Protein 6U7I (pdb70)

Solvent-accessible surface area: 72286 Å² total; per-residue (Å²): 61,76,7,32,47,9,69,6,5,1,61,10,50,8,45,27,77,7,35,0,8,51,15,43,70,42,82,113,84,39,68,29,39,132,97,15,76,149,27,48,14,1,1,2,23,1,0,0,3,12,0,13,24,79,84,52,44,5,35,79,27,68,0,8,0,0,1,9,68,131,4,17,2,0,50,39,2,48,68,34,42,4,2,5,17,3,5,0,0,0,5,35,1,34,0,21,6,80,29,112,83,32,16,110,21,75,4,0,4,1,23,24,81,10,79,2,44,88,64,2,94,42,31,79,82,1,21,1,0,0,0,0,11,3,60,9,42,27,28,8,2,1,0,0,17,79,152,88,56,83,17,81,56,34,27,40,42,75,54,10,57,1,0,54,15,0,74,183,63,31,74,92,74,23,94,2,23,1,26,3,21,14,1,0,0,0,0,3,27,0,10,8,10,3,1,15,85,53,28,3,94,23,1,24,1,38,15,49,52,108,0,46,2,110,12,17,6,99,47,64,31,117,39,117,5,98,0,21,0,34,30,67,128,46,85,73,52,25,54,24,119,48,33,118,32,76,8,72,3,76,158,35,96,53,0,27,0,50,112,15,93,40,36,38,4,35,2,60,0,35,7,57,88,0,10,5,47,20,36,2,5,0,13,42,30,91,48,146,55,48,73,2,9,0,21,52,82,45,8,11,5,11,0,0,0,9,12,27,7,3,9,2,9,0,5,8,28,5,45,2,13,25,1,19,5,2,4,0,0,34,20,0,55,8,3,1,0,0,0,0,11,1,0,3,2,12,42,12,0,50,16,0,1,102,26,1,0,0,0,4,0,0,0,2,1,8,6,2,9,34,38,66,102,42,11,2,36,135,124,21,94,5,52,111,15,1,104,66,2,1,36,40,0,0,99,41,0,12,14,15,2,0,0,4,2,0,0,0,0,2,41,2,18,0,33,84,34,48,106,48,0,62,92,29,0,51,68,5,35,72,36,0,48,134,64,6,54,36,92,3,8,0,0,0,0,1,33,27,6,13,13,72,116,3,62,1,2,52,45,3,22,2,0,0,0,0,2,15,2,0,2,28,0,20,30,5,36,11,99,5,0,5,98,0,1,36,66,1,0,72,38,4,33,131,50,139,52,0,0,0,2,0,11,1,0,0,4,0,15,31,18,38,1,16,33,24,18,20,2,3,0,0,15,2,0,10,47,0,0,122,77,5,2,47,22,1,71,136,46,128,29,8,10,0,0,1,0,9,1,1,5,13,4,16,8,37,49,5,5,38,9,3,20,4,0,24,4,0,0,0,26,36,50,11,52,0,0,19,0,0,42,36,0,89,97,24,2,66,122,10,67,7,31,50,118,58,67,5,34,47,11,75,5,9,2,58,10,45,2,50,30,79,5,37,1,9,58,15,46,62,51,87,123,81,42,68,23,40,133,106,13,72,153,18,43,7,0,0,3,23,1,0,0,4,11,0,11,25,79,79,65,33,4,30,71,26,71,0,10,0,2,0,9,77,138,8,11,4,0,54,39,1,47,69,32,40,3,0,8,16,4,7,0,0,0,4,30,4,36,2,17,8,85,35,114,90,40,14,114,21,73,2,0,2,0,17,26,71,11,82,6,50,85,56,3,95,50,32,69,74,1,29,1,0,1,0,0,12,3,55,5,47,24,33,8,2,0,0,0,12,59,127,84,40,78,20,81,59,33,26,46,40,74,52,8,53,1,0,47,15,1,72,180,63,36,85,81,79,22,87,2,28,4,20,4,19,13,2,0,0,0,0,1,26,0,12,8,11,2,1,14,89,50,30,2,71,26,0,27,2,40,19,40,68,103,0,54,1,105,9,36,6,132,36,66,33,117,41,118,7,106,0,24,0,42,22,62,120,42,96,62,52,22,51,30,130,55,33,110,33,86,11,69,1,104,133,20,86,54,0,24,0,63,105,22,90,40,38,37,4,27,1,51,0,46,3,51,82,0,10,2,41,25,49,3,4,0,14,36,32,71,52,144,57,41,61,2,5,0,22,38,83,32,7,5,4,9,0,0,0,11,9,24,8,4,9,2,9,1,3,9,24,8,46,4,10,24,2,19,8,2,10,0,0,38,15,0,59,9,4,0,0,0,0,0,8,0,0,5,0,12,38,11,0,61,15,0,1,106,25,3,0,1,0,3,0,0,0,0,1,6,4,2,11,25,40,66,98,51,20,2,35,138,117,14,92,8,40,117,16,0,116,67,0,0,33,41,0,0,104,45,0,9,14,21,2,0,0,3,1,0,0,0,0,5,42,2,18,0,27,80,37,46,103,41,0,68,78,28,0,51,62,6,44,78,35,0,40,132,68,6,55,36,89,2,6,0,0,0,0,1,31,29,7,16,13,72,108,4,63,2,2,66,52,2,30,1,0,0,1,0,4,16,2,0,2,25,0,19,27,4,45,14,101,6,0,6,94,0,2,41,68,3,1,79,37,6,30,126,48,132,51,0,0,0,3,0,9,1,0,0,4,1,25,36,17,28,1,11,28,18,17,24,2,5,0,0,13,4,0,13,46,0,0,113,70,5,2,50,22,2,63,153,37,105,26,1,10,0,0,1,0,5,1,0,5,12,4,16,12,43,35,11,6,37,10,5,22,1,0,28,3,0,0,0,17,40,43,10,53,0,0,20,0,0,45,38,0,93,102,28,2,61,120,12,62,7,34,39,65,133,78,26,75,5,33,46,11,64,8,8,0,62,5,48,8,46,28,58,6,26,0,8,55,16,43,62,51,75,116,76,40,87,20,46,130,93,19,67,143,39,43,10,0,0,2,21,1,1,0,3,13,0,20,27,72,93,52,48,5,35,59,25,67,0,12,0,0,2,9,76,149,8,20,2,0,55,35,2,56,68,35,39,3,2,4,4,2,4,0,0,0,6,41,1,26,0,21,1,75,30,117,86,33,15,128,25,82,3,0,5,0,5,14,58,12,83,1,44,93,45,6,95,50,23,55,66,2,30,0,0,0,0,0,11,5,65,7,47,30,31,9,2,0,0,0,13,70,135,85,52,73,19,86,51,41,28,39,39,69,63,9,54,0,0,56,19,0,72,186,55,31,73,91,85,23,77,2,22,3,25,4,28,17,2,0,0,0,1,3,25,0,10,8,12,1,2,14,89,48,37,2,54,24,1,30,2,34,20,37,56,113,3,50,0,106,7,39,6,124,31,66,31,117,36,120,11,107,0,5,0,36,30,71,124,44,94,71,52,24,72,21,129,57,44,132,34,72,4,81,5,96,155,21,95,57,0,26,0,58,124,18,82,39,33,39,5,35,1,41,1,30,4,54,84,0,10,5,48,19,41,3,3,0,12,42,33,86,46,139,59,45,52,3,7,0,22,47,77,26,8,6,4,11,0,0,0,8,10,25,6,3,10,2,9,0,4,8,24,7,40,3,11,29,3,19,8,3,6,0,1,38,18,0,60,8,5,1,0,0,0,0,8,0,0,2,1,13,38,10,0,52,12,0,1,94,25,2,0,0,2,3,0,0,0,0,0,7,6,1,17,22,38,68,101,38,18,1,28,151,106,13,98,3,36,107,22,0,91,109,1,0,29,43,0,1,82,23,0,12,14,20,2,0,0,4,1,0,0,0,0,2,43,0,18,1,39,84,38,42,105,43,0,59,84,27,0,41,63,4,42,100,39,0,49,143,54,7,57,35,90,4,10,0,0,0,0,1,38,26,4,14,16,74,121,4,58,0,2,58,43,0,26,2,0,0,1,0,3,18,0,0,2,29,0,25,32,6,48,13,105,5,0,7,98,0,4,39,74,3,1,82,38,6,40,132,45,143,59,0,0,0,2,0,10,0,0,0,2,0,19,36,19,32,0,18,27,19,18,21,3,4,0,0,13,3,0,12,45,0,0,117,60,4,1,50,14,2,68,139,36,94,26,3,7,0,0,1,0,9,2,1,5,10,6,10,11,46,48,7,4,36,12,4,18,3,1,26,3,0,0,0,22,35,33,12,54,0,0,17,0,0,44,43,0,91,107,29,4,58,121,11,67,7,33,47,70,136,68,64,9,32,51,10,76,6,10,0,71,4,48,6,49,27,74,8,31,0,5,49,10,48,60,27,74,114,85,41,84,27,41,134,83,18,64,145,32,44,6,1,0,3,23,0,0,0,6,11,1,16,31,86,66,51,42,2,36,70,29,68,0,10,0,2,0,6,70,142,5,14,2,0,57,32,2,49,68,43,38,4,0,6,15,2,6,1,1,0,8,40,1,54,0,24,4,90,31,95,58,35,14,114,22,73,3,0,5,0,25,19,72,10,82,1,41,89,58,3,89,53,23,70,62,0,32,0,0,0,0,0,14,2,55,7,50,30,34,11,4,1,0,0,10,69,133,83,46,78,21,86,56,31,30,30,43,86,43,10,51,0,0,49,16,0,77,180,68,34,77,87,81,20,80,4,20,4,23,5,18,16,2,0,0,0,3,7,28,0,14,4,14,4,1,19,86,52,42,5,70,27,3,34,2,31,20,44,58,103,0,45,2,105,6,32,8,132,40,64,34,118,46,113,7,104,0,16,0,37,26,65,128,44,94,70,56,16,61,22,116,60,35,122,32,80,9,88,5,93,149,18,89,53,0,26,0,62,112,19,91,45,48,32,7,28,3,50,2,45,8,61,80,1,10,8,45,28,57,2,6,0,15,40,34,82,47,145,57,40,65,4,18,0,23,48,71,36,8,3,6,12,0,0,0,10,10,21,8,3,9,1,9,0,8,6,18,5,41,2,10,25,1,17,6,3,9,0,1,39,20,0,51,8,6,1,0,0,0,0,11,0,0,2,0,12,35,7,0,57,11,0,4,95,37,3,0,1,2,2,0,0,0,1,0,8,6,1,13,22,38,64,100,38,23,1,32,167,116,16,99,1,50,127,11,0,106,68,0,0,34,38,0,1,110,44,0,16,13,20,2,0,0,5,2,0,0,0,0,4,44,0,19,2,52,86,42,48,98,51,0,60,84,30,0,43,68,7,40,80,41,0,46,132,74,5,59,40,84,3,9,0,0,1,0,1,32,21,3,22,9,50,118,2,64,1,1,64,47,1,26,1,0,0,1,0,3,17,2,0,3,32,0,25,34,4,43,14,110,6,0,10,87,0,2,38,76,2,0,73,42,3,28,131,44,142,50,1,0,0,1,0,9,0,0,0,4,0,20,35,16,35,0,12,26,38,13,23,2,5,0,0,11,3,0,18,44,0,0,110,72,2,2,50,18,0,58,148,37,98,26,0,6,0,0,2,0,8,2,2,6,12,5,11,11,47,44,4,4,37,12,4,21,2,1,27,2,0,0,0,20,32,40,13,52,0,0,16,0,0,45,44,0,87,100,23,2,60,118,11,69,5,32,48,60,74

B-factor: mean 48.31, std 8.71, range [20.38, 103.51]

CATH classification: 2.60.120.260 (+2 more: 2.60.40.10, 3.20.20.80)

Radius of gyration: 39.95 Å; Cα contacts (8 Å, |Δi|>4): 6312; chains: 4; bounding box: 125×82×90 Å

Sequence (2384 aa):
LYPEQNEARLKLSLDGTWAFALGSCAETQFDPAKPLPDAQPIAVPASYNDQNDQTTALRRHYGWVWYQRKVTLPAFCAGQRVVLRFGSVTHTAKVWLNGQLIAQHKGGFTPFEADVTALLQPGETALLTVACDNRVNHSTLPVGNEDGQLAFFGSDNAGIPSVEAAKRAAAPQNRPNFDFFNYAGIHRPVVLYTTPKEYIEDVTIVPAVDGTVQYAVKTTGSAPVRVTVLDADGNAVASAESAEGTITIPEVHLWEPRPGTPYLYTLHATCGADVYDQTFGVRSIEVRGTQVLLNGKPLYFKGFCKHEDFTAHGRGFDPVLNVKDVNLIHWANANAVRTSHYPYAEEFYDLCDREGILVMDETPAVGIGGGAAVNPYKEYPLAEHHRQVLAEMIHRDKNHPCVVLWSLGNEPNLEHFPQDAYDYWHPLYELAHQLDPQDRPVTLVCCQNDYTKDITTRTMDIVCINRYYGWYNLSGDMDAACYGLNQELDFWAEQHKPVMMSEYGADTVAGLHTAGAEMFSEEFQVEFYRRLDAEFDKRPWFVGEFVWNFADYDTVQGPMRVDGNKKGLFTRDRRPKLGMHFLRQRWAEIPTFGFLYPEQNEARLKLSLDGTWAFALGSCAETQFDPAKPLPDAQPIAVPASYNDQNDQTTALRRHYGWVWYQRKVTLPAFCAGQRVVLRFGSVTHTAKVWLNGQLIAQHKGGFTPFEADVTALLQPGETALLTVACDNRVNHSTLPVGNEDGQLAFFGSDNAGIPSVEAAKRAAAPQNRPNFDFFNYAGIHRPVVLYTTPKEYIEDVTIVPAVDGTVQYAVKTTGSAPVRVTVLDADGNAVASAESAEGTITIPEVHLWEPRPGTPYLYTLHATCGADVYDQTFGVRSIEVRGTQVLLNGKPLYFKGFCKHEDFTAHGRGFDPVLNVKDVNLIHWANANAVRTSHYPYAEEFYDLCDREGILVMDETPAVGIGGGAAVNPYKEYPLAEHHRQVLAEMIHRDKNHPCVVLWSLGNEPNLEHFPQDAYDYWHPLYELAHQLDPQDRPVTLVCCQNDYTKDITTRTMDIVCINRYYGWYNLSGDMDAACYGLNQELDFWAEQHKPVMMSEYGADTVAGLHTAGAEMFSEEFQVEFYRRLDAEFDKRPWFVGEFVWNFADYDTVQGPMRVDGNKKGLFTRDRRPKLGMHFLRQRWAEIPTFGFKMLYPEQNEARLKLSLDGTWAFALGSCAETQFDPAKPLPDAQPIAVPASYNDQNDQTTALRRHYGWVWYQRKVTLPAFCAGQRVVLRFGSVTHTAKVWLNGQLIAQHKGGFTPFEADVTALLQPGETALLTVACDNRVNHSTLPVGNEDGQLAFFGSDNAGIPSVEAAKRAAAPQNRPNFDFFNYAGIHRPVVLYTTPKEYIEDVTIVPAVDGTVQYAVKTTGSAPVRVTVLDADGNAVASAESAEGTITIPEVHLWEPRPGTPYLYTLHATCGADVYDQTFGVRSIEVRGTQVLLNGKPLYFKGFCKHEDFTAHGRGFDPVLNVKDVNLIHWANANAVRTSHYPYAEEFYDLCDREGILVMDETPAVGIGGGAAVNPYKEYPLAEHHRQVLAEMIHRDKNHPCVVLWSLGNEPNLEHFPQDAYDYWHPLYELAHQLDPQDRPVTLVCCQNDYTKDITTRTMDIVCINRYYGWYNLSGDMDAACYGLNQELDFWAEQHKPVMMSEYGADTVAGLHTAGAEMFSEEFQVEFYRRLDAEFDKRPWFVGEFVWNFADYDTVQGPMRVDGNKKGLFTRDRRPKLGMHFLRQRWAEIPTFGFKLYPEQNEARLKLSLDGTWAFALGSCAETQFDPAKPLPDAQPIAVPASYNDQNDQTTALRRHYGWVWYQRKVTLPAFCAGQRVVLRFGSVTHTAKVWLNGQLIAQHKGGFTPFEADVTALLQPGETALLTVACDNRVNHSTLPVGNEDGQLAFFGSDNAGIPSVEAAKRAAAPQNRPNFDFFNYAGIHRPVVLYTTPKEYIEDVTIVPAVDGTVQYAVKTTGSAPVRVTVLDADGNAVASAESAEGTITIPEVHLWEPRPGTPYLYTLHATCGADVYDQTFGVRSIEVRGTQVLLNGKPLYFKGFCKHEDFTAHGRGFDPVLNVKDVNLIHWANANAVRTSHYPYAEEFYDLCDREGILVMDETPAVGIGGGAAVNPYKEYPLAEHHRQVLAEMIHRDKNHPCVVLWSLGNEPNLEHFPQDAYDYWHPLYELAHQLDPQDRPVTLVCCQNDYTKDITTRTMDIVCINRYYGWYNLSGDMDAACYGLNQELDFWAEQHKPVMMSEYGADTVAGLHTAGAEMFSEEFQVEFYRRLDAEFDKRPWFVGEFVWNFADYDTVQGPMRVDGNKKGLFTRDRRPKLGMHFLRQRWAEIPTFGFK

Foldseek 3Di:
DDDDDDPFKDKDFPWDKWWKDADAAPPPGDQQQDDDPPTDIDGPPFFRQQQDVPDNCRVFDAWKMKTKDKDAAAQVNDQWWKKKKAQFFAAWKWKDKNRHTFDTDGGGHFMDMGTCPPVHHHGDIIMIMMMGTLAADLAHLVHWHDPPAAAAQFDDPPPDVVRVVCRVPDDDGTRGLDFAASGGGRFEIIMMMTGRPWAKDAKFWAAEDQFKIWIAIDTRDDFWKKKFKQWPVGDGQWIDTHRTDIIGRPPFQAAAAPVHAGTWIWIWMDGPSYTDIFIAGYWDWDLDFLFTQINHFGFFFQAAEEEQFFPPRGSHDDPVVLVVLLVVCVLLLGAEYEYPADAHRVVSLVVNSRNRHAYEGHHSYESQERPLVDHSLVPGNYLVVLLVRLLSVCRVCQRRPNYQEYESGAAHDCASDPVSVQVRVVVVLVSNCVSRPHSHFYAYEHEDDDVVRRPHQLVGQAREYEDEQCAPPPPPDLVVSLVVVVVVVVVVVVSRHAYEHHEYFAFADAPADDPRLHGNHLRVRQVRCVSNVVSQVVDPSHRYYHYPHQEWHAGPDHPVAPRGGRRHCAYSVRHGGPNSVVSSVVSVVPDRGDD/DDDDDDPFKDKDFPWDKWWKDADAADPPTDQLQDDDPPTDIAGPQFQRQQPDDPDNDSVFDAWKMKTKDKDAAAQVNAQWFKKKKAQFFAAWKFKDKNRHTFDIDGGGHFMDMGGQPVPHGHGDIIMIMMMGGLAADLAHQVHWHDDPAAAQVFDDPPPDVVRVVDVVPDDDGIRGVDAARSGGGRFETIIIMTGNPKEWDAKFKAAEQQFKIWIAIDIRDPFWKKKFKAWPVRHTQWIDGHRTDIIGRNDDDAAAAPVGALTKIWIWMDGDSGTDIAIFGYWDWDQDFLFTDINHFGFFFFEFEEACFFPPRGNHDDVVVLVVLLVVCVLLLGAEYEDPADAHRLVSLVVCSRNHHAYAGHHSHENQERDLPDHSLVPRNYQVVLLVRLLSRCRSCQRRPNHQEYESGEAHDCQSDPPSVCVRCVVVLVSNCVSHPHSHFYAYEHEDDPVVRGDPQLVGQAREYEDEQCAPPVPWDLVVSLVVVVVVVVVVLVSRHQYEHAEYFAQADAPADDPSLHGNHLNVRQVRCVSNVVSLLVHPSHRYYYYPHCEFHAGDDHPVAPRGGRRHCAYSVGHGGSNSVNSSVVSVPADSGDSD/DDDADDDPFKDKAFPWDWWWKDADAQDPPGDQLLDDDPPTDTAGPQFFRQQPDVPDNCSNFPAWKMKTKDKDAAAQPVAQWFKKKKAQFFAAWKWKDKNRHTFDTDGGGGFMDMGRCPVPHHHPDMIMIMMMGTLAADLAHQVHWHDPPDAAVQFDDPPPDVVRVVCSVVDDDGTGGLDWARSTGGRFETTIMMTGHPKEWDAKFWAAEQQFKIWIAIDIRDDFWKKKFKAWPVGDTQWIDTHRGDMIGGPPFQAAAAPVHALTKMWIWMDTVSYIDIAIAGHWAWDFDFLFIAINHFGFFFQEFEEACQFNPRGNHDDVVVLVVLVVVCVVLLGAEYEDPADAHRPVSLVVCSNNRHAYAGHHSHERQEDPLVDNSLVVRNYQVVLLVRLLSRCSHCLGGPNYQEYESGEAHPCQNDPVSVQVRVVVVLVSNQVRRPNSHFYAYEHDPDDVVSGDHQLPGQEHEYEAAQCVPPVPFDLVVSLVVVVVVVVVVLVSSYQYEHAEYFAFADAPADDPSLGGNHLSVRQCRCVSNVVSLLVDPSHRYYYYPHQEWHAGDDHPVAPRGGRRHCYYSVRHGGPNSVSSSVVSVPQDRGDSD/DDDDDDPFKDKDFPWFKWWKFADAQDPPGDQLQDDDPPTDIDGPPFFQQQPDPVDNCSVFPAWKMKTKDKDAAAQVPAQWWKKKKFLFFPAWKWKDKNRHTFDTDGHGHFMDIGGDCVPHHHHDMIMIMMMGTLAADLAHQVHWHDPPDAAQQFDADPDDVVRVVCVVVDDDGIRGLDFARSTGGRFEIIIMMTGNPKEWDAKFWAAEQQFKIWIAIDIRDDFWKKKFKAWPVGDTAWIDGHRTDIIGGPPDQFAAAPVHAGTKIWIWMDGDSYTDIFIAGHWDWDFDFLATAINHFGFFFQAFEEACFAPPRGNHDDLVVLVVLLVVCVLLLGAEYEDPADAHRVVSLVVCSNNRHAYEHHHSRENQEDPLVDDSLPVRNHQVVLLVRLLSRCRSCQRRPRYQEYESGEAHDCASDPPSNAVRVVVVLVSNQVSHPNRHWYFYEHEDDPPVRRPHRLPGQEREYEDEQCVPPPDVDLVVSLVVVVVVVVVNLVSRYAYEHAEYFAAADAPADDPSQHGNHLSVRLVRCVSNVVSLLVHDSHRYYYYPHCEFHAGDDHPVAPRGGRRHCAYSVGHGGSSSVNSSVVSVPADRGDND

Nearest PDB structures (foldseek):
  6u7i-assembly1_A  TM=1.002E+00  e=0.000E+00  Faecalibacterium prausnitzii
  5z1b-assembly1_D  TM=9.647E-01  e=8.702E-86  Bifidobacterium dentium ATCC 27679
  6ld0-assembly1_A  TM=9.682E-01  e=1.370E-85  Bifidobacterium dentium Bd1
  5z1b-assembly1_A  TM=9.670E-01  e=1.450E-85  Bifidobacterium dentium ATCC 27679
  6ldc-assembly1_D  TM=9.619E-01  e=1.661E-84  Bifidobacterium dentium Bd1

Secondary structure (DSSP, 8-state):
-----SSS----B--EEEEEEE--S-TTSS-TTSPPTT-EEEEESEESTTS--SSSTTTT--SEEEEEEEEE--TTS-SSEEEEEES--BSEEEEEETTEEEEEEE-TTS-EEEE-TTTS-TT-EEEEEEEEE---STTSSS-B--SS-PPTT----TT-HHHHHHHHHSPP---BSSSS----EE-S-EEEEEE-SS-EEEEEEEE-SSSEEEEEEEESS-S-EEEEEE-TTS-EEEEEESSEEEEE-SSPPPP--TTS---EEEEEEEETTEEEEEEEE---EEEETTEEEETTEEB-EEEEE--S-BTTTBTS--HHHHHHHHHHHHHHT--EEE-TTS---HHHHHHHHHHT-EEEEE-S-B-----TT--HHHHSTTHHHHHHHHHHHHHHSTT-SSEEEEEEEE----SSSHHHHHHHHHHHHHHHHHH-TT---EEEEE-S--TTT--SGGGSSSEEEE--BTTTBSTT-HHHHHHHHHHHHHHHHTT-S-EEEEE----B-TT---TT--TBSHHHHHHHHHHHHHHHTT-TTEEEEEES-SB-B-----TTSSSSB---SB-TT-PBPHHHHHHHHHHTSS-SB--/-----SSS--EEE--EEEEEEE--S-TTSS-TTSPPSS-EEEEESS-STTS--SSSTTTT--SEEEEEEEEE--TTS-SSEEEEEES--BSEEEEEETTEEEEEEE-TTS-EEEE-TTTS-TT-EEEEEEEEE---STTSSSPB--TTPPPTT----TT-HHHHHHHHTSPP---BSSSS----B--S-EEEEEE-SS-EEEEEEEE-TTSEEEEEEEESSS--EEEEEE-TTS-EEEEESSSEEEEE-TTPPPB--TTS-B-EEEEEEEETTEEEEEEEE---EEEETTEEEETTEEB-EEEEE--S-BTTTBTS--HHHHHHHHHHHHHTT--EEEETTS---HHHHHHHHHHT-EEEEE-S-B-----SS--HHHHS--HHHHHHHHHHHHHHHTT-SSEEEEEEEES---SSSHHHHHHHHHHHHHHHHHH-TT---EEEEE-S--TTT--SGGGSSSEEEE--BTTTBSTT-HHHHHHHHHHHHHHHGGG-S-EEEEE----B-TT---TT--TBSHHHHHHHHHHHHHHHTT-TTEEEEEES-SB-B-----TTSSSSB---SB-TT--B-HHHHHHHHHHTTS-TBT--/-PPP--SSS--EEE--EEEEEEE--S-TTSS-TTSPPTT-EEEEESS-STTS-TTSSTTTT--SEEEEEEEEE--TTSTT-EEEEEES--BSEEEEEETTEEEEEEE-TTS-EEEE-TTT--TT-EEEEEEEEE----TTSSS-EE-BTB--TT----TT-HHHHHHHHHSPP--EESSSS----B--S-EEEEEE-SS-EEEEEEEE-TTSEEEEEEEESS-PPEEEEEE-TTS-EEEEE-SSEEEEE-SSPPBB-STTS-B--EEEEEEETTEEEEEEE-B--EEEETTEEEETTEEB-EEEEE--S-BTTTBTS--HHHHHHHHHHHHHHT--EEE-TTS---HHHHHHHHHHT-EEEEE-S-B-----TT--HHHHS--HHHHHHHHHHHHHHHTT-SSEEEEEEEE----SSSHHHHHHHHHHHHHHHHHH-TT---EEEEE-S--TTT--SGGGSSSEEEE--BTTTBSTT-HHHHHHHHHHHHHHHHTT-S-EEEEE----B-TT---TT--TBSHHHHHHHHHHHHHHHTT-TTEEEEEES-SB------STTSTTS----SB-TT--B-HHHHHHHHHHTSS-SBS--/-----SSS--EEE--EEEEEEE--S-TTSS-SSSPPTT-EEEEESS-STTS-TTSSTTTT--SEEEEEEEEE--TTS-SSEEEEEES--BSEEEEEETTEEEEEEE-SSS-EEEE-TTTS-TT-EEEEEEEEE----TTSSS-EE-TT-PPTT----TT-HHHHHHHHHSPP--EESSSS----B--S-EEEEEE-SS-EEEEEEEE-TTSEEEEEEEESS-S-EEEEEE-TT--EEEEESSSEEEEE-TTPPPB--TTS-B--EEEEEEETTEEEEEEE----EEEETTEEEETTEEB-EEEEE--S-BTTTBTS--HHHHHHHHHHHHHTT--EEE-TTS---HHHHHHHHHHT-EEEEE-S-B-----SS--HHHH---HHHHHHHHHHHHHHHTT-SSEEEEEEEES---SSSHHHHHHHHHHHHHHHHHH-TT---EEEEEPS--TTT--SGGGSSSEEEE--BTTTBSTT-HHHHHHHHHHHHHHHHTTTS-EEEEE----B-TT---TT--TBSHHHHHHHHHHHHHHHTT-TTEEEEEES-SB-B-----TTSSSSB---SB-TT-PBPHHHHHHHHHHHTS-SB---

Structure (mmCIF, N/CA/C/O backbone):
data_6U7I
#
_entry.id   6U7I
#
_cell.length_a   122.597
_cell.length_b   129.055
_cell.length_c   161.424
_cell.angle_alpha   90.000
_cell.angle_beta   90.000
_cell.angle_gamma   90.000
#
_symmetry.space_group_name_H-M   'P 21 21 21'
#
loop_
_entity.id
_entity.type
_entity.pdbx_description
1 polymer Beta-glucuronidase
2 water water
#
loop_
_atom_site.group_PDB
_atom_site.id
_atom_site.type_symbol
_atom_site.label_atom_id
_atom_site.label_alt_id
_atom_site.label_comp_id
_atom_site.label_asym_id
_atom_site.label_entity_id
_atom_site.label_seq_id
_atom_site.pdbx_PDB_ins_code
_atom_site.Cartn_x
_atom_site.Cartn_y
_atom_site.Cartn_z
_atom_site.occupancy
_atom_site.B_iso_or_equiv
_atom_site.auth_seq_id
_atom_site.auth_comp_id
_atom_site.auth_asym_id
_atom_site.auth_atom_id
_atom_site.pdbx_PDB_model_num
ATOM 1 N N . LEU A 1 2 ? 65.99454 74.15202 115.25734 1.000 38.32843 2 LEU A N 1
ATOM 2 C CA . LEU A 1 2 ? 66.24213 74.60399 113.88320 1.000 45.44570 2 LEU A CA 1
ATOM 3 C C . LEU A 1 2 ? 65.67759 73.62533 112.86465 1.000 52.24089 2 LEU A C 1
ATOM 4 O O . LEU A 1 2 ? 65.89728 72.41971 112.98418 1.000 56.95415 2 LEU A O 1
ATOM 9 N N . TYR A 1 3 ? 64.97752 74.14295 111.85304 1.000 44.94940 3 TYR A N 1
ATOM 10 C CA . TYR A 1 3 ? 64.32652 73.26994 110.88035 1.000 49.51382 3 TYR A CA 1
ATOM 11 C C . TYR A 1 3 ? 65.37628 72.64334 109.96947 1.000 52.57457 3 TYR A C 1
ATOM 12 O O . TYR A 1 3 ? 66.22032 73.36341 109.41834 1.000 51.24247 3 TYR A O 1
ATOM 21 N N . PRO A 1 4 ? 65.36838 71.31969 109.80488 1.000 51.98707 4 PRO A N 1
ATOM 22 C CA . PRO A 1 4 ? 66.36807 70.65584 108.96054 1.000 52.93118 4 PRO A CA 1
ATOM 23 C C . PRO A 1 4 ? 66.44431 71.22637 107.55038 1.000 53.78672 4 PRO A C 1
ATOM 24 O O . PRO A 1 4 ? 65.42742 71.51322 106.91424 1.000 51.84907 4 PRO A O 1
ATOM 28 N N . GLU A 1 5 ? 67.67352 71.36795 107.05362 1.000 49.41064 5 GLU A N 1
ATOM 29 C CA . GLU A 1 5 ? 67.91337 71.85417 105.70603 1.000 49.36371 5 GLU A CA 1
ATOM 30 C C . GLU A 1 5 ? 68.81393 70.88826 104.95539 1.000 52.82729 5 GLU A C 1
ATOM 31 O O . GLU A 1 5 ? 69.42887 69.99272 105.53491 1.000 59.77575 5 GLU A O 1
ATOM 37 N N . GLN A 1 6 ? 68.90296 71.07739 103.64858 1.000 50.77611 6 GLN A N 1
ATOM 38 C CA . GLN A 1 6 ? 69.92755 70.39876 102.87875 1.000 52.30476 6 GLN A CA 1
ATOM 39 C C . GLN A 1 6 ? 70.72613 71.42419 102.09604 1.000 53.23186 6 GLN A C 1
ATOM 40 O O . GLN A 1 6 ? 70.15154 72.28102 101.40844 1.000 43.92622 6 GLN A O 1
ATOM 46 N N . ASN A 1 7 ? 72.05006 71.32180 102.21168 1.000 54.11271 7 ASN A N 1
ATOM 47 C CA . ASN A 1 7 ? 72.97874 72.19286 101.51891 1.000 52.59265 7 ASN A CA 1
ATOM 48 C C . ASN A 1 7 ? 74.26248 71.40990 101.24874 1.000 54.47446 7 ASN A C 1
ATOM 49 O O . ASN A 1 7 ? 74.29242 70.17521 101.31188 1.000 52.66411 7 ASN A O 1
ATOM 54 N N . GLU A 1 8 ? 75.32705 72.14181 100.92003 1.000 53.56420 8 GLU A N 1
ATOM 55 C CA . GLU A 1 8 ? 76.62880 71.51707 100.73185 1.000 51.60326 8 GLU A CA 1
ATOM 56 C C . GLU A 1 8 ? 77.16326 70.93163 102.03806 1.000 54.09086 8 GLU A C 1
ATOM 57 O O . GLU A 1 8 ? 77.97646 69.99393 102.02097 1.000 50.73255 8 GLU A O 1
ATOM 63 N N . ALA A 1 9 ? 76.69413 71.45113 103.17719 1.000 51.09181 9 ALA A N 1
ATOM 64 C CA . ALA A 1 9 ? 77.10685 70.98527 104.50017 1.000 54.58564 9 ALA A CA 1
ATOM 65 C C . ALA A 1 9 ? 76.16114 69.94117 105.10088 1.000 53.21905 9 ALA A C 1
ATOM 66 O O . ALA A 1 9 ? 76.62426 68.94169 105.65923 1.000 54.23162 9 ALA A O 1
ATOM 68 N N . ARG A 1 10 ? 74.84588 70.15344 105.02177 1.000 50.04430 10 ARG A N 1
ATOM 69 C CA . ARG A 1 10 ? 73.89310 69.21974 105.60848 1.000 45.49115 10 ARG A CA 1
ATOM 70 C C . ARG A 1 10 ? 73.20486 68.36540 104.55019 1.000 52.04132 10 ARG A C 1
ATOM 71 O O . ARG A 1 10 ? 72.89749 68.83066 103.44395 1.000 49.09364 10 ARG A O 1
ATOM 79 N N . LEU A 1 11 ? 72.97932 67.10198 104.90455 1.000 49.36348 11 LEU A N 1
ATOM 80 C CA . LEU A 1 11 ? 72.09864 66.20457 104.17238 1.000 47.18478 11 LEU A CA 1
ATOM 81 C C . LEU A 1 11 ? 70.75750 66.12916 104.90226 1.000 51.90088 11 LEU A C 1
ATOM 82 O O . LEU A 1 11 ? 70.71307 66.13239 106.14083 1.000 50.10971 11 LEU A O 1
ATOM 87 N N . LYS A 1 12 ? 69.66455 66.09181 104.12950 1.000 56.22398 12 LYS A N 1
ATOM 88 C CA . LYS A 1 12 ? 68.31620 65.84538 104.63313 1.000 47.65854 12 LYS A CA 1
ATOM 89 C C . LYS A 1 12 ? 67.80741 64.52156 104.08516 1.000 43.94180 12 LYS A C 1
ATOM 90 O O . LYS A 1 12 ? 68.16394 64.11461 102.98339 1.000 52.15470 12 LYS A O 1
ATOM 96 N N . LEU A 1 13 ? 66.96853 63.84409 104.85080 1.000 47.46619 13 LEU A N 1
ATOM 97 C CA . LEU A 1 13 ? 66.57467 62.49044 104.47343 1.000 50.10361 13 LEU A CA 1
ATOM 98 C C . LEU A 1 13 ? 65.28019 62.13624 105.18677 1.000 50.42758 13 LEU A C 1
ATOM 99 O O . LEU A 1 13 ? 65.27127 62.06339 106.41623 1.000 53.05301 13 LEU A O 1
ATOM 104 N N . SER A 1 14 ? 64.18988 61.90764 104.44376 1.000 53.09682 14 SER A N 1
ATOM 105 C CA . SER A 1 14 ? 62.91428 61.62378 105.09997 1.000 55.62282 14 SER A CA 1
ATOM 106 C C . SER A 1 14 ? 62.76268 60.12024 105.30218 1.000 49.82549 14 SER A C 1
ATOM 107 O O . SER A 1 14 ? 63.06571 59.32613 104.40790 1.000 50.61764 14 SER A O 1
ATOM 110 N N . LEU A 1 15 ? 62.34545 59.73794 106.50289 1.000 50.37947 15 LEU A N 1
ATOM 111 C CA . LEU A 1 15 ? 62.03988 58.35795 106.83156 1.000 48.06052 15 LEU A CA 1
ATOM 112 C C . LEU A 1 15 ? 60.55648 58.07970 106.72586 1.000 50.61949 15 LEU A C 1
ATOM 113 O O . LEU A 1 15 ? 60.11438 56.96681 107.03164 1.000 50.66759 15 LEU A O 1
ATOM 118 N N . ASP A 1 16 ? 59.78654 59.08405 106.31884 1.000 47.94078 16 ASP A N 1
ATOM 119 C CA . ASP A 1 16 ? 58.38778 58.90951 105.97183 1.000 40.97011 16 ASP A CA 1
ATOM 120 C C . ASP A 1 16 ? 58.20297 57.72175 105.02657 1.000 45.50684 16 ASP A C 1
ATOM 121 O O . ASP A 1 16 ? 59.07380 57.39342 104.21525 1.000 46.10531 16 ASP A O 1
ATOM 126 N N . GLY A 1 17 ? 57.05487 57.06860 105.13955 1.000 42.33207 17 GLY A N 1
ATOM 127 C CA . GLY A 1 17 ? 56.78224 55.89093 104.34135 1.000 40.19003 17 GLY A CA 1
ATOM 128 C C . GLY A 1 17 ? 55.78549 55.00040 105.06194 1.000 38.88170 17 GLY A C 1
ATOM 129 O O . GLY A 1 17 ? 55.09639 55.43900 105.97292 1.000 40.84730 17 GLY A O 1
ATOM 130 N N . THR A 1 18 ? 55.74943 53.73877 104.64125 1.000 39.94070 18 THR A N 1
ATOM 131 C CA . THR A 1 18 ? 54.86406 52.73258 105.22765 1.000 42.37881 18 THR A CA 1
ATOM 132 C C . THR A 1 18 ? 55.68066 51.87534 106.19949 1.000 46.99512 18 THR A C 1
ATOM 133 O O . THR A 1 18 ? 56.46312 51.01372 105.78082 1.000 43.63362 18 THR A O 1
ATOM 137 N N . TRP A 1 19 ? 55.49724 52.14884 107.50298 1.000 46.67265 19 TRP A N 1
ATOM 138 C CA . TRP A 1 19 ? 56.14480 51.46756 108.62031 1.000 42.14523 19 TRP A CA 1
ATOM 139 C C . TRP A 1 19 ? 55.30217 50.29316 109.11509 1.000 42.42937 19 TRP A C 1
ATOM 140 O O . TRP A 1 19 ? 54.12605 50.15899 108.78704 1.000 47.37004 19 TRP A O 1
ATOM 151 N N . ALA A 1 20 ? 55.90099 49.46770 109.96619 1.000 41.21698 20 ALA A N 1
ATOM 152 C CA . ALA A 1 20 ? 55.16209 48.42906 110.66393 1.000 46.64317 20 ALA A CA 1
ATOM 153 C C . ALA A 1 20 ? 54.57961 48.99022 111.96266 1.000 51.23688 20 ALA A C 1
ATOM 154 O O . ALA A 1 20 ? 55.08276 49.96383 112.52736 1.000 52.36290 20 ALA A O 1
ATOM 156 N N . PHE A 1 21 ? 53.50906 48.34994 112.43665 1.000 47.70461 21 PHE A N 1
ATOM 157 C CA . PHE A 1 21 ? 52.59109 48.96069 113.38707 1.000 46.44775 21 PHE A CA 1
ATOM 158 C C . PHE A 1 21 ? 51.87561 47.86455 114.16708 1.000 45.25403 21 PHE A C 1
ATOM 159 O O . PHE A 1 21 ? 51.47741 46.84437 113.59568 1.000 49.26822 21 PHE A O 1
ATOM 167 N N . ALA A 1 22 ? 51.71718 48.07485 115.47227 1.000 40.87306 22 ALA A N 1
ATOM 168 C CA . ALA A 1 22 ? 50.96532 47.13741 116.30132 1.000 43.85854 22 ALA A CA 1
ATOM 169 C C . ALA A 1 22 ? 50.25720 47.90011 117.40414 1.000 44.53755 22 ALA A C 1
ATOM 170 O O . ALA A 1 22 ? 50.75183 48.91139 117.90891 1.000 48.23818 22 ALA A O 1
ATOM 172 N N . LEU A 1 23 ? 49.08457 47.40569 117.75905 1.000 42.34867 23 LEU A N 1
ATOM 173 C CA . LEU A 1 23 ? 48.29139 48.04830 118.78498 1.000 45.42365 23 LEU A CA 1
ATOM 174 C C . LEU A 1 23 ? 48.80035 47.61979 120.14505 1.000 49.94048 23 LEU A C 1
ATOM 175 O O . LEU A 1 23 ? 49.20763 46.46809 120.33585 1.000 52.41773 23 LEU A O 1
ATOM 180 N N . GLY A 1 24 ? 48.79211 48.55897 121.08462 1.000 47.90213 24 GLY A N 1
ATOM 181 C CA . GLY A 1 24 ? 49.34298 48.29584 122.39291 1.000 46.73245 24 GLY A CA 1
ATOM 182 C C . GLY A 1 24 ? 48.25634 48.13351 123.41730 1.000 54.77614 24 GLY A C 1
ATOM 183 O O . GLY A 1 24 ? 47.15930 47.66482 123.10620 1.000 62.16577 24 GLY A O 1
ATOM 184 N N . SER A 1 25 ? 48.56163 48.51343 124.64744 1.000 55.04804 25 SER A N 1
ATOM 185 C CA . SER A 1 25 ? 47.61665 48.47626 125.75174 1.000 51.87709 25 SER A CA 1
ATOM 186 C C . SER A 1 25 ? 47.94618 49.68133 126.62730 1.000 52.60006 25 SER A C 1
ATOM 187 O O . SER A 1 25 ? 48.20048 50.76547 126.10073 1.000 54.99577 25 SER A O 1
ATOM 190 N N . CYS A 1 26 ? 47.96127 49.50542 127.94711 1.000 52.90600 26 CYS A N 1
ATOM 191 C CA . CYS A 1 26 ? 48.49700 50.49574 128.88001 1.000 64.21983 26 CYS A CA 1
ATOM 192 C C . CYS A 1 26 ? 49.80783 50.08863 129.52558 1.000 61.91396 26 CYS A C 1
ATOM 193 O O . CYS A 1 26 ? 50.21066 50.70436 130.52062 1.000 54.36388 26 CYS A O 1
ATOM 196 N N . ALA A 1 27 ? 50.47627 49.06749 128.99713 1.000 59.40250 27 ALA A N 1
ATOM 197 C CA . ALA A 1 27 ? 51.80966 48.68481 129.42488 1.000 65.28147 27 ALA A CA 1
ATOM 198 C C . ALA A 1 27 ? 52.80716 49.40181 128.52404 1.000 69.25267 27 ALA A C 1
ATOM 199 O O . ALA A 1 27 ? 52.90923 49.07961 127.33131 1.000 69.56410 27 ALA A O 1
ATOM 201 N N . GLU A 1 28 ? 53.54914 50.37078 129.09124 1.000 68.14601 28 GLU A N 1
ATOM 202 C CA . GLU A 1 28 ? 54.59638 51.01245 128.28788 1.000 66.32124 28 GLU A CA 1
ATOM 203 C C . GLU A 1 28 ? 55.80384 50.10328 128.07149 1.000 68.13092 28 GLU A C 1
ATOM 204 O O . GLU A 1 28 ? 56.82088 50.58674 127.53245 1.000 66.67812 28 GLU A O 1
ATOM 210 N N . THR A 1 29 ? 55.65430 48.84478 128.50030 1.000 66.32647 29 THR A N 1
ATOM 211 C CA . THR A 1 29 ? 56.63026 47.76708 128.39270 1.000 65.79938 29 THR A CA 1
ATOM 212 C C . THR A 1 29 ? 55.97820 46.48269 127.86905 1.000 67.95548 29 THR A C 1
ATOM 213 O O . THR A 1 29 ? 56.26891 45.38398 128.35581 1.000 65.10067 29 THR A O 1
ATOM 217 N N . GLN A 1 30 ? 55.07986 46.59251 126.87401 1.000 68.16910 30 GLN A N 1
ATOM 218 C CA . GLN A 1 30 ? 54.36453 45.42298 126.35740 1.000 64.13238 30 GLN A CA 1
ATOM 219 C C . GLN A 1 30 ? 55.14630 44.67992 125.28883 1.000 60.42270 30 GLN A C 1
ATOM 220 O O . GLN A 1 30 ? 54.99378 43.46084 125.15756 1.000 62.37642 30 GLN A O 1
ATOM 226 N N . PHE A 1 31 ? 55.97226 45.38657 124.52345 1.000 63.23596 31 PHE A N 1
ATOM 227 C CA . PHE A 1 31 ? 56.79860 44.80067 123.48159 1.000 57.54025 31 PHE A CA 1
ATOM 228 C C . PHE A 1 31 ? 58.26676 45.09870 123.76373 1.000 64.15229 31 PHE A C 1
ATOM 229 O O . PHE A 1 31 ? 58.60766 46.07426 124.44180 1.000 64.30633 31 PHE A O 1
ATOM 237 N N . ASP A 1 32 ? 59.13652 44.24992 123.21133 1.000 63.25489 32 ASP A N 1
ATOM 238 C CA . ASP A 1 32 ? 60.57968 44.36436 123.33864 1.000 56.06751 32 ASP A CA 1
ATOM 239 C C . ASP A 1 32 ? 61.11525 45.32387 122.28474 1.000 61.43461 32 ASP A C 1
ATOM 240 O O . ASP A 1 32 ? 61.31412 44.91634 121.13077 1.000 64.52313 32 ASP A O 1
ATOM 245 N N . PRO A 1 33 ? 61.43162 46.57731 122.64859 1.000 55.95585 33 PRO A N 1
ATOM 246 C CA . PRO A 1 33 ? 61.73473 47.59932 121.63330 1.000 53.59454 33 PRO A CA 1
ATOM 247 C C . PRO A 1 33 ? 62.89852 47.26832 120.71379 1.000 52.74975 33 PRO A C 1
ATOM 248 O O . PRO A 1 33 ? 63.28963 48.10502 119.89392 1.000 58.06224 33 PRO A O 1
ATOM 252 N N . ALA A 1 34 ? 63.45747 46.07207 120.82780 1.000 54.88009 34 ALA A N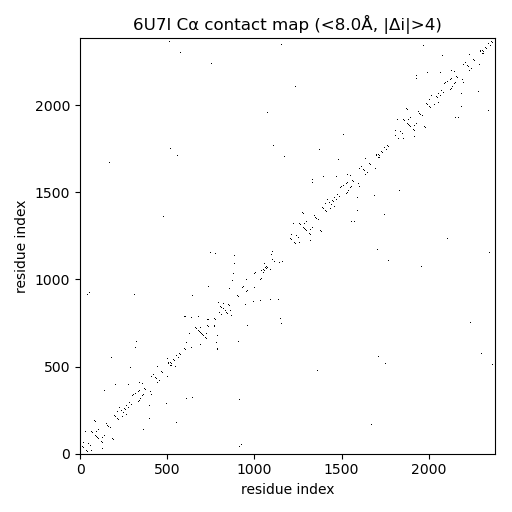 1
ATOM 253 C CA . ALA A 1 34 ? 64.54421 45.64857 119.96016 1.000 64.44632 34 ALA A CA 1
ATOM 254 C C . ALA A 1 34 ? 64.16599 44.49213 119.04965 1.000 66.21052 34 ALA A C 1
ATOM 255 O O . ALA A 1 34 ? 64.73797 44.36297 117.96147 1.000 69.57223 34 ALA A O 1
ATOM 257 N N . LYS A 1 35 ? 63.22670 43.66882 119.45019 1.000 64.23421 35 LYS A N 1
ATOM 258 C CA . LYS A 1 35 ? 62.87754 42.60199 118.53293 1.000 62.83244 35 LYS A CA 1
ATOM 259 C C . LYS A 1 35 ? 61.73831 43.05289 117.62565 1.000 61.16073 35 LYS A C 1
ATOM 260 O O . LYS A 1 35 ? 60.91979 43.88418 118.02301 1.000 64.15985 35 LYS A O 1
ATOM 266 N N . PRO A 1 36 ? 61.67258 42.55256 116.39168 1.000 63.83230 36 PRO A N 1
ATOM 267 C CA . PRO A 1 36 ? 60.59903 42.97269 115.47606 1.000 61.73918 36 PRO A CA 1
ATOM 268 C C . PRO A 1 36 ? 59.21217 42.82715 116.09582 1.000 57.25680 36 PRO A C 1
ATOM 269 O O . PRO A 1 36 ? 58.95006 41.88779 116.85213 1.000 57.40982 36 PRO A O 1
ATOM 273 N N . LEU A 1 37 ? 58.31950 43.77725 115.76379 1.000 61.26719 37 LEU A N 1
ATOM 274 C CA . LEU A 1 37 ? 56.94178 43.75817 116.26786 1.000 55.71080 37 LEU A CA 1
ATOM 275 C C . LEU A 1 37 ? 56.22954 42.49188 115.81797 1.000 57.79349 37 LEU A C 1
ATOM 276 O O . LEU A 1 37 ? 56.25688 42.15514 114.62138 1.000 60.01424 37 LEU A O 1
ATOM 281 N N . PRO A 1 38 ? 55.57096 41.78053 116.71935 1.000 57.21816 38 PRO A N 1
ATOM 282 C CA . PRO A 1 38 ? 54.83223 40.59486 116.30575 1.000 56.77272 38 PRO A CA 1
ATOM 283 C C . PRO A 1 38 ? 53.49911 41.01181 115.72723 1.000 56.65928 38 PRO A C 1
ATOM 284 O O . PRO A 1 38 ? 52.90785 42.01240 116.13373 1.000 60.99745 38 PRO A O 1
ATOM 288 N N . ASP A 1 39 ? 53.04919 40.24700 114.74171 1.000 54.77223 39 ASP A N 1
ATOM 289 C CA . ASP A 1 39 ? 51.71518 40.42221 114.16834 1.000 66.72657 39 ASP A CA 1
ATOM 290 C C . ASP A 1 39 ? 51.49639 41.83488 113.62576 1.000 61.05460 39 ASP A C 1
ATOM 291 O O . ASP A 1 39 ? 50.38562 42.36618 113.65480 1.000 58.09650 39 ASP A O 1
ATOM 296 N N . ALA A 1 40 ? 52.55418 42.43433 113.09937 1.000 58.31842 40 ALA A N 1
ATOM 297 C CA . ALA A 1 40 ? 52.48821 43.80140 112.63300 1.000 53.17899 40 ALA A CA 1
ATOM 298 C C . ALA A 1 40 ? 51.55157 43.93252 111.42129 1.000 48.89839 40 ALA A C 1
ATOM 299 O O . ALA A 1 40 ? 51.14310 42.95376 110.78074 1.000 43.93776 40 ALA A O 1
ATOM 301 N N . GLN A 1 41 ? 51.22580 45.18242 111.10979 1.000 45.05493 41 GLN A N 1
ATOM 302 C CA . GLN A 1 41 ? 50.44641 45.55122 109.94389 1.000 51.65378 41 GLN A CA 1
ATOM 303 C C . GLN A 1 41 ? 50.96215 46.89068 109.45554 1.000 54.17044 41 GLN A C 1
ATOM 304 O O . GLN A 1 41 ? 51.47644 47.68005 110.25985 1.000 49.04114 41 GLN A O 1
ATOM 310 N N . PRO A 1 42 ? 50.82905 47.18533 108.16121 1.000 53.25946 42 PRO A N 1
ATOM 311 C CA . PRO A 1 42 ? 51.35978 48.44440 107.62813 1.000 49.68053 42 PRO A CA 1
ATOM 312 C C . PRO A 1 42 ? 50.57417 49.65501 108.10413 1.000 51.16368 42 PRO A C 1
ATOM 313 O O . PRO A 1 42 ? 49.41555 49.56310 108.52027 1.000 53.16860 42 PRO A O 1
ATOM 317 N N . ILE A 1 43 ? 51.24290 50.80634 108.03909 1.000 46.93531 43 ILE A N 1
ATOM 318 C CA . ILE A 1 43 ? 50.67058 52.07542 108.47153 1.000 49.90106 43 ILE A CA 1
ATOM 319 C C . ILE A 1 43 ? 51.46168 53.20781 107.82854 1.000 48.49039 43 ILE A C 1
ATOM 320 O O . ILE A 1 43 ? 52.69539 53.17762 107.79350 1.000 47.42428 43 ILE A O 1
ATOM 325 N N . ALA A 1 44 ? 50.74679 54.21983 107.33307 1.000 42.35771 44 ALA A N 1
ATOM 326 C CA . ALA A 1 44 ? 51.40158 55.32933 106.65155 1.000 41.31308 44 ALA A CA 1
ATOM 327 C C . ALA A 1 44 ? 51.91276 56.36788 107.64196 1.000 43.10525 44 ALA A C 1
ATOM 328 O O . ALA A 1 44 ? 51.15392 56.86252 108.47722 1.000 48.49823 44 ALA A O 1
ATOM 330 N N . VAL A 1 45 ? 53.19100 56.71733 107.53273 1.000 39.26798 45 VAL A N 1
ATOM 331 C CA . VAL A 1 45 ? 53.80739 57.77226 108.33201 1.000 40.90772 45 VAL A CA 1
ATOM 332 C C . VAL A 1 45 ? 54.30632 58.84789 107.37607 1.000 39.02259 45 VAL A C 1
ATOM 333 O O . VAL A 1 45 ? 54.99176 58.52346 106.40694 1.000 43.25021 45 VAL A O 1
ATOM 337 N N . PRO A 1 46 ? 53.99254 60.13551 107.58925 1.000 37.82035 46 PRO A N 1
ATOM 338 C CA . PRO A 1 46 ? 53.18095 60.73906 108.65630 1.000 40.65893 46 PRO A CA 1
ATOM 339 C C . PRO A 1 46 ? 51.66796 60.71792 108.40666 1.000 45.16247 46 PRO A C 1
ATOM 340 O O . PRO A 1 46 ? 51.22001 60.87727 107.25189 1.000 45.61749 46 PRO A O 1
ATOM 344 N N . ALA A 1 47 ? 50.91813 60.54131 109.50271 1.000 41.35708 47 ALA A N 1
ATOM 345 C CA . ALA A 1 47 ? 49.45847 60.49195 109.53167 1.000 37.81289 47 ALA A CA 1
ATOM 346 C C . ALA A 1 47 ? 49.00381 60.04701 110.91961 1.000 44.71401 47 ALA A C 1
ATOM 347 O O . ALA A 1 47 ? 49.76914 59.39003 111.64530 1.000 42.67813 47 ALA A O 1
ATOM 349 N N . SER A 1 48 ? 47.77709 60.41715 111.30736 1.000 41.75528 48 SER A N 1
ATOM 350 C CA . SER A 1 48 ? 47.07647 59.67987 112.34798 1.000 41.07823 48 SER A CA 1
ATOM 351 C C . SER A 1 48 ? 46.90484 58.22273 111.91678 1.000 39.31423 48 SER A C 1
ATOM 352 O O . SER A 1 48 ? 46.96907 57.88774 110.73402 1.000 37.98262 48 SER A O 1
ATOM 355 N N . TYR A 1 49 ? 46.74659 57.33127 112.89804 1.000 39.62397 49 TYR A N 1
ATOM 356 C CA . TYR A 1 49 ? 46.53537 55.92073 112.59668 1.000 40.25987 49 TYR A CA 1
ATOM 357 C C . TYR A 1 49 ? 45.07136 55.51735 112.70873 1.000 47.57110 49 TYR A C 1
ATOM 358 O O . TYR A 1 49 ? 44.69791 54.45474 112.19922 1.000 49.52745 49 TYR A O 1
ATOM 367 N N . ASN A 1 50 ? 44.23756 56.37575 113.31638 1.000 43.56336 50 ASN A N 1
ATOM 368 C CA . ASN A 1 50 ? 42.85078 56.04517 113.61096 1.000 41.66897 50 ASN A CA 1
ATOM 369 C C . ASN A 1 50 ? 42.04337 55.68637 112.36395 1.000 41.63797 50 ASN A C 1
ATOM 370 O O . ASN A 1 50 ? 41.17583 54.80164 112.41452 1.000 41.73102 50 ASN A O 1
ATOM 375 N N . ASP A 1 51 ? 42.28832 56.34359 111.23987 1.000 39.31275 51 ASP A N 1
ATOM 376 C CA . ASP A 1 51 ? 41.40942 56.12702 110.10076 1.000 44.89688 51 ASP A CA 1
ATOM 377 C C . ASP A 1 51 ? 42.02743 55.24924 109.02120 1.000 44.42885 51 ASP A C 1
ATOM 378 O O . ASP A 1 51 ? 41.45386 55.14472 107.94343 1.000 43.39769 51 ASP A O 1
ATOM 383 N N . GLN A 1 52 ? 43.14633 54.57691 109.29747 1.000 37.54910 52 GLN A N 1
ATOM 384 C CA . GLN A 1 52 ? 43.83995 53.79186 108.28643 1.000 37.49900 52 GLN A CA 1
ATOM 385 C C . GLN A 1 52 ? 43.42277 52.32665 108.23722 1.000 37.69002 52 GLN A C 1
ATOM 386 O O . GLN A 1 52 ? 43.89635 51.59657 107.36109 1.000 39.95126 52 GLN A O 1
ATOM 392 N N . ASN A 1 53 ? 42.59015 51.85523 109.15625 1.000 39.34892 53 ASN A N 1
ATOM 393 C CA . ASN A 1 53 ? 42.21823 50.44192 109.14445 1.000 41.14424 53 ASN A CA 1
ATOM 394 C C . ASN A 1 53 ? 40.80826 50.31893 109.68261 1.000 42.32469 53 ASN A C 1
ATOM 395 O O . ASN A 1 53 ? 40.56462 50.53346 110.87529 1.000 44.56622 53 ASN A O 1
ATOM 400 N N . ASP A 1 54 ? 39.90271 49.95824 108.78391 1.000 41.00792 54 ASP A N 1
ATOM 401 C CA . ASP A 1 54 ? 38.48396 49.89266 109.04749 1.000 35.62543 54 ASP A CA 1
ATOM 402 C C . ASP A 1 54 ? 37.98749 48.45978 109.08432 1.000 39.32217 54 ASP A C 1
ATOM 403 O O . ASP A 1 54 ? 36.77605 48.24208 109.15367 1.000 44.41650 54 ASP A O 1
ATOM 408 N N . GLN A 1 55 ? 38.87904 47.46980 109.02114 1.000 39.11272 55 GLN A N 1
ATOM 409 C CA . GLN A 1 55 ? 38.40963 46.09844 109.18426 1.000 41.84275 55 GLN A CA 1
ATOM 410 C C . GLN A 1 55 ? 37.65399 45.95877 110.49600 1.000 44.51848 55 GLN A C 1
ATOM 411 O O . GLN A 1 55 ? 36.62501 45.27200 110.56466 1.000 48.00082 55 GLN A O 1
ATOM 417 N N . THR A 1 56 ? 38.15191 46.61797 111.54319 1.000 42.35386 56 THR A N 1
ATOM 418 C CA . THR A 1 56 ? 37.47714 46.81031 112.81676 1.000 36.69103 56 THR A CA 1
ATOM 419 C C . THR A 1 56 ? 37.55900 48.28319 113.20335 1.000 36.04363 56 THR A C 1
ATOM 420 O O . THR A 1 56 ? 38.22295 49.09463 112.55881 1.000 41.48633 56 THR A O 1
ATOM 424 N N . THR A 1 57 ? 36.90988 48.61830 114.30706 1.000 42.21059 57 THR A N 1
ATOM 425 C CA . THR A 1 57 ? 36.99609 49.94427 114.89194 1.000 37.74442 57 THR A CA 1
ATOM 426 C C . THR A 1 57 ? 38.08124 50.02146 115.95574 1.000 38.60543 57 THR A C 1
ATOM 427 O O . THR A 1 57 ? 38.07441 50.95017 116.76914 1.000 39.46898 57 THR A O 1
ATOM 431 N N . ALA A 1 58 ? 39.03054 49.07614 115.93751 1.000 39.79010 58 ALA A N 1
ATOM 432 C CA . ALA A 1 58 ? 40.09821 49.03692 116.93832 1.000 36.00698 58 ALA A CA 1
ATOM 433 C C . ALA A 1 58 ? 40.99333 50.26640 116.86752 1.000 40.55335 58 ALA A C 1
ATOM 434 O O . ALA A 1 58 ? 41.34957 50.84625 117.90291 1.000 42.78445 58 ALA A O 1
ATOM 436 N N . LEU A 1 59 ? 41.39521 50.66437 115.65904 1.000 37.58450 59 LEU A N 1
ATOM 437 C CA . LEU A 1 59 ? 42.38364 51.73236 115.56300 1.000 40.06994 59 LEU A CA 1
ATOM 438 C C . LEU A 1 59 ? 41.75054 53.09389 115.79914 1.000 42.66216 59 LEU A C 1
ATOM 439 O O . LEU A 1 59 ? 42.36458 53.97716 116.41096 1.000 45.17611 59 LEU A O 1
ATOM 444 N N . ARG A 1 60 ? 40.52888 53.28297 115.31329 1.000 41.60639 60 ARG A N 1
ATOM 445 C CA . ARG A 1 60 ? 39.84526 54.55438 115.51312 1.000 41.95869 60 ARG A CA 1
ATOM 446 C C . ARG A 1 60 ? 39.60508 54.82541 117.00016 1.000 43.65447 60 ARG A C 1
ATOM 447 O O . ARG A 1 60 ? 39.75006 55.95965 117.47507 1.000 38.74929 60 ARG A O 1
ATOM 455 N N . ARG A 1 61 ? 39.27026 53.78504 117.75458 1.000 42.52378 61 ARG A N 1
ATOM 456 C CA . ARG A 1 61 ? 38.78066 53.92587 119.11374 1.000 44.00332 61 ARG A CA 1
ATOM 457 C C . ARG A 1 61 ? 39.80741 53.49412 120.15480 1.000 44.55808 61 ARG A C 1
ATOM 458 O O . ARG A 1 61 ? 39.44647 53.25122 121.31075 1.000 42.79138 61 ARG A O 1
ATOM 466 N N . HIS A 1 62 ? 41.07553 53.40656 119.77198 1.000 39.73186 62 HIS A N 1
ATOM 467 C CA . HIS A 1 62 ? 42.08787 52.82457 120.64033 1.000 36.62010 62 HIS A CA 1
ATOM 468 C C . HIS A 1 62 ? 42.28313 53.65296 121.89838 1.000 37.43476 62 HIS A C 1
ATOM 469 O O . HIS A 1 62 ? 42.18084 54.88508 121.86712 1.000 37.48568 62 HIS A O 1
ATOM 476 N N . TYR A 1 63 ? 42.57272 52.96391 123.01235 1.000 33.72069 63 TYR A N 1
ATOM 477 C CA . TYR A 1 63 ? 42.91104 53.60602 124.28360 1.000 39.38908 63 TYR A CA 1
ATOM 478 C C . TYR A 1 63 ? 44.27606 53.09394 124.77180 1.000 43.27139 63 TYR A C 1
ATOM 479 O O . TYR A 1 63 ? 44.41423 51.92093 125.14654 1.000 39.70261 63 TYR A O 1
ATOM 488 N N . GLY A 1 64 ? 45.29078 53.96282 124.76354 1.000 38.74025 64 GLY A N 1
ATOM 489 C CA . GLY A 1 64 ? 46.61094 53.54202 125.20225 1.000 40.63970 64 GLY A CA 1
ATOM 490 C C . GLY A 1 64 ? 47.80820 53.84487 124.31283 1.000 44.00031 64 GLY A C 1
ATOM 491 O O . GLY A 1 64 ? 47.88609 54.92745 123.71288 1.000 45.03507 64 GLY A O 1
ATOM 492 N N . TRP A 1 65 ? 48.75766 52.89307 124.23942 1.000 47.83228 65 TRP A N 1
ATOM 493 C CA . TRP A 1 65 ? 49.99366 53.00139 123.46056 1.000 49.34260 65 TRP A CA 1
ATOM 494 C C . TRP A 1 65 ? 49.84288 52.34183 122.09233 1.000 44.31285 65 TRP A C 1
ATOM 495 O O . TRP A 1 65 ? 49.15514 51.32989 121.95012 1.000 43.42840 65 TRP A O 1
ATOM 506 N N . VAL A 1 66 ? 50.53974 52.88965 121.09236 1.000 44.92281 66 VAL A N 1
ATOM 507 C CA . VAL A 1 66 ? 50.76066 52.19222 119.82472 1.000 50.67213 66 VAL A CA 1
ATOM 508 C C . VAL A 1 66 ? 52.24540 52.19767 119.46275 1.000 50.64661 66 VAL A C 1
ATOM 509 O O . VAL A 1 66 ? 53.02411 53.04724 119.90697 1.000 46.00049 66 VAL A O 1
ATOM 513 N N . TRP A 1 67 ? 52.61908 51.24652 118.60576 1.000 49.32848 67 TRP A N 1
ATOM 514 C CA . TRP A 1 67 ? 54.01886 50.90747 118.36400 1.000 52.27948 67 TRP A CA 1
ATOM 515 C C . TRP A 1 67 ? 54.34731 50.96717 116.88247 1.000 48.81316 67 TRP A C 1
ATOM 516 O O . TRP A 1 67 ? 53.72822 50.25772 116.08809 1.000 55.08612 67 TRP A O 1
ATOM 527 N N . TYR A 1 68 ? 55.34117 51.76582 116.51096 1.000 46.55203 68 TYR A N 1
ATOM 528 C CA . TYR A 1 68 ? 55.85076 51.75039 115.14445 1.000 51.80383 68 TYR A CA 1
ATOM 529 C C . TYR A 1 68 ? 57.23851 51.12463 115.09167 1.000 51.29526 68 TYR A C 1
ATOM 530 O O . TYR A 1 68 ? 58.00718 51.17359 116.05220 1.000 48.37028 68 TYR A O 1
ATOM 539 N N . GLN A 1 69 ? 57.57033 50.56950 113.93865 1.000 48.16731 69 GLN A N 1
ATOM 540 C CA . GLN A 1 69 ? 58.87953 49.98249 113.78163 1.000 54.37436 69 GLN A CA 1
ATOM 541 C C . GLN A 1 69 ? 59.30982 50.12016 112.32861 1.000 58.74755 69 GLN A C 1
ATOM 542 O O . GLN A 1 69 ? 58.47245 50.10201 111.42272 1.000 54.11724 69 GLN A O 1
ATOM 548 N N . ARG A 1 70 ? 60.62113 50.28205 112.11837 1.000 54.53708 70 ARG A N 1
ATOM 549 C CA . ARG A 1 70 ? 61.17546 50.33297 110.76968 1.000 57.21374 70 ARG A CA 1
ATOM 550 C C . ARG A 1 70 ? 62.70497 50.35052 110.83914 1.000 59.73589 70 ARG A C 1
ATOM 551 O O . ARG A 1 70 ? 63.29552 50.96698 111.73846 1.000 55.72688 70 ARG A O 1
ATOM 559 N N . LYS A 1 71 ? 63.33297 49.65521 109.88711 1.000 60.20401 71 LYS A N 1
ATOM 560 C CA . LYS A 1 71 ? 64.78290 49.63454 109.77823 1.000 47.77693 71 LYS A CA 1
ATOM 561 C C . LYS A 1 71 ? 65.25347 50.91429 109.11188 1.000 51.80826 71 LYS A C 1
ATOM 562 O O . LYS A 1 71 ? 64.59363 51.43769 108.21234 1.000 51.64997 71 LYS A O 1
ATOM 568 N N . VAL A 1 72 ? 66.38692 51.42570 109.57567 1.000 52.61936 72 VAL A N 1
ATOM 569 C CA . VAL A 1 72 ? 67.02178 52.60109 108.99592 1.000 49.22977 72 VAL A CA 1
ATOM 570 C C . VAL A 1 72 ? 68.44351 52.20969 108.61458 1.000 54.03804 72 VAL A C 1
ATOM 571 O O . VAL A 1 72 ? 69.06955 51.39742 109.30137 1.000 55.94074 72 VAL A O 1
ATOM 575 N N . THR A 1 73 ? 68.94410 52.74790 107.50839 1.000 52.43121 73 THR A N 1
ATOM 576 C CA . THR A 1 73 ? 70.26945 52.35598 107.04971 1.000 47.94883 73 THR A CA 1
ATOM 577 C C . THR A 1 73 ? 71.02640 53.57584 106.56975 1.000 52.20419 73 THR A C 1
ATOM 578 O O . THR A 1 73 ? 70.51305 54.35074 105.76232 1.000 50.44820 73 THR A O 1
ATOM 582 N N . LEU A 1 74 ? 72.25599 53.73080 107.07095 1.000 61.70553 74 LEU A N 1
ATOM 583 C CA . LEU A 1 74 ? 73.11663 54.85238 106.72964 1.000 61.28884 74 LEU A CA 1
ATOM 584 C C . LEU A 1 74 ? 74.13881 54.39230 105.70314 1.000 60.12256 74 LEU A C 1
ATOM 585 O O . LEU A 1 74 ? 75.02129 53.59365 106.04873 1.000 65.28772 74 LEU A O 1
ATOM 590 N N . PRO A 1 75 ? 74.06873 54.85501 104.44986 1.000 62.53382 75 PRO A N 1
ATOM 591 C CA . PRO A 1 75 ? 75.04378 54.42264 103.42498 1.000 59.24620 75 PRO A CA 1
ATOM 592 C C . PRO A 1 75 ? 76.46985 54.68877 103.86530 1.000 57.01679 75 PRO A C 1
ATOM 593 O O . PRO A 1 75 ? 76.80323 55.78534 104.32584 1.000 57.80302 75 PRO A O 1
ATOM 597 N N . ALA A 1 76 ? 77.31742 53.67758 103.69390 1.000 59.27263 76 ALA A N 1
ATOM 598 C CA . ALA A 1 76 ? 78.68998 53.77376 104.17779 1.000 57.79638 76 ALA A CA 1
ATOM 599 C C . ALA A 1 76 ? 79.39675 55.02721 103.64625 1.000 56.26890 76 ALA A C 1
ATOM 600 O O . ALA A 1 76 ? 80.16368 55.66701 104.37301 1.000 62.38786 76 ALA A O 1
ATOM 602 N N . PHE A 1 77 ? 79.11860 55.42734 102.40157 1.000 48.43323 77 PHE A N 1
ATOM 603 C CA . PHE A 1 77 ? 79.81430 56.59738 101.86644 1.000 48.94347 77 PHE A CA 1
ATOM 604 C C . PHE A 1 77 ? 79.32945 57.91841 102.46128 1.000 50.44285 77 PHE A C 1
ATOM 605 O O . PHE A 1 77 ? 79.79173 58.98585 102.02580 1.000 51.24734 77 PHE A O 1
ATOM 613 N N . CYS A 1 78 ? 78.42970 57.88717 103.44050 1.000 51.76878 78 CYS A N 1
ATOM 614 C CA . CYS A 1 78 ? 77.88234 59.10626 104.04219 1.000 55.23101 78 CYS A CA 1
ATOM 615 C C . CYS A 1 78 ? 78.48803 59.32580 105.42705 1.000 53.32808 78 CYS A C 1
ATOM 616 O O . CYS A 1 78 ? 77.78835 59.29529 106.43224 1.000 47.70144 78 CYS A O 1
ATOM 619 N N . ALA A 1 79 ? 79.80019 59.54807 105.48866 1.000 59.47367 79 ALA A N 1
ATOM 620 C CA . ALA A 1 79 ? 80.48189 59.47774 106.77809 1.000 52.76582 79 ALA A CA 1
ATOM 621 C C . ALA A 1 79 ? 81.10663 60.81293 107.17535 1.000 46.07588 79 ALA A C 1
ATOM 622 O O . ALA A 1 79 ? 81.08459 61.79672 106.42475 1.000 39.87601 79 ALA A O 1
ATOM 624 N N . GLY A 1 80 ? 81.64714 60.81713 108.40478 1.000 43.44904 80 GLY A N 1
ATOM 625 C CA . GLY A 1 80 ? 82.26773 61.96934 109.02668 1.000 42.79080 80 GLY A CA 1
ATOM 626 C C . GLY A 1 80 ? 81.31778 63.02987 109.52125 1.000 45.80743 80 GLY A C 1
ATOM 627 O O . GLY A 1 80 ? 81.76901 64.12045 109.88721 1.000 45.85936 80 GLY A O 1
ATOM 628 N N . GLN A 1 81 ? 80.01806 62.74819 109.55710 1.000 47.79438 81 GLN A N 1
ATOM 629 C CA . GLN A 1 81 ? 79.00965 63.74013 109.89275 1.000 51.82808 81 GLN A CA 1
ATOM 630 C C . GLN A 1 81 ? 78.36909 63.42159 111.23787 1.000 55.17814 81 GLN A C 1
ATOM 631 O O . GLN A 1 81 ? 78.40163 62.27949 111.71371 1.000 53.61794 81 GLN A O 1
ATOM 637 N N . ARG A 1 82 ? 77.79377 64.45758 111.85329 1.000 52.15906 82 ARG A N 1
ATOM 638 C CA . ARG A 1 82 ? 76.89930 64.26760 112.98991 1.000 53.53460 82 ARG A CA 1
ATOM 639 C C . ARG A 1 82 ? 75.50194 63.91022 112.48107 1.000 51.70545 82 ARG A C 1
ATOM 640 O O . ARG A 1 82 ? 75.01447 64.50574 111.52106 1.000 44.46698 82 ARG A O 1
ATOM 648 N N . VAL A 1 83 ? 74.85960 62.94465 113.13834 1.000 50.16675 83 VAL A N 1
ATOM 649 C CA . VAL A 1 83 ? 73.64102 62.30894 112.64618 1.000 54.57261 83 VAL A CA 1
ATOM 650 C C . VAL A 1 83 ? 72.50473 62.53668 113.64350 1.000 53.80862 83 VAL A C 1
ATOM 651 O O . VAL A 1 83 ? 72.60285 62.12835 114.80832 1.000 52.22573 83 VAL A O 1
ATOM 655 N N . VAL A 1 84 ? 71.42192 63.16527 113.16901 1.000 47.40284 84 VAL A N 1
ATOM 656 C CA . VAL A 1 84 ? 70.32858 63.65993 114.00349 1.000 48.97800 84 VAL A CA 1
ATOM 657 C C . VAL A 1 84 ? 69.02931 62.97241 113.59331 1.000 49.60873 84 VAL A C 1
ATOM 658 O O . VAL A 1 84 ? 68.66005 62.98163 112.41528 1.000 53.32189 84 VAL A O 1
ATOM 662 N N . LEU A 1 85 ? 68.34992 62.38071 114.56390 1.000 48.92035 85 LEU A N 1
ATOM 663 C CA . LEU A 1 85 ? 67.01204 61.83899 114.38192 1.000 43.06873 85 LEU A CA 1
ATOM 664 C C . LEU A 1 85 ? 65.99920 62.85857 114.87470 1.000 44.50593 85 LEU A C 1
ATOM 665 O O . LEU A 1 85 ? 66.06455 63.29310 116.03343 1.000 36.29097 85 LEU A O 1
ATOM 670 N N . ARG A 1 86 ? 65.05875 63.23562 113.99553 1.000 46.04505 86 ARG A N 1
ATOM 671 C CA . ARG A 1 86 ? 64.10519 64.29214 114.29958 1.000 42.94397 86 ARG A CA 1
ATOM 672 C C . ARG A 1 86 ? 62.68705 63.83557 114.02615 1.000 45.82787 86 ARG A C 1
ATOM 673 O O . ARG A 1 86 ? 62.41624 63.24360 112.98059 1.000 49.35331 86 ARG A O 1
ATOM 681 N N . PHE A 1 87 ? 61.77722 64.13040 114.95639 1.000 47.42732 87 PHE A N 1
ATOM 682 C CA . PHE A 1 87 ? 60.34236 63.96035 114.72980 1.000 44.32566 87 PHE A CA 1
ATOM 683 C C . PHE A 1 87 ? 59.64799 65.30758 114.79087 1.000 42.77412 87 PHE A C 1
ATOM 684 O O . PHE A 1 87 ? 59.85122 66.07528 115.73472 1.000 41.46901 87 PHE A O 1
ATOM 692 N N . GLY A 1 88 ? 58.82939 65.58784 113.77646 1.000 47.83513 88 GLY A N 1
ATOM 693 C CA . GLY A 1 88 ? 58.07168 66.82336 113.77269 1.000 40.83519 88 GLY A CA 1
ATOM 694 C C . GLY A 1 88 ? 57.02498 66.87574 114.85997 1.000 39.08303 88 GLY A C 1
ATOM 695 O O . GLY A 1 88 ? 56.68842 67.96169 115.34021 1.000 42.20190 88 GLY A O 1
ATOM 696 N N . SER A 1 89 ? 56.50492 65.71563 115.26581 1.000 39.53748 89 SER A N 1
ATOM 697 C CA . SER A 1 89 ? 55.57658 65.57464 116.38954 1.000 43.23016 89 SER A CA 1
ATOM 698 C C . SER A 1 89 ? 55.29249 64.09207 116.58391 1.000 45.70865 89 SER A C 1
ATOM 699 O O . SER A 1 89 ? 55.44279 63.29721 115.65090 1.000 52.03344 89 SER A O 1
ATOM 702 N N . VAL A 1 90 ? 54.88002 63.72965 117.80139 1.000 44.93948 90 VAL A N 1
ATOM 703 C CA . VAL A 1 90 ? 54.25566 62.43576 118.09941 1.000 45.96805 90 VAL A CA 1
ATOM 704 C C . VAL A 1 90 ? 53.18738 62.66531 119.17662 1.000 46.12096 90 VAL A C 1
ATOM 705 O O . VAL A 1 90 ? 53.49334 63.14342 120.27370 1.000 45.32256 90 VAL A O 1
ATOM 709 N N . THR A 1 91 ? 51.93888 62.35086 118.86258 1.000 43.02293 91 THR A N 1
ATOM 710 C CA . THR A 1 91 ? 50.79647 62.69156 119.71309 1.000 46.47464 91 THR A CA 1
ATOM 711 C C . THR A 1 91 ? 50.37516 61.46452 120.51894 1.000 42.10785 91 THR A C 1
ATOM 712 O O . THR A 1 91 ? 49.95346 60.47030 119.92959 1.000 39.40842 91 THR A O 1
ATOM 716 N N . HIS A 1 92 ? 50.47264 61.52082 121.85381 1.000 38.70297 92 HIS A N 1
ATOM 717 C CA . HIS A 1 92 ? 50.82613 62.70354 122.64496 1.000 42.82334 92 HIS A CA 1
ATOM 718 C C . HIS A 1 92 ? 52.19638 62.61182 123.36259 1.000 46.45058 92 HIS A C 1
ATOM 719 O O . HIS A 1 92 ? 52.89969 63.61629 123.55828 1.000 42.82897 92 HIS A O 1
ATOM 726 N N . THR A 1 93 ? 52.52562 61.39383 123.78731 1.000 44.27341 93 THR A N 1
ATOM 727 C CA . THR A 1 93 ? 53.72304 61.06206 124.54832 1.000 44.35266 93 THR A CA 1
ATOM 728 C C . THR A 1 93 ? 54.48110 60.00896 123.76177 1.000 49.87187 93 THR A C 1
ATOM 729 O O . THR A 1 93 ? 53.86826 59.07030 123.23278 1.000 50.48493 93 THR A O 1
ATOM 733 N N . ALA A 1 94 ? 55.80858 60.14879 123.69192 1.000 47.59486 94 ALA A N 1
ATOM 734 C CA . ALA A 1 94 ? 56.62566 59.27739 122.86029 1.000 42.74581 94 ALA A CA 1
ATOM 735 C C . ALA A 1 94 ? 57.77268 58.67925 123.65956 1.000 47.76708 94 ALA A C 1
ATOM 736 O O . ALA A 1 94 ? 58.05926 59.06949 124.79170 1.000 46.57973 94 ALA A O 1
ATOM 738 N N . LYS A 1 95 ? 58.45467 57.74035 123.01715 1.000 52.81668 95 LYS A N 1
ATOM 739 C CA . LYS A 1 95 ? 59.49595 56.92542 123.62446 1.000 45.08968 95 LYS A CA 1
ATOM 740 C C . LYS A 1 95 ? 60.18921 56.19990 122.48576 1.000 48.93193 95 LYS A C 1
ATOM 741 O O . LYS A 1 95 ? 59.65169 55.21720 121.96912 1.000 52.85163 95 LYS A O 1
ATOM 747 N N . VAL A 1 96 ? 61.36029 56.64785 122.06838 1.000 45.97559 96 VAL A N 1
ATOM 748 C CA . VAL A 1 96 ? 62.00254 56.09917 120.88083 1.000 51.85323 96 VAL A CA 1
ATOM 749 C C . VAL A 1 96 ? 63.23221 55.27603 121.25681 1.000 54.93662 96 VAL A C 1
ATOM 750 O O . VAL A 1 96 ? 64.00157 55.66201 122.14446 1.000 53.47628 96 VAL A O 1
ATOM 754 N N . TRP A 1 97 ? 63.43733 54.15898 120.54185 1.000 55.00320 97 TRP A N 1
ATOM 755 C CA . TRP A 1 97 ? 64.60937 53.30691 120.71218 1.000 50.56759 97 TRP A CA 1
ATOM 756 C C . TRP A 1 97 ? 65.27472 52.94557 119.38370 1.000 55.06636 97 TRP A C 1
ATOM 757 O O . TRP A 1 97 ? 64.62062 52.73490 118.35509 1.000 49.61443 97 TRP A O 1
ATOM 768 N N . LEU A 1 98 ? 66.59726 52.79830 119.44750 1.000 63.13142 98 LEU A N 1
ATOM 769 C CA . LEU A 1 98 ? 67.43577 52.41818 118.31321 1.000 56.59577 98 LEU A CA 1
ATOM 770 C C . LEU A 1 98 ? 68.24551 51.18821 118.69821 1.000 56.44065 98 LEU A C 1
ATOM 771 O O . LEU A 1 98 ? 69.00721 51.22631 119.66922 1.000 61.89955 98 LEU A O 1
ATOM 776 N N . ASN A 1 99 ? 68.07888 50.10517 117.94253 1.000 54.25660 99 ASN A N 1
ATOM 777 C CA . ASN A 1 99 ? 68.55766 48.78820 118.34754 1.000 50.40734 99 ASN A CA 1
ATOM 778 C C . ASN A 1 99 ? 68.38510 48.52199 119.84635 1.000 59.42104 99 ASN A C 1
ATOM 779 O O . ASN A 1 99 ? 69.30296 48.01114 120.49754 1.000 59.55294 99 ASN A O 1
ATOM 784 N N . GLY A 1 100 ? 67.21147 48.86211 120.40330 1.000 59.65735 100 GLY A N 1
ATOM 785 C CA . GLY A 1 100 ? 66.87614 48.58123 121.78571 1.000 53.56554 100 GLY A CA 1
ATOM 786 C C . GLY A 1 100 ? 67.15163 49.70676 122.76681 1.000 55.01253 100 GLY A C 1
ATOM 787 O O . GLY A 1 100 ? 66.71412 49.61760 123.92298 1.000 50.89494 100 GLY A O 1
ATOM 788 N N . GLN A 1 101 ? 67.83453 50.76757 122.34159 1.000 53.32305 101 GLN A N 1
ATOM 789 C CA . GLN A 1 101 ? 68.38047 51.77092 123.25012 1.000 58.81460 101 GLN A CA 1
ATOM 790 C C . GLN A 1 101 ? 67.45298 52.97338 123.32046 1.000 54.59358 101 GLN A C 1
ATOM 791 O O . GLN A 1 101 ? 67.12278 53.55350 122.28652 1.000 55.77231 101 GLN A O 1
ATOM 797 N N . LEU A 1 102 ? 67.06389 53.37035 124.53142 1.000 45.65161 102 LEU A N 1
ATOM 798 C CA . LEU A 1 102 ? 66.22208 54.55113 124.68208 1.000 47.39537 102 LEU A CA 1
ATOM 799 C C . LEU A 1 102 ? 66.98529 55.80758 124.27486 1.000 49.64132 102 LEU A C 1
ATOM 800 O O . LEU A 1 102 ? 67.84163 56.28899 125.01828 1.000 47.33724 102 LEU A O 1
ATOM 805 N N . ILE A 1 103 ? 66.63792 56.37770 123.11804 1.000 52.83029 103 ILE A N 1
ATOM 806 C CA . ILE A 1 103 ? 67.27300 57.60632 122.65657 1.000 46.29900 103 ILE A CA 1
ATOM 807 C C . ILE A 1 103 ? 66.42285 58.86694 122.83293 1.000 50.74859 103 ILE A C 1
ATOM 808 O O . ILE A 1 103 ? 66.97400 59.97556 122.73669 1.000 47.98365 103 ILE A O 1
ATOM 813 N N . ALA A 1 104 ? 65.11204 58.74462 123.08298 1.000 46.34613 104 ALA A N 1
ATOM 814 C CA . ALA A 1 104 ? 64.33842 59.95730 123.33347 1.000 42.37425 104 ALA A CA 1
ATOM 815 C C . ALA A 1 104 ? 63.07084 59.63523 124.09701 1.000 43.92548 104 ALA A C 1
ATOM 816 O O . ALA A 1 104 ? 62.57096 58.51332 124.03289 1.000 50.30473 104 ALA A O 1
ATOM 818 N N . GLN A 1 105 ? 62.57988 60.63903 124.83896 1.000 43.49397 105 GLN A N 1
ATOM 819 C CA . GLN A 1 105 ? 61.24814 60.67574 125.44901 1.000 42.40585 105 GLN A CA 1
ATOM 820 C C . GLN A 1 105 ? 60.69282 62.07774 125.25734 1.000 39.26819 105 GLN A C 1
ATOM 821 O O . GLN A 1 105 ? 61.43172 63.05702 125.34956 1.000 41.91397 105 GLN A O 1
ATOM 827 N N . HIS A 1 106 ? 59.40034 62.19066 124.98979 1.000 45.27603 106 HIS A N 1
ATOM 828 C CA . HIS A 1 106 ? 58.83758 63.52410 124.82223 1.000 46.10490 106 HIS A CA 1
ATOM 829 C C . HIS A 1 106 ? 57.36821 63.51099 125.19422 1.000 43.57573 106 HIS A C 1
ATOM 830 O O . HIS A 1 106 ? 56.66401 62.53469 124.92789 1.000 46.01225 106 HIS A O 1
ATOM 837 N N . LYS A 1 107 ? 56.92590 64.59554 125.82330 1.000 42.78426 107 LYS A N 1
ATOM 838 C CA . LYS A 1 107 ? 55.54428 64.78000 126.24776 1.000 44.71807 107 LYS A CA 1
ATOM 839 C C . LYS A 1 107 ? 55.01898 66.01468 125.54502 1.000 46.24923 107 LYS A C 1
ATOM 840 O O . LYS A 1 107 ? 55.64455 67.07998 125.62541 1.000 44.24292 107 LYS A O 1
ATOM 846 N N . GLY A 1 108 ? 53.87656 65.86830 124.86102 1.000 42.98517 108 GLY A N 1
ATOM 847 C CA . GLY A 1 108 ? 53.31441 66.93898 124.06148 1.000 35.65984 108 GLY A CA 1
ATOM 848 C C . GLY A 1 108 ? 53.29894 66.56211 122.59700 1.000 45.81090 108 GLY A C 1
ATOM 849 O O . GLY A 1 108 ? 54.34854 66.29678 121.99972 1.000 51.94799 108 GLY A O 1
ATOM 850 N N . GLY A 1 109 ? 52.11065 66.55068 122.00021 1.000 52.52673 109 GLY A N 1
ATOM 851 C CA . GLY A 1 109 ? 51.88640 65.99628 120.68958 1.000 40.42103 109 GLY A CA 1
ATOM 852 C C . GLY A 1 109 ? 52.05133 66.92617 119.52910 1.000 41.83781 109 GLY A C 1
ATOM 853 O O . GLY A 1 109 ? 51.91868 66.46575 118.38998 1.000 43.00385 109 GLY A O 1
ATOM 854 N N . PHE A 1 110 ? 52.35042 68.21214 119.75230 1.000 38.91649 110 PHE A N 1
ATOM 855 C CA . PHE A 1 110 ? 52.42740 69.15368 118.63622 1.000 44.79079 110 PHE A CA 1
ATOM 856 C C . PHE A 1 110 ? 53.71865 69.97410 118.60595 1.000 46.39965 110 PHE A C 1
ATOM 857 O O . PHE A 1 110 ? 53.78434 70.99560 117.90894 1.000 44.49447 110 PHE A O 1
ATOM 865 N N . THR A 1 111 ? 54.75111 69.55310 119.33361 1.000 46.44570 111 THR A N 1
ATOM 866 C CA . THR A 1 111 ? 56.04866 70.19824 119.22750 1.000 43.56901 111 THR A CA 1
ATOM 867 C C . THR A 1 111 ? 57.11359 69.16528 118.87872 1.000 42.01003 111 THR A C 1
ATOM 868 O O . THR A 1 111 ? 56.94647 67.97410 119.15845 1.000 45.10555 111 THR A O 1
ATOM 872 N N . PRO A 1 112 ? 58.19589 69.57905 118.23555 1.000 42.76938 112 PRO A N 1
ATOM 873 C CA . PRO A 1 112 ? 59.18110 68.61036 117.75435 1.000 40.82547 112 PRO A CA 1
ATOM 874 C C . PRO A 1 112 ? 60.26390 68.30356 118.78204 1.000 40.82910 112 PRO A C 1
ATOM 875 O O . PRO A 1 112 ? 60.48253 69.03225 119.75763 1.000 39.00492 112 PRO A O 1
ATOM 879 N N . PHE A 1 113 ? 60.94906 67.19058 118.54004 1.000 42.41876 113 PHE A N 1
ATOM 880 C CA . PHE A 1 113 ? 62.06095 66.80889 119.38922 1.000 42.53218 113 PHE A CA 1
ATOM 881 C C . PHE A 1 113 ? 63.05876 65.98832 118.57900 1.000 40.93689 113 PHE A C 1
ATOM 882 O O . PHE A 1 113 ? 62.68333 65.30747 117.61823 1.000 39.85319 113 PHE A O 1
ATOM 890 N N . GLU A 1 114 ? 64.33313 66.04917 119.00826 1.000 45.39293 114 GLU A N 1
ATOM 891 C CA . GLU A 1 114 ? 65.50901 65.46922 118.35397 1.000 42.52415 114 GLU A CA 1
ATOM 892 C C . GLU A 1 114 ? 66.25007 64.47978 119.24851 1.000 47.11224 114 GLU A C 1
ATOM 893 O O . GLU A 1 114 ? 66.26846 64.60659 120.47766 1.000 47.00557 114 GLU A O 1
ATOM 899 N N . ALA A 1 115 ? 66.94713 63.54801 118.59365 1.000 49.33119 115 ALA A N 1
ATOM 900 C CA . ALA A 1 115 ? 67.95893 62.69503 119.21040 1.000 43.93085 115 ALA A CA 1
ATOM 901 C C . ALA A 1 115 ? 69.22629 62.69655 118.35050 1.000 54.13284 115 ALA A C 1
ATOM 902 O O . ALA A 1 115 ? 69.15745 62.55512 117.12189 1.000 49.84668 115 ALA A O 1
ATOM 904 N N . ASP A 1 116 ? 70.38338 62.88188 118.99644 1.000 56.77522 116 ASP A N 1
ATOM 905 C CA . ASP A 1 116 ? 71.68662 62.79178 118.34474 1.000 46.32005 116 ASP A CA 1
ATOM 906 C C . ASP A 1 116 ? 72.11167 61.33096 118.35055 1.000 53.11628 116 ASP A C 1
ATOM 907 O O . ASP A 1 116 ? 72.27959 60.73760 119.42030 1.000 54.62687 116 ASP A O 1
ATOM 912 N N . VAL A 1 117 ? 72.28999 60.74824 117.16927 1.000 54.05324 117 VAL A N 1
ATOM 913 C CA . VAL A 1 117 ? 72.51615 59.31197 117.07476 1.000 53.86744 117 VAL A CA 1
ATOM 914 C C . VAL A 1 117 ? 73.85679 58.98849 116.40442 1.000 57.20028 117 VAL A C 1
ATOM 915 O O . VAL A 1 117 ? 74.06300 57.86885 115.93448 1.000 57.11464 117 VAL A O 1
ATOM 919 N N . THR A 1 118 ? 74.78858 59.94598 116.38851 1.000 51.13144 118 THR A N 1
ATOM 920 C CA . THR A 1 118 ? 76.01159 59.77941 115.60877 1.000 53.82787 118 THR A CA 1
ATOM 921 C C . THR A 1 118 ? 76.79695 58.53467 116.01076 1.000 57.17320 118 THR A C 1
ATOM 922 O O . THR A 1 118 ? 77.48505 57.93957 115.17402 1.000 54.66199 118 THR A O 1
ATOM 926 N N . ALA A 1 119 ? 76.69152 58.10886 117.26403 1.000 53.99243 119 ALA A N 1
ATOM 927 C CA . ALA A 1 119 ? 77.43177 56.94866 117.72663 1.000 53.84396 119 ALA A CA 1
ATOM 928 C C . ALA A 1 119 ? 76.59709 55.67760 117.77998 1.000 59.82078 119 ALA A C 1
ATOM 929 O O . ALA A 1 119 ? 77.15190 54.60303 118.03341 1.000 56.55750 119 ALA A O 1
ATOM 931 N N . LEU A 1 120 ? 75.28366 55.76298 117.56716 1.000 60.22908 120 LEU A N 1
ATOM 932 C CA . LEU A 1 120 ? 74.45797 54.56224 117.54578 1.000 58.49918 120 LEU A CA 1
ATOM 933 C C . LEU A 1 120 ? 74.18369 54.05621 116.13766 1.000 60.16850 120 LEU A C 1
ATOM 934 O O . LEU A 1 120 ? 73.78806 52.89445 115.97706 1.000 63.14340 120 LEU A O 1
ATOM 939 N N . LEU A 1 121 ? 74.39352 54.89695 115.12718 1.000 62.68665 121 LEU A N 1
ATOM 940 C CA . LEU A 1 121 ? 74.27820 54.52977 113.71360 1.000 68.66255 121 LEU A CA 1
ATOM 941 C C . LEU A 1 121 ? 75.57769 54.90009 113.00853 1.000 59.82633 121 LEU A C 1
ATOM 942 O O . LEU A 1 121 ? 75.82522 56.07732 112.71635 1.000 55.86280 121 LEU A O 1
ATOM 947 N N . GLN A 1 122 ? 76.38644 53.91391 112.71522 1.000 61.21614 122 GLN A N 1
ATOM 948 C CA . GLN A 1 122 ? 77.57939 54.26125 111.96924 1.000 63.46454 122 GLN A CA 1
ATOM 949 C C . GLN A 1 122 ? 77.35932 54.01264 110.48864 1.000 61.88092 122 GLN A C 1
ATOM 950 O O . GLN A 1 122 ? 76.53710 53.17866 110.09937 1.000 62.33028 122 GLN A O 1
ATOM 956 N N . PRO A 1 123 ? 78.03931 54.75606 109.63711 1.000 61.26096 123 PRO A N 1
ATOM 957 C CA . PRO A 1 123 ? 78.02184 54.44828 108.20167 1.000 62.00074 123 PRO A CA 1
ATOM 958 C C . PRO A 1 123 ? 78.12890 52.95795 107.92341 1.000 63.02852 123 PRO A C 1
ATOM 959 O O . PRO A 1 123 ? 78.91089 52.25691 108.57509 1.000 65.31718 123 PRO A O 1
ATOM 963 N N . GLY A 1 124 ? 77.32592 52.46305 106.98498 1.000 56.41510 124 GLY A N 1
ATOM 964 C CA . GLY A 1 124 ? 77.26226 51.04991 106.70174 1.000 60.33587 124 GLY A CA 1
ATOM 965 C C . GLY A 1 124 ? 76.30602 50.24902 107.57035 1.000 67.97089 124 GLY A C 1
ATOM 966 O O . GLY A 1 124 ? 76.04236 49.07894 107.25498 1.000 76.63656 124 GLY A O 1
ATOM 967 N N . GLU A 1 125 ? 75.76114 50.82745 108.63748 1.000 61.21802 125 GLU A N 1
ATOM 968 C CA . GLU A 1 125 ? 74.95074 50.05119 109.57204 1.000 66.22946 125 GLU A CA 1
ATOM 969 C C . GLU A 1 125 ? 73.45294 50.12889 109.27318 1.000 60.22600 125 GLU A C 1
ATOM 970 O O . GLU A 1 125 ? 72.93187 51.15172 108.81805 1.000 54.43798 125 GLU A O 1
ATOM 976 N N . THR A 1 126 ? 72.76461 49.02770 109.57522 1.000 59.53981 126 THR A N 1
ATOM 977 C CA . THR A 1 126 ? 71.30842 48.93613 109.55640 1.000 54.19859 126 THR A CA 1
ATOM 978 C C . THR A 1 126 ? 70.82486 48.78186 111.00082 1.000 59.03527 126 THR A C 1
ATOM 979 O O . THR A 1 126 ? 71.05668 47.74486 111.63136 1.000 62.94814 126 THR A O 1
ATOM 983 N N . ALA A 1 127 ? 70.16383 49.81758 111.52306 1.000 63.68212 127 ALA A N 1
ATOM 984 C CA . ALA A 1 127 ? 69.62294 49.84991 112.87960 1.000 60.45339 127 ALA A CA 1
ATOM 985 C C . ALA A 1 127 ? 68.10167 49.83037 112.84738 1.000 50.62053 127 ALA A C 1
ATOM 986 O O . ALA A 1 127 ? 67.48898 50.22281 111.85940 1.000 52.91444 127 ALA A O 1
ATOM 988 N N . LEU A 1 128 ? 67.49292 49.38939 113.95022 1.000 50.42543 128 LEU A N 1
ATOM 989 C CA . LEU A 1 128 ? 66.04831 49.16214 114.02427 1.000 55.26544 128 LEU A CA 1
ATOM 990 C C . LEU A 1 128 ? 65.36918 50.24243 114.86057 1.000 54.81558 128 LEU A C 1
ATOM 991 O O . LEU A 1 128 ? 65.53824 50.28778 116.08664 1.000 56.47311 128 LEU A O 1
ATOM 996 N N . LEU A 1 129 ? 64.56420 51.07937 114.20488 1.000 53.16729 129 LEU A N 1
ATOM 997 C CA . LEU A 1 129 ? 63.87922 52.18262 114.87286 1.000 53.12995 129 LEU A CA 1
ATOM 998 C C . LEU A 1 129 ? 62.51437 51.72848 115.37666 1.000 54.56669 129 LEU A C 1
ATOM 999 O O . LEU A 1 129 ? 61.71360 51.17519 114.61525 1.000 55.66131 129 LEU A O 1
ATOM 1004 N N . THR A 1 130 ? 62.26595 51.96138 116.66141 1.000 49.52838 130 THR A N 1
ATOM 1005 C CA . THR A 1 130 ? 61.00965 51.67090 117.31992 1.000 45.42573 130 THR A CA 1
ATOM 1006 C C . THR A 1 130 ? 60.51855 52.95087 117.97308 1.000 53.80420 130 THR A C 1
ATOM 1007 O O . THR A 1 130 ? 61.31350 53.67271 118.58788 1.000 57.14408 130 THR A O 1
ATOM 1011 N N . VAL A 1 131 ? 59.21474 53.23602 117.83525 1.000 52.77989 131 VAL A N 1
ATOM 1012 C CA . VAL A 1 131 ? 58.56574 54.37825 118.48110 1.000 47.76322 131 VAL A CA 1
ATOM 1013 C C . VAL A 1 131 ? 57.31616 53.89353 119.20873 1.000 47.55708 131 VAL A C 1
ATOM 1014 O O . VAL A 1 131 ? 56.52380 53.13034 118.64829 1.000 50.39733 131 VAL A O 1
ATOM 1018 N N . ALA A 1 132 ? 57.13797 54.33461 120.45095 1.000 48.89743 132 ALA A N 1
ATOM 1019 C CA . ALA A 1 132 ? 55.93682 54.05499 121.22483 1.000 44.92162 132 ALA A CA 1
ATOM 1020 C C . ALA A 1 132 ? 55.15950 55.34737 121.40446 1.000 48.41222 132 ALA A C 1
ATOM 1021 O O . ALA A 1 132 ? 55.72842 56.37255 121.79985 1.000 50.03561 132 ALA A O 1
ATOM 1023 N N . CYS A 1 133 ? 53.86192 55.28776 121.10945 1.000 44.99319 133 CYS A N 1
ATOM 1024 C CA . CYS A 1 133 ? 52.99419 56.45664 121.04042 1.000 49.85571 133 CYS A CA 1
ATOM 1025 C C . CYS A 1 133 ? 51.77360 56.25981 121.93363 1.000 51.54778 133 CYS A C 1
ATOM 1026 O O . CYS A 1 133 ? 51.01869 55.29671 121.75532 1.000 49.33444 133 CYS A O 1
ATOM 1029 N N . ASP A 1 134 ? 51.56804 57.18608 122.86831 1.000 48.80631 134 ASP A N 1
ATOM 1030 C CA . ASP A 1 134 ? 50.49811 57.11399 123.85609 1.000 45.33763 134 ASP A CA 1
ATOM 1031 C C . ASP A 1 134 ? 49.45804 58.17328 123.53606 1.000 42.65488 134 ASP A C 1
ATOM 1032 O O . ASP A 1 134 ? 49.78261 59.36507 123.47029 1.000 42.62157 134 ASP A O 1
ATOM 1037 N N . ASN A 1 135 ? 48.21234 57.74358 123.35226 1.000 41.67189 135 ASN A N 1
ATOM 1038 C CA . ASN A 1 135 ? 47.17024 58.68395 122.95979 1.000 44.13834 135 ASN A CA 1
ATOM 1039 C C . ASN A 1 135 ? 46.41371 59.27414 124.14457 1.000 47.33304 135 ASN A C 1
ATOM 1040 O O . ASN A 1 135 ? 45.58564 60.17779 123.94426 1.000 42.85155 135 ASN A O 1
ATOM 1045 N N . ARG A 1 136 ? 46.70917 58.81664 125.36501 1.000 43.40947 136 ARG A N 1
ATOM 1046 C CA . ARG A 1 136 ? 45.85527 59.11869 126.50137 1.000 40.58342 136 ARG A CA 1
ATOM 1047 C C . ARG A 1 136 ? 45.94164 60.58299 126.89911 1.000 37.89476 136 ARG A C 1
ATOM 1048 O O . ARG A 1 136 ? 47.00377 61.20067 126.88034 1.000 41.60086 136 ARG A O 1
ATOM 1056 N N . VAL A 1 137 ? 44.79613 61.14620 127.22890 1.000 42.02647 137 VAL A N 1
ATOM 1057 C CA . VAL A 1 137 ? 44.71705 62.51255 127.71364 1.000 44.90993 137 VAL A CA 1
ATOM 1058 C C . VAL A 1 137 ? 44.08584 62.47339 129.09664 1.000 42.50455 137 VAL A C 1
ATOM 1059 O O . VAL A 1 137 ? 43.37222 61.53240 129.45189 1.000 47.78601 137 VAL A O 1
ATOM 1063 N N . ASN A 1 138 ? 44.38521 63.50246 129.88558 1.000 42.07015 138 ASN A N 1
ATOM 1064 C CA . ASN A 1 138 ? 43.96516 63.57196 131.28394 1.000 47.99568 138 ASN A CA 1
ATOM 1065 C C . ASN A 1 138 ? 44.39185 64.89843 131.88488 1.000 42.97812 138 ASN A C 1
ATOM 1066 O O . ASN A 1 138 ? 44.68658 65.84044 131.14420 1.000 40.32539 138 ASN A O 1
ATOM 1071 N N . HIS A 1 139 ? 44.46791 64.95973 133.22116 1.000 41.87973 139 HIS A N 1
ATOM 1072 C CA . HIS A 1 139 ? 44.75596 66.20874 133.92252 1.000 45.11755 139 HIS A CA 1
ATOM 1073 C C . HIS A 1 139 ? 46.23006 66.63656 133.82961 1.000 42.74270 139 HIS A C 1
ATOM 1074 O O . HIS A 1 139 ? 46.55471 67.76741 134.20290 1.000 40.48442 139 HIS A O 1
ATOM 1081 N N . SER A 1 140 ? 47.11710 65.79754 133.29966 1.000 41.03103 140 SER A N 1
ATOM 1082 C CA . SER A 1 140 ? 48.49509 66.18481 133.06416 1.000 37.92315 140 SER A CA 1
ATOM 1083 C C . SER A 1 140 ? 48.78851 66.58341 131.62236 1.000 44.48327 140 SER A C 1
ATOM 1084 O O . SER A 1 140 ? 49.92938 66.98793 131.34300 1.000 44.02012 140 SER A O 1
ATOM 1087 N N . THR A 1 141 ? 47.80892 66.48681 130.70332 1.000 41.30112 141 THR A N 1
ATOM 1088 C CA . THR A 1 141 ? 48.04355 66.64502 129.26586 1.000 43.23919 141 THR A CA 1
ATOM 1089 C C . THR A 1 141 ? 47.64205 68.02163 128.73783 1.000 40.23762 141 THR A C 1
ATOM 1090 O O . THR A 1 141 ? 46.82780 68.73879 129.31968 1.000 35.99520 141 THR A O 1
ATOM 1094 N N . LEU A 1 142 ? 48.28301 68.39789 127.63776 1.000 43.55798 142 LEU A N 1
ATOM 1095 C CA . LEU A 1 142 ? 47.91365 69.55606 126.83384 1.000 43.07096 142 LEU A CA 1
ATOM 1096 C C . LEU A 1 142 ? 47.78190 69.02724 125.41498 1.000 44.86295 142 LEU A C 1
ATOM 1097 O O . LEU A 1 142 ? 48.80497 68.79136 124.73860 1.000 42.80984 142 LEU A O 1
ATOM 1102 N N . PRO A 1 143 ? 46.53977 68.80991 124.93538 1.000 39.69580 143 PRO A N 1
ATOM 1103 C CA . PRO A 1 143 ? 45.26842 69.17385 125.56803 1.000 38.59220 143 PRO A CA 1
ATOM 1104 C C . PRO A 1 143 ? 44.73831 68.24082 126.67387 1.000 41.58099 143 PRO A C 1
ATOM 1105 O O . PRO A 1 143 ? 44.98229 67.02691 126.70629 1.000 41.37544 143 PRO A O 1
ATOM 1109 N N . VAL A 1 144 ? 43.93226 68.84622 127.53876 1.000 37.59827 144 VAL A N 1
ATOM 1110 C CA . VAL A 1 144 ? 43.47795 68.27152 128.80214 1.000 39.69961 144 VAL A CA 1
ATOM 1111 C C . VAL A 1 144 ? 42.43409 67.18516 128.56855 1.000 36.85357 144 VAL A C 1
ATOM 1112 O O . VAL A 1 144 ? 41.49134 67.38037 127.80299 1.000 38.52847 144 VAL A O 1
ATOM 1116 N N . GLY A 1 145 ? 42.58529 66.04485 129.24811 1.000 37.35899 145 GLY A N 1
ATOM 1117 C CA . GLY A 1 145 ? 41.55748 65.02834 129.30140 1.000 39.95109 145 GLY A CA 1
ATOM 1118 C C . GLY A 1 145 ? 40.76024 65.08545 130.60765 1.000 47.36874 145 GLY A C 1
ATOM 1119 O O . GLY A 1 145 ? 40.93257 65.96994 131.43729 1.000 52.23531 145 GLY A O 1
ATOM 1120 N N . ASN A 1 146 ? 39.86938 64.10917 130.78550 1.000 46.79821 146 ASN A N 1
ATOM 1121 C CA . ASN A 1 146 ? 38.92750 64.11142 131.90369 1.000 45.88298 146 ASN A CA 1
ATOM 1122 C C . ASN A 1 146 ? 38.92798 62.73836 132.55770 1.000 53.70249 146 ASN A C 1
ATOM 1123 O O . ASN A 1 146 ? 38.51668 61.74795 131.94153 1.000 55.96354 146 ASN A O 1
ATOM 1128 N N . GLU A 1 147 ? 39.38203 62.68179 133.80597 1.000 56.50174 147 GLU A N 1
ATOM 1129 C CA . GLU A 1 147 ? 39.47638 61.42593 134.52853 1.000 57.47929 147 GLU A CA 1
ATOM 1130 C C . GLU A 1 147 ? 38.13527 61.11182 135.18151 1.000 58.04909 147 GLU A C 1
ATOM 1131 O O . GLU A 1 147 ? 37.13335 61.79043 134.94533 1.000 55.06865 147 GLU A O 1
ATOM 1137 N N . ASP A 1 148 ? 38.12464 60.10149 136.04537 1.000 57.20675 148 ASP A N 1
ATOM 1138 C CA . ASP A 1 148 ? 36.89552 59.38091 136.33882 1.000 61.98425 148 ASP A CA 1
ATOM 1139 C C . ASP A 1 148 ? 35.85103 60.27796 136.99610 1.000 62.76969 148 ASP A C 1
ATOM 1140 O O . ASP A 1 148 ? 36.17159 61.12354 137.84056 1.000 63.04986 148 ASP A O 1
ATOM 1145 N N . GLY A 1 149 ? 34.59086 60.09007 136.58637 1.000 56.95292 149 GLY A N 1
ATOM 1146 C CA . GLY A 1 149 ? 33.48160 60.89070 137.07212 1.000 56.06269 149 GLY A CA 1
ATOM 1147 C C . GLY A 1 149 ? 33.28664 62.21896 136.37626 1.000 54.96343 149 GLY A C 1
ATOM 1148 O O . GLY A 1 149 ? 32.72909 63.14499 136.97207 1.000 53.44618 149 GLY A O 1
ATOM 1149 N N . GLN A 1 150 ? 33.74916 62.35437 135.13841 1.000 53.53447 150 GLN A N 1
ATOM 1150 C CA . GLN A 1 150 ? 33.58271 63.57594 134.36661 1.000 50.40777 150 GLN A CA 1
ATOM 1151 C C . GLN A 1 150 ? 33.28415 63.19591 132.92834 1.000 54.91468 150 GLN A C 1
ATOM 1152 O O . GLN A 1 150 ? 33.91905 62.29797 132.36688 1.000 51.49810 150 GLN A O 1
ATOM 1158 N N . LEU A 1 151 ? 32.31701 63.89187 132.34108 1.000 61.04556 151 LEU A N 1
ATOM 1159 C CA . LEU A 1 151 ? 31.91403 63.63540 130.96788 1.000 61.11265 151 LEU A CA 1
ATOM 1160 C C . LEU A 1 151 ? 32.97038 64.14342 129.99361 1.000 50.97825 151 LEU A C 1
ATOM 1161 O O . LEU A 1 151 ? 33.79777 64.99243 130.32253 1.000 50.54483 151 LEU A O 1
ATOM 1166 N N . ALA A 1 152 ? 32.92050 63.63104 128.76970 1.000 55.64052 152 ALA A N 1
ATOM 1167 C CA . ALA A 1 152 ? 33.64853 64.29125 127.69552 1.000 50.87739 152 ALA A CA 1
ATOM 1168 C C . ALA A 1 152 ? 32.98884 65.63312 127.38996 1.000 49.68689 152 ALA A C 1
ATOM 1169 O O . ALA A 1 152 ? 31.77378 65.79332 127.52635 1.000 54.54396 152 ALA A O 1
ATOM 1171 N N . PHE A 1 153 ? 33.81066 66.61123 127.01537 1.000 46.08993 153 PHE A N 1
ATOM 1172 C CA . PHE A 1 153 ? 33.33602 67.94577 126.65428 1.000 43.31444 153 PHE A CA 1
ATOM 1173 C C . PHE A 1 153 ? 32.20202 67.88023 125.62653 1.000 49.58299 153 PHE A C 1
ATOM 1174 O O . PHE A 1 153 ? 32.28312 67.15124 124.63482 1.000 48.92465 153 PHE A O 1
ATOM 1182 N N . PHE A 1 154 ? 31.12530 68.63150 125.88842 1.000 56.18205 154 PHE A N 1
ATOM 1183 C CA . PHE A 1 154 ? 29.86802 68.60348 125.12673 1.000 48.70969 154 PHE A CA 1
ATOM 1184 C C . PHE A 1 154 ? 29.14131 67.27790 125.23260 1.000 48.81437 154 PHE A C 1
ATOM 1185 O O . PHE A 1 154 ? 28.29219 66.97630 124.39933 1.000 52.73887 154 PHE A O 1
ATOM 1193 N N . GLY A 1 155 ? 29.45820 66.47278 126.23039 1.000 50.48589 155 GLY A N 1
ATOM 1194 C CA . GLY A 1 155 ? 28.87856 65.15437 126.33009 1.000 45.32253 155 GLY A CA 1
ATOM 1195 C C . GLY A 1 155 ? 27.55624 65.18177 127.03217 1.000 50.05204 155 GLY A C 1
ATOM 1196 O O . GLY A 1 155 ? 27.11156 66.21568 127.52912 1.000 48.96827 155 GLY A O 1
ATOM 1197 N N . SER A 1 156 ? 26.92547 64.01162 127.08166 1.000 55.88495 156 SER A N 1
ATOM 1198 C CA . SER A 1 156 ? 25.55857 63.89218 127.56631 1.000 48.77937 156 SER A CA 1
ATOM 1199 C C . SER A 1 156 ? 25.44567 62.66724 128.46227 1.000 49.64107 156 SER A C 1
ATOM 1200 O O . SER A 1 156 ? 26.10476 61.64899 128.23743 1.000 55.50105 156 SER A O 1
ATOM 1203 N N . ASP A 1 157 ? 24.60829 62.78365 129.49071 1.000 51.56088 157 ASP A N 1
ATOM 1204 C CA . ASP A 1 157 ? 24.44678 61.73309 130.48384 1.000 48.18672 157 ASP A CA 1
ATOM 1205 C C . ASP A 1 157 ? 23.01001 61.76283 130.98998 1.000 46.43970 157 ASP A C 1
ATOM 1206 O O . ASP A 1 157 ? 22.26745 62.71304 130.73856 1.000 45.24786 157 ASP A O 1
ATOM 1211 N N . ASN A 1 158 ? 22.61008 60.68934 131.66619 1.000 48.26508 158 ASN A N 1
ATOM 1212 C CA . ASN A 1 158 ? 21.46919 60.70776 132.58829 1.000 48.47401 158 ASN A CA 1
ATOM 1213 C C . ASN A 1 158 ? 22.10296 60.41633 133.93738 1.000 47.10576 158 ASN A C 1
ATOM 1214 O O . ASN A 1 158 ? 22.18430 59.25760 134.35297 1.000 45.60343 158 ASN A O 1
ATOM 1219 N N . ALA A 1 159 ? 22.56054 61.48390 134.59149 1.000 47.73323 159 ALA A N 1
ATOM 1220 C CA . ALA A 1 159 ? 23.42178 61.43261 135.76643 1.000 43.96457 159 ALA A CA 1
ATOM 1221 C C . ALA A 1 159 ? 23.19302 60.23318 136.68979 1.000 49.54964 159 ALA A C 1
ATOM 1222 O O . ALA A 1 159 ? 24.06891 59.36291 136.79113 1.000 54.24637 159 ALA A O 1
ATOM 1224 N N . GLY A 1 160 ? 22.04201 60.15222 137.36174 1.000 38.03581 160 GLY A N 1
ATOM 1225 C CA . GLY A 1 160 ? 21.96940 59.28827 138.52272 1.000 38.31336 160 GLY A CA 1
ATOM 1226 C C . GLY A 1 160 ? 21.32765 57.92435 138.39088 1.000 41.09170 160 GLY A C 1
ATOM 1227 O O . GLY A 1 160 ? 21.26173 57.18945 139.38117 1.000 41.48450 160 GLY A O 1
ATOM 1228 N N . ILE A 1 161 ? 20.82986 57.55821 137.21975 1.000 42.54320 161 ILE A N 1
ATOM 1229 C CA . ILE A 1 161 ? 20.05260 56.32946 137.09812 1.000 41.14573 161 ILE A CA 1
ATOM 1230 C C . ILE A 1 161 ? 20.98845 55.15233 137.32553 1.000 43.17072 161 ILE A C 1
ATOM 1231 O O . ILE A 1 161 ? 21.93975 54.97922 136.55451 1.000 49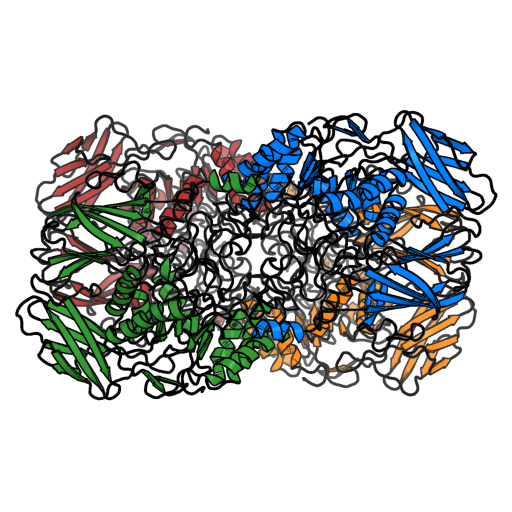.10080 161 ILE A O 1
ATOM 1236 N N . PRO A 1 162 ? 20.75320 54.31063 138.33991 1.000 44.26865 162 PRO A N 1
ATOM 1237 C CA . PRO A 1 162 ? 21.74042 53.26515 138.66549 1.000 48.82140 162 PRO A CA 1
ATOM 1238 C C . PRO A 1 162 ? 22.15582 52.41262 137.47470 1.000 51.91072 162 PRO A C 1
ATOM 1239 O O . PRO A 1 162 ? 23.32569 52.01991 137.38023 1.000 46.05015 162 PRO A O 1
ATOM 1243 N N . SER A 1 163 ? 21.21754 52.11393 136.56590 1.000 51.04848 163 SER A N 1
ATOM 1244 C CA . SER A 1 163 ? 21.53190 51.28993 135.40583 1.000 44.35500 163 SER A CA 1
ATOM 1245 C C . SER A 1 163 ? 22.57749 51.96034 134.52153 1.000 47.89805 163 SER A C 1
ATOM 1246 O O . SER A 1 163 ? 23.45711 51.29501 133.96448 1.000 47.57007 163 SER A O 1
ATOM 1249 N N . VAL A 1 164 ? 22.48314 53.27858 134.36300 1.000 49.10935 164 VAL A N 1
ATOM 1250 C CA . VAL A 1 164 ? 23.49841 54.00308 133.61635 1.000 40.81244 164 VAL A CA 1
ATOM 1251 C C . VAL A 1 164 ? 24.78321 54.03385 134.41373 1.000 48.46987 164 VAL A C 1
ATOM 1252 O O . VAL A 1 164 ? 25.88120 54.00325 133.84430 1.000 53.02242 164 VAL A O 1
ATOM 1256 N N . GLU A 1 165 ? 24.67294 54.07837 135.74211 1.000 48.95728 165 GLU A N 1
ATOM 1257 C CA . GLU A 1 165 ? 25.84789 54.23137 136.59102 1.000 47.12128 165 GLU A CA 1
ATOM 1258 C C . GLU A 1 165 ? 26.64235 52.93922 136.67132 1.000 43.57105 165 GLU A C 1
ATOM 1259 O O . GLU A 1 165 ? 27.87958 52.96864 136.70141 1.000 44.03742 165 GLU A O 1
ATOM 1265 N N . ALA A 1 166 ? 25.94486 51.80300 136.69599 1.000 41.06782 166 ALA A N 1
ATOM 1266 C CA . ALA A 1 166 ? 26.62322 50.51909 136.61263 1.000 43.77839 166 ALA A CA 1
ATOM 1267 C C . ALA A 1 166 ? 27.31209 50.36113 135.26631 1.000 46.08182 166 ALA A C 1
ATOM 1268 O O . ALA A 1 166 ? 28.45084 49.88105 135.18230 1.000 42.64411 166 ALA A O 1
ATOM 1270 N N . ALA A 1 167 ? 26.64352 50.79110 134.20322 1.000 47.45820 167 ALA A N 1
ATOM 1271 C CA . ALA A 1 167 ? 27.21816 50.66296 132.87431 1.000 47.01506 167 ALA A CA 1
ATOM 1272 C C . ALA A 1 167 ? 28.50463 51.47596 132.72514 1.000 46.42821 167 ALA A C 1
ATOM 1273 O O . ALA A 1 167 ? 29.42865 51.03835 132.03341 1.000 45.53848 167 ALA A O 1
ATOM 1275 N N . LYS A 1 168 ? 28.59667 52.63810 133.38037 1.000 42.51968 168 LYS A N 1
ATOM 1276 C CA . LYS A 1 168 ? 29.81062 53.44076 133.29261 1.000 42.50141 168 LYS A CA 1
ATOM 1277 C C . LYS A 1 168 ? 30.98131 52.75180 133.98828 1.000 46.80759 168 LYS A C 1
ATOM 1278 O O . LYS A 1 168 ? 32.07682 52.66556 133.42712 1.000 54.23227 168 LYS A O 1
ATOM 1284 N N . ARG A 1 169 ? 30.77907 52.27145 135.21922 1.000 46.42577 169 ARG A N 1
ATOM 1285 C CA . ARG A 1 169 ? 31.86493 51.60896 135.93923 1.000 41.20743 169 ARG A CA 1
ATOM 1286 C C . ARG A 1 169 ? 32.35735 50.38233 135.19931 1.000 45.71933 169 ARG A C 1
ATOM 1287 O O . ARG A 1 169 ? 33.53920 50.03128 135.30186 1.000 53.97364 169 ARG A O 1
ATOM 1295 N N . ALA A 1 170 ? 31.47778 49.71974 134.45236 1.000 41.67227 170 ALA A N 1
ATOM 1296 C CA . ALA A 1 170 ? 31.82695 48.49753 133.73840 1.000 42.83624 170 ALA A CA 1
ATOM 1297 C C . ALA A 1 170 ? 32.24289 48.72811 132.28724 1.000 45.37673 170 ALA A C 1
ATOM 1298 O O . ALA A 1 170 ? 32.61414 47.76705 131.60499 1.000 42.91256 170 ALA A O 1
ATOM 1300 N N . ALA A 1 171 ? 32.19423 49.96046 131.79593 1.000 43.94371 171 ALA A N 1
ATOM 1301 C CA . ALA A 1 171 ? 32.41346 50.18189 130.37728 1.000 48.55764 171 ALA A CA 1
ATOM 1302 C C . ALA A 1 171 ? 33.90340 50.11762 130.04028 1.000 46.18454 171 ALA A C 1
ATOM 1303 O O . ALA A 1 171 ? 34.77203 50.26850 130.90252 1.000 51.37070 171 ALA A O 1
ATOM 1305 N N . ALA A 1 172 ? 34.19514 49.87899 128.76892 1.000 44.11808 172 ALA A N 1
ATOM 1306 C CA . ALA A 1 172 ? 35.58373 49.90772 128.33891 1.000 48.98673 172 ALA A CA 1
ATOM 1307 C C . ALA A 1 172 ? 36.13722 51.31922 128.50206 1.000 49.44398 172 ALA A C 1
ATOM 1308 O O . ALA A 1 172 ? 35.43531 52.29901 128.21183 1.000 52.15104 172 ALA A O 1
ATOM 1310 N N . PRO A 1 173 ? 37.37841 51.46059 128.96210 1.000 45.70516 173 PRO A N 1
ATOM 1311 C CA . PRO A 1 173 ? 37.95921 52.79751 129.12609 1.000 44.82142 173 PRO A CA 1
ATOM 1312 C C . PRO A 1 173 ? 38.18638 53.45708 127.77644 1.000 42.68822 173 PRO A C 1
ATOM 1313 O O . PRO A 1 173 ? 38.26201 52.79803 126.74173 1.000 45.75885 173 PRO A O 1
ATOM 1317 N N . GLN A 1 174 ? 38.27906 54.78337 127.80184 1.000 40.36867 174 GLN A N 1
ATOM 1318 C CA . GLN A 1 174 ? 38.35618 55.58444 126.59390 1.000 44.38047 174 GLN A CA 1
ATOM 1319 C C . GLN A 1 174 ? 38.62328 57.02305 126.99172 1.000 45.04255 174 GLN A C 1
ATOM 1320 O O . GLN A 1 174 ? 38.03845 57.51982 127.94985 1.000 50.02697 174 GLN A O 1
ATOM 1326 N N . ASN A 1 175 ? 39.50942 57.68217 126.25170 1.000 47.40994 175 ASN A N 1
ATOM 1327 C CA . ASN A 1 175 ? 39.80701 59.08208 126.51456 1.000 43.13536 175 ASN A CA 1
ATOM 1328 C C . ASN A 1 175 ? 38.53233 59.91123 126.46627 1.000 48.14891 175 ASN A C 1
ATOM 1329 O O . ASN A 1 175 ? 37.66424 59.69297 125.61402 1.000 49.00636 175 ASN A O 1
ATOM 1334 N N . ARG A 1 176 ? 38.41550 60.86310 127.39654 1.000 42.92771 176 ARG A N 1
ATOM 1335 C CA . ARG A 1 176 ? 37.30503 61.81460 127.41410 1.000 46.04721 176 ARG A CA 1
ATOM 1336 C C . ARG A 1 176 ? 37.90462 63.19607 127.20348 1.000 43.32661 176 ARG A C 1
ATOM 1337 O O . ARG A 1 176 ? 38.19076 63.92174 128.16659 1.000 42.27691 176 ARG A O 1
ATOM 1345 N N . PRO A 1 177 ? 38.13362 63.59214 125.95720 1.000 42.69692 177 PRO A N 1
ATOM 1346 C CA . PRO A 1 177 ? 38.63314 64.94221 125.70031 1.000 37.50453 177 PRO A CA 1
ATOM 1347 C C . PRO A 1 177 ? 37.79137 65.97092 126.41929 1.000 36.76197 177 PRO A C 1
ATOM 1348 O O . PRO A 1 177 ? 36.56523 65.92119 126.39616 1.000 41.28905 177 PRO A O 1
ATOM 1352 N N . ASN A 1 178 ? 38.46332 66.87647 127.09855 1.000 34.74741 178 ASN A N 1
ATOM 1353 C CA . ASN A 1 178 ? 37.87164 68.14293 127.48681 1.000 32.92454 178 ASN A CA 1
ATOM 1354 C C . ASN A 1 178 ? 38.12689 69.22135 126.45198 1.000 38.24193 178 ASN A C 1
ATOM 1355 O O . ASN A 1 178 ? 38.36919 70.37758 126.79481 1.000 39.65000 178 ASN A O 1
ATOM 1360 N N . PHE A 1 179 ? 38.09936 68.84619 125.17241 1.000 40.40821 179 PHE A N 1
ATOM 1361 C CA . PHE A 1 179 ? 38.26847 69.75803 124.04599 1.000 40.03840 179 PHE A CA 1
ATOM 1362 C C . PHE A 1 179 ? 37.39349 69.25203 122.89282 1.000 43.73580 179 PHE A C 1
ATOM 1363 O O . PHE A 1 179 ? 37.24735 68.03878 122.71435 1.000 41.34305 179 PHE A O 1
ATOM 1371 N N . ASP A 1 180 ? 36.80236 70.18222 122.12317 1.000 45.22130 180 ASP A N 1
ATOM 1372 C CA . ASP A 1 180 ? 35.83247 69.84531 121.06330 1.000 42.97764 180 ASP A CA 1
ATOM 1373 C C . ASP A 1 180 ? 36.56317 69.57294 119.74601 1.000 44.66055 180 ASP A C 1
ATOM 1374 O O . ASP A 1 180 ? 36.48816 70.33316 118.77490 1.000 45.54443 180 ASP A O 1
ATOM 1379 N N . PHE A 1 181 ? 37.32232 68.48092 119.75282 1.000 43.70169 181 PHE A N 1
ATOM 1380 C CA . PHE A 1 181 ? 37.81132 67.87228 118.52501 1.000 43.33872 181 PHE A CA 1
ATOM 1381 C C . PHE A 1 181 ? 38.24002 66.45671 118.85608 1.000 39.75198 181 PHE A C 1
ATOM 1382 O O . PHE A 1 181 ? 38.21403 66.03180 120.00875 1.000 43.15081 181 PHE A O 1
ATOM 1390 N N . PHE A 1 182 ? 38.53042 65.70122 117.81650 1.000 35.63178 182 PHE A N 1
ATOM 1391 C CA . PHE A 1 182 ? 38.77619 64.28677 117.99136 1.000 38.91200 182 PHE A CA 1
ATOM 1392 C C . PHE A 1 182 ? 40.23287 64.08322 118.38768 1.000 44.53063 182 PHE A C 1
ATOM 1393 O O . PHE A 1 182 ? 41.13132 64.82368 117.96346 1.000 39.88091 182 PHE A O 1
ATOM 1401 N N . ASN A 1 183 ? 40.46680 63.08485 119.22474 1.000 44.71174 183 ASN A N 1
ATOM 1402 C CA . ASN A 1 183 ? 41.81334 62.85511 119.73316 1.000 44.17398 183 ASN A CA 1
ATOM 1403 C C . ASN A 1 183 ? 42.59030 61.91733 118.81161 1.000 41.10177 183 ASN A C 1
ATOM 1404 O O . ASN A 1 183 ? 43.02231 60.81875 119.17462 1.000 38.91812 183 ASN A O 1
ATOM 1409 N N . TYR A 1 184 ? 42.74669 62.40747 117.58659 1.000 41.76468 184 TYR A N 1
ATOM 1410 C CA . TYR A 1 184 ? 43.68440 61.83992 116.63293 1.000 37.95636 184 TYR A CA 1
ATOM 1411 C C . TYR A 1 184 ? 45.07108 61.76241 117.25072 1.000 42.98211 184 TYR A C 1
ATOM 1412 O O . TYR A 1 184 ? 45.51477 62.70314 117.91528 1.000 44.32045 184 TYR A O 1
ATOM 1421 N N . ALA A 1 185 ? 45.76952 60.64966 116.99662 1.000 47.38854 185 ALA A N 1
ATOM 1422 C CA . ALA A 1 185 ? 47.07731 60.37550 117.58438 1.000 46.11518 185 ALA A CA 1
ATOM 1423 C C . ALA A 1 185 ? 47.96009 59.63244 116.58317 1.000 46.53556 185 ALA A C 1
ATOM 1424 O O . ALA A 1 185 ? 47.46981 58.96565 115.66576 1.000 43.81154 185 ALA A O 1
ATOM 1426 N N . GLY A 1 186 ? 49.28194 59.74420 116.78121 1.000 45.01307 186 GLY A N 1
ATOM 1427 C CA . GLY A 1 186 ? 50.27676 59.04218 115.99052 1.000 42.58300 186 GLY A CA 1
ATOM 1428 C C . GLY A 1 186 ? 51.44514 59.94959 115.65857 1.000 39.81065 186 GLY A C 1
ATOM 1429 O O . GLY A 1 186 ? 51.66275 60.97724 116.29826 1.000 41.87206 186 GLY A O 1
ATOM 1430 N N . ILE A 1 187 ? 52.20729 59.55607 114.64302 1.000 38.52233 187 ILE A N 1
ATOM 1431 C CA . ILE A 1 187 ? 53.32833 60.35007 114.14642 1.000 37.91908 187 ILE A CA 1
ATOM 1432 C C . ILE A 1 187 ? 52.78444 61.26376 113.05394 1.000 39.27924 187 ILE A C 1
ATOM 1433 O O . ILE A 1 187 ? 52.59224 60.84303 111.91351 1.000 41.84137 187 ILE A O 1
ATOM 1438 N N . HIS A 1 188 ? 52.55141 62.52257 113.39179 1.000 40.56731 188 HIS A N 1
ATOM 1439 C CA . HIS A 1 188 ? 51.78887 63.37833 112.49437 1.000 41.43662 188 HIS A CA 1
ATOM 1440 C C . HIS A 1 188 ? 52.64427 64.14535 111.51329 1.000 41.45506 188 HIS A C 1
ATOM 1441 O O . HIS A 1 188 ? 52.20014 64.41336 110.39246 1.000 41.68304 188 HIS A O 1
ATOM 1448 N N . ARG A 1 189 ? 53.83702 64.52740 111.91383 1.000 41.65740 189 ARG A N 1
ATOM 1449 C CA . ARG A 1 189 ? 54.69313 65.34014 111.08056 1.000 43.40040 189 ARG A CA 1
ATOM 1450 C C . ARG A 1 189 ? 55.92245 64.54143 110.64144 1.000 39.78423 189 ARG A C 1
ATOM 1451 O O . ARG A 1 189 ? 56.19598 63.46925 111.18825 1.000 43.86080 189 ARG A O 1
ATOM 1459 N N . PRO A 1 190 ? 56.63490 64.97712 109.59992 1.000 43.56510 190 PRO A N 1
ATOM 1460 C CA . PRO A 1 190 ? 57.60166 64.06949 108.95386 1.000 47.74000 190 PRO A CA 1
ATOM 1461 C C . PRO A 1 190 ? 58.80285 63.76331 109.84487 1.000 46.32088 190 PRO A C 1
ATOM 1462 O O . PRO A 1 190 ? 59.41466 64.66171 110.43394 1.000 42.54900 190 PRO A O 1
ATOM 1466 N N . VAL A 1 191 ? 59.11267 62.46847 109.94208 1.000 42.82058 191 VAL A N 1
ATOM 1467 C CA . VAL A 1 191 ? 60.38248 62.01000 110.47197 1.000 42.17014 191 VAL A CA 1
ATOM 1468 C C . VAL A 1 191 ? 61.48715 62.30888 109.46272 1.000 49.97600 191 VAL A C 1
ATOM 1469 O O . VAL A 1 191 ? 61.27247 62.32906 108.24189 1.000 50.68566 191 VAL A O 1
ATOM 1473 N N . VAL A 1 192 ? 62.68905 62.52272 109.97871 1.000 48.08275 192 VAL A N 1
ATOM 1474 C CA . VAL A 1 192 ? 63.77629 63.10416 109.21444 1.000 46.73555 192 VAL A CA 1
ATOM 1475 C C . VAL A 1 192 ? 65.08836 62.67381 109.85869 1.000 50.71273 192 VAL A C 1
ATOM 1476 O O . VAL A 1 192 ? 65.25493 62.75511 111.08374 1.000 48.93508 192 VAL A O 1
ATOM 1480 N N . LEU A 1 193 ? 66.00626 62.18351 109.03417 1.000 53.22239 193 LEU A N 1
ATOM 1481 C CA . LEU A 1 193 ? 67.38388 61.87468 109.40771 1.000 52.41886 193 LEU A CA 1
ATOM 1482 C C . LEU A 1 193 ? 68.28013 62.91016 108.74851 1.000 45.80482 193 LEU A C 1
ATOM 1483 O O . LEU A 1 193 ? 68.39577 62.92594 107.52320 1.000 47.80289 193 LEU A O 1
ATOM 1488 N N . TYR A 1 194 ? 68.90236 63.78512 109.53187 1.000 41.65415 194 TYR A N 1
ATOM 1489 C CA . TYR A 1 194 ? 69.76126 64.78631 108.91614 1.000 51.69081 194 TYR A CA 1
ATOM 1490 C C . TYR A 1 194 ? 71.15398 64.82676 109.54612 1.000 50.99960 194 TYR A C 1
ATOM 1491 O O . TYR A 1 194 ? 71.39765 64.34179 110.65366 1.000 46.52259 194 TYR A O 1
ATOM 1500 N N . THR A 1 195 ? 72.08400 65.38497 108.78833 1.000 48.05016 195 THR A N 1
ATOM 1501 C CA . THR A 1 195 ? 73.48906 65.36486 109.15450 1.000 47.98508 195 THR A CA 1
ATOM 1502 C C . THR A 1 195 ? 74.00595 66.78202 109.26585 1.000 48.58712 195 THR A C 1
ATOM 1503 O O . THR A 1 195 ? 73.60559 67.66414 108.49833 1.000 46.59243 195 THR A O 1
ATOM 1507 N N . THR A 1 196 ? 74.88626 66.99968 110.22444 1.000 45.76537 196 THR A N 1
ATOM 1508 C CA . THR A 1 196 ? 75.63090 68.24346 110.22629 1.000 54.20010 196 THR A CA 1
ATOM 1509 C C . THR A 1 196 ? 77.12465 67.97840 110.32677 1.000 52.64980 196 THR A C 1
ATOM 1510 O O . THR A 1 196 ? 77.56125 66.86813 110.66671 1.000 42.89834 196 THR A O 1
ATOM 1514 N N . PRO A 1 197 ? 77.93552 68.97680 109.99110 1.000 49.88562 197 PRO A N 1
ATOM 1515 C CA . PRO A 1 197 ? 79.32970 68.96157 110.42146 1.000 52.89249 197 PRO A CA 1
ATOM 1516 C C . PRO A 1 197 ? 79.42148 68.65182 111.91082 1.000 54.31821 197 PRO A C 1
ATOM 1517 O O . PRO A 1 197 ? 78.49814 68.93373 112.67672 1.000 55.81339 197 PRO A O 1
ATOM 1521 N N . LYS A 1 198 ? 80.56675 68.06168 112.30503 1.000 57.21348 198 LYS A N 1
ATOM 1522 C CA . LYS A 1 198 ? 80.80762 67.71293 113.70535 1.000 44.20853 198 LYS A CA 1
ATOM 1523 C C . LYS A 1 198 ? 80.82177 68.95190 114.59904 1.000 43.14202 198 LYS A C 1
ATOM 1524 O O . LYS A 1 198 ? 80.43247 68.87422 115.77342 1.000 45.16462 198 LYS A O 1
ATOM 1526 N N . GLU A 1 199 ? 81.25889 70.09862 114.06205 1.000 42.30358 199 GLU A N 1
ATOM 1527 C CA . GLU A 1 199 ? 81.11880 71.40614 114.70351 1.000 48.85551 199 GLU A CA 1
ATOM 1528 C C . GLU A 1 199 ? 80.17904 72.21731 113.82180 1.000 62.54976 199 GLU A C 1
ATOM 1529 O O . GLU A 1 199 ? 80.56098 72.60797 112.71026 1.000 59.27402 199 GLU A O 1
ATOM 1531 N N . TYR A 1 200 ? 78.95635 72.47597 114.32583 1.000 65.82436 200 TYR A N 1
ATOM 1532 C CA . TYR A 1 200 ? 77.80459 72.90002 113.52888 1.000 57.27799 200 TYR A CA 1
ATOM 1533 C C . TYR A 1 200 ? 77.13639 74.13323 114.11842 1.000 56.08483 200 TYR A C 1
ATOM 1534 O O . TYR A 1 200 ? 77.34703 74.49786 115.27615 1.000 56.64649 200 TYR A O 1
ATOM 1543 N N . ILE A 1 201 ? 76.29808 74.75447 113.29501 1.000 53.27599 201 ILE A N 1
ATOM 1544 C CA . ILE A 1 201 ? 75.48189 75.89265 113.71670 1.000 60.32294 201 ILE A CA 1
ATOM 1545 C C . ILE A 1 201 ? 74.22962 75.39942 114.43999 1.000 56.70149 201 ILE A C 1
ATOM 1546 O O . ILE A 1 201 ? 73.54658 74.47532 113.97874 1.000 53.27411 201 ILE A O 1
ATOM 1551 N N . GLU A 1 202 ? 73.89850 76.04123 115.56014 1.000 53.14851 202 GLU A N 1
ATOM 1552 C CA . GLU A 1 202 ? 72.87533 75.50114 116.45265 1.000 59.93330 202 GLU A CA 1
ATOM 1553 C C . GLU A 1 202 ? 71.58084 76.30998 116.52396 1.000 56.76127 202 GLU A C 1
ATOM 1554 O O . GLU A 1 202 ? 70.51133 75.72064 116.68302 1.000 47.33147 202 GLU A O 1
ATOM 1560 N N . ASP A 1 203 ? 71.63876 77.62777 116.38052 1.000 52.94765 203 ASP A N 1
ATOM 1561 C CA . ASP A 1 203 ? 70.47813 78.44679 116.65705 1.000 47.89287 203 ASP A CA 1
ATOM 1562 C C . ASP A 1 203 ? 70.70270 79.80666 116.02236 1.000 52.81380 203 ASP A C 1
ATOM 1563 O O . ASP A 1 203 ? 71.83519 80.27906 115.94682 1.000 52.12237 203 ASP A O 1
ATOM 1568 N N . VAL A 1 204 ? 69.62390 80.39266 115.50847 1.000 58.44315 204 VAL A N 1
ATOM 1569 C CA . VAL A 1 204 ? 69.66259 81.65389 114.77480 1.000 55.48966 204 VAL A CA 1
ATOM 1570 C C . VAL A 1 204 ? 68.48223 82.47907 115.26139 1.000 55.06398 204 VAL A C 1
ATOM 1571 O O . VAL A 1 204 ? 67.34235 82.00264 115.23862 1.000 59.06973 204 VAL A O 1
ATOM 1575 N N . THR A 1 205 ? 68.74687 83.69264 115.73434 1.000 51.45459 205 THR A N 1
ATOM 1576 C CA . THR A 1 205 ? 67.68601 84.60719 116.12334 1.000 50.86306 205 THR A CA 1
ATOM 1577 C C . THR A 1 205 ? 67.85055 85.88692 115.32723 1.000 50.83598 205 THR A C 1
ATOM 1578 O O . THR A 1 205 ? 68.96411 86.40211 115.18469 1.000 52.45420 205 THR A O 1
ATOM 1582 N N . ILE A 1 206 ? 66.73881 86.37229 114.78479 1.000 49.31113 206 ILE A N 1
ATOM 1583 C CA . ILE A 1 206 ? 66.70936 87.54060 113.91349 1.000 51.05083 206 ILE A CA 1
ATOM 1584 C C . ILE A 1 206 ? 65.61381 88.45891 114.43593 1.000 56.54248 206 ILE A C 1
ATOM 1585 O O . ILE A 1 206 ? 64.41924 88.12840 114.34083 1.000 55.63487 206 ILE A O 1
ATOM 1590 N N . VAL A 1 207 ? 66.01336 89.59941 114.99475 1.000 55.60438 207 VAL A N 1
ATOM 1591 C CA . VAL A 1 207 ? 65.07733 90.66810 115.32247 1.000 54.56188 207 VAL A CA 1
ATOM 1592 C C . VAL A 1 207 ? 65.26646 91.80737 114.32978 1.000 52.41082 207 VAL A C 1
ATOM 1593 O O . VAL A 1 207 ? 66.21925 92.58836 114.43798 1.000 53.69230 207 VAL A O 1
ATOM 1597 N N . PRO A 1 208 ? 64.38445 91.93401 113.36122 1.000 45.77066 208 PRO A N 1
ATOM 1598 C CA . PRO A 1 208 ? 64.54344 92.95869 112.33058 1.000 43.91068 208 PRO A CA 1
ATOM 1599 C C . PRO A 1 208 ? 63.73723 94.20280 112.62044 1.000 42.89193 208 PRO A C 1
ATOM 1600 O O . PRO A 1 208 ? 62.56356 94.08519 112.97182 1.000 51.73116 208 PRO A O 1
ATOM 1604 N N . ALA A 1 209 ? 64.32645 95.38186 112.49236 1.000 44.36334 209 ALA A N 1
ATOM 1605 C CA . ALA A 1 209 ? 63.57375 96.61738 112.60236 1.000 42.06203 209 ALA A CA 1
ATOM 1606 C C . ALA A 1 209 ? 63.44500 97.24223 111.22850 1.000 49.55698 209 ALA A C 1
ATOM 1607 O O . ALA A 1 209 ? 64.02915 96.78491 110.24955 1.000 52.85964 209 ALA A O 1
ATOM 1609 N N . VAL A 1 210 ? 62.66669 98.31482 111.17614 1.000 60.05842 210 VAL A N 1
ATOM 1610 C CA . VAL A 1 210 ? 62.05645 98.74839 109.92205 1.000 59.74381 210 VAL A CA 1
ATOM 1611 C C . VAL A 1 210 ? 62.87875 99.80678 109.19645 1.000 63.35159 210 VAL A C 1
ATOM 1612 O O . VAL A 1 210 ? 62.76243 99.94038 107.96704 1.000 65.22676 210 VAL A O 1
ATOM 1616 N N . ASP A 1 211 ? 63.71741 100.55451 109.91937 1.000 61.49795 211 ASP A N 1
ATOM 1617 C CA . ASP A 1 211 ? 64.69789 101.41283 109.26420 1.000 65.19016 211 ASP A CA 1
ATOM 1618 C C . ASP A 1 211 ? 65.60539 100.60489 108.34841 1.000 65.24304 211 ASP A C 1
ATOM 1619 O O . ASP A 1 211 ? 66.08986 101.12376 107.33743 1.000 67.40159 211 ASP A O 1
ATOM 1624 N N . GLY A 1 212 ? 65.82503 99.33429 108.67421 1.000 60.79874 212 GLY A N 1
ATOM 1625 C CA . GLY A 1 212 ? 66.71628 98.49657 107.90867 1.000 60.56450 212 GLY A CA 1
ATOM 1626 C C . GLY A 1 212 ? 67.59163 97.65810 108.80453 1.000 59.07954 212 GLY A C 1
ATOM 1627 O O . GLY A 1 212 ? 67.94589 96.52471 108.46462 1.000 57.66231 212 GLY A O 1
ATOM 1628 N N . THR A 1 213 ? 67.92842 98.21243 109.96636 1.000 61.39694 213 THR A N 1
ATOM 1629 C CA . THR A 1 213 ? 68.77202 97.51398 110.92977 1.000 59.48360 213 THR A CA 1
ATOM 1630 C C . THR A 1 213 ? 68.13179 96.19861 111.34845 1.000 58.67019 213 THR A C 1
ATOM 1631 O O . THR A 1 213 ? 66.92048 96.12658 111.58942 1.000 60.01158 213 THR A O 1
ATOM 1635 N N . VAL A 1 214 ? 68.95191 95.15290 111.42631 1.000 52.61541 214 VAL A N 1
ATOM 1636 C CA . VAL A 1 214 ? 68.48508 93.79776 111.68915 1.000 55.92034 214 VAL A CA 1
ATOM 1637 C C . VAL A 1 214 ? 69.44655 93.18750 112.70456 1.000 52.06425 214 VAL A C 1
ATOM 1638 O O . VAL A 1 214 ? 70.54699 92.75640 112.34636 1.000 59.35649 214 VAL A O 1
ATOM 1642 N N . GLN A 1 215 ? 69.04437 93.15205 113.97371 1.000 50.96632 215 GLN A N 1
ATOM 1643 C CA . GLN A 1 215 ? 69.85953 92.52376 115.01286 1.000 52.63016 215 GLN A CA 1
ATOM 1644 C C . GLN A 1 215 ? 69.91855 91.01892 114.77016 1.000 48.51957 215 GLN A C 1
ATOM 1645 O O . GLN A 1 215 ? 68.99119 90.42170 114.22516 1.000 49.98791 215 GLN A O 1
ATOM 1651 N N . TYR A 1 216 ? 71.02442 90.40009 115.16186 1.000 55.14159 216 TYR A N 1
ATOM 1652 C CA . TYR A 1 216 ? 71.17402 88.97230 114.90742 1.000 55.26868 216 TYR A CA 1
ATOM 1653 C C . TYR A 1 216 ? 72.09907 88.31378 115.92070 1.000 52.88265 216 TYR A C 1
ATOM 1654 O O . TYR A 1 216 ? 72.78742 88.97281 116.70319 1.000 46.91742 216 TYR A O 1
ATOM 1663 N N . ALA A 1 217 ? 72.10757 86.98435 115.86382 1.000 50.83644 217 ALA A N 1
ATOM 1664 C CA . ALA A 1 217 ? 72.82895 86.13858 116.79548 1.000 49.10428 217 ALA A CA 1
ATOM 1665 C C . ALA A 1 217 ? 72.77018 84.67616 116.36295 1.000 52.99992 217 ALA A C 1
ATOM 1666 O O . ALA A 1 217 ? 71.70472 84.05532 116.37020 1.000 60.51223 217 ALA A O 1
ATOM 1668 N N . VAL A 1 218 ? 73.90717 84.12181 115.97577 1.000 54.48977 218 VAL A N 1
ATOM 1669 C CA . VAL A 1 218 ? 74.03053 82.72107 115.60229 1.000 54.65080 218 VAL A CA 1
ATOM 1670 C C . VAL A 1 218 ? 74.83431 82.03519 116.69767 1.000 56.85164 218 VAL A C 1
ATOM 1671 O O . VAL A 1 218 ? 75.76908 82.62766 117.24951 1.000 58.90525 218 VAL A O 1
ATOM 1675 N N . LYS A 1 219 ? 74.47188 80.80058 117.02888 1.000 51.34894 219 LYS A N 1
ATOM 1676 C CA . LYS A 1 219 ? 75.16020 80.06701 118.08367 1.000 54.01237 219 LYS A CA 1
ATOM 1677 C C . LYS A 1 219 ? 75.85726 78.87042 117.44580 1.000 61.24571 219 LYS A C 1
ATOM 1678 O O . LYS A 1 219 ? 75.19335 77.96457 116.92656 1.000 61.40033 219 LYS A O 1
ATOM 1684 N N . THR A 1 220 ? 77.19371 78.88786 117.49697 1.000 68.04430 220 THR A N 1
ATOM 1685 C CA . THR A 1 220 ? 78.07272 77.86510 116.94369 1.000 63.10559 220 THR A CA 1
ATOM 1686 C C . THR A 1 220 ? 78.66930 77.00201 118.04748 1.000 61.33613 220 THR A C 1
ATOM 1687 O O . THR A 1 220 ? 78.95988 77.47884 119.14806 1.000 61.44016 220 THR A O 1
ATOM 1691 N N . THR A 1 221 ? 78.88870 75.73047 117.72831 1.000 62.31781 221 THR A N 1
ATOM 1692 C CA . THR A 1 221 ? 79.60549 74.84965 118.63785 1.000 63.59422 221 THR A CA 1
ATOM 1693 C C . THR A 1 221 ? 81.12407 74.92412 118.46610 1.000 65.36320 221 THR A C 1
ATOM 1694 O O . THR A 1 221 ? 81.85491 74.77264 119.45536 1.000 66.36529 221 THR A O 1
ATOM 1698 N N . GLY A 1 222 ? 81.62161 75.17830 117.25194 1.000 61.97681 222 GLY A N 1
ATOM 1699 C CA . GLY A 1 222 ? 83.05619 75.17007 117.01208 1.000 70.40435 222 GLY A CA 1
ATOM 1700 C C . GLY A 1 222 ? 83.83232 76.37682 117.51509 1.000 66.28531 222 GLY A C 1
ATOM 1701 O O . GLY A 1 222 ? 83.52307 76.94488 118.57040 1.000 59.92946 222 GLY A O 1
ATOM 1702 N N . SER A 1 223 ? 84.86396 76.76748 116.76188 1.000 58.47616 223 SER A N 1
ATOM 1703 C CA . SER A 1 223 ? 85.65199 77.94717 117.08575 1.000 65.77581 223 SER A CA 1
ATOM 1704 C C . SER A 1 223 ? 85.81217 78.90704 115.91907 1.000 66.24493 223 SER A C 1
ATOM 1705 O O . SER A 1 223 ? 86.34468 80.00540 116.12062 1.000 68.49679 223 SER A O 1
ATOM 1708 N N . ALA A 1 224 ? 85.38001 78.53505 114.71843 1.000 57.18905 224 ALA A N 1
ATOM 1709 C CA . ALA A 1 224 ? 85.64927 79.34434 113.54638 1.000 57.75915 224 ALA A CA 1
ATOM 1710 C C . ALA A 1 224 ? 84.88854 80.66554 113.62493 1.000 59.97457 224 ALA A C 1
ATOM 1711 O O . ALA A 1 224 ? 83.81336 80.73647 114.22541 1.000 60.68502 224 ALA A O 1
ATOM 1713 N N . PRO A 1 225 ? 85.42234 81.72904 113.02353 1.000 62.27955 225 PRO A N 1
ATOM 1714 C CA . PRO A 1 225 ? 84.64458 82.97131 112.92466 1.000 58.25989 225 PRO A CA 1
ATOM 1715 C C . PRO A 1 225 ? 83.38521 82.74471 112.10196 1.000 63.02293 225 PRO A C 1
ATOM 1716 O O . PRO A 1 225 ? 83.31850 81.86252 111.24161 1.000 63.90695 225 PRO A O 1
ATOM 1720 N N . VAL A 1 226 ? 82.37209 83.54660 112.38526 1.000 63.65267 226 VAL A N 1
ATOM 1721 C CA . VAL A 1 226 ? 81.06578 83.41394 111.75991 1.000 57.50463 226 VAL A CA 1
ATOM 1722 C C . VAL A 1 226 ? 80.84652 84.63098 110.87818 1.000 59.41059 226 VAL A C 1
ATOM 1723 O O . VAL A 1 226 ? 81.05703 85.76867 111.31255 1.000 60.93108 226 VAL A O 1
ATOM 1727 N N . ARG A 1 227 ? 80.45778 84.39198 109.63349 1.000 62.10714 227 ARG A N 1
ATOM 1728 C CA . ARG A 1 227 ? 80.14714 85.46126 108.70216 1.000 59.21985 227 ARG A CA 1
ATOM 1729 C C . ARG A 1 227 ? 78.74316 85.23384 108.16947 1.000 64.76134 227 ARG A C 1
ATOM 1730 O O . ARG A 1 227 ? 78.35213 84.09221 107.89484 1.000 62.74970 227 ARG A O 1
ATOM 1738 N N . VAL A 1 228 ? 77.97528 86.31806 108.05476 1.000 62.04150 228 VAL A N 1
ATOM 1739 C CA . VAL A 1 228 ? 76.60731 86.25219 107.55725 1.000 56.70937 228 VAL A CA 1
ATOM 1740 C C . VAL A 1 228 ? 76.41029 87.29440 106.46355 1.000 61.72174 228 VAL A C 1
ATOM 1741 O O . VAL A 1 228 ? 76.95584 88.40351 106.53604 1.000 57.81921 228 VAL A O 1
ATOM 1745 N N . THR A 1 229 ? 75.63664 86.91985 105.43803 1.000 57.38115 229 THR A N 1
ATOM 1746 C CA . THR A 1 229 ? 75.20578 87.81625 104.37434 1.000 56.44195 229 THR A CA 1
ATOM 1747 C C . THR A 1 229 ? 73.67950 87.76568 104.26889 1.000 56.01407 229 THR A C 1
ATOM 1748 O O . THR A 1 229 ? 73.06136 86.70550 104.41886 1.000 55.64247 229 THR A O 1
ATOM 1752 N N . VAL A 1 230 ? 73.06699 88.91767 104.04695 1.000 52.53089 230 VAL A N 1
ATOM 1753 C CA . VAL A 1 230 ? 71.62727 88.96909 103.82373 1.000 51.71041 230 VAL A CA 1
ATOM 1754 C C . VAL A 1 230 ? 71.34513 88.90679 102.32372 1.000 54.91166 230 VAL A C 1
ATOM 1755 O O . VAL A 1 230 ? 71.72380 89.81377 101.57034 1.000 54.18885 230 VAL A O 1
ATOM 1759 N N . LEU A 1 231 ? 70.63584 87.85353 101.91131 1.000 52.80332 231 LEU A N 1
ATOM 1760 C CA . LEU A 1 231 ? 70.20798 87.63820 100.53367 1.000 53.96811 231 LEU A CA 1
ATOM 1761 C C . LEU A 1 231 ? 68.77810 88.13492 100.33877 1.000 54.87367 231 LEU A C 1
ATOM 1762 O O . LEU A 1 231 ? 67.85063 87.66737 101.01592 1.000 53.70917 231 LEU A O 1
ATOM 1767 N N . ASP A 1 232 ? 68.60167 89.06877 99.40796 1.000 54.98646 232 ASP A N 1
ATOM 1768 C CA . ASP A 1 232 ? 67.26546 89.51965 99.05219 1.000 61.18652 232 ASP A CA 1
ATOM 1769 C C . ASP A 1 232 ? 66.53646 88.43192 98.24525 1.000 62.04259 232 ASP A C 1
ATOM 1770 O O . ASP A 1 232 ? 67.09059 87.36897 97.93440 1.000 60.23506 232 ASP A O 1
ATOM 1775 N N . ALA A 1 233 ? 65.27509 88.72056 97.88433 1.000 61.27716 233 ALA A N 1
ATOM 1776 C CA . ALA A 1 233 ? 64.39911 87.72243 97.26162 1.000 62.34055 233 ALA A CA 1
ATOM 1777 C C . ALA A 1 233 ? 65.04145 87.01250 96.07220 1.000 67.82288 233 ALA A C 1
ATOM 1778 O O . ALA A 1 233 ? 64.76863 85.83014 95.83577 1.000 68.33601 233 ALA A O 1
ATOM 1780 N N . ASP A 1 234 ? 65.90462 87.69601 95.32401 1.000 68.76382 234 ASP A N 1
ATOM 1781 C CA . ASP A 1 234 ? 66.55829 87.07159 94.18378 1.000 64.68139 234 ASP A CA 1
ATOM 1782 C C . ASP A 1 234 ? 67.82531 86.31882 94.56385 1.000 60.55553 234 ASP A C 1
ATOM 1783 O O . ASP A 1 234 ? 68.42584 85.67764 93.69896 1.000 58.16507 234 ASP A O 1
ATOM 1788 N N . GLY A 1 235 ? 68.21595 86.33811 95.83401 1.000 58.65803 235 GLY A N 1
ATOM 1789 C CA . GLY A 1 235 ? 69.43543 85.67467 96.24015 1.000 54.41279 235 GLY A CA 1
ATOM 1790 C C . GLY A 1 235 ? 70.67024 86.51394 96.04479 1.000 55.63816 235 GLY A C 1
ATOM 1791 O O . GLY A 1 235 ? 71.74681 85.97024 95.79708 1.000 60.92749 235 GLY A O 1
ATOM 1792 N N . ASN A 1 236 ? 70.53810 87.83162 96.12700 1.000 58.94314 236 ASN A N 1
ATOM 1793 C CA . ASN A 1 236 ? 71.64072 88.76561 95.94243 1.000 62.45938 236 ASN A CA 1
ATOM 1794 C C . ASN A 1 236 ? 72.14119 89.21476 97.30183 1.000 61.96965 236 ASN A C 1
ATOM 1795 O O . ASN A 1 236 ? 71.34384 89.65225 98.13658 1.000 64.70306 236 ASN A O 1
ATOM 1800 N N . ALA A 1 237 ? 73.45092 89.15987 97.51103 1.000 59.39074 237 ALA A N 1
ATOM 1801 C CA . ALA A 1 237 ? 74.01284 89.77491 98.70822 1.000 62.01255 237 ALA A CA 1
ATOM 1802 C C . ALA A 1 237 ? 73.84888 91.29175 98.63135 1.000 57.19218 237 ALA A C 1
ATOM 1803 O O . ALA A 1 237 ? 74.39566 91.93610 97.72888 1.000 51.61394 237 ALA A O 1
ATOM 1805 N N . VAL A 1 238 ? 73.08622 91.86259 99.56707 1.000 51.99478 238 VAL A N 1
ATOM 1806 C CA . VAL A 1 238 ? 72.96313 93.31441 99.68494 1.000 55.01372 238 VAL A CA 1
ATOM 1807 C C . VAL A 1 238 ? 73.59570 93.86521 100.95465 1.000 53.42557 238 VAL A C 1
ATOM 1808 O O . VAL A 1 238 ? 73.63672 95.09659 101.11549 1.000 55.56595 238 VAL A O 1
ATOM 1812 N N . ALA A 1 239 ? 74.07400 93.00891 101.85639 1.000 50.35577 239 ALA A N 1
ATOM 1813 C CA . ALA A 1 239 ? 74.93759 93.40733 102.96155 1.000 49.73816 239 ALA A CA 1
ATOM 1814 C C . ALA A 1 239 ? 75.49148 92.13949 103.59480 1.000 51.84244 239 ALA A C 1
ATOM 1815 O O . ALA A 1 239 ? 75.07432 91.02695 103.26438 1.000 47.63352 239 ALA A O 1
ATOM 1817 N N . SER A 1 240 ? 76.45444 92.32555 104.50130 1.000 58.65797 240 SER A N 1
ATOM 1818 C CA . SER A 1 240 ? 77.23201 91.22690 105.06473 1.000 58.07057 240 SER A CA 1
ATOM 1819 C C . SER A 1 240 ? 77.83014 91.69420 106.38723 1.000 60.55649 240 SER A C 1
ATOM 1820 O O . SER A 1 240 ? 77.82965 92.88808 106.69411 1.000 64.42934 240 SER A O 1
ATOM 1823 N N . ALA A 1 241 ? 78.33460 90.74567 107.17577 1.000 56.85259 241 ALA A N 1
ATOM 1824 C CA . ALA A 1 241 ? 79.00024 91.10377 108.42005 1.000 55.37377 241 ALA A CA 1
ATOM 1825 C C . ALA A 1 241 ? 79.81170 89.92056 108.91986 1.000 62.62960 241 ALA A C 1
ATOM 1826 O O . ALA A 1 241 ? 79.54590 88.76696 108.56792 1.000 61.25489 241 ALA A O 1
ATOM 1828 N N . GLU A 1 242 ? 80.81001 90.22646 109.75315 1.000 64.10109 242 GLU A N 1
ATOM 1829 C CA . GLU A 1 242 ? 81.79090 89.24006 110.21651 1.000 64.25526 242 GLU A CA 1
ATOM 1830 C C . GLU A 1 242 ? 81.85510 89.30294 111.74217 1.000 58.49882 242 GLU A C 1
ATOM 1831 O O . GLU A 1 242 ? 82.59001 90.10244 112.32393 1.000 61.98726 242 GLU A O 1
ATOM 1837 N N . SER A 1 243 ? 81.08872 88.42479 112.37932 1.000 61.97059 243 SER A N 1
ATOM 1838 C CA . SER A 1 243 ? 80.85589 88.37077 113.82131 1.000 62.48520 243 SER A CA 1
ATOM 1839 C C . SER A 1 243 ? 79.62980 87.50199 114.06447 1.000 56.72909 243 SER A C 1
ATOM 1840 O O . SER A 1 243 ? 78.67713 87.51845 113.27478 1.000 57.75630 243 SER A O 1
ATOM 1843 N N . ALA A 1 244 ? 79.63328 86.72851 115.13873 1.000 53.81314 244 ALA A N 1
ATOM 1844 C CA . ALA A 1 244 ? 78.48953 85.86440 115.35431 1.000 48.43436 244 ALA A CA 1
ATOM 1845 C C . ALA A 1 244 ? 77.24720 86.64488 115.78699 1.000 57.29432 244 ALA A C 1
ATOM 1846 O O . ALA A 1 244 ? 76.13022 86.15810 115.57518 1.000 61.35089 244 ALA A O 1
ATOM 1848 N N . GLU A 1 245 ? 77.40521 87.83870 116.36725 1.000 52.61264 245 GLU A N 1
ATOM 1849 C CA . GLU A 1 245 ? 76.27949 88.64345 116.82445 1.000 51.64731 245 GLU A CA 1
ATOM 1850 C C . GLU A 1 245 ? 76.46413 90.10561 116.44812 1.000 51.94381 245 GLU A C 1
ATOM 1851 O O . GLU A 1 245 ? 77.57809 90.63081 116.46021 1.000 53.12615 245 GLU A O 1
ATOM 1857 N N . GLY A 1 246 ? 75.34316 90.77684 116.17949 1.000 55.63566 246 GLY A N 1
ATOM 1858 C CA . GLY A 1 246 ? 75.34833 92.20477 115.94285 1.000 54.04580 246 GLY A CA 1
ATOM 1859 C C . GLY A 1 246 ? 74.20054 92.76793 115.12458 1.000 57.18512 246 GLY A C 1
ATOM 1860 O O . GLY A 1 246 ? 73.02989 92.44766 115.33834 1.000 60.84760 246 GLY A O 1
ATOM 1861 N N . THR A 1 247 ? 74.53680 93.64439 114.18351 1.000 58.87922 247 THR A N 1
ATOM 1862 C CA . THR A 1 247 ? 73.54026 94.38783 113.43119 1.000 55.36369 247 THR A CA 1
ATOM 1863 C C . THR A 1 247 ? 74.03449 94.52292 111.99646 1.000 58.71572 247 THR A C 1
ATOM 1864 O O . THR A 1 247 ? 75.17010 94.94832 111.76715 1.000 55.58195 247 THR A O 1
ATOM 1868 N N . ILE A 1 248 ? 73.20278 94.12451 111.04324 1.000 56.68532 248 ILE A N 1
ATOM 1869 C CA . ILE A 1 248 ? 73.41259 94.45849 109.64182 1.000 59.48940 248 ILE A CA 1
ATOM 1870 C C . ILE A 1 248 ? 72.30861 95.40933 109.20758 1.000 62.79849 248 ILE A C 1
ATOM 1871 O O . ILE A 1 248 ? 71.14297 95.23892 109.58123 1.000 58.97902 248 ILE A O 1
ATOM 1876 N N . THR A 1 249 ? 72.66923 96.40466 108.41190 1.000 62.41125 249 THR A N 1
ATOM 1877 C CA . THR A 1 249 ? 71.68467 97.29846 107.83081 1.000 58.84811 249 THR A CA 1
ATOM 1878 C C . THR A 1 249 ? 71.39169 96.84680 106.41210 1.000 59.88488 249 THR A C 1
ATOM 1879 O O . THR A 1 249 ? 72.31937 96.54192 105.65390 1.000 61.82271 249 THR A O 1
ATOM 1883 N N . ILE A 1 250 ? 70.10706 96.76355 106.08736 1.000 58.65830 250 ILE A N 1
ATOM 1884 C CA . ILE A 1 250 ? 69.65199 96.43968 104.74388 1.000 52.32577 250 ILE A CA 1
ATOM 1885 C C . ILE A 1 250 ? 69.41232 97.75244 104.00927 1.000 59.77397 250 ILE A C 1
ATOM 1886 O O . ILE A 1 250 ? 68.53902 98.53762 104.43141 1.000 56.40290 250 ILE A O 1
ATOM 1891 N N . PRO A 1 251 ? 70.16787 98.04534 102.95769 1.000 62.73289 251 PRO A N 1
ATOM 1892 C CA . PRO A 1 251 ? 69.87566 99.23738 102.16069 1.000 59.92593 251 PRO A CA 1
ATOM 1893 C C . PRO A 1 251 ? 68.55268 99.06859 101.44344 1.000 60.18998 251 PRO A C 1
ATOM 1894 O O . PRO A 1 251 ? 68.27489 98.01394 100.86876 1.000 57.91983 251 PRO A O 1
ATOM 1898 N N . GLU A 1 252 ? 67.73998 100.12855 101.48192 1.000 59.64125 252 GLU A N 1
ATOM 1899 C CA . GLU A 1 252 ? 66.37332 100.13711 100.95764 1.000 65.32796 252 GLU A CA 1
ATOM 1900 C C . GLU A 1 252 ? 65.60156 98.86072 101.27908 1.000 67.98994 252 GLU A C 1
ATOM 1901 O O . GLU A 1 252 ? 65.42403 98.00394 100.40641 1.000 70.19282 252 GLU A O 1
ATOM 1907 N N . VAL A 1 253 ? 65.11141 98.72974 102.51110 1.000 67.65905 253 VAL A N 1
ATOM 1908 C CA . VAL A 1 253 ? 64.41375 97.51015 102.89532 1.000 60.22699 253 VAL A CA 1
ATOM 1909 C C . VAL A 1 253 ? 63.10738 97.35658 102.12695 1.000 61.09521 253 VAL A C 1
ATOM 1910 O O . VAL A 1 253 ? 62.45556 98.33775 101.74059 1.000 61.36577 253 VAL A O 1
ATOM 1914 N N . HIS A 1 254 ? 62.72585 96.10374 101.90514 1.000 57.68572 254 HIS A N 1
ATOM 1915 C CA . HIS A 1 254 ? 61.38420 95.74785 101.47263 1.000 57.97474 254 HIS A CA 1
ATOM 1916 C C . HIS A 1 254 ? 60.62851 95.19768 102.67307 1.000 56.32230 254 HIS A C 1
ATOM 1917 O O . HIS A 1 254 ? 61.03664 94.19109 103.26959 1.000 52.73288 254 HIS A O 1
ATOM 1924 N N . LEU A 1 255 ? 59.54335 95.86994 103.03762 1.000 56.10251 255 LEU A N 1
ATOM 1925 C CA . LEU A 1 255 ? 58.75763 95.45461 104.18623 1.000 51.41575 255 LEU A CA 1
ATOM 1926 C C . LEU A 1 255 ? 57.87939 94.26571 103.83579 1.000 52.41939 255 LEU A C 1
ATOM 1927 O O . LEU A 1 255 ? 57.34341 94.16802 102.72852 1.000 58.30845 255 LEU A O 1
ATOM 1932 N N . TRP A 1 256 ? 57.74338 93.35689 104.79005 1.000 52.60035 256 TRP A N 1
ATOM 1933 C CA . TRP A 1 256 ? 56.84910 92.21987 104.64261 1.000 53.15697 256 TRP A CA 1
ATOM 1934 C C . TRP A 1 256 ? 55.40459 92.65339 104.90555 1.000 51.07546 256 TRP A C 1
ATOM 1935 O O . TRP A 1 256 ? 55.11247 93.32095 105.90270 1.000 53.11823 256 TRP A O 1
ATOM 1946 N N . GLU A 1 257 ? 54.49514 92.28661 104.01243 1.000 51.89526 257 GLU A N 1
ATOM 1947 C CA . GLU A 1 257 ? 53.11336 92.67603 104.23210 1.000 51.61854 257 GLU A CA 1
ATOM 1948 C C . GLU A 1 257 ? 52.17233 91.61562 103.67594 1.000 51.76513 257 GLU A C 1
ATOM 1949 O O . GLU A 1 257 ? 52.50059 90.95290 102.68166 1.000 51.77402 257 GLU A O 1
ATOM 1955 N N . PRO A 1 258 ? 51.00813 91.41958 104.29966 1.000 50.85076 258 PRO A N 1
ATOM 1956 C CA . PRO A 1 258 ? 49.97344 90.58396 103.68455 1.000 48.44974 258 PRO A CA 1
ATOM 1957 C C . PRO A 1 258 ? 49.34869 91.31955 102.50777 1.000 47.01538 258 PRO A C 1
ATOM 1958 O O . PRO A 1 258 ? 49.52871 92.53194 102.35726 1.000 45.55479 258 PRO A O 1
ATOM 1962 N N . ARG A 1 259 ? 48.60935 90.57286 101.66542 1.000 52.16833 259 ARG A N 1
ATOM 1963 C CA . ARG A 1 259 ? 47.87527 91.20022 100.56675 1.000 50.22631 259 ARG A CA 1
ATOM 1964 C C . ARG A 1 259 ? 46.97698 92.29538 101.13837 1.000 46.07353 259 ARG A C 1
ATOM 1965 O O . ARG A 1 259 ? 46.37567 92.10179 102.20278 1.000 43.47097 259 ARG A O 1
ATOM 1967 N N . PRO A 1 260 ? 46.90964 93.48219 100.50761 1.000 48.18347 260 PRO A N 1
ATOM 1968 C CA . PRO A 1 260 ? 47.47231 93.87353 99.20783 1.000 54.73592 260 PRO A CA 1
ATOM 1969 C C . PRO A 1 260 ? 48.98264 93.78026 99.15397 1.000 53.76096 260 PRO A C 1
ATOM 1970 O O . PRO A 1 260 ? 49.50661 93.45042 98.09968 1.000 55.49291 260 PRO A O 1
ATOM 1974 N N . GLY A 1 261 ? 49.63616 93.99897 100.30224 1.000 55.87112 261 GLY A N 1
ATOM 1975 C CA . GLY A 1 261 ? 51.07421 94.16901 100.33308 1.000 48.46813 261 GLY A CA 1
ATOM 1976 C C . GLY A 1 261 ? 51.82905 92.98573 99.76135 1.000 51.77514 261 GLY A C 1
ATOM 1977 O O . GLY A 1 261 ? 51.30903 91.87786 99.59874 1.000 50.09829 261 GLY A O 1
ATOM 1978 N N . THR A 1 262 ? 53.10809 93.24977 99.44716 1.000 51.16245 262 THR A N 1
ATOM 1979 C CA . THR A 1 262 ? 53.96836 92.18686 98.96048 1.000 49.14774 262 THR A CA 1
ATOM 1980 C C . THR A 1 262 ? 54.64512 91.50976 100.15124 1.000 50.37413 262 THR A C 1
ATOM 1981 O O . THR A 1 262 ? 55.19722 92.20325 101.01400 1.000 46.65172 262 THR A O 1
ATOM 1985 N N . PRO A 1 263 ? 54.57386 90.16552 100.26552 1.000 52.59076 263 PRO A N 1
ATOM 1986 C CA . PRO A 1 263 ? 55.22201 89.47623 101.39539 1.000 52.02323 263 PRO A CA 1
ATOM 1987 C C . PRO A 1 263 ? 56.70426 89.18673 101.15166 1.000 49.93059 263 PRO A C 1
ATOM 1988 O O . PRO A 1 263 ? 57.07094 88.12339 100.64203 1.000 47.43043 263 PRO A O 1
ATOM 1992 N N . TYR A 1 264 ? 57.57287 90.11692 101.53033 1.000 52.13302 264 TYR A N 1
ATOM 1993 C CA . TYR A 1 264 ? 58.97727 90.06816 101.13056 1.000 55.97361 264 TYR A CA 1
ATOM 1994 C C . TYR A 1 264 ? 59.82705 89.38127 102.19540 1.000 51.72565 264 TYR A C 1
ATOM 1995 O O . TYR A 1 264 ? 59.84518 89.80339 103.35822 1.000 53.36529 264 TYR A O 1
ATOM 2004 N N . LEU A 1 265 ? 60.56584 88.35534 101.78181 1.000 48.43065 265 LEU A N 1
ATOM 2005 C CA . LEU A 1 265 ? 61.38066 87.54780 102.68223 1.000 51.62577 265 LEU A CA 1
ATOM 2006 C C . LEU A 1 265 ? 62.83692 87.57001 102.23226 1.000 53.14306 265 LEU A C 1
ATOM 2007 O O . LEU A 1 265 ? 63.16679 87.05781 101.15487 1.000 50.70363 265 LEU A O 1
ATOM 2012 N N . TYR A 1 266 ? 63.71038 88.13043 103.06291 1.000 48.75326 266 TYR A N 1
ATOM 2013 C CA . TYR A 1 266 ? 65.12424 87.93009 102.82023 1.000 52.86454 266 TYR A CA 1
ATOM 2014 C C . TYR A 1 266 ? 65.56695 86.60965 103.43703 1.000 52.51507 266 TYR A C 1
ATOM 2015 O O . TYR A 1 266 ? 64.79051 85.87993 104.06271 1.000 50.77414 266 TYR A O 1
ATOM 2024 N N . THR A 1 267 ? 66.84574 86.31076 103.27776 1.000 49.88635 267 THR A N 1
ATOM 2025 C CA . THR A 1 267 ? 67.44328 85.15755 103.92039 1.000 49.95405 267 THR A CA 1
ATOM 2026 C C . THR A 1 267 ? 68.69214 85.62150 104.63287 1.000 53.01584 267 THR A C 1
ATOM 2027 O O . THR A 1 267 ? 69.35510 86.55399 104.18080 1.000 57.55989 267 THR A O 1
ATOM 2031 N N . LEU A 1 268 ? 68.98202 85.01606 105.77092 1.000 60.57944 268 LEU A N 1
ATOM 2032 C CA . LEU A 1 268 ? 70.25715 85.21752 106.44398 1.000 50.54507 268 LEU A CA 1
ATOM 2033 C C . LEU A 1 268 ? 71.13788 84.04941 106.04070 1.000 55.58385 268 LEU A C 1
ATOM 2034 O O . LEU A 1 268 ? 70.97969 82.94284 106.56280 1.000 58.45867 268 LEU A O 1
ATOM 2039 N N . HIS A 1 269 ? 72.03231 84.28652 105.07479 1.000 57.92189 269 HIS A N 1
ATOM 2040 C CA . HIS A 1 269 ? 73.08349 83.32313 104.74535 1.000 58.07007 269 HIS A CA 1
ATOM 2041 C C . HIS A 1 269 ? 74.13891 83.35181 105.84327 1.000 57.33186 269 HIS A C 1
ATOM 2042 O O . HIS A 1 269 ? 74.80513 84.37339 106.04065 1.000 59.95801 269 HIS A O 1
ATOM 2049 N N . ALA A 1 270 ? 74.29737 82.23972 106.55762 1.000 53.35239 270 ALA A N 1
ATOM 2050 C CA . ALA A 1 270 ? 75.18041 82.18285 107.71685 1.000 57.90778 270 ALA A CA 1
ATOM 2051 C C . ALA A 1 270 ? 76.08968 80.97115 107.59468 1.000 60.81710 270 ALA A C 1
ATOM 2052 O O . ALA A 1 270 ? 75.60484 79.83374 107.50096 1.000 57.09247 270 ALA A O 1
ATOM 2054 N N . THR A 1 271 ? 77.40608 81.21465 107.58072 1.000 61.31368 271 THR A N 1
ATOM 2055 C CA . THR A 1 271 ? 78.39941 80.15219 107.51803 1.000 52.85258 271 THR A CA 1
ATOM 2056 C C . THR A 1 271 ? 79.36026 80.24467 108.68629 1.000 50.69552 271 THR A C 1
ATOM 2057 O O . THR A 1 271 ? 79.72962 81.33783 109.12903 1.000 52.67236 271 THR A O 1
ATOM 2061 N N . CYS A 1 272 ? 79.75463 79.08068 109.17816 1.000 46.39551 272 CYS A N 1
ATOM 2062 C CA . CYS A 1 272 ? 80.71484 78.94903 110.25882 1.000 51.56573 272 CYS A CA 1
ATOM 2063 C C . CYS A 1 272 ? 81.48718 77.69061 109.92460 1.000 52.40787 272 CYS A C 1
ATOM 2064 O O . CYS A 1 272 ? 80.90834 76.59805 109.90025 1.000 50.63097 272 CYS A O 1
ATOM 2067 N N . GLY A 1 273 ? 82.76550 77.85364 109.61996 1.000 52.38873 273 GLY A N 1
ATOM 2068 C CA . GLY A 1 273 ? 83.57701 76.69517 109.31550 1.000 49.07016 273 GLY A CA 1
ATOM 2069 C C . GLY A 1 273 ? 83.09636 76.05027 108.03962 1.000 53.23507 273 GLY A C 1
ATOM 2070 O O . GLY A 1 273 ? 82.80016 76.73050 107.04607 1.000 58.78842 273 GLY A O 1
ATOM 2071 N N . ALA A 1 274 ? 82.99279 74.72051 108.07458 1.000 48.56911 274 ALA A N 1
ATOM 2072 C CA . ALA A 1 274 ? 82.51378 73.94069 106.93914 1.000 55.09234 274 ALA A CA 1
ATOM 2073 C C . ALA A 1 274 ? 80.99524 74.01119 106.74762 1.000 60.32028 274 ALA A C 1
ATOM 2074 O O . ALA A 1 274 ? 80.47762 73.36519 105.82338 1.000 57.63371 274 ALA A O 1
ATOM 2076 N N . ASP A 1 275 ? 80.28312 74.79367 107.56622 1.000 56.58328 275 ASP A N 1
ATOM 2077 C CA . ASP A 1 275 ? 78.84309 74.68599 107.73455 1.000 54.90887 275 ASP A CA 1
ATOM 2078 C C . ASP A 1 275 ? 78.09168 75.90492 107.19877 1.000 55.18554 275 ASP A C 1
ATOM 2079 O O . ASP A 1 275 ? 78.58565 77.03510 107.24976 1.000 50.71218 275 ASP A O 1
ATOM 2084 N N . VAL A 1 276 ? 76.86893 75.64660 106.70288 1.000 55.56854 276 VAL A N 1
ATOM 2085 C CA . VAL A 1 276 ? 75.94897 76.64941 106.15904 1.000 57.89570 276 VAL A CA 1
ATOM 2086 C C . VAL A 1 276 ? 74.53963 76.44854 106.72646 1.000 55.40651 276 VAL A C 1
ATOM 2087 O O . VAL A 1 276 ? 74.07967 75.31285 106.90020 1.000 53.26793 276 VAL A O 1
ATOM 2091 N N . TYR A 1 277 ? 73.83526 77.55557 106.96463 1.000 52.93133 277 TYR A N 1
ATOM 2092 C CA . TYR A 1 277 ? 72.41425 77.52330 107.30371 1.000 55.74926 277 TYR A CA 1
ATOM 2093 C C . TYR A 1 277 ? 71.74742 78.81879 106.84340 1.000 58.67061 277 TYR A C 1
ATOM 2094 O O . TYR A 1 277 ? 72.31184 79.90756 106.98618 1.000 61.14570 277 TYR A O 1
ATOM 2103 N N . ASP A 1 278 ? 70.53762 78.70002 106.30231 1.000 58.93024 278 ASP A N 1
ATOM 2104 C CA . ASP A 1 278 ? 69.77647 79.84246 105.81162 1.000 60.74454 278 ASP A CA 1
ATOM 2105 C C . ASP A 1 278 ? 68.53382 80.01053 106.66778 1.000 51.37021 278 ASP A C 1
ATOM 2106 O O . ASP A 1 278 ? 67.74995 79.07426 106.79953 1.000 47.11054 278 ASP A O 1
ATOM 2111 N N . GLN A 1 279 ? 68.37283 81.17964 107.27262 1.000 49.89474 279 GLN A N 1
ATOM 2112 C CA . GLN A 1 279 ? 67.16803 81.48686 108.02973 1.000 48.04017 279 GLN A CA 1
ATOM 2113 C C . GLN A 1 279 ? 66.35821 82.51309 107.25127 1.000 54.56729 279 GLN A C 1
ATOM 2114 O O . GLN A 1 279 ? 66.75904 83.68215 107.13520 1.000 48.78250 279 GLN A O 1
ATOM 2120 N N . THR A 1 280 ? 65.21791 82.06518 106.72518 1.000 52.20308 280 THR A N 1
ATOM 2121 C CA . THR A 1 280 ? 64.23970 82.99459 106.19547 1.000 48.69398 280 THR A CA 1
ATOM 2122 C C . THR A 1 280 ? 63.74842 83.92418 107.30070 1.000 49.87862 280 THR A C 1
ATOM 2123 O O . THR A 1 280 ? 63.63288 83.53674 108.47074 1.000 46.85674 280 THR A O 1
ATOM 2127 N N . PHE A 1 281 ? 63.49140 85.17146 106.92390 1.000 49.34281 281 PHE A N 1
ATOM 2128 C CA . PHE A 1 281 ? 63.02118 86.18587 107.85427 1.000 45.19027 281 PHE A CA 1
ATOM 2129 C C . PHE A 1 281 ? 62.38751 87.30513 107.04029 1.000 44.75445 281 PHE A C 1
ATOM 2130 O O . PHE A 1 281 ? 62.79935 87.57492 105.90795 1.000 47.31596 281 PHE A O 1
ATOM 2138 N N . GLY A 1 282 ? 61.38488 87.94814 107.62177 1.000 38.07088 282 GLY A N 1
ATOM 2139 C CA . GLY A 1 282 ? 60.76027 89.07289 106.96839 1.000 42.18003 282 GLY A CA 1
ATOM 2140 C C . GLY A 1 282 ? 60.91116 90.29616 107.83542 1.000 42.99100 282 GLY A C 1
ATOM 2141 O O . GLY A 1 282 ? 61.11702 90.15700 109.04310 1.000 39.54106 282 GLY A O 1
ATOM 2142 N N . VAL A 1 283 ? 60.78988 91.48882 107.25649 1.000 42.49682 283 VAL A N 1
ATOM 2143 C CA . VAL A 1 283 ? 61.07321 92.73251 107.96121 1.000 39.26727 283 VAL A CA 1
ATOM 2144 C C . VAL A 1 283 ? 59.77893 93.52457 108.08295 1.000 48.83812 283 VAL A C 1
ATOM 2145 O O . VAL A 1 283 ? 59.32188 94.15101 107.11432 1.000 46.37048 283 VAL A O 1
ATOM 2149 N N . ARG A 1 284 ? 59.20638 93.53196 109.28977 1.000 54.64967 284 ARG A N 1
ATOM 2150 C CA . ARG A 1 284 ? 57.95861 94.23484 109.56583 1.000 49.86697 284 ARG A CA 1
ATOM 2151 C C . ARG A 1 284 ? 57.86145 94.50053 111.05928 1.000 47.05543 284 ARG A C 1
ATOM 2152 O O . ARG A 1 284 ? 58.46629 93.80289 111.87523 1.000 47.57571 284 ARG A O 1
ATOM 2160 N N . SER A 1 285 ? 57.07584 95.51083 111.40193 1.000 47.48579 285 SER A N 1
ATOM 2161 C CA . SER A 1 285 ? 56.79237 95.87374 112.78311 1.000 51.47067 285 SER A CA 1
ATOM 2162 C C . SER A 1 285 ? 55.32652 95.59419 113.15003 1.000 58.55132 285 SER A C 1
ATOM 2163 O O . SER A 1 285 ? 54.42068 95.63789 112.29575 1.000 47.39630 285 SER A O 1
ATOM 2166 N N . ILE A 1 286 ? 55.12145 95.25497 114.43370 1.000 56.59110 286 ILE A N 1
ATOM 2167 C CA . ILE A 1 286 ? 53.81113 95.13583 115.07975 1.000 48.89416 286 ILE A CA 1
ATOM 2168 C C . ILE A 1 286 ? 53.86538 95.92355 116.37675 1.000 54.18035 286 ILE A C 1
ATOM 2169 O O . ILE A 1 286 ? 54.67531 95.60996 117.26392 1.000 47.66393 286 ILE A O 1
ATOM 2174 N N . GLU A 1 287 ? 52.98036 96.90553 116.51636 1.000 49.90265 287 GLU A N 1
ATOM 2175 C CA . GLU A 1 287 ? 52.88436 97.66459 117.75545 1.000 51.89091 287 GLU A CA 1
ATOM 2176 C C . GLU A 1 287 ? 51.42641 97.79858 118.16941 1.000 52.95897 287 GLU A C 1
ATOM 2177 O O . GLU A 1 287 ? 50.57366 98.15325 117.34578 1.000 54.16881 287 GLU A O 1
ATOM 2183 N N . VAL A 1 288 ? 51.14576 97.52531 119.44274 1.000 45.63782 288 VAL A N 1
ATOM 2184 C CA . VAL A 1 288 ? 49.83194 97.78536 120.02689 1.000 52.00403 288 VAL A CA 1
ATOM 2185 C C . VAL A 1 288 ? 49.87393 99.17002 120.66529 1.000 50.57535 288 VAL A C 1
ATOM 2186 O O . VAL A 1 288 ? 50.36294 99.33789 121.77836 1.000 55.42861 288 VAL A O 1
ATOM 2190 N N . ARG A 1 289 ? 49.34261 100.15814 119.96640 1.000 51.93433 289 ARG A N 1
ATOM 2191 C CA . ARG A 1 289 ? 49.28436 101.53588 120.44096 1.000 51.95793 289 ARG A CA 1
ATOM 2192 C C . ARG A 1 289 ? 47.82731 101.89274 120.73341 1.000 52.54348 289 ARG A C 1
ATOM 2193 O O . ARG A 1 289 ? 47.02817 102.11875 119.80930 1.000 55.30974 289 ARG A O 1
ATOM 2201 N N . GLY A 1 290 ? 47.47843 101.96195 122.01762 1.000 51.69147 290 GLY A N 1
ATOM 2202 C CA . GLY A 1 290 ? 46.14250 102.34099 122.42008 1.000 47.92635 290 GLY A CA 1
ATOM 2203 C C . GLY A 1 290 ? 45.13715 101.24481 122.14502 1.000 48.44037 290 GLY A C 1
ATOM 2204 O O . GLY A 1 290 ? 45.29385 100.12029 122.63476 1.000 44.12888 290 GLY A O 1
ATOM 2205 N N . THR A 1 291 ? 44.09227 101.56064 121.37521 1.000 45.14008 291 THR A N 1
ATOM 2206 C CA . THR A 1 291 ? 43.11562 100.57104 120.93437 1.000 49.66610 291 THR A CA 1
ATOM 2207 C C . THR A 1 291 ? 43.34399 100.14737 119.48532 1.000 52.81416 291 THR A C 1
ATOM 2208 O O . THR A 1 291 ? 42.40738 99.70678 118.80980 1.000 50.84532 291 THR A O 1
ATOM 2212 N N . GLN A 1 292 ? 44.57402 100.28130 118.98657 1.000 55.15567 292 GLN A N 1
ATOM 2213 C CA . GLN A 1 292 ? 44.90402 99.91804 117.61557 1.000 51.30296 292 GLN A CA 1
ATOM 2214 C C . GLN A 1 292 ? 46.03994 98.90961 117.57519 1.000 46.86372 292 GLN A C 1
ATOM 2215 O O . GLN A 1 292 ? 46.84131 98.79064 118.50477 1.000 45.15612 292 GLN A O 1
ATOM 2221 N N . VAL A 1 293 ? 46.09302 98.18664 116.46975 1.000 45.19841 293 VAL A N 1
ATOM 2222 C CA . VAL A 1 293 ? 47.16670 97.25757 116.18562 1.000 44.08314 293 VAL A CA 1
ATOM 2223 C C . VAL A 1 293 ? 47.81140 97.72978 114.89760 1.000 47.17798 293 VAL A C 1
ATOM 2224 O O . VAL A 1 293 ? 47.28261 97.48931 113.80752 1.000 47.41447 293 VAL A O 1
ATOM 2228 N N . LEU A 1 294 ? 48.96602 98.38456 115.01083 1.000 53.08166 294 LEU A N 1
ATOM 2229 C CA . LEU A 1 294 ? 49.68211 98.89247 113.85321 1.000 46.30871 294 LEU A CA 1
ATOM 2230 C C . LEU A 1 294 ? 50.61393 97.81872 113.31126 1.000 45.96708 294 LEU A C 1
ATOM 2231 O O . LEU A 1 294 ? 51.39767 97.23075 114.06198 1.000 51.12167 294 LEU A O 1
ATOM 2236 N N . LEU A 1 295 ? 50.50593 97.54845 112.01779 1.000 43.67099 295 LEU A N 1
ATOM 2237 C CA . LEU A 1 295 ? 51.44618 96.70507 111.29401 1.000 45.74744 295 LEU A CA 1
ATOM 2238 C C . LEU A 1 295 ? 52.20883 97.63068 110.36359 1.000 49.73606 295 LEU A C 1
ATOM 2239 O O . LEU A 1 295 ? 51.59308 98.31757 109.54051 1.000 46.99443 295 LEU A O 1
ATOM 2244 N N . ASN A 1 296 ? 53.53383 97.66694 110.51003 1.000 44.26625 296 ASN A N 1
ATOM 2245 C CA . ASN A 1 296 ? 54.35451 98.67715 109.83394 1.000 46.62551 296 ASN A CA 1
ATOM 2246 C C . ASN A 1 296 ? 53.75343 100.07741 109.99683 1.000 43.59162 296 ASN A C 1
ATOM 2247 O O . ASN A 1 296 ? 53.65635 100.85839 109.05025 1.000 41.81888 296 ASN A O 1
ATOM 2252 N N . GLY A 1 297 ? 53.33687 100.40479 111.21504 1.000 42.10564 297 GLY A N 1
ATOM 2253 C CA . GLY A 1 297 ? 52.74322 101.69945 111.45489 1.000 44.33526 297 GLY A CA 1
ATOM 2254 C C . GLY A 1 297 ? 51.34464 101.90046 110.90308 1.000 57.25123 297 GLY A C 1
ATOM 2255 O O . GLY A 1 297 ? 50.73650 102.94073 111.19082 1.000 63.77988 297 GLY A O 1
ATOM 2256 N N . LYS A 1 298 ? 50.78054 100.92152 110.11541 1.000 48.10346 298 LYS A N 1
ATOM 2257 C CA . LYS A 1 298 ? 49.43901 101.11003 109.54406 1.000 53.17871 298 LYS A CA 1
ATOM 2258 C C . LYS A 1 298 ? 48.39274 100.31753 110.32900 1.000 49.12735 298 LYS A C 1
ATOM 2259 O O . LYS A 1 298 ? 48.60347 99.13078 110.61451 1.000 50.35790 298 LYS A O 1
ATOM 2265 N N . PRO A 1 299 ? 47.25480 100.90689 110.68781 1.000 50.07946 299 PRO A N 1
ATOM 2266 C CA . PRO A 1 299 ? 46.30116 100.19693 111.56021 1.000 49.53032 299 PRO A CA 1
ATOM 2267 C C . PRO A 1 299 ? 45.70459 98.98498 110.85538 1.000 51.97999 299 PRO A C 1
ATOM 2268 O O . PRO A 1 299 ? 45.25529 99.07140 109.71058 1.000 55.66534 299 PRO A O 1
ATOM 2272 N N . LEU A 1 300 ? 45.68778 97.85824 111.55775 1.000 47.31038 300 LEU A N 1
ATOM 2273 C CA . LEU A 1 300 ? 45.43464 96.54580 110.98197 1.000 46.98209 300 LEU A CA 1
ATOM 2274 C C . LEU A 1 300 ? 44.03400 96.05062 111.32210 1.000 52.12411 300 LEU A C 1
ATOM 2275 O O . LEU A 1 300 ? 43.49311 96.36131 112.38759 1.000 58.19055 300 LEU A O 1
ATOM 2280 N N . TYR A 1 301 ? 43.44401 95.26902 110.40808 1.000 56.02061 301 TYR A N 1
ATOM 2281 C CA . TYR A 1 301 ? 42.21435 94.53038 110.68920 1.000 47.87002 301 TYR A CA 1
ATOM 2282 C C . TYR A 1 301 ? 42.35180 93.07433 110.24907 1.000 47.76645 301 TYR A C 1
ATOM 2283 O O . TYR A 1 301 ? 42.96115 92.77774 109.21678 1.000 46.45294 301 TYR A O 1
ATOM 2292 N N . PHE A 1 302 ? 41.76972 92.16874 111.03381 1.000 49.45685 302 PHE A N 1
ATOM 2293 C CA . PHE A 1 302 ? 41.97502 90.72559 110.89625 1.000 46.35155 302 PHE A CA 1
ATOM 2294 C C . PHE A 1 302 ? 40.72622 90.05443 110.33757 1.000 48.21011 302 PHE A C 1
ATOM 2295 O O . PHE A 1 302 ? 39.86917 89.58587 111.08597 1.000 50.13865 302 PHE A O 1
ATOM 2303 N N . LYS A 1 303 ? 40.64841 89.96156 109.01640 1.000 47.93414 303 LYS A N 1
ATOM 2304 C CA . LYS A 1 303 ? 39.68430 89.06994 108.38787 1.000 41.71459 303 LYS A CA 1
ATOM 2305 C C . LYS A 1 303 ? 40.24305 87.64895 108.47958 1.000 43.97871 303 LYS A C 1
ATOM 2306 O O . LYS A 1 303 ? 40.83763 87.11646 107.53866 1.000 41.52098 303 LYS A O 1
ATOM 2312 N N . GLY A 1 304 ? 40.03435 87.02342 109.64387 1.000 41.62238 304 GLY A N 1
ATOM 2313 C CA . GLY A 1 304 ? 40.64800 85.75910 109.97791 1.000 38.36366 304 GLY A CA 1
ATOM 2314 C C . GLY A 1 304 ? 39.74959 84.53012 109.89974 1.000 43.02532 304 GLY A C 1
ATOM 2315 O O . GLY A 1 304 ? 38.51891 84.60947 109.82768 1.000 44.73223 304 GLY A O 1
ATOM 2316 N N . PHE A 1 305 ? 40.41905 83.36809 109.89529 1.000 39.70211 305 PHE A N 1
ATOM 2317 C CA . PHE A 1 305 ? 39.83752 82.03315 110.02632 1.000 37.00040 305 PHE A CA 1
ATOM 2318 C C . PHE A 1 305 ? 40.45882 81.33548 111.23215 1.000 38.69014 305 PHE A C 1
ATOM 2319 O O . PHE A 1 305 ? 41.67229 81.41349 111.45097 1.000 39.16848 305 PHE A O 1
ATOM 2327 N N . CYS A 1 306 ? 39.64949 80.64247 112.01465 1.000 37.58706 306 CYS A N 1
ATOM 2328 C CA . CYS A 1 306 ? 40.16691 79.61312 112.89685 1.000 36.66663 306 CYS A CA 1
ATOM 2329 C C . CYS A 1 306 ? 40.26817 78.34517 112.08389 1.000 37.93697 306 CYS A C 1
ATOM 2330 O O . CYS A 1 306 ? 39.28403 77.92771 111.47545 1.000 42.19116 306 CYS A O 1
ATOM 2333 N N . LYS A 1 307 ? 41.44239 77.74169 112.01893 1.000 36.88890 307 LYS A N 1
ATOM 2334 C CA . LYS A 1 307 ? 41.58359 76.51140 111.26445 1.000 32.63428 307 LYS A CA 1
ATOM 2335 C C . LYS A 1 307 ? 41.69799 75.36561 112.24795 1.000 36.59271 307 LYS A C 1
ATOM 2336 O O . LYS A 1 307 ? 41.51555 75.53686 113.45373 1.000 37.37649 307 LYS A O 1
ATOM 2342 N N . HIS A 1 308 ? 41.91848 74.17633 111.70623 1.000 37.13551 308 HIS A N 1
ATOM 2343 C CA . HIS A 1 308 ? 42.30660 73.00118 112.46912 1.000 37.34319 308 HIS A CA 1
ATOM 2344 C C . HIS A 1 308 ? 43.33666 72.24839 111.64456 1.000 37.11893 308 HIS A C 1
ATOM 2345 O O . HIS A 1 308 ? 43.61017 72.61041 110.50222 1.000 42.04854 308 HIS A O 1
ATOM 2352 N N . GLU A 1 309 ? 43.90076 71.18677 112.19834 1.000 33.29399 309 GLU A N 1
ATOM 2353 C CA . GLU A 1 309 ? 44.60067 70.20956 111.37604 1.000 36.35391 309 GLU A CA 1
ATOM 2354 C C . GLU A 1 309 ? 43.71814 68.97314 111.28321 1.000 35.39781 309 GLU A C 1
ATOM 2355 O O . GLU A 1 309 ? 43.72897 68.11831 112.17009 1.000 37.20319 309 GLU A O 1
ATOM 2361 N N . ASP A 1 310 ? 42.95669 68.87714 110.19928 1.000 33.87964 310 ASP A N 1
ATOM 2362 C CA . ASP A 1 310 ? 42.01610 67.77560 110.06382 1.000 38.65301 310 ASP A CA 1
ATOM 2363 C C . ASP A 1 310 ? 41.67730 67.55884 108.59966 1.000 38.36197 310 ASP A C 1
ATOM 2364 O O . ASP A 1 310 ? 41.37496 68.51841 107.88015 1.000 41.17826 310 ASP A O 1
ATOM 2369 N N . PHE A 1 311 ? 41.68703 66.29801 108.18100 1.000 34.78726 311 PHE A N 1
ATOM 2370 C CA . PHE A 1 311 ? 41.35685 65.95236 106.81088 1.000 35.13307 311 PHE A CA 1
ATOM 2371 C C . PHE A 1 311 ? 41.11498 64.44937 106.75667 1.000 37.41093 311 PHE A C 1
ATOM 2372 O O . PHE A 1 311 ? 41.53135 63.70542 107.64836 1.000 34.22007 311 PHE A O 1
ATOM 2380 N N . THR A 1 312 ? 40.39337 64.02659 105.71641 1.000 38.45671 312 THR A N 1
ATOM 2381 C CA . THR A 1 312 ? 40.05637 62.61979 105.51095 1.000 39.67820 312 THR A CA 1
ATOM 2382 C C . THR A 1 312 ? 41.30786 61.75504 105.55193 1.000 37.16175 312 THR A C 1
ATOM 2383 O O . THR A 1 312 ? 42.37642 62.17639 105.11721 1.000 42.20087 312 THR A O 1
ATOM 2387 N N . ALA A 1 313 ? 41.18093 60.54961 106.11081 1.000 39.47635 313 ALA A N 1
ATOM 2388 C CA . ALA A 1 313 ? 42.26081 59.56273 106.08918 1.000 39.89393 313 ALA A CA 1
ATOM 2389 C C . ALA A 1 313 ? 43.48041 60.03759 106.87582 1.000 44.93782 313 ALA A C 1
ATOM 2390 O O . ALA A 1 313 ? 43.90876 59.39493 107.85165 1.000 48.32387 313 ALA A O 1
ATOM 2392 N N . HIS A 1 314 ? 44.02779 61.18388 106.46675 1.000 41.09658 314 HIS A N 1
ATOM 2393 C CA . HIS A 1 314 ? 45.19526 61.76663 107.11536 1.000 41.24631 314 HIS A CA 1
ATOM 2394 C C . HIS A 1 314 ? 44.99085 62.08191 108.59765 1.000 42.67449 314 HIS A C 1
ATOM 2395 O O . HIS A 1 314 ? 45.97874 62.19687 109.33578 1.000 43.15735 314 HIS A O 1
ATOM 2402 N N . GLY A 1 315 ? 43.74904 62.24668 109.04644 1.000 39.04310 315 GLY A N 1
ATOM 2403 C CA . GLY A 1 315 ? 43.51846 62.62967 110.42706 1.000 37.59011 315 GLY A CA 1
ATOM 2404 C C . GLY A 1 315 ? 44.09521 63.99671 110.74507 1.000 35.79032 315 GLY A C 1
ATOM 2405 O O . GLY A 1 315 ? 43.81115 65.00145 110.07651 1.000 35.22409 315 GLY A O 1
ATOM 2406 N N . ARG A 1 316 ? 44.88852 64.04871 111.81283 1.000 38.40281 316 ARG A N 1
ATOM 2407 C CA . ARG A 1 316 ? 45.64513 65.24618 112.17112 1.000 39.95425 316 ARG A CA 1
ATOM 2408 C C . ARG A 1 316 ? 46.98248 65.28683 111.44434 1.000 36.05239 316 ARG A C 1
ATOM 2409 O O . ARG A 1 316 ? 47.71819 66.26304 111.58403 1.000 37.02843 316 ARG A O 1
ATOM 2417 N N . GLY A 1 317 ? 47.26472 64.26871 110.62807 1.000 38.22045 317 GLY A N 1
ATOM 2418 C CA . GLY A 1 317 ? 48.51139 64.20714 109.89854 1.000 42.07221 317 GLY A CA 1
ATOM 2419 C C . GLY A 1 317 ? 48.76226 65.42798 109.02876 1.000 45.24938 317 GLY A C 1
ATOM 2420 O O . GLY A 1 317 ? 47.88790 66.25605 108.76669 1.000 49.01012 317 GLY A O 1
ATOM 2421 N N . PHE A 1 318 ? 50.01401 65.52796 108.59809 1.000 43.13235 318 PHE A N 1
ATOM 2422 C CA . PHE A 1 318 ? 50.46241 66.59108 107.71749 1.000 44.62016 318 PHE A CA 1
ATOM 2423 C C . PHE A 1 318 ? 50.04493 66.27030 106.29376 1.000 48.61189 318 PHE A C 1
ATOM 2424 O O . PHE A 1 318 ? 50.21295 65.13900 105.82214 1.000 52.18710 318 PHE A O 1
ATOM 2432 N N . ASP A 1 319 ? 49.49389 67.26615 105.60348 1.000 46.14702 319 ASP A N 1
ATOM 2433 C CA . ASP A 1 319 ? 49.24304 67.15669 104.16735 1.000 44.69513 319 ASP A CA 1
ATOM 2434 C C . ASP A 1 319 ? 49.75498 68.43880 103.52800 1.000 45.32210 319 ASP A C 1
ATOM 2435 O O . ASP A 1 319 ? 49.10651 69.49370 103.62456 1.000 47.64327 319 ASP A O 1
ATOM 2440 N N . PRO A 1 320 ? 50.92768 68.39307 102.89252 1.000 41.82398 320 PRO A N 1
ATOM 2441 C CA . PRO A 1 320 ? 51.40489 69.56358 102.13731 1.000 38.71228 320 PRO A CA 1
ATOM 2442 C C . PRO A 1 320 ? 50.44653 70.03152 101.05357 1.000 45.00648 320 PRO A C 1
ATOM 2443 O O . PRO A 1 320 ? 50.33604 71.24688 100.82573 1.000 44.43224 320 PRO A O 1
ATOM 2447 N N . VAL A 1 321 ? 49.76903 69.09534 100.36569 1.000 43.12119 321 VAL A N 1
ATOM 2448 C CA . VAL A 1 321 ? 48.83565 69.44723 99.28943 1.000 39.84982 321 VAL A CA 1
ATOM 2449 C C . VAL A 1 321 ? 47.68434 70.27159 99.84097 1.000 43.30951 321 VAL A C 1
ATOM 2450 O O . VAL A 1 321 ? 47.38691 71.37583 99.36398 1.000 43.97832 321 VAL A O 1
ATOM 2454 N N . LEU A 1 322 ? 46.98979 69.70705 100.82670 1.000 39.18434 322 LEU A N 1
ATOM 2455 C CA . LEU A 1 322 ? 45.91971 70.41723 101.50191 1.000 42.39178 322 LEU A CA 1
ATOM 2456 C C . LEU A 1 322 ? 46.36525 71.79477 101.95482 1.000 40.21977 322 LEU A C 1
ATOM 2457 O O . LEU A 1 322 ? 45.58238 72.74850 101.93831 1.000 43.93936 322 LEU A O 1
ATOM 2462 N N . ASN A 1 323 ? 47.61429 71.91551 102.38095 1.000 37.31711 323 ASN A N 1
ATOM 2463 C CA . ASN A 1 323 ? 48.12355 73.21286 102.80011 1.000 42.60560 323 ASN A CA 1
ATOM 2464 C C . ASN A 1 323 ? 48.01562 74.23432 101.68029 1.000 45.78849 323 ASN A C 1
ATOM 2465 O O . ASN A 1 323 ? 47.39639 75.29362 101.83605 1.000 45.11799 323 ASN A O 1
ATOM 2470 N N . VAL A 1 324 ? 48.64494 73.93414 100.54389 1.000 46.17672 324 VAL A N 1
ATOM 2471 C CA . VAL A 1 324 ? 48.58609 74.82368 99.38762 1.000 45.73426 324 VAL A CA 1
ATOM 2472 C C . VAL A 1 324 ? 47.13588 75.15395 99.04015 1.000 44.29625 324 VAL A C 1
ATOM 2473 O O . VAL A 1 324 ? 46.77593 76.32474 98.87642 1.000 47.19346 324 VAL A O 1
ATOM 2477 N N . LYS A 1 325 ? 46.27113 74.13682 98.97155 1.000 42.15987 325 LYS A N 1
ATOM 2478 C CA . LYS A 1 325 ? 44.83774 74.37672 98.76580 1.000 43.90490 325 LYS A CA 1
ATOM 2479 C C . LYS A 1 325 ? 44.25597 75.37147 99.76471 1.000 41.07268 325 LYS A C 1
ATOM 2480 O O . LYS A 1 325 ? 43.88120 76.48786 99.38840 1.000 40.85736 325 LYS A O 1
ATOM 2486 N N . ASP A 1 326 ? 44.17847 74.96753 101.03836 1.000 41.85482 326 ASP A N 1
ATOM 2487 C CA . ASP A 1 326 ? 43.60441 75.82126 102.08185 1.000 36.94113 326 ASP A CA 1
ATOM 2488 C C . ASP A 1 326 ? 44.14167 77.24849 102.03395 1.000 40.52428 326 ASP A C 1
ATOM 2489 O O . ASP A 1 326 ? 43.43612 78.18528 102.41312 1.000 38.34412 326 ASP A O 1
ATOM 2494 N N . VAL A 1 327 ? 45.37675 77.44606 101.55470 1.000 45.59523 327 VAL A N 1
ATOM 2495 C CA . VAL A 1 327 ? 45.94600 78.79307 101.58546 1.000 42.70383 327 VAL A CA 1
ATOM 2496 C C . VAL A 1 327 ? 45.50728 79.57653 100.37389 1.000 37.08984 327 VAL A C 1
ATOM 2497 O O . VAL A 1 327 ? 45.32813 80.79905 100.43900 1.000 37.23424 327 VAL A O 1
ATOM 2501 N N . ASN A 1 328 ? 45.31431 78.90253 99.26190 1.000 36.20799 328 ASN A N 1
ATOM 2502 C CA . ASN A 1 328 ? 44.73390 79.61255 98.14258 1.000 43.79683 328 ASN A CA 1
ATOM 2503 C C . ASN A 1 328 ? 43.23452 79.80748 98.32723 1.000 40.52674 328 ASN A C 1
ATOM 2504 O O . ASN A 1 328 ? 42.65825 80.71047 97.71085 1.000 40.07867 328 ASN A O 1
ATOM 2509 N N . LEU A 1 329 ? 42.60318 79.03341 99.21045 1.000 38.07612 329 LEU A N 1
ATOM 2510 C CA . LEU A 1 329 ? 41.22001 79.34666 99.53726 1.000 39.30158 329 LEU A CA 1
ATOM 2511 C C . LEU A 1 329 ? 41.12903 80.53945 100.48678 1.000 37.11119 329 LEU A C 1
ATOM 2512 O O . LEU A 1 329 ? 40.21374 81.35736 100.36989 1.000 41.72923 329 LEU A O 1
ATOM 2517 N N . ILE A 1 330 ? 42.05744 80.66818 101.42531 1.000 35.60111 330 ILE A N 1
ATOM 2518 C CA . ILE A 1 330 ? 42.10257 81.88462 102.23311 1.000 38.28296 330 ILE A CA 1
ATOM 2519 C C . ILE A 1 330 ? 42.16807 83.10289 101.32376 1.000 41.58269 330 ILE A C 1
ATOM 2520 O O . ILE A 1 330 ? 41.45290 84.09414 101.53013 1.000 39.72622 330 ILE A O 1
ATOM 2525 N N . HIS A 1 331 ? 43.00324 83.02172 100.27243 1.000 41.59407 331 HIS A N 1
ATOM 2526 C CA . HIS A 1 331 ? 43.20942 84.13981 99.35432 1.000 39.12913 331 HIS A CA 1
ATOM 2527 C C . HIS A 1 331 ? 41.97151 84.39847 98.51082 1.000 43.27548 331 HIS A C 1
ATOM 2528 O O . HIS A 1 331 ? 41.62975 85.55636 98.23508 1.000 43.33566 331 HIS A O 1
ATOM 2535 N N . TRP A 1 332 ? 41.32099 83.32354 98.04983 1.000 39.40328 332 TRP A N 1
ATOM 2536 C CA . TRP A 1 332 ? 40.02321 83.44689 97.39505 1.000 43.13076 332 TRP A CA 1
ATOM 2537 C C . TRP A 1 332 ? 39.00253 84.12881 98.29730 1.000 42.35002 332 TRP A C 1
ATOM 2538 O O . TRP A 1 332 ? 38.15598 84.89150 97.81234 1.000 44.71278 332 TRP A O 1
ATOM 2549 N N . ALA A 1 333 ? 39.07776 83.88331 99.60522 1.000 41.26987 333 ALA A N 1
ATOM 2550 C CA . ALA A 1 333 ? 38.10979 84.43796 100.54170 1.000 42.98844 333 ALA A CA 1
ATOM 2551 C C . ALA A 1 333 ? 38.35221 85.90067 100.85489 1.000 42.28215 333 ALA A C 1
ATOM 2552 O O . ALA A 1 333 ? 37.47254 86.52805 101.44577 1.000 43.07964 333 ALA A O 1
ATOM 2554 N N . ASN A 1 334 ? 39.50842 86.44459 100.47108 1.000 44.03408 334 ASN A N 1
ATOM 2555 C CA . ASN A 1 334 ? 39.94341 87.79584 100.82864 1.000 43.56152 334 ASN A CA 1
ATOM 2556 C C . ASN A 1 334 ? 40.30409 87.89475 102.29114 1.000 44.15091 334 ASN A C 1
ATOM 2557 O O . ASN A 1 334 ? 40.23388 88.97648 102.88014 1.000 48.97273 334 ASN A O 1
ATOM 2562 N N . ALA A 1 335 ? 40.68932 86.76770 102.87237 1.000 43.19720 335 ALA A N 1
ATOM 2563 C CA . ALA A 1 335 ? 41.10384 86.73124 104.25988 1.000 44.27736 335 ALA A CA 1
ATOM 2564 C C . ALA A 1 335 ? 42.57045 87.11936 104.34657 1.000 42.66024 335 ALA A C 1
ATOM 2565 O O . ALA A 1 335 ? 43.28329 87.11019 103.34260 1.000 46.65984 335 ALA A O 1
ATOM 2567 N N . ASN A 1 336 ? 43.02889 87.46771 105.55465 1.000 41.84837 336 ASN A N 1
ATOM 2568 C CA . ASN A 1 336 ? 44.45864 87.69946 105.74408 1.000 40.51529 336 ASN A CA 1
ATOM 2569 C C . ASN A 1 336 ? 45.08320 87.00641 106.95824 1.000 43.35613 336 ASN A C 1
ATOM 2570 O O . ASN A 1 336 ? 46.30942 87.03349 107.08406 1.000 48.65922 336 ASN A O 1
ATOM 2575 N N . ALA A 1 337 ? 44.31262 86.38084 107.84380 1.000 42.79252 337 ALA A N 1
ATOM 2576 C CA . ALA A 1 337 ? 44.88960 85.87912 109.08597 1.000 40.54527 337 ALA A CA 1
ATOM 2577 C C . ALA A 1 337 ? 44.33618 84.50618 109.43313 1.000 38.15461 337 ALA A C 1
ATOM 2578 O O . ALA A 1 337 ? 43.22153 84.14983 109.05325 1.000 46.04028 337 ALA A O 1
ATOM 2580 N N . VAL A 1 338 ? 45.11939 83.74965 110.18662 1.000 37.76748 338 VAL A N 1
ATOM 2581 C CA . VAL A 1 338 ? 44.76759 82.40492 110.61368 1.000 36.83108 338 VAL A CA 1
ATOM 2582 C C . VAL A 1 338 ? 45.08568 82.28713 112.08673 1.000 39.75409 338 VAL A C 1
ATOM 2583 O O . VAL A 1 338 ? 46.15720 82.72022 112.52007 1.000 39.80927 338 VAL A O 1
ATOM 2587 N N . ARG A 1 339 ? 44.16140 81.71258 112.85648 1.000 42.68110 339 ARG A N 1
ATOM 2588 C CA . ARG A 1 339 ? 44.45803 81.27198 114.21259 1.000 44.59549 339 ARG A CA 1
ATOM 2589 C C . ARG A 1 339 ? 44.67439 79.76625 114.19934 1.000 44.09690 339 ARG A C 1
ATOM 2590 O O . ARG A 1 339 ? 43.91466 79.02169 113.56949 1.000 45.69154 339 ARG A O 1
ATOM 2598 N N . THR A 1 340 ? 45.71011 79.32919 114.89441 1.000 39.94481 340 THR A N 1
ATOM 2599 C CA . THR A 1 340 ? 46.13152 77.93437 114.87536 1.000 43.20281 340 THR A CA 1
ATOM 2600 C C . THR A 1 340 ? 45.52340 77.15671 116.05095 1.000 47.02164 340 THR A C 1
ATOM 2601 O O . THR A 1 340 ? 46.22527 76.58694 116.89461 1.000 46.54831 340 THR A O 1
ATOM 2605 N N . SER A 1 341 ? 44.19371 77.16045 116.09806 1.000 40.18361 341 SER A N 1
ATOM 2606 C CA . SER A 1 341 ? 43.42602 76.30423 116.99793 1.000 37.15467 341 SER A CA 1
ATOM 2607 C C . SER A 1 341 ? 43.85074 74.85343 116.83167 1.000 42.63309 341 SER A C 1
ATOM 2608 O O . SER A 1 341 ? 43.96698 74.38280 115.70168 1.000 45.99271 341 SER A O 1
ATOM 2611 N N . HIS A 1 342 ? 44.08589 74.13209 117.93367 1.000 44.68241 342 HIS A N 1
ATOM 2612 C CA . HIS A 1 342 ? 44.26082 74.62925 119.29120 1.000 42.05146 342 HIS A CA 1
ATOM 2613 C C . HIS A 1 342 ? 45.59055 74.07712 119.73817 1.000 43.03802 342 HIS A C 1
ATOM 2614 O O . HIS A 1 342 ? 45.70136 73.45072 120.78499 1.000 45.22890 342 HIS A O 1
ATOM 2621 N N . TYR A 1 343 ? 46.59462 74.29907 118.90853 1.000 41.58364 343 TYR A N 1
ATOM 2622 C CA . TYR A 1 343 ? 47.91391 73.70118 119.05758 1.000 46.86742 343 TYR A CA 1
ATOM 2623 C C . TYR A 1 343 ? 48.82336 74.31531 118.00223 1.000 43.94002 343 TYR A C 1
ATOM 2624 O O . TYR A 1 343 ? 48.32630 74.87810 117.02324 1.000 48.10403 343 TYR A O 1
ATOM 2633 N N . PRO A 1 344 ? 50.13840 74.28103 118.16881 1.000 42.20206 344 PRO A N 1
ATOM 2634 C CA . PRO A 1 344 ? 51.00859 74.72124 117.07704 1.000 45.21733 344 PRO A CA 1
ATOM 2635 C C . PRO A 1 344 ? 50.88647 73.77127 115.89426 1.000 40.35826 344 PRO A C 1
ATOM 2636 O O . PRO A 1 344 ? 50.66090 72.57022 116.05958 1.000 45.57126 344 PRO A O 1
ATOM 2640 N N . TYR A 1 345 ? 51.00211 74.32398 114.69063 1.000 35.93849 345 TYR A N 1
ATOM 2641 C CA . TYR A 1 345 ? 50.81123 73.51551 113.49518 1.000 43.50096 345 TYR A CA 1
ATOM 2642 C C . TYR A 1 345 ? 52.15454 72.97023 113.03436 1.000 41.54291 345 TYR A C 1
ATOM 2643 O O . TYR A 1 345 ? 53.18460 73.19189 113.66302 1.000 41.86552 345 TYR A O 1
ATOM 2652 N N . ALA A 1 346 ? 52.14333 72.22365 111.93631 1.000 42.52882 346 ALA A N 1
ATOM 2653 C CA . ALA A 1 346 ? 53.39650 71.84806 111.30494 1.000 38.65431 346 ALA A CA 1
ATOM 2654 C C . ALA A 1 346 ? 54.12161 73.10496 110.83256 1.000 42.40679 346 ALA A C 1
ATOM 2655 O O . ALA A 1 346 ? 53.48683 74.10461 110.47659 1.000 38.10593 346 ALA A O 1
ATOM 2657 N N . GLU A 1 347 ? 55.47383 73.05049 110.85196 1.000 42.92303 347 GLU A N 1
ATOM 2658 C CA . GLU A 1 347 ? 56.29032 74.22469 110.52229 1.000 37.97807 347 GLU A CA 1
ATOM 2659 C C . GLU A 1 347 ? 56.08117 74.64614 109.08148 1.000 36.46453 347 GLU A C 1
ATOM 2660 O O . GLU A 1 347 ? 56.02792 75.84205 108.77167 1.000 39.02986 347 GLU A O 1
ATOM 2666 N N . GLU A 1 348 ? 55.94250 73.67240 108.18975 1.000 33.12362 348 GLU A N 1
ATOM 2667 C CA . GLU A 1 348 ? 55.73482 73.97702 106.78193 1.000 39.64525 348 GLU A CA 1
ATOM 2668 C C . GLU A 1 348 ? 54.54320 74.89461 106.56406 1.000 42.91157 348 GLU A C 1
ATOM 2669 O O . GLU A 1 348 ? 54.53179 75.67663 105.60093 1.000 39.87230 348 GLU A O 1
ATOM 2675 N N . PHE A 1 349 ? 53.53944 74.82304 107.44783 1.000 41.52427 349 PHE A N 1
ATOM 2676 C CA . PHE A 1 349 ? 52.39845 75.72643 107.33568 1.000 45.42642 349 PHE A CA 1
ATOM 2677 C C . PHE A 1 349 ? 52.82521 77.18001 107.54007 1.000 44.46677 349 PHE A C 1
ATOM 2678 O O . PHE A 1 349 ? 52.37180 78.07678 106.81499 1.000 43.86946 349 PHE A O 1
ATOM 2686 N N . TYR A 1 350 ? 53.69751 77.43110 108.52507 1.000 39.88389 350 TYR A N 1
ATOM 2687 C CA . TYR A 1 350 ? 54.16672 78.79110 108.78037 1.000 42.39670 350 TYR A CA 1
ATOM 2688 C C . TYR A 1 350 ? 55.14367 79.23733 107.70374 1.000 45.99574 350 TYR A C 1
ATOM 2689 O O . TYR A 1 350 ? 55.25054 80.43656 107.41485 1.000 44.57574 350 TYR A O 1
ATOM 2698 N N . ASP A 1 351 ? 55.85275 78.29036 107.08744 1.000 46.16064 351 ASP A N 1
ATOM 2699 C CA . ASP A 1 351 ? 56.70514 78.66149 105.96784 1.000 44.71300 351 ASP A CA 1
ATOM 2700 C C . ASP A 1 351 ? 55.86283 79.05176 104.76111 1.000 46.41753 351 ASP A C 1
ATOM 2701 O O . ASP A 1 351 ? 56.25913 79.93767 103.98967 1.000 44.19715 351 ASP A O 1
ATOM 2706 N N . LEU A 1 352 ? 54.67917 78.44121 104.60536 1.000 46.17641 352 LEU A N 1
ATOM 2707 C CA . LEU A 1 352 ? 53.79523 78.83337 103.51518 1.000 41.15088 352 LEU A CA 1
ATOM 2708 C C . LEU A 1 352 ? 53.11793 80.16339 103.81880 1.000 44.22459 352 LEU A C 1
ATOM 2709 O O . LEU A 1 352 ? 53.06769 81.04448 102.95590 1.000 45.71394 352 LEU A O 1
ATOM 2714 N N . CYS A 1 353 ? 52.62580 80.34604 105.04505 1.000 43.59752 353 CYS A N 1
ATOM 2715 C CA . CYS A 1 353 ? 52.06159 81.64344 105.40620 1.000 44.18129 353 CYS A CA 1
ATOM 2716 C C . CYS A 1 353 ? 53.10920 82.75374 105.31279 1.000 43.16547 353 CYS A C 1
ATOM 2717 O O . CYS A 1 353 ? 52.77164 83.90810 105.00049 1.000 39.04173 353 CYS A O 1
ATOM 2720 N N . ASP A 1 354 ? 54.38185 82.42285 105.57086 1.000 46.08781 354 ASP A N 1
ATOM 2721 C CA . ASP A 1 354 ? 55.47319 83.37357 105.37102 1.000 45.98298 354 ASP A CA 1
ATOM 2722 C C . ASP A 1 354 ? 55.46065 83.91332 103.94801 1.000 49.15169 354 ASP A C 1
ATOM 2723 O O . ASP A 1 354 ? 55.39818 85.12791 103.72499 1.000 49.50693 354 ASP A O 1
ATOM 2728 N N . ARG A 1 355 ? 55.48665 83.00438 102.96720 1.000 47.91383 355 ARG A N 1
ATOM 2729 C CA . ARG A 1 355 ? 55.61347 83.37467 101.56278 1.000 47.98613 355 ARG A CA 1
ATOM 2730 C C . ARG A 1 355 ? 54.30076 83.90399 100.97462 1.000 50.75067 355 ARG A C 1
ATOM 2731 O O . ARG A 1 355 ? 54.32310 84.67945 100.00899 1.000 52.51552 355 ARG A O 1
ATOM 2739 N N . GLU A 1 356 ? 53.15457 83.55289 101.54781 1.000 48.34911 356 GLU A N 1
ATOM 2740 C CA . GLU A 1 356 ? 51.89565 83.89257 100.90083 1.000 47.95526 356 GLU A CA 1
ATOM 2741 C C . GLU A 1 356 ? 51.18968 85.10229 101.49948 1.000 43.08078 356 GLU A C 1
ATOM 2742 O O . GLU A 1 356 ? 50.19539 85.54995 100.93221 1.000 46.77553 356 GLU A O 1
ATOM 2748 N N . GLY A 1 357 ? 51.69617 85.67403 102.58289 1.000 41.52288 357 GLY A N 1
ATOM 2749 C CA . GLY A 1 357 ? 51.19449 86.95284 103.05154 1.000 41.72655 357 GLY A CA 1
ATOM 2750 C C . GLY A 1 357 ? 50.01800 86.83606 103.99872 1.000 46.02884 357 GLY A C 1
ATOM 2751 O O . GLY A 1 357 ? 49.02376 87.55797 103.87808 1.000 40.59058 357 GLY A O 1
ATOM 2752 N N . ILE A 1 358 ? 50.13211 85.93751 104.96589 1.000 42.53181 358 ILE A N 1
ATOM 2753 C CA . ILE A 1 358 ? 49.01706 85.56501 105.80894 1.000 35.14569 358 ILE A CA 1
ATOM 2754 C C . ILE A 1 358 ? 49.42650 85.74091 107.26576 1.000 37.62476 358 ILE A C 1
ATOM 2755 O O . ILE A 1 358 ? 50.34553 85.06526 107.74433 1.000 39.26683 358 ILE A O 1
ATOM 2760 N N . LEU A 1 359 ? 48.76086 86.66905 107.96090 1.000 44.21491 359 LEU A N 1
ATOM 2761 C CA . LEU A 1 359 ? 49.00051 86.89224 109.38405 1.000 45.24685 359 LEU A CA 1
ATOM 2762 C C . LEU A 1 359 ? 48.67386 85.63100 110.16908 1.000 41.34646 359 LEU A C 1
ATOM 2763 O O . LEU A 1 359 ? 47.75822 84.89169 109.82118 1.000 42.57188 359 LEU A O 1
ATOM 2768 N N . VAL A 1 360 ? 49.43428 85.37127 111.22661 1.000 33.25005 360 VAL A N 1
ATOM 2769 C CA . VAL A 1 360 ? 49.22222 84.16219 112.00640 1.000 38.39280 360 VAL A CA 1
ATOM 2770 C C . VAL A 1 360 ? 49.18961 84.48595 113.49211 1.000 44.40830 360 VAL A C 1
ATOM 2771 O O . VAL A 1 360 ? 50.10324 85.13006 114.01593 1.000 45.12168 360 VAL A O 1
ATOM 2775 N N . MET A 1 361 ? 48.12797 84.04744 114.14966 1.000 38.42694 361 MET A N 1
ATOM 2776 C CA . MET A 1 361 ? 48.06987 83.93909 115.59096 1.000 39.72668 361 MET A CA 1
ATOM 2777 C C . MET A 1 361 ? 48.45614 82.51720 115.96382 1.000 43.69205 361 MET A C 1
ATOM 2778 O O . MET A 1 361 ? 47.78149 81.55923 115.56653 1.000 45.12937 361 MET A O 1
ATOM 2783 N N . ASP A 1 362 ? 49.53554 82.38428 116.72366 1.000 41.75932 362 ASP A N 1
ATOM 2784 C CA . ASP A 1 362 ? 50.10198 81.09748 117.08822 1.000 39.87803 362 ASP A CA 1
ATOM 2785 C C . ASP A 1 362 ? 49.67385 80.72819 118.50828 1.000 37.19016 362 ASP A C 1
ATOM 2786 O O . ASP A 1 362 ? 49.67029 81.57438 119.40664 1.000 39.04434 362 ASP A O 1
ATOM 2791 N N . GLU A 1 363 ? 49.29847 79.46729 118.70661 1.000 35.64806 363 GLU A N 1
ATOM 2792 C CA . GLU A 1 363 ? 48.61877 79.06267 119.93119 1.000 41.18152 363 GLU A CA 1
ATOM 2793 C C . GLU A 1 363 ? 49.14783 77.71932 120.41805 1.000 42.11866 363 GLU A C 1
ATOM 2794 O O . GLU A 1 363 ? 49.46683 76.83854 119.61385 1.000 42.17280 363 GLU A O 1
ATOM 2800 N N . THR A 1 364 ? 49.24216 77.58623 121.74199 1.000 41.90433 364 THR A N 1
ATOM 2801 C CA . THR A 1 364 ? 49.72297 76.38712 122.42426 1.000 41.82334 364 THR A CA 1
ATOM 2802 C C . THR A 1 364 ? 48.60722 75.35151 122.50155 1.000 46.28310 364 THR A C 1
ATOM 2803 O O . THR A 1 364 ? 47.45540 75.64499 122.18692 1.000 43.43465 364 THR A O 1
ATOM 2807 N N . PRO A 1 365 ? 48.91352 74.11864 122.91167 1.000 47.83828 365 PRO A N 1
ATOM 2808 C CA . PRO A 1 365 ? 47.85791 73.11641 123.13608 1.000 49.13196 365 PRO A CA 1
ATOM 2809 C C . PRO A 1 365 ? 47.05603 73.29885 124.42030 1.000 45.08918 365 PRO A C 1
ATOM 2810 O O . PRO A 1 365 ? 46.32272 72.38617 124.82295 1.000 44.70142 365 PRO A O 1
ATOM 2814 N N . ALA A 1 366 ? 47.16148 74.44613 125.07911 1.000 43.99928 366 ALA A N 1
ATOM 2815 C CA . ALA A 1 366 ? 46.58932 74.59755 126.40905 1.000 38.78484 366 ALA A CA 1
ATOM 2816 C C . ALA A 1 366 ? 45.12090 74.94679 126.24845 1.000 42.99421 366 ALA A C 1
ATOM 2817 O O . ALA A 1 366 ? 44.69911 76.10254 126.34953 1.000 45.38396 366 ALA A O 1
ATOM 2819 N N . VAL A 1 367 ? 44.32884 73.91886 125.99123 1.000 40.67060 367 VAL A N 1
ATOM 2820 C CA . VAL A 1 367 ? 42.88646 74.06524 125.91621 1.000 44.02016 367 VAL A CA 1
ATOM 2821 C C . VAL A 1 367 ? 42.27027 73.07296 126.89410 1.000 43.21154 367 VAL A C 1
ATOM 2822 O O . VAL A 1 367 ? 42.83752 72.01035 127.16467 1.000 39.71752 367 VAL A O 1
ATOM 2826 N N . GLY A 1 368 ? 41.10597 73.43123 127.43885 1.000 45.28079 368 GLY A N 1
ATOM 2827 C CA . GLY A 1 368 ? 40.44830 72.58720 128.41920 1.000 42.01070 368 GLY A CA 1
ATOM 2828 C C . GLY A 1 368 ? 40.95319 72.69986 129.84607 1.000 38.41781 368 GLY A C 1
ATOM 2829 O O . GLY A 1 368 ? 40.84387 71.72889 130.59455 1.000 34.88061 368 GLY A O 1
ATOM 2830 N N . ILE A 1 369 ? 41.49894 73.85108 130.24116 1.000 40.00495 369 ILE A N 1
ATOM 2831 C CA . ILE A 1 369 ? 42.03158 74.03688 131.61268 1.000 37.87384 369 ILE A CA 1
ATOM 2832 C C . ILE A 1 369 ? 40.86680 74.52647 132.46869 1.000 40.82683 369 ILE A C 1
ATOM 2833 O O . ILE A 1 369 ? 40.67796 75.72335 132.72799 1.000 36.69102 369 ILE A O 1
ATOM 2838 N N . GLY A 1 370 ? 40.06970 73.57208 132.92833 1.000 34.12405 370 GLY A N 1
ATOM 2839 C CA . GLY A 1 370 ? 38.87856 73.89340 133.67378 1.000 38.70937 370 GLY A CA 1
ATOM 2840 C C . GLY A 1 370 ? 38.14713 72.60838 133.97176 1.000 48.02285 370 GLY A C 1
ATOM 2841 O O . GLY A 1 370 ? 38.51728 71.53021 133.48627 1.000 44.80017 370 GLY A O 1
ATOM 2842 N N . GLY A 1 371 ? 37.10611 72.73641 134.79888 1.000 41.85607 371 GLY A N 1
ATOM 2843 C CA . GLY A 1 371 ? 36.30018 71.58005 135.11138 1.000 39.67925 371 GLY A CA 1
ATOM 2844 C C . GLY A 1 371 ? 35.03064 71.92567 135.84875 1.000 49.44653 371 GLY A C 1
ATOM 2845 O O . GLY A 1 371 ? 34.54096 71.13000 136.65720 1.000 50.85682 371 GLY A O 1
ATOM 2846 N N . GLY A 1 372 ? 34.48661 73.10938 135.57282 1.000 49.53184 372 GLY A N 1
ATOM 2847 C CA . GLY A 1 372 ? 33.32583 73.60581 136.27574 1.000 44.52973 372 GLY A CA 1
ATOM 2848 C C . GLY A 1 372 ? 33.68955 74.30643 137.57216 1.000 49.83567 372 GLY A C 1
ATOM 2849 O O . GLY A 1 372 ? 34.80982 74.22328 138.07377 1.000 50.74487 372 GLY A O 1
ATOM 2850 N N . ALA A 1 373 ? 32.69700 75.01143 138.12981 1.000 56.22667 373 ALA A N 1
ATOM 2851 C CA . ALA A 1 373 ? 32.87724 75.74147 139.38207 1.000 48.42332 373 ALA A CA 1
ATOM 2852 C C . ALA A 1 373 ? 33.22282 74.82432 140.53959 1.000 46.96500 373 ALA A C 1
ATOM 2853 O O . ALA A 1 373 ? 33.68573 75.30487 141.57539 1.000 51.91345 373 ALA A O 1
ATOM 2855 N N . ALA A 1 374 ? 33.02202 73.51949 140.37780 1.000 48.84226 374 ALA A N 1
ATOM 2856 C CA . ALA A 1 374 ? 33.33015 72.53333 141.40439 1.000 51.36912 374 ALA A CA 1
ATOM 2857 C C . ALA A 1 374 ? 34.81630 72.21903 141.52546 1.000 47.84094 374 ALA A C 1
ATOM 2858 O O . ALA A 1 374 ? 35.25130 71.69855 142.55755 1.000 41.50645 374 ALA A O 1
ATOM 2860 N N . VAL A 1 375 ? 35.59587 72.48029 140.49111 1.000 49.84345 375 VAL A N 1
ATOM 2861 C CA . VAL A 1 375 ? 36.96997 72.00335 140.41607 1.000 49.18980 375 VAL A CA 1
ATOM 2862 C C . VAL A 1 375 ? 37.88518 73.18083 140.13137 1.000 45.04737 375 VAL A C 1
ATOM 2863 O O . VAL A 1 375 ? 37.65223 73.94435 139.18913 1.000 44.91440 375 VAL A O 1
ATOM 2867 N N . ASN A 1 376 ? 38.90556 73.34111 140.95191 1.000 43.82910 376 ASN A N 1
ATOM 2868 C CA . ASN A 1 376 ? 39.89073 74.34567 140.62179 1.000 45.53100 376 ASN A CA 1
ATOM 2869 C C . ASN A 1 376 ? 41.06095 73.69164 139.91141 1.000 51.44211 376 ASN A C 1
ATOM 2870 O O . ASN A 1 376 ? 41.87701 73.02794 140.56981 1.000 50.44009 376 ASN A O 1
ATOM 2875 N N . PRO A 1 377 ? 41.20329 73.86389 138.59111 1.000 50.72880 377 PRO A N 1
ATOM 2876 C CA . PRO A 1 377 ? 42.32891 73.22174 137.89220 1.000 47.81840 377 PRO A CA 1
ATOM 2877 C C . PRO A 1 377 ? 43.69217 73.75295 138.32536 1.000 45.24627 377 PRO A C 1
ATOM 2878 O O . PRO A 1 377 ? 44.64523 72.97006 138.41557 1.000 43.83217 377 PRO A O 1
ATOM 2882 N N . TYR A 1 378 ? 43.80188 75.05424 138.62823 1.000 45.26354 378 TYR A N 1
ATOM 2883 C CA . TYR A 1 378 ? 45.02548 75.67756 139.12656 1.000 42.75031 378 TYR A CA 1
ATOM 2884 C C . TYR A 1 378 ? 45.41528 75.22950 140.52987 1.000 46.49199 378 TYR A C 1
ATOM 2885 O O . TYR A 1 378 ? 46.36920 75.78024 141.07393 1.000 47.61620 378 TYR A O 1
ATOM 2894 N N . LYS A 1 379 ? 44.69229 74.29307 141.14339 1.000 49.98568 379 LYS A N 1
ATOM 2895 C CA . LYS A 1 379 ? 45.06585 73.72202 142.42779 1.000 47.59172 379 LYS A CA 1
ATOM 2896 C C . LYS A 1 379 ? 45.11813 72.21002 142.38794 1.000 48.71063 379 LYS A C 1
ATOM 2897 O O . LYS A 1 379 ? 45.54096 71.60416 143.37686 1.000 45.50209 379 LYS A O 1
ATOM 2903 N N . GLU A 1 380 ? 44.69670 71.58817 141.28125 1.000 51.28505 380 GLU A N 1
ATOM 2904 C CA . GLU A 1 380 ? 44.30096 70.18418 141.22493 1.000 50.72979 380 GLU A CA 1
ATOM 2905 C C . GLU A 1 380 ? 45.01561 69.42632 140.11490 1.000 50.09306 380 GLU A C 1
ATOM 2906 O O . GLU A 1 380 ? 45.28322 68.22672 140.24903 1.000 50.68435 380 GLU A O 1
ATOM 2912 N N . TYR A 1 381 ? 45.30107 70.12050 138.99196 1.000 48.43954 381 TYR A N 1
ATOM 2913 C CA . TYR A 1 381 ? 45.83647 69.52388 137.77493 1.000 42.96543 381 TYR A CA 1
ATOM 2914 C C . TYR A 1 381 ? 47.33613 69.76412 137.68498 1.000 47.70018 381 TYR A C 1
ATOM 2915 O O . TYR A 1 381 ? 47.78885 70.91587 137.79456 1.000 45.71816 381 TYR A O 1
ATOM 2924 N N . PRO A 1 382 ? 48.13514 68.72943 137.49952 1.000 46.38359 382 PRO A N 1
ATOM 2925 C CA . PRO A 1 382 ? 49.57935 68.91955 137.37166 1.000 41.31585 382 PRO A CA 1
ATOM 2926 C C . PRO A 1 382 ? 49.97473 69.40584 135.98002 1.000 46.80100 382 PRO A C 1
ATOM 2927 O O . PRO A 1 382 ? 50.50281 68.66895 135.13228 1.000 47.99642 382 PRO A O 1
ATOM 2931 N N . LEU A 1 383 ? 49.75290 70.69328 135.74472 1.000 43.50230 383 LEU A N 1
ATOM 2932 C CA . LEU A 1 383 ? 49.94972 71.27695 134.42492 1.000 46.87230 383 LEU A CA 1
ATOM 2933 C C . LEU A 1 383 ? 51.03524 72.33622 134.36439 1.000 52.11036 383 LEU A C 1
ATOM 2934 O O . LEU A 1 383 ? 51.80909 72.34473 133.40790 1.000 52.50107 383 LEU A O 1
ATOM 2939 N N . ALA A 1 384 ? 51.12097 73.21953 135.36683 1.000 56.51389 384 ALA A N 1
ATOM 2940 C CA . ALA A 1 384 ? 51.90574 74.45129 135.24295 1.000 51.89314 384 ALA A CA 1
ATOM 2941 C C . ALA A 1 384 ? 53.28663 74.21400 134.65124 1.000 52.99252 384 ALA A C 1
ATOM 2942 O O . ALA A 1 384 ? 53.75616 75.00033 133.81944 1.000 51.48792 384 ALA A O 1
ATOM 2944 N N . GLU A 1 385 ? 53.95194 73.13272 135.06301 1.000 56.61737 385 GLU A N 1
ATOM 2945 C CA . GLU A 1 385 ? 55.28594 72.85196 134.54629 1.000 56.84118 385 GLU A CA 1
ATOM 2946 C C . GLU A 1 385 ? 55.23828 72.59302 133.05294 1.000 52.47353 385 GLU A C 1
ATOM 2947 O O . GLU A 1 385 ? 55.88796 73.29093 132.26511 1.000 53.76185 385 GLU A O 1
ATOM 2953 N N . HIS A 1 386 ? 54.45789 71.59056 132.64658 1.000 48.61157 386 HIS A N 1
ATOM 2954 C CA . HIS A 1 386 ? 54.37633 71.21986 131.24053 1.000 46.97775 386 HIS A CA 1
ATOM 2955 C C . HIS A 1 386 ? 53.82877 72.35014 130.374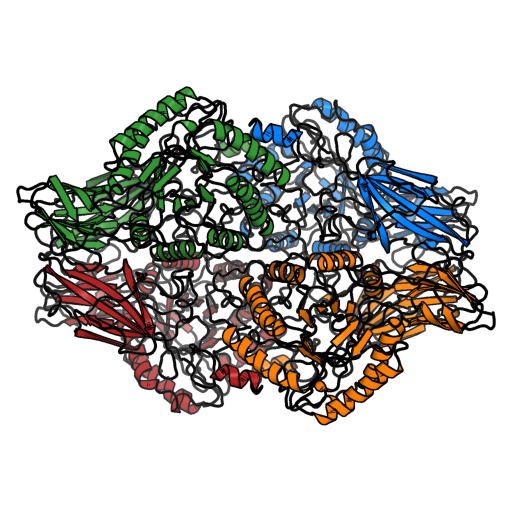31 1.000 41.78906 386 HIS A C 1
ATOM 2956 O O . HIS A 1 386 ? 54.01325 72.33961 129.16199 1.000 44.75258 386 HIS A O 1
ATOM 2963 N N . HIS A 1 387 ? 53.20715 73.34873 130.96500 1.000 44.50713 387 HIS A N 1
ATOM 2964 C CA . HIS A 1 387 ? 52.65959 74.42949 130.16807 1.000 46.22662 387 HIS A CA 1
ATOM 2965 C C . HIS A 1 387 ? 53.72992 75.44601 129.82556 1.000 45.10905 387 HIS A C 1
ATOM 2966 O O . HIS A 1 387 ? 53.65659 76.08915 128.77283 1.000 45.23183 387 HIS A O 1
ATOM 2973 N N . ARG A 1 388 ? 54.73237 75.59669 130.69012 1.000 45.62670 388 ARG A N 1
ATOM 2974 C CA . ARG A 1 388 ? 55.80235 76.54002 130.39825 1.000 47.41919 388 ARG A CA 1
ATOM 2975 C C . ARG A 1 388 ? 56.82838 75.93511 129.45115 1.000 42.55883 388 ARG A C 1
ATOM 2976 O O . ARG A 1 388 ? 57.39310 76.64807 128.61770 1.000 39.53119 388 ARG A O 1
ATOM 2984 N N . GLN A 1 389 ? 57.02268 74.62407 129.51206 1.000 37.32140 389 GLN A N 1
ATOM 2985 C CA . GLN A 1 389 ? 57.83486 73.96159 128.50671 1.000 41.24157 389 GLN A CA 1
ATOM 2986 C C . GLN A 1 389 ? 57.22580 74.11604 127.12199 1.000 46.44957 389 GLN A C 1
ATOM 2987 O O . GLN A 1 389 ? 57.89587 74.55021 126.17548 1.000 48.39823 389 GLN A O 1
ATOM 2993 N N . VAL A 1 390 ? 55.94703 73.75692 126.98695 1.000 46.93512 390 VAL A N 1
ATOM 2994 C CA . VAL A 1 390 ? 55.28729 73.76375 125.68538 1.000 41.79643 390 VAL A CA 1
ATOM 2995 C C . VAL A 1 390 ? 55.29749 75.16396 125.08732 1.000 42.41897 390 VAL A C 1
ATOM 2996 O O . VAL A 1 390 ? 55.61986 75.34327 123.90851 1.000 43.48267 390 VAL A O 1
ATOM 3000 N N . LEU A 1 391 ? 55.00903 76.18452 125.89939 1.000 44.06682 391 LEU A N 1
ATOM 3001 C CA . LEU A 1 391 ? 55.08471 77.55981 125.42044 1.000 43.51855 391 LEU A CA 1
ATOM 3002 C C . LEU A 1 391 ? 56.50737 77.92822 124.99356 1.000 44.30637 391 LEU A C 1
ATOM 3003 O O . LEU A 1 391 ? 56.70099 78.60408 123.97379 1.000 42.84735 391 LEU A O 1
ATOM 3008 N N . ALA A 1 392 ? 57.51859 77.49732 125.76011 1.000 43.45706 392 ALA A N 1
ATOM 3009 C CA . ALA A 1 392 ? 58.90406 77.68414 125.33194 1.000 40.89848 392 ALA A CA 1
ATOM 3010 C C . ALA A 1 392 ? 59.15863 77.01329 123.98551 1.000 44.56030 392 ALA A C 1
ATOM 3011 O O . ALA A 1 392 ? 59.66844 77.64604 123.05258 1.000 48.13560 392 ALA A O 1
ATOM 3013 N N . GLU A 1 393 ? 58.79789 75.73250 123.86086 1.000 42.03621 393 GLU A N 1
ATOM 3014 C CA . GLU A 1 393 ? 59.05198 75.00883 122.61949 1.000 40.04952 393 GLU A CA 1
ATOM 3015 C C . GLU A 1 393 ? 58.48433 75.75109 121.42068 1.000 46.01900 393 GLU A C 1
ATOM 3016 O O . GLU A 1 393 ? 59.15640 75.90008 120.39280 1.000 51.05742 393 GLU A O 1
ATOM 3022 N N . MET A 1 394 ? 57.26034 76.26504 121.55265 1.000 44.47058 394 MET A N 1
ATOM 3023 C CA . MET A 1 394 ? 56.59683 76.92051 120.42927 1.000 41.10148 394 MET A CA 1
ATOM 3024 C C . MET A 1 394 ? 57.26686 78.24155 120.07362 1.000 45.39882 394 MET A C 1
ATOM 3025 O O . MET A 1 394 ? 57.60900 78.47040 118.91295 1.000 51.18276 394 MET A O 1
ATOM 3030 N N . ILE A 1 395 ? 57.46699 79.12854 121.04763 1.000 44.14486 395 ILE A N 1
ATOM 3031 C CA . ILE A 1 395 ? 58.10050 80.40976 120.73387 1.000 44.45838 395 ILE A CA 1
ATOM 3032 C C . ILE A 1 395 ? 59.50537 80.20038 120.16808 1.000 49.48851 395 ILE A C 1
ATOM 3033 O O . ILE A 1 395 ? 59.91892 80.87860 119.21480 1.000 45.91201 395 ILE A O 1
ATOM 3038 N N . HIS A 1 396 ? 60.27628 79.27786 120.75953 1.000 50.41808 396 HIS A N 1
ATOM 3039 C CA . HIS A 1 396 ? 61.60446 79.01398 120.22139 1.000 55.54504 396 HIS A CA 1
ATOM 3040 C C . HIS A 1 396 ? 61.51917 78.44533 118.81161 1.000 53.41128 396 HIS A C 1
ATOM 3041 O O . HIS A 1 396 ? 62.38463 78.71716 117.97393 1.000 53.04125 396 HIS A O 1
ATOM 3048 N N . ARG A 1 397 ? 60.48179 77.67693 118.52042 1.000 47.51093 397 ARG A N 1
ATOM 3049 C CA . ARG A 1 397 ? 60.41379 77.07654 117.20155 1.000 47.06819 397 ARG A CA 1
ATOM 3050 C C . ARG A 1 397 ? 60.03949 78.09976 116.13023 1.000 48.18730 397 ARG A C 1
ATOM 3051 O O . ARG A 1 397 ? 60.57790 78.07107 115.01539 1.000 47.87277 397 ARG A O 1
ATOM 3059 N N . ASP A 1 398 ? 59.14203 79.02526 116.46036 1.000 50.00916 398 ASP A N 1
ATOM 3060 C CA . ASP A 1 398 ? 58.49279 79.89549 115.49114 1.000 44.11736 398 ASP A CA 1
ATOM 3061 C C . ASP A 1 398 ? 58.88798 81.35531 115.67668 1.000 44.84637 398 ASP A C 1
ATOM 3062 O O . ASP A 1 398 ? 58.14076 82.25920 115.30844 1.000 43.43968 398 ASP A O 1
ATOM 3067 N N . LYS A 1 399 ? 60.07414 81.60506 116.23343 1.000 49.60744 399 LYS A N 1
ATOM 3068 C CA . LYS A 1 399 ? 60.46504 82.98645 116.49799 1.000 50.80557 399 LYS A CA 1
ATOM 3069 C C . LYS A 1 399 ? 60.80855 83.73422 115.20637 1.000 47.27784 399 LYS A C 1
ATOM 3070 O O . LYS A 1 399 ? 60.51818 84.92972 115.06821 1.000 43.52353 399 LYS A O 1
ATOM 3076 N N . ASN A 1 400 ? 61.38791 83.05383 114.23667 1.000 45.14648 400 ASN A N 1
ATOM 3077 C CA . ASN A 1 400 ? 61.90021 83.77061 113.08455 1.000 44.01145 400 ASN A CA 1
ATOM 3078 C C . ASN A 1 400 ? 60.86228 83.98253 111.99531 1.000 52.30410 400 ASN A C 1
ATOM 3079 O O . ASN A 1 400 ? 61.19533 84.58447 110.96808 1.000 56.13169 400 ASN A O 1
ATOM 3084 N N . HIS A 1 401 ? 59.61210 83.52674 112.19093 1.000 54.03830 401 HIS A N 1
ATOM 3085 C CA . HIS A 1 401 ? 58.56561 83.69771 111.16967 1.000 46.02589 401 HIS A CA 1
ATOM 3086 C C . HIS A 1 401 ? 58.02654 85.11386 111.20158 1.000 44.33659 401 HIS A C 1
ATOM 3087 O O . HIS A 1 401 ? 57.51716 85.54470 112.23895 1.000 45.34895 401 HIS A O 1
ATOM 3094 N N . PRO A 1 402 ? 58.09011 85.85648 110.10323 1.000 44.53329 402 PRO A N 1
ATOM 3095 C CA . PRO A 1 402 ? 57.39049 87.14502 110.06428 1.000 43.80948 402 PRO A CA 1
ATOM 3096 C C . PRO A 1 402 ? 55.88183 86.98235 110.04586 1.000 46.63038 402 PRO A C 1
ATOM 3097 O O . PRO A 1 402 ? 55.16432 87.92096 110.41712 1.000 40.47775 402 PRO A O 1
ATOM 3101 N N . CYS A 1 403 ? 55.38294 85.80662 109.64905 1.000 44.02264 403 CYS A N 1
ATOM 3102 C CA . CYS A 1 403 ? 53.94495 85.60875 109.59283 1.000 42.55693 403 CYS A CA 1
ATOM 3103 C C . CYS A 1 403 ? 53.30822 85.62565 110.98020 1.000 44.87890 403 CYS A C 1
ATOM 3104 O O . CYS A 1 403 ? 52.16628 86.09133 111.11800 1.000 45.89233 403 CYS A O 1
ATOM 3107 N N . VAL A 1 404 ? 54.02117 85.15603 112.01555 1.000 44.84237 404 VAL A N 1
ATOM 3108 C CA . VAL A 1 404 ? 53.47344 85.17608 113.37753 1.000 45.57823 404 VAL A CA 1
ATOM 3109 C C . VAL A 1 404 ? 53.49916 86.59931 113.92718 1.000 43.73513 404 VAL A C 1
ATOM 3110 O O . VAL A 1 404 ? 54.56243 87.20810 114.08010 1.000 43.09720 404 VAL A O 1
ATOM 3114 N N . VAL A 1 405 ? 52.31882 87.13885 114.21671 1.000 40.75867 405 VAL A N 1
ATOM 3115 C CA . VAL A 1 405 ? 52.16375 88.48887 114.73788 1.000 42.76935 405 VAL A CA 1
ATOM 3116 C C . VAL A 1 405 ? 51.55585 88.51333 116.14112 1.000 49.80973 405 VAL A C 1
ATOM 3117 O O . VAL A 1 405 ? 51.37869 89.59772 116.71367 1.000 48.62553 405 VAL A O 1
ATOM 3121 N N . LEU A 1 406 ? 51.24604 87.35626 116.72239 1.000 42.76630 406 LEU A N 1
ATOM 3122 C CA . LEU A 1 406 ? 50.56736 87.31908 118.00588 1.000 42.37409 406 LEU A CA 1
ATOM 3123 C C . LEU A 1 406 ? 50.63916 85.89875 118.53879 1.000 42.24186 406 LEU A C 1
ATOM 3124 O O . LEU A 1 406 ? 50.45418 84.94733 117.77704 1.000 42.60589 406 LEU A O 1
ATOM 3129 N N . TRP A 1 407 ? 50.93580 85.76280 119.83433 1.000 41.84652 407 TRP A N 1
ATOM 3130 C CA . TRP A 1 407 ? 50.91581 84.47920 120.52724 1.000 40.94064 407 TRP A CA 1
ATOM 3131 C C . TRP A 1 407 ? 49.66177 84.39274 121.38478 1.000 44.10040 407 TRP A C 1
ATOM 3132 O O . TRP A 1 407 ? 49.21593 85.39447 121.95462 1.000 48.07392 407 TRP A O 1
ATOM 3143 N N . SER A 1 408 ? 49.09983 83.19973 121.49707 1.000 39.65243 408 SER A N 1
ATOM 3144 C CA . SER A 1 408 ? 47.97681 82.99863 122.39200 1.000 44.49488 408 SER A CA 1
ATOM 3145 C C . SER A 1 408 ? 48.35060 81.93151 123.40461 1.000 45.22822 408 SER A C 1
ATOM 3146 O O . SER A 1 408 ? 48.83929 80.85868 123.03433 1.000 46.32467 408 SER A O 1
ATOM 3149 N N . LEU A 1 409 ? 48.11516 82.23460 124.68021 1.000 44.33964 409 LEU A N 1
ATOM 3150 C CA . LEU A 1 409 ? 48.55898 81.37089 125.75976 1.000 40.88361 409 LEU A CA 1
ATOM 3151 C C . LEU A 1 409 ? 47.79605 80.05999 125.81429 1.000 43.93647 409 LEU A C 1
ATOM 3152 O O . LEU A 1 409 ? 48.30033 79.08596 126.38102 1.000 40.09138 409 LEU A O 1
ATOM 3157 N N . GLY A 1 410 ? 46.61148 80.01262 125.22101 1.000 47.11790 410 GLY A N 1
ATOM 3158 C CA . GLY A 1 410 ? 45.70922 78.88903 125.37405 1.000 40.27416 410 GLY A CA 1
ATOM 3159 C C . GLY A 1 410 ? 44.30643 79.31929 125.04682 1.000 40.92004 410 GLY A C 1
ATOM 3160 O O . GLY A 1 410 ? 44.01922 80.50325 124.88513 1.000 45.08255 410 GLY A O 1
ATOM 3161 N N . ASN A 1 411 ? 43.42803 78.32199 124.92762 1.000 49.86006 411 ASN A N 1
ATOM 3162 C CA . ASN A 1 411 ? 42.04184 78.51660 124.50513 1.000 41.98743 411 ASN A CA 1
ATOM 3163 C C . ASN A 1 411 ? 41.09210 78.09368 125.60946 1.000 40.77125 411 ASN A C 1
ATOM 3164 O O . ASN A 1 411 ? 41.06622 76.92013 125.99093 1.000 42.16350 411 ASN A O 1
ATOM 3169 N N . GLU A 1 412 ? 40.29343 79.04491 126.09200 1.000 45.95811 412 GLU A N 1
ATOM 3170 C CA . GLU A 1 412 ? 39.12741 78.83959 126.96056 1.000 47.17509 412 GLU A CA 1
ATOM 3171 C C . GLU A 1 412 ? 39.42777 78.13743 128.27844 1.000 49.38364 412 GLU A C 1
ATOM 3172 O O . GLU A 1 412 ? 38.90094 77.04424 128.52775 1.000 48.90870 412 GLU A O 1
ATOM 3178 N N . PRO A 1 413 ? 40.24286 78.71756 129.15009 1.000 52.46435 413 PRO A N 1
ATOM 3179 C CA . PRO A 1 413 ? 40.29624 78.23444 130.53072 1.000 46.37133 413 PRO A CA 1
ATOM 3180 C C . PRO A 1 413 ? 39.11245 78.76307 131.32278 1.000 46.44626 413 PRO A C 1
ATOM 3181 O O . PRO A 1 413 ? 38.35678 79.62789 130.86723 1.000 45.39695 413 PRO A O 1
ATOM 3185 N N . ASN A 1 414 ? 38.97797 78.20332 132.52639 1.000 46.25119 414 ASN A N 1
ATOM 3186 C CA . ASN A 1 414 ? 38.07880 78.67346 133.57594 1.000 43.51795 414 ASN A CA 1
ATOM 3187 C C . ASN A 1 414 ? 38.67714 79.91838 134.21309 1.000 42.84466 414 ASN A C 1
ATOM 3188 O O . ASN A 1 414 ? 39.51134 79.82891 135.11717 1.000 44.04311 414 ASN A O 1
ATOM 3193 N N . LEU A 1 415 ? 38.22488 81.08368 133.76375 1.000 39.10159 415 LEU A N 1
ATOM 3194 C CA . LEU A 1 415 ? 38.71417 82.34321 134.26793 1.000 39.44294 415 LEU A CA 1
ATOM 3195 C C . LEU A 1 415 ? 37.74750 83.04933 135.19636 1.000 45.51197 415 LEU A C 1
ATOM 3196 O O . LEU A 1 415 ? 38.13208 84.07554 135.77947 1.000 46.49612 415 LEU A O 1
ATOM 3201 N N . GLU A 1 416 ? 36.52782 82.52057 135.37586 1.000 38.99530 416 GLU A N 1
ATOM 3202 C CA . GLU A 1 416 ? 35.50022 83.19895 136.15432 1.000 38.63789 416 GLU A CA 1
ATOM 3203 C C . GLU A 1 416 ? 35.22251 82.56337 137.51017 1.000 44.38579 416 GLU A C 1
ATOM 3204 O O . GLU A 1 416 ? 35.12698 83.29240 138.49861 1.000 47.21078 416 GLU A O 1
ATOM 3210 N N . HIS A 1 417 ? 35.15621 81.23023 137.62079 1.000 43.06931 417 HIS A N 1
ATOM 3211 C CA . HIS A 1 417 ? 34.74735 80.62823 138.89012 1.000 41.32513 417 HIS A CA 1
ATOM 3212 C C . HIS A 1 417 ? 35.77150 80.83589 139.99724 1.000 43.48365 417 HIS A C 1
ATOM 3213 O O . HIS A 1 417 ? 35.39972 80.83756 141.17752 1.000 43.23475 417 HIS A O 1
ATOM 3220 N N . PHE A 1 418 ? 37.05072 81.01840 139.64269 1.000 46.47321 418 PHE A N 1
ATOM 3221 C CA . PHE A 1 418 ? 38.12729 81.32760 140.58932 1.000 41.73455 418 PHE A CA 1
ATOM 3222 C C . PHE A 1 418 ? 38.91541 82.49021 140.02696 1.000 44.21304 418 PHE A C 1
ATOM 3223 O O . PHE A 1 418 ? 40.00642 82.30079 139.47783 1.000 47.29888 418 PHE A O 1
ATOM 3231 N N . PRO A 1 419 ? 38.40626 83.70930 140.16312 1.000 43.02806 419 PRO A N 1
ATOM 3232 C CA . PRO A 1 419 ? 38.96539 84.82037 139.37935 1.000 47.23793 419 PRO A CA 1
ATOM 3233 C C . PRO A 1 419 ? 40.42560 85.09901 139.63531 1.000 48.43581 419 PRO A C 1
ATOM 3234 O O . PRO A 1 419 ? 41.14637 85.37691 138.67657 1.000 60.40113 419 PRO A O 1
ATOM 3238 N N . GLN A 1 420 ? 40.89214 85.02968 140.88680 1.000 56.39333 420 GLN A N 1
ATOM 3239 C CA . GLN A 1 420 ? 42.27417 85.37119 141.23018 1.000 51.16974 420 GLN A CA 1
ATOM 3240 C C . GLN A 1 420 ? 43.22500 84.19117 141.08122 1.000 51.40082 420 GLN A C 1
ATOM 3241 O O . GLN A 1 420 ? 44.38525 84.37778 140.70385 1.000 49.62534 420 GLN A O 1
ATOM 3247 N N . ASP A 1 421 ? 42.76563 82.97844 141.38481 1.000 47.83754 421 ASP A N 1
ATOM 3248 C CA . ASP A 1 421 ? 43.59260 81.80797 141.12479 1.000 47.72521 421 ASP A CA 1
ATOM 3249 C C . ASP A 1 421 ? 44.01856 81.74377 139.66770 1.000 47.27355 421 ASP A C 1
ATOM 3250 O O . ASP A 1 421 ? 45.13191 81.29759 139.36678 1.000 43.71978 421 ASP A O 1
ATOM 3255 N N . ALA A 1 422 ? 43.14550 82.18907 138.75004 1.000 53.18728 422 ALA A N 1
ATOM 3256 C CA . ALA A 1 422 ? 43.44944 82.14135 137.32302 1.000 45.25666 422 ALA A CA 1
ATOM 3257 C C . ALA A 1 422 ? 44.39818 83.25319 136.92870 1.000 50.33139 422 ALA A C 1
ATOM 3258 O O . ALA A 1 422 ? 45.32396 83.01865 136.14921 1.000 55.05773 422 ALA A O 1
ATOM 3260 N N . TYR A 1 423 ? 44.20404 84.46796 137.45057 1.000 48.22639 423 TYR A N 1
ATOM 3261 C CA . TYR A 1 423 ? 45.22009 85.49752 137.22073 1.000 52.76639 423 TYR A CA 1
ATOM 3262 C C . TYR A 1 423 ? 46.59185 85.04547 137.69886 1.000 44.57450 423 TYR A C 1
ATOM 3263 O O . TYR A 1 423 ? 47.60449 85.42747 137.11473 1.000 47.74412 423 TYR A O 1
ATOM 3272 N N . ASP A 1 424 ? 46.64459 84.23284 138.74869 1.000 44.52805 424 ASP A N 1
ATOM 3273 C CA . ASP A 1 424 ? 47.90937 83.80186 139.32645 1.000 52.23137 424 ASP A CA 1
ATOM 3274 C C . ASP A 1 424 ? 48.60772 82.73167 138.50308 1.000 50.10324 424 ASP A C 1
ATOM 3275 O O . ASP A 1 424 ? 49.76562 82.41898 138.78694 1.000 49.98324 424 ASP A O 1
ATOM 3280 N N . TYR A 1 425 ? 47.92430 82.14946 137.52181 1.000 47.78842 425 TYR A N 1
ATOM 3281 C CA . TYR A 1 425 ? 48.48294 81.13278 136.64040 1.000 46.26660 425 TYR A CA 1
ATOM 3282 C C . TYR A 1 425 ? 48.78573 81.67713 135.25284 1.000 50.55997 425 TYR A C 1
ATOM 3283 O O . TYR A 1 425 ? 49.81942 81.33464 134.65769 1.000 48.12325 425 TYR A O 1
ATOM 3292 N N . TRP A 1 426 ? 47.89823 82.51917 134.72978 1.000 40.67267 426 TRP A N 1
ATOM 3293 C CA . TRP A 1 426 ? 48.05659 82.99553 133.37142 1.000 44.83486 426 TRP A CA 1
ATOM 3294 C C . TRP A 1 426 ? 49.04302 84.15296 133.29000 1.000 43.20305 426 TRP A C 1
ATOM 3295 O O . TRP A 1 426 ? 49.79727 84.24476 132.31831 1.000 47.62589 426 TRP A O 1
ATOM 3306 N N . HIS A 1 427 ? 49.08944 85.02607 134.29256 1.000 42.67260 427 HIS A N 1
ATOM 3307 C CA . HIS A 1 427 ? 49.97425 86.18362 134.17615 1.000 47.50910 427 HIS A CA 1
ATOM 3308 C C . HIS A 1 427 ? 51.45449 85.83135 134.11533 1.000 46.65540 427 HIS A C 1
ATOM 3309 O O . HIS A 1 427 ? 52.16708 86.45854 133.31724 1.000 45.76776 427 HIS A O 1
ATOM 3316 N N . PRO A 1 428 ? 51.98658 84.89635 134.90864 1.000 49.43971 428 PRO A N 1
ATOM 3317 C CA . PRO A 1 428 ? 53.38397 84.50155 134.68576 1.000 43.27120 428 PRO A CA 1
ATOM 3318 C C . PRO A 1 428 ? 53.62419 84.02201 133.27251 1.000 49.11156 428 PRO A C 1
ATOM 3319 O O . PRO A 1 428 ? 54.69548 84.28750 132.69568 1.000 49.96340 428 PRO A O 1
ATOM 3323 N N . LEU A 1 429 ? 52.64150 83.32300 132.68930 1.000 44.91736 429 LEU A N 1
ATOM 3324 C CA . LEU A 1 429 ? 52.78707 82.86022 131.31174 1.000 43.29226 429 LEU A CA 1
ATOM 3325 C C . LEU A 1 429 ? 52.80236 84.03422 130.34235 1.000 42.72271 429 LEU A C 1
ATOM 3326 O O . LEU A 1 429 ? 53.65558 84.10611 129.45067 1.000 45.58858 429 LEU A O 1
ATOM 3331 N N . TYR A 1 430 ? 51.89366 84.98331 130.51918 1.000 39.33580 430 TYR A N 1
ATOM 3332 C CA . TYR A 1 430 ? 51.97978 86.19347 129.72407 1.000 41.72257 430 TYR A CA 1
ATOM 3333 C C . TYR A 1 430 ? 53.31144 86.89337 129.94449 1.000 45.74239 430 TYR A C 1
ATOM 3334 O O . TYR A 1 430 ? 53.86242 87.49148 129.01617 1.000 47.06317 430 TYR A O 1
ATOM 3343 N N . GLU A 1 431 ? 53.85681 86.81370 131.15763 1.000 49.71072 431 GLU A N 1
ATOM 3344 C CA . GLU A 1 431 ? 55.20170 87.32863 131.38959 1.000 46.26484 431 GLU A CA 1
ATOM 3345 C C . GLU A 1 431 ? 56.24148 86.49254 130.65727 1.000 53.42572 431 GLU A C 1
ATOM 3346 O O . GLU A 1 431 ? 57.07171 87.02954 129.90515 1.000 52.00105 431 GLU A O 1
ATOM 3352 N N . LEU A 1 432 ? 56.21941 85.17218 130.87545 1.000 49.42339 432 LEU A N 1
ATOM 3353 C CA . LEU A 1 432 ? 57.16011 84.29298 130.19052 1.000 45.53300 432 LEU A CA 1
ATOM 3354 C C . LEU A 1 432 ? 57.12723 84.48515 128.68358 1.000 47.88252 432 LEU A C 1
ATOM 3355 O O . LEU A 1 432 ? 58.17364 84.40170 128.02769 1.000 57.33268 432 LEU A O 1
ATOM 3360 N N . ALA A 1 433 ? 55.94851 84.76437 128.11430 1.000 46.21169 433 ALA A N 1
ATOM 3361 C CA . ALA A 1 433 ? 55.84251 84.86344 126.66151 1.000 44.02195 433 ALA A CA 1
ATOM 3362 C C . ALA A 1 433 ? 56.59634 86.07257 126.11719 1.000 49.22257 433 ALA A C 1
ATOM 3363 O O . ALA A 1 433 ? 57.26392 85.97329 125.07727 1.000 49.52135 433 ALA A O 1
ATOM 3365 N N . HIS A 1 434 ? 56.51144 87.22273 126.79982 1.000 46.71276 434 HIS A N 1
ATOM 3366 C CA . HIS A 1 434 ? 57.29310 88.38038 126.37102 1.000 48.32523 434 HIS A CA 1
ATOM 3367 C C . HIS A 1 434 ? 58.79519 88.18976 126.59084 1.000 51.20835 434 HIS A C 1
ATOM 3368 O O . HIS A 1 434 ? 59.60138 88.95318 126.04919 1.000 51.08301 434 HIS A O 1
ATOM 3375 N N . GLN A 1 435 ? 59.19020 87.18588 127.36367 1.000 51.59413 435 GLN A N 1
ATOM 3376 C CA . GLN A 1 435 ? 60.59831 87.00032 127.65558 1.000 48.76853 435 GLN A CA 1
ATOM 3377 C C . GLN A 1 435 ? 61.26029 86.16975 126.57583 1.000 54.54440 435 GLN A C 1
ATOM 3378 O O . GLN A 1 435 ? 62.35642 86.50937 126.10480 1.000 56.14942 435 GLN A O 1
ATOM 3384 N N . LEU A 1 436 ? 60.61956 85.06853 126.18398 1.000 48.72126 436 LEU A N 1
ATOM 3385 C CA . LEU A 1 436 ? 61.28888 84.13817 125.28848 1.000 48.80847 436 LEU A CA 1
ATOM 3386 C C . LEU A 1 436 ? 61.28429 84.61682 123.85390 1.000 47.49093 436 LEU A C 1
ATOM 3387 O O . LEU A 1 436 ? 61.98931 84.04205 123.01009 1.000 46.09977 436 LEU A O 1
ATOM 3392 N N . ASP A 1 437 ? 60.50926 85.64671 123.56409 1.000 47.40751 437 ASP A N 1
ATOM 3393 C CA . ASP A 1 437 ? 60.35204 86.10050 122.19727 1.000 49.79516 437 ASP A CA 1
ATOM 3394 C C . ASP A 1 437 ? 61.29163 87.26816 121.98393 1.000 48.46700 437 ASP A C 1
ATOM 3395 O O . ASP A 1 437 ? 61.12526 88.32066 122.63161 1.000 44.99530 437 ASP A O 1
ATOM 3400 N N . PRO A 1 438 ? 62.30818 87.11547 121.13662 1.000 44.17325 438 PRO A N 1
ATOM 3401 C CA . PRO A 1 438 ? 63.20794 88.23414 120.85947 1.000 40.23221 438 PRO A CA 1
ATOM 3402 C C . PRO A 1 438 ? 62.50303 89.43472 120.26066 1.000 47.54770 438 PRO A C 1
ATOM 3403 O O . PRO A 1 438 ? 63.03688 90.55032 120.34706 1.000 49.60282 438 PRO A O 1
ATOM 3407 N N . GLN A 1 439 ? 61.30745 89.25316 119.68397 1.000 50.53955 439 GLN A N 1
ATOM 3408 C CA . GLN A 1 439 ? 60.59653 90.30936 118.96497 1.000 49.41989 439 GLN A CA 1
ATOM 3409 C C . GLN A 1 439 ? 59.44809 90.92475 119.76683 1.000 48.71470 439 GLN A C 1
ATOM 3410 O O . GLN A 1 439 ? 58.68838 91.72390 119.21336 1.000 53.04763 439 GLN A O 1
ATOM 3416 N N . ASP A 1 440 ? 59.31575 90.58842 121.04932 1.000 50.36454 440 ASP A N 1
ATOM 3417 C CA . ASP A 1 440 ? 58.30581 91.17557 121.94445 1.000 49.00699 440 ASP A CA 1
ATOM 3418 C C . ASP A 1 440 ? 56.95652 91.30687 121.25348 1.000 51.02929 440 ASP A C 1
ATOM 3419 O O . ASP A 1 440 ? 56.30730 92.35591 121.27335 1.000 54.57224 440 ASP A O 1
ATOM 3424 N N . ARG A 1 441 ? 56.55319 90.22539 120.60273 1.000 51.40997 441 ARG A N 1
ATOM 3425 C CA . ARG A 1 441 ? 55.27111 90.19839 119.94008 1.000 44.74091 441 ARG A CA 1
ATOM 3426 C C . ARG A 1 441 ? 54.15000 90.28210 120.98059 1.000 47.52886 441 ARG A C 1
ATOM 3427 O O . ARG A 1 441 ? 54.34952 89.91493 122.14105 1.000 41.68427 441 ARG A O 1
ATOM 3435 N N . PRO A 1 442 ? 52.96808 90.77929 120.59059 1.000 48.83867 442 PRO A N 1
ATOM 3436 C CA . PRO A 1 442 ? 51.83698 90.84673 121.52785 1.000 47.21757 442 PRO A CA 1
ATOM 3437 C C . PRO A 1 442 ? 51.34130 89.46818 121.95003 1.000 47.33021 442 PRO A C 1
ATOM 3438 O O . PRO A 1 442 ? 51.47387 88.48029 121.21976 1.000 44.24219 442 PRO A O 1
ATOM 3442 N N . VAL A 1 443 ? 50.74467 89.42428 123.14985 1.000 47.56302 443 VAL A N 1
ATOM 3443 C CA . VAL A 1 443 ? 50.26787 88.20316 123.79384 1.000 47.61860 443 VAL A CA 1
ATOM 3444 C C . VAL A 1 443 ? 48.77207 88.31924 124.08725 1.000 47.58758 443 VAL A C 1
ATOM 3445 O O . VAL A 1 443 ? 48.23901 89.40435 124.34480 1.000 47.02051 443 VAL A O 1
ATOM 3449 N N . THR A 1 444 ? 48.08590 87.18398 124.02346 1.000 48.07087 444 THR A N 1
ATOM 3450 C CA . THR A 1 444 ? 46.65138 87.14383 124.24621 1.000 46.90404 444 THR A CA 1
ATOM 3451 C C . THR A 1 444 ? 46.32112 85.83841 124.96382 1.000 50.28272 444 THR A C 1
ATOM 3452 O O . THR A 1 444 ? 47.19681 85.00774 125.23930 1.000 45.34022 444 THR A O 1
ATOM 3456 N N . LEU A 1 445 ? 45.04270 85.68873 125.29834 1.000 48.79013 445 LEU A N 1
ATOM 3457 C CA . LEU A 1 445 ? 44.48880 84.42956 125.77259 1.000 46.11237 445 LEU A CA 1
ATOM 3458 C C . LEU A 1 445 ? 43.03295 84.39815 125.33045 1.000 45.85356 445 LEU A C 1
ATOM 3459 O O . LEU A 1 445 ? 42.29167 85.35858 125.56963 1.000 43.64704 445 LEU A O 1
ATOM 3464 N N . VAL A 1 446 ? 42.64835 83.32683 124.63896 1.000 42.62671 446 VAL A N 1
ATOM 3465 C CA . VAL A 1 446 ? 41.30713 83.24177 124.06823 1.000 44.77337 446 VAL A CA 1
ATOM 3466 C C . VAL A 1 446 ? 40.33235 82.79746 125.15172 1.000 42.10831 446 VAL A C 1
ATOM 3467 O O . VAL A 1 446 ? 40.37371 81.65810 125.62912 1.000 43.22627 446 VAL A O 1
ATOM 3471 N N . CYS A 1 447 ? 39.41714 83.68982 125.48874 1.000 42.20517 447 CYS A N 1
ATOM 3472 C CA . CYS A 1 447 ? 38.44409 83.49489 126.54452 1.000 38.89462 447 CYS A CA 1
ATOM 3473 C C . CYS A 1 447 ? 37.17617 82.87053 125.97076 1.000 43.40882 447 CYS A C 1
ATOM 3474 O O . CYS A 1 447 ? 36.68860 83.28646 124.91470 1.000 37.39006 447 CYS A O 1
ATOM 3477 N N . CYS A 1 448 ? 36.64806 81.84795 126.65689 1.000 49.25307 448 CYS A N 1
ATOM 3478 C CA . CYS A 1 448 ? 35.34628 81.27328 126.33628 1.000 43.34097 448 CYS A CA 1
ATOM 3479 C C . CYS A 1 448 ? 34.24266 82.21684 126.78965 1.000 45.49833 448 CYS A C 1
ATOM 3480 O O . CYS A 1 448 ? 34.49855 83.19754 127.49632 1.000 46.13532 448 CYS A O 1
ATOM 3483 N N . GLN A 1 449 ? 33.00010 81.90933 126.37439 1.000 41.65575 449 GLN A N 1
ATOM 3484 C CA . GLN A 1 449 ? 31.80158 82.61466 126.83916 1.000 40.27987 449 GLN A CA 1
ATOM 3485 C C . GLN A 1 449 ? 31.60270 82.49821 128.34343 1.000 45.20260 449 GLN A C 1
ATOM 3486 O O . GLN A 1 449 ? 31.34476 81.39943 128.85219 1.000 49.03300 449 GLN A O 1
ATOM 3492 N N . ASN A 1 450 ? 31.68759 83.61276 129.07027 1.000 48.05138 450 ASN A N 1
ATOM 3493 C CA . ASN A 1 450 ? 31.63125 83.52170 130.52315 1.000 46.47047 450 ASN A CA 1
ATOM 3494 C C . ASN A 1 450 ? 31.16741 84.83767 131.13063 1.000 43.63238 450 ASN A C 1
ATOM 3495 O O . ASN A 1 450 ? 30.99299 85.84225 130.44421 1.000 49.26774 450 ASN A O 1
ATOM 3500 N N . ASP A 1 451 ? 30.97324 84.82365 132.44001 1.000 44.31079 451 ASP A N 1
ATOM 3501 C CA . ASP A 1 451 ? 30.59904 86.05319 133.12631 1.000 46.68783 451 ASP A CA 1
ATOM 3502 C C . ASP A 1 451 ? 31.74885 87.04778 133.08271 1.000 51.20055 451 ASP A C 1
ATOM 3503 O O . ASP A 1 451 ? 32.58098 87.08156 134.00079 1.000 49.19595 451 ASP A O 1
ATOM 3508 N N . TYR A 1 452 ? 31.79407 87.87512 132.02992 1.000 46.46170 452 TYR A N 1
ATOM 3509 C CA . TYR A 1 452 ? 32.97571 88.70284 131.79485 1.000 47.72834 452 TYR A CA 1
ATOM 3510 C C . TYR A 1 452 ? 33.22223 89.70278 132.91464 1.000 46.13110 452 TYR A C 1
ATOM 3511 O O . TYR A 1 452 ? 34.32704 90.25306 133.00903 1.000 50.03204 452 TYR A O 1
ATOM 3520 N N . THR A 1 453 ? 32.21946 89.94240 133.75815 1.000 44.97776 453 THR A N 1
ATOM 3521 C CA . THR A 1 453 ? 32.35832 90.84594 134.89262 1.000 49.93310 453 THR A CA 1
ATOM 3522 C C . THR A 1 453 ? 33.11400 90.23853 136.06238 1.000 45.28242 453 THR A C 1
ATOM 3523 O O . THR A 1 453 ? 33.59282 90.99491 136.90195 1.000 46.10176 453 THR A O 1
ATOM 3527 N N . LYS A 1 454 ? 33.18806 88.90839 136.16758 1.000 45.97358 454 LYS A N 1
ATOM 3528 C CA . LYS A 1 454 ? 33.91583 88.24277 137.24359 1.000 47.14460 454 LYS A CA 1
ATOM 3529 C C . LYS A 1 454 ? 35.33111 87.83806 136.83715 1.000 51.98511 454 LYS A C 1
ATOM 3530 O O . LYS A 1 454 ? 36.24301 87.85260 137.68505 1.000 53.01701 454 LYS A O 1
ATOM 3536 N N . ASP A 1 455 ? 35.51173 87.45974 135.56161 1.000 49.11730 455 ASP A N 1
ATOM 3537 C CA . ASP A 1 455 ? 36.82062 87.24864 134.94527 1.000 45.26546 455 ASP A CA 1
ATOM 3538 C C . ASP A 1 455 ? 37.64030 88.52658 135.03655 1.000 47.36263 455 ASP A C 1
ATOM 3539 O O . ASP A 1 455 ? 37.26989 89.55584 134.45631 1.000 43.70523 455 ASP A O 1
ATOM 3544 N N . ILE A 1 456 ? 38.76293 88.45767 135.75936 1.000 47.34445 456 ILE A N 1
ATOM 3545 C CA . ILE A 1 456 ? 39.64469 89.61355 135.93369 1.000 56.18109 456 ILE A CA 1
ATOM 3546 C C . ILE A 1 456 ? 40.89310 89.54901 135.05605 1.000 54.94416 456 ILE A C 1
ATOM 3547 O O . ILE A 1 456 ? 41.69660 90.49655 135.06898 1.000 49.61973 456 ILE A O 1
ATOM 3552 N N . THR A 1 457 ? 41.08590 88.47455 134.29192 1.000 51.74544 457 THR A N 1
ATOM 3553 C CA . THR A 1 457 ? 42.37042 88.26156 133.65639 1.000 52.30122 457 THR A CA 1
ATOM 3554 C C . THR A 1 457 ? 42.32434 88.29455 132.13419 1.000 56.80067 457 THR A C 1
ATOM 3555 O O . THR A 1 457 ? 43.38418 88.44153 131.50993 1.000 53.02067 457 THR A O 1
ATOM 3559 N N . THR A 1 458 ? 41.14051 88.20529 131.51724 1.000 53.84235 458 THR A N 1
ATOM 3560 C CA . THR A 1 458 ? 41.08469 88.24190 130.05633 1.000 51.69170 458 THR A CA 1
ATOM 3561 C C . THR A 1 458 ? 41.40053 89.63792 129.53666 1.000 50.87288 458 THR A C 1
ATOM 3562 O O . THR A 1 458 ? 42.15603 89.79621 128.57089 1.000 51.61853 458 THR A O 1
ATOM 3566 N N . ARG A 1 459 ? 40.84534 90.65776 130.18733 1.000 55.45722 459 ARG A N 1
ATOM 3567 C CA . ARG A 1 459 ? 41.02181 92.06894 129.87331 1.000 50.31342 459 ARG A CA 1
ATOM 3568 C C . ARG A 1 459 ? 42.43314 92.56462 130.12763 1.000 53.72295 459 ARG A C 1
ATOM 3569 O O . ARG A 1 459 ? 42.70672 93.74429 129.88533 1.000 55.57256 459 ARG A O 1
ATOM 3577 N N . THR A 1 460 ? 43.32155 91.72036 130.64420 1.000 53.37325 460 THR A N 1
ATOM 3578 C CA . THR A 1 460 ? 44.67846 92.12152 130.97957 1.000 53.88982 460 THR A CA 1
ATOM 3579 C C . THR A 1 460 ? 45.69078 91.69321 129.92097 1.000 58.03400 460 THR A C 1
ATOM 3580 O O . THR A 1 460 ? 46.89842 91.65266 130.19720 1.000 59.08779 460 THR A O 1
ATOM 3584 N N . MET A 1 461 ? 45.22520 91.36930 128.72263 1.000 52.73701 461 MET A N 1
ATOM 3585 C CA . MET A 1 461 ? 46.08635 90.89817 127.65445 1.000 47.38213 461 MET A CA 1
ATOM 3586 C C . MET A 1 461 ? 46.36045 92.03670 126.68095 1.000 49.24641 461 MET A C 1
ATOM 3587 O O . MET A 1 461 ? 45.72303 93.08928 126.72435 1.000 50.55174 461 MET A O 1
ATOM 3592 N N . ASP A 1 462 ? 47.35502 91.83107 125.81647 1.000 51.94170 462 ASP A N 1
ATOM 3593 C CA . ASP A 1 462 ? 47.80270 92.92284 124.95749 1.000 50.29589 462 ASP A CA 1
ATOM 3594 C C . ASP A 1 462 ? 46.77414 93.22690 123.88901 1.000 46.34161 462 ASP A C 1
ATOM 3595 O O . ASP A 1 462 ? 46.56649 94.38993 123.53206 1.000 47.92077 462 ASP A O 1
ATOM 3600 N N . ILE A 1 463 ? 46.16225 92.18488 123.34452 1.000 44.42589 463 ILE A N 1
ATOM 3601 C CA . ILE A 1 463 ? 44.95007 92.26340 122.54931 1.000 42.85059 463 ILE A CA 1
ATOM 3602 C C . ILE A 1 463 ? 43.94235 91.36584 123.24621 1.000 45.39298 463 ILE A C 1
ATOM 3603 O O . ILE A 1 463 ? 44.31022 90.30462 123.76404 1.000 44.45490 463 ILE A O 1
ATOM 3608 N N . VAL A 1 464 ? 42.69618 91.78951 123.29942 1.000 39.80903 464 VAL A N 1
ATOM 3609 C CA . VAL A 1 464 ? 41.68492 90.95890 123.93394 1.000 43.00020 464 VAL A CA 1
ATOM 3610 C C . VAL A 1 464 ? 41.09760 90.03655 122.87815 1.000 44.43029 464 VAL A C 1
ATOM 3611 O O . VAL A 1 464 ? 40.93479 90.43416 121.72499 1.000 45.28604 464 VAL A O 1
ATOM 3615 N N . CYS A 1 465 ? 40.82528 88.78506 123.25327 1.000 45.44070 465 CYS A N 1
ATOM 3616 C CA . CYS A 1 465 ? 40.41783 87.74153 122.30741 1.000 44.52966 465 CYS A CA 1
ATOM 3617 C C . CYS A 1 465 ? 39.33458 86.89131 122.94606 1.000 44.42655 465 CYS A C 1
ATOM 3618 O O . CYS A 1 465 ? 39.64737 86.04703 123.79097 1.000 44.10026 465 CYS A O 1
ATOM 3621 N N . ILE A 1 466 ? 38.07707 87.06221 122.51365 1.000 41.81044 466 ILE A N 1
ATOM 3622 C CA . ILE A 1 466 ? 36.93299 86.43024 123.16131 1.000 36.65475 466 ILE A CA 1
ATOM 3623 C C . ILE A 1 466 ? 36.16271 85.53598 122.18439 1.000 38.25403 466 ILE A C 1
ATOM 3624 O O . ILE A 1 466 ? 36.12855 85.77758 120.97345 1.000 38.00158 466 ILE A O 1
ATOM 3629 N N . ASN A 1 467 ? 35.56498 84.46973 122.72504 1.000 36.08033 467 ASN A N 1
ATOM 3630 C CA . ASN A 1 467 ? 34.78535 83.48128 121.96863 1.000 39.67622 467 ASN A CA 1
ATOM 3631 C C . ASN A 1 467 ? 33.30587 83.59048 122.33874 1.000 40.50901 467 ASN A C 1
ATOM 3632 O O . ASN A 1 467 ? 32.91856 83.27160 123.46904 1.000 38.70792 467 ASN A O 1
ATOM 3637 N N . ARG A 1 468 ? 32.47271 83.98698 121.38267 1.000 39.79266 468 ARG A N 1
ATOM 3638 C CA . ARG A 1 468 ? 31.07870 84.30398 121.65978 1.000 37.33869 468 ARG A CA 1
ATOM 3639 C C . ARG A 1 468 ? 30.15626 83.60827 120.66592 1.000 41.50972 468 ARG A C 1
ATOM 3640 O O . ARG A 1 468 ? 30.46429 83.53150 119.47331 1.000 43.87620 468 ARG A O 1
ATOM 3648 N N . TYR A 1 469 ? 29.03159 83.08858 121.15608 1.000 37.51411 469 TYR A N 1
ATOM 3649 C CA . TYR A 1 469 ? 28.06602 82.37796 120.32373 1.000 31.64455 469 TYR A CA 1
ATOM 3650 C C . TYR A 1 469 ? 26.65543 82.86345 120.60950 1.000 39.87859 469 TYR A C 1
ATOM 3651 O O . TYR A 1 469 ? 25.73429 82.07369 120.82651 1.000 41.14428 469 TYR A O 1
ATOM 3660 N N . TYR A 1 470 ? 26.44897 84.17578 120.62412 1.000 38.60023 470 TYR A N 1
ATOM 3661 C CA . TYR A 1 470 ? 25.08912 84.67189 120.76769 1.000 36.78013 470 TYR A CA 1
ATOM 3662 C C . TYR A 1 470 ? 24.27063 84.27461 119.54703 1.000 38.58846 470 TYR A C 1
ATOM 3663 O O . TYR A 1 470 ? 24.72187 84.42243 118.40872 1.000 41.70349 470 TYR A O 1
ATOM 3672 N N . GLY A 1 471 ? 23.06011 83.78446 119.78288 1.000 37.83741 471 GLY A N 1
ATOM 3673 C CA . GLY A 1 471 ? 22.25369 83.20027 118.74922 1.000 34.90644 471 GLY A CA 1
ATOM 3674 C C . GLY A 1 471 ? 22.42304 81.70487 118.58246 1.000 36.42694 471 GLY A C 1
ATOM 3675 O O . GLY A 1 471 ? 21.52967 81.05791 118.03274 1.000 37.43974 471 GLY A O 1
ATOM 3676 N N . TRP A 1 472 ? 23.54082 81.12542 119.02295 1.000 38.10043 472 TRP A N 1
ATOM 3677 C CA . TRP A 1 472 ? 23.77589 79.69994 118.81148 1.000 39.29535 472 TRP A CA 1
ATOM 3678 C C . TRP A 1 472 ? 23.61528 78.91247 120.10596 1.000 40.22919 472 TRP A C 1
ATOM 3679 O O . TRP A 1 472 ? 22.66603 78.13323 120.22648 1.000 40.20499 472 TRP A O 1
ATOM 3690 N N . TYR A 1 473 ? 24.53026 79.08492 121.07567 1.000 41.13360 473 TYR A N 1
ATOM 3691 C CA . TYR A 1 473 ? 24.46159 78.33871 122.33305 1.000 41.37657 473 TYR A CA 1
ATOM 3692 C C . TYR A 1 473 ? 23.46406 78.96217 123.29704 1.000 40.77449 473 TYR A C 1
ATOM 3693 O O . TYR A 1 473 ? 22.78182 78.24734 124.03836 1.000 41.32753 473 TYR A O 1
ATOM 3702 N N . ASN A 1 474 ? 23.36590 80.28591 123.28478 1.000 42.33603 474 ASN A N 1
ATOM 3703 C CA . ASN A 1 474 ? 22.35798 81.03215 124.01537 1.000 42.25183 474 ASN A CA 1
ATOM 3704 C C . ASN A 1 474 ? 21.49897 81.80403 123.02032 1.000 39.28747 474 ASN A C 1
ATOM 3705 O O . ASN A 1 474 ? 21.94634 82.13426 121.92255 1.000 36.70558 474 ASN A O 1
ATOM 3710 N N . LEU A 1 475 ? 20.25200 82.07366 123.40334 1.000 40.23737 475 LEU A N 1
ATOM 3711 C CA . LEU A 1 475 ? 19.34992 82.84863 122.55380 1.000 35.51009 475 LEU A CA 1
ATOM 3712 C C . LEU A 1 475 ? 19.21154 82.20501 121.19166 1.000 33.90473 475 LEU A C 1
ATOM 3713 O O . LEU A 1 475 ? 19.21105 82.88891 120.17648 1.000 39.41330 475 LEU A O 1
ATOM 3718 N N . SER A 1 476 ? 19.08244 80.88380 121.17455 1.000 36.08330 476 SER A N 1
ATOM 3719 C CA . SER A 1 476 ? 19.11873 80.12560 119.93249 1.000 35.19682 476 SER A CA 1
ATOM 3720 C C . SER A 1 476 ? 18.12881 80.64857 118.89655 1.000 36.53736 476 SER A C 1
ATOM 3721 O O . SER A 1 476 ? 16.93619 80.80318 119.16924 1.000 38.33107 476 SER A O 1
ATOM 3724 N N . GLY A 1 477 ? 18.62774 80.92595 117.68968 1.000 40.24424 477 GLY A N 1
ATOM 3725 C CA . GLY A 1 477 ? 17.77872 81.17563 116.54884 1.000 42.41693 477 GLY A CA 1
ATOM 3726 C C . GLY A 1 477 ? 17.23567 82.58234 116.39493 1.000 41.80833 477 GLY A C 1
ATOM 3727 O O . GLY A 1 477 ? 16.62630 82.87581 115.35260 1.000 40.62230 477 GLY A O 1
ATOM 3728 N N . ASP A 1 478 ? 17.44406 83.46329 117.37336 1.000 40.05214 478 ASP A N 1
ATOM 3729 C CA . ASP A 1 478 ? 16.87523 84.81030 117.39325 1.000 43.90167 478 ASP A CA 1
ATOM 3730 C C . ASP A 1 478 ? 18.00988 85.82507 117.29460 1.000 46.60330 478 ASP A C 1
ATOM 3731 O O . ASP A 1 478 ? 18.55384 86.25381 118.31609 1.000 44.80428 478 ASP A O 1
ATOM 3736 N N . MET A 1 479 ? 18.34493 86.23455 116.06339 1.000 51.09227 479 MET A N 1
ATOM 3737 C CA . MET A 1 479 ? 19.44153 87.18583 115.88551 1.000 48.99218 479 MET A CA 1
ATOM 3738 C C . MET A 1 479 ? 19.08366 88.58391 116.37302 1.000 49.04277 479 MET A C 1
ATOM 3739 O O . MET A 1 479 ? 19.99124 89.36340 116.66515 1.000 49.02803 479 MET A O 1
ATOM 3744 N N . ASP A 1 480 ? 17.79701 88.93675 116.44274 1.000 48.44729 480 ASP A N 1
ATOM 3745 C CA . ASP A 1 480 ? 17.42737 90.17208 117.12653 1.000 48.87072 480 ASP A CA 1
ATOM 3746 C C . ASP A 1 480 ? 18.02134 90.18467 118.53600 1.000 47.99077 480 ASP A C 1
ATOM 3747 O O . ASP A 1 480 ? 18.66098 91.15543 118.96081 1.000 44.78002 480 ASP A O 1
ATOM 3752 N N . ALA A 1 481 ? 17.85046 89.08054 119.25494 1.000 42.78135 481 ALA A N 1
ATOM 3753 C CA . ALA A 1 481 ? 18.28587 89.00662 120.63664 1.000 44.78236 481 ALA A CA 1
ATOM 3754 C C . ALA A 1 481 ? 19.78629 88.75684 120.75427 1.000 47.54847 481 ALA A C 1
ATOM 3755 O O . ALA A 1 481 ? 20.40206 89.15017 121.75067 1.000 43.25803 481 ALA A O 1
ATOM 3757 N N . ALA A 1 482 ? 20.39218 88.12532 119.74891 1.000 47.87634 482 ALA A N 1
ATOM 3758 C CA . ALA A 1 482 ? 21.82952 87.86734 119.79397 1.000 43.60415 482 ALA A CA 1
ATOM 3759 C C . ALA A 1 482 ? 22.62383 89.15892 119.69179 1.000 46.78420 482 ALA A C 1
ATOM 3760 O O . ALA A 1 482 ? 23.59209 89.35860 120.43664 1.000 47.04601 482 ALA A O 1
ATOM 3762 N N . CYS A 1 483 ? 22.22923 90.04888 118.77860 1.000 44.17185 483 CYS A N 1
ATOM 3763 C CA . CYS A 1 483 ? 22.92953 91.31814 118.62446 1.000 45.74603 483 CYS A CA 1
ATOM 3764 C C . CYS A 1 483 ? 22.74775 92.19967 119.85214 1.000 45.84237 483 CYS A C 1
ATOM 3765 O O . CYS A 1 483 ? 23.65995 92.94693 120.22490 1.000 38.87595 483 CYS A O 1
ATOM 3768 N N . TYR A 1 484 ? 21.56204 92.14070 120.46643 1.000 46.23339 484 TYR A N 1
ATOM 3769 C CA . TYR A 1 484 ? 21.29957 92.92280 121.66366 1.000 40.48070 484 TYR A CA 1
ATOM 3770 C C . TYR A 1 484 ? 22.21230 92.46781 122.78879 1.000 46.03895 484 TYR A C 1
ATOM 3771 O O . TYR A 1 484 ? 22.85183 93.28560 123.45910 1.000 48.32065 484 TYR A O 1
ATOM 3780 N N . GLY A 1 485 ? 22.30500 91.15321 122.99258 1.000 45.31247 485 GLY A N 1
ATOM 3781 C CA . GLY A 1 485 ? 23.19527 90.63763 124.01844 1.000 44.48524 485 GLY A CA 1
ATOM 3782 C C . GLY A 1 485 ? 24.65883 90.88958 123.70783 1.000 46.52520 485 GLY A C 1
ATOM 3783 O O . GLY A 1 485 ? 25.43253 91.25300 124.59291 1.000 50.44241 485 GLY A O 1
ATOM 3784 N N . LEU A 1 486 ? 25.05965 90.69738 122.44991 1.000 46.71995 486 LEU A N 1
ATOM 3785 C CA . LEU A 1 486 ? 26.42614 91.00870 122.04616 1.000 43.43080 486 LEU A CA 1
ATOM 3786 C C . LEU A 1 486 ? 26.77664 92.45961 122.34890 1.000 42.80461 486 LEU A C 1
ATOM 3787 O O . LEU A 1 486 ? 27.78532 92.74275 122.99251 1.000 44.42333 486 LEU A O 1
ATOM 3792 N N . ASN A 1 487 ? 25.95561 93.39593 121.87995 1.000 47.61686 487 ASN A N 1
ATOM 3793 C CA . ASN A 1 487 ? 26.21772 94.80806 122.13421 1.000 48.12421 487 ASN A CA 1
ATOM 3794 C C . ASN A 1 487 ? 26.32933 95.11298 123.62454 1.000 46.37823 487 ASN A C 1
ATOM 3795 O O . ASN A 1 487 ? 27.01423 96.06654 124.00648 1.000 45.19026 487 ASN A O 1
ATOM 3800 N N . GLN A 1 488 ? 25.65394 94.33477 124.47607 1.000 43.75536 488 GLN A N 1
ATOM 3801 C CA . GLN A 1 488 ? 25.75478 94.54946 125.91703 1.000 45.90521 488 GLN A CA 1
ATOM 3802 C C . GLN A 1 488 ? 27.14379 94.20695 126.42996 1.000 46.27170 488 GLN A C 1
ATOM 3803 O O . GLN A 1 488 ? 27.70294 94.94202 127.25204 1.000 49.26873 488 GLN A O 1
ATOM 3809 N N . GLU A 1 489 ? 27.70327 93.07555 125.98308 1.000 44.65160 489 GLU A N 1
ATOM 3810 C CA . GLU A 1 489 ? 29.07107 92.73784 126.35824 1.000 48.19725 489 GLU A CA 1
ATOM 3811 C C . GLU A 1 489 ? 30.06304 93.69111 125.70830 1.000 45.81879 489 GLU A C 1
ATOM 3812 O O . GLU A 1 489 ? 31.09591 94.01139 126.31123 1.000 43.40208 489 GLU A O 1
ATOM 3818 N N . LEU A 1 490 ? 29.75432 94.16239 124.49117 1.000 45.20884 490 LEU A N 1
ATOM 3819 C CA . LEU A 1 490 ? 30.61006 95.13983 123.82319 1.000 48.29818 490 LEU A CA 1
ATOM 3820 C C . LEU A 1 490 ? 30.66945 96.43541 124.62040 1.000 51.25972 490 LEU A C 1
ATOM 3821 O O . LEU A 1 490 ? 31.72568 97.08044 124.69749 1.000 51.41122 490 LEU A O 1
ATOM 3826 N N . ASP A 1 491 ? 29.54560 96.82631 125.22937 1.000 46.17413 491 ASP A N 1
ATOM 3827 C CA . ASP A 1 491 ? 29.54321 98.02029 126.06238 1.000 47.98628 491 ASP A CA 1
ATOM 3828 C C . ASP A 1 491 ? 30.52321 97.89318 127.21304 1.000 50.71950 491 ASP A C 1
ATOM 3829 O O . ASP A 1 491 ? 31.11704 98.89191 127.63197 1.000 54.55069 491 ASP A O 1
ATOM 3834 N N . PHE A 1 492 ? 30.72060 96.67381 127.71608 1.000 48.09307 492 PHE A N 1
ATOM 3835 C CA . PHE A 1 492 ? 31.71683 96.44417 128.75184 1.000 47.70295 492 PHE A CA 1
ATOM 3836 C C . PHE A 1 492 ? 33.13902 96.50906 128.18073 1.000 50.71639 492 PHE A C 1
ATOM 3837 O O . PHE A 1 492 ? 34.04588 97.07895 128.80357 1.000 50.32015 492 PHE A O 1
ATOM 3845 N N . TRP A 1 493 ? 33.35318 95.93379 126.99657 1.000 47.75670 493 TRP A N 1
ATOM 3846 C CA . TRP A 1 493 ? 34.68853 95.92062 126.42227 1.000 47.18276 493 TRP A CA 1
ATOM 3847 C C . TRP A 1 493 ? 35.13795 97.29508 125.94904 1.000 48.36770 493 TRP A C 1
ATOM 3848 O O . TRP A 1 493 ? 36.34092 97.52913 125.84415 1.000 61.78701 493 TRP A O 1
ATOM 3859 N N . ALA A 1 494 ? 34.22186 98.21975 125.68740 1.000 50.18065 494 ALA A N 1
ATOM 3860 C CA . ALA A 1 494 ? 34.65048 99.56060 125.30949 1.000 49.44655 494 ALA A CA 1
ATOM 3861 C C . ALA A 1 494 ? 35.26448 100.30811 126.49400 1.000 54.09665 494 ALA A C 1
ATOM 3862 O O . ALA A 1 494 ? 36.23599 101.05307 126.32211 1.000 56.97576 494 ALA A O 1
ATOM 3864 N N . GLU A 1 495 ? 34.72950 100.11659 127.70478 1.000 54.03737 495 GLU A N 1
ATOM 3865 C CA . GLU A 1 495 ? 35.27633 100.80560 128.87579 1.000 57.66181 495 GLU A CA 1
ATOM 3866 C C . GLU A 1 495 ? 36.68456 100.34464 129.23626 1.000 57.47950 495 GLU A C 1
ATOM 3867 O O . GLU A 1 495 ? 37.32447 100.96692 130.09153 1.000 56.55452 495 GLU A O 1
ATOM 3873 N N . GLN A 1 496 ? 37.18396 99.28961 128.60366 1.000 54.89588 496 GLN A N 1
ATOM 3874 C CA . GLN A 1 496 ? 38.47235 98.71259 128.94873 1.000 57.70633 496 GLN A CA 1
ATOM 3875 C C . GLN A 1 496 ? 39.62701 99.25984 128.11772 1.000 54.38009 496 GLN A C 1
ATOM 3876 O O . GLN A 1 496 ? 40.76858 98.85595 128.34659 1.000 52.55488 496 GLN A O 1
ATOM 3882 N N . HIS A 1 497 ? 39.34929 100.14830 127.16959 1.000 53.56489 497 HIS A N 1
ATOM 3883 C CA . HIS A 1 497 ? 40.33668 100.78911 126.29728 1.000 50.87628 497 HIS A CA 1
ATOM 3884 C C . HIS A 1 497 ? 41.46040 99.83351 125.87753 1.000 49.37854 497 HIS A C 1
ATOM 3885 O O . HIS A 1 497 ? 42.62836 100.01600 126.21031 1.000 57.67904 497 HIS A O 1
ATOM 3892 N N . LYS A 1 498 ? 41.08145 98.80462 125.13155 1.000 51.91607 498 LYS A N 1
ATOM 3893 C CA . LYS A 1 498 ? 41.96380 97.74977 124.65503 1.000 51.00706 498 LYS A CA 1
ATOM 3894 C C . LYS A 1 498 ? 41.55245 97.36841 123.24025 1.000 50.23139 498 LYS A C 1
ATOM 3895 O O . LYS A 1 498 ? 40.41464 97.62118 122.83003 1.000 58.16030 498 LYS A O 1
ATOM 3901 N N . PRO A 1 499 ? 42.44972 96.75345 122.46961 1.000 52.90693 499 PRO A N 1
ATOM 3902 C CA . PRO A 1 499 ? 42.03615 96.20505 121.16960 1.000 49.93219 499 PRO A CA 1
ATOM 3903 C C . PRO A 1 499 ? 41.36263 94.85876 121.38169 1.000 47.00623 499 PRO A C 1
ATOM 3904 O O . PRO A 1 499 ? 41.84255 94.02713 122.15803 1.000 46.99450 499 PRO A O 1
ATOM 3908 N N . VAL A 1 500 ? 40.23100 94.65365 120.70414 1.000 50.81164 500 VAL A N 1
ATOM 3909 C CA . VAL A 1 500 ? 39.34857 93.52063 120.98054 1.000 48.58561 500 VAL A CA 1
ATOM 3910 C C . VAL A 1 500 ? 39.04054 92.77747 119.69092 1.000 48.36909 500 VAL A C 1
ATOM 3911 O O . VAL A 1 500 ? 38.56631 93.38008 118.72263 1.000 51.83978 500 VAL A O 1
ATOM 3915 N N . MET A 1 501 ? 39.28963 91.46921 119.68424 1.000 44.63268 501 MET A N 1
ATOM 3916 C CA . MET A 1 501 ? 39.00182 90.62695 118.53358 1.000 49.76134 501 MET A CA 1
ATOM 3917 C C . MET A 1 501 ? 38.05099 89.50943 118.94520 1.000 49.25116 501 MET A C 1
ATOM 3918 O O . MET A 1 501 ? 38.23461 88.89177 120.00409 1.000 46.33740 501 MET A O 1
ATOM 3923 N N . MET A 1 502 ? 37.05015 89.23505 118.09005 1.000 41.03351 502 MET A N 1
ATOM 3924 C CA . MET A 1 502 ? 36.24753 88.01902 118.21454 1.000 39.77988 502 MET A CA 1
ATOM 3925 C C . MET A 1 502 ? 37.01051 86.83441 117.62980 1.000 42.01847 502 MET A C 1
ATOM 3926 O O . MET A 1 502 ? 37.18489 86.75199 116.41304 1.000 39.46280 502 MET A O 1
ATOM 3931 N N . SER A 1 503 ? 37.42716 85.89447 118.49192 1.000 42.08996 503 SER A N 1
ATOM 3932 C CA . SER A 1 503 ? 38.38013 84.84647 118.14155 1.000 41.05935 503 SER A CA 1
ATOM 3933 C C . SER A 1 503 ? 37.74521 83.48393 117.89592 1.000 43.22474 503 SER A C 1
ATOM 3934 O O . SER A 1 503 ? 38.47017 82.51104 117.70238 1.000 47.81741 503 SER A O 1
ATOM 3937 N N . GLU A 1 504 ? 36.42848 83.37975 117.97351 1.000 39.68672 504 GLU A N 1
ATOM 3938 C CA . GLU A 1 504 ? 35.61801 82.23666 117.57812 1.000 37.90770 504 GLU A CA 1
ATOM 3939 C C . GLU A 1 504 ? 34.20075 82.76363 117.52047 1.000 38.03802 504 GLU A C 1
ATOM 3940 O O . GLU A 1 504 ? 33.82159 83.57805 118.36108 1.000 41.47405 504 GLU A O 1
ATOM 3946 N N . TYR A 1 505 ? 33.45177 82.33535 116.50975 1.000 40.09158 505 TYR A N 1
ATOM 3947 C CA . TYR A 1 505 ? 31.99311 82.43592 116.44605 1.000 39.48534 505 TYR A CA 1
ATOM 3948 C C . TYR A 1 505 ? 31.51268 81.80968 115.14434 1.000 38.53127 505 TYR A C 1
ATOM 3949 O O . TYR A 1 505 ? 32.15208 81.95411 114.09865 1.000 38.75288 505 TYR A O 1
ATOM 3958 N N . GLY A 1 506 ? 30.42074 81.06442 115.21933 1.000 40.15446 506 GLY A N 1
ATOM 3959 C CA . GLY A 1 506 ? 29.94649 80.30213 114.08121 1.000 41.78821 506 GLY A CA 1
ATOM 3960 C C . GLY A 1 506 ? 28.71969 79.51316 114.47729 1.000 41.63641 506 GLY A C 1
ATOM 3961 O O . GLY A 1 506 ? 28.32932 79.47470 115.64937 1.000 37.99483 506 GLY A O 1
ATOM 3962 N N . ALA A 1 507 ? 28.13498 78.85468 113.47394 1.000 40.32820 507 ALA A N 1
ATOM 3963 C CA . ALA A 1 507 ? 26.87680 78.12970 113.59550 1.000 35.32942 507 ALA A CA 1
ATOM 3964 C C . ALA A 1 507 ? 26.95714 76.84117 112.78725 1.000 40.86576 507 ALA A C 1
ATOM 3965 O O . ALA A 1 507 ? 27.27317 76.88861 111.59430 1.000 41.18571 507 ALA A O 1
ATOM 3967 N N . ASP A 1 508 ? 26.67253 75.69607 113.41471 1.000 37.42771 508 ASP A N 1
ATOM 3968 C CA . ASP A 1 508 ? 26.70476 74.44498 112.66684 1.000 36.54343 508 ASP A CA 1
ATOM 3969 C C . ASP A 1 508 ? 25.81932 74.55423 111.43899 1.000 39.41756 508 ASP A C 1
ATOM 3970 O O . ASP A 1 508 ? 24.68568 75.01961 111.51774 1.000 37.77925 508 ASP A O 1
ATOM 3975 N N . THR A 1 509 ? 26.35985 74.15547 110.29498 1.000 43.10018 509 THR A N 1
ATOM 3976 C CA . THR A 1 509 ? 25.66502 74.27391 109.02128 1.000 40.86088 509 THR A CA 1
ATOM 3977 C C . THR A 1 509 ? 25.90018 72.98268 108.25478 1.000 45.95073 509 THR A C 1
ATOM 3978 O O . THR A 1 509 ? 27.04726 72.67522 107.88410 1.000 35.58942 509 THR A O 1
ATOM 3982 N N . VAL A 1 510 ? 24.82415 72.22701 108.03200 1.000 37.71942 510 VAL A N 1
ATOM 3983 C CA . VAL A 1 510 ? 24.87814 71.04200 107.18254 1.000 37.67810 510 VAL A CA 1
ATOM 3984 C C . VAL A 1 510 ? 24.69620 71.49489 105.73602 1.000 38.05396 510 VAL A C 1
ATOM 3985 O O . VAL A 1 510 ? 23.62954 71.96999 105.35255 1.000 37.47940 510 VAL A O 1
ATOM 3989 N N . ALA A 1 511 ? 25.76662 71.41040 104.94567 1.000 45.44919 511 ALA A N 1
ATOM 3990 C CA . ALA A 1 511 ? 25.65134 71.64186 103.50964 1.000 40.64737 511 ALA A CA 1
ATOM 3991 C C . ALA A 1 511 ? 24.52373 70.79181 102.96307 1.000 39.41460 511 ALA A C 1
ATOM 3992 O O . ALA A 1 511 ? 24.46401 69.58416 103.21490 1.000 40.16828 511 ALA A O 1
ATOM 3994 N N . GLY A 1 512 ? 23.62265 71.42928 102.23234 1.000 37.33973 512 GLY A N 1
ATOM 3995 C CA . GLY A 1 512 ? 22.38044 70.75898 101.91389 1.000 39.42172 512 GLY A CA 1
ATOM 3996 C C . GLY A 1 512 ? 21.15040 71.48645 102.41598 1.000 38.14562 512 GLY A C 1
ATOM 3997 O O . GLY A 1 512 ? 20.32303 71.90329 101.60604 1.000 40.68770 512 GLY A O 1
ATOM 3998 N N . LEU A 1 513 ? 21.03389 71.67382 103.73462 1.000 34.85175 513 LEU A N 1
ATOM 3999 C CA . LEU A 1 513 ? 19.80846 72.19312 104.32827 1.000 36.60040 513 LEU A CA 1
ATOM 4000 C C . LEU A 1 513 ? 19.59977 73.66878 104.02063 1.000 38.36503 513 LEU A C 1
ATOM 4001 O O . LEU A 1 513 ? 20.37569 74.51798 104.47540 1.000 37.76802 513 LEU A O 1
ATOM 4006 N N . HIS A 1 514 ? 18.50855 73.97374 103.31441 1.000 30.60019 514 HIS A N 1
ATOM 4007 C CA . HIS A 1 514 ? 18.07249 75.34216 103.09441 1.000 37.15684 514 HIS A CA 1
ATOM 4008 C C . HIS A 1 514 ? 16.71072 75.57579 103.76030 1.000 39.77673 514 HIS A C 1
ATOM 4009 O O . HIS A 1 514 ? 15.89741 74.65524 103.90044 1.000 37.21646 514 HIS A O 1
ATOM 4016 N N . THR A 1 515 ? 16.50832 76.80433 104.23981 1.000 32.30428 515 THR A N 1
ATOM 4017 C CA . THR A 1 515 ? 15.21800 77.27758 104.70246 1.000 39.68727 515 THR A CA 1
ATOM 4018 C C . THR A 1 515 ? 15.05783 78.71429 104.24344 1.000 43.49415 515 THR A C 1
ATOM 4019 O O . THR A 1 515 ? 16.00279 79.49863 104.32449 1.000 44.25783 515 THR A O 1
ATOM 4023 N N . ALA A 1 516 ? 13.85927 79.06677 103.77836 1.000 46.47792 516 ALA A N 1
ATOM 4024 C CA . ALA A 1 516 ? 13.61670 80.48081 103.51586 1.000 47.50439 516 ALA A CA 1
ATOM 4025 C C . ALA A 1 516 ? 13.71060 81.30820 104.79099 1.000 45.33642 516 ALA A C 1
ATOM 4026 O O . ALA A 1 516 ? 13.93430 82.52258 104.71856 1.000 44.31792 516 ALA A O 1
ATOM 4028 N N . GLY A 1 517 ? 13.56704 80.66979 105.95291 1.000 37.04974 517 GLY A N 1
ATOM 4029 C CA . GLY A 1 517 ? 13.45707 81.36535 107.21178 1.000 33.48445 517 GLY A CA 1
ATOM 4030 C C . GLY A 1 517 ? 14.69132 81.42942 108.07990 1.000 43.96729 517 GLY A C 1
ATOM 4031 O O . GLY A 1 517 ? 14.59003 81.91850 109.21332 1.000 43.15089 517 GLY A O 1
ATOM 4032 N N . ALA A 1 518 ? 15.85754 80.94751 107.59841 1.000 49.48614 518 ALA A N 1
ATOM 4033 C CA . ALA A 1 518 ? 17.17928 81.08149 108.24547 1.000 36.83505 518 ALA A CA 1
ATOM 4034 C C . ALA A 1 518 ? 17.22562 80.35812 109.59202 1.000 43.32026 518 ALA A C 1
ATOM 4035 O O . ALA A 1 518 ? 17.46668 80.94455 110.65649 1.000 47.02678 518 ALA A O 1
ATOM 4037 N N . GLU A 1 519 ? 16.99628 79.06198 109.53777 1.000 41.21444 519 GLU A N 1
ATOM 4038 C CA . GLU A 1 519 ? 16.78929 78.31442 110.75865 1.000 39.87980 519 GLU A CA 1
ATOM 4039 C C . GLU A 1 519 ? 18.02953 77.50895 111.06951 1.000 39.54244 519 GLU A C 1
ATOM 4040 O O . GLU A 1 519 ? 18.66447 76.96753 110.16524 1.000 43.25750 519 GLU A O 1
ATOM 4046 N N . MET A 1 520 ? 18.36775 77.44851 112.35296 1.000 37.95082 520 MET A N 1
ATOM 4047 C CA . MET A 1 520 ? 19.58306 76.79554 112.80793 1.000 38.77822 520 MET A CA 1
ATOM 4048 C C . MET A 1 520 ? 19.85353 75.50419 112.04120 1.000 41.15205 520 MET A C 1
ATOM 4049 O O . MET A 1 520 ? 18.94250 74.70525 111.80339 1.000 38.96995 520 MET A O 1
ATOM 4054 N N . PHE A 1 521 ? 21.11902 75.34280 111.62406 1.000 38.98441 521 PHE A N 1
ATOM 4055 C CA . PHE A 1 521 ? 21.73662 74.24597 110.87561 1.000 34.65959 521 PHE A CA 1
ATOM 4056 C C . PHE A 1 521 ? 21.58353 74.41389 109.37743 1.000 37.78522 521 PHE A C 1
ATOM 4057 O O . PHE A 1 521 ? 22.17805 73.64821 108.62346 1.000 40.87175 521 PHE A O 1
ATOM 4065 N N . SER A 1 522 ? 20.83385 75.39850 108.92154 1.000 40.54824 522 SER A N 1
ATOM 4066 C CA . SER A 1 522 ? 20.66480 75.60789 107.49567 1.000 39.65601 522 SER A CA 1
ATOM 4067 C C . SER A 1 522 ? 21.69033 76.60891 106.98319 1.000 37.43832 522 SER A C 1
ATOM 4068 O O . SER A 1 522 ? 22.13319 77.50455 107.70576 1.000 34.41300 522 SER A O 1
ATOM 4071 N N . GLU A 1 523 ? 22.04369 76.45017 105.70564 1.000 39.09830 523 GLU A N 1
ATOM 4072 C CA . GLU A 1 523 ? 23.03233 77.30580 105.06313 1.000 34.51887 523 GLU A CA 1
ATOM 4073 C C . GLU A 1 523 ? 22.67890 78.78256 105.14694 1.000 34.76731 523 GLU A C 1
ATOM 4074 O O . GLU A 1 523 ? 23.57501 79.62615 105.03127 1.000 41.41518 523 GLU A O 1
ATOM 4080 N N . GLU A 1 524 ? 21.40964 79.11834 105.36699 1.000 33.67298 524 GLU A N 1
ATOM 4081 C CA . GLU A 1 524 ? 20.98883 80.50924 105.33311 1.000 30.05347 524 GLU A CA 1
ATOM 4082 C C . GLU A 1 524 ? 21.06695 81.16186 106.69270 1.000 33.27560 524 GLU A C 1
ATOM 4083 O O . GLU A 1 524 ? 21.19394 82.38838 106.77495 1.000 33.92904 524 GLU A O 1
ATOM 4089 N N . PHE A 1 525 ? 20.95361 80.37022 107.76099 1.000 33.79029 525 PHE A N 1
ATOM 4090 C CA . PHE A 1 525 ? 21.09534 80.92466 109.09951 1.000 34.11600 525 PHE A CA 1
ATOM 4091 C C . PHE A 1 525 ? 22.53797 81.33258 109.36328 1.000 35.67930 525 PHE A C 1
ATOM 4092 O O . PHE A 1 525 ? 22.80653 82.35265 110.01132 1.000 31.77633 525 PHE A O 1
ATOM 4100 N N . GLN A 1 526 ? 23.47495 80.53019 108.86590 1.000 38.02049 526 GLN A N 1
ATOM 4101 C CA . GLN A 1 526 ? 24.88241 80.88592 108.88866 1.000 33.31857 526 GLN A CA 1
ATOM 4102 C C . GLN A 1 526 ? 25.13479 82.28534 108.33398 1.000 37.37459 526 GLN A C 1
ATOM 4103 O O . GLN A 1 526 ? 25.93375 83.04689 108.89795 1.000 40.72411 526 GLN A O 1
ATOM 4109 N N . VAL A 1 527 ? 24.47426 82.63712 107.22414 1.000 34.35729 527 VAL A N 1
ATOM 4110 C CA . VAL A 1 527 ? 24.61036 83.97301 106.65059 1.000 28.05066 527 VAL A CA 1
ATOM 4111 C C . VAL A 1 527 ? 24.07813 85.02507 107.61006 1.000 33.15632 527 VAL A C 1
ATOM 4112 O O . VAL A 1 527 ? 24.67282 86.09487 107.76983 1.000 35.88382 527 VAL A O 1
ATOM 4116 N N . GLU A 1 528 ? 22.94221 84.74539 108.25445 1.000 36.62672 528 GLU A N 1
ATOM 4117 C CA . GLU A 1 528 ? 22.28853 85.73796 109.10687 1.000 36.64966 528 GLU A CA 1
ATOM 4118 C C . GLU A 1 528 ? 23.09664 85.98154 110.36558 1.000 38.35485 528 GLU A C 1
ATOM 4119 O O . GLU A 1 528 ? 23.25525 87.13137 110.79699 1.000 40.40349 528 GLU A O 1
ATOM 4125 N N . PHE A 1 529 ? 23.59949 84.90229 110.96831 1.000 34.42662 529 PHE A N 1
ATOM 4126 C CA . PHE A 1 529 ? 24.62252 84.94567 112.00969 1.000 36.77093 529 PHE A CA 1
ATOM 4127 C C . PHE A 1 529 ? 25.72411 85.96170 111.71570 1.000 40.82028 529 PHE A C 1
ATOM 4128 O O . PHE A 1 529 ? 25.82391 86.97667 112.42436 1.000 40.18004 529 PHE A O 1
ATOM 4136 N N . TYR A 1 530 ? 26.55759 85.71057 110.68505 1.000 36.27401 530 TYR A N 1
ATOM 4137 C CA . TYR A 1 530 ? 27.68822 86.60857 110.44196 1.000 37.47437 530 TYR A CA 1
ATOM 4138 C C . TYR A 1 530 ? 27.22031 87.97787 109.98730 1.000 38.59673 530 TYR A C 1
ATOM 4139 O O . TYR A 1 530 ? 27.78987 88.99170 110.39623 1.000 42.23852 530 TYR A O 1
ATOM 4148 N N . ARG A 1 531 ? 26.17935 88.03505 109.15379 1.000 36.61193 531 ARG A N 1
ATOM 4149 C CA . ARG A 1 531 ? 25.74497 89.32574 108.61592 1.000 40.21995 531 ARG A CA 1
ATOM 4150 C C . ARG A 1 531 ? 25.21536 90.25206 109.71053 1.000 43.20605 531 ARG A C 1
ATOM 4151 O O . ARG A 1 531 ? 25.42341 91.47059 109.65225 1.000 44.47999 531 ARG A O 1
ATOM 4159 N N . ARG A 1 532 ? 24.52015 89.69938 110.71118 1.000 42.94396 532 ARG A N 1
ATOM 4160 C CA . ARG A 1 532 ? 23.98185 90.51285 111.79355 1.000 42.63156 532 ARG A CA 1
ATOM 4161 C C . ARG A 1 532 ? 25.00221 90.78389 112.89423 1.000 49.83106 532 ARG A C 1
ATOM 4162 O O . ARG A 1 532 ? 24.96765 91.85898 113.51030 1.000 54.07645 532 ARG A O 1
ATOM 4170 N N . LEU A 1 533 ? 25.90714 89.84216 113.17171 1.000 43.48504 533 LEU A N 1
ATOM 4171 C CA . LEU A 1 533 ? 26.93087 90.11984 114.16919 1.000 42.22657 533 LEU A CA 1
ATOM 4172 C C . LEU A 1 533 ? 28.01825 91.02978 113.59831 1.000 40.37968 533 LEU A C 1
ATOM 4173 O O . LEU A 1 533 ? 28.40950 92.00917 114.23622 1.000 44.07214 533 LEU A O 1
ATOM 4178 N N . ASP A 1 534 ? 28.46856 90.77000 112.36970 1.000 41.66657 534 ASP A N 1
ATOM 4179 C CA . ASP A 1 534 ? 29.49074 91.63243 111.76811 1.000 47.71133 534 ASP A CA 1
ATOM 4180 C C . ASP A 1 534 ? 29.02623 93.07813 111.67057 1.000 44.87705 534 ASP A C 1
ATOM 4181 O O . ASP A 1 534 ? 29.82736 94.00343 111.82460 1.000 48.11619 534 ASP A O 1
ATOM 4186 N N . ALA A 1 535 ? 27.74679 93.29522 111.41850 1.000 42.15889 535 ALA A N 1
ATOM 4187 C CA . ALA A 1 535 ? 27.24039 94.65857 111.37155 1.000 47.09249 535 ALA A CA 1
ATOM 4188 C C . ALA A 1 535 ? 27.45774 95.36733 112.70098 1.000 49.80759 535 ALA A C 1
ATOM 4189 O O . ALA A 1 535 ? 27.79816 96.55560 112.73494 1.000 50.62229 535 ALA A O 1
ATOM 4191 N N . GLU A 1 536 ? 27.26780 94.65142 113.80924 1.000 48.71995 536 GLU A N 1
ATOM 4192 C CA . GLU A 1 536 ? 27.35787 95.28887 115.11107 1.000 45.65593 536 GLU A CA 1
ATOM 4193 C C . GLU A 1 536 ? 28.80237 95.54614 115.49810 1.000 45.85155 536 GLU A C 1
ATOM 4194 O O . GLU A 1 536 ? 29.08419 96.55753 116.15532 1.000 46.15264 536 GLU A O 1
ATOM 4200 N N . PHE A 1 537 ? 29.71401 94.65167 115.08793 1.000 44.04079 537 PHE A N 1
ATOM 4201 C CA . PHE A 1 537 ? 31.15182 94.90902 115.16605 1.000 43.34282 537 PHE A CA 1
ATOM 4202 C C . PHE A 1 537 ? 31.50560 96.27136 114.57143 1.000 41.67906 537 PHE A C 1
ATOM 4203 O O . PHE A 1 537 ? 31.97365 97.16727 115.27597 1.000 42.18798 537 PHE A O 1
ATOM 4211 N N . ASP A 1 538 ? 31.27455 96.44627 113.26641 1.000 45.47786 538 ASP A N 1
ATOM 4212 C CA . ASP A 1 538 ? 31.78418 97.58672 112.50254 1.000 48.68952 538 ASP A CA 1
ATOM 4213 C C . ASP A 1 538 ? 31.40416 98.93066 113.11794 1.000 46.38351 538 ASP A C 1
ATOM 4214 O O . ASP A 1 538 ? 31.95010 99.96907 112.72836 1.000 46.54176 538 ASP A O 1
ATOM 4219 N N . LYS A 1 539 ? 30.46483 98.92711 114.06120 1.000 44.14532 539 LYS A N 1
ATOM 4220 C CA . LYS A 1 539 ? 30.12206 100.12822 114.81948 1.000 50.70140 539 LYS A CA 1
ATOM 4221 C C . LYS A 1 539 ? 31.11348 100.43542 115.94245 1.000 51.58597 539 LYS A C 1
ATOM 4222 O O . LYS A 1 539 ? 31.01820 101.51115 116.54493 1.000 51.35668 539 LYS A O 1
ATOM 4228 N N . ARG A 1 540 ? 32.04979 99.52249 116.23800 1.000 47.27860 540 ARG A N 1
ATOM 4229 C CA . ARG A 1 540 ? 32.98845 99.64668 117.35146 1.000 45.71674 540 ARG A CA 1
ATOM 4230 C C . ARG A 1 540 ? 34.38761 99.97457 116.84556 1.000 49.75050 540 ARG A C 1
ATOM 4231 O O . ARG A 1 540 ? 35.10881 99.07248 116.39293 1.000 49.55008 540 ARG A O 1
ATOM 4239 N N . PRO A 1 541 ? 34.83635 101.22894 116.92622 1.000 52.36882 541 PRO A N 1
ATOM 4240 C CA . PRO A 1 541 ? 36.16111 101.56915 116.38427 1.000 50.15622 541 PRO A CA 1
ATOM 4241 C C . PRO A 1 541 ? 37.33910 100.92294 117.11186 1.000 50.14281 541 PRO A C 1
ATOM 4242 O O . PRO A 1 541 ? 38.45773 101.00461 116.60235 1.000 54.06220 541 PRO A O 1
ATOM 4246 N N . TRP A 1 542 ? 37.14448 100.27866 118.25927 1.000 52.28317 542 TRP A N 1
ATOM 4247 C CA . TRP A 1 542 ? 38.22888 99.60428 118.96552 1.000 48.99161 542 TRP A CA 1
ATOM 4248 C C . TRP A 1 542 ? 38.29282 98.11049 118.68053 1.000 51.46998 542 TRP A C 1
ATOM 4249 O O . TRP A 1 542 ? 39.10287 97.41430 119.30178 1.000 51.32952 542 TRP A O 1
ATOM 4260 N N . PHE A 1 543 ? 37.45822 97.60210 117.77515 1.000 47.59126 543 PHE A N 1
ATOM 4261 C CA . PHE A 1 543 ? 37.27463 96.16750 117.55891 1.000 48.98816 543 PHE A CA 1
ATOM 4262 C C . PHE A 1 543 ? 38.03800 95.79220 116.28958 1.000 51.96011 543 PHE A C 1
ATOM 4263 O O . PHE A 1 543 ? 37.52340 95.96661 115.18247 1.000 57.79147 543 PHE A O 1
ATOM 4271 N N . VAL A 1 544 ? 39.25210 95.24181 116.44881 1.000 46.75409 544 VAL A N 1
ATOM 4272 C CA . VAL A 1 544 ? 40.22669 95.19151 115.35624 1.000 45.66637 544 VAL A CA 1
ATOM 4273 C C . VAL A 1 544 ? 40.25322 93.88489 114.55292 1.000 44.73069 544 VAL A C 1
ATOM 4274 O O . VAL A 1 544 ? 40.83932 93.86512 113.46505 1.000 50.79863 544 VAL A O 1
ATOM 4278 N N . GLY A 1 545 ? 39.69088 92.78583 115.06093 1.000 46.24906 545 GLY A N 1
ATOM 4279 C CA . GLY A 1 545 ? 39.83255 91.50920 114.38838 1.000 47.01608 545 GLY A CA 1
ATOM 4280 C C . GLY A 1 545 ? 38.54741 90.70366 114.39865 1.000 49.94108 545 GLY A C 1
ATOM 4281 O O . GLY A 1 545 ? 37.60860 91.02428 115.12778 1.000 52.97296 545 GLY A O 1
ATOM 4282 N N . GLU A 1 546 ? 38.51286 89.65394 113.56140 1.000 44.94403 546 GLU A N 1
ATOM 4283 C CA . GLU A 1 546 ? 37.40000 88.69560 113.56469 1.000 42.22948 546 GLU A CA 1
ATOM 4284 C C . GLU A 1 546 ? 37.85359 87.38542 112.93033 1.000 41.58348 546 GLU A C 1
ATOM 4285 O O . GLU A 1 546 ? 38.10923 87.34313 111.72598 1.000 48.01422 546 GLU A O 1
ATOM 4291 N N . PHE A 1 547 ? 37.93840 86.31925 113.72849 1.000 36.29079 547 PHE A N 1
ATOM 4292 C CA . PHE A 1 547 ? 38.32519 84.99383 113.24888 1.000 40.40663 547 PHE A CA 1
ATOM 4293 C C . PHE A 1 547 ? 37.12179 84.06318 113.34510 1.000 41.47106 547 PHE A C 1
ATOM 4294 O O . PHE A 1 547 ? 36.73398 83.66150 114.44620 1.000 43.89689 547 PHE A O 1
ATOM 4302 N N . VAL A 1 548 ? 36.56798 83.67808 112.19370 1.000 39.37352 548 VAL A N 1
ATOM 4303 C CA . VAL A 1 548 ? 35.37634 82.83851 112.17754 1.000 36.87051 548 VAL A CA 1
ATOM 4304 C C . VAL A 1 548 ? 35.74551 81.40654 112.52847 1.000 37.58853 548 VAL A C 1
ATOM 4305 O O . VAL A 1 548 ? 36.72005 80.84730 112.01625 1.000 40.68724 548 VAL A O 1
ATOM 4309 N N . TRP A 1 549 ? 34.96080 80.79649 113.39674 1.000 38.99848 549 TRP A N 1
ATOM 4310 C CA . TRP A 1 549 ? 35.09423 79.37731 113.67234 1.000 40.76946 549 TRP A CA 1
ATOM 4311 C C . TRP A 1 549 ? 34.04381 78.62624 112.86764 1.000 42.34785 549 TRP A C 1
ATOM 4312 O O . TRP A 1 549 ? 32.85812 78.96854 112.93042 1.000 45.93636 549 TRP A O 1
ATOM 4323 N N . ASN A 1 550 ? 34.46379 77.62400 112.09359 1.000 43.51573 550 ASN A N 1
ATOM 4324 C CA . ASN A 1 550 ? 35.84560 77.27383 111.81560 1.000 36.48234 550 ASN A CA 1
ATOM 4325 C C . ASN A 1 550 ? 36.03017 77.42352 110.32971 1.000 41.17362 550 ASN A C 1
ATOM 4326 O O . ASN A 1 550 ? 35.05706 77.63408 109.60821 1.000 39.88324 550 ASN A O 1
ATOM 4331 N N . PHE A 1 551 ? 37.27897 77.30596 109.86955 1.000 39.32329 551 PHE A N 1
ATOM 4332 C CA . PHE A 1 551 ? 37.53884 77.29278 108.43592 1.000 37.90661 551 PHE A CA 1
ATOM 4333 C C . PHE A 1 551 ? 36.82493 76.13260 107.74624 1.000 36.96312 551 PHE A C 1
ATOM 4334 O O . PHE A 1 551 ? 36.30694 76.28928 106.63916 1.000 39.87546 551 PHE A O 1
ATOM 4342 N N . ALA A 1 552 ? 36.81564 74.95378 108.36853 1.000 37.26852 552 ALA A N 1
ATOM 4343 C CA . ALA A 1 552 ? 36.29202 73.74667 107.74736 1.000 37.75140 552 ALA A CA 1
ATOM 4344 C C . ALA A 1 552 ? 35.79669 72.79451 108.82801 1.000 40.49553 552 ALA A C 1
ATOM 4345 O O . ALA A 1 552 ? 36.29047 72.81949 109.96149 1.000 39.77696 552 ALA A O 1
ATOM 4347 N N . ASP A 1 553 ? 34.79706 71.97043 108.47197 1.000 40.08453 553 ASP A N 1
ATOM 4348 C CA . ASP A 1 553 ? 34.33122 70.91407 109.36675 1.000 37.40286 553 ASP A CA 1
ATOM 4349 C C . ASP A 1 553 ? 35.48357 69.96960 109.72163 1.000 40.91091 553 ASP A C 1
ATOM 4350 O O . ASP A 1 553 ? 36.44330 69.78875 108.96008 1.000 38.54613 553 ASP A O 1
ATOM 4355 N N . TYR A 1 554 ? 35.38585 69.38500 110.91111 1.000 40.04152 554 TYR A N 1
ATOM 4356 C CA . TYR A 1 554 ? 36.41633 68.51876 111.44918 1.000 36.40776 554 TYR A CA 1
ATOM 4357 C C . TYR A 1 554 ? 35.76766 67.50362 112.37334 1.000 39.65160 554 TYR A C 1
ATOM 4358 O O . TYR A 1 554 ? 34.67109 67.72995 112.90858 1.000 41.31669 554 TYR A O 1
ATOM 4367 N N . ASP A 1 555 ? 36.47594 66.39992 112.58895 1.000 30.48886 555 ASP A N 1
ATOM 4368 C CA . ASP A 1 555 ? 35.95122 65.32370 113.40964 1.000 34.62583 555 ASP A CA 1
ATOM 4369 C C . ASP A 1 555 ? 35.87846 65.71426 114.89087 1.000 42.50793 555 ASP A C 1
ATOM 4370 O O . ASP A 1 555 ? 36.58164 66.62126 115.34816 1.000 43.55231 555 ASP A O 1
ATOM 4375 N N . THR A 1 556 ? 34.97198 65.04888 115.63337 1.000 39.94167 556 THR A N 1
ATOM 4376 C CA . THR A 1 556 ? 34.90235 65.13222 117.09534 1.000 37.62430 556 THR A CA 1
ATOM 4377 C C . THR A 1 556 ? 34.57320 63.76340 117.68184 1.000 39.91784 556 THR A C 1
ATOM 4378 O O . THR A 1 556 ? 34.32777 62.79118 116.96816 1.000 45.04155 556 THR A O 1
ATOM 4382 N N . VAL A 1 557 ? 34.55427 63.69073 119.00632 1.000 36.82962 557 VAL A N 1
ATOM 4383 C CA . VAL A 1 557 ? 34.11003 62.46530 119.65137 1.000 40.35266 557 VAL A CA 1
ATOM 4384 C C . VAL A 1 557 ? 32.58786 62.36471 119.53905 1.000 40.00285 557 VAL A C 1
ATOM 4385 O O . VAL A 1 557 ? 31.87626 63.38144 119.48368 1.000 37.79126 557 VAL A O 1
ATOM 4389 N N . GLN A 1 558 ? 32.07921 61.12535 119.49859 1.000 34.43680 558 GLN A N 1
ATOM 4390 C CA . GLN A 1 558 ? 30.64128 60.90774 119.36684 1.000 35.46908 558 GLN A CA 1
ATOM 4391 C C . GLN A 1 558 ? 29.88288 61.57669 120.50245 1.000 39.13237 558 GLN A C 1
ATOM 4392 O O . GLN A 1 558 ? 30.30862 61.54732 121.66173 1.000 44.05615 558 GLN A O 1
ATOM 4398 N N . GLY A 1 559 ? 28.72025 62.13283 120.16809 1.000 42.12249 559 GLY A N 1
ATOM 4399 C CA . GLY A 1 559 ? 27.92429 62.87798 121.10942 1.000 37.14367 559 GLY A CA 1
ATOM 4400 C C . GLY A 1 559 ? 26.73136 63.50538 120.43839 1.000 39.90818 559 GLY A C 1
ATOM 4401 O O . GLY A 1 559 ? 26.80669 64.01368 119.31952 1.000 38.77973 559 GLY A O 1
ATOM 4402 N N . PRO A 1 560 ? 25.59980 63.49150 121.12372 1.000 46.58781 560 PRO A N 1
ATOM 4403 C CA . PRO A 1 560 ? 24.35315 63.99534 120.52436 1.000 44.86820 560 PRO A CA 1
ATOM 4404 C C . PRO A 1 560 ? 24.37479 65.47727 120.18692 1.000 47.15992 560 PRO A C 1
ATOM 4405 O O . PRO A 1 560 ? 23.35780 66.01950 119.74238 1.000 47.10905 560 PRO A O 1
ATOM 4409 N N . MET A 1 561 ? 25.50322 66.15527 120.38839 1.000 45.84450 561 MET A N 1
ATOM 4410 C CA . MET A 1 561 ? 25.59262 67.55612 120.01790 1.000 42.70904 561 MET A CA 1
ATOM 4411 C C . MET A 1 561 ? 26.39941 67.77287 118.76197 1.000 41.95803 561 MET A C 1
ATOM 4412 O O . MET A 1 561 ? 26.45331 68.90889 118.28075 1.000 45.89916 561 MET A O 1
ATOM 4417 N N . ARG A 1 562 ? 26.99658 66.71114 118.21004 1.000 36.89982 562 ARG A N 1
ATOM 4418 C CA . ARG A 1 562 ? 27.92976 66.79968 117.09184 1.000 37.40416 562 ARG A CA 1
ATOM 4419 C C . ARG A 1 562 ? 27.47753 65.88096 115.96426 1.000 38.12456 562 ARG A C 1
ATOM 4420 O O . ARG A 1 562 ? 27.47729 64.65529 116.11883 1.000 36.25275 562 ARG A O 1
ATOM 4428 N N . VAL A 1 563 ? 27.12317 66.46755 114.82568 1.000 34.63337 563 VAL A N 1
ATOM 4429 C CA . VAL A 1 563 ? 26.51521 65.69881 113.73343 1.000 39.76154 563 VAL A CA 1
ATOM 4430 C C . VAL A 1 563 ? 27.67415 65.12826 112.93443 1.000 40.79383 563 VAL A C 1
ATOM 4431 O O . VAL A 1 563 ? 28.07053 65.64889 111.88758 1.000 46.41977 563 VAL A O 1
ATOM 4435 N N . ASP A 1 564 ? 28.22363 64.02256 113.43236 1.000 43.50426 564 ASP A N 1
ATOM 4436 C CA . ASP A 1 564 ? 29.43850 63.41877 112.86706 1.000 45.30091 564 ASP A CA 1
ATOM 4437 C C . ASP A 1 564 ? 30.53499 64.47763 112.75211 1.000 39.56594 564 ASP A C 1
ATOM 4438 O O . ASP A 1 564 ? 30.96966 64.85554 111.66211 1.000 41.12494 564 ASP A O 1
ATOM 4443 N N . GLY A 1 565 ? 30.92557 65.00978 113.91167 1.000 38.55139 565 GLY A N 1
ATOM 4444 C CA . GLY A 1 565 ? 31.96264 66.02729 113.98717 1.000 41.95990 565 GLY A CA 1
ATOM 4445 C C . GLY A 1 565 ? 31.37130 67.42215 114.05388 1.000 40.47764 565 GLY A C 1
ATOM 4446 O O . GLY A 1 565 ? 30.15511 67.61945 114.08447 1.000 37.71150 565 GLY A O 1
ATOM 4447 N N . ASN A 1 566 ? 32.24965 68.41871 114.06738 1.000 38.21952 566 ASN A N 1
ATOM 4448 C CA . ASN A 1 566 ? 31.78115 69.79748 114.12836 1.000 36.29898 566 ASN A CA 1
ATOM 4449 C C . ASN A 1 566 ? 31.43950 70.31139 112.72878 1.000 41.02864 566 ASN A C 1
ATOM 4450 O O . ASN A 1 566 ? 32.24932 70.19333 111.79890 1.000 45.22636 566 ASN A O 1
ATOM 4455 N N . LYS A 1 567 ? 30.24555 70.90193 112.58341 1.000 34.01831 567 LYS A N 1
ATOM 4456 C CA . LYS A 1 567 ? 29.70067 71.31217 111.29095 1.000 34.87233 567 LYS A CA 1
ATOM 4457 C C . LYS A 1 567 ? 29.59298 72.83304 111.15576 1.000 36.91661 567 LYS A C 1
ATOM 4458 O O . LYS A 1 567 ? 28.88328 73.32810 110.26837 1.000 37.67474 567 LYS A O 1
ATOM 4464 N N . LYS A 1 568 ? 30.28848 73.58784 112.01862 1.000 37.70701 568 LYS A N 1
ATOM 4465 C CA . LYS A 1 568 ? 30.35693 75.04577 111.88678 1.000 42.21912 568 LYS A CA 1
ATOM 4466 C C . LYS A 1 568 ? 31.34518 75.51857 110.80486 1.000 43.36118 568 LYS A C 1
ATOM 4467 O O . LYS A 1 568 ? 31.49727 76.73836 110.61640 1.000 41.48539 568 LYS A O 1
ATOM 4473 N N . GLY A 1 569 ? 32.00156 74.60314 110.08798 1.000 35.32663 569 GLY A N 1
ATOM 4474 C CA . GLY A 1 569 ? 32.91572 75.01862 109.04615 1.000 37.03421 569 GLY A CA 1
ATOM 4475 C C . GLY A 1 569 ? 32.24363 75.92619 108.03664 1.000 39.31006 569 GLY A C 1
ATOM 4476 O O . GLY A 1 569 ? 31.04003 75.83661 107.78754 1.000 39.98225 569 GLY A O 1
ATOM 4477 N N . LEU A 1 570 ? 33.03039 76.85368 107.49162 1.000 37.29755 570 LEU A N 1
ATOM 4478 C CA . LEU A 1 570 ? 32.60383 77.59155 106.31288 1.000 36.33414 570 LEU A CA 1
ATOM 4479 C C . LEU A 1 570 ? 32.80727 76.76525 105.04770 1.000 36.83212 570 LEU A C 1
ATOM 4480 O O . LEU A 1 570 ? 32.15681 77.02185 104.03221 1.000 34.50497 570 LEU A O 1
ATOM 4485 N N . PHE A 1 571 ? 33.67323 75.76255 105.11273 1.000 35.72257 571 PHE A N 1
ATOM 4486 C CA . PHE A 1 571 ? 33.84485 74.75326 104.09028 1.000 36.22245 571 PHE A CA 1
ATOM 4487 C C . PHE A 1 571 ? 33.41486 73.39373 104.62421 1.000 38.24871 571 PHE A C 1
ATOM 4488 O O . PHE A 1 571 ? 33.36223 73.16936 105.83467 1.000 42.28936 571 PHE A O 1
ATOM 4496 N N . THR A 1 572 ? 33.09999 72.47709 103.71301 1.000 35.09985 572 THR A N 1
ATOM 4497 C CA . THR A 1 572 ? 32.99355 71.08183 104.11943 1.000 35.90376 572 THR A CA 1
ATOM 4498 C C . THR A 1 572 ? 34.39751 70.52290 104.38801 1.000 34.66167 572 THR A C 1
ATOM 4499 O O . THR A 1 572 ? 35.40608 71.22737 104.29361 1.000 32.34751 572 THR A O 1
ATOM 4503 N N . ARG A 1 573 ? 34.47409 69.24477 104.75792 1.000 34.87690 573 ARG A N 1
ATOM 4504 C CA . ARG A 1 573 ? 35.78420 68.65451 105.01975 1.000 30.76642 573 ARG A CA 1
ATOM 4505 C C . ARG A 1 573 ? 36.63538 68.61715 103.74885 1.000 36.01867 573 ARG A C 1
ATOM 4506 O O . ARG A 1 573 ? 37.84514 68.85499 103.79689 1.000 34.43708 573 ARG A O 1
ATOM 4514 N N . ASP A 1 574 ? 36.01386 68.34955 102.60129 1.000 39.38275 574 ASP A N 1
ATOM 4515 C CA . ASP A 1 574 ? 36.66189 68.39672 101.30066 1.000 30.57924 574 ASP A CA 1
ATOM 4516 C C . ASP A 1 574 ? 36.68239 69.80369 100.70749 1.000 35.82357 574 ASP A C 1
ATOM 4517 O O . ASP A 1 574 ? 36.76992 69.96718 99.48668 1.000 39.00464 574 ASP A O 1
ATOM 4522 N N . ARG A 1 575 ? 36.57505 70.82730 101.54422 1.000 36.37562 575 ARG A N 1
ATOM 4523 C CA . ARG A 1 575 ? 36.91586 72.19164 101.16343 1.000 38.87945 575 ARG A CA 1
ATOM 4524 C C . ARG A 1 575 ? 35.98910 72.77666 100.09061 1.000 32.63790 575 ARG A C 1
ATOM 4525 O O . ARG A 1 575 ? 36.37948 73.69815 99.37808 1.000 28.95223 575 ARG A O 1
ATOM 4533 N N . ARG A 1 576 ? 34.75559 72.27548 99.96447 1.000 33.49619 576 ARG A N 1
ATOM 4534 C CA . ARG A 1 576 ? 33.71655 72.93654 99.17409 1.000 30.16720 576 ARG A CA 1
ATOM 4535 C C . ARG A 1 576 ? 33.00144 73.99255 100.01810 1.000 35.16206 576 ARG A C 1
ATOM 4536 O O . ARG A 1 576 ? 32.62825 73.70970 101.16271 1.000 38.27145 576 ARG A O 1
ATOM 4544 N N . PRO A 1 577 ? 32.76570 75.20039 99.50570 1.000 34.52765 577 PRO A N 1
ATOM 4545 C CA . PRO A 1 577 ? 32.21886 76.27615 100.34530 1.000 34.62274 577 PRO A CA 1
ATOM 4546 C C . PRO A 1 577 ? 30.70000 76.28485 100.45292 1.000 41.77106 577 PRO A C 1
ATOM 4547 O O . PRO A 1 577 ? 29.97377 76.11662 99.46992 1.000 42.84982 577 PRO A O 1
ATOM 4551 N N . LYS A 1 578 ? 30.22173 76.53446 101.67370 1.000 38.91348 578 LYS A N 1
ATOM 4552 C CA . LYS A 1 578 ? 28.80771 76.71390 101.95408 1.000 35.51035 578 LYS A CA 1
ATOM 4553 C C . LYS A 1 578 ? 28.39122 78.15466 101.66066 1.000 36.22168 578 LYS A C 1
ATOM 4554 O O . LYS A 1 578 ? 29.22241 79.03980 101.47512 1.000 41.53953 578 LYS A O 1
ATOM 4560 N N . LEU A 1 579 ? 27.07472 78.38079 101.64730 1.000 38.00687 579 LEU A N 1
ATOM 4561 C CA . LEU A 1 579 ? 26.51263 79.67433 101.26035 1.000 36.35061 579 LEU A CA 1
ATOM 4562 C C . LEU A 1 579 ? 27.07100 80.83494 102.09064 1.000 40.18024 579 LEU A C 1
ATOM 4563 O O . LEU A 1 579 ? 27.29669 81.93012 101.56708 1.000 43.01804 579 LEU A O 1
ATOM 4568 N N . GLY A 1 580 ? 27.31191 80.62325 103.38350 1.000 41.61738 580 GLY A N 1
ATOM 4569 C CA . GLY A 1 580 ? 27.84600 81.70072 104.20148 1.000 38.07348 580 GLY A CA 1
ATOM 4570 C C . GLY A 1 580 ? 29.29608 82.01319 103.92081 1.000 40.79377 580 GLY A C 1
ATOM 4571 O O . GLY A 1 580 ? 29.78514 83.09187 104.29140 1.000 39.67137 580 GLY A O 1
ATOM 4572 N N . MET A 1 581 ? 30.00684 81.09382 103.28166 1.000 43.22536 581 MET A N 1
ATOM 4573 C CA . MET A 1 581 ? 31.32367 81.44231 102.76696 1.000 39.61837 581 MET A CA 1
ATOM 4574 C C . MET A 1 581 ? 31.20300 82.52651 101.70264 1.000 42.83264 581 MET A C 1
ATOM 4575 O O . MET A 1 581 ? 31.76934 83.61603 101.84580 1.000 47.68925 581 MET A O 1
ATOM 4580 N N . HIS A 1 582 ? 30.41782 82.26780 100.64792 1.000 40.70326 582 HIS A N 1
ATOM 4581 C CA . HIS A 1 582 ? 30.22493 83.27409 99.60279 1.000 41.17041 582 HIS A CA 1
ATOM 4582 C C . HIS A 1 582 ? 29.87146 84.63439 100.19278 1.000 45.16071 582 HIS A C 1
ATOM 4583 O O . HIS A 1 582 ? 30.33011 85.67080 99.68623 1.000 43.56860 582 HIS A O 1
ATOM 4590 N N . PHE A 1 583 ? 29.08532 84.64438 101.28743 1.000 38.55470 583 PHE A N 1
ATOM 4591 C CA . PHE A 1 583 ? 28.75523 85.89521 101.96345 1.000 36.13385 583 PHE A CA 1
ATOM 4592 C C . PHE A 1 583 ? 29.99126 86.52136 102.60396 1.000 42.21665 583 PHE A C 1
ATOM 4593 O O . PHE A 1 583 ? 30.23149 87.73154 102.46444 1.000 41.83964 583 PHE A O 1
ATOM 4601 N N . LEU A 1 584 ? 30.74425 85.72079 103.37348 1.000 39.53672 584 LEU A N 1
ATOM 4602 C CA . LEU A 1 584 ? 31.96753 86.20642 104.00872 1.000 39.81653 584 LEU A CA 1
ATOM 4603 C C . LEU A 1 584 ? 32.95947 86.73645 102.97283 1.000 43.66075 584 LEU A C 1
ATOM 4604 O O . LEU A 1 584 ? 33.41849 87.88318 103.06587 1.000 43.30907 584 LEU A O 1
ATOM 4609 N N . ARG A 1 585 ? 33.29262 85.90994 101.96911 1.000 43.09612 585 ARG A N 1
ATOM 4610 C CA . ARG A 1 585 ? 34.19316 86.33283 100.89678 1.000 44.27413 585 ARG A CA 1
ATOM 4611 C C . ARG A 1 585 ? 33.76578 87.65693 100.27734 1.000 46.48657 585 ARG A C 1
ATOM 4612 O O . ARG A 1 585 ? 34.62113 88.44924 99.86998 1.000 46.92778 585 ARG A O 1
ATOM 4620 N N . GLN A 1 586 ? 32.45453 87.93068 100.21870 1.000 42.87578 586 GLN A N 1
ATOM 4621 C CA . GLN A 1 586 ? 32.01142 89.18529 99.61907 1.000 43.86633 586 GLN A CA 1
ATOM 4622 C C . GLN A 1 586 ? 32.21219 90.35219 100.57373 1.000 47.31460 586 GLN A C 1
ATOM 4623 O O . GLN A 1 586 ? 32.65992 91.42776 100.15768 1.000 49.09266 586 GLN A O 1
ATOM 4629 N N . ARG A 1 587 ? 31.91959 90.13845 101.85996 1.000 48.13580 587 ARG A N 1
ATOM 4630 C CA . ARG A 1 587 ? 32.13462 91.16539 102.87698 1.000 45.70770 587 ARG A CA 1
ATOM 4631 C C . ARG A 1 587 ? 33.61083 91.54347 102.99143 1.000 51.19042 587 ARG A C 1
ATOM 4632 O O . ARG A 1 587 ? 33.95063 92.73017 103.07898 1.000 50.69258 587 ARG A O 1
ATOM 4640 N N . TRP A 1 588 ? 34.50671 90.54859 102.99278 1.000 51.72247 588 TRP A N 1
ATOM 4641 C CA . TRP A 1 588 ? 35.93754 90.82701 103.12129 1.000 44.65252 588 TRP A CA 1
ATOM 4642 C C . TRP A 1 588 ? 36.53759 91.42341 101.84998 1.000 51.37634 588 TRP A C 1
ATOM 4643 O O . TRP A 1 588 ? 37.67260 91.92149 101.88826 1.000 48.53135 588 TRP A O 1
ATOM 4654 N N . ALA A 1 589 ? 35.82640 91.35489 100.71627 1.000 52.80706 589 ALA A N 1
ATOM 4655 C CA . ALA A 1 589 ? 36.26495 92.09147 99.53652 1.000 48.23478 589 ALA A CA 1
ATOM 4656 C C . ALA A 1 589 ? 36.04062 93.58311 99.69563 1.000 46.69207 589 ALA A C 1
ATOM 4657 O O . ALA A 1 589 ? 36.63934 94.36495 98.95374 1.000 47.36467 589 ALA A O 1
ATOM 4659 N N . GLU A 1 590 ? 35.19551 93.98711 100.64769 1.000 48.21015 590 GLU A N 1
ATOM 4660 C CA . GLU A 1 590 ? 34.88355 95.38794 100.90571 1.000 50.39066 590 GLU A CA 1
ATOM 4661 C C . GLU A 1 590 ? 35.56527 95.94072 102.15091 1.000 55.50092 590 GLU A C 1
ATOM 4662 O O . GLU A 1 590 ? 35.33333 97.10591 102.48872 1.000 59.08026 590 GLU A O 1
ATOM 4668 N N . ILE A 1 591 ? 36.37918 95.14287 102.84085 1.000 54.51849 591 ILE A N 1
ATOM 4669 C CA . ILE A 1 591 ? 37.06163 95.53664 104.06774 1.000 48.26406 591 ILE A CA 1
ATOM 4670 C C . ILE A 1 591 ? 38.56434 95.49876 103.81741 1.000 51.44451 591 ILE A C 1
ATOM 4671 O O . ILE A 1 591 ? 39.12357 94.42397 103.56975 1.000 49.70767 591 ILE A O 1
ATOM 4676 N N . PRO A 1 592 ? 39.25772 96.63398 103.89059 1.000 50.91748 592 PRO A N 1
ATOM 4677 C CA . PRO A 1 592 ? 40.70390 96.65391 103.63669 1.000 44.73418 592 PRO A CA 1
ATOM 4678 C C . PRO A 1 592 ? 41.51725 96.23010 104.84787 1.000 48.39935 592 PRO A C 1
ATOM 4679 O O . PRO A 1 592 ? 41.22294 96.62347 105.97655 1.000 54.77520 592 PRO A O 1
ATOM 4683 N N . THR A 1 593 ? 42.57474 95.44341 104.60847 1.000 47.92336 593 THR A N 1
ATOM 4684 C CA . THR A 1 593 ? 43.39634 94.98369 105.72763 1.000 47.17057 593 THR A CA 1
ATOM 4685 C C . THR A 1 593 ? 44.05035 96.15269 106.46547 1.000 47.16920 593 THR A C 1
ATOM 4686 O O . THR A 1 593 ? 44.33188 96.04244 107.66704 1.000 50.44339 593 THR A O 1
ATOM 4690 N N . PHE A 1 594 ? 44.27412 97.28144 105.77974 1.000 47.64500 594 PHE A N 1
ATOM 4691 C CA . PHE A 1 594 ? 44.93230 98.45777 106.35108 1.000 47.36611 594 PHE A CA 1
ATOM 4692 C C . PHE A 1 594 ? 43.97956 99.64412 106.34985 1.000 41.28206 594 PHE A C 1
ATOM 4693 O O . PHE A 1 594 ? 43.40269 99.98144 105.31431 1.000 39.75219 594 PHE A O 1
ATOM 4701 N N . GLY A 1 595 ? 43.83820 100.28148 107.50394 1.000 46.84806 595 GLY A N 1
ATOM 4702 C CA . GLY A 1 595 ? 43.14964 101.55815 107.60692 1.000 50.97700 595 GLY A CA 1
ATOM 4703 C C . GLY A 1 595 ? 41.63797 101.51819 107.59528 1.000 50.92906 595 GLY A C 1
ATOM 4704 O O . GLY A 1 595 ? 41.00753 102.37330 106.96500 1.000 58.76661 595 GLY A O 1
ATOM 4705 N N . PHE A 1 596 ? 41.03188 100.56989 108.29536 1.000 49.31863 596 PHE A N 1
ATOM 4706 C CA . PHE A 1 596 ? 39.59774 100.32688 108.15380 1.000 47.84770 596 PHE A CA 1
ATOM 4707 C C . PHE A 1 596 ? 38.74240 101.25653 109.02680 1.000 47.86906 596 PHE A C 1
ATOM 4708 O O . PHE A 1 596 ? 39.08750 101.55786 110.17954 1.000 49.98746 596 PHE A O 1
ATOM 4716 N N . LEU B 1 2 ? 64.19127 49.75303 87.50562 1.000 41.19066 2 LEU B N 1
ATOM 4717 C CA . LEU B 1 2 ? 64.23140 49.17854 88.87256 1.000 47.77997 2 LEU B CA 1
ATOM 4718 C C . LEU B 1 2 ? 63.99084 50.21564 90.00335 1.000 43.30333 2 LEU B C 1
ATOM 4719 O O . LEU B 1 2 ? 64.25224 51.40892 89.81746 1.000 41.06138 2 LEU B O 1
ATOM 4724 N N . TYR B 1 3 ? 63.46593 49.73448 91.22777 1.000 38.98309 3 TYR B N 1
ATOM 4725 C CA . TYR B 1 3 ? 62.84584 50.60701 92.23185 1.000 39.19388 3 TYR B CA 1
ATOM 4726 C C . TYR B 1 3 ? 63.85409 51.10485 93.26657 1.000 42.50492 3 TYR B C 1
ATOM 4727 O O . TYR B 1 3 ? 64.48263 50.28452 93.95664 1.000 40.51818 3 TYR B O 1
ATOM 4736 N N . PRO B 1 4 ? 63.92165 52.42567 93.47538 1.000 42.52768 4 PRO B N 1
ATOM 4737 C CA . PRO B 1 4 ? 64.92449 53.01359 94.38241 1.000 39.56605 4 PRO B CA 1
ATOM 4738 C C . PRO B 1 4 ? 64.95631 52.36957 95.75958 1.000 43.33974 4 PRO B C 1
ATOM 4739 O O . PRO B 1 4 ? 63.92058 52.06904 96.35045 1.000 51.28598 4 PRO B O 1
ATOM 4743 N N . GLU B 1 5 ? 66.16126 52.20186 96.30166 1.000 49.56485 5 GLU B N 1
ATOM 4744 C CA . GLU B 1 5 ? 66.31520 51.65312 97.64327 1.000 47.84243 5 GLU B CA 1
ATOM 4745 C C . GLU B 1 5 ? 67.39889 52.39555 98.40510 1.000 47.90636 5 GLU B C 1
ATOM 4746 O O . GLU B 1 5 ? 68.19404 53.14068 97.83045 1.000 50.46248 5 GLU B O 1
ATOM 4752 N N . GLN B 1 6 ? 67.40794 52.19553 99.72110 1.000 51.54838 6 GLN B N 1
ATOM 4753 C CA . GLN B 1 6 ? 68.46873 52.69954 100.58506 1.000 52.76215 6 GLN B CA 1
ATOM 4754 C C . GLN B 1 6 ? 69.08427 51.53677 101.35940 1.000 54.91209 6 GLN B C 1
ATOM 4755 O O . GLN B 1 6 ? 68.36461 50.71135 101.93151 1.000 53.65067 6 GLN B O 1
ATOM 4761 N N . ASN B 1 7 ? 70.41143 51.46219 101.34816 1.000 58.22078 7 ASN B N 1
ATOM 4762 C CA . ASN B 1 7 ? 71.18523 50.47217 102.09620 1.000 56.28284 7 ASN B CA 1
ATOM 4763 C C . ASN B 1 7 ? 72.61038 51.00176 102.18248 1.000 57.18968 7 ASN B C 1
ATOM 4764 O O . ASN B 1 7 ? 72.83273 52.20798 102.03220 1.000 59.09286 7 ASN B O 1
ATOM 4769 N N . GLU B 1 8 ? 73.58132 50.10541 102.39520 1.000 66.79829 8 GLU B N 1
ATOM 4770 C CA . GLU B 1 8 ? 74.96451 50.54102 102.63593 1.000 64.89058 8 GLU B CA 1
ATOM 4771 C C . GLU B 1 8 ? 75.66858 51.02364 101.36803 1.000 57.32550 8 GLU B C 1
ATOM 4772 O O . GLU B 1 8 ? 76.64155 51.77590 101.47369 1.000 54.62670 8 GLU B O 1
ATOM 4778 N N . ALA B 1 9 ? 75.17254 50.63511 100.18497 1.000 59.68178 9 ALA B N 1
ATOM 4779 C CA . ALA B 1 9 ? 75.68807 51.04072 98.87514 1.000 58.36518 9 ALA B CA 1
ATOM 4780 C C . ALA B 1 9 ? 74.90196 52.17248 98.22609 1.000 54.07737 9 ALA B C 1
ATOM 4781 O O . ALA B 1 9 ? 75.47224 52.97722 97.47881 1.000 50.11910 9 ALA B O 1
ATOM 4783 N N . ARG B 1 10 ? 73.60432 52.24886 98.48482 1.000 62.66741 10 ARG B N 1
ATOM 4784 C CA . ARG B 1 10 ? 72.72336 53.18844 97.81289 1.000 55.62082 10 ARG B CA 1
ATOM 4785 C C . ARG B 1 10 ? 72.15039 54.18875 98.81237 1.000 51.51952 10 ARG B C 1
ATOM 4786 O O . ARG B 1 10 ? 71.79847 53.82538 99.93958 1.000 55.12357 10 ARG B O 1
ATOM 4794 N N . LEU B 1 11 ? 72.12125 55.45848 98.41712 1.000 47.16965 11 LEU B N 1
ATOM 4795 C CA . LEU B 1 11 ? 71.39651 56.49783 99.13411 1.000 47.82238 11 LEU B CA 1
ATOM 4796 C C . LEU B 1 11 ? 70.13962 56.84637 98.34283 1.000 50.77438 11 LEU B C 1
ATOM 4797 O O . LEU B 1 11 ? 70.19259 56.93755 97.11181 1.000 51.88835 11 LEU B O 1
ATOM 4802 N N . LYS B 1 12 ? 69.00723 57.01949 99.04774 1.000 50.43239 12 LYS B N 1
ATOM 4803 C CA . LYS B 1 12 ? 67.69703 57.33747 98.45499 1.000 46.29463 12 LYS B CA 1
ATOM 4804 C C . LYS B 1 12 ? 67.17666 58.63892 99.06485 1.000 46.29189 12 LYS B C 1
ATOM 4805 O O . LYS B 1 12 ? 66.46449 58.64558 100.06640 1.000 49.30287 12 LYS B O 1
ATOM 4811 N N . LEU B 1 13 ? 67.53003 59.75401 98.45073 1.000 49.22514 13 LEU B N 1
ATOM 4812 C CA . LEU B 1 13 ? 67.00671 61.04450 98.86519 1.000 52.21961 13 LEU B CA 1
ATOM 4813 C C . LEU B 1 13 ? 65.64048 61.31149 98.21023 1.000 55.94113 13 LEU B C 1
ATOM 4814 O O . LEU B 1 13 ? 65.25704 60.68264 97.21509 1.000 55.16798 13 LEU B O 1
ATOM 4819 N N . SER B 1 14 ? 64.88543 62.24975 98.77269 1.000 51.54274 14 SER B N 1
ATOM 4820 C CA . SER B 1 14 ? 63.61083 62.63774 98.19157 1.000 47.68747 14 SER B CA 1
ATOM 4821 C C . SER B 1 14 ? 63.59244 64.12074 97.87702 1.000 49.94425 14 SER B C 1
ATOM 4822 O O . SER B 1 14 ? 63.98125 64.94262 98.71708 1.000 51.18780 14 SER B O 1
ATOM 4825 N N . LEU B 1 15 ? 63.09712 64.46783 96.68547 1.000 54.38271 15 LEU B N 1
ATOM 4826 C CA . LEU B 1 15 ? 62.92496 65.85281 96.26756 1.000 54.74569 15 LEU B CA 1
ATOM 4827 C C . LEU B 1 15 ? 61.48317 66.32113 96.38858 1.000 49.27902 15 LEU B C 1
ATOM 4828 O O . LEU B 1 15 ? 61.16140 67.42135 95.93621 1.000 50.41838 15 LEU B O 1
ATOM 4833 N N . ASP B 1 16 ? 60.62430 65.53998 97.03373 1.000 48.48118 16 ASP B N 1
ATOM 4834 C CA . ASP B 1 16 ? 59.24896 65.96516 97.23966 1.000 39.75842 16 ASP B CA 1
ATOM 4835 C C . ASP B 1 16 ? 59.21717 67.16691 98.17729 1.000 49.92702 16 ASP B C 1
ATOM 4836 O O . ASP B 1 16 ? 60.08023 67.32982 99.04920 1.000 45.60588 16 ASP B O 1
ATOM 4841 N N . GLY B 1 17 ? 58.21384 68.01890 97.99262 1.000 48.31974 17 GLY B N 1
ATOM 4842 C CA . GLY B 1 17 ? 58.11136 69.18992 98.83653 1.000 48.85618 17 GLY B CA 1
ATOM 4843 C C . GLY B 1 17 ? 57.18064 70.24756 98.29286 1.000 47.06810 17 GLY B C 1
ATOM 4844 O O . GLY B 1 17 ? 56.05573 69.94652 97.89476 1.000 51.04923 17 GLY B O 1
ATOM 4845 N N . THR B 1 18 ? 57.63029 71.49513 98.29279 1.000 44.51876 18 THR B N 1
ATOM 4846 C CA . THR B 1 18 ? 56.89911 72.59895 97.68951 1.000 40.89580 18 THR B CA 1
ATOM 4847 C C . THR B 1 18 ? 57.80493 73.21863 96.63387 1.000 48.68613 18 THR B C 1
ATOM 4848 O O . THR B 1 18 ? 58.93056 73.64420 96.93445 1.000 47.35536 18 THR B O 1
ATOM 4852 N N . TRP B 1 19 ? 57.33870 73.22371 95.39705 1.000 47.02985 19 TRP B N 1
ATOM 4853 C CA . TRP B 1 19 ? 58.11553 73.73598 94.28980 1.000 42.85184 19 TRP B CA 1
ATOM 4854 C C . TRP B 1 19 ? 57.56086 75.08035 93.85936 1.000 42.75021 19 TRP B C 1
ATOM 4855 O O . TRP B 1 19 ? 56.55249 75.56026 94.37753 1.000 43.24820 19 TRP B O 1
ATOM 4866 N N . ALA B 1 20 ? 58.25793 75.68687 92.90764 1.000 40.11163 20 ALA B N 1
ATOM 4867 C CA . ALA B 1 20 ? 57.83381 76.92568 92.28406 1.000 44.06965 20 ALA B CA 1
ATOM 4868 C C . ALA B 1 20 ? 57.22015 76.57764 90.93735 1.000 50.63266 20 ALA B C 1
ATOM 4869 O O . ALA B 1 20 ? 57.83784 75.86170 90.13908 1.000 55.29993 20 ALA B O 1
ATOM 4871 N N . PHE B 1 21 ? 56.00708 77.08265 90.69892 1.000 42.94401 21 PHE B N 1
ATOM 4872 C CA . PHE B 1 21 ? 55.11461 76.61874 89.65058 1.000 42.96369 21 PHE B CA 1
ATOM 4873 C C . PHE B 1 21 ? 54.68662 77.81631 88.81471 1.000 47.60150 21 PHE B C 1
ATOM 4874 O O . PHE B 1 21 ? 54.41860 78.89334 89.35632 1.000 52.34686 21 PHE B O 1
ATOM 4882 N N . ALA B 1 22 ? 54.63906 77.63943 87.49618 1.000 42.93161 22 ALA B N 1
ATOM 4883 C CA . ALA B 1 22 ? 54.07048 78.65466 86.62129 1.000 43.70159 22 ALA B CA 1
ATOM 4884 C C . ALA B 1 22 ? 53.30870 77.96905 85.50450 1.000 43.56570 22 ALA B C 1
ATOM 4885 O O . ALA B 1 22 ? 53.74062 76.93804 84.98616 1.000 48.63725 22 ALA B O 1
ATOM 4887 N N . LEU B 1 23 ? 52.16081 78.51750 85.16037 1.000 42.77266 23 LEU B N 1
ATOM 4888 C CA . LEU B 1 23 ? 51.42435 77.98055 84.03087 1.000 49.80289 23 LEU B CA 1
ATOM 4889 C C . LEU B 1 23 ? 52.06839 78.44425 82.74219 1.000 45.14352 23 LEU B C 1
ATOM 4890 O O . LEU B 1 23 ? 52.53888 79.58074 82.65094 1.000 45.63120 23 LEU B O 1
ATOM 4895 N N . GLY B 1 24 ? 52.03196 77.58357 81.73931 1.000 42.59053 24 GLY B N 1
ATOM 4896 C CA . GLY B 1 24 ? 52.58972 77.87845 80.44697 1.000 54.52205 24 GLY B CA 1
ATOM 4897 C C . GLY B 1 24 ? 51.52913 78.23669 79.43500 1.000 50.59787 24 GLY B C 1
ATOM 4898 O O . GLY B 1 24 ? 50.50161 78.83676 79.76979 1.000 49.45901 24 GLY B O 1
ATOM 4899 N N . SER B 1 25 ? 51.80289 77.89249 78.17297 1.000 53.53012 25 SER B N 1
ATOM 4900 C CA . SER B 1 25 ? 50.84204 78.06022 77.09092 1.000 51.53029 25 SER B CA 1
ATOM 4901 C C . SER B 1 25 ? 50.92158 76.86345 76.16726 1.000 50.79215 25 SER B C 1
ATOM 4902 O O . SER B 1 25 ? 50.90320 75.71642 76.62595 1.000 52.51208 25 SER B O 1
ATOM 4905 N N . CYS B 1 26 ? 51.03658 77.10712 74.87020 1.000 53.88134 26 CYS B N 1
ATOM 4906 C CA . CYS B 1 26 ? 51.16537 75.99488 73.95349 1.000 56.38950 26 CYS B CA 1
ATOM 4907 C C . CYS B 1 26 ? 52.48829 75.90640 73.21053 1.000 59.59259 26 CYS B C 1
ATOM 4908 O O . CYS B 1 26 ? 52.70606 74.90628 72.51497 1.000 65.80678 26 CYS B O 1
ATOM 4911 N N . ALA B 1 27 ? 53.38368 76.88324 73.34942 1.000 60.98741 27 ALA B N 1
ATOM 4912 C CA . ALA B 1 27 ? 54.76189 76.70883 72.90137 1.000 69.43951 27 ALA B CA 1
ATOM 4913 C C . ALA B 1 27 ? 55.59483 76.16088 74.05149 1.000 65.44677 27 ALA B C 1
ATOM 4914 O O . ALA B 1 27 ? 55.50433 76.65757 75.18005 1.000 65.59677 27 ALA B O 1
ATOM 4916 N N . GLU B 1 28 ? 56.38793 75.11989 73.76152 1.000 74.91177 28 GLU B N 1
ATOM 4917 C CA . GLU B 1 28 ? 57.44004 74.62545 74.65396 1.000 71.81503 28 GLU B CA 1
ATOM 4918 C C . GLU B 1 28 ? 58.56693 75.64097 74.82784 1.000 71.74089 28 GLU B C 1
ATOM 4919 O O . GLU B 1 28 ? 59.41380 75.46216 75.71383 1.000 68.61996 28 GLU B O 1
ATOM 4925 N N . THR B 1 29 ? 58.56612 76.69809 74.00044 1.000 77.95196 29 THR B N 1
ATOM 4926 C CA . THR B 1 29 ? 59.53967 77.78006 73.88515 1.000 71.71491 29 THR B CA 1
ATOM 4927 C C . THR B 1 29 ? 59.33969 78.89500 74.90691 1.000 68.45360 29 THR B C 1
ATOM 4928 O O . THR B 1 29 ? 60.02699 79.91762 74.81639 1.000 72.35326 29 THR B O 1
ATOM 4932 N N . GLN B 1 30 ? 58.41178 78.75695 75.85614 1.000 68.44073 30 GLN B N 1
ATOM 4933 C CA . GLN B 1 30 ? 57.99607 79.91137 76.65394 1.000 67.46279 30 GLN B CA 1
ATOM 4934 C C . GLN B 1 30 ? 59.07058 80.38870 77.61880 1.000 63.14938 30 GLN B C 1
ATOM 4935 O O . GLN B 1 30 ? 59.66706 81.44977 77.40827 1.000 68.81943 30 GLN B O 1
ATOM 4941 N N . PHE B 1 31 ? 59.30179 79.63435 78.68519 1.000 63.12692 31 PHE B N 1
ATOM 4942 C CA . PHE B 1 31 ? 60.24133 80.05239 79.71654 1.000 56.47759 31 PHE B CA 1
ATOM 4943 C C . PHE B 1 31 ? 61.61583 79.45877 79.44298 1.000 54.37287 31 PHE B C 1
ATOM 4944 O O . PHE B 1 31 ? 61.74402 78.39075 78.83522 1.000 55.24156 31 PHE B O 1
ATOM 4952 N N . ASP B 1 32 ? 62.64581 80.17127 79.89463 1.000 46.65843 32 ASP B N 1
ATOM 4953 C CA . ASP B 1 32 ? 64.01070 79.66717 79.90776 1.000 43.30920 32 ASP B CA 1
ATOM 4954 C C . ASP B 1 32 ? 64.15507 78.71037 81.08157 1.000 45.09301 32 ASP B C 1
ATOM 4955 O O . ASP B 1 32 ? 64.12804 79.14311 82.23656 1.000 45.49945 32 ASP B O 1
ATOM 4960 N N . PRO B 1 33 ? 64.33464 77.41400 80.83472 1.000 44.91745 33 PRO B N 1
ATOM 4961 C CA . PRO B 1 33 ? 64.54617 76.47498 81.94644 1.000 46.26515 33 PRO B CA 1
ATOM 4962 C C . PRO B 1 33 ? 65.78496 76.76916 82.78348 1.000 54.93531 33 PRO B C 1
ATOM 4963 O O . PRO B 1 33 ? 66.00106 76.07845 83.79106 1.000 54.08081 33 PRO B O 1
ATOM 4967 N N . ALA B 1 34 ? 66.61552 77.73943 82.39749 1.000 53.16396 34 ALA B N 1
ATOM 4968 C CA . ALA B 1 34 ? 67.82867 78.02339 83.14721 1.000 54.50058 34 ALA B CA 1
ATOM 4969 C C . ALA B 1 34 ? 67.66911 79.16501 84.12921 1.000 53.82013 34 ALA B C 1
ATOM 4970 O O . ALA B 1 34 ? 68.38193 79.20087 85.13428 1.000 59.68211 34 ALA B O 1
ATOM 4972 N N . LYS B 1 35 ? 66.77450 80.07727 83.87567 1.000 55.71934 35 LYS B N 1
ATOM 4973 C CA . LYS B 1 35 ? 66.53621 81.16407 84.81155 1.000 61.03557 35 LYS B CA 1
ATOM 4974 C C . LYS B 1 35 ? 65.33093 80.85977 85.70330 1.000 59.53976 35 LYS B C 1
ATOM 4975 O O . LYS B 1 35 ? 64.51176 79.98895 85.39341 1.000 59.87016 35 LYS B O 1
ATOM 4981 N N . PRO B 1 36 ? 65.22631 81.51952 86.85542 1.000 56.38309 36 PRO B N 1
ATOM 4982 C CA . PRO B 1 36 ? 64.04796 81.33492 87.71234 1.000 51.79473 36 PRO B CA 1
ATOM 4983 C C . PRO B 1 36 ? 62.74921 81.56463 86.95518 1.000 53.43489 36 PRO B C 1
ATOM 4984 O O . PRO B 1 36 ? 62.62724 82.51950 86.18328 1.000 50.76843 36 PRO B O 1
ATOM 4988 N N . LEU B 1 37 ? 61.77364 80.67555 87.18096 1.000 55.67783 37 LEU B N 1
ATOM 4989 C CA . LEU B 1 37 ? 60.42370 80.91662 86.67598 1.000 53.24387 37 LEU B CA 1
ATOM 4990 C C . LEU B 1 37 ? 59.90035 82.22514 87.25789 1.000 53.60606 37 LEU B C 1
ATOM 4991 O O . LEU B 1 37 ? 60.14829 82.52174 88.43233 1.000 55.33268 37 LEU B O 1
ATOM 4996 N N . PRO B 1 38 ? 59.20956 83.03815 86.47184 1.000 52.46848 38 PRO B N 1
ATOM 4997 C CA . PRO B 1 38 ? 58.76769 84.34411 86.98266 1.000 52.20607 38 PRO B CA 1
ATOM 4998 C C . PRO B 1 38 ? 57.31827 84.35096 87.44154 1.000 59.21800 38 PRO B C 1
ATOM 4999 O O . PRO B 1 38 ? 56.47652 83.66994 86.84650 1.000 58.32900 38 PRO B O 1
ATOM 5003 N N . ASP B 1 39 ? 57.02326 85.11973 88.49880 1.000 62.56558 39 ASP B N 1
ATOM 5004 C CA . ASP B 1 39 ? 55.66858 85.24134 89.06145 1.000 57.73335 39 ASP B CA 1
ATOM 5005 C C . ASP B 1 39 ? 55.12034 83.88226 89.47946 1.000 57.65106 39 ASP B C 1
ATOM 5006 O O . ASP B 1 39 ? 53.97433 83.52586 89.19345 1.000 48.19330 39 ASP B O 1
ATOM 5011 N N . ALA B 1 40 ? 55.96254 83.12989 90.17963 1.000 59.68411 40 ALA B N 1
ATOM 5012 C CA . ALA B 1 40 ? 55.70902 81.72893 90.45463 1.000 55.38348 40 ALA B CA 1
ATOM 5013 C C . ALA B 1 40 ? 54.97436 81.57833 91.77823 1.000 50.51014 40 ALA B C 1
ATOM 5014 O O . ALA B 1 40 ? 55.20735 82.33139 92.72560 1.000 56.34732 40 ALA B O 1
ATOM 5016 N N . GLN B 1 41 ? 54.07709 80.61526 91.82737 1.000 51.54179 41 GLN B N 1
ATOM 5017 C CA . GLN B 1 41 ? 53.32719 80.29550 93.01954 1.000 49.50941 41 GLN B CA 1
ATOM 5018 C C . GLN B 1 41 ? 53.75548 78.94060 93.54806 1.000 48.88465 41 GLN B C 1
ATOM 5019 O O . GLN B 1 41 ? 54.32965 78.12384 92.82164 1.000 47.90031 41 GLN B O 1
ATOM 5025 N N . PRO B 1 42 ? 53.53431 78.68066 94.82400 1.000 48.30361 42 PRO B N 1
ATOM 5026 C CA . PRO B 1 42 ? 53.91659 77.38095 95.36695 1.000 47.04038 42 PRO B CA 1
ATOM 5027 C C . PRO B 1 42 ? 52.95807 76.30700 94.91411 1.000 48.48240 42 PRO B C 1
ATOM 5028 O O . PRO B 1 42 ? 51.74644 76.52219 94.86082 1.000 57.74792 42 PRO B O 1
ATOM 5032 N N . ILE B 1 43 ? 53.50685 75.14190 94.58421 1.000 46.18959 43 ILE B N 1
ATOM 5033 C CA . ILE B 1 43 ? 52.69282 73.97020 94.28983 1.000 46.29493 43 ILE B CA 1
ATOM 5034 C C . ILE B 1 43 ? 53.22229 72.79189 95.09016 1.000 45.63620 43 ILE B C 1
ATOM 5035 O O . ILE B 1 43 ? 54.40556 72.73090 95.42901 1.000 49.15825 43 ILE B O 1
ATOM 5040 N N . ALA B 1 44 ? 52.33526 71.85984 95.41196 1.000 45.30719 44 ALA B N 1
ATOM 5041 C CA . ALA B 1 44 ? 52.73434 70.64859 96.11126 1.000 45.02487 44 ALA B CA 1
ATOM 5042 C C . ALA B 1 44 ? 53.23352 69.61423 95.10349 1.000 44.23280 44 ALA B C 1
ATOM 5043 O O . ALA B 1 44 ? 52.64389 69.43723 94.03159 1.000 41.64983 44 ALA B O 1
ATOM 5045 N N . VAL B 1 45 ? 54.33681 68.95122 95.44155 1.000 36.82876 45 VAL B N 1
ATOM 5046 C CA . VAL B 1 45 ? 54.80493 67.79098 94.68535 1.000 40.01942 45 VAL B CA 1
ATOM 5047 C C . VAL B 1 45 ? 54.98330 66.64632 95.67150 1.000 36.21880 45 VAL B C 1
ATOM 5048 O O . VAL B 1 45 ? 55.56852 66.85868 96.73630 1.000 45.20549 45 VAL B O 1
ATOM 5052 N N . PRO B 1 46 ? 54.48751 65.43482 95.40484 1.000 32.43116 46 PRO B N 1
ATOM 5053 C CA . PRO B 1 46 ? 53.63973 64.90973 94.33515 1.000 36.58445 46 PRO B CA 1
ATOM 5054 C C . PRO B 1 46 ? 52.12551 65.14615 94.53432 1.000 43.65058 46 PRO B C 1
ATOM 5055 O O . PRO B 1 46 ? 51.57562 64.91182 95.61872 1.000 40.54229 46 PRO B O 1
ATOM 5059 N N . ALA B 1 47 ? 51.45592 65.55784 93.45900 1.000 40.74670 47 ALA B N 1
ATOM 5060 C CA . ALA B 1 47 ? 50.03044 65.84428 93.43821 1.000 42.25752 47 ALA B CA 1
ATOM 5061 C C . ALA B 1 47 ? 49.68903 66.20761 92.00817 1.000 47.40180 47 ALA B C 1
ATOM 5062 O O . ALA B 1 47 ? 50.56540 66.63977 91.24789 1.000 44.68928 47 ALA B O 1
ATOM 5064 N N . SER B 1 48 ? 48.41746 66.02127 91.63922 1.000 41.45325 48 SER B N 1
ATOM 5065 C CA . SER B 1 48 ? 47.90184 66.79987 90.52875 1.000 38.38649 48 SER B CA 1
ATOM 5066 C C . SER B 1 48 ? 48.03547 68.27410 90.90450 1.000 39.34985 48 SER B C 1
ATOM 5067 O O . SER B 1 48 ? 48.04440 68.63020 92.08422 1.000 48.56271 48 SER B O 1
ATOM 5070 N N . TYR B 1 49 ? 48.18561 69.14382 89.92122 1.000 34.71274 49 TYR B N 1
ATOM 5071 C CA . TYR B 1 49 ? 48.22413 70.56107 90.24338 1.000 34.51293 49 TYR B CA 1
ATOM 5072 C C . TYR B 1 49 ? 46.86441 71.21699 90.14543 1.000 40.55060 49 TYR B C 1
ATOM 5073 O O . TYR B 1 49 ? 46.70845 72.33104 90.65122 1.000 43.10536 49 TYR B O 1
ATOM 5082 N N . ASN B 1 50 ? 45.88200 70.54487 89.52387 1.000 41.36920 50 ASN B N 1
ATOM 5083 C CA . ASN B 1 50 ? 44.63182 71.20268 89.13962 1.000 40.55480 50 ASN B CA 1
ATOM 5084 C C . ASN B 1 50 ? 43.84001 71.72599 90.33355 1.000 41.37800 50 ASN B C 1
ATOM 5085 O O . ASN B 1 50 ? 43.11736 72.72171 90.20168 1.000 51.05485 50 ASN B O 1
ATOM 5090 N N . ASP B 1 51 ? 43.93548 71.09084 91.49682 1.000 35.79657 51 ASP B N 1
ATOM 5091 C CA . ASP B 1 51 ? 43.09328 71.51371 92.60636 1.000 38.97086 51 ASP B CA 1
ATOM 5092 C C . ASP B 1 51 ? 43.84697 72.23607 93.71369 1.000 40.46908 51 ASP B C 1
ATOM 5093 O O . ASP B 1 51 ? 43.25849 72.50003 94.76279 1.000 40.61882 51 ASP B O 1
ATOM 5098 N N . GLN B 1 52 ? 45.11176 72.59730 93.50152 1.000 33.41431 52 GLN B N 1
ATOM 5099 C CA . GLN B 1 52 ? 45.83990 73.32063 94.52260 1.000 29.45037 52 GLN B CA 1
ATOM 5100 C C . GLN B 1 52 ? 45.59823 74.81558 94.50093 1.000 31.32619 52 GLN B C 1
ATOM 5101 O O . GLN B 1 52 ? 46.01107 75.50592 95.43734 1.000 37.85599 52 GLN B O 1
ATOM 5107 N N . ASN B 1 53 ? 44.98388 75.35458 93.46736 1.000 35.16153 53 ASN B N 1
ATOM 5108 C CA . ASN B 1 53 ? 44.63239 76.76791 93.47051 1.000 37.38180 53 ASN B CA 1
ATOM 5109 C C . ASN B 1 53 ? 43.18810 76.93839 93.00374 1.000 41.16936 53 ASN B C 1
ATOM 5110 O O . ASN B 1 53 ? 42.76188 76.33775 92.00270 1.000 41.79485 53 ASN B O 1
ATOM 5115 N N . ASP B 1 54 ? 42.42482 77.71094 93.77359 1.000 38.54048 54 ASP B N 1
ATOM 5116 C CA . ASP B 1 54 ? 41.01316 77.94210 93.50409 1.000 37.15071 54 ASP B CA 1
ATOM 5117 C C . ASP B 1 54 ? 40.72324 79.43637 93.51787 1.000 42.87083 54 ASP B C 1
ATOM 5118 O O . ASP B 1 54 ? 39.55691 79.82696 93.54478 1.000 45.95523 54 ASP B O 1
ATOM 5123 N N . GLN B 1 55 ? 41.75031 80.28319 93.55445 1.000 39.88065 55 GLN B N 1
ATOM 5124 C CA . GLN B 1 55 ? 41.52082 81.70036 93.31958 1.000 42.54853 55 GLN B CA 1
ATOM 5125 C C . GLN B 1 55 ? 40.84001 81.90938 91.97623 1.000 46.79526 55 GLN B C 1
ATOM 5126 O O . GLN B 1 55 ? 39.94078 82.74478 91.84418 1.000 52.21863 55 GLN B O 1
ATOM 5132 N N . THR B 1 56 ? 41.27664 81.14847 90.96951 1.000 45.22284 56 THR B N 1
ATOM 5133 C CA . THR B 1 56 ? 40.73691 81.16737 89.61434 1.000 41.31261 56 THR B CA 1
ATOM 5134 C C . THR B 1 56 ? 40.34757 79.76073 89.19325 1.000 41.50990 56 THR B C 1
ATOM 5135 O O . THR B 1 56 ? 40.65694 78.76693 89.84968 1.000 38.88331 56 THR B O 1
ATOM 5139 N N . THR B 1 57 ? 39.71739 79.71481 88.02858 1.000 49.22014 57 THR B N 1
ATOM 5140 C CA . THR B 1 57 ? 39.45775 78.48307 87.30690 1.000 48.95788 57 THR B CA 1
ATOM 5141 C C . THR B 1 57 ? 40.73409 77.92427 86.67515 1.000 39.64834 57 THR B C 1
ATOM 5142 O O . THR B 1 57 ? 40.73805 76.77308 86.21960 1.000 35.61441 57 THR B O 1
ATOM 5146 N N . ALA B 1 58 ? 41.81487 78.71521 86.68109 1.000 36.87187 58 ALA B N 1
ATOM 5147 C CA . ALA B 1 58 ? 42.94519 78.53176 85.76025 1.000 39.16025 58 ALA B CA 1
ATOM 5148 C C . ALA B 1 58 ? 43.59558 77.15876 85.89576 1.000 40.26235 58 ALA B C 1
ATOM 5149 O O . ALA B 1 58 ? 43.75191 76.42720 84.90737 1.000 38.76891 58 ALA B O 1
ATOM 5151 N N . LEU B 1 59 ? 44.00986 76.79817 87.10926 1.000 36.04450 59 LEU B N 1
ATOM 5152 C CA . LEU B 1 59 ? 44.67314 75.51076 87.26350 1.000 36.29718 59 LEU B CA 1
ATOM 5153 C C . LEU B 1 59 ? 43.72694 74.34868 86.97100 1.000 41.93242 59 LEU B C 1
ATOM 5154 O O . LEU B 1 59 ? 44.12752 73.37346 86.32591 1.000 43.69873 59 LEU B O 1
ATOM 5159 N N . ARG B 1 60 ? 42.45691 74.44473 87.38543 1.000 40.83225 60 ARG B N 1
ATOM 5160 C CA . ARG B 1 60 ? 41.52490 73.34210 87.13389 1.000 42.22212 60 ARG B CA 1
ATOM 5161 C C . ARG B 1 60 ? 41.25759 73.14886 85.64675 1.000 42.61193 60 ARG B C 1
ATOM 5162 O O . ARG B 1 60 ? 41.05073 72.01553 85.18765 1.000 40.22337 60 ARG B O 1
ATOM 5170 N N . ARG B 1 61 ? 41.27202 74.23063 84.88018 1.000 44.31306 61 ARG B N 1
ATOM 5171 C CA . ARG B 1 61 ? 40.88424 74.21802 83.46702 1.000 44.92233 61 ARG B CA 1
ATOM 5172 C C . ARG B 1 61 ? 42.01565 74.76199 82.58260 1.000 48.58267 61 ARG B C 1
ATOM 5173 O O . ARG B 1 61 ? 41.81676 75.78109 81.91765 1.000 50.01318 61 ARG B O 1
ATOM 5181 N N . HIS B 1 62 ? 43.16273 74.07823 82.53253 1.000 39.47239 62 HIS B N 1
ATOM 5182 C CA . HIS B 1 62 ? 44.33038 74.58793 81.81773 1.000 50.07359 62 HIS B CA 1
ATOM 5183 C C . HIS B 1 62 ? 44.59853 73.72372 80.58667 1.000 49.60457 62 HIS B C 1
ATOM 5184 O O . HIS B 1 62 ? 44.41781 72.50163 80.63186 1.000 52.21622 62 HIS B O 1
ATOM 5191 N N . TYR B 1 63 ? 45.01714 74.36027 79.48215 1.000 36.87901 63 TYR B N 1
ATOM 5192 C CA . TYR B 1 63 ? 45.31479 73.65990 78.23244 1.000 46.20018 63 TYR B CA 1
ATOM 5193 C C . TYR B 1 63 ? 46.76401 73.93007 77.81568 1.000 46.11690 63 TYR B C 1
ATOM 5194 O O . TYR B 1 63 ? 47.11659 75.06255 77.46108 1.000 39.85227 63 TYR B O 1
ATOM 5203 N N . GLY B 1 64 ? 47.59936 72.88715 77.84553 1.000 41.30616 64 GLY B N 1
ATOM 5204 C CA . GLY B 1 64 ? 49.01020 73.06029 77.53825 1.000 45.48499 64 GLY B CA 1
ATOM 5205 C C . GLY B 1 64 ? 50.05552 72.68348 78.57771 1.000 49.56833 64 GLY B C 1
ATOM 5206 O O . GLY B 1 64 ? 49.95041 71.65774 79.26335 1.000 48.39041 64 GLY B O 1
ATOM 5207 N N . TRP B 1 65 ? 51.09445 73.51558 78.66424 1.000 51.52734 65 TRP B N 1
ATOM 5208 C CA . TRP B 1 65 ? 52.29184 73.25090 79.44799 1.000 50.19998 65 TRP B CA 1
ATOM 5209 C C . TRP B 1 65 ? 52.22954 73.94293 80.79945 1.000 42.99824 65 TRP B C 1
ATOM 5210 O O . TRP B 1 65 ? 51.72999 75.06380 80.91341 1.000 42.75481 65 TRP B O 1
ATOM 5221 N N . VAL B 1 66 ? 52.77518 73.28375 81.81784 1.000 47.15990 66 VAL B N 1
ATOM 5222 C CA . VAL B 1 66 ? 53.05019 73.92956 83.09908 1.000 46.31416 66 VAL B CA 1
ATOM 5223 C C . VAL B 1 66 ? 54.52176 73.72136 83.45288 1.000 46.93721 66 VAL B C 1
ATOM 5224 O O . VAL B 1 66 ? 55.19160 72.81309 82.94940 1.000 47.89757 66 VAL B O 1
ATOM 5228 N N . TRP B 1 67 ? 55.02629 74.58246 84.33145 1.000 44.28635 67 TRP B N 1
ATOM 5229 C CA . TRP B 1 67 ? 56.44227 74.58817 84.66882 1.000 49.07528 67 TRP B CA 1
ATOM 5230 C C . TRP B 1 67 ? 56.63543 74.45202 86.17687 1.000 49.08158 67 TRP B C 1
ATOM 5231 O O . TRP B 1 67 ? 56.05249 75.20760 86.96090 1.000 50.06533 67 TRP B O 1
ATOM 5242 N N . TYR B 1 68 ? 57.44372 73.47688 86.57292 1.000 48.16936 68 TYR B N 1
ATOM 5243 C CA . TYR B 1 68 ? 57.87517 73.28693 87.94811 1.000 49.54345 68 TYR B CA 1
ATOM 5244 C C . TYR B 1 68 ? 59.35458 73.62942 88.08300 1.000 50.67040 68 TYR B C 1
ATOM 5245 O O . TYR B 1 68 ? 60.13338 73.45262 87.13810 1.000 53.78419 68 TYR B O 1
ATOM 5254 N N . GLN B 1 69 ? 59.75414 74.06569 89.27799 1.000 44.75521 69 GLN B N 1
ATOM 5255 C CA . GLN B 1 69 ? 61.14917 74.42773 89.50708 1.000 49.23273 69 GLN B CA 1
ATOM 5256 C C . GLN B 1 69 ? 61.44601 74.37025 90.99782 1.000 49.73315 69 GLN B C 1
ATOM 5257 O O . GLN B 1 69 ? 60.67524 74.89624 91.80325 1.000 45.06866 69 GLN B O 1
ATOM 5263 N N . ARG B 1 70 ? 62.55033 73.71412 91.35492 1.000 56.11874 70 ARG B N 1
ATOM 5264 C CA . ARG B 1 70 ? 63.22976 73.89788 92.63837 1.000 51.96702 70 ARG B CA 1
ATOM 5265 C C . ARG B 1 70 ? 64.72526 73.76123 92.38132 1.000 47.76430 70 ARG B C 1
ATOM 5266 O O . ARG B 1 70 ? 65.14320 73.29835 91.31622 1.000 44.80477 70 ARG B O 1
ATOM 5274 N N . LYS B 1 71 ? 65.52703 74.20301 93.35377 1.000 45.53039 71 LYS B N 1
ATOM 5275 C CA . LYS B 1 71 ? 66.95847 73.93310 93.37130 1.000 40.78719 71 LYS B CA 1
ATOM 5276 C C . LYS B 1 71 ? 67.22838 72.64056 94.11997 1.000 44.90300 71 LYS B C 1
ATOM 5277 O O . LYS B 1 71 ? 66.53739 72.32728 95.08861 1.000 44.29027 71 LYS B O 1
ATOM 5283 N N . VAL B 1 72 ? 68.24684 71.90317 93.67183 1.000 46.72459 72 VAL B N 1
ATOM 5284 C CA . VAL B 1 72 ? 68.69397 70.65693 94.28585 1.000 44.21972 72 VAL B CA 1
ATOM 5285 C C . VAL B 1 72 ? 70.18190 70.78241 94.60671 1.000 51.26746 72 VAL B C 1
ATOM 5286 O O . VAL B 1 72 ? 70.89885 71.54309 93.95014 1.000 53.66907 72 VAL B O 1
ATOM 5290 N N . THR B 1 73 ? 70.64469 70.04435 95.62569 1.000 49.43799 73 THR B N 1
ATOM 5291 C CA . THR B 1 73 ? 72.01575 70.16884 96.12219 1.000 43.69207 73 THR B CA 1
ATOM 5292 C C . THR B 1 73 ? 72.53090 68.84675 96.67457 1.000 46.95531 73 THR B C 1
ATOM 5293 O O . THR B 1 73 ? 71.96403 68.31112 97.62696 1.000 47.40285 73 THR B O 1
ATOM 5297 N N . LEU B 1 74 ? 73.61681 68.33425 96.08897 1.000 53.68506 74 LEU B N 1
ATOM 5298 C CA . LEU B 1 74 ? 74.27683 67.15792 96.64807 1.000 51.00073 74 LEU B CA 1
ATOM 5299 C C . LEU B 1 74 ? 75.30816 67.61903 97.65645 1.000 50.65411 74 LEU B C 1
ATOM 5300 O O . LEU B 1 74 ? 76.16596 68.43690 97.30437 1.000 48.40796 74 LEU B O 1
ATOM 5305 N N . PRO B 1 75 ? 75.23188 67.18315 98.91514 1.000 55.47395 75 PRO B N 1
ATOM 5306 C CA . PRO B 1 75 ? 76.22730 67.61953 99.89583 1.000 53.17105 75 PRO B CA 1
ATOM 5307 C C . PRO B 1 75 ? 77.60963 67.13202 99.49735 1.000 51.67980 75 PRO B C 1
ATOM 5308 O O . PRO B 1 75 ? 77.77667 66.05645 98.90784 1.000 47.67992 75 PRO B O 1
ATOM 5312 N N . ALA B 1 76 ? 78.60353 67.96497 99.81273 1.000 57.84648 76 ALA B N 1
ATOM 5313 C CA . ALA B 1 76 ? 79.98244 67.68497 99.42623 1.000 50.76114 76 ALA B CA 1
ATOM 5314 C C . ALA B 1 76 ? 80.44434 66.30957 99.90056 1.000 50.45892 76 ALA B C 1
ATOM 5315 O O . ALA B 1 76 ? 81.14986 65.60262 99.16753 1.000 49.82624 76 ALA B O 1
ATOM 5317 N N . PHE B 1 77 ? 80.04746 65.90335 101.11740 1.000 46.09321 77 PHE B N 1
ATOM 5318 C CA . PHE B 1 77 ? 80.49289 64.62313 101.66175 1.000 43.94232 77 PHE B CA 1
ATOM 5319 C C . PHE B 1 77 ? 79.82385 63.41719 101.00819 1.000 48.42821 77 PHE B C 1
ATOM 5320 O O . PHE B 1 77 ? 80.28867 62.28509 101.20984 1.000 43.05206 77 PHE B O 1
ATOM 5328 N N . CYS B 1 78 ? 78.73780 63.62211 100.25671 1.000 54.79469 78 CYS B N 1
ATOM 5329 C CA . CYS B 1 78 ? 78.03523 62.53005 99.56898 1.000 52.67117 78 CYS B CA 1
ATOM 5330 C C . CYS B 1 78 ? 78.66518 62.31987 98.18979 1.000 59.05033 78 CYS B C 1
ATOM 5331 O O . CYS B 1 78 ? 78.04977 62.53079 97.14129 1.000 56.45682 78 CYS B O 1
ATOM 5334 N N . ALA B 1 79 ? 79.93154 61.89398 98.20845 1.000 57.46469 79 ALA B N 1
ATOM 5335 C CA . ALA B 1 79 ? 80.76866 61.95683 97.02136 1.000 55.02478 79 ALA B CA 1
ATOM 5336 C C . ALA B 1 79 ? 81.10168 60.57355 96.47008 1.000 55.23439 79 ALA B C 1
ATOM 5337 O O . ALA B 1 79 ? 80.96685 59.55157 97.15219 1.000 49.64851 79 ALA B O 1
ATOM 5339 N N . GLY B 1 80 ? 81.49490 60.56343 95.19178 1.000 49.90553 80 GLY B N 1
ATOM 5340 C CA . GLY B 1 80 ? 82.02744 59.38029 94.54283 1.000 47.69065 80 GLY B CA 1
ATOM 5341 C C . GLY B 1 80 ? 81.03529 58.30183 94.19611 1.000 50.73038 80 GLY B C 1
ATOM 5342 O O . GLY B 1 80 ? 81.42126 57.13695 94.06214 1.000 46.67231 80 GLY B O 1
ATOM 5343 N N . GLN B 1 81 ? 79.76149 58.65071 94.04095 1.000 63.59294 81 GLN B N 1
ATOM 5344 C CA . GLN B 1 81 ? 78.72141 57.69823 93.67272 1.000 58.42590 81 GLN B CA 1
ATOM 5345 C C . GLN B 1 81 ? 78.11477 58.08861 92.32586 1.000 50.99148 81 GLN B C 1
ATOM 5346 O O . GLN B 1 81 ? 78.41157 59.15131 91.76293 1.000 43.20171 81 GLN B O 1
ATOM 5352 N N . ARG B 1 82 ? 77.27736 57.18625 91.80680 1.000 52.46843 82 ARG B N 1
ATOM 5353 C CA . ARG B 1 82 ? 76.46936 57.43507 90.61191 1.000 57.44456 82 ARG B CA 1
ATOM 5354 C C . ARG B 1 82 ? 75.14933 58.05843 91.04745 1.000 55.05677 82 ARG B C 1
ATOM 5355 O O . ARG B 1 82 ? 74.33990 57.40373 91.70230 1.000 51.04308 82 ARG B O 1
ATOM 5363 N N . VAL B 1 83 ? 74.93295 59.31123 90.66687 1.000 53.17056 83 VAL B N 1
ATOM 5364 C CA . VAL B 1 83 ? 73.75863 60.08152 91.04970 1.000 55.55160 83 VAL B CA 1
ATOM 5365 C C . VAL B 1 83 ? 72.72045 59.97941 89.93130 1.000 57.12824 83 VAL B C 1
ATOM 5366 O O . VAL B 1 83 ? 73.04090 60.19022 88.75252 1.000 56.60595 83 VAL B O 1
ATOM 5370 N N . VAL B 1 84 ? 71.47930 59.63406 90.29222 1.000 56.06326 84 VAL B N 1
ATOM 5371 C CA . VAL B 1 84 ? 70.41560 59.38195 89.31256 1.000 61.77416 84 VAL B CA 1
ATOM 5372 C C . VAL B 1 84 ? 69.11341 60.04264 89.76812 1.000 58.33203 84 VAL B C 1
ATOM 5373 O O . VAL B 1 84 ? 68.66649 59.83531 90.90248 1.000 55.34878 84 VAL B O 1
ATOM 5377 N N . LEU B 1 85 ? 68.49568 60.82032 88.87559 1.000 49.34907 85 LEU B N 1
ATOM 5378 C CA . LEU B 1 85 ? 67.24294 61.50624 89.16653 1.000 48.60182 85 LEU B CA 1
ATOM 5379 C C . LEU B 1 85 ? 66.08398 60.75051 88.52742 1.000 45.53805 85 LEU B C 1
ATOM 5380 O O . LEU B 1 85 ? 66.07892 60.54229 87.30774 1.000 47.65273 85 LEU B O 1
ATOM 5385 N N . ARG B 1 86 ? 65.10754 60.32935 89.34836 1.000 43.69175 86 ARG B N 1
ATOM 5386 C CA . ARG B 1 86 ? 64.01422 59.46841 88.89090 1.000 45.16338 86 ARG B CA 1
ATOM 5387 C C . ARG B 1 86 ? 62.65325 60.03851 89.25101 1.000 43.10747 86 ARG B C 1
ATOM 5388 O O . ARG B 1 86 ? 62.38634 60.35986 90.41238 1.000 41.81589 86 ARG B O 1
ATOM 5396 N N . PHE B 1 87 ? 61.78534 60.11525 88.25043 1.000 46.85125 87 PHE B N 1
ATOM 5397 C CA . PHE B 1 87 ? 60.39866 60.50883 88.42991 1.000 39.88351 87 PHE B CA 1
ATOM 5398 C C . PHE B 1 87 ? 59.53088 59.25968 88.46729 1.000 42.58958 87 PHE B C 1
ATOM 5399 O O . PHE B 1 87 ? 59.67931 58.37688 87.61380 1.000 40.39463 87 PHE B O 1
ATOM 5407 N N . GLY B 1 88 ? 58.64816 59.17444 89.47409 1.000 40.57515 88 GLY B N 1
ATOM 5408 C CA . GLY B 1 88 ? 57.61645 58.15532 89.43511 1.000 43.58190 88 GLY B CA 1
ATOM 5409 C C . GLY B 1 88 ? 56.72187 58.31038 88.21762 1.000 42.06376 88 GLY B C 1
ATOM 5410 O O . GLY B 1 88 ? 56.28080 57.32329 87.62188 1.000 38.30522 88 GLY B O 1
ATOM 5411 N N . SER B 1 89 ? 56.45127 59.55246 87.82834 1.000 39.01473 89 SER B N 1
ATOM 5412 C CA . SER B 1 89 ? 55.66812 59.81907 86.63455 1.000 37.04340 89 SER B CA 1
ATOM 5413 C C . SER B 1 89 ? 55.57912 61.32245 86.42583 1.000 39.63377 89 SER B C 1
ATOM 5414 O O . SER B 1 89 ? 55.87081 62.09050 87.34817 1.000 43.13047 89 SER B O 1
ATOM 5417 N N . VAL B 1 90 ? 55.26101 61.74473 85.20079 1.000 40.00595 90 VAL B N 1
ATOM 5418 C CA . VAL B 1 90 ? 54.81475 63.10214 84.87967 1.000 40.48471 90 VAL B CA 1
ATOM 5419 C C . VAL B 1 90 ? 53.81000 62.98283 83.73564 1.000 45.52403 90 VAL B C 1
ATOM 5420 O O . VAL B 1 90 ? 54.09405 62.32901 82.72513 1.000 48.76936 90 VAL B O 1
ATOM 5424 N N . THR B 1 91 ? 52.63434 63.59988 83.90403 1.000 44.99686 91 THR B N 1
ATOM 5425 C CA . THR B 1 91 ? 51.41830 63.29600 83.14258 1.000 47.80977 91 THR B CA 1
ATOM 5426 C C . THR B 1 91 ? 51.09638 64.48028 82.23635 1.000 49.97611 91 THR B C 1
ATOM 5427 O O . THR B 1 91 ? 50.74157 65.54772 82.74581 1.000 48.81815 91 THR B O 1
ATOM 5431 N N . HIS B 1 92 ? 51.17365 64.30592 80.90257 1.000 46.83652 92 HIS B N 1
ATOM 5432 C CA . HIS B 1 92 ? 51.43782 63.03918 80.21555 1.000 45.74779 92 HIS B CA 1
ATOM 5433 C C . HIS B 1 92 ? 52.77336 63.00267 79.45057 1.000 47.78080 92 HIS B C 1
ATOM 5434 O O . HIS B 1 92 ? 53.27723 61.91310 79.13447 1.000 45.12488 92 HIS B O 1
ATOM 5441 N N . THR B 1 93 ? 53.32014 64.17157 79.10359 1.000 43.50904 93 THR B N 1
ATOM 5442 C CA . THR B 1 93 ? 54.63527 64.26131 78.47730 1.000 46.73799 93 THR B CA 1
ATOM 5443 C C . THR B 1 93 ? 55.46956 65.29166 79.22986 1.000 47.68598 93 THR B C 1
ATOM 5444 O O . THR B 1 93 ? 54.93703 66.27223 79.76417 1.000 45.94580 93 THR B O 1
ATOM 5448 N N . ALA B 1 94 ? 56.78696 65.06101 79.27275 1.000 44.54458 94 ALA B N 1
ATOM 5449 C CA . ALA B 1 94 ? 57.67034 65.84561 80.12606 1.000 39.35213 94 ALA B CA 1
ATOM 5450 C C . ALA B 1 94 ? 58.96372 66.18784 79.41467 1.000 44.65395 94 ALA B C 1
ATOM 5451 O O . ALA B 1 94 ? 59.54400 65.33717 78.73580 1.000 48.55992 94 ALA B O 1
ATOM 5453 N N . LYS B 1 95 ? 59.40235 67.43812 79.58977 1.000 49.15094 95 LYS B N 1
ATOM 5454 C CA . LYS B 1 95 ? 60.72925 67.93298 79.22521 1.000 45.45610 95 LYS B CA 1
ATOM 5455 C C . LYS B 1 95 ? 61.40476 68.44825 80.49376 1.000 49.89446 95 LYS B C 1
ATOM 5456 O O . LYS B 1 95 ? 60.80722 69.23899 81.22922 1.000 51.66927 95 LYS B O 1
ATOM 5462 N N . VAL B 1 96 ? 62.63740 68.01551 80.77053 1.000 52.30148 96 VAL B N 1
ATOM 5463 C CA . VAL B 1 96 ? 63.28401 68.38187 82.03505 1.000 50.20894 96 VAL B CA 1
ATOM 5464 C C . VAL B 1 96 ? 64.73536 68.80093 81.81503 1.000 52.94858 96 VAL B C 1
ATOM 5465 O O . VAL B 1 96 ? 65.48231 68.16805 81.05889 1.000 50.13210 96 VAL B O 1
ATOM 5469 N N . TRP B 1 97 ? 65.13316 69.85708 82.52174 1.000 50.93510 97 TRP B N 1
ATOM 5470 C CA . TRP B 1 97 ? 66.41772 70.50724 82.35715 1.000 46.43494 97 TRP B CA 1
ATOM 5471 C C . TRP B 1 97 ? 67.13986 70.61755 83.68829 1.000 53.66491 97 TRP B C 1
ATOM 5472 O O . TRP B 1 97 ? 66.52335 70.82537 84.73542 1.000 53.14082 97 TRP B O 1
ATOM 5483 N N . LEU B 1 98 ? 68.46479 70.53062 83.63871 1.000 55.32346 98 LEU B N 1
ATOM 5484 C CA . LEU B 1 98 ? 69.28984 70.77025 84.81774 1.000 49.38891 98 LEU B CA 1
ATOM 5485 C C . LEU B 1 98 ? 70.31208 71.84638 84.48004 1.000 53.52474 98 LEU B C 1
ATOM 5486 O O . LEU B 1 98 ? 71.19635 71.62671 83.64486 1.000 60.78458 98 LEU B O 1
ATOM 5491 N N . ASN B 1 99 ? 70.18358 73.01321 85.10781 1.000 54.41327 99 ASN B N 1
ATOM 5492 C CA . ASN B 1 99 ? 71.04105 74.18164 84.88489 1.000 57.71984 99 ASN B CA 1
ATOM 5493 C C . ASN B 1 99 ? 70.88106 74.78611 83.50333 1.000 55.29560 99 ASN B C 1
ATOM 5494 O O . ASN B 1 99 ? 71.62569 75.71164 83.15618 1.000 54.35134 99 ASN B O 1
ATOM 5499 N N . GLY B 1 100 ? 69.92107 74.30645 82.71820 1.000 56.44672 100 GLY B N 1
ATOM 5500 C CA . GLY B 1 100 ? 69.74752 74.70063 81.33369 1.000 42.96668 100 GLY B CA 1
ATOM 5501 C C . GLY B 1 100 ? 69.86516 73.55244 80.36564 1.000 42.09764 100 GLY B C 1
ATOM 5502 O O . GLY B 1 100 ? 69.51359 73.71840 79.19529 1.000 41.11891 100 GLY B O 1
ATOM 5503 N N . GLN B 1 101 ? 70.31172 72.38097 80.80126 1.000 42.32613 101 GLN B N 1
ATOM 5504 C CA . GLN B 1 101 ? 70.63040 71.28862 79.89544 1.000 46.86826 101 GLN B CA 1
ATOM 5505 C C . GLN B 1 101 ? 69.49848 70.27235 79.86817 1.000 47.30570 101 GLN B C 1
ATOM 5506 O O . GLN B 1 101 ? 69.03138 69.83605 80.92304 1.000 50.74679 101 GLN B O 1
ATOM 5512 N N . LEU B 1 102 ? 69.07709 69.87982 78.66723 1.000 41.23082 102 LEU B N 1
ATOM 5513 C CA . LEU B 1 102 ? 67.98015 68.92555 78.52834 1.000 46.54338 102 LEU B CA 1
ATOM 5514 C C . LEU B 1 102 ? 68.44473 67.52285 78.90068 1.000 47.08062 102 LEU B C 1
ATOM 5515 O O . LEU B 1 102 ? 69.12709 66.85808 78.11792 1.000 46.97809 102 LEU B O 1
ATOM 5520 N N . ILE B 1 103 ? 68.01727 67.03518 80.06465 1.000 49.46861 103 ILE B N 1
ATOM 5521 C CA . ILE B 1 103 ? 68.47683 65.73851 80.54866 1.000 48.95510 103 ILE B CA 1
ATOM 5522 C C . ILE B 1 103 ? 67.45867 64.59899 80.41032 1.000 50.47790 103 ILE B C 1
ATOM 5523 O O . ILE B 1 103 ? 67.86027 63.42386 80.47670 1.000 48.33286 103 ILE B O 1
ATOM 5528 N N . ALA B 1 104 ? 66.16745 64.89356 80.23949 1.000 45.65914 104 ALA B N 1
ATOM 5529 C CA . ALA B 1 104 ? 65.25558 63.78602 79.98214 1.000 43.24998 104 ALA B CA 1
ATOM 5530 C C . ALA B 1 104 ? 64.02051 64.27671 79.25770 1.000 46.67105 104 ALA B C 1
ATOM 5531 O O . ALA B 1 104 ? 63.67314 65.45903 79.32061 1.000 48.50408 104 ALA B O 1
ATOM 5533 N N . GLN B 1 105 ? 63.37954 63.33713 78.55379 1.000 45.70589 105 GLN B N 1
ATOM 5534 C CA . GLN B 1 105 ? 62.13074 63.53198 77.83056 1.000 41.41010 105 GLN B CA 1
ATOM 5535 C C . GLN B 1 105 ? 61.35716 62.22899 77.91881 1.000 44.11027 105 GLN B C 1
ATOM 5536 O O . GLN B 1 105 ? 61.96761 61.15222 77.89377 1.000 43.68912 105 GLN B O 1
ATOM 5542 N N . HIS B 1 106 ? 60.02433 62.32969 78.04452 1.000 33.66889 106 HIS B N 1
ATOM 5543 C CA . HIS B 1 106 ? 59.18621 61.15637 78.25702 1.000 36.24158 106 HIS B CA 1
ATOM 5544 C C . HIS B 1 106 ? 57.73957 61.45280 77.87728 1.000 45.80415 106 HIS B C 1
ATOM 5545 O O . HIS B 1 106 ? 57.14748 62.42731 78.35951 1.000 44.90091 106 HIS B O 1
ATOM 5552 N N . LYS B 1 107 ? 57.17876 60.60433 77.01910 1.000 44.63238 107 LYS B N 1
ATOM 5553 C CA . LYS B 1 107 ? 55.75636 60.57291 76.72642 1.000 43.59715 107 LYS B CA 1
ATOM 5554 C C . LYS B 1 107 ? 55.15998 59.38640 77.47221 1.000 48.97511 107 LYS B C 1
ATOM 5555 O O . LYS B 1 107 ? 55.79422 58.32688 77.56791 1.000 42.37483 107 LYS B O 1
ATOM 5561 N N . GLY B 1 108 ? 53.94687 59.58291 78.02710 1.000 46.15181 108 GLY B N 1
ATOM 5562 C CA . GLY B 1 108 ? 53.21318 58.57573 78.76676 1.000 43.59332 108 GLY B CA 1
ATOM 5563 C C . GLY B 1 108 ? 53.15911 58.94139 80.23128 1.000 48.07470 108 GLY B C 1
ATOM 5564 O O . GLY B 1 108 ? 54.19787 58.94364 80.89331 1.000 56.84746 108 GLY B O 1
ATOM 5565 N N . GLY B 1 109 ? 51.98018 59.26958 80.76024 1.000 51.00205 109 GLY B N 1
ATOM 5566 C CA . GLY B 1 109 ? 51.87572 59.84226 82.09352 1.000 47.77977 109 GLY B CA 1
ATOM 5567 C C . GLY B 1 109 ? 51.75299 58.86862 83.24742 1.000 48.21416 109 GLY B C 1
ATOM 5568 O O . GLY B 1 109 ? 51.45407 59.28608 84.37272 1.000 46.54223 109 GLY B O 1
ATOM 5569 N N . PHE B 1 110 ? 51.97903 57.57621 83.02222 1.000 46.41368 110 PHE B N 1
ATOM 5570 C CA . PHE B 1 110 ? 51.73635 56.64165 84.11381 1.000 46.62394 110 PHE B CA 1
ATOM 5571 C C . PHE B 1 110 ? 52.84848 55.62079 84.29389 1.000 47.46603 110 PHE B C 1
ATOM 5572 O O . PHE B 1 110 ? 52.65307 54.61193 84.98424 1.000 46.64867 110 PHE B O 1
ATOM 5580 N N . THR B 1 111 ? 54.01206 55.87254 83.73139 1.000 45.52106 111 THR B N 1
ATOM 5581 C CA . THR B 1 111 ? 55.16788 55.01819 83.92724 1.000 45.78449 111 THR B CA 1
ATOM 5582 C C . THR B 1 111 ? 56.36729 55.88376 84.27232 1.000 38.76125 111 THR B C 1
ATOM 5583 O O . THR B 1 111 ? 56.38083 57.08460 83.98098 1.000 37.18110 111 THR B O 1
ATOM 5587 N N . PRO B 1 112 ? 57.37725 55.31077 84.92516 1.000 38.38383 112 PRO B N 1
ATOM 5588 C CA . PRO B 1 112 ? 58.51183 56.12314 85.39538 1.000 44.15425 112 PRO B CA 1
ATOM 5589 C C . PRO B 1 112 ? 59.66629 56.28554 84.39957 1.000 42.83733 112 PRO B C 1
ATOM 5590 O O . PRO B 1 112 ? 59.68490 55.68094 83.31672 1.000 39.67254 112 PRO B O 1
ATOM 5594 N N . PHE B 1 113 ? 60.63857 57.11817 84.76658 1.000 41.81666 113 PHE B N 1
ATOM 5595 C CA . PHE B 1 113 ? 61.81104 57.31465 83.92679 1.000 48.44507 113 PHE B CA 1
ATOM 5596 C C . PHE B 1 113 ? 62.90135 58.00248 84.73730 1.000 46.64489 113 PHE B C 1
ATOM 5597 O O . PHE B 1 113 ? 62.66101 58.51600 85.83497 1.000 41.83822 113 PHE B O 1
ATOM 5605 N N . GLU B 1 114 ? 64.10246 58.03735 84.15037 1.000 53.58381 114 GLU B N 1
ATOM 5606 C CA . GLU B 1 114 ? 65.33842 58.28982 84.88330 1.000 46.72857 114 GLU B CA 1
ATOM 5607 C C . GLU B 1 114 ? 66.26330 59.20230 84.09598 1.000 51.84843 114 GLU B C 1
ATOM 5608 O O . GLU B 1 114 ? 66.13886 59.35129 82.87428 1.000 49.64827 114 GLU B O 1
ATOM 5614 N N . ALA B 1 115 ? 67.22992 59.77551 84.81755 1.000 52.70651 115 ALA B N 1
ATOM 5615 C CA . ALA B 1 115 ? 68.34246 60.50042 84.20216 1.000 49.47541 115 ALA B CA 1
ATOM 5616 C C . ALA B 1 115 ? 69.55897 60.34705 85.10050 1.000 55.53191 115 ALA B C 1
ATOM 5617 O O . ALA B 1 115 ? 69.56736 60.89631 86.20801 1.000 58.11936 115 ALA B O 1
ATOM 5619 N N . ASP B 1 116 ? 70.56917 59.59669 84.64260 1.000 55.80848 116 ASP B N 1
ATOM 5620 C CA . ASP B 1 116 ? 71.87232 59.64483 85.29505 1.000 48.40538 116 ASP B CA 1
ATOM 5621 C C . ASP B 1 116 ? 72.37194 61.07733 85.22072 1.000 51.98053 116 ASP B C 1
ATOM 5622 O O . ASP B 1 116 ? 72.39327 61.67819 84.14532 1.000 50.62793 116 ASP B O 1
ATOM 5627 N N . VAL B 1 117 ? 72.73458 61.65015 86.36365 1.000 52.03059 117 VAL B N 1
ATOM 5628 C CA . VAL B 1 117 ? 73.06138 63.07159 86.36710 1.000 52.74059 117 VAL B CA 1
ATOM 5629 C C . VAL B 1 117 ? 74.44817 63.34930 86.93487 1.000 52.20093 117 VAL B C 1
ATOM 5630 O O . VAL B 1 117 ? 74.75095 64.49350 87.28856 1.000 51.16712 117 VAL B O 1
ATOM 5634 N N . THR B 1 118 ? 75.30495 62.32691 87.00706 1.000 49.91319 118 THR B N 1
ATOM 5635 C CA . THR B 1 118 ? 76.56660 62.47696 87.73722 1.000 54.14797 118 THR B CA 1
ATOM 5636 C C . THR B 1 118 ? 77.40022 63.64544 87.21319 1.000 51.68937 118 THR B C 1
ATOM 5637 O O . THR B 1 118 ? 77.92911 64.44038 87.99922 1.000 50.26867 118 THR B O 1
ATOM 5641 N N . ALA B 1 119 ? 77.51055 63.78251 85.88951 1.000 56.37940 119 ALA B N 1
ATOM 5642 C CA . ALA B 1 119 ? 78.30541 64.87449 85.33114 1.000 53.64654 119 ALA B CA 1
ATOM 5643 C C . ALA B 1 119 ? 77.74465 66.24460 85.70532 1.000 57.87467 119 ALA B C 1
ATOM 5644 O O . ALA B 1 119 ? 78.49857 67.21641 85.80433 1.000 60.26657 119 ALA B O 1
ATOM 5646 N N . LEU B 1 120 ? 76.43746 66.35159 85.93116 1.000 59.96279 120 LEU B N 1
ATOM 5647 C CA . LEU B 1 120 ? 75.83137 67.67080 86.02352 1.000 60.10721 120 LEU B CA 1
ATOM 5648 C C . LEU B 1 120 ? 75.66050 68.17849 87.45249 1.000 60.84644 120 LEU B C 1
ATOM 5649 O O . LEU B 1 120 ? 75.50070 69.39066 87.65078 1.000 57.60507 120 LEU B O 1
ATOM 5654 N N . LEU B 1 121 ? 75.71366 67.30210 88.45056 1.000 58.99394 121 LEU B N 1
ATOM 5655 C CA . LEU B 1 121 ? 75.56077 67.72079 89.84339 1.000 59.67764 121 LEU B CA 1
ATOM 5656 C C . LEU B 1 121 ? 76.56032 66.91321 90.66990 1.000 64.43007 121 LEU B C 1
ATOM 5657 O O . LEU B 1 121 ? 76.25049 65.84241 91.21000 1.000 65.53861 121 LEU B O 1
ATOM 5662 N N . GLN B 1 122 ? 77.78393 67.43297 90.74518 1.000 66.35385 122 GLN B N 1
ATOM 5663 C CA . GLN B 1 122 ? 78.84239 66.89310 91.56051 1.000 63.97613 122 GLN B CA 1
ATOM 5664 C C . GLN B 1 122 ? 78.57365 67.24134 93.01783 1.000 57.17222 122 GLN B C 1
ATOM 5665 O O . GLN B 1 122 ? 77.68102 68.03387 93.31608 1.000 53.76747 122 GLN B O 1
ATOM 5671 N N . PRO B 1 123 ? 79.29576 66.62837 93.95365 1.000 51.08559 123 PRO B N 1
ATOM 5672 C CA . PRO B 1 123 ? 79.07083 66.94448 95.36430 1.000 49.36415 123 PRO B CA 1
ATOM 5673 C C . PRO B 1 123 ? 79.42447 68.38775 95.68854 1.000 50.89850 123 PRO B C 1
ATOM 5674 O O . PRO B 1 123 ? 80.42029 68.92749 95.20764 1.000 52.62921 123 PRO B O 1
ATOM 5678 N N . GLY B 1 124 ? 78.56283 69.02425 96.47973 1.000 53.24828 124 GLY B N 1
ATOM 5679 C CA . GLY B 1 124 ? 78.71025 70.41553 96.85810 1.000 51.54233 124 GLY B CA 1
ATOM 5680 C C . GLY B 1 124 ? 78.02424 71.42095 95.95505 1.000 56.72735 124 GLY B C 1
ATOM 5681 O O . GLY B 1 124 ? 78.05082 72.62106 96.26485 1.000 58.69124 124 GLY B O 1
ATOM 5682 N N . GLU B 1 125 ? 77.40969 70.98448 94.85939 1.000 51.86654 125 GLU B N 1
ATOM 5683 C CA . GLU B 1 125 ? 76.76175 71.89806 93.92366 1.000 57.74511 125 GLU B CA 1
ATOM 5684 C C . GLU B 1 125 ? 75.26141 72.06830 94.20414 1.000 56.96019 125 GLU B C 1
ATOM 5685 O O . GLU B 1 125 ? 74.60466 71.20463 94.79318 1.000 51.44349 125 GLU B O 1
ATOM 5691 N N . THR B 1 126 ? 74.72832 73.20242 93.73332 1.000 53.32081 126 THR B N 1
ATOM 5692 C CA . THR B 1 126 ? 73.29723 73.51676 93.75595 1.000 52.18536 126 THR B CA 1
ATOM 5693 C C . THR B 1 126 ? 72.82145 73.80687 92.32815 1.000 55.38797 126 THR B C 1
ATOM 5694 O O . THR B 1 126 ? 72.99835 74.91939 91.81254 1.000 55.23437 126 THR B O 1
ATOM 5698 N N . ALA B 1 127 ? 72.21062 72.81649 91.68237 1.000 53.15690 127 ALA B N 1
ATOM 5699 C CA . ALA B 1 127 ? 71.69363 73.03571 90.34143 1.000 49.16712 127 ALA B CA 1
ATOM 5700 C C . ALA B 1 127 ? 70.23667 73.48429 90.37431 1.000 51.41951 127 ALA B C 1
ATOM 5701 O O . ALA B 1 127 ? 69.52986 73.33577 91.37420 1.000 52.15511 127 ALA B O 1
ATOM 5703 N N . LEU B 1 128 ? 69.78720 74.03735 89.24471 1.000 55.31296 128 LEU B N 1
ATOM 5704 C CA . LEU B 1 128 ? 68.39971 74.45661 89.05438 1.000 48.20490 128 LEU B CA 1
ATOM 5705 C C . LEU B 1 128 ? 67.67854 73.39915 88.23634 1.000 47.28197 128 LEU B C 1
ATOM 5706 O O . LEU B 1 128 ? 67.99864 73.19124 87.06022 1.000 53.51535 128 LEU B O 1
ATOM 5711 N N . LEU B 1 129 ? 66.70878 72.73299 88.84698 1.000 42.49849 129 LEU B N 1
ATOM 5712 C CA . LEU B 1 129 ? 65.95967 71.68336 88.16967 1.000 47.44757 129 LEU B CA 1
ATOM 5713 C C . LEU B 1 129 ? 64.62318 72.23405 87.69560 1.000 46.42871 129 LEU B C 1
ATOM 5714 O O . LEU B 1 129 ? 63.83533 72.75463 88.49488 1.000 56.60906 129 LEU B O 1
ATOM 5719 N N . THR B 1 130 ? 64.36497 72.11078 86.40562 1.000 40.56682 130 THR B N 1
ATOM 5720 C CA . THR B 1 130 ? 63.16710 72.67530 85.80796 1.000 48.96855 130 THR B CA 1
ATOM 5721 C C . THR B 1 130 ? 62.44271 71.57686 85.04970 1.000 47.92390 130 THR B C 1
ATOM 5722 O O . THR B 1 130 ? 63.02143 70.95522 84.15021 1.000 43.66556 130 THR B O 1
ATOM 5726 N N . VAL B 1 131 ? 61.18794 71.33185 85.42743 1.000 46.82241 131 VAL B N 1
ATOM 5727 C CA . VAL B 1 131 ? 60.34159 70.33373 84.78425 1.000 49.12515 131 VAL B CA 1
ATOM 5728 C C . VAL B 1 131 ? 59.24427 71.04958 83.99940 1.000 47.01664 131 VAL B C 1
ATOM 5729 O O . VAL B 1 131 ? 58.71349 72.06748 84.45176 1.000 47.70345 131 VAL B O 1
ATOM 5733 N N . ALA B 1 132 ? 58.93782 70.54753 82.80270 1.000 44.09699 132 ALA B N 1
ATOM 5734 C CA . ALA B 1 132 ? 57.83674 71.07227 81.99413 1.000 49.34677 132 ALA B CA 1
ATOM 5735 C C . ALA B 1 132 ? 56.91140 69.92681 81.62427 1.000 46.29830 132 ALA B C 1
ATOM 5736 O O . ALA B 1 132 ? 57.36433 68.89698 81.11017 1.000 41.76568 132 ALA B O 1
ATOM 5738 N N . CYS B 1 133 ? 55.61553 70.12710 81.87275 1.000 47.91807 133 CYS B N 1
ATOM 5739 C CA . CYS B 1 133 ? 54.60147 69.07852 81.80917 1.000 46.18919 133 CYS B CA 1
ATOM 5740 C C . CYS B 1 133 ? 53.48936 69.48906 80.84858 1.000 46.52564 133 CYS B C 1
ATOM 5741 O O . CYS B 1 133 ? 52.85125 70.52985 81.05042 1.000 47.56035 133 CYS B O 1
ATOM 5744 N N . ASP B 1 134 ? 53.25056 68.66330 79.81701 1.000 49.08042 134 ASP B N 1
ATOM 5745 C CA . ASP B 1 134 ? 52.19364 68.88145 78.81922 1.000 49.13815 134 ASP B CA 1
ATOM 5746 C C . ASP B 1 134 ? 50.99410 67.98853 79.13940 1.000 45.74607 134 ASP B C 1
ATOM 5747 O O . ASP B 1 134 ? 51.12243 66.75885 79.15522 1.000 44.37992 134 ASP B O 1
ATOM 5752 N N . ASN B 1 135 ? 49.82778 68.60138 79.38528 1.000 44.34138 135 ASN B N 1
ATOM 5753 C CA . ASN B 1 135 ? 48.67026 67.82793 79.84122 1.000 48.38568 135 ASN B CA 1
ATOM 5754 C C . ASN B 1 135 ? 47.74913 67.40533 78.71129 1.000 48.20477 135 ASN B C 1
ATOM 5755 O O . ASN B 1 135 ? 46.73435 66.74905 78.97140 1.000 45.44340 135 ASN B O 1
ATOM 5760 N N . ARG B 1 136 ? 48.10230 67.73643 77.47556 1.000 49.93022 136 ARG B N 1
ATOM 5761 C CA . ARG B 1 136 ? 47.18037 67.61533 76.35895 1.000 44.81677 136 ARG B CA 1
ATOM 5762 C C . ARG B 1 136 ? 46.95430 66.15709 75.97466 1.000 41.57237 136 ARG B C 1
ATOM 5763 O O . ARG B 1 136 ? 47.88251 65.35303 75.94996 1.000 49.49736 136 ARG B O 1
ATOM 5771 N N . VAL B 1 137 ? 45.70961 65.80861 75.71499 1.000 43.11124 137 VAL B N 1
ATOM 5772 C CA . VAL B 1 137 ? 45.35889 64.49672 75.19672 1.000 44.18451 137 VAL B CA 1
ATOM 5773 C C . VAL B 1 137 ? 44.86874 64.70526 73.77372 1.000 44.60182 137 VAL B C 1
ATOM 5774 O O . VAL B 1 137 ? 44.40073 65.79371 73.40846 1.000 43.90296 137 VAL B O 1
ATOM 5778 N N . ASN B 1 138 ? 45.01529 63.66098 72.95882 1.000 45.26895 138 ASN B N 1
ATOM 5779 C CA . ASN B 1 138 ? 44.63606 63.69085 71.54870 1.000 48.45302 138 ASN B CA 1
ATOM 5780 C C . ASN B 1 138 ? 44.83338 62.31628 70.92659 1.000 49.72950 138 ASN B C 1
ATOM 5781 O O . ASN B 1 138 ? 45.09451 61.33825 71.63525 1.000 49.68788 138 ASN B O 1
ATOM 5786 N N . HIS B 1 139 ? 44.75116 62.24142 69.59800 1.000 52.84825 139 HIS B N 1
ATOM 5787 C CA . HIS B 1 139 ? 44.79798 60.94609 68.93828 1.000 48.51417 139 HIS B CA 1
ATOM 5788 C C . HIS B 1 139 ? 46.14187 60.26897 69.09569 1.000 44.89664 139 HIS B C 1
ATOM 5789 O O . HIS B 1 139 ? 46.24731 59.08134 68.79796 1.000 46.88661 139 HIS B O 1
ATOM 5796 N N . SER B 1 140 ? 47.14705 60.98045 69.59325 1.000 47.86814 140 SER B N 1
ATOM 5797 C CA . SER B 1 140 ? 48.51540 60.49589 69.69586 1.000 47.18633 140 SER B CA 1
ATOM 5798 C C . SER B 1 140 ? 48.89752 60.02887 71.09025 1.000 51.44529 140 SER B C 1
ATOM 5799 O O . SER B 1 140 ? 50.00867 59.51565 71.26635 1.000 60.98186 140 SER B O 1
ATOM 5802 N N . THR B 1 141 ? 48.03788 60.22872 72.08304 1.000 47.77690 141 THR B N 1
ATOM 5803 C CA . THR B 1 141 ? 48.35765 59.96781 73.47768 1.000 49.21218 141 THR B CA 1
ATOM 5804 C C . THR B 1 141 ? 47.65343 58.71259 73.97119 1.000 50.22988 141 THR B C 1
ATOM 5805 O O . THR B 1 141 ? 46.65628 58.26067 73.39649 1.000 44.41039 141 THR B O 1
ATOM 5809 N N . LEU B 1 142 ? 48.20341 58.15115 75.04747 1.000 50.89994 142 LEU B N 1
ATOM 5810 C CA . LEU B 1 142 ? 47.54551 57.09495 75.82024 1.000 51.56091 142 LEU B CA 1
ATOM 5811 C C . LEU B 1 142 ? 47.44067 57.53490 77.27764 1.000 50.96224 142 LEU B C 1
ATOM 5812 O O . LEU B 1 142 ? 48.45800 57.53979 77.99928 1.000 44.40851 142 LEU B O 1
ATOM 5817 N N . PRO B 1 143 ? 46.24067 57.90385 77.76588 1.000 52.36278 143 PRO B N 1
ATOM 5818 C CA . PRO B 1 143 ? 44.91402 57.77435 77.13681 1.000 44.42761 143 PRO B CA 1
ATOM 5819 C C . PRO B 1 143 ? 44.57901 58.75904 76.00770 1.000 42.89417 143 PRO B C 1
ATOM 5820 O O . PRO B 1 143 ? 45.07247 59.88142 75.98712 1.000 42.76744 143 PRO B O 1
ATOM 5824 N N . VAL B 1 144 ? 43.67913 58.32830 75.11658 1.000 39.91120 144 VAL B N 1
ATOM 5825 C CA . VAL B 1 144 ? 43.33305 59.07588 73.91236 1.000 35.56312 144 VAL B CA 1
ATOM 5826 C C . VAL B 1 144 ? 42.51980 60.31786 74.24915 1.000 35.94055 144 VAL B C 1
ATOM 5827 O O . VAL B 1 144 ? 41.61053 60.26935 75.07550 1.000 43.20779 144 VAL B O 1
ATOM 5831 N N . GLY B 1 145 ? 42.84974 61.44662 73.60290 1.000 39.97416 145 GLY B N 1
ATOM 5832 C CA . GLY B 1 145 ? 41.96037 62.58349 73.49655 1.000 35.56029 145 GLY B CA 1
ATOM 5833 C C . GLY B 1 145 ? 41.29973 62.66044 72.10594 1.000 44.56699 145 GLY B C 1
ATOM 5834 O O . GLY B 1 145 ? 41.63807 61.92918 71.17569 1.000 47.14464 145 GLY B O 1
ATOM 5835 N N . ASN B 1 146 ? 40.32537 63.56474 71.98623 1.000 47.51661 146 ASN B N 1
ATOM 5836 C CA . ASN B 1 146 ? 39.57356 63.81409 70.75626 1.000 45.36202 146 ASN B CA 1
ATOM 5837 C C . ASN B 1 146 ? 39.91092 65.20831 70.23489 1.000 46.23938 146 ASN B C 1
ATOM 5838 O O . ASN B 1 146 ? 40.42496 66.06058 70.96384 1.000 52.95584 146 ASN B O 1
ATOM 5843 N N . GLU B 1 147 ? 39.61584 65.44453 68.96152 1.000 45.77194 147 GLU B N 1
ATOM 5844 C CA . GLU B 1 147 ? 40.01263 66.68292 68.30256 1.000 54.95629 147 GLU B CA 1
ATOM 5845 C C . GLU B 1 147 ? 38.93140 67.08306 67.31458 1.000 60.08330 147 GLU B C 1
ATOM 5846 O O . GLU B 1 147 ? 37.97965 66.34020 67.07375 1.000 64.77893 147 GLU B O 1
ATOM 5852 N N . ASP B 1 148 ? 39.10700 68.25242 66.71150 1.000 61.91855 148 ASP B N 1
ATOM 5853 C CA . ASP B 1 148 ? 38.24852 68.69372 65.59919 1.000 64.76903 148 ASP B CA 1
ATOM 5854 C C . ASP B 1 148 ? 36.81725 68.74990 66.13069 1.000 62.21102 148 ASP B C 1
ATOM 5855 O O . ASP B 1 148 ? 36.60560 69.19987 67.26486 1.000 72.19208 148 ASP B O 1
ATOM 5860 N N . GLY B 1 149 ? 35.83345 68.28224 65.36605 1.000 63.28103 149 GLY B N 1
ATOM 5861 C CA . GLY B 1 149 ? 34.45639 68.28819 65.81243 1.000 63.27049 149 GLY B CA 1
ATOM 5862 C C . GLY B 1 149 ? 34.09140 66.98583 66.48962 1.000 66.65547 149 GLY B C 1
ATOM 5863 O O . GLY B 1 149 ? 32.96918 66.48860 66.34633 1.000 63.60311 149 GLY B O 1
ATOM 5864 N N . GLN B 1 150 ? 35.04835 66.40652 67.20869 1.000 60.02065 150 GLN B N 1
ATOM 5865 C CA . GLN B 1 150 ? 34.77510 65.26024 68.05430 1.000 51.63759 150 GLN B CA 1
ATOM 5866 C C . GLN B 1 150 ? 34.41440 65.76650 69.44169 1.000 62.19281 150 GLN B C 1
ATOM 5867 O O . GLN B 1 150 ? 34.96622 66.76918 69.91596 1.000 56.94794 150 GLN B O 1
ATOM 5873 N N . LEU B 1 151 ? 33.46063 65.07497 70.06804 1.000 63.09015 151 LEU B N 1
ATOM 5874 C CA . LEU B 1 151 ? 32.90108 65.39129 71.37513 1.000 57.94728 151 LEU B CA 1
ATOM 5875 C C . LEU B 1 151 ? 33.56380 64.53708 72.44672 1.000 56.15972 151 LEU B C 1
ATOM 5876 O O . LEU B 1 151 ? 33.90366 63.37521 72.20160 1.000 54.90158 151 LEU B O 1
ATOM 5881 N N . ALA B 1 152 ? 33.72433 65.10818 73.64661 1.000 55.08771 152 ALA B N 1
ATOM 5882 C CA . ALA B 1 152 ? 34.28713 64.33592 74.75291 1.000 50.16459 152 ALA B CA 1
ATOM 5883 C C . ALA B 1 152 ? 33.42699 63.10567 75.01597 1.000 47.15747 152 ALA B C 1
ATOM 5884 O O . ALA B 1 152 ? 32.22417 63.10405 74.75583 1.000 52.07351 152 ALA B O 1
ATOM 5886 N N . PHE B 1 153 ? 34.06202 62.02934 75.47186 1.000 45.17687 153 PHE B N 1
ATOM 5887 C CA . PHE B 1 153 ? 33.32740 60.81529 75.81982 1.000 47.55194 153 PHE B CA 1
ATOM 5888 C C . PHE B 1 153 ? 32.26395 61.13869 76.87282 1.000 53.76986 153 PHE B C 1
ATOM 5889 O O . PHE B 1 153 ? 32.58954 61.61491 77.96982 1.000 48.88299 153 PHE B O 1
ATOM 5897 N N . PHE B 1 154 ? 30.99187 60.89187 76.51785 1.000 49.55983 154 PHE B N 1
ATOM 5898 C CA . PHE B 1 154 ? 29.80148 61.22357 77.30487 1.000 50.77383 154 PHE B CA 1
ATOM 5899 C C . PHE B 1 154 ? 29.42421 62.69928 77.20665 1.000 51.63980 154 PHE B C 1
ATOM 5900 O O . PHE B 1 154 ? 28.68701 63.20174 78.06549 1.000 53.10610 154 PHE B O 1
ATOM 5908 N N . GLY B 1 155 ? 29.90216 63.41836 76.18178 1.000 44.37023 155 GLY B N 1
ATOM 5909 C CA . GLY B 1 155 ? 29.49857 64.79424 75.99033 1.000 39.23336 155 GLY B CA 1
ATOM 5910 C C . GLY B 1 155 ? 28.13535 64.91256 75.31699 1.000 52.06611 155 GLY B C 1
ATOM 5911 O O . GLY B 1 155 ? 27.65815 64.00263 74.62806 1.000 45.05198 155 GLY B O 1
ATOM 5912 N N . SER B 1 156 ? 27.49990 66.06542 75.53298 1.000 52.42790 156 SER B N 1
ATOM 5913 C CA . SER B 1 156 ? 26.22756 66.40708 74.91612 1.000 47.65307 156 SER B CA 1
ATOM 5914 C C . SER B 1 156 ? 26.39597 67.61097 73.99652 1.000 47.74032 156 SER B C 1
ATOM 5915 O O . SER B 1 156 ? 27.26530 68.46772 74.20745 1.000 48.23434 156 SER B O 1
ATOM 5918 N N . ASP B 1 157 ? 25.53925 67.67762 72.98170 1.000 47.38307 157 ASP B N 1
ATOM 5919 C CA . ASP B 1 157 ? 25.69243 68.66297 71.92672 1.000 47.48669 157 ASP B CA 1
ATOM 5920 C C . ASP B 1 157 ? 24.33045 68.97560 71.32975 1.000 49.51103 157 ASP B C 1
ATOM 5921 O O . ASP B 1 157 ? 23.43426 68.12815 71.31191 1.000 47.38888 157 ASP B O 1
ATOM 5926 N N . ASN B 1 158 ? 24.18249 70.20731 70.85548 1.000 48.05678 158 ASN B N 1
ATOM 5927 C CA . ASN B 1 158 ? 23.12123 70.57306 69.92358 1.000 46.52852 158 ASN B CA 1
ATOM 5928 C C . ASN B 1 158 ? 23.76411 70.88166 68.57766 1.000 47.37522 158 ASN B C 1
ATOM 5929 O O . ASN B 1 158 ? 23.89905 72.04459 68.18094 1.000 46.48377 158 ASN B O 1
ATOM 5934 N N . ALA B 1 159 ? 24.19210 69.82927 67.88221 1.000 49.31408 159 ALA B N 1
ATOM 5935 C CA . ALA B 1 159 ? 24.98514 70.02528 66.67257 1.000 53.04593 159 ALA B CA 1
ATOM 5936 C C . ALA B 1 159 ? 24.08986 70.44175 65.51480 1.000 56.28224 159 ALA B C 1
ATOM 5937 O O . ALA B 1 159 ? 22.94330 69.98788 65.39118 1.000 46.08233 159 ALA B O 1
ATOM 5939 N N . GLY B 1 160 ? 24.62762 71.31719 64.66636 1.000 52.75029 160 GLY B N 1
ATOM 5940 C CA . GLY B 1 160 ? 23.90650 71.85898 63.54924 1.000 48.87859 160 GLY B CA 1
ATOM 5941 C C . GLY B 1 160 ? 23.37605 73.26099 63.75932 1.000 48.43344 160 GLY B C 1
ATOM 5942 O O . GLY B 1 160 ? 23.13357 73.97359 62.77652 1.000 52.19914 160 GLY B O 1
ATOM 5943 N N . ILE B 1 161 ? 23.18113 73.67728 65.00041 1.000 47.07915 161 ILE B N 1
ATOM 5944 C CA . ILE B 1 161 ? 22.59095 74.98440 65.22834 1.000 45.53852 161 ILE B CA 1
ATOM 5945 C C . ILE B 1 161 ? 23.64695 76.03155 64.91021 1.000 44.56670 161 ILE B C 1
ATOM 5946 O O . ILE B 1 161 ? 24.74113 76.00067 65.48511 1.000 41.62337 161 ILE B O 1
ATOM 5951 N N . PRO B 1 162 ? 23.36651 76.94461 63.95505 1.000 49.39419 162 PRO B N 1
ATOM 5952 C CA . PRO B 1 162 ? 24.32425 78.00016 63.60042 1.000 49.60163 162 PRO B CA 1
ATOM 5953 C C . PRO B 1 162 ? 25.03386 78.61981 64.79092 1.000 45.45846 162 PRO B C 1
ATOM 5954 O O . PRO B 1 162 ? 26.26511 78.67152 64.83339 1.000 47.94029 162 PRO B O 1
ATOM 5958 N N . SER B 1 163 ? 24.25029 79.07212 65.76781 1.000 44.99024 163 SER B N 1
ATOM 5959 C CA . SER B 1 163 ? 24.81362 79.81264 66.88703 1.000 47.60284 163 SER B CA 1
ATOM 5960 C C . SER B 1 163 ? 25.79011 78.95538 67.67499 1.000 46.28386 163 SER B C 1
ATOM 5961 O O . SER B 1 163 ? 26.87229 79.42049 68.03480 1.000 45.68745 163 SER B O 1
ATOM 5964 N N . VAL B 1 164 ? 25.42013 77.69711 67.94500 1.000 48.38947 164 VAL B N 1
ATOM 5965 C CA . VAL B 1 164 ? 26.25564 76.79603 68.73852 1.000 43.32272 164 VAL B CA 1
ATOM 5966 C C . VAL B 1 164 ? 27.55724 76.49062 68.01661 1.000 47.86642 164 VAL B C 1
ATOM 5967 O O . VAL B 1 164 ? 28.63507 76.47321 68.63079 1.000 41.84577 164 VAL B O 1
ATOM 5971 N N . GLU B 1 165 ? 27.47221 76.21518 66.70662 1.000 48.97491 165 GLU B N 1
ATOM 5972 C CA . GLU B 1 165 ? 28.65932 75.86149 65.93582 1.000 45.76602 165 GLU B CA 1
ATOM 5973 C C . GLU B 1 165 ? 29.61247 77.04232 65.84869 1.000 43.79784 165 GLU B C 1
ATOM 5974 O O . GLU B 1 165 ? 30.81845 76.88961 66.05461 1.000 45.49844 165 GLU B O 1
ATOM 5980 N N . ALA B 1 166 ? 29.08511 78.23505 65.55965 1.000 42.60389 166 ALA B N 1
ATOM 5981 C CA . ALA B 1 166 ? 29.91586 79.42909 65.61368 1.000 44.99684 166 ALA B CA 1
ATOM 5982 C C . ALA B 1 166 ? 30.61437 79.53685 66.96637 1.000 48.65700 166 ALA B C 1
ATOM 5983 O O . ALA B 1 166 ? 31.79445 79.92734 67.04815 1.000 45.87763 166 ALA B O 1
ATOM 5985 N N . ALA B 1 167 ? 29.90991 79.13422 68.02663 1.000 47.37279 167 ALA B N 1
ATOM 5986 C CA . ALA B 1 167 ? 30.42800 79.23810 69.38156 1.000 45.38998 167 ALA B CA 1
ATOM 5987 C C . ALA B 1 167 ? 31.53939 78.22063 69.63686 1.000 44.13791 167 ALA B C 1
ATOM 5988 O O . ALA B 1 167 ? 32.52447 78.53323 70.31417 1.000 40.29268 167 ALA B O 1
ATOM 5990 N N . LYS B 1 168 ? 31.39803 77.00055 69.10386 1.000 45.75623 168 LYS B N 1
ATOM 5991 C CA . LYS B 1 168 ? 32.45610 75.99826 69.23127 1.000 46.20967 168 LYS B CA 1
ATOM 5992 C C . LYS B 1 168 ? 33.74450 76.46852 68.56647 1.000 46.46801 168 LYS B C 1
ATOM 5993 O O . LYS B 1 168 ? 34.84303 76.21944 69.07750 1.000 49.39763 168 LYS B O 1
ATOM 5999 N N . ARG B 1 169 ? 33.62643 77.15576 67.42879 1.000 45.56069 169 ARG B N 1
ATOM 6000 C CA . ARG B 1 169 ? 34.80582 77.61189 66.70632 1.000 44.51034 169 ARG B CA 1
ATOM 6001 C C . ARG B 1 169 ? 35.53490 78.71166 67.46523 1.000 49.18288 169 ARG B C 1
ATOM 6002 O O . ARG B 1 169 ? 36.77039 78.75680 67.45938 1.000 53.73209 169 ARG B O 1
ATOM 6010 N N . ALA B 1 170 ? 34.79331 79.60931 68.11635 1.000 50.08069 170 ALA B N 1
ATOM 6011 C CA . ALA B 1 170 ? 35.36836 80.74143 68.83709 1.000 47.88752 170 ALA B CA 1
ATOM 6012 C C . ALA B 1 170 ? 35.74671 80.41636 70.28008 1.000 45.55143 170 ALA B C 1
ATOM 6013 O O . ALA B 1 170 ? 36.13319 81.31868 71.02398 1.000 50.11130 170 ALA B O 1
ATOM 6015 N N . ALA B 1 171 ? 35.62612 79.16985 70.70814 1.000 45.38972 171 ALA B N 1
ATOM 6016 C CA . ALA B 1 171 ? 35.79260 78.86255 72.11720 1.000 43.77935 171 ALA B CA 1
ATOM 6017 C C . ALA B 1 171 ? 37.25925 78.62491 72.44861 1.000 48.41191 171 ALA B C 1
ATOM 6018 O O . ALA B 1 171 ? 37.99265 77.96742 71.69725 1.000 52.30105 171 ALA B O 1
ATOM 6020 N N . ALA B 1 172 ? 37.68436 79.18966 73.57365 1.000 53.23077 172 ALA B N 1
ATOM 6021 C CA . ALA B 1 172 ? 39.01961 78.93101 74.08122 1.000 50.25944 172 ALA B CA 1
ATOM 6022 C C . ALA B 1 172 ? 39.20781 77.42773 74.25192 1.000 52.27186 172 ALA B C 1
ATOM 6023 O O . ALA B 1 172 ? 38.28152 76.72937 74.68876 1.000 52.92282 172 ALA B O 1
ATOM 6025 N N . PRO B 1 173 ? 40.37547 76.90033 73.90356 1.000 50.36239 173 PRO B N 1
ATOM 6026 C CA . PRO B 1 173 ? 40.52814 75.45104 73.77389 1.000 51.65753 173 PRO B CA 1
ATOM 6027 C C . PRO B 1 173 ? 40.54018 74.75038 75.12001 1.000 54.25818 173 PRO B C 1
ATOM 6028 O O . PRO B 1 173 ? 40.85232 75.33101 76.16108 1.000 56.64560 173 PRO B O 1
ATOM 6032 N N . GLN B 1 174 ? 40.20497 73.46355 75.06869 1.000 51.02205 174 GLN B N 1
ATOM 6033 C CA . GLN B 1 174 ? 40.16987 72.60402 76.23690 1.000 50.76806 174 GLN B CA 1
ATOM 6034 C C . GLN B 1 174 ? 40.27213 71.16330 75.76206 1.000 46.42592 174 GLN B C 1
ATOM 6035 O O . GLN B 1 174 ? 39.77138 70.81943 74.69729 1.000 50.80574 174 GLN B O 1
ATOM 6041 N N . ASN B 1 175 ? 40.93782 70.33051 76.55416 1.000 46.10749 175 ASN B N 1
ATOM 6042 C CA . ASN B 1 175 ? 41.02230 68.91975 76.22513 1.000 41.67953 175 ASN B CA 1
ATOM 6043 C C . ASN B 1 175 ? 39.62414 68.30415 76.15184 1.000 44.61585 175 ASN B C 1
ATOM 6044 O O . ASN B 1 175 ? 38.65699 68.79992 76.73184 1.000 42.58945 175 ASN B O 1
ATOM 6049 N N . ARG B 1 176 ? 39.52968 67.20502 75.41532 1.000 43.18457 176 ARG B N 1
ATOM 6050 C CA . ARG B 1 176 ? 38.27022 66.49915 75.19246 1.000 44.43283 176 ARG B CA 1
ATOM 6051 C C . ARG B 1 176 ? 38.56451 65.01143 75.30186 1.000 40.08815 176 ARG B C 1
ATOM 6052 O O . ARG B 1 176 ? 38.63490 64.28980 74.30281 1.000 35.04761 176 ARG B O 1
ATOM 6060 N N . PRO B 1 177 ? 38.77170 64.52614 76.52062 1.000 39.78105 177 PRO B N 1
ATOM 6061 C CA . PRO B 1 177 ? 39.13131 63.11734 76.71585 1.000 40.00390 177 PRO B CA 1
ATOM 6062 C C . PRO B 1 177 ? 38.14273 62.17106 76.06093 1.000 38.78392 177 PRO B C 1
ATOM 6063 O O . PRO B 1 177 ? 36.92931 62.36674 76.14465 1.000 40.82095 177 PRO B O 1
ATOM 6067 N N . ASN B 1 178 ? 38.66886 61.12602 75.42286 1.000 36.97298 178 ASN B N 1
ATOM 6068 C CA . ASN B 1 178 ? 37.84231 59.97051 75.08368 1.000 34.33764 178 ASN B CA 1
ATOM 6069 C C . ASN B 1 178 ? 37.80971 58.95604 76.19614 1.000 39.20936 178 ASN B C 1
ATOM 6070 O O . ASN B 1 178 ? 37.85843 57.74995 75.94837 1.000 39.18882 178 ASN B O 1
ATOM 6075 N N . PHE B 1 179 ? 37.71909 59.42078 77.43911 1.000 44.38714 179 PHE B N 1
ATOM 6076 C CA . PHE B 1 179 ? 37.65761 58.53062 78.58773 1.000 44.76134 179 PHE B CA 1
ATOM 6077 C C . PHE B 1 179 ? 36.78284 59.15459 79.68401 1.000 47.28260 179 PHE B C 1
ATOM 6078 O O . PHE B 1 179 ? 36.42969 60.34019 79.65050 1.000 44.65160 179 PHE B O 1
ATOM 6086 N N . ASP B 1 180 ? 36.40495 58.33237 80.65195 1.000 41.15593 180 ASP B N 1
ATOM 6087 C CA . ASP B 1 180 ? 35.48074 58.76285 81.67516 1.000 44.06207 180 ASP B CA 1
ATOM 6088 C C . ASP B 1 180 ? 36.24090 58.99787 82.97413 1.000 42.48413 180 ASP B C 1
ATOM 6089 O O . ASP B 1 180 ? 36.10577 58.23785 83.93950 1.000 47.72901 180 ASP B O 1
ATOM 6094 N N . PHE B 1 181 ? 37.04579 60.06424 82.98933 1.000 38.82809 181 PHE B N 1
ATOM 6095 C CA . PHE B 1 181 ? 37.74054 60.48964 84.20849 1.000 39.47221 181 PHE B CA 1
ATOM 6096 C C . PHE B 1 181 ? 38.57970 61.74004 83.99143 1.000 38.64764 181 PHE B C 1
ATOM 6097 O O . PHE B 1 181 ? 39.30078 61.84457 82.99029 1.000 40.91806 181 PHE B O 1
ATOM 6105 N N . PHE B 1 182 ? 38.52111 62.66647 84.95226 1.000 31.20076 182 PHE B N 1
ATOM 6106 C CA . PHE B 1 182 ? 39.09505 63.99418 84.76584 1.000 31.89370 182 PHE B CA 1
ATOM 6107 C C . PHE B 1 182 ? 40.57635 63.91850 84.39391 1.000 42.29595 182 PHE B C 1
ATOM 6108 O O . PHE B 1 182 ? 41.32661 63.05593 84.87328 1.000 39.07888 182 PHE B O 1
ATOM 6116 N N . ASN B 1 183 ? 40.99417 64.84385 83.52902 1.000 40.20738 183 ASN B N 1
ATOM 6117 C CA . ASN B 1 183 ? 42.34331 64.84474 82.98280 1.000 42.08236 183 ASN B CA 1
ATOM 6118 C C . ASN B 1 183 ? 43.34155 65.53039 83.92528 1.000 40.08469 183 ASN B C 1
ATOM 6119 O O . ASN B 1 183 ? 44.00372 66.51821 83.59694 1.000 38.58049 183 ASN B O 1
ATOM 6124 N N . TYR B 1 184 ? 43.46237 64.95111 85.11102 1.000 37.28909 184 TYR B N 1
ATOM 6125 C CA . TYR B 1 184 ? 44.43015 65.42366 86.09185 1.000 37.86788 184 TYR B CA 1
ATOM 6126 C C . TYR B 1 184 ? 45.85516 65.27002 85.57323 1.000 36.55667 184 TYR B C 1
ATOM 6127 O O . TYR B 1 184 ? 46.22767 64.21787 85.04733 1.000 39.67013 184 TYR B O 1
ATOM 6136 N N . ALA B 1 185 ? 46.66658 66.31085 85.74986 1.000 36.33422 185 ALA B N 1
ATOM 6137 C CA . ALA B 1 185 ? 48.04761 66.31922 85.26585 1.000 40.79836 185 ALA B CA 1
ATOM 6138 C C . ALA B 1 185 ? 48.99420 66.76046 86.37667 1.000 38.65241 185 ALA B C 1
ATOM 6139 O O . ALA B 1 185 ? 48.57414 67.08676 87.48743 1.000 40.33311 185 ALA B O 1
ATOM 6141 N N . GLY B 1 186 ? 50.28460 66.80803 86.06147 1.000 41.46417 186 GLY B N 1
ATOM 6142 C CA . GLY B 1 186 ? 51.32171 67.24308 86.99127 1.000 37.90929 186 GLY B CA 1
ATOM 6143 C C . GLY B 1 186 ? 52.21767 66.09309 87.42347 1.000 37.94868 186 GLY B C 1
ATOM 6144 O O . GLY B 1 186 ? 52.12379 64.96501 86.93050 1.000 37.67529 186 GLY B O 1
ATOM 6145 N N . ILE B 1 187 ? 53.09867 66.39166 88.37758 1.000 41.35788 187 ILE B N 1
ATOM 6146 C CA . ILE B 1 187 ? 54.12341 65.42988 88.81036 1.000 38.30842 187 ILE B CA 1
ATOM 6147 C C . ILE B 1 187 ? 53.47189 64.54459 89.86705 1.000 35.62818 187 ILE B C 1
ATOM 6148 O O . ILE B 1 187 ? 53.57724 64.79465 91.05597 1.000 38.15311 187 ILE B O 1
ATOM 6153 N N . HIS B 1 188 ? 52.80976 63.47510 89.41905 1.000 40.03083 188 HIS B N 1
ATOM 6154 C CA . HIS B 1 188 ? 51.83298 62.80118 90.27682 1.000 44.68675 188 HIS B CA 1
ATOM 6155 C C . HIS B 1 188 ? 52.47515 61.97608 91.37537 1.000 43.65099 188 HIS B C 1
ATOM 6156 O O . HIS B 1 188 ? 51.89718 61.83625 92.46323 1.000 44.69132 188 HIS B O 1
ATOM 6163 N N . ARG B 1 189 ? 53.62486 61.38925 91.09848 1.000 41.75660 189 ARG B N 1
ATOM 6164 C CA . ARG B 1 189 ? 54.20686 60.34531 91.92042 1.000 43.07910 189 ARG B CA 1
ATOM 6165 C C . ARG B 1 189 ? 55.51674 60.85559 92.50494 1.000 41.16139 189 ARG B C 1
ATOM 6166 O O . ARG B 1 189 ? 56.03226 61.88750 92.06014 1.000 48.74720 189 ARG B O 1
ATOM 6174 N N . PRO B 1 190 ? 56.05871 60.20075 93.54063 1.000 39.62717 190 PRO B N 1
ATOM 6175 C CA . PRO B 1 190 ? 57.26617 60.75041 94.18118 1.000 44.15753 190 PRO B CA 1
ATOM 6176 C C . PRO B 1 190 ? 58.43911 60.97905 93.21915 1.000 43.03762 190 PRO B C 1
ATOM 6177 O O . PRO B 1 190 ? 58.51721 60.38523 92.13030 1.000 37.00615 190 PRO B O 1
ATOM 6181 N N . VAL B 1 191 ? 59.32820 61.88467 93.63915 1.000 43.27358 191 VAL B N 1
ATOM 6182 C CA . VAL B 1 191 ? 60.50294 62.33241 92.89349 1.000 42.60178 191 VAL B CA 1
ATOM 6183 C C . VAL B 1 191 ? 61.73722 62.06064 93.74276 1.000 45.29258 191 VAL B C 1
ATOM 6184 O O . VAL B 1 191 ? 61.87465 62.61920 94.83852 1.000 48.87541 191 VAL B O 1
ATOM 6188 N N . VAL B 1 192 ? 62.65047 61.25671 93.20823 1.000 47.84676 192 VAL B N 1
ATOM 6189 C CA . VAL B 1 192 ? 63.72339 60.61740 93.96676 1.000 43.23908 192 VAL B CA 1
ATOM 6190 C C . VAL B 1 192 ? 65.06446 60.96537 93.34137 1.000 45.81572 192 VAL B C 1
ATOM 6191 O O . VAL B 1 192 ? 65.24922 60.78603 92.13288 1.000 48.11028 192 VAL B O 1
ATOM 6195 N N . LEU B 1 193 ? 66.00009 61.44433 94.15897 1.000 51.80113 193 LEU B N 1
ATOM 6196 C CA . LEU B 1 193 ? 67.42474 61.44288 93.82529 1.000 50.36742 193 LEU B CA 1
ATOM 6197 C C . LEU B 1 193 ? 68.10349 60.32239 94.60724 1.000 48.09125 193 LEU B C 1
ATOM 6198 O O . LEU B 1 193 ? 67.96307 60.25118 95.83327 1.000 45.72419 193 LEU B O 1
ATOM 6203 N N . TYR B 1 194 ? 68.81679 59.43944 93.90235 1.000 49.04788 194 TYR B N 1
ATOM 6204 C CA . TYR B 1 194 ? 69.44087 58.29323 94.55408 1.000 52.73057 194 TYR B CA 1
ATOM 6205 C C . TYR B 1 194 ? 70.75688 57.91903 93.87769 1.000 55.07183 194 TYR B C 1
ATOM 6206 O O . TYR B 1 194 ? 70.94550 58.13916 92.67768 1.000 53.03998 194 TYR B O 1
ATOM 6215 N N . THR B 1 195 ? 71.65129 57.32211 94.66463 1.000 56.06531 195 THR B N 1
ATOM 6216 C CA . THR B 1 195 ? 72.99310 56.96417 94.22859 1.000 58.09932 195 THR B CA 1
ATOM 6217 C C . THR B 1 195 ? 73.17247 55.45693 94.10917 1.000 60.23273 195 THR B C 1
ATOM 6218 O O . THR B 1 195 ? 72.46787 54.66913 94.75094 1.000 52.86077 195 THR B O 1
ATOM 6222 N N . THR B 1 196 ? 74.17308 55.06389 93.26743 1.000 59.42597 196 THR B N 1
ATOM 6223 C CA . THR B 1 196 ? 74.71539 53.70507 93.31209 1.000 57.44692 196 THR B CA 1
ATOM 6224 C C . THR B 1 196 ? 76.24006 53.74038 93.26563 1.000 53.63415 196 THR B C 1
ATOM 6225 O O . THR B 1 196 ? 76.83094 54.79789 93.00520 1.000 53.00241 196 THR B O 1
ATOM 6229 N N . PRO B 1 197 ? 76.90354 52.62165 93.56981 1.000 58.80742 197 PRO B N 1
ATOM 6230 C CA . PRO B 1 197 ? 78.31387 52.45774 93.18469 1.000 50.83666 197 PRO B CA 1
ATOM 6231 C C . PRO B 1 197 ? 78.48294 52.46430 91.67493 1.000 53.09494 197 PRO B C 1
ATOM 6232 O O . PRO B 1 197 ? 77.71483 51.83363 90.94692 1.000 57.61758 197 PRO B O 1
ATOM 6236 N N . LYS B 1 198 ? 79.53869 53.14319 91.21102 1.000 56.92318 198 LYS B N 1
ATOM 6237 C CA . LYS B 1 198 ? 79.75090 53.42349 89.79295 1.000 46.32468 198 LYS B CA 1
ATOM 6238 C C . LYS B 1 198 ? 79.67526 52.18719 88.89444 1.000 52.37309 198 LYS B C 1
ATOM 6239 O O . LYS B 1 198 ? 79.55759 52.33282 87.67191 1.000 59.90870 198 LYS B O 1
ATOM 6241 N N . GLU B 1 199 ? 79.70301 50.97996 89.46862 1.000 48.39837 199 GLU B N 1
ATOM 6242 C CA . GLU B 1 199 ? 79.36101 49.74916 88.75144 1.000 55.01724 199 GLU B CA 1
ATOM 6243 C C . GLU B 1 199 ? 78.28213 49.01988 89.54708 1.000 53.29239 199 GLU B C 1
ATOM 6244 O O . GLU B 1 199 ? 78.49878 48.65691 90.70740 1.000 55.59423 199 GLU B O 1
ATOM 6246 N N . TYR B 1 200 ? 77.11309 48.80796 88.94663 1.000 60.84918 200 TYR B N 1
ATOM 6247 C CA . TYR B 1 200 ? 75.93711 48.56411 89.77853 1.000 60.63384 200 TYR B CA 1
ATOM 6248 C C . TYR B 1 200 ? 75.04983 47.44598 89.24481 1.000 55.18801 200 TYR B C 1
ATOM 6249 O O . TYR B 1 200 ? 75.02280 47.15852 88.05101 1.000 59.74893 200 TYR B O 1
ATOM 6258 N N . ILE B 1 201 ? 74.32151 46.81496 90.16990 1.000 53.95019 201 ILE B N 1
ATOM 6259 C CA . ILE B 1 201 ? 73.21409 45.93492 89.80875 1.000 61.33737 201 ILE B CA 1
ATOM 6260 C C . ILE B 1 201 ? 72.13538 46.72934 89.07714 1.000 64.75697 201 ILE B C 1
ATOM 6261 O O . ILE B 1 201 ? 71.61370 47.72819 89.59148 1.000 59.20047 201 ILE B O 1
ATOM 6266 N N . GLU B 1 202 ? 71.77797 46.27390 87.87335 1.000 62.08122 202 GLU B N 1
ATOM 6267 C CA . GLU B 1 202 ? 70.82814 46.98275 87.02343 1.000 61.96042 202 GLU B CA 1
ATOM 6268 C C . GLU B 1 202 ? 69.42890 46.39428 87.06059 1.000 62.30526 202 GLU B C 1
ATOM 6269 O O . GLU B 1 202 ? 68.44299 47.13949 87.08609 1.000 63.81496 202 GLU B O 1
ATOM 6275 N N . ASP B 1 203 ? 69.30601 45.07660 87.05978 1.000 58.07443 203 ASP B N 1
ATOM 6276 C CA . ASP B 1 203 ? 67.99071 44.50253 86.88715 1.000 54.13985 203 ASP B CA 1
ATOM 6277 C C . ASP B 1 203 ? 67.91614 43.15864 87.58264 1.000 58.71438 203 ASP B C 1
ATOM 6278 O O . ASP B 1 203 ? 68.82494 42.33139 87.47258 1.000 61.25210 203 ASP B O 1
ATOM 6283 N N . VAL B 1 204 ? 66.81641 42.94643 88.29440 1.000 57.80353 204 VAL B N 1
ATOM 6284 C CA . VAL B 1 204 ? 66.48822 41.65069 88.85711 1.000 54.69943 204 VAL B CA 1
ATOM 6285 C C . VAL B 1 204 ? 65.21395 41.16255 88.20279 1.000 55.64523 204 VAL B C 1
ATOM 6286 O O . VAL B 1 204 ? 64.22953 41.90628 88.09672 1.000 58.58490 204 VAL B O 1
ATOM 6290 N N . THR B 1 205 ? 65.23885 39.91044 87.77265 1.000 51.76281 205 THR B N 1
ATOM 6291 C CA . THR B 1 205 ? 64.05983 39.24933 87.24104 1.000 59.26745 205 THR B CA 1
ATOM 6292 C C . THR B 1 205 ? 63.98032 37.85344 87.82891 1.000 60.29353 205 THR B C 1
ATOM 6293 O O . THR B 1 205 ? 64.89527 37.03728 87.63956 1.000 64.81926 205 THR B O 1
ATOM 6297 N N . ILE B 1 206 ? 62.88226 37.55052 88.51677 1.000 58.08898 206 ILE B N 1
ATOM 6298 C CA . ILE B 1 206 ? 62.74750 36.32345 89.28698 1.000 59.59834 206 ILE B CA 1
ATOM 6299 C C . ILE B 1 206 ? 61.53442 35.55316 88.80762 1.000 61.98939 206 ILE B C 1
ATOM 6300 O O . ILE B 1 206 ? 60.45492 36.13338 88.65236 1.000 67.84089 206 ILE B O 1
ATOM 6305 N N . VAL B 1 207 ? 61.69673 34.24507 88.59731 1.000 63.26900 207 VAL B N 1
ATOM 6306 C CA . VAL B 1 207 ? 60.58492 33.38466 88.19046 1.000 70.86127 207 VAL B CA 1
ATOM 6307 C C . VAL B 1 207 ? 60.48775 32.19794 89.14022 1.000 66.69445 207 VAL B C 1
ATOM 6308 O O . VAL B 1 207 ? 61.20420 31.20308 88.96574 1.000 65.04546 207 VAL B O 1
ATOM 6312 N N . PRO B 1 208 ? 59.60194 32.24129 90.12728 1.000 65.84956 208 PRO B N 1
ATOM 6313 C CA . PRO B 1 208 ? 59.51582 31.14693 91.09078 1.000 67.52187 208 PRO B CA 1
ATOM 6314 C C . PRO B 1 208 ? 58.63812 30.02241 90.56119 1.000 66.39079 208 PRO B C 1
ATOM 6315 O O . PRO B 1 208 ? 57.92925 30.16403 89.56379 1.000 68.75208 208 PRO B O 1
ATOM 6319 N N . ALA B 1 209 ? 58.71192 28.88421 91.25085 1.000 67.27365 209 ALA B N 1
ATOM 6320 C CA . ALA B 1 209 ? 57.87658 27.73199 90.94501 1.000 72.59588 209 ALA B CA 1
ATOM 6321 C C . ALA B 1 209 ? 57.34355 27.12691 92.23806 1.000 69.81656 209 ALA B C 1
ATOM 6322 O O . ALA B 1 209 ? 57.96284 27.24262 93.29952 1.000 72.10239 209 ALA B O 1
ATOM 6324 N N . VAL B 1 210 ? 56.18719 26.46807 92.12938 1.000 68.67008 210 VAL B N 1
ATOM 6325 C CA . VAL B 1 210 ? 55.45255 26.02201 93.31322 1.000 74.35136 210 VAL B CA 1
ATOM 6326 C C . VAL B 1 210 ? 56.27905 25.04739 94.14516 1.000 72.96803 210 VAL B C 1
ATOM 6327 O O . VAL B 1 210 ? 56.20043 25.04592 95.38289 1.000 72.06035 210 VAL B O 1
ATOM 6331 N N . ASP B 1 211 ? 57.10734 24.23264 93.49021 1.000 66.55575 211 ASP B N 1
ATOM 6332 C CA . ASP B 1 211 ? 57.87123 23.22045 94.20350 1.000 69.56847 211 ASP B CA 1
ATOM 6333 C C . ASP B 1 211 ? 58.97116 23.82209 95.07314 1.000 73.96003 211 ASP B C 1
ATOM 6334 O O . ASP B 1 211 ? 59.49785 23.13073 95.95272 1.000 71.35641 211 ASP B O 1
ATOM 6339 N N . GLY B 1 212 ? 59.32271 25.08666 94.85412 1.000 72.32736 212 GLY B N 1
ATOM 6340 C CA . GLY B 1 212 ? 60.37881 25.74260 95.59022 1.000 69.09899 212 GLY B CA 1
ATOM 6341 C C . GLY B 1 212 ? 61.56209 26.14565 94.74421 1.000 76.47315 212 GLY B C 1
ATOM 6342 O O . GLY B 1 212 ? 62.45488 26.84436 95.25138 1.000 73.13802 212 GLY B O 1
ATOM 6343 N N . THR B 1 213 ? 61.60833 25.72118 93.48016 1.000 75.72560 213 THR B N 1
ATOM 6344 C CA . THR B 1 213 ? 62.67821 26.12265 92.57689 1.000 70.85556 213 THR B CA 1
ATOM 6345 C C . THR B 1 213 ? 62.36616 27.49165 92.00374 1.000 68.74536 213 THR B C 1
ATOM 6346 O O . THR B 1 213 ? 61.20543 27.81735 91.73355 1.000 72.36920 213 THR B O 1
ATOM 6350 N N . VAL B 1 214 ? 63.40818 28.29812 91.82513 1.000 62.06043 214 VAL B N 1
ATOM 6351 C CA . VAL B 1 214 ? 63.25143 29.71143 91.51715 1.000 61.73144 214 VAL B CA 1
ATOM 6352 C C . VAL B 1 214 ? 64.36399 30.12151 90.56587 1.000 61.70124 214 VAL B C 1
ATOM 6353 O O . VAL B 1 214 ? 65.52890 30.19328 90.96814 1.000 69.19796 214 VAL B O 1
ATOM 6357 N N . GLN B 1 215 ? 64.01670 30.41646 89.31983 1.000 61.13370 215 GLN B N 1
ATOM 6358 C CA . GLN B 1 215 ? 65.01155 30.98950 88.42934 1.000 64.89752 215 GLN B CA 1
ATOM 6359 C C . GLN B 1 215 ? 65.26066 32.44033 88.81625 1.000 65.54841 215 GLN B C 1
ATOM 6360 O O . GLN B 1 215 ? 64.43470 33.08644 89.46607 1.000 63.63298 215 GLN B O 1
ATOM 6366 N N . TYR B 1 216 ? 66.42371 32.95137 88.42387 1.000 65.75224 216 TYR B N 1
ATOM 6367 C CA . TYR B 1 216 ? 66.72591 34.36002 88.64838 1.000 63.21060 216 TYR B CA 1
ATOM 6368 C C . TYR B 1 216 ? 67.75308 34.81905 87.62748 1.000 63.77243 216 TYR B C 1
ATOM 6369 O O . TYR B 1 216 ? 68.38517 34.00953 86.94430 1.000 67.24222 216 TYR B O 1
ATOM 6378 N N . ALA B 1 217 ? 67.90815 36.13825 87.53442 1.000 61.33594 217 ALA B N 1
ATOM 6379 C CA . ALA B 1 217 ? 68.81209 36.74355 86.57767 1.000 60.31623 217 ALA B CA 1
ATOM 6380 C C . ALA B 1 217 ? 69.06257 38.19928 86.92836 1.000 65.07503 217 ALA B C 1
ATOM 6381 O O . ALA B 1 217 ? 68.30994 39.09459 86.51854 1.000 65.52462 217 ALA B O 1
ATOM 6383 N N . VAL B 1 218 ? 70.11014 38.43869 87.70978 1.000 66.95760 218 VAL B N 1
ATOM 6384 C CA . VAL B 1 218 ? 70.64537 39.78311 87.88139 1.000 67.22184 218 VAL B CA 1
ATOM 6385 C C . VAL B 1 218 ? 71.43300 40.18472 86.63079 1.000 63.74698 218 VAL B C 1
ATOM 6386 O O 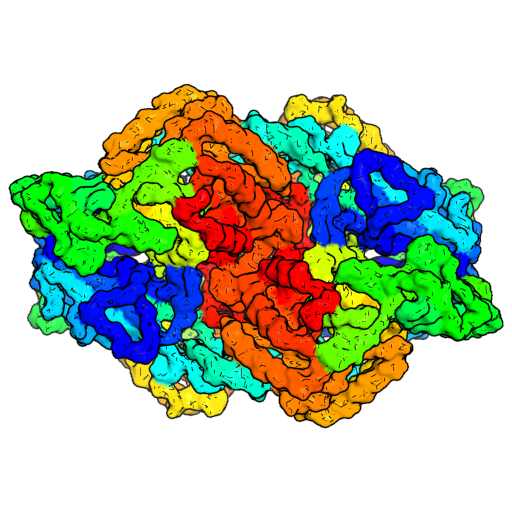. VAL B 1 218 ? 71.85183 39.33833 85.83279 1.000 65.01218 218 VAL B O 1
ATOM 6390 N N . LYS B 1 219 ? 71.59785 41.49501 86.43198 1.000 57.60657 219 LYS B N 1
ATOM 6391 C CA . LYS B 1 219 ? 72.37479 42.02903 85.30921 1.000 63.66596 219 LYS B CA 1
ATOM 6392 C C . LYS B 1 219 ? 73.22012 43.19050 85.82284 1.000 67.00861 219 LYS B C 1
ATOM 6393 O O . LYS B 1 219 ? 72.70266 44.28929 86.03282 1.000 68.84731 219 LYS B O 1
ATOM 6399 N N . THR B 1 220 ? 74.51550 42.94908 86.00986 1.000 65.46348 220 THR B N 1
ATOM 6400 C CA . THR B 1 220 ? 75.42960 43.96545 86.50520 1.000 62.64903 220 THR B CA 1
ATOM 6401 C C . THR B 1 220 ? 76.11773 44.67896 85.34216 1.000 66.28556 220 THR B C 1
ATOM 6402 O O . THR B 1 220 ? 76.06903 44.23049 84.19393 1.000 64.13285 220 THR B O 1
ATOM 6406 N N . THR B 1 221 ? 76.78685 45.79806 85.65605 1.000 68.34371 221 THR B N 1
ATOM 6407 C CA . THR B 1 221 ? 77.47782 46.60851 84.65044 1.000 68.26755 221 THR B CA 1
ATOM 6408 C C . THR B 1 221 ? 78.98390 46.40471 84.61323 1.000 65.32752 221 THR B C 1
ATOM 6409 O O . THR B 1 221 ? 79.57906 46.49460 83.53208 1.000 66.87479 221 THR B O 1
ATOM 6413 N N . GLY B 1 222 ? 79.61870 46.16708 85.76083 1.000 69.49035 222 GLY B N 1
ATOM 6414 C CA . GLY B 1 222 ? 81.00710 45.75567 85.80605 1.000 70.42702 222 GLY B CA 1
ATOM 6415 C C . GLY B 1 222 ? 81.15545 44.24986 85.73700 1.000 70.94508 222 GLY B C 1
ATOM 6416 O O . GLY B 1 222 ? 80.21668 43.50370 85.44989 1.000 64.88728 222 GLY B O 1
ATOM 6417 N N . SER B 1 223 ? 82.37522 43.80126 86.01984 1.000 76.36167 223 SER B N 1
ATOM 6418 C CA . SER B 1 223 ? 82.70985 42.38222 85.98583 1.000 83.84816 223 SER B CA 1
ATOM 6419 C C . SER B 1 223 ? 83.08929 41.85913 87.36462 1.000 78.94401 223 SER B C 1
ATOM 6420 O O . SER B 1 223 ? 83.82749 40.87632 87.48060 1.000 81.00645 223 SER B O 1
ATOM 6423 N N . ALA B 1 224 ? 82.55041 42.47852 88.41385 1.000 78.67062 224 ALA B N 1
ATOM 6424 C CA . ALA B 1 224 ? 82.59419 41.85343 89.71551 1.000 70.33433 224 ALA B CA 1
ATOM 6425 C C . ALA B 1 224 ? 81.60884 40.68810 89.72235 1.000 69.59465 224 ALA B C 1
ATOM 6426 O O . ALA B 1 224 ? 80.60702 40.71080 88.99945 1.000 70.57005 224 ALA B O 1
ATOM 6428 N N . PRO B 1 225 ? 81.90894 39.62714 90.45898 1.000 66.36705 225 PRO B N 1
ATOM 6429 C CA . PRO B 1 225 ? 80.98461 38.49643 90.52764 1.000 64.95427 225 PRO B CA 1
ATOM 6430 C C . PRO B 1 225 ? 79.79527 38.79797 91.42997 1.000 74.05178 225 PRO B C 1
ATOM 6431 O O . PRO B 1 225 ? 79.83559 39.66884 92.30354 1.000 75.11837 225 PRO B O 1
ATOM 6435 N N . VAL B 1 226 ? 78.73863 38.01625 91.22885 1.000 68.90798 226 VAL B N 1
ATOM 6436 C CA . VAL B 1 226 ? 77.44269 38.23308 91.85489 1.000 64.51399 226 VAL B CA 1
ATOM 6437 C C . VAL B 1 226 ? 77.15534 37.08256 92.81435 1.000 68.91206 226 VAL B C 1
ATOM 6438 O O . VAL B 1 226 ? 77.28335 35.90982 92.43867 1.000 72.69456 226 VAL B O 1
ATOM 6442 N N . ARG B 1 227 ? 76.77193 37.41212 94.05224 1.000 66.38805 227 ARG B N 1
ATOM 6443 C CA . ARG B 1 227 ? 76.28157 36.43070 95.01772 1.000 71.92540 227 ARG B CA 1
ATOM 6444 C C . ARG B 1 227 ? 74.85616 36.79504 95.42965 1.000 71.59876 227 ARG B C 1
ATOM 6445 O O . ARG B 1 227 ? 74.60316 37.91839 95.87927 1.000 68.53709 227 ARG B O 1
ATOM 6453 N N . VAL B 1 228 ? 73.92682 35.85547 95.27422 1.000 66.51209 228 VAL B N 1
ATOM 6454 C CA . VAL B 1 228 ? 72.56517 36.05776 95.73006 1.000 64.01863 228 VAL B CA 1
ATOM 6455 C C . VAL B 1 228 ? 72.34602 35.25391 97.00001 1.000 69.23151 228 VAL B C 1
ATOM 6456 O O . VAL B 1 228 ? 73.10342 34.33527 97.33314 1.000 68.30135 228 VAL B O 1
ATOM 6460 N N . THR B 1 229 ? 71.26741 35.60758 97.70369 1.000 67.80923 229 THR B N 1
ATOM 6461 C CA . THR B 1 229 ? 70.84900 35.00611 98.96239 1.000 62.84245 229 THR B CA 1
ATOM 6462 C C . THR B 1 229 ? 69.35364 35.22290 99.09232 1.000 58.83142 229 THR B C 1
ATOM 6463 O O . THR B 1 229 ? 68.87920 36.33937 98.86417 1.000 56.42628 229 THR B O 1
ATOM 6467 N N . VAL B 1 230 ? 68.61819 34.17785 99.45689 1.000 58.42657 230 VAL B N 1
ATOM 6468 C CA . VAL B 1 230 ? 67.17833 34.27418 99.66955 1.000 57.28368 230 VAL B CA 1
ATOM 6469 C C . VAL B 1 230 ? 66.92356 34.42765 101.16033 1.000 59.18387 230 VAL B C 1
ATOM 6470 O O . VAL B 1 230 ? 67.18891 33.50872 101.94176 1.000 58.45265 230 VAL B O 1
ATOM 6474 N N . LEU B 1 231 ? 66.40403 35.58991 101.55153 1.000 58.97989 231 LEU B N 1
ATOM 6475 C CA . LEU B 1 231 ? 65.99947 35.85118 102.92614 1.000 62.44606 231 LEU B CA 1
ATOM 6476 C C . LEU B 1 231 ? 64.51228 35.54127 103.09809 1.000 62.78694 231 LEU B C 1
ATOM 6477 O O . LEU B 1 231 ? 63.68307 35.95486 102.27911 1.000 60.28224 231 LEU B O 1
ATOM 6482 N N . ASP B 1 232 ? 64.17290 34.82299 104.16314 1.000 61.56564 232 ASP B N 1
ATOM 6483 C CA . ASP B 1 232 ? 62.77782 34.49777 104.42208 1.000 64.66092 232 ASP B CA 1
ATOM 6484 C C . ASP B 1 232 ? 62.06639 35.72131 104.99874 1.000 66.84003 232 ASP B C 1
ATOM 6485 O O . ASP B 1 232 ? 62.59822 36.83449 105.00907 1.000 65.89011 232 ASP B O 1
ATOM 6490 N N . ALA B 1 233 ? 60.84799 35.51679 105.50347 1.000 71.07060 233 ALA B N 1
ATOM 6491 C CA . ALA B 1 233 ? 60.06769 36.63281 106.02880 1.000 74.23099 233 ALA B CA 1
ATOM 6492 C C . ALA B 1 233 ? 60.72861 37.25154 107.25378 1.000 76.70334 233 ALA B C 1
ATOM 6493 O O . ALA B 1 233 ? 60.64133 38.46833 107.46655 1.000 72.47219 233 ALA B O 1
ATOM 6495 N N . ASP B 1 234 ? 61.39956 36.43694 108.06097 1.000 75.26177 234 ASP B N 1
ATOM 6496 C CA . ASP B 1 234 ? 62.03608 36.90198 109.27528 1.000 71.65510 234 ASP B CA 1
ATOM 6497 C C . ASP B 1 234 ? 63.47948 37.34468 109.04318 1.000 74.01795 234 ASP B C 1
ATOM 6498 O O . ASP B 1 234 ? 64.21667 37.54889 110.01640 1.000 80.09648 234 ASP B O 1
ATOM 6503 N N . GLY B 1 235 ? 63.87814 37.55130 107.78096 1.000 69.98689 235 GLY B N 1
ATOM 6504 C CA . GLY B 1 235 ? 65.21762 37.99905 107.44027 1.000 67.87414 235 GLY B CA 1
ATOM 6505 C C . GLY B 1 235 ? 66.28377 36.92225 107.42683 1.000 65.78915 235 GLY B C 1
ATOM 6506 O O . GLY B 1 235 ? 67.37250 37.16029 106.88988 1.000 61.20503 235 GLY B O 1
ATOM 6507 N N . ASN B 1 236 ? 66.01127 35.75568 108.00648 1.000 68.14557 236 ASN B N 1
ATOM 6508 C CA . ASN B 1 236 ? 66.95717 34.64689 108.01252 1.000 68.07785 236 ASN B CA 1
ATOM 6509 C C . ASN B 1 236 ? 67.15989 34.12370 106.59354 1.000 69.67502 236 ASN B C 1
ATOM 6510 O O . ASN B 1 236 ? 66.18793 33.92905 105.85551 1.000 68.02784 236 ASN B O 1
ATOM 6515 N N . ALA B 1 237 ? 68.41907 33.87571 106.21039 1.000 62.35895 237 ALA B N 1
ATOM 6516 C CA . ALA B 1 237 ? 68.69025 33.30107 104.89398 1.000 60.27456 237 ALA B CA 1
ATOM 6517 C C . ALA B 1 237 ? 68.36156 31.80958 104.87199 1.000 61.94534 237 ALA B C 1
ATOM 6518 O O . ALA B 1 237 ? 68.51311 31.10892 105.87453 1.000 60.87065 237 ALA B O 1
ATOM 6520 N N . VAL B 1 238 ? 67.89262 31.32834 103.71309 1.000 61.28799 238 VAL B N 1
ATOM 6521 C CA . VAL B 1 238 ? 67.33743 29.97482 103.59405 1.000 65.27362 238 VAL B CA 1
ATOM 6522 C C . VAL B 1 238 ? 67.91614 29.28823 102.36291 1.000 59.88253 238 VAL B C 1
ATOM 6523 O O . VAL B 1 238 ? 67.68337 28.09461 102.13824 1.000 62.63524 238 VAL B O 1
ATOM 6527 N N . ALA B 1 239 ? 68.66175 30.03287 101.55482 1.000 54.24393 239 ALA B N 1
ATOM 6528 C CA . ALA B 1 239 ? 69.18947 29.50257 100.30730 1.000 58.10823 239 ALA B CA 1
ATOM 6529 C C . ALA B 1 239 ? 70.08459 30.57218 99.69464 1.000 64.19780 239 ALA B C 1
ATOM 6530 O O . ALA B 1 239 ? 69.94183 31.76176 99.98785 1.000 65.43382 239 ALA B O 1
ATOM 6532 N N . SER B 1 240 ? 70.99966 30.13745 98.82987 1.000 59.52854 240 SER B N 1
ATOM 6533 C CA . SER B 1 240 ? 71.90650 31.07954 98.18955 1.000 67.16780 240 SER B CA 1
ATOM 6534 C C . SER B 1 240 ? 72.63407 30.37801 97.05398 1.000 68.51932 240 SER B C 1
ATOM 6535 O O . SER B 1 240 ? 72.57878 29.15487 96.90995 1.000 71.93236 240 SER B O 1
ATOM 6538 N N . ALA B 1 241 ? 73.31632 31.18692 96.24828 1.000 62.10658 241 ALA B N 1
ATOM 6539 C CA . ALA B 1 241 ? 74.14794 30.72521 95.15175 1.000 69.34692 241 ALA B CA 1
ATOM 6540 C C . ALA B 1 241 ? 75.05380 31.87927 94.74812 1.000 75.73238 241 ALA B C 1
ATOM 6541 O O . ALA B 1 241 ? 74.70734 33.04868 94.94192 1.000 75.90757 241 ALA B O 1
ATOM 6543 N N . GLU B 1 242 ? 76.23151 31.53800 94.21946 1.000 82.24010 242 GLU B N 1
ATOM 6544 C CA . GLU B 1 242 ? 77.23860 32.53956 93.88616 1.000 76.94572 242 GLU B CA 1
ATOM 6545 C C . GLU B 1 242 ? 77.41690 32.60009 92.37432 1.000 80.85428 242 GLU B C 1
ATOM 6546 O O . GLU B 1 242 ? 78.53192 32.48716 91.85836 1.000 84.22656 242 GLU B O 1
ATOM 6552 N N . SER B 1 243 ? 76.29937 32.77064 91.66728 1.000 81.52000 243 SER B N 1
ATOM 6553 C CA . SER B 1 243 ? 76.25782 32.99123 90.22989 1.000 77.17198 243 SER B CA 1
ATOM 6554 C C . SER B 1 243 ? 75.24894 34.10351 89.96688 1.000 73.50001 243 SER B C 1
ATOM 6555 O O . SER B 1 243 ? 74.37613 34.37339 90.79598 1.000 70.13350 243 SER B O 1
ATOM 6558 N N . ALA B 1 244 ? 75.37881 34.76761 88.81356 1.000 73.33945 244 ALA B N 1
ATOM 6559 C CA . ALA B 1 244 ? 74.53225 35.92169 88.51065 1.000 71.78639 244 ALA B CA 1
ATOM 6560 C C . ALA B 1 244 ? 73.19922 35.55362 87.86073 1.000 75.92630 244 ALA B C 1
ATOM 6561 O O . ALA B 1 244 ? 72.30104 36.40447 87.80653 1.000 73.09212 244 ALA B O 1
ATOM 6563 N N . GLU B 1 245 ? 73.04839 34.32898 87.35834 1.000 72.83758 245 GLU B N 1
ATOM 6564 C CA . GLU B 1 245 ? 71.73002 33.81105 87.02370 1.000 69.46698 245 GLU B CA 1
ATOM 6565 C C . GLU B 1 245 ? 71.78704 32.29603 87.07463 1.000 70.75105 245 GLU B C 1
ATOM 6566 O O . GLU B 1 245 ? 72.85754 31.69269 86.97965 1.000 80.42042 245 GLU B O 1
ATOM 6572 N N . GLY B 1 246 ? 70.61631 31.69541 87.22980 1.000 67.48683 246 GLY B N 1
ATOM 6573 C CA . GLY B 1 246 ? 70.50690 30.27276 87.48695 1.000 68.59550 246 GLY B CA 1
ATOM 6574 C C . GLY B 1 246 ? 69.22999 30.00380 88.26110 1.000 71.81170 246 GLY B C 1
ATOM 6575 O O . GLY B 1 246 ? 68.33138 30.83921 88.30164 1.000 73.93350 246 GLY B O 1
ATOM 6576 N N . THR B 1 247 ? 69.15878 28.81994 88.86041 1.000 71.71587 247 THR B N 1
ATOM 6577 C CA . THR B 1 247 ? 68.01885 28.48901 89.70468 1.000 71.80803 247 THR B CA 1
ATOM 6578 C C . THR B 1 247 ? 68.52513 27.92690 91.02487 1.000 70.28608 247 THR B C 1
ATOM 6579 O O . THR B 1 247 ? 69.36836 27.02407 91.04828 1.000 68.27977 247 THR B O 1
ATOM 6583 N N . ILE B 1 248 ? 68.03685 28.49843 92.11971 1.000 69.10093 248 ILE B N 1
ATOM 6584 C CA . ILE B 1 248 ? 68.32439 28.00193 93.45710 1.000 67.93332 248 ILE B CA 1
ATOM 6585 C C . ILE B 1 248 ? 67.07505 27.29160 93.95328 1.000 67.30668 248 ILE B C 1
ATOM 6586 O O . ILE B 1 248 ? 66.17999 27.00112 93.15448 1.000 71.75864 248 ILE B O 1
ATOM 6591 N N . THR B 1 249 ? 66.99085 26.98752 95.25180 1.000 66.27748 249 THR B N 1
ATOM 6592 C CA . THR B 1 249 ? 65.80722 26.28380 95.74949 1.000 76.33241 249 THR B CA 1
ATOM 6593 C C . THR B 1 249 ? 65.50181 26.59352 97.21516 1.000 73.42717 249 THR B C 1
ATOM 6594 O O . THR B 1 249 ? 66.35857 26.41873 98.08913 1.000 68.44888 249 THR B O 1
ATOM 6598 N N . ILE B 1 250 ? 64.26514 27.01926 97.47705 1.000 72.31909 250 ILE B N 1
ATOM 6599 C CA . ILE B 1 250 ? 63.76186 27.19762 98.83890 1.000 72.91002 250 ILE B CA 1
ATOM 6600 C C . ILE B 1 250 ? 63.31583 25.85111 99.38748 1.000 73.50407 250 ILE B C 1
ATOM 6601 O O . ILE B 1 250 ? 62.35118 25.27307 98.87009 1.000 72.69073 250 ILE B O 1
ATOM 6606 N N . PRO B 1 251 ? 63.96847 25.33192 100.44191 1.000 74.33337 251 PRO B N 1
ATOM 6607 C CA . PRO B 1 251 ? 63.68492 23.96335 100.89367 1.000 70.96404 251 PRO B CA 1
ATOM 6608 C C . PRO B 1 251 ? 62.19633 23.71667 101.07547 1.000 82.05143 251 PRO B C 1
ATOM 6609 O O . PRO B 1 251 ? 61.56810 23.06689 100.22959 1.000 85.22293 251 PRO B O 1
ATOM 6613 N N . GLU B 1 252 ? 61.60496 24.24184 102.13930 1.000 74.31400 252 GLU B N 1
ATOM 6614 C CA . GLU B 1 252 ? 60.16350 24.14070 102.30425 1.000 83.40786 252 GLU B CA 1
ATOM 6615 C C . GLU B 1 252 ? 59.60703 25.54626 102.12132 1.000 86.54570 252 GLU B C 1
ATOM 6616 O O . GLU B 1 252 ? 59.46001 26.30787 103.07972 1.000 88.58108 252 GLU B O 1
ATOM 6622 N N . VAL B 1 253 ? 59.27799 25.86747 100.86903 1.000 82.64544 253 VAL B N 1
ATOM 6623 C CA . VAL B 1 253 ? 58.77070 27.19229 100.54369 1.000 77.18270 253 VAL B CA 1
ATOM 6624 C C . VAL B 1 253 ? 57.35928 27.35240 101.08755 1.000 79.60939 253 VAL B C 1
ATOM 6625 O O . VAL B 1 253 ? 56.54114 26.42028 101.04153 1.000 80.71897 253 VAL B O 1
ATOM 6629 N N . HIS B 1 254 ? 57.08028 28.53179 101.64266 1.000 76.11628 254 HIS B N 1
ATOM 6630 C CA . HIS B 1 254 ? 55.71835 28.93686 101.96424 1.000 70.87214 254 HIS B CA 1
ATOM 6631 C C . HIS B 1 254 ? 55.13066 29.67917 100.76866 1.000 70.65466 254 HIS B C 1
ATOM 6632 O O . HIS B 1 254 ? 55.81321 30.49507 100.13968 1.000 76.43335 254 HIS B O 1
ATOM 6639 N N . LEU B 1 255 ? 53.86876 29.38884 100.44630 1.000 66.20945 255 LEU B N 1
ATOM 6640 C CA . LEU B 1 255 ? 53.25320 29.89929 99.22552 1.000 55.02040 255 LEU B CA 1
ATOM 6641 C C . LEU B 1 255 ? 52.57539 31.24330 99.46089 1.000 53.74930 255 LEU B C 1
ATOM 6642 O O . LEU B 1 255 ? 52.00806 31.48815 100.52960 1.000 54.62710 255 LEU B O 1
ATOM 6647 N N . TRP B 1 256 ? 52.64683 32.11812 98.45540 1.000 51.63989 256 TRP B N 1
ATOM 6648 C CA . TRP B 1 256 ? 51.94654 33.40022 98.49825 1.000 52.50942 256 TRP B CA 1
ATOM 6649 C C . TRP B 1 256 ? 50.46854 33.21029 98.15494 1.000 57.13494 256 TRP B C 1
ATOM 6650 O O . TRP B 1 256 ? 50.13347 32.51907 97.18593 1.000 53.29201 256 TRP B O 1
ATOM 6661 N N . GLU B 1 257 ? 49.57983 33.84376 98.94150 1.000 56.09785 257 GLU B N 1
ATOM 6662 C CA . GLU B 1 257 ? 48.13980 33.64671 98.78140 1.000 55.47565 257 GLU B CA 1
ATOM 6663 C C . GLU B 1 257 ? 47.34917 34.77956 99.41234 1.000 55.60950 257 GLU B C 1
ATOM 6664 O O . GLU B 1 257 ? 47.68787 35.21245 100.52418 1.000 58.18106 257 GLU B O 1
ATOM 6670 N N . PRO B 1 258 ? 46.28633 35.25855 98.76772 1.000 60.13673 258 PRO B N 1
ATOM 6671 C CA . PRO B 1 258 ? 45.35651 36.16726 99.45421 1.000 55.05380 258 PRO B CA 1
ATOM 6672 C C . PRO B 1 258 ? 44.69760 35.46260 100.62922 1.000 52.06521 258 PRO B C 1
ATOM 6673 O O . PRO B 1 258 ? 44.68944 34.23160 100.70789 1.000 49.46334 258 PRO B O 1
ATOM 6677 N N . ARG B 1 259 ? 44.14787 36.25875 101.55866 1.000 55.97062 259 ARG B N 1
ATOM 6678 C CA . ARG B 1 259 ? 43.35181 35.68842 102.65198 1.000 57.99515 259 ARG B CA 1
ATOM 6679 C C . ARG B 1 259 ? 42.16510 34.92520 102.05975 1.000 60.71472 259 ARG B C 1
ATOM 6680 O O . ARG B 1 259 ? 41.47218 35.45812 101.17491 1.000 58.67764 259 ARG B O 1
ATOM 6682 N N . PRO B 1 260 ? 41.88474 33.68237 102.50790 1.000 60.42273 260 PRO B N 1
ATOM 6683 C CA . PRO B 1 260 ? 42.25258 32.85789 103.67244 1.000 63.34698 260 PRO B CA 1
ATOM 6684 C C . PRO B 1 260 ? 43.73210 32.63758 103.93251 1.000 59.85145 260 PRO B C 1
ATOM 6685 O O . PRO B 1 260 ? 44.12512 32.72752 105.08475 1.000 68.52995 260 PRO B O 1
ATOM 6689 N N . GLY B 1 261 ? 44.51794 32.32737 102.90713 1.000 58.44417 261 GLY B N 1
ATOM 6690 C CA . GLY B 1 261 ? 45.92979 32.05588 103.08471 1.000 59.24303 261 GLY B CA 1
ATOM 6691 C C . GLY B 1 261 ? 46.73353 33.28854 103.48200 1.000 54.98192 261 GLY B C 1
ATOM 6692 O O . GLY B 1 261 ? 46.21270 34.33635 103.86573 1.000 54.62575 261 GLY B O 1
ATOM 6693 N N . THR B 1 262 ? 48.04469 33.13934 103.39306 1.000 51.28675 262 THR B N 1
ATOM 6694 C CA . THR B 1 262 ? 48.85947 34.25384 103.83855 1.000 51.99847 262 THR B CA 1
ATOM 6695 C C . THR B 1 262 ? 49.79694 34.69675 102.72156 1.000 54.83350 262 THR B C 1
ATOM 6696 O O . THR B 1 262 ? 50.21362 33.87977 101.88886 1.000 56.37659 262 THR B O 1
ATOM 6700 N N . PRO B 1 263 ? 50.12047 35.99346 102.65860 1.000 53.54594 263 PRO B N 1
ATOM 6701 C CA . PRO B 1 263 ? 50.95338 36.55611 101.55779 1.000 49.56483 263 PRO B CA 1
ATOM 6702 C C . PRO B 1 263 ? 52.46432 36.48376 101.79296 1.000 53.97664 263 PRO B C 1
ATOM 6703 O O . PRO B 1 263 ? 53.16059 37.50967 101.93708 1.000 48.75297 263 PRO B O 1
ATOM 6707 N N . TYR B 1 264 ? 53.01243 35.26097 101.78522 1.000 52.81217 264 TYR B N 1
ATOM 6708 C CA . TYR B 1 264 ? 54.39855 35.04312 102.18882 1.000 52.78210 264 TYR B CA 1
ATOM 6709 C C . TYR B 1 264 ? 55.37342 35.58431 101.13999 1.000 56.61189 264 TYR B C 1
ATOM 6710 O O . TYR B 1 264 ? 55.38144 35.13771 99.98416 1.000 56.79779 264 TYR B O 1
ATOM 6719 N N . LEU B 1 265 ? 56.22009 36.52684 101.55718 1.000 54.10362 265 LEU B N 1
ATOM 6720 C CA . LEU B 1 265 ? 57.13104 37.21537 100.65828 1.000 55.19825 265 LEU B CA 1
ATOM 6721 C C . LEU B 1 265 ? 58.57705 36.86455 100.99443 1.000 59.65998 265 LEU B C 1
ATOM 6722 O O . LEU B 1 265 ? 59.01480 36.98899 102.14394 1.000 60.70285 265 LEU B O 1
ATOM 6727 N N . TYR B 1 266 ? 59.30724 36.42485 99.98311 1.000 62.04373 266 TYR B N 1
ATOM 6728 C CA . TYR B 1 266 ? 60.73247 36.17050 100.07118 1.000 60.81618 266 TYR B CA 1
ATOM 6729 C C . TYR B 1 266 ? 61.49309 37.37359 99.52431 1.000 58.05324 266 TYR B C 1
ATOM 6730 O O . TYR B 1 266 ? 60.94442 38.20052 98.79539 1.000 60.24028 266 TYR B O 1
ATOM 6739 N N . THR B 1 267 ? 62.75660 37.49107 99.90990 1.000 54.94612 267 THR B N 1
ATOM 6740 C CA . THR B 1 267 ? 63.61111 38.52931 99.35607 1.000 57.20727 267 THR B CA 1
ATOM 6741 C C . THR B 1 267 ? 64.79378 37.90264 98.63713 1.000 55.86221 267 THR B C 1
ATOM 6742 O O . THR B 1 267 ? 65.25984 36.81949 98.99528 1.000 58.44866 267 THR B O 1
ATOM 6746 N N . LEU B 1 268 ? 65.26627 38.58776 97.61472 1.000 54.71334 268 LEU B N 1
ATOM 6747 C CA . LEU B 1 268 ? 66.49903 38.21890 96.93825 1.000 56.11920 268 LEU B CA 1
ATOM 6748 C C . LEU B 1 268 ? 67.53485 39.26743 97.30742 1.000 60.82809 268 LEU B C 1
ATOM 6749 O O . LEU B 1 268 ? 67.52627 40.37650 96.76141 1.000 59.61569 268 LEU B O 1
ATOM 6754 N N . HIS B 1 269 ? 68.40843 38.91485 98.25338 1.000 60.77873 269 HIS B N 1
ATOM 6755 C CA . HIS B 1 269 ? 69.55341 39.74428 98.60800 1.000 59.27476 269 HIS B CA 1
ATOM 6756 C C . HIS B 1 269 ? 70.62211 39.52433 97.54518 1.000 61.24158 269 HIS B C 1
ATOM 6757 O O . HIS B 1 269 ? 71.16328 38.42085 97.41715 1.000 60.29872 269 HIS B O 1
ATOM 6764 N N . ALA B 1 270 ? 70.90459 40.56766 96.76605 1.000 60.83149 270 ALA B N 1
ATOM 6765 C CA . ALA B 1 270 ? 71.83182 40.50271 95.64474 1.000 63.39156 270 ALA B CA 1
ATOM 6766 C C . ALA B 1 270 ? 73.00273 41.43403 95.91279 1.000 62.82255 270 ALA B C 1
ATOM 6767 O O . ALA B 1 270 ? 72.80679 42.63366 96.14983 1.000 57.49872 270 ALA B O 1
ATOM 6769 N N . THR B 1 271 ? 74.21174 40.87163 95.86856 1.000 64.38940 271 THR B N 1
ATOM 6770 C CA . THR B 1 271 ? 75.46711 41.57989 96.08777 1.000 60.89592 271 THR B CA 1
ATOM 6771 C C . THR B 1 271 ? 76.35200 41.42697 94.85717 1.000 63.71639 271 THR B C 1
ATOM 6772 O O . THR B 1 271 ? 76.49564 40.32453 94.31319 1.000 66.46725 271 THR B O 1
ATOM 6776 N N . CYS B 1 272 ? 76.94401 42.53007 94.41462 1.000 57.59792 272 CYS B N 1
ATOM 6777 C CA . CYS B 1 272 ? 77.87045 42.47448 93.29110 1.000 64.03999 272 CYS B CA 1
ATOM 6778 C C . CYS B 1 272 ? 78.87434 43.60334 93.49338 1.000 61.71592 272 CYS B C 1
ATOM 6779 O O . CYS B 1 272 ? 78.55718 44.77246 93.25038 1.000 62.06552 272 CYS B O 1
ATOM 6782 N N . GLY B 1 273 ? 80.07977 43.25250 93.93108 1.000 58.77280 273 GLY B N 1
ATOM 6783 C CA . GLY B 1 273 ? 81.07464 44.27791 94.15428 1.000 60.39892 273 GLY B CA 1
ATOM 6784 C C . GLY B 1 273 ? 80.75443 45.06364 95.41150 1.000 60.31512 273 GLY B C 1
ATOM 6785 O O . GLY B 1 273 ? 80.50692 44.48643 96.47385 1.000 60.52828 273 GLY B O 1
ATOM 6786 N N . ALA B 1 274 ? 80.77727 46.39932 95.30219 1.000 61.05099 274 ALA B N 1
ATOM 6787 C CA . ALA B 1 274 ? 80.37431 47.30905 96.37484 1.000 61.08940 274 ALA B CA 1
ATOM 6788 C C . ALA B 1 274 ? 78.84743 47.50233 96.47489 1.000 60.23654 274 ALA B C 1
ATOM 6789 O O . ALA B 1 274 ? 78.37032 48.24552 97.34822 1.000 54.52315 274 ALA B O 1
ATOM 6791 N N . ASP B 1 275 ? 78.06358 46.84556 95.63402 1.000 51.48690 275 ASP B N 1
ATOM 6792 C CA . ASP B 1 275 ? 76.65741 47.18468 95.53353 1.000 58.48042 275 ASP B CA 1
ATOM 6793 C C . ASP B 1 275 ? 75.77747 46.09057 96.12617 1.000 57.99440 275 ASP B C 1
ATOM 6794 O O . ASP B 1 275 ? 76.15928 44.91764 96.21007 1.000 58.89514 275 ASP B O 1
ATOM 6799 N N . VAL B 1 276 ? 74.58029 46.50949 96.53539 1.000 55.62259 276 VAL B N 1
ATOM 6800 C CA . VAL B 1 276 ? 73.55260 45.62981 97.07979 1.000 60.34462 276 VAL B CA 1
ATOM 6801 C C . VAL B 1 276 ? 72.19019 46.03239 96.51021 1.000 58.96392 276 VAL B C 1
ATOM 6802 O O . VAL B 1 276 ? 71.92502 47.20911 96.23981 1.000 56.83472 276 VAL B O 1
ATOM 6806 N N . TYR B 1 277 ? 71.32716 45.04339 96.30953 1.000 55.05086 277 TYR B N 1
ATOM 6807 C CA . TYR B 1 277 ? 69.92889 45.32538 96.01134 1.000 57.62265 277 TYR B CA 1
ATOM 6808 C C . TYR B 1 277 ? 69.07286 44.21495 96.60313 1.000 61.16397 277 TYR B C 1
ATOM 6809 O O . TYR B 1 277 ? 69.40486 43.03346 96.46621 1.000 64.00597 277 TYR B O 1
ATOM 6818 N N . ASP B 1 278 ? 67.97164 44.59602 97.25391 1.000 60.24723 278 ASP B N 1
ATOM 6819 C CA . ASP B 1 278 ? 66.98542 43.64374 97.75917 1.000 58.71066 278 ASP B CA 1
ATOM 6820 C C . ASP B 1 278 ? 65.72105 43.73162 96.90929 1.000 61.54992 278 ASP B C 1
ATOM 6821 O O . ASP B 1 278 ? 65.12349 44.80368 96.77450 1.000 58.48542 278 ASP B O 1
ATOM 6826 N N . GLN B 1 279 ? 65.32847 42.60750 96.32247 1.000 58.73906 279 GLN B N 1
ATOM 6827 C CA . GLN B 1 279 ? 64.20051 42.55792 95.40394 1.000 47.53413 279 GLN B CA 1
ATOM 6828 C C . GLN B 1 279 ? 63.27419 41.47634 95.93652 1.000 54.62886 279 GLN B C 1
ATOM 6829 O O . GLN B 1 279 ? 63.55741 40.28367 95.81913 1.000 56.03494 279 GLN B O 1
ATOM 6835 N N . THR B 1 280 ? 62.18558 41.90480 96.55829 1.000 60.30139 280 THR B N 1
ATOM 6836 C CA . THR B 1 280 ? 61.22268 40.97907 97.11743 1.000 52.16337 280 THR B CA 1
ATOM 6837 C C . THR B 1 280 ? 60.44777 40.28756 96.00216 1.000 56.44722 280 THR B C 1
ATOM 6838 O O . THR B 1 280 ? 60.26506 40.83574 94.91357 1.000 63.25720 280 THR B O 1
ATOM 6842 N N . PHE B 1 281 ? 59.99651 39.06592 96.27709 1.000 57.86165 281 PHE B N 1
ATOM 6843 C CA . PHE B 1 281 ? 59.21262 38.29060 95.32250 1.000 59.28956 281 PHE B CA 1
ATOM 6844 C C . PHE B 1 281 ? 58.26044 37.39845 96.11143 1.000 52.07766 281 PHE B C 1
ATOM 6845 O O . PHE B 1 281 ? 58.27182 37.39101 97.33965 1.000 55.96328 281 PHE B O 1
ATOM 6853 N N . GLY B 1 282 ? 57.43690 36.64154 95.39895 1.000 50.26650 282 GLY B N 1
ATOM 6854 C CA . GLY B 1 282 ? 56.53240 35.70378 96.03729 1.000 55.03883 282 GLY B CA 1
ATOM 6855 C C . GLY B 1 282 ? 56.36368 34.48909 95.15294 1.000 62.29696 282 GLY B C 1
ATOM 6856 O O . GLY B 1 282 ? 56.65090 34.52975 93.95048 1.000 65.26157 282 GLY B O 1
ATOM 6857 N N . VAL B 1 283 ? 55.87760 33.40495 95.75379 1.000 58.65314 283 VAL B N 1
ATOM 6858 C CA . VAL B 1 283 ? 55.84133 32.09716 95.10205 1.000 61.10287 283 VAL B CA 1
ATOM 6859 C C . VAL B 1 283 ? 54.39195 31.63490 94.96902 1.000 61.59377 283 VAL B C 1
ATOM 6860 O O . VAL B 1 283 ? 53.71666 31.38891 95.97746 1.000 60.38620 283 VAL B O 1
ATOM 6864 N N . ARG B 1 284 ? 53.93131 31.47412 93.72739 1.000 60.07790 284 ARG B N 1
ATOM 6865 C CA . ARG B 1 284 ? 52.56214 31.04341 93.47809 1.000 56.69648 284 ARG B CA 1
ATOM 6866 C C . ARG B 1 284 ? 52.36868 30.75113 91.99679 1.000 54.87445 284 ARG B C 1
ATOM 6867 O O . ARG B 1 284 ? 52.92381 31.44361 91.14185 1.000 49.37569 284 ARG B O 1
ATOM 6875 N N . SER B 1 285 ? 51.55860 29.74108 91.70709 1.000 57.76923 285 SER B N 1
ATOM 6876 C CA . SER B 1 285 ? 51.18126 29.40228 90.34417 1.000 58.09562 285 SER B CA 1
ATOM 6877 C C . SER B 1 285 ? 49.85896 30.07157 89.94249 1.000 63.30442 285 SER B C 1
ATOM 6878 O O . SER B 1 285 ? 48.95478 30.25466 90.76278 1.000 62.48679 285 SER B O 1
ATOM 6881 N N . ILE B 1 286 ? 49.76563 30.44245 88.66054 1.000 64.82270 286 ILE B N 1
ATOM 6882 C CA . ILE B 1 286 ? 48.52855 30.89744 88.01223 1.000 64.85775 286 ILE B CA 1
ATOM 6883 C C . ILE B 1 286 ? 48.45344 30.16337 86.68606 1.000 67.24041 286 ILE B C 1
ATOM 6884 O O . ILE B 1 286 ? 49.29061 30.39841 85.80739 1.000 67.62736 286 ILE B O 1
ATOM 6889 N N . GLU B 1 287 ? 47.46062 29.29700 86.51843 1.000 60.16536 287 GLU B N 1
ATOM 6890 C CA . GLU B 1 287 ? 47.31333 28.68670 85.20787 1.000 57.80905 287 GLU B CA 1
ATOM 6891 C C . GLU B 1 287 ? 45.85103 28.66069 84.79969 1.000 61.11859 287 GLU B C 1
ATOM 6892 O O . GLU B 1 287 ? 44.98546 28.22045 85.56298 1.000 61.90224 287 GLU B O 1
ATOM 6898 N N . VAL B 1 288 ? 45.58602 29.16427 83.59941 1.000 55.99851 288 VAL B N 1
ATOM 6899 C CA . VAL B 1 288 ? 44.29241 28.98632 82.95569 1.000 55.96288 288 VAL B CA 1
ATOM 6900 C C . VAL B 1 288 ? 44.23166 27.54920 82.45013 1.000 51.76424 288 VAL B C 1
ATOM 6901 O O . VAL B 1 288 ? 44.99164 27.16339 81.56074 1.000 46.90619 288 VAL B O 1
ATOM 6905 N N . ARG B 1 289 ? 43.35468 26.74683 83.04462 1.000 51.74258 289 ARG B N 1
ATOM 6906 C CA . ARG B 1 289 ? 43.05334 25.40071 82.57057 1.000 51.05540 289 ARG B CA 1
ATOM 6907 C C . ARG B 1 289 ? 41.56363 25.34466 82.25379 1.000 51.60909 289 ARG B C 1
ATOM 6908 O O . ARG B 1 289 ? 40.72418 25.44197 83.15691 1.000 49.95166 289 ARG B O 1
ATOM 6916 N N . GLY B 1 290 ? 41.24309 25.19590 80.97538 1.000 55.18872 290 GLY B N 1
ATOM 6917 C CA . GLY B 1 290 ? 39.84695 25.13429 80.57045 1.000 48.71361 290 GLY B CA 1
ATOM 6918 C C . GLY B 1 290 ? 39.18297 26.46824 80.83926 1.000 52.55765 290 GLY B C 1
ATOM 6919 O O . GLY B 1 290 ? 39.66827 27.53203 80.42959 1.000 54.16372 290 GLY B O 1
ATOM 6920 N N . THR B 1 291 ? 38.06055 26.41937 81.55055 1.000 55.07041 291 THR B N 1
ATOM 6921 C CA . THR B 1 291 ? 37.32764 27.60469 81.97197 1.000 54.16354 291 THR B CA 1
ATOM 6922 C C . THR B 1 291 ? 37.52699 27.90495 83.45929 1.000 57.68108 291 THR B C 1
ATOM 6923 O O . THR B 1 291 ? 36.66956 28.52310 84.09478 1.000 48.42901 291 THR B O 1
ATOM 6927 N N . GLN B 1 292 ? 38.65972 27.46137 84.02079 1.000 57.20198 292 GLN B N 1
ATOM 6928 C CA . GLN B 1 292 ? 39.05864 27.75146 85.38744 1.000 46.38825 292 GLN B CA 1
ATOM 6929 C C . GLN B 1 292 ? 40.32268 28.59662 85.37955 1.000 57.53672 292 GLN B C 1
ATOM 6930 O O . GLN B 1 292 ? 41.19171 28.42367 84.51302 1.000 57.32250 292 GLN B O 1
ATOM 6936 N N . VAL B 1 293 ? 40.43247 29.49946 86.35368 1.000 57.83113 293 VAL B N 1
ATOM 6937 C CA . VAL B 1 293 ? 41.70137 30.14211 86.69159 1.000 57.41246 293 VAL B CA 1
ATOM 6938 C C . VAL B 1 293 ? 42.14266 29.58050 88.03164 1.000 54.67314 293 VAL B C 1
ATOM 6939 O O . VAL B 1 293 ? 41.45606 29.76211 89.04214 1.000 60.81000 293 VAL B O 1
ATOM 6943 N N . LEU B 1 294 ? 43.26443 28.87927 88.03931 1.000 57.68013 294 LEU B N 1
ATOM 6944 C CA . LEU B 1 294 ? 43.76856 28.22613 89.23792 1.000 59.39329 294 LEU B CA 1
ATOM 6945 C C . LEU B 1 294 ? 44.98870 28.97030 89.73914 1.000 57.65706 294 LEU B C 1
ATOM 6946 O O . LEU B 1 294 ? 46.03582 28.97883 89.08247 1.000 61.61498 294 LEU B O 1
ATOM 6951 N N . LEU B 1 295 ? 44.83657 29.61598 90.88980 1.000 55.20559 295 LEU B N 1
ATOM 6952 C CA . LEU B 1 295 ? 45.96526 30.01647 91.71171 1.000 61.44992 295 LEU B CA 1
ATOM 6953 C C . LEU B 1 295 ? 46.39245 28.80359 92.52526 1.000 62.81784 295 LEU B C 1
ATOM 6954 O O . LEU B 1 295 ? 45.56824 28.19747 93.21960 1.000 65.91897 295 LEU B O 1
ATOM 6959 N N . ASN B 1 296 ? 47.66344 28.43798 92.42703 1.000 60.32503 296 ASN B N 1
ATOM 6960 C CA . ASN B 1 296 ? 48.19897 27.32837 93.21458 1.000 62.79706 296 ASN B CA 1
ATOM 6961 C C . ASN B 1 296 ? 47.36581 26.06800 93.01612 1.000 59.48213 296 ASN B C 1
ATOM 6962 O O . ASN B 1 296 ? 47.12826 25.29788 93.94568 1.000 63.65928 296 ASN B O 1
ATOM 6967 N N . GLY B 1 297 ? 46.89067 25.86821 91.79726 1.000 57.24476 297 GLY B N 1
ATOM 6968 C CA . GLY B 1 297 ? 46.06236 24.71573 91.53537 1.000 49.65500 297 GLY B CA 1
ATOM 6969 C C . GLY B 1 297 ? 44.61968 24.91777 91.94912 1.000 63.55190 297 GLY B C 1
ATOM 6970 O O . GLY B 1 297 ? 43.71114 24.36766 91.30920 1.000 68.10589 297 GLY B O 1
ATOM 6971 N N . LYS B 1 298 ? 44.37999 25.72012 93.00146 1.000 64.53949 298 LYS B N 1
ATOM 6972 C CA . LYS B 1 298 ? 42.98061 25.56077 93.39011 1.000 62.05557 298 LYS B CA 1
ATOM 6973 C C . LYS B 1 298 ? 42.10063 26.63104 92.74563 1.000 62.04681 298 LYS B C 1
ATOM 6974 O O . LYS B 1 298 ? 42.50123 27.79883 92.66564 1.000 61.04375 298 LYS B O 1
ATOM 6980 N N . PRO B 1 299 ? 40.91572 26.20914 92.28970 1.000 57.89430 299 PRO B N 1
ATOM 6981 C CA . PRO B 1 299 ? 40.06840 27.08768 91.47904 1.000 51.38650 299 PRO B CA 1
ATOM 6982 C C . PRO B 1 299 ? 39.77443 28.40035 92.18079 1.000 52.80160 299 PRO B C 1
ATOM 6983 O O . PRO B 1 299 ? 39.29795 28.42858 93.31560 1.000 51.15752 299 PRO B O 1
ATOM 6987 N N . LEU B 1 300 ? 40.04489 29.48908 91.47102 1.000 52.19306 300 LEU B N 1
ATOM 6988 C CA . LEU B 1 300 ? 40.06205 30.83586 92.02464 1.000 55.07871 300 LEU B CA 1
ATOM 6989 C C . LEU B 1 300 ? 38.83791 31.61145 91.55135 1.000 55.03180 300 LEU B C 1
ATOM 6990 O O . LEU B 1 300 ? 38.58519 31.68285 90.34725 1.000 55.62935 300 LEU B O 1
ATOM 6995 N N . TYR B 1 301 ? 38.09487 32.19451 92.49071 1.000 49.93695 301 TYR B N 1
ATOM 6996 C CA . TYR B 1 301 ? 37.04920 33.14542 92.14500 1.000 49.36479 301 TYR B CA 1
ATOM 6997 C C . TYR B 1 301 ? 37.47510 34.54736 92.54867 1.000 49.44784 301 TYR B C 1
ATOM 6998 O O . TYR B 1 301 ? 38.01501 34.75719 93.63564 1.000 49.53363 301 TYR B O 1
ATOM 7007 N N . PHE B 1 302 ? 37.20898 35.50218 91.66574 1.000 48.74953 302 PHE B N 1
ATOM 7008 C CA . PHE B 1 302 ? 37.71152 36.86151 91.77776 1.000 46.34541 302 PHE B CA 1
ATOM 7009 C C . PHE B 1 302 ? 36.60712 37.73993 92.32856 1.000 45.80378 302 PHE B C 1
ATOM 7010 O O . PHE B 1 302 ? 35.55790 37.87080 91.69794 1.000 48.34518 302 PHE B O 1
ATOM 7018 N N . LYS B 1 303 ? 36.85131 38.35602 93.47734 1.000 44.09639 303 LYS B N 1
ATOM 7019 C CA . LYS B 1 303 ? 35.94076 39.32858 94.07407 1.000 40.54915 303 LYS B CA 1
ATOM 7020 C C . LYS B 1 303 ? 36.67177 40.66210 94.09011 1.000 43.33544 303 LYS B C 1
ATOM 7021 O O . LYS B 1 303 ? 37.53835 40.88559 94.94215 1.000 46.11469 303 LYS B O 1
ATOM 7027 N N . GLY B 1 304 ? 36.33028 41.54656 93.14828 1.000 36.90917 304 GLY B N 1
ATOM 7028 C CA . GLY B 1 304 ? 37.18751 42.66216 92.82411 1.000 38.07444 304 GLY B CA 1
ATOM 7029 C C . GLY B 1 304 ? 36.50099 44.01257 92.88183 1.000 36.64987 304 GLY B C 1
ATOM 7030 O O . GLY B 1 304 ? 35.28496 44.12430 92.93256 1.000 41.11056 304 GLY B O 1
ATOM 7031 N N . PHE B 1 305 ? 37.33048 45.04583 92.89858 1.000 39.33090 305 PHE B N 1
ATOM 7032 C CA . PHE B 1 305 ? 36.92612 46.42175 92.65878 1.000 41.74925 305 PHE B CA 1
ATOM 7033 C C . PHE B 1 305 ? 37.74578 46.93641 91.48841 1.000 41.33251 305 PHE B C 1
ATOM 7034 O O . PHE B 1 305 ? 38.90498 46.56211 91.33825 1.000 44.51059 305 PHE B O 1
ATOM 7042 N N . CYS B 1 306 ? 37.15153 47.76712 90.64901 1.000 37.38683 306 CYS B N 1
ATOM 7043 C CA . CYS B 1 306 ? 37.94685 48.67160 89.84807 1.000 36.13905 306 CYS B CA 1
ATOM 7044 C C . CYS B 1 306 ? 38.11852 49.92409 90.68406 1.000 44.90057 306 CYS B C 1
ATOM 7045 O O . CYS B 1 306 ? 37.23780 50.28786 91.47456 1.000 42.10018 306 CYS B O 1
ATOM 7048 N N . LYS B 1 307 ? 39.28016 50.55315 90.55680 1.000 45.90042 307 LYS B N 1
ATOM 7049 C CA . LYS B 1 307 ? 39.58066 51.72910 91.36136 1.000 46.81393 307 LYS B CA 1
ATOM 7050 C C . LYS B 1 307 ? 40.07057 52.83552 90.43089 1.000 46.67597 307 LYS B C 1
ATOM 7051 O O . LYS B 1 307 ? 39.89221 52.80326 89.21157 1.000 43.29773 307 LYS B O 1
ATOM 7057 N N . HIS B 1 308 ? 40.72897 53.82201 91.01233 1.000 47.84854 308 HIS B N 1
ATOM 7058 C CA . HIS B 1 308 ? 41.23453 54.98083 90.30991 1.000 41.68445 308 HIS B CA 1
ATOM 7059 C C . HIS B 1 308 ? 42.18763 55.68755 91.24945 1.000 41.67001 308 HIS B C 1
ATOM 7060 O O . HIS B 1 308 ? 41.92264 55.76807 92.45280 1.000 47.09735 308 HIS B O 1
ATOM 7067 N N . GLU B 1 309 ? 43.28759 56.19836 90.71543 1.000 40.14848 309 GLU B N 1
ATOM 7068 C CA . GLU B 1 309 ? 44.10600 57.09423 91.51575 1.000 39.34107 309 GLU B CA 1
ATOM 7069 C C . GLU B 1 309 ? 43.40583 58.44896 91.53749 1.000 40.00224 309 GLU B C 1
ATOM 7070 O O . GLU B 1 309 ? 43.72892 59.37675 90.78982 1.000 40.01219 309 GLU B O 1
ATOM 7076 N N . ASP B 1 310 ? 42.42696 58.55330 92.43520 1.000 39.75192 310 ASP B N 1
ATOM 7077 C CA . ASP B 1 310 ? 41.62447 59.75651 92.61561 1.000 40.11710 310 ASP B CA 1
ATOM 7078 C C . ASP B 1 310 ? 41.34388 60.00662 94.09813 1.000 36.80715 310 ASP B C 1
ATOM 7079 O O . ASP B 1 310 ? 41.16471 59.06037 94.87761 1.000 32.34758 310 ASP B O 1
ATOM 7084 N N . PHE B 1 311 ? 41.28507 61.29088 94.46312 1.000 32.52453 311 PHE B N 1
ATOM 7085 C CA . PHE B 1 311 ? 41.03494 61.74900 95.82057 1.000 33.27029 311 PHE B CA 1
ATOM 7086 C C . PHE B 1 311 ? 41.02530 63.27903 95.83379 1.000 35.77487 311 PHE B C 1
ATOM 7087 O O . PHE B 1 311 ? 41.66474 63.93011 95.00220 1.000 34.64351 311 PHE B O 1
ATOM 7095 N N . THR B 1 312 ? 40.25660 63.83358 96.78292 1.000 32.79717 312 THR B N 1
ATOM 7096 C CA . THR B 1 312 ? 40.21918 65.26505 97.08113 1.000 29.54327 312 THR B CA 1
ATOM 7097 C C . THR B 1 312 ? 41.61190 65.85599 97.18972 1.000 32.51189 312 THR B C 1
ATOM 7098 O O . THR B 1 312 ? 42.48250 65.29720 97.86536 1.000 34.31326 312 THR B O 1
ATOM 7102 N N . ALA B 1 313 ? 41.80162 67.01520 96.55237 1.000 36.02823 313 ALA B N 1
ATOM 7103 C CA . ALA B 1 313 ? 43.00467 67.84602 96.71146 1.000 45.65747 313 ALA B CA 1
ATOM 7104 C C . ALA B 1 313 ? 44.29488 67.24943 96.10521 1.000 41.45015 313 ALA B C 1
ATOM 7105 O O . ALA B 1 313 ? 45.06739 67.95588 95.45066 1.000 37.64948 313 ALA B O 1
ATOM 7107 N N . HIS B 1 314 ? 44.54569 65.95780 96.32822 1.000 40.63620 314 HIS B N 1
ATOM 7108 C CA . HIS B 1 314 ? 45.66039 65.26974 95.69696 1.000 35.65164 314 HIS B CA 1
ATOM 7109 C C . HIS B 1 314 ? 45.44603 65.07473 94.20064 1.000 43.57063 314 HIS B C 1
ATOM 7110 O O . HIS B 1 314 ? 46.42757 64.95092 93.44570 1.000 47.69094 314 HIS B O 1
ATOM 7117 N N . GLY B 1 315 ? 44.19353 65.07750 93.74784 1.000 43.75403 315 GLY B N 1
ATOM 7118 C CA . GLY B 1 315 ? 43.89231 64.84064 92.35058 1.000 35.71278 315 GLY B CA 1
ATOM 7119 C C . GLY B 1 315 ? 44.21077 63.40679 92.02045 1.000 38.86814 315 GLY B C 1
ATOM 7120 O O . GLY B 1 315 ? 43.71899 62.48123 92.67167 1.000 37.56808 315 GLY B O 1
ATOM 7121 N N . ARG B 1 316 ? 45.07001 63.21011 91.02953 1.000 45.40296 316 ARG B N 1
ATOM 7122 C CA . ARG B 1 316 ? 45.60686 61.89137 90.73400 1.000 41.48814 316 ARG B CA 1
ATOM 7123 C C . ARG B 1 316 ? 46.91665 61.60134 91.47311 1.000 41.48013 316 ARG B C 1
ATOM 7124 O O . ARG B 1 316 ? 47.42912 60.48190 91.37555 1.000 41.68558 316 ARG B O 1
ATOM 7132 N N . GLY B 1 317 ? 47.44611 62.55495 92.24283 1.000 36.22909 317 GLY B N 1
ATOM 7133 C CA . GLY B 1 317 ? 48.73788 62.35709 92.87867 1.000 41.38643 317 GLY B CA 1
ATOM 7134 C C . GLY B 1 317 ? 48.76813 61.17896 93.83906 1.000 45.20532 317 GLY B C 1
ATOM 7135 O O . GLY B 1 317 ? 47.74735 60.64952 94.26706 1.000 45.74700 317 GLY B O 1
ATOM 7136 N N . PHE B 1 318 ? 49.98649 60.77284 94.19388 1.000 51.64615 318 PHE B N 1
ATOM 7137 C CA . PHE B 1 318 ? 50.17496 59.65091 95.10680 1.000 44.72425 318 PHE B CA 1
ATOM 7138 C C . PHE B 1 318 ? 49.81181 60.06470 96.51135 1.000 41.77191 318 PHE B C 1
ATOM 7139 O O . PHE B 1 318 ? 49.93988 61.23322 96.88542 1.000 41.50498 318 PHE B O 1
ATOM 7147 N N . ASP B 1 319 ? 49.34642 59.07999 97.27660 1.000 46.94516 319 ASP B N 1
ATOM 7148 C CA . ASP B 1 319 ? 48.86981 59.30341 98.64236 1.000 46.35262 319 ASP B CA 1
ATOM 7149 C C . ASP B 1 319 ? 49.00765 57.96513 99.34875 1.000 48.26086 319 ASP B C 1
ATOM 7150 O O . ASP B 1 319 ? 48.12309 57.08663 99.25014 1.000 44.28278 319 ASP B O 1
ATOM 7155 N N . PRO B 1 320 ? 50.13186 57.74978 100.03940 1.000 38.98110 320 PRO B N 1
ATOM 7156 C CA . PRO B 1 320 ? 50.35968 56.45633 100.69488 1.000 38.18401 320 PRO B CA 1
ATOM 7157 C C . PRO B 1 320 ? 49.44188 56.20636 101.88704 1.000 42.80303 320 PRO B C 1
ATOM 7158 O O . PRO B 1 320 ? 49.29628 55.04887 102.30208 1.000 42.41986 320 PRO B O 1
ATOM 7162 N N . VAL B 1 321 ? 48.84546 57.25221 102.46474 1.000 37.71691 321 VAL B N 1
ATOM 7163 C CA . VAL B 1 321 ? 47.86566 57.06276 103.53564 1.000 46.24432 321 VAL B CA 1
ATOM 7164 C C . VAL B 1 321 ? 46.59432 56.42948 102.99224 1.000 47.68513 321 VAL B C 1
ATOM 7165 O O . VAL B 1 321 ? 46.20750 55.31975 103.37856 1.000 47.93733 321 VAL B O 1
ATOM 7169 N N . LEU B 1 322 ? 45.91700 57.14623 102.09845 1.000 40.16788 322 LEU B N 1
ATOM 7170 C CA . LEU B 1 322 ? 44.69471 56.63143 101.51322 1.000 43.84861 322 LEU B CA 1
ATOM 7171 C C . LEU B 1 322 ? 44.88675 55.22611 100.97716 1.000 46.01171 322 LEU B C 1
ATOM 7172 O O . LEU B 1 322 ? 43.95651 54.41067 101.01955 1.000 47.32486 322 LEU B O 1
ATOM 7177 N N . ASN B 1 323 ? 46.08868 54.91917 100.49352 1.000 47.65019 323 ASN B N 1
ATOM 7178 C CA . ASN B 1 323 ? 46.39966 53.56478 100.05991 1.000 46.35208 323 ASN B CA 1
ATOM 7179 C C . ASN B 1 323 ? 46.09280 52.53970 101.13989 1.000 50.20823 323 ASN B C 1
ATOM 7180 O O . ASN B 1 323 ? 45.33359 51.58433 100.91828 1.000 48.02166 323 ASN B O 1
ATOM 7185 N N . VAL B 1 324 ? 46.70247 52.71900 102.31598 1.000 46.72803 324 VAL B N 1
ATOM 7186 C CA . VAL B 1 324 ? 46.48055 51.78528 103.40836 1.000 41.89381 324 VAL B CA 1
ATOM 7187 C C . VAL B 1 324 ? 44.99495 51.68505 103.69591 1.000 45.27464 324 VAL B C 1
ATOM 7188 O O . VAL B 1 324 ? 44.41146 50.59465 103.64165 1.000 46.46591 324 VAL B O 1
ATOM 7192 N N . LYS B 1 325 ? 44.34547 52.83606 103.91837 1.000 46.10245 325 LYS B N 1
ATOM 7193 C CA . LYS B 1 325 ? 42.91135 52.85360 104.20503 1.000 43.26226 325 LYS B CA 1
ATOM 7194 C C . LYS B 1 325 ? 42.11856 52.09858 103.13842 1.000 39.72201 325 LYS B C 1
ATOM 7195 O O . LYS B 1 325 ? 41.32212 51.21580 103.46541 1.000 40.18629 325 LYS B O 1
ATOM 7201 N N . ASP B 1 326 ? 42.36152 52.40131 101.85374 1.000 40.76303 326 ASP B N 1
ATOM 7202 C CA . ASP B 1 326 ? 41.66543 51.70596 100.76677 1.000 40.05869 326 ASP B CA 1
ATOM 7203 C C . ASP B 1 326 ? 41.87966 50.20025 100.83603 1.000 45.30968 326 ASP B C 1
ATOM 7204 O O . ASP B 1 326 ? 40.94894 49.41706 100.59560 1.000 44.25332 326 ASP B O 1
ATOM 7209 N N . VAL B 1 327 ? 43.10558 49.77622 101.14569 1.000 43.57480 327 VAL B N 1
ATOM 7210 C CA . VAL B 1 327 ? 43.40448 48.35180 101.18482 1.000 44.59164 327 VAL B CA 1
ATOM 7211 C C . VAL B 1 327 ? 42.76272 47.67823 102.40326 1.000 43.49830 327 VAL B C 1
ATOM 7212 O O . VAL B 1 327 ? 42.39749 46.49471 102.34521 1.000 43.21269 327 VAL B O 1
ATOM 7216 N N . ASN B 1 328 ? 42.58039 48.40323 103.51139 1.000 42.00519 328 ASN B N 1
ATOM 7217 C CA . ASN B 1 328 ? 41.85387 47.80002 104.63434 1.000 43.38636 328 ASN B CA 1
ATOM 7218 C C . ASN B 1 328 ? 40.35558 47.80581 104.39736 1.000 43.48256 328 ASN B C 1
ATOM 7219 O O . ASN B 1 328 ? 39.64907 46.91914 104.89651 1.000 44.98314 328 ASN B O 1
ATOM 7224 N N . LEU B 1 329 ? 39.85537 48.78857 103.64481 1.000 41.84232 329 LEU B N 1
ATOM 7225 C CA . LEU B 1 329 ? 38.47930 48.70821 103.17507 1.000 40.57044 329 LEU B CA 1
ATOM 7226 C C . LEU B 1 329 ? 38.28294 47.46415 102.32324 1.000 41.36608 329 LEU B C 1
ATOM 7227 O O . LEU B 1 329 ? 37.27209 46.76683 102.46848 1.000 41.22121 329 LEU B O 1
ATOM 7232 N N . ILE B 1 330 ? 39.25863 47.14759 101.45831 1.000 35.42649 330 ILE B N 1
ATOM 7233 C CA . ILE B 1 330 ? 39.13845 45.98381 100.58231 1.000 34.74429 330 ILE B CA 1
ATOM 7234 C C . ILE B 1 330 ? 39.10831 44.69733 101.39678 1.000 38.32164 330 ILE B C 1
ATOM 7235 O O . ILE B 1 330 ? 38.32122 43.79112 101.10630 1.000 39.10284 330 ILE B O 1
ATOM 7240 N N . HIS B 1 331 ? 39.92990 44.60251 102.45046 1.000 44.00771 331 HIS B N 1
ATOM 7241 C CA . HIS B 1 331 ? 39.77272 43.50313 103.41016 1.000 43.61460 331 HIS B CA 1
ATOM 7242 C C . HIS B 1 331 ? 38.38769 43.52966 104.04543 1.000 39.87122 331 HIS B C 1
ATOM 7243 O O . HIS B 1 331 ? 37.67977 42.51438 104.06348 1.000 40.07592 331 HIS B O 1
ATOM 7250 N N . TRP B 1 332 ? 38.00114 44.68879 104.59389 1.000 39.29597 332 TRP B N 1
ATOM 7251 C CA . TRP B 1 332 ? 36.72306 44.82113 105.29122 1.000 39.45615 332 TRP B CA 1
ATOM 7252 C C . TRP B 1 332 ? 35.56033 44.45343 104.38353 1.000 39.90197 332 TRP B C 1
ATOM 7253 O O . TRP B 1 332 ? 34.57737 43.85716 104.83173 1.000 39.40810 332 TRP B O 1
ATOM 7264 N N . ALA B 1 333 ? 35.67724 44.77371 103.09247 1.000 39.12623 333 ALA B N 1
ATOM 7265 C CA . ALA B 1 333 ? 34.67835 44.43931 102.09353 1.000 37.08994 333 ALA B CA 1
ATOM 7266 C C . ALA B 1 333 ? 34.61551 42.95723 101.77235 1.000 38.20239 333 ALA B C 1
ATOM 7267 O O . ALA B 1 333 ? 33.66665 42.53678 101.09941 1.000 39.13848 333 ALA B O 1
ATOM 7269 N N . ASN B 1 334 ? 35.59882 42.17364 102.22252 1.000 38.79928 334 ASN B N 1
ATOM 7270 C CA . ASN B 1 334 ? 35.79570 40.76248 101.87339 1.000 40.76140 334 ASN B CA 1
ATOM 7271 C C . ASN B 1 334 ? 36.21779 40.53757 100.42087 1.000 39.63954 334 ASN B C 1
ATOM 7272 O O . ASN B 1 334 ? 36.13086 39.41194 99.91660 1.000 33.78914 334 ASN B O 1
ATOM 7277 N N . ALA B 1 335 ? 36.70125 41.57026 99.74278 1.000 38.64588 335 ALA B N 1
ATOM 7278 C CA . ALA B 1 335 ? 37.20792 41.41749 98.39389 1.000 43.76623 335 ALA B CA 1
ATOM 7279 C C . ALA B 1 335 ? 38.65749 40.88154 98.40584 1.000 47.55672 335 ALA B C 1
ATOM 7280 O O . ALA B 1 335 ? 39.35295 40.87365 99.43235 1.000 39.06837 335 ALA B O 1
ATOM 7282 N N . ASN B 1 336 ? 39.11103 40.41982 97.23061 1.000 45.95559 336 ASN B N 1
ATOM 7283 C CA . ASN B 1 336 ? 40.43562 39.82837 97.10966 1.000 43.28727 336 ASN B CA 1
ATOM 7284 C C . ASN B 1 336 ? 41.21936 40.30889 95.89278 1.000 44.88673 336 ASN B C 1
ATOM 7285 O O . ASN B 1 336 ? 42.32847 39.81548 95.66337 1.000 47.39803 336 ASN B O 1
ATOM 7290 N N . ALA B 1 337 ? 40.69561 41.24947 95.11179 1.000 50.17879 337 ALA B N 1
ATOM 7291 C CA . ALA B 1 337 ? 41.26688 41.56440 93.80958 1.000 48.64220 337 ALA B CA 1
ATOM 7292 C C . ALA B 1 337 ? 41.01056 43.02171 93.45996 1.000 45.15942 337 ALA B C 1
ATOM 7293 O O . ALA B 1 337 ? 39.95073 43.56185 93.77561 1.000 42.81291 337 ALA B O 1
ATOM 7295 N N . VAL B 1 338 ? 41.96852 43.65256 92.79238 1.000 46.68110 338 VAL B N 1
ATOM 7296 C CA . VAL B 1 338 ? 41.81378 45.03979 92.37469 1.000 44.03476 338 VAL B CA 1
ATOM 7297 C C . VAL B 1 338 ? 42.29843 45.19218 90.94073 1.000 47.18819 338 VAL B C 1
ATOM 7298 O O . VAL B 1 338 ? 43.29449 44.57784 90.53964 1.000 50.44467 338 VAL B O 1
ATOM 7302 N N . ARG B 1 339 ? 41.56962 45.99215 90.16565 1.000 41.23300 339 ARG B N 1
ATOM 7303 C CA . ARG B 1 339 ? 41.87165 46.27682 88.77466 1.000 39.76818 339 ARG B CA 1
ATOM 7304 C C . ARG B 1 339 ? 42.40745 47.70201 88.67972 1.000 47.65024 339 ARG B C 1
ATOM 7305 O O . ARG B 1 339 ? 41.70321 48.65860 89.03229 1.000 45.00557 339 ARG B O 1
ATOM 7313 N N . THR B 1 340 ? 43.65513 47.83975 88.21268 1.000 48.40156 340 THR B N 1
ATOM 7314 C CA . THR B 1 340 ? 44.31125 49.14437 88.08721 1.000 47.28768 340 THR B CA 1
ATOM 7315 C C . THR B 1 340 ? 43.89064 49.78266 86.77227 1.000 46.17944 340 THR B C 1
ATOM 7316 O O . THR B 1 340 ? 44.51122 49.59452 85.72999 1.000 48.89665 340 THR B O 1
ATOM 7320 N N . SER B 1 341 ? 42.84598 50.58140 86.83992 1.000 44.13299 341 SER B N 1
ATOM 7321 C CA . SER B 1 341 ? 42.20430 51.15481 85.67981 1.000 42.94955 341 SER B CA 1
ATOM 7322 C C . SER B 1 341 ? 42.15529 52.66248 85.83524 1.000 44.21254 341 SER B C 1
ATOM 7323 O O . SER B 1 341 ? 41.81516 53.17457 86.90065 1.000 47.89699 341 SER B O 1
ATOM 7326 N N . HIS B 1 342 ? 42.47497 53.37479 84.76945 1.000 52.17675 342 HIS B N 1
ATOM 7327 C CA . HIS B 1 342 ? 42.83941 52.76499 83.49871 1.000 46.57503 342 HIS B CA 1
ATOM 7328 C C . HIS B 1 342 ? 44.26513 53.13558 83.19935 1.000 44.09158 342 HIS B C 1
ATOM 7329 O O . HIS B 1 342 ? 44.52145 53.87033 82.26296 1.000 47.83568 342 HIS B O 1
ATOM 7336 N N . TYR B 1 343 ? 45.18025 52.66621 84.03798 1.000 44.40433 343 TYR B N 1
ATOM 7337 C CA . TYR B 1 343 ? 46.60696 52.94532 83.93206 1.000 47.22617 343 TYR B CA 1
ATOM 7338 C C . TYR B 1 343 ? 47.35090 52.13892 84.98979 1.000 48.73987 343 TYR B C 1
ATOM 7339 O O . TYR B 1 343 ? 46.72026 51.53320 85.86994 1.000 47.87912 343 TYR B O 1
ATOM 7348 N N . PRO B 1 344 ? 48.67944 52.08637 84.93314 1.000 46.60511 344 PRO B N 1
ATOM 7349 C CA . PRO B 1 344 ? 49.43106 51.50279 86.04675 1.000 51.64364 344 PRO B CA 1
ATOM 7350 C C . PRO B 1 344 ? 49.47794 52.46546 87.22329 1.000 47.07217 344 PRO B C 1
ATOM 7351 O O . PRO B 1 344 ? 49.58862 53.68370 87.05474 1.000 46.87458 344 PRO B O 1
ATOM 7355 N N . TYR B 1 345 ? 49.37933 51.90564 88.42316 1.000 43.37566 345 TYR B N 1
ATOM 7356 C CA . TYR B 1 345 ? 49.28135 52.71828 89.62591 1.000 46.83321 345 TYR B CA 1
ATOM 7357 C C . TYR B 1 345 ? 50.68970 53.00387 90.12598 1.000 47.18563 345 TYR B C 1
ATOM 7358 O O . TYR B 1 345 ? 51.66837 52.61092 89.49601 1.000 49.55469 345 TYR B O 1
ATOM 7367 N N . ALA B 1 346 ? 50.80779 53.72519 91.24134 1.000 45.42676 346 ALA B N 1
ATOM 7368 C CA . ALA B 1 346 ? 52.11915 53.92348 91.84033 1.000 43.88718 346 ALA B CA 1
ATOM 7369 C C . ALA B 1 346 ? 52.71648 52.57670 92.22123 1.000 48.69907 346 ALA B C 1
ATOM 7370 O O . ALA B 1 346 ? 51.98988 51.62251 92.54055 1.000 41.37649 346 ALA B O 1
ATOM 7372 N N . GLU B 1 347 ? 54.06251 52.49186 92.14693 1.000 46.91414 347 GLU B N 1
ATOM 7373 C CA . GLU B 1 347 ? 54.73057 51.21963 92.42534 1.000 43.96367 347 GLU B CA 1
ATOM 7374 C C . GLU B 1 347 ? 54.45503 50.76208 93.84454 1.000 43.79115 347 GLU B C 1
ATOM 7375 O O . GLU B 1 347 ? 54.38830 49.55747 94.11227 1.000 45.33084 347 GLU B O 1
ATOM 7381 N N . GLU B 1 348 ? 54.27366 51.71274 94.75741 1.000 44.01842 348 GLU B N 1
ATOM 7382 C CA . GLU B 1 348 ? 54.02034 51.39893 96.15345 1.000 44.43081 348 GLU B CA 1
ATOM 7383 C C . GLU B 1 348 ? 52.65331 50.76418 96.36222 1.000 49.19043 348 GLU B C 1
ATOM 7384 O O . GLU B 1 348 ? 52.46984 50.03623 97.34681 1.000 48.65146 348 GLU B O 1
ATOM 7390 N N . PHE B 1 349 ? 51.69050 51.02490 95.46435 1.000 47.12106 349 PHE B N 1
ATOM 7391 C CA . PHE B 1 349 ? 50.42376 50.30993 95.52906 1.000 41.42850 349 PHE B CA 1
ATOM 7392 C C . PHE B 1 349 ? 50.64607 48.80610 95.41555 1.000 44.49914 349 PHE B C 1
ATOM 7393 O O . PHE B 1 349 ? 50.10323 48.02667 96.20789 1.000 43.66587 349 PHE B O 1
ATOM 7401 N N . TYR B 1 350 ? 51.48267 48.38252 94.46595 1.000 44.76760 350 TYR B N 1
ATOM 7402 C CA . TYR B 1 350 ? 51.69803 46.95547 94.24855 1.000 43.79240 350 TYR B CA 1
ATOM 7403 C C . TYR B 1 350 ? 52.46218 46.32668 95.40688 1.000 46.29761 350 TYR B C 1
ATOM 7404 O O . TYR B 1 350 ? 52.19631 45.17372 95.77458 1.000 44.96565 350 TYR B O 1
ATOM 7413 N N . ASP B 1 351 ? 53.42954 47.06175 95.97598 1.000 45.12303 351 ASP B N 1
ATOM 7414 C CA . ASP B 1 351 ? 54.06443 46.62436 97.21500 1.000 45.89991 351 ASP B CA 1
ATOM 7415 C C . ASP B 1 351 ? 53.02486 46.43961 98.31267 1.000 48.53381 351 ASP B C 1
ATOM 7416 O O . ASP B 1 351 ? 52.97488 45.39089 98.96894 1.000 48.36558 351 ASP B O 1
ATOM 7421 N N . LEU B 1 352 ? 52.16901 47.45052 98.51384 1.000 49.17249 352 LEU B N 1
ATOM 7422 C CA . LEU B 1 352 ? 51.08912 47.32435 99.48695 1.000 43.95843 352 LEU B CA 1
ATOM 7423 C C . LEU B 1 352 ? 50.22201 46.11153 99.18842 1.000 43.58376 352 LEU B C 1
ATOM 7424 O O . LEU B 1 352 ? 49.79964 45.40997 100.10812 1.000 45.01233 352 LEU B O 1
ATOM 7429 N N . CYS B 1 353 ? 49.95941 45.83160 97.90940 1.000 45.50326 353 CYS B N 1
ATOM 7430 C CA . CYS B 1 353 ? 49.10629 44.69259 97.58847 1.000 46.02464 353 CYS B CA 1
ATOM 7431 C C . CYS B 1 353 ? 49.86686 43.38259 97.69042 1.000 49.31848 353 CYS B C 1
ATOM 7432 O O . CYS B 1 353 ? 49.28302 42.36318 98.07609 1.000 51.50392 353 CYS B O 1
ATOM 7435 N N . ASP B 1 354 ? 51.15265 43.39258 97.33428 1.000 47.67716 354 ASP B N 1
ATOM 7436 C CA . ASP B 1 354 ? 52.03613 42.27086 97.62200 1.000 45.57419 354 ASP B CA 1
ATOM 7437 C C . ASP B 1 354 ? 51.87771 41.82545 99.06912 1.000 54.01889 354 ASP B C 1
ATOM 7438 O O . ASP B 1 354 ? 51.50269 40.68335 99.35818 1.000 53.93445 354 ASP B O 1
ATOM 7443 N N . ARG B 1 355 ? 52.17179 42.74588 99.99554 1.000 54.79204 355 ARG B N 1
ATOM 7444 C CA . ARG B 1 355 ? 52.19356 42.47103 101.42514 1.000 47.84444 355 ARG B CA 1
ATOM 7445 C C . ARG B 1 355 ? 50.80798 42.17657 101.97765 1.000 45.19112 355 ARG B C 1
ATOM 7446 O O . ARG B 1 355 ? 50.68147 41.44629 102.96246 1.000 45.97208 355 ARG B O 1
ATOM 7454 N N . GLU B 1 356 ? 49.76203 42.70356 101.35913 1.000 50.89145 356 GLU B N 1
ATOM 7455 C CA . GLU B 1 356 ? 48.43094 42.58200 101.92894 1.000 48.20498 356 GLU B CA 1
ATOM 7456 C C . GLU B 1 356 ? 47.63281 41.40310 101.39280 1.000 45.43156 356 GLU B C 1
ATOM 7457 O O . GLU B 1 356 ? 46.64191 41.01884 102.02564 1.000 46.32585 356 GLU B O 1
ATOM 7463 N N . GLY B 1 357 ? 48.05557 40.79124 100.28980 1.000 39.30773 357 GLY B N 1
ATOM 7464 C CA . GLY B 1 357 ? 47.38359 39.59467 99.80713 1.000 46.69829 357 GLY B CA 1
ATOM 7465 C C . GLY B 1 357 ? 46.19380 39.88345 98.90833 1.000 49.91351 357 GLY B C 1
ATOM 7466 O O . GLY B 1 357 ? 45.06756 39.46264 99.18540 1.000 50.17554 357 GLY B O 1
ATOM 7467 N N . ILE B 1 358 ? 46.44911 40.58985 97.81022 1.000 46.93021 358 ILE B N 1
ATOM 7468 C CA . ILE B 1 358 ? 45.41673 41.18863 96.98617 1.000 41.75136 358 ILE B CA 1
ATOM 7469 C C . ILE B 1 358 ? 45.81165 40.99941 95.52518 1.000 46.43757 358 ILE B C 1
ATOM 7470 O O . ILE B 1 358 ? 46.77363 41.61773 95.05381 1.000 43.53551 358 ILE B O 1
ATOM 7475 N N . LEU B 1 359 ? 45.07425 40.14144 94.81441 1.000 46.94954 359 LEU B N 1
ATOM 7476 C CA . LEU B 1 359 ? 45.31995 39.87490 93.39691 1.000 46.93309 359 LEU B CA 1
ATOM 7477 C C . LEU B 1 359 ? 45.09719 41.11778 92.54751 1.000 45.28110 359 LEU B C 1
ATOM 7478 O O . LEU B 1 359 ? 44.01210 41.70392 92.55548 1.000 46.45116 359 LEU B O 1
ATOM 7483 N N . VAL B 1 360 ? 46.10005 41.49255 91.76429 1.000 44.23485 360 VAL B N 1
ATOM 7484 C CA . VAL B 1 360 ? 46.03256 42.71326 90.97776 1.000 44.30807 360 VAL B CA 1
ATOM 7485 C C . VAL B 1 360 ? 45.97373 42.35547 89.50380 1.000 49.34869 360 VAL B C 1
ATOM 7486 O O . VAL B 1 360 ? 46.73293 41.49841 89.02937 1.000 47.04833 360 VAL B O 1
ATOM 7490 N N . MET B 1 361 ? 45.00713 42.96191 88.80937 1.000 48.97139 361 MET B N 1
ATOM 7491 C CA . MET B 1 361 ? 44.94354 43.00337 87.36014 1.000 44.57502 361 MET B CA 1
ATOM 7492 C C . MET B 1 361 ? 45.57380 44.31987 86.93904 1.000 42.93028 361 MET B C 1
ATOM 7493 O O . MET B 1 361 ? 45.10427 45.38981 87.33414 1.000 44.48845 361 MET B O 1
ATOM 7498 N N . ASP B 1 362 ? 46.66074 44.23147 86.18511 1.000 44.28481 362 ASP B N 1
ATOM 7499 C CA . ASP B 1 362 ? 47.52008 45.36457 85.87070 1.000 44.24581 362 ASP B CA 1
ATOM 7500 C C . ASP B 1 362 ? 47.22819 45.81513 84.44642 1.000 44.79061 362 ASP B C 1
ATOM 7501 O O . ASP B 1 362 ? 47.25104 44.99608 83.52110 1.000 45.29467 362 ASP B O 1
ATOM 7506 N N . GLU B 1 363 ? 46.94224 47.10667 84.27135 1.000 43.08326 363 GLU B N 1
ATOM 7507 C CA . GLU B 1 363 ? 46.42323 47.61087 83.00547 1.000 44.60719 363 GLU B CA 1
ATOM 7508 C C . GLU B 1 363 ? 47.21918 48.82395 82.55361 1.000 46.50010 363 GLU B C 1
ATOM 7509 O O . GLU B 1 363 ? 47.61789 49.66302 83.37101 1.000 49.97615 363 GLU B O 1
ATOM 7515 N N . THR B 1 364 ? 47.46178 48.88018 81.24366 1.000 44.69268 364 THR B N 1
ATOM 7516 C CA . THR B 1 364 ? 48.06070 50.01627 80.55171 1.000 46.19651 364 THR B CA 1
ATOM 7517 C C . THR B 1 364 ? 47.11252 51.21126 80.47138 1.000 50.23780 364 THR B C 1
ATOM 7518 O O . THR B 1 364 ? 45.91006 51.09874 80.74206 1.000 50.39371 364 THR B O 1
ATOM 7522 N N . PRO B 1 365 ? 47.63420 52.38289 80.06405 1.000 50.22086 365 PRO B N 1
ATOM 7523 C CA . PRO B 1 365 ? 46.75483 53.53407 79.81239 1.000 47.35337 365 PRO B CA 1
ATOM 7524 C C . PRO B 1 365 ? 46.13692 53.55194 78.42596 1.000 46.10081 365 PRO B C 1
ATOM 7525 O O . PRO B 1 365 ? 45.84396 54.62925 77.89713 1.000 47.90914 365 PRO B O 1
ATOM 7529 N N . ALA B 1 366 ? 45.91488 52.38444 77.83178 1.000 46.40838 366 ALA B N 1
ATOM 7530 C CA . ALA B 1 366 ? 45.34099 52.31699 76.48624 1.000 46.76546 366 ALA B CA 1
ATOM 7531 C C . ALA B 1 366 ? 43.82427 52.42080 76.59812 1.000 44.92404 366 ALA B C 1
ATOM 7532 O O . ALA B 1 366 ? 43.11677 51.42223 76.73669 1.000 48.66610 366 ALA B O 1
ATOM 7534 N N . VAL B 1 367 ? 43.31331 53.65183 76.54161 1.000 46.80893 367 VAL B N 1
ATOM 7535 C CA . VAL B 1 367 ? 41.89016 53.93933 76.74567 1.000 44.99844 367 VAL B CA 1
ATOM 7536 C C . VAL B 1 367 ? 41.42755 54.94990 75.70553 1.000 45.51237 367 VAL B C 1
ATOM 7537 O O . VAL B 1 367 ? 42.09938 55.95757 75.46012 1.000 50.22690 367 VAL B O 1
ATOM 7541 N N . GLY B 1 368 ? 40.27250 54.69695 75.10626 1.000 43.48424 368 GLY B N 1
ATOM 7542 C CA . GLY B 1 368 ? 39.77334 55.58289 74.08251 1.000 40.58072 368 GLY B CA 1
ATOM 7543 C C . GLY B 1 368 ? 40.22797 55.28731 72.67075 1.000 41.71480 368 GLY B C 1
ATOM 7544 O O . GLY B 1 368 ? 40.32328 56.21842 71.86018 1.000 42.30479 368 GLY B O 1
ATOM 7545 N N . ILE B 1 369 ? 40.49571 54.02766 72.33252 1.000 38.17953 369 ILE B N 1
ATOM 7546 C CA . ILE B 1 369 ? 40.88989 53.67545 70.95442 1.000 40.88414 369 ILE B CA 1
ATOM 7547 C C . ILE B 1 369 ? 39.59567 53.36207 70.21100 1.000 40.52117 369 ILE B C 1
ATOM 7548 O O . ILE B 1 369 ? 39.19014 52.21078 70.02246 1.000 39.78796 369 ILE B O 1
ATOM 7553 N N . GLY B 1 370 ? 38.93099 54.42549 69.77066 1.000 39.38419 370 GLY B N 1
ATOM 7554 C CA . GLY B 1 370 ? 37.64643 54.34757 69.10878 1.000 41.18959 370 GLY B CA 1
ATOM 7555 C C . GLY B 1 370 ? 37.25857 55.73074 68.63674 1.000 47.65801 370 GLY B C 1
ATOM 7556 O O . GLY B 1 370 ? 37.71265 56.74040 69.19461 1.000 46.59533 370 GLY B O 1
ATOM 7557 N N . GLY B 1 371 ? 36.43804 55.80253 67.59934 1.000 43.68437 371 GLY B N 1
ATOM 7558 C CA . GLY B 1 371 ? 36.11106 57.10754 67.06883 1.000 48.54639 371 GLY B CA 1
ATOM 7559 C C . GLY B 1 371 ? 34.73003 57.17381 66.46773 1.000 50.02136 371 GLY B C 1
ATOM 7560 O O . GLY B 1 371 ? 34.33536 58.19244 65.89423 1.000 46.37940 371 GLY B O 1
ATOM 7561 N N . GLY B 1 372 ? 33.98397 56.09573 66.62240 1.000 48.36916 372 GLY B N 1
ATOM 7562 C CA . GLY B 1 372 ? 32.70572 55.93504 65.96732 1.000 52.25203 372 GLY B CA 1
ATOM 7563 C C . GLY B 1 372 ? 32.77317 54.82033 64.94203 1.000 57.09319 372 GLY B C 1
ATOM 7564 O O . GLY B 1 372 ? 33.78911 54.14532 64.77432 1.000 57.21451 372 GLY B O 1
ATOM 7565 N N . ALA B 1 373 ? 31.64750 54.62708 64.26143 1.000 63.44062 373 ALA B N 1
ATOM 7566 C CA . ALA B 1 373 ? 31.60082 53.65346 63.18177 1.000 60.43061 373 ALA B CA 1
ATOM 7567 C C . ALA B 1 373 ? 32.26958 54.16699 61.91688 1.000 58.88799 373 ALA B C 1
ATOM 7568 O O . ALA B 1 373 ? 32.51858 53.37450 60.99821 1.000 59.46004 373 ALA B O 1
ATOM 7570 N N . ALA B 1 374 ? 32.58258 55.46291 61.86358 1.000 57.04273 374 ALA B N 1
ATOM 7571 C CA . ALA B 1 374 ? 33.08212 56.10378 60.65737 1.000 61.05490 374 ALA B CA 1
ATOM 7572 C C . ALA B 1 374 ? 34.49271 56.64299 60.81130 1.000 57.78232 374 ALA B C 1
ATOM 7573 O O . ALA B 1 374 ? 35.00384 57.28846 59.88835 1.000 55.89833 374 ALA B O 1
ATOM 7575 N N . VAL B 1 375 ? 35.12203 56.42810 61.95664 1.000 53.55191 375 VAL B N 1
ATOM 7576 C CA . VAL B 1 375 ? 36.47682 56.88069 62.20154 1.000 53.47576 375 VAL B CA 1
ATOM 7577 C C . VAL B 1 375 ? 37.24110 55.67324 62.71908 1.000 53.27212 375 VAL B C 1
ATOM 7578 O O . VAL B 1 375 ? 37.10791 55.28769 63.88783 1.000 49.86425 375 VAL B O 1
ATOM 7582 N N . ASN B 1 376 ? 38.00931 55.05338 61.82910 1.000 52.95876 376 ASN B N 1
ATOM 7583 C CA . ASN B 1 376 ? 38.82936 53.88304 62.07810 1.000 52.61955 376 ASN B CA 1
ATOM 7584 C C . ASN B 1 376 ? 40.08468 54.28515 62.83794 1.000 51.36191 376 ASN B C 1
ATOM 7585 O O . ASN B 1 376 ? 41.02633 54.83390 62.24950 1.000 52.13146 376 ASN B O 1
ATOM 7590 N N . PRO B 1 377 ? 40.14198 53.98804 64.13518 1.000 44.52200 377 PRO B N 1
ATOM 7591 C CA . PRO B 1 377 ? 41.31688 54.37871 64.92128 1.000 47.47090 377 PRO B CA 1
ATOM 7592 C C . PRO B 1 377 ? 42.58606 53.66897 64.47657 1.000 47.32534 377 PRO B C 1
ATOM 7593 O O . PRO B 1 377 ? 43.67478 54.25018 64.54843 1.000 48.67553 377 PRO B O 1
ATOM 7597 N N . TYR B 1 378 ? 42.46961 52.42729 64.00851 1.000 46.04862 378 TYR B N 1
ATOM 7598 C CA . TYR B 1 378 ? 43.63010 51.67369 63.58344 1.000 45.47400 378 TYR B CA 1
ATOM 7599 C C . TYR B 1 378 ? 44.23664 52.25738 62.33094 1.000 45.32721 378 TYR B C 1
ATOM 7600 O O . TYR B 1 378 ? 45.43518 52.07780 62.11132 1.000 59.28377 378 TYR B O 1
ATOM 7609 N N . LYS B 1 379 ? 43.46823 53.02284 61.56290 1.000 46.01412 379 LYS B N 1
ATOM 7610 C CA . LYS B 1 379 ? 43.97804 53.61784 60.33675 1.000 53.01710 379 LYS B CA 1
ATOM 7611 C C . LYS B 1 379 ? 44.40749 55.06926 60.49786 1.000 55.68564 379 LYS B C 1
ATOM 7612 O O . LYS B 1 379 ? 45.25762 55.52812 59.71812 1.000 49.90928 379 LYS B O 1
ATOM 7618 N N . GLU B 1 380 ? 43.85535 55.79971 61.49135 1.000 51.15544 380 GLU B N 1
ATOM 7619 C CA . GLU B 1 380 ? 44.03224 57.24693 61.57493 1.000 53.48428 380 GLU B CA 1
ATOM 7620 C C . GLU B 1 380 ? 44.62083 57.75626 62.88589 1.000 50.78800 380 GLU B C 1
ATOM 7621 O O . GLU B 1 380 ? 44.90522 58.95913 62.98949 1.000 49.60169 380 GLU B O 1
ATOM 7627 N N . TYR B 1 381 ? 44.83071 56.89464 63.87691 1.000 50.99933 381 TYR B N 1
ATOM 7628 C CA . TYR B 1 381 ? 45.41109 57.34777 65.14195 1.000 50.29825 381 TYR B CA 1
ATOM 7629 C C . TYR B 1 381 ? 46.82416 56.79867 65.24088 1.000 47.60632 381 TYR B C 1
ATOM 7630 O O . TYR B 1 381 ? 47.01064 55.57027 65.22378 1.000 44.89753 381 TYR B O 1
ATOM 7639 N N . PRO B 1 382 ? 47.83483 57.65878 65.33635 1.000 47.24152 382 PRO B N 1
ATOM 7640 C CA . PRO B 1 382 ? 49.21524 57.17379 65.38564 1.000 49.77341 382 PRO B CA 1
ATOM 7641 C C . PRO B 1 382 ? 49.56232 56.62702 66.76523 1.000 50.72503 382 PRO B C 1
ATOM 7642 O O . PRO B 1 382 ? 50.04177 57.37444 67.62400 1.000 46.18967 382 PRO B O 1
ATOM 7646 N N . LEU B 1 383 ? 49.33481 55.33153 66.99562 1.000 46.67111 383 LEU B N 1
ATOM 7647 C CA . LEU B 1 383 ? 49.29820 54.82018 68.35584 1.000 48.20452 383 LEU B CA 1
ATOM 7648 C C . LEU B 1 383 ? 50.04040 53.50956 68.59653 1.000 49.14944 383 LEU B C 1
ATOM 7649 O O . LEU B 1 383 ? 50.32471 53.20884 69.76142 1.000 51.48767 383 LEU B O 1
ATOM 7654 N N . ALA B 1 384 ? 50.33550 52.70674 67.57071 1.000 42.98032 384 ALA B N 1
ATOM 7655 C CA . ALA B 1 384 ? 50.73747 51.33051 67.85841 1.000 43.20818 384 ALA B CA 1
ATOM 7656 C C . ALA B 1 384 ? 52.08516 51.22762 68.55015 1.000 54.39960 384 ALA B C 1
ATOM 7657 O O . ALA B 1 384 ? 52.34338 50.22427 69.22603 1.000 51.76300 384 ALA B O 1
ATOM 7659 N N . GLU B 1 385 ? 52.95546 52.21729 68.40400 1.000 50.38858 385 GLU B N 1
ATOM 7660 C CA . GLU B 1 385 ? 54.26755 51.94644 68.94596 1.000 54.04807 385 GLU B CA 1
ATOM 7661 C C . GLU B 1 385 ? 54.43669 52.53643 70.34066 1.000 57.05430 385 GLU B C 1
ATOM 7662 O O . GLU B 1 385 ? 55.11088 51.93721 71.18918 1.000 55.82022 385 GLU B O 1
ATOM 7668 N N . HIS B 1 386 ? 53.81831 53.68764 70.61695 1.000 58.68512 386 HIS B N 1
ATOM 7669 C CA . HIS B 1 386 ? 53.73432 54.12182 72.00477 1.000 53.40035 386 HIS B CA 1
ATOM 7670 C C . HIS B 1 386 ? 53.01021 53.06574 72.82341 1.000 52.54204 386 HIS B C 1
ATOM 7671 O O . HIS B 1 386 ? 53.37475 52.78608 73.97360 1.000 47.89937 386 HIS B O 1
ATOM 7678 N N . HIS B 1 387 ? 51.99242 52.44856 72.22785 1.000 51.80501 387 HIS B N 1
ATOM 7679 C CA . HIS B 1 387 ? 51.32335 51.33812 72.87980 1.000 49.37214 387 HIS B CA 1
ATOM 7680 C C . HIS B 1 387 ? 52.31600 50.22979 73.19275 1.000 49.71696 387 HIS B C 1
ATOM 7681 O O . HIS B 1 387 ? 52.49739 49.85369 74.35513 1.000 48.10969 387 HIS B O 1
ATOM 7688 N N . ARG B 1 388 ? 52.96559 49.69191 72.15819 1.000 51.86543 388 ARG B N 1
ATOM 7689 C CA . ARG B 1 388 ? 54.03755 48.71786 72.35474 1.000 52.89864 388 ARG B CA 1
ATOM 7690 C C . ARG B 1 388 ? 54.94732 49.11744 73.52628 1.000 49.94469 388 ARG B C 1
ATOM 7691 O O . ARG B 1 388 ? 55.20496 48.32341 74.44190 1.000 37.98391 388 ARG B O 1
ATOM 7699 N N . GLN B 1 389 ? 55.40497 50.37395 73.52036 1.000 53.36549 389 GLN B N 1
ATOM 7700 C CA . GLN B 1 389 ? 56.36000 50.83772 74.51938 1.000 52.38833 389 GLN B CA 1
ATOM 7701 C C . GLN B 1 389 ? 55.73899 50.85507 75.90661 1.000 52.20288 389 GLN B C 1
ATOM 7702 O O . GLN B 1 389 ? 56.24526 50.21361 76.83017 1.000 54.00489 389 GLN B O 1
ATOM 7708 N N . VAL B 1 390 ? 54.64168 51.59722 76.07156 1.000 53.17138 390 VAL B N 1
ATOM 7709 C CA . VAL B 1 390 ? 54.02365 51.73867 77.38561 1.000 47.90951 390 VAL B CA 1
ATOM 7710 C C . VAL B 1 390 ? 53.78285 50.36705 78.01118 1.000 48.96914 390 VAL B C 1
ATOM 7711 O O . VAL B 1 390 ? 54.02362 50.16585 79.20646 1.000 50.22507 390 VAL B O 1
ATOM 7715 N N . LEU B 1 391 ? 53.37474 49.38484 77.20222 1.000 48.99487 391 LEU B N 1
ATOM 7716 C CA . LEU B 1 391 ? 53.15179 48.03735 77.72032 1.000 46.25301 391 LEU B CA 1
ATOM 7717 C C . LEU B 1 391 ? 54.45826 47.39627 78.19151 1.000 49.26409 391 LEU B C 1
ATOM 7718 O O . LEU B 1 391 ? 54.47996 46.66141 79.18901 1.000 49.36565 391 LEU B O 1
ATOM 7723 N N . ALA B 1 392 ? 55.56392 47.67412 77.49207 1.000 50.76931 392 ALA B N 1
ATOM 7724 C CA . ALA B 1 392 ? 56.87618 47.19278 77.92993 1.000 49.96897 392 ALA B CA 1
ATOM 7725 C C . ALA B 1 392 ? 57.32629 47.89250 79.20768 1.000 44.99287 392 ALA B C 1
ATOM 7726 O O . ALA B 1 392 ? 57.78150 47.24166 80.15387 1.000 46.45053 392 ALA B O 1
ATOM 7728 N N . GLU B 1 393 ? 57.22142 49.22387 79.24261 1.000 42.14553 393 GLU B N 1
ATOM 7729 C CA . GLU B 1 393 ? 57.45205 49.96138 80.47799 1.000 41.77728 393 GLU B CA 1
ATOM 7730 C C . GLU B 1 393 ? 56.65935 49.35788 81.63434 1.000 49.28189 393 GLU B C 1
ATOM 7731 O O . GLU B 1 393 ? 57.17202 49.23196 82.75350 1.000 51.67644 393 GLU B O 1
ATOM 7737 N N . MET B 1 394 ? 55.41268 48.95170 81.37820 1.000 47.91026 394 MET B N 1
ATOM 7738 C CA . MET B 1 394 ? 54.57313 48.42035 82.44715 1.000 49.22035 394 MET B CA 1
ATOM 7739 C C . MET B 1 394 ? 55.07410 47.06667 82.94590 1.000 49.71167 394 MET B C 1
ATOM 7740 O O . MET B 1 394 ? 55.14746 46.83941 84.15811 1.000 51.16036 394 MET B O 1
ATOM 7745 N N . ILE B 1 395 ? 55.40963 46.14621 82.03778 1.000 50.63421 395 ILE B N 1
ATOM 7746 C CA . ILE B 1 395 ? 55.75108 44.79414 82.47245 1.000 50.51160 395 ILE B CA 1
ATOM 7747 C C . ILE B 1 395 ? 57.14326 44.75873 83.10158 1.000 50.33043 395 ILE B C 1
ATOM 7748 O O . ILE B 1 395 ? 57.38532 44.03047 84.07363 1.000 48.92086 395 ILE B O 1
ATOM 7753 N N . HIS B 1 396 ? 58.07149 45.54349 82.56148 1.000 49.53593 396 HIS B N 1
ATOM 7754 C CA . HIS B 1 396 ? 59.39811 45.62208 83.16284 1.000 55.36906 396 HIS B CA 1
ATOM 7755 C C . HIS B 1 396 ? 59.30107 46.05808 84.62377 1.000 52.82059 396 HIS B C 1
ATOM 7756 O O . HIS B 1 396 ? 59.89142 45.43799 85.51776 1.000 53.22564 396 HIS B O 1
ATOM 7763 N N . ARG B 1 397 ? 58.51453 47.09571 84.88783 1.000 49.72348 397 ARG B N 1
ATOM 7764 C CA . ARG B 1 397 ? 58.44624 47.66306 86.22585 1.000 50.20168 397 ARG B CA 1
ATOM 7765 C C . ARG B 1 397 ? 57.63206 46.81822 87.20523 1.000 47.77932 397 ARG B C 1
ATOM 7766 O O . ARG B 1 397 ? 57.85818 46.92809 88.41387 1.000 44.19534 397 ARG B O 1
ATOM 7774 N N . ASP B 1 398 ? 56.71883 45.96107 86.72827 1.000 46.10130 398 ASP B N 1
ATOM 7775 C CA . ASP B 1 398 ? 55.81967 45.20742 87.61106 1.000 53.28401 398 ASP B CA 1
ATOM 7776 C C . ASP B 1 398 ? 56.06282 43.70594 87.57607 1.000 50.42515 398 ASP B C 1
ATOM 7777 O O . ASP B 1 398 ? 55.29941 42.95246 88.20073 1.000 48.22865 398 ASP B O 1
ATOM 7782 N N . LYS B 1 399 ? 57.09032 43.25741 86.85203 1.000 51.88380 399 LYS B N 1
ATOM 7783 C CA . LYS B 1 399 ? 57.29369 41.83354 86.59394 1.000 53.83875 399 LYS B CA 1
ATOM 7784 C C . LYS B 1 399 ? 57.37973 41.00304 87.86957 1.000 55.22494 399 LYS B C 1
ATOM 7785 O O . LYS B 1 399 ? 56.91689 39.85415 87.88881 1.000 51.09456 399 LYS B O 1
ATOM 7791 N N . ASN B 1 400 ? 57.95873 41.56505 88.93739 1.000 53.86582 400 ASN B N 1
ATOM 7792 C CA . ASN B 1 400 ? 58.39038 40.81274 90.10690 1.000 53.93643 400 ASN B CA 1
ATOM 7793 C C . ASN B 1 400 ? 57.34403 40.73528 91.21899 1.000 53.66537 400 ASN B C 1
ATOM 7794 O O . ASN B 1 400 ? 57.62417 40.13109 92.26796 1.000 58.91761 400 ASN B O 1
ATOM 7799 N N . HIS B 1 401 ? 56.16140 41.33210 91.03689 1.000 49.13120 401 HIS B N 1
ATOM 7800 C CA . HIS B 1 401 ? 55.13813 41.33028 92.08860 1.000 44.22781 401 HIS B CA 1
ATOM 7801 C C . HIS B 1 401 ? 54.32401 40.04239 92.02020 1.000 45.76699 401 HIS B C 1
ATOM 7802 O O . HIS B 1 401 ? 53.80083 39.70849 90.95874 1.000 51.28261 401 HIS B O 1
ATOM 7809 N N . PRO B 1 402 ? 54.17164 39.30752 93.11794 1.000 47.22375 402 PRO B N 1
ATOM 7810 C CA . PRO B 1 402 ? 53.22838 38.18255 93.10201 1.000 48.29601 402 PRO B CA 1
ATOM 7811 C C . PRO B 1 402 ? 51.77325 38.61755 93.04660 1.000 50.28808 402 PRO B C 1
ATOM 7812 O O . PRO B 1 402 ? 50.92584 37.82463 92.62068 1.000 49.28561 402 PRO B O 1
ATOM 7816 N N . CYS B 1 403 ? 51.45127 39.84621 93.45665 1.000 50.20414 403 CYS B N 1
ATOM 7817 C CA . CYS B 1 403 ? 50.06277 40.29568 93.39503 1.000 47.16811 403 CYS B CA 1
ATOM 7818 C C . CYS B 1 403 ? 49.55524 40.35838 91.96105 1.000 48.40968 403 CYS B C 1
ATOM 7819 O O . CYS B 1 403 ? 48.40730 39.98707 91.69203 1.000 50.18369 403 CYS B O 1
ATOM 7822 N N . VAL B 1 404 ? 50.38591 40.81269 91.02326 1.000 48.98261 404 VAL B N 1
ATOM 7823 C CA . VAL B 1 404 ? 49.94102 40.88100 89.63161 1.000 47.58256 404 VAL B CA 1
ATOM 7824 C C . VAL B 1 404 ? 49.81903 39.45821 89.09235 1.000 46.93386 404 VAL B C 1
ATOM 7825 O O . VAL B 1 404 ? 50.81789 38.75506 88.92751 1.000 50.86775 404 VAL B O 1
ATOM 7829 N N . VAL B 1 405 ? 48.58844 39.03032 88.82186 1.000 48.37938 405 VAL B N 1
ATOM 7830 C CA . VAL B 1 405 ? 48.30623 37.70696 88.28006 1.000 46.93305 405 VAL B CA 1
ATOM 7831 C C . VAL B 1 405 ? 47.84566 37.75804 86.84426 1.000 49.43104 405 VAL B C 1
ATOM 7832 O O . VAL B 1 405 ? 47.54585 36.70101 86.27421 1.000 53.57279 405 VAL B O 1
ATOM 7836 N N . LEU B 1 406 ? 47.78398 38.94597 86.23268 1.000 47.22086 406 LEU B N 1
ATOM 7837 C CA . LEU B 1 406 ? 47.00201 39.14684 85.01466 1.000 46.37097 406 LEU B CA 1
ATOM 7838 C C . LEU B 1 406 ? 47.26842 40.51853 84.39995 1.000 45.91083 406 LEU B C 1
ATOM 7839 O O . LEU B 1 406 ? 47.26801 41.53231 85.10831 1.000 42.51086 406 LEU B O 1
ATOM 7844 N N . TRP B 1 407 ? 47.50405 40.56490 83.09006 1.000 40.67929 407 TRP B N 1
ATOM 7845 C CA . TRP B 1 407 ? 47.71659 41.81923 82.38898 1.000 40.74819 407 TRP B CA 1
ATOM 7846 C C . TRP B 1 407 ? 46.52019 42.12553 81.50900 1.000 42.99643 407 TRP B C 1
ATOM 7847 O O . TRP B 1 407 ? 45.95590 41.22241 80.89018 1.000 43.84250 407 TRP B O 1
ATOM 7858 N N . SER B 1 408 ? 46.16151 43.40653 81.42883 1.000 45.51027 408 SER B N 1
ATOM 7859 C CA . SER B 1 408 ? 45.11024 43.87878 80.53708 1.000 45.88498 408 SER B CA 1
ATOM 7860 C C . SER B 1 408 ? 45.70138 44.92220 79.59328 1.000 49.67473 408 SER B C 1
ATOM 7861 O O . SER B 1 408 ? 46.34741 45.87790 80.03817 1.000 50.55316 408 SER B O 1
ATOM 7864 N N . LEU B 1 409 ? 45.47640 44.72884 78.29149 1.000 49.62442 409 LEU B N 1
ATOM 7865 C CA . LEU B 1 409 ? 46.15249 45.51807 77.26711 1.000 43.83058 409 LEU B CA 1
ATOM 7866 C C . LEU B 1 409 ? 45.51047 46.87273 77.00610 1.000 43.75390 409 LEU B C 1
ATOM 7867 O O . LEU B 1 409 ? 46.07358 47.66769 76.25360 1.000 44.71197 409 LEU B O 1
ATOM 7872 N N . GLY B 1 410 ? 44.34335 47.14455 77.56338 1.000 50.41143 410 GLY B N 1
ATOM 7873 C CA . GLY B 1 410 ? 43.64031 48.37625 77.26439 1.000 46.58397 410 GLY B CA 1
ATOM 7874 C C . GLY B 1 410 ? 42.18019 48.24969 77.61791 1.000 44.88415 410 GLY B C 1
ATOM 7875 O O . GLY B 1 410 ? 41.69628 47.18333 77.99204 1.000 45.94125 410 GLY B O 1
ATOM 7876 N N . ASN B 1 411 ? 41.46943 49.36911 77.48330 1.000 44.70894 411 ASN B N 1
ATOM 7877 C CA . ASN B 1 411 ? 40.09527 49.45302 77.95319 1.000 44.03585 411 ASN B CA 1
ATOM 7878 C C . ASN B 1 411 ? 39.17934 50.05957 76.89957 1.000 50.42192 411 ASN B C 1
ATOM 7879 O O . ASN B 1 411 ? 39.44631 51.15751 76.39740 1.000 52.79682 411 ASN B O 1
ATOM 7884 N N . GLU B 1 412 ? 38.10602 49.33177 76.58512 1.000 41.52657 412 GLU B N 1
ATOM 7885 C CA . GLU B 1 412 ? 36.98912 49.81086 75.77761 1.000 43.63574 412 GLU B CA 1
ATOM 7886 C C . GLU B 1 412 ? 37.34883 50.46335 74.43556 1.000 48.18372 412 GLU B C 1
ATOM 7887 O O . GLU B 1 412 ? 36.91553 51.57814 74.14967 1.000 43.16393 412 GLU B O 1
ATOM 7893 N N . PRO B 1 413 ? 38.11465 49.76661 73.58488 1.000 47.89282 413 PRO B N 1
ATOM 7894 C CA . PRO B 1 413 ? 38.31562 50.22640 72.21151 1.000 41.66670 413 PRO B CA 1
ATOM 7895 C C . PRO B 1 413 ? 37.18661 49.73716 71.31570 1.000 46.68532 413 PRO B C 1
ATOM 7896 O O . PRO B 1 413 ? 36.39946 48.86946 71.69151 1.000 51.67074 413 PRO B O 1
ATOM 7900 N N . ASN B 1 414 ? 37.12648 50.30833 70.11213 1.000 43.20440 414 ASN B N 1
ATOM 7901 C CA . ASN B 1 414 ? 36.19466 49.84134 69.09541 1.000 39.21012 414 ASN B CA 1
ATOM 7902 C C . ASN B 1 414 ? 36.65013 48.48873 68.57788 1.000 38.84140 414 ASN B C 1
ATOM 7903 O O . ASN B 1 414 ? 37.73605 48.37092 68.01058 1.000 49.14268 414 ASN B O 1
ATOM 7908 N N . LEU B 1 415 ? 35.83098 47.46842 68.76502 1.000 40.98408 415 LEU B N 1
ATOM 7909 C CA . LEU B 1 415 ? 36.15296 46.14062 68.27236 1.000 45.82760 415 LEU B CA 1
ATOM 7910 C C . LEU B 1 415 ? 35.02187 45.52731 67.45895 1.000 49.16289 415 LEU B C 1
ATOM 7911 O O . LEU B 1 415 ? 35.06311 44.32560 67.17756 1.000 52.13612 415 LEU B O 1
ATOM 7916 N N . GLU B 1 416 ? 34.00742 46.29593 67.09368 1.000 51.65322 416 GLU B N 1
ATOM 7917 C CA . GLU B 1 416 ? 32.95640 45.75913 66.24594 1.000 51.29238 416 GLU B CA 1
ATOM 7918 C C . GLU B 1 416 ? 32.83172 46.46932 64.91036 1.000 53.61866 416 GLU B C 1
ATOM 7919 O O . GLU B 1 416 ? 32.48566 45.82175 63.92258 1.000 57.35586 416 GLU B O 1
ATOM 7925 N N . HIS B 1 417 ? 33.15974 47.76075 64.83251 1.000 55.91476 417 HIS B N 1
ATOM 7926 C CA . HIS B 1 417 ? 32.95921 48.49921 63.59207 1.000 54.78247 417 HIS B CA 1
ATOM 7927 C C . HIS B 1 417 ? 34.02141 48.20111 62.54232 1.000 56.23474 417 HIS B C 1
ATOM 7928 O O . HIS B 1 417 ? 33.75661 48.34388 61.34186 1.000 54.85970 417 HIS B O 1
ATOM 7935 N N . PHE B 1 418 ? 35.20292 47.76448 62.95424 1.000 56.48848 418 PHE B N 1
ATOM 7936 C CA . PHE B 1 418 ? 36.22165 47.28507 62.02568 1.000 49.85083 418 PHE B CA 1
ATOM 7937 C C . PHE B 1 418 ? 36.79560 46.01200 62.62425 1.000 50.84461 418 PHE B C 1
ATOM 7938 O O . PHE B 1 418 ? 37.89133 46.01319 63.19078 1.000 53.61336 418 PHE B O 1
ATOM 7946 N N . PRO B 1 419 ? 36.05756 44.89776 62.53409 1.000 49.56539 419 PRO B N 1
ATOM 7947 C CA . PRO B 1 419 ? 36.46025 43.68418 63.26395 1.000 47.46054 419 PRO B CA 1
ATOM 7948 C C . PRO B 1 419 ? 37.87480 43.20594 63.01251 1.000 55.31477 419 PRO B C 1
ATOM 7949 O O . PRO B 1 419 ? 38.62804 43.01217 63.97039 1.000 61.21750 419 PRO B O 1
ATOM 7953 N N . GLN B 1 420 ? 38.27275 43.00602 61.75935 1.000 56.11748 420 GLN B N 1
ATOM 7954 C CA . GLN B 1 420 ? 39.52146 42.28572 61.55108 1.000 54.30882 420 GLN B CA 1
ATOM 7955 C C . GLN B 1 420 ? 40.74723 43.19300 61.67417 1.000 55.14617 420 GLN B C 1
ATOM 7956 O O . GLN B 1 420 ? 41.83111 42.71579 62.03980 1.000 53.60291 420 GLN B O 1
ATOM 7962 N N . ASP B 1 421 ? 40.60363 44.49601 61.41922 1.000 51.66866 421 ASP B N 1
ATOM 7963 C CA . ASP B 1 421 ? 41.67165 45.42726 61.77572 1.000 50.69345 421 ASP B CA 1
ATOM 7964 C C . ASP B 1 421 ? 41.92975 45.47255 63.26906 1.000 51.35888 421 ASP B C 1
ATOM 7965 O O . ASP B 1 421 ? 43.00131 45.92192 63.68837 1.000 49.05054 421 ASP B O 1
ATOM 7970 N N . ALA B 1 422 ? 40.95646 45.04432 64.07693 1.000 53.04415 422 ALA B N 1
ATOM 7971 C CA . ALA B 1 422 ? 41.10021 45.07851 65.52458 1.000 49.54973 422 ALA B CA 1
ATOM 7972 C C . ALA B 1 422 ? 41.92329 43.89539 66.01082 1.000 50.20736 422 ALA B C 1
ATOM 7973 O O . ALA B 1 422 ? 42.77254 44.05525 66.89440 1.000 49.87173 422 ALA B O 1
ATOM 7975 N N . TYR B 1 423 ? 41.68928 42.70338 65.45193 1.000 49.05954 423 TYR B N 1
ATOM 7976 C CA . TYR B 1 423 ? 42.62930 41.60190 65.64952 1.000 50.55844 423 TYR B CA 1
ATOM 7977 C C . TYR B 1 423 ? 44.03548 42.01797 65.24099 1.000 48.76846 423 TYR B C 1
ATOM 7978 O O . TYR B 1 423 ? 44.99233 41.91091 66.01606 1.000 50.44992 423 TYR B O 1
ATOM 7987 N N . ASP B 1 424 ? 44.16047 42.53572 64.02665 1.000 47.78375 424 ASP B N 1
ATOM 7988 C CA . ASP B 1 424 ? 45.44444 42.92345 63.48591 1.000 48.04991 424 ASP B CA 1
ATOM 7989 C C . ASP B 1 424 ? 46.18478 43.91516 64.36873 1.000 45.88123 424 ASP B C 1
ATOM 7990 O O . ASP B 1 424 ? 47.41936 43.99228 64.29042 1.000 46.16615 424 ASP B O 1
ATOM 7995 N N . TYR B 1 425 ? 45.47437 44.67393 65.19649 1.000 41.11941 425 TYR B N 1
ATOM 7996 C CA . TYR B 1 425 ? 46.13069 45.61036 66.10123 1.000 47.74946 425 TYR B CA 1
ATOM 7997 C C . TYR B 1 425 ? 46.35384 45.04338 67.50130 1.000 48.85049 425 TYR B C 1
ATOM 7998 O O . TYR B 1 425 ? 47.38403 45.32408 68.12090 1.000 47.95662 425 TYR B O 1
ATOM 8007 N N . TRP B 1 426 ? 45.42229 44.25553 68.01601 1.000 44.94655 426 TRP B N 1
ATOM 8008 C CA . TRP B 1 426 ? 45.49671 43.83321 69.40323 1.000 47.24037 426 TRP B CA 1
ATOM 8009 C C . TRP B 1 426 ? 46.19798 42.49469 69.57506 1.000 47.56776 426 TRP B C 1
ATOM 8010 O O . TRP B 1 426 ? 46.83564 42.27820 70.60964 1.000 52.27013 426 TRP B O 1
ATOM 8021 N N . HIS B 1 427 ? 46.11967 41.59959 68.59420 1.000 47.30313 427 HIS B N 1
ATOM 8022 C CA . HIS B 1 427 ? 46.73786 40.28667 68.75194 1.000 49.19386 427 HIS B CA 1
ATOM 8023 C C . HIS B 1 427 ? 48.26496 40.35612 68.75736 1.000 54.41900 427 HIS B C 1
ATOM 8024 O O . HIS B 1 427 ? 48.89635 39.59078 69.49865 1.000 59.04337 427 HIS B O 1
ATOM 8031 N N . PRO B 1 428 ? 48.91075 41.21946 67.95459 1.000 52.55800 428 PRO B N 1
ATOM 8032 C CA . PRO B 1 428 ? 50.35898 41.41289 68.15631 1.000 55.06358 428 PRO B CA 1
ATOM 8033 C C . PRO B 1 428 ? 50.69404 41.81293 69.58423 1.000 55.10920 428 PRO B C 1
ATOM 8034 O O . PRO B 1 428 ? 51.72028 41.38707 70.12751 1.000 48.30654 428 PRO B O 1
ATOM 8038 N N . LEU B 1 429 ? 49.82709 42.61617 70.21184 1.000 52.45647 429 LEU B N 1
ATOM 8039 C CA . LEU B 1 429 ? 50.05080 43.02581 71.58908 1.000 50.46669 429 LEU B CA 1
ATOM 8040 C C . LEU B 1 429 ? 49.81715 41.87175 72.55089 1.000 54.65532 429 LEU B C 1
ATOM 8041 O O . LEU B 1 429 ? 50.51692 41.76227 73.56881 1.000 52.51883 429 LEU B O 1
ATOM 8046 N N . TYR B 1 430 ? 48.86448 40.99022 72.24179 1.000 52.46262 430 TYR B N 1
ATOM 8047 C CA . TYR B 1 430 ? 48.68669 39.80020 73.06559 1.000 54.90997 430 TYR B CA 1
ATOM 8048 C C . TYR B 1 430 ? 49.98547 39.00430 73.14195 1.000 54.16210 430 TYR B C 1
ATOM 8049 O O . TYR B 1 430 ? 50.51954 38.77368 74.23243 1.000 47.28660 430 TYR B O 1
ATOM 8058 N N . GLU B 1 431 ? 50.54224 38.61801 71.98298 1.000 59.31902 431 GLU B N 1
ATOM 8059 C CA . GLU B 1 431 ? 51.77613 37.83178 72.01876 1.000 59.55623 431 GLU B CA 1
ATOM 8060 C C . GLU B 1 431 ? 52.95183 38.64691 72.53192 1.000 55.91732 431 GLU B C 1
ATOM 8061 O O . GLU B 1 431 ? 53.81975 38.09080 73.20950 1.000 56.42233 431 GLU B O 1
ATOM 8067 N N . LEU B 1 432 ? 52.98596 39.95642 72.26119 1.000 53.67617 432 LEU B N 1
ATOM 8068 C CA . LEU B 1 432 ? 54.05828 40.78578 72.80974 1.000 52.40674 432 LEU B CA 1
ATOM 8069 C C . LEU B 1 432 ? 54.10883 40.68494 74.32960 1.000 53.53638 432 LEU B C 1
ATOM 8070 O O . LEU B 1 432 ? 55.17438 40.45617 74.90877 1.000 54.92564 432 LEU B O 1
ATOM 8075 N N . ALA B 1 433 ? 52.96531 40.85889 74.99629 1.000 55.36376 433 ALA B N 1
ATOM 8076 C CA . ALA B 1 433 ? 52.93063 40.69907 76.44806 1.000 53.96917 433 ALA B CA 1
ATOM 8077 C C . ALA B 1 433 ? 53.52067 39.35698 76.85753 1.000 54.90611 433 ALA B C 1
ATOM 8078 O O . ALA B 1 433 ? 54.41777 39.29264 77.70454 1.000 56.46119 433 ALA B O 1
ATOM 8080 N N . HIS B 1 434 ? 53.05646 38.27477 76.23108 1.000 56.93496 434 HIS B N 1
ATOM 8081 C CA . HIS B 1 434 ? 53.51877 36.94127 76.60078 1.000 57.33617 434 HIS B CA 1
ATOM 8082 C C . HIS B 1 434 ? 55.01361 36.75946 76.37587 1.000 56.49329 434 HIS B C 1
ATOM 8083 O O . HIS B 1 434 ? 55.63886 35.91874 77.03329 1.000 54.41918 434 HIS B O 1
ATOM 8090 N N . GLN B 1 435 ? 55.59533 37.51941 75.44593 1.000 57.74768 435 GLN B N 1
ATOM 8091 C CA . GLN B 1 435 ? 57.03204 37.48602 75.21938 1.000 48.49300 435 GLN B CA 1
ATOM 8092 C C . GLN B 1 435 ? 57.77677 38.22739 76.32110 1.000 52.81973 435 GLN B C 1
ATOM 8093 O O . GLN B 1 435 ? 58.75013 37.70678 76.87590 1.000 52.90113 435 GLN B O 1
ATOM 8099 N N . LEU B 1 436 ? 57.32246 39.44191 76.65317 1.000 50.69719 436 LEU B N 1
ATOM 8100 C CA . LEU B 1 436 ? 58.01369 40.31633 77.59570 1.000 50.49053 436 LEU B CA 1
ATOM 8101 C C . LEU B 1 436 ? 57.85545 39.90291 79.04883 1.000 52.74482 436 LEU B C 1
ATOM 8102 O O . LEU B 1 436 ? 58.50433 40.51855 79.90625 1.000 51.56933 436 LEU B O 1
ATOM 8107 N N . ASP B 1 437 ? 56.99303 38.91425 79.35275 1.000 53.59681 437 ASP B N 1
ATOM 8108 C CA . ASP B 1 437 ? 56.68012 38.58154 80.73584 1.000 54.20548 437 ASP B CA 1
ATOM 8109 C C . ASP B 1 437 ? 57.38900 37.31297 81.19224 1.000 54.92518 437 ASP B C 1
ATOM 8110 O O . ASP B 1 437 ? 56.91694 36.19838 80.90458 1.000 56.46141 437 ASP B O 1
ATOM 8115 N N . PRO B 1 438 ? 58.45735 37.43819 81.94271 1.000 45.29813 438 PRO B N 1
ATOM 8116 C CA . PRO B 1 438 ? 59.14613 36.29444 82.55581 1.000 51.07559 438 PRO B CA 1
ATOM 8117 C C . PRO B 1 438 ? 58.27591 35.14047 83.02868 1.000 54.34753 438 PRO B C 1
ATOM 8118 O O . PRO B 1 438 ? 58.63656 33.96656 82.88760 1.000 48.47390 438 PRO B O 1
ATOM 8122 N N . GLN B 1 439 ? 57.13353 35.46955 83.62102 1.000 61.06375 439 GLN B N 1
ATOM 8123 C CA . GLN B 1 439 ? 56.25948 34.47543 84.22575 1.000 57.17702 439 GLN B CA 1
ATOM 8124 C C . GLN B 1 439 ? 55.08022 34.07405 83.34797 1.000 55.56441 439 GLN B C 1
ATOM 8125 O O . GLN B 1 439 ? 54.29162 33.23106 83.76859 1.000 58.23213 439 GLN B O 1
ATOM 8131 N N . ASP B 1 440 ? 54.92792 34.65002 82.15714 1.000 53.39500 440 ASP B N 1
ATOM 8132 C CA . ASP B 1 440 ? 53.90329 34.19929 81.20833 1.000 57.38950 440 ASP B CA 1
ATOM 8133 C C . ASP B 1 440 ? 52.50386 34.23426 81.82892 1.000 62.36587 440 ASP B C 1
ATOM 8134 O O . ASP B 1 440 ? 51.66943 33.35015 81.59456 1.000 63.09405 440 ASP B O 1
ATOM 8139 N N . ARG B 1 441 ? 52.24794 35.26780 82.63190 1.000 62.84504 441 ARG B N 1
ATOM 8140 C CA . ARG B 1 441 ? 50.93596 35.46139 83.22562 1.000 55.80657 441 ARG B CA 1
ATOM 8141 C C . ARG B 1 441 ? 49.87235 35.59165 82.13852 1.000 52.26924 441 ARG B C 1
ATOM 8142 O O . ARG B 1 441 ? 50.16831 36.01328 81.01797 1.000 50.44197 441 ARG B O 1
ATOM 8150 N N . PRO B 1 442 ? 48.62350 35.25647 82.45609 1.000 51.01424 442 PRO B N 1
ATOM 8151 C CA . PRO B 1 442 ? 47.54122 35.40056 81.48012 1.000 47.16281 442 PRO B CA 1
ATOM 8152 C C . PRO B 1 442 ? 47.33454 36.85087 81.07772 1.000 51.05498 442 PRO B C 1
ATOM 8153 O O . PRO B 1 442 ? 47.65615 37.78675 81.81059 1.000 50.25291 442 PRO B O 1
ATOM 8157 N N . VAL B 1 443 ? 46.77252 37.02587 79.88424 1.000 55.12226 443 VAL B N 1
ATOM 8158 C CA . VAL B 1 443 ? 46.60544 38.33706 79.27580 1.000 51.00004 443 VAL B CA 1
ATOM 8159 C C . VAL B 1 443 ? 45.14563 38.50331 78.89440 1.000 53.16869 443 VAL B C 1
ATOM 8160 O O . VAL B 1 443 ? 44.46559 37.53094 78.55363 1.000 55.67479 443 VAL B O 1
ATOM 8164 N N . THR B 1 444 ? 44.65744 39.74377 78.97337 1.000 50.06051 444 THR B N 1
ATOM 8165 C CA . THR B 1 444 ? 43.28544 40.05210 78.60563 1.000 52.97412 444 THR B CA 1
ATOM 8166 C C . THR B 1 444 ? 43.20407 41.43378 77.95844 1.000 51.09281 444 THR B C 1
ATOM 8167 O O . THR B 1 444 ? 44.13601 42.24508 78.00795 1.000 42.77835 444 THR B O 1
ATOM 8171 N N . LEU B 1 445 ? 42.06055 41.65031 77.30513 1.000 52.31706 445 LEU B N 1
ATOM 8172 C CA . LEU B 1 445 ? 41.55427 42.94206 76.87816 1.000 46.38367 445 LEU B CA 1
ATOM 8173 C C . LEU B 1 445 ? 40.21338 43.12654 77.57262 1.000 43.31899 445 LEU B C 1
ATOM 8174 O O . LEU B 1 445 ? 39.52195 42.14479 77.85797 1.000 44.02615 445 LEU B O 1
ATOM 8179 N N . VAL B 1 446 ? 39.87279 44.37484 77.89136 1.000 40.95151 446 VAL B N 1
ATOM 8180 C CA . VAL B 1 446 ? 38.63072 44.70616 78.58781 1.000 47.13450 446 VAL B CA 1
ATOM 8181 C C . VAL B 1 446 ? 37.68748 45.36639 77.59112 1.000 46.71976 446 VAL B C 1
ATOM 8182 O O . VAL B 1 446 ? 38.00957 46.41698 77.01548 1.000 43.82900 446 VAL B O 1
ATOM 8186 N N . CYS B 1 447 ? 36.51189 44.75746 77.41886 1.000 42.53485 447 CYS B N 1
ATOM 8187 C CA . CYS B 1 447 ? 35.58647 45.05089 76.32879 1.000 42.71177 447 CYS B CA 1
ATOM 8188 C C . CYS B 1 447 ? 34.38242 45.86798 76.77787 1.000 44.52524 447 CYS B C 1
ATOM 8189 O O . CYS B 1 447 ? 33.69266 45.48322 77.72459 1.000 49.29391 447 CYS B O 1
ATOM 8192 N N . CYS B 1 448 ? 34.09249 46.95436 76.06153 1.000 46.05526 448 CYS B N 1
ATOM 8193 C CA . CYS B 1 448 ? 32.86607 47.71594 76.28828 1.000 45.87574 448 CYS B CA 1
ATOM 8194 C C . CYS B 1 448 ? 31.62719 46.92020 75.85379 1.000 45.54847 448 CYS B C 1
ATOM 8195 O O . CYS B 1 448 ? 31.71639 45.85949 75.23068 1.000 49.01644 448 CYS B O 1
ATOM 8198 N N . GLN B 1 449 ? 30.45256 47.43859 76.21915 1.000 45.69646 449 GLN B N 1
ATOM 8199 C CA . GLN B 1 449 ? 29.19550 46.90935 75.69827 1.000 43.53584 449 GLN B CA 1
ATOM 8200 C C . GLN B 1 449 ? 29.20438 46.94059 74.17388 1.000 46.64568 449 GLN B C 1
ATOM 8201 O O . GLN B 1 449 ? 29.46690 47.98002 73.55895 1.000 44.77587 449 GLN B O 1
ATOM 8207 N N . ASN B 1 450 ? 28.88835 45.79654 73.57100 1.000 49.38149 450 ASN B N 1
ATOM 8208 C CA . ASN B 1 450 ? 29.28771 45.47055 72.20885 1.000 46.78962 450 ASN B CA 1
ATOM 8209 C C . ASN B 1 450 ? 28.15032 44.78358 71.48743 1.000 49.14104 450 ASN B C 1
ATOM 8210 O O . ASN B 1 450 ? 27.28138 44.18151 72.10863 1.000 55.75952 450 ASN B O 1
ATOM 8215 N N . ASP B 1 451 ? 28.18513 44.82296 70.16438 1.000 53.39574 451 ASP B N 1
ATOM 8216 C CA . ASP B 1 451 ? 27.55016 43.73820 69.42486 1.000 49.75332 451 ASP B CA 1
ATOM 8217 C C . ASP B 1 451 ? 28.53808 42.57912 69.51084 1.000 53.10378 451 ASP B C 1
ATOM 8218 O O . ASP B 1 451 ? 29.45519 42.44160 68.69873 1.000 53.16886 451 ASP B O 1
ATOM 8223 N N . TYR B 1 452 ? 28.37113 41.75636 70.54767 1.000 51.18225 452 TYR B N 1
ATOM 8224 C CA . TYR B 1 452 ? 29.33257 40.70317 70.85140 1.000 53.90658 452 TYR B CA 1
ATOM 8225 C C . TYR B 1 452 ? 29.46254 39.66781 69.74193 1.000 54.11379 452 TYR B C 1
ATOM 8226 O O . TYR B 1 452 ? 30.40137 38.86447 69.78678 1.000 59.04588 452 TYR B O 1
ATOM 8235 N N . THR B 1 453 ? 28.54998 39.64552 68.76627 1.000 53.66893 453 THR B N 1
ATOM 8236 C CA . THR B 1 453 ? 28.73552 38.77357 67.61023 1.000 50.26820 453 THR B CA 1
ATOM 8237 C C . THR B 1 453 ? 29.65365 39.40231 66.56918 1.000 50.13068 453 THR B C 1
ATOM 8238 O O . THR B 1 453 ? 30.31690 38.67397 65.82414 1.000 50.86615 453 THR B O 1
ATOM 8242 N N . LYS B 1 454 ? 29.71045 40.73943 66.51710 1.000 48.99060 454 LYS B N 1
ATOM 8243 C CA . LYS B 1 454 ? 30.50793 41.44701 65.52279 1.000 47.19310 454 LYS B CA 1
ATOM 8244 C C . LYS B 1 454 ? 31.98107 41.49220 65.93318 1.000 54.23229 454 LYS B C 1
ATOM 8245 O O . LYS B 1 454 ? 32.87702 41.38377 65.08309 1.000 53.87137 454 LYS B O 1
ATOM 8251 N N . ASP B 1 455 ? 32.24184 41.62472 67.23291 1.000 56.40515 455 ASP B N 1
ATOM 8252 C CA . ASP B 1 455 ? 33.59902 41.59283 67.76386 1.000 50.32536 455 ASP B CA 1
ATOM 8253 C C . ASP B 1 455 ? 34.20118 40.20809 67.60862 1.000 52.31358 455 ASP B C 1
ATOM 8254 O O . ASP B 1 455 ? 33.60770 39.20823 68.03247 1.000 49.99930 455 ASP B O 1
ATOM 8259 N N . ILE B 1 456 ? 35.40833 40.15548 67.04145 1.000 52.33506 456 ILE B N 1
ATOM 8260 C CA . ILE B 1 456 ? 36.06556 38.88835 66.76145 1.000 54.52674 456 ILE B CA 1
ATOM 8261 C C . ILE B 1 456 ? 37.38613 38.74394 67.50747 1.000 55.46158 456 ILE B C 1
ATOM 8262 O O . ILE B 1 456 ? 38.11413 37.77422 67.28857 1.000 60.08174 456 ILE B O 1
ATOM 8267 N N . THR B 1 457 ? 37.70773 39.66861 68.40198 1.000 52.62241 457 THR B N 1
ATOM 8268 C CA . THR B 1 457 ? 38.97225 39.57178 69.11291 1.000 55.05673 457 THR B CA 1
ATOM 8269 C C . THR B 1 457 ? 38.83159 39.37859 70.62852 1.000 53.51141 457 THR B C 1
ATOM 8270 O O . THR B 1 457 ? 39.67776 38.71478 71.22490 1.000 46.36505 457 THR B O 1
ATOM 8274 N N . THR B 1 458 ? 37.75233 39.85943 71.25596 1.000 61.54878 458 THR B N 1
ATOM 8275 C CA . THR B 1 458 ? 37.59429 39.67186 72.70207 1.000 57.30897 458 THR B CA 1
ATOM 8276 C C . THR B 1 458 ? 37.61027 38.19392 73.09221 1.000 57.84240 458 THR B C 1
ATOM 8277 O O . THR B 1 458 ? 38.21774 37.82156 74.10425 1.000 59.06566 458 THR B O 1
ATOM 8281 N N . ARG B 1 459 ? 36.95934 37.33242 72.30335 1.000 52.82798 459 ARG B N 1
ATOM 8282 C CA . ARG B 1 459 ? 36.92602 35.91275 72.64375 1.000 52.57416 459 ARG B CA 1
ATOM 8283 C C . ARG B 1 459 ? 38.29379 35.22302 72.57163 1.000 52.22878 459 ARG B C 1
ATOM 8284 O O . ARG B 1 459 ? 38.42684 34.10513 73.08353 1.000 53.32158 459 ARG B O 1
ATOM 8292 N N . THR B 1 460 ? 39.30761 35.83986 71.97084 1.000 45.21898 460 THR B N 1
ATOM 8293 C CA . THR B 1 460 ? 40.58340 35.15641 71.75674 1.000 58.15278 460 THR B CA 1
ATOM 8294 C C . THR B 1 460 ? 41.57523 35.30222 72.92178 1.000 53.63733 460 THR B C 1
ATOM 8295 O O . THR B 1 460 ? 42.64291 34.67731 72.89590 1.000 42.43714 460 THR B O 1
ATOM 8299 N N . MET B 1 461 ? 41.24109 36.08293 73.94523 1.000 54.76923 461 MET B N 1
ATOM 8300 C CA . MET B 1 461 ? 42.14329 36.29866 75.06337 1.000 57.41138 461 MET B CA 1
ATOM 8301 C C . MET B 1 461 ? 42.11826 35.11302 76.02886 1.000 56.41291 461 MET B C 1
ATOM 8302 O O . MET B 1 461 ? 41.25118 34.23382 75.97317 1.000 55.97607 461 MET B O 1
ATOM 8307 N N . ASP B 1 462 ? 43.10282 35.10330 76.92873 1.000 52.86383 462 ASP B N 1
ATOM 8308 C CA . ASP B 1 462 ? 43.22736 34.00407 77.87728 1.000 55.48128 462 ASP B CA 1
ATOM 8309 C C . ASP B 1 462 ? 42.08509 34.00875 78.88189 1.000 55.60804 462 ASP B C 1
ATOM 8310 O O . ASP B 1 462 ? 41.60134 32.94375 79.27721 1.000 57.10603 462 ASP B O 1
ATOM 8315 N N . ILE B 1 463 ? 41.65937 35.19439 79.32097 1.000 56.66437 463 ILE B N 1
ATOM 8316 C CA . ILE B 1 463 ? 40.46139 35.37575 80.13285 1.000 50.92973 463 ILE B CA 1
ATOM 8317 C C . ILE B 1 463 ? 39.59653 36.44504 79.47170 1.000 50.30137 463 ILE B C 1
ATOM 8318 O O . ILE B 1 463 ? 40.07457 37.54942 79.17383 1.000 44.86491 463 ILE B O 1
ATOM 8323 N N . VAL B 1 464 ? 38.32570 36.11550 79.24110 1.000 49.66140 464 VAL B N 1
ATOM 8324 C CA . VAL B 1 464 ? 37.38764 37.09249 78.69498 1.000 50.12057 464 VAL B CA 1
ATOM 8325 C C . VAL B 1 464 ? 36.98530 38.05476 79.80935 1.000 49.40651 464 VAL B C 1
ATOM 8326 O O . VAL B 1 464 ? 36.55906 37.63621 80.89281 1.000 50.79100 464 VAL B O 1
ATOM 8330 N N . CYS B 1 465 ? 37.16882 39.35152 79.55342 1.000 48.95656 465 CYS B N 1
ATOM 8331 C CA . CYS B 1 465 ? 36.81881 40.44162 80.46082 1.000 52.30647 465 CYS B CA 1
ATOM 8332 C C . CYS B 1 465 ? 35.89482 41.40626 79.73444 1.000 54.27899 465 CYS B C 1
ATOM 8333 O O . CYS B 1 465 ? 36.29866 42.03796 78.74634 1.000 46.85281 465 CYS B O 1
ATOM 8336 N N . ILE B 1 466 ? 34.65463 41.52962 80.23012 1.000 49.09982 466 ILE B N 1
ATOM 8337 C CA . ILE B 1 466 ? 33.61652 42.30663 79.57695 1.000 41.86021 466 ILE B CA 1
ATOM 8338 C C . ILE B 1 466 ? 33.05725 43.36485 80.52695 1.000 46.18199 466 ILE B C 1
ATOM 8339 O O . ILE B 1 466 ? 33.06722 43.21340 81.75657 1.000 41.33256 466 ILE B O 1
ATOM 8344 N N . ASN B 1 467 ? 32.59956 44.46242 79.93078 1.000 40.43733 467 ASN B N 1
ATOM 8345 C CA . ASN B 1 467 ? 32.07615 45.62850 80.63960 1.000 42.06722 467 ASN B CA 1
ATOM 8346 C C . ASN B 1 467 ? 30.60576 45.76777 80.24590 1.000 45.79271 467 ASN B C 1
ATOM 8347 O O . ASN B 1 467 ? 30.29388 46.30231 79.17579 1.000 48.52089 467 ASN B O 1
ATOM 8352 N N . ARG B 1 468 ? 29.69587 45.28442 81.08698 1.000 43.77601 468 ARG B N 1
ATOM 8353 C CA . ARG B 1 468 ? 28.27321 45.33959 80.78209 1.000 41.83532 468 ARG B CA 1
ATOM 8354 C C . ARG B 1 468 ? 27.55095 46.25659 81.75561 1.000 43.87469 468 ARG B C 1
ATOM 8355 O O . ARG B 1 468 ? 27.91982 46.36875 82.92309 1.000 44.09565 468 ARG B O 1
ATOM 8363 N N . TYR B 1 469 ? 26.51717 46.91734 81.26517 1.000 42.92631 469 TYR B N 1
ATOM 8364 C CA . TYR B 1 469 ? 25.76399 47.84343 82.08608 1.000 43.28714 469 TYR B CA 1
ATOM 8365 C C . TYR B 1 469 ? 24.26913 47.62858 81.90691 1.000 42.87442 469 TYR B C 1
ATOM 8366 O O . TYR B 1 469 ? 23.48649 48.58439 81.88028 1.000 44.22981 469 TYR B O 1
ATOM 8375 N N . TYR B 1 470 ? 23.84992 46.37052 81.76003 1.000 43.67199 470 TYR B N 1
ATOM 8376 C CA . TYR B 1 470 ? 22.42612 46.07641 81.60276 1.000 44.44919 470 TYR B CA 1
ATOM 8377 C C . TYR B 1 470 ? 21.64059 46.65491 82.77536 1.000 46.33983 470 TYR B C 1
ATOM 8378 O O . TYR B 1 470 ? 21.99409 46.45031 83.94373 1.000 46.67177 470 TYR B O 1
ATOM 8387 N N . GLY B 1 471 ? 20.58665 47.39573 82.45845 1.000 41.85097 471 GLY B N 1
ATOM 8388 C CA . GLY B 1 471 ? 19.78917 48.05309 83.45622 1.000 41.32211 471 GLY B CA 1
ATOM 8389 C C . GLY B 1 471 ? 20.18548 49.47893 83.76550 1.000 42.23508 471 GLY B C 1
ATOM 8390 O O . GLY B 1 471 ? 19.42028 50.17627 84.43582 1.000 47.45460 471 GLY B O 1
ATOM 8391 N N . TRP B 1 472 ? 21.35075 49.94116 83.31780 1.000 40.21336 472 TRP B N 1
ATOM 8392 C CA . TRP B 1 472 ? 21.75606 51.32474 83.53615 1.000 41.61969 472 TRP B CA 1
ATOM 8393 C C . TRP B 1 472 ? 21.64855 52.13502 82.25091 1.000 43.38297 472 TRP B C 1
ATOM 8394 O O . TRP B 1 472 ? 20.79473 53.02070 82.15656 1.000 39.70681 472 TRP B O 1
ATOM 8405 N N . TYR B 1 473 ? 22.53984 51.89835 81.28190 1.000 41.59961 473 TYR B N 1
ATOM 8406 C CA . TYR B 1 473 ? 22.55067 52.64145 80.02730 1.000 42.55151 473 TYR B CA 1
ATOM 8407 C C . TYR B 1 473 ? 21.65475 52.01565 78.96886 1.000 47.19550 473 TYR B C 1
ATOM 8408 O O . TYR B 1 473 ? 21.43445 52.63170 77.92062 1.000 46.81643 473 TYR B O 1
ATOM 8417 N N . ASN B 1 474 ? 21.17109 50.79796 79.20065 1.000 45.96596 474 ASN B N 1
ATOM 8418 C CA . ASN B 1 474 ? 20.19770 50.15218 78.33578 1.000 44.65022 474 ASN B CA 1
ATOM 8419 C C . ASN B 1 474 ? 19.24221 49.38547 79.22616 1.000 44.45380 474 ASN B C 1
ATOM 8420 O O . ASN B 1 474 ? 19.62800 48.91131 80.29373 1.000 45.63536 474 ASN B O 1
ATOM 8425 N N . LEU B 1 475 ? 17.99303 49.27782 78.78966 1.000 43.92830 475 LEU B N 1
ATOM 8426 C CA . LEU B 1 475 ? 16.96891 48.68241 79.62536 1.000 41.66990 475 LEU B CA 1
ATOM 8427 C C . LEU B 1 475 ? 16.96613 49.37220 80.98386 1.000 45.73019 475 LEU B C 1
ATOM 8428 O O . LEU B 1 475 ? 16.78969 48.74515 82.03264 1.000 46.36063 475 LEU B O 1
ATOM 8433 N N . SER B 1 476 ? 17.17637 50.68750 80.95338 1.000 45.66926 476 SER B N 1
ATOM 8434 C CA . SER B 1 476 ? 17.36312 51.46850 82.16522 1.000 43.46708 476 SER B CA 1
ATOM 8435 C C . SER B 1 476 ? 16.18864 51.29672 83.12128 1.000 49.24522 476 SER B C 1
ATOM 8436 O O . SER B 1 476 ? 15.04321 51.60410 82.77510 1.000 51.33633 476 SER B O 1
ATOM 8439 N N . GLY B 1 477 ? 16.47057 50.79967 84.32486 1.000 48.31658 477 GLY B N 1
ATOM 8440 C CA . GLY B 1 477 ? 15.50863 50.81620 85.39669 1.000 47.77783 477 GLY B CA 1
ATOM 8441 C C . GLY B 1 477 ? 14.76108 49.52414 85.62976 1.000 53.92971 477 GLY B C 1
ATOM 8442 O O . GLY B 1 477 ? 13.93928 49.45721 86.56324 1.000 54.97279 477 GLY B O 1
ATOM 8443 N N . ASP B 1 478 ? 15.03705 48.48834 84.84315 1.000 51.90766 478 ASP B N 1
ATOM 8444 C CA . ASP B 1 478 ? 14.23251 47.27014 84.84444 1.000 53.84844 478 ASP B CA 1
ATOM 8445 C C . ASP B 1 478 ? 15.19318 46.08654 84.89840 1.000 50.11278 478 ASP B C 1
ATOM 8446 O O . ASP B 1 478 ? 15.83635 45.74524 83.90064 1.000 49.35102 478 ASP B O 1
ATOM 8451 N N . MET B 1 479 ? 15.28317 45.47421 86.07637 1.000 48.95297 479 MET B N 1
ATOM 8452 C CA . MET B 1 479 ? 16.19389 44.36671 86.29646 1.000 47.15850 479 MET B CA 1
ATOM 8453 C C . MET B 1 479 ? 15.62703 43.05078 85.79517 1.000 47.53402 479 MET B C 1
ATOM 8454 O O . MET B 1 479 ? 16.39106 42.13213 85.50044 1.000 49.58793 479 MET B O 1
ATOM 8459 N N . ASP B 1 480 ? 14.30825 42.92247 85.71054 1.000 49.37489 480 ASP B N 1
ATOM 8460 C CA . ASP B 1 480 ? 13.74927 41.79317 84.98321 1.000 53.47529 480 ASP B CA 1
ATOM 8461 C C . ASP B 1 480 ? 14.33509 41.73001 83.57899 1.000 49.97065 480 ASP B C 1
ATOM 8462 O O . ASP B 1 480 ? 14.85202 40.69576 83.13715 1.000 48.13894 480 ASP B O 1
ATOM 8467 N N . ALA B 1 481 ? 14.26889 42.84086 82.86615 1.000 45.49649 481 ALA B N 1
ATOM 8468 C CA . ALA B 1 481 ? 14.67785 42.82115 81.47655 1.000 49.99886 481 ALA B CA 1
ATOM 8469 C C . ALA B 1 481 ? 16.19475 42.88841 81.33169 1.000 48.88447 481 ALA B C 1
ATOM 8470 O O . ALA B 1 481 ? 16.73787 42.40321 80.33130 1.000 46.40141 481 ALA B O 1
ATOM 8472 N N . ALA B 1 482 ? 16.88595 43.48433 82.30994 1.000 46.36837 482 ALA B N 1
ATOM 8473 C CA . ALA B 1 482 ? 18.34907 43.45960 82.31220 1.000 49.89694 482 ALA B CA 1
ATOM 8474 C C . ALA B 1 482 ? 18.86648 42.03539 82.46805 1.000 44.67123 482 ALA B C 1
ATOM 8475 O O . ALA B 1 482 ? 19.68926 41.57362 81.67228 1.000 45.32894 482 ALA B O 1
ATOM 8477 N N . CYS B 1 483 ? 18.37486 41.32155 83.48501 1.000 47.45650 483 CYS B N 1
ATOM 8478 C CA . CYS B 1 483 ? 18.79679 39.94647 83.73756 1.000 47.82167 483 CYS B CA 1
ATOM 8479 C C . CYS B 1 483 ? 18.57857 39.07920 82.50543 1.000 46.55385 483 CYS B C 1
ATOM 8480 O O . CYS B 1 483 ? 19.46368 38.32029 82.09940 1.000 39.72893 483 CYS B O 1
ATOM 8483 N N . TYR B 1 484 ? 17.38438 39.18286 81.91275 1.000 49.74029 484 TYR B N 1
ATOM 8484 C CA . TYR B 1 484 ? 17.07804 38.46725 80.68006 1.000 48.85344 484 TYR B CA 1
ATOM 8485 C C . TYR B 1 484 ? 18.08209 38.78291 79.58268 1.000 50.68244 484 TYR B C 1
ATOM 8486 O O . TYR B 1 484 ? 18.51751 37.88768 78.85514 1.000 53.87437 484 TYR B O 1
ATOM 8495 N N . GLY B 1 485 ? 18.42066 40.06044 79.41440 1.000 47.79601 485 GLY B N 1
ATOM 8496 C CA . GLY B 1 485 ? 19.40503 40.42248 78.41401 1.000 44.11978 485 GLY B CA 1
ATOM 8497 C C . GLY B 1 485 ? 20.80161 39.94237 78.76593 1.000 50.41880 485 GLY B C 1
ATOM 8498 O O . GLY B 1 485 ? 21.56895 39.53712 77.88745 1.000 52.63877 485 GLY B O 1
ATOM 8499 N N . LEU B 1 486 ? 21.16401 39.99871 80.04941 1.000 49.43130 486 LEU B N 1
ATOM 8500 C CA . LEU B 1 486 ? 22.46013 39.46934 80.45238 1.000 48.08226 486 LEU B CA 1
ATOM 8501 C C . LEU B 1 486 ? 22.54100 37.97658 80.15480 1.000 46.48174 486 LEU B C 1
ATOM 8502 O O . LEU B 1 486 ? 23.47754 37.51871 79.49634 1.000 49.42201 486 LEU B O 1
ATOM 8507 N N . ASN B 1 487 ? 21.53895 37.21175 80.59132 1.000 47.21307 487 ASN B N 1
ATOM 8508 C CA . ASN B 1 487 ? 21.51839 35.77359 80.34030 1.000 50.07902 487 ASN B CA 1
ATOM 8509 C C . ASN B 1 487 ? 21.71350 35.44769 78.86298 1.000 51.31442 487 ASN B C 1
ATOM 8510 O O . ASN B 1 487 ? 22.33613 34.43247 78.52491 1.000 50.27486 487 ASN B O 1
ATOM 8515 N N . GLN B 1 488 ? 21.19355 36.29989 77.96895 1.000 50.90624 488 GLN B N 1
ATOM 8516 C CA . GLN B 1 488 ? 21.31425 36.04188 76.53262 1.000 55.53228 488 GLN B CA 1
ATOM 8517 C C . GLN B 1 488 ? 22.76617 36.07478 76.09827 1.000 50.81555 488 GLN B C 1
ATOM 8518 O O . GLN B 1 488 ? 23.26222 35.12330 75.48091 1.000 51.81842 488 GLN B O 1
ATOM 8524 N N . GLU B 1 489 ? 23.46517 37.16913 76.41765 1.000 51.15873 489 GLU B N 1
ATOM 8525 C CA . GLU B 1 489 ? 24.88396 37.26835 76.08323 1.000 47.21234 489 GLU B CA 1
ATOM 8526 C C . GLU B 1 489 ? 25.68023 36.13967 76.72411 1.000 47.68687 489 GLU B C 1
ATOM 8527 O O . GLU B 1 489 ? 26.59603 35.59102 76.10500 1.000 49.44956 489 GLU B O 1
ATOM 8533 N N . LEU B 1 490 ? 25.32863 35.76177 77.95451 1.000 52.56716 490 LEU B N 1
ATOM 8534 C CA . LEU B 1 490 ? 26.01536 34.66231 78.63146 1.000 51.59131 490 LEU B CA 1
ATOM 8535 C C . LEU B 1 490 ? 25.79967 33.33299 77.91914 1.000 50.84436 490 LEU B C 1
ATOM 8536 O O . LEU B 1 490 ? 26.67570 32.46300 77.95659 1.000 46.06873 490 LEU B O 1
ATOM 8541 N N . ASP B 1 491 ? 24.63783 33.15100 77.28478 1.000 51.54277 491 ASP B N 1
ATOM 8542 C CA . ASP B 1 491 ? 24.42852 31.97222 76.45439 1.000 50.86914 491 ASP B CA 1
ATOM 8543 C C . ASP B 1 491 ? 25.45201 31.90466 75.33364 1.000 49.64662 491 ASP B C 1
ATOM 8544 O O . ASP B 1 491 ? 25.80767 30.81232 74.87773 1.000 50.08459 491 ASP B O 1
ATOM 8549 N N . PHE B 1 492 ? 25.95189 33.06258 74.90772 1.000 42.24856 492 PHE B N 1
ATOM 8550 C CA . PHE B 1 492 ? 26.95409 33.14638 73.86001 1.000 42.75666 492 PHE B CA 1
ATOM 8551 C C . PHE B 1 492 ? 28.34057 32.81431 74.40110 1.000 53.42791 492 PHE B C 1
ATOM 8552 O O . PHE B 1 492 ? 29.01067 31.89672 73.91914 1.000 55.02416 492 PHE B O 1
ATOM 8560 N N . TRP B 1 493 ? 28.78357 33.56194 75.40950 1.000 52.31839 493 TRP B N 1
ATOM 8561 C CA . TRP B 1 493 ? 30.05034 33.28782 76.06743 1.000 48.26419 493 TRP B CA 1
ATOM 8562 C C . TRP B 1 493 ? 30.15050 31.85248 76.56673 1.000 52.62041 493 TRP B C 1
ATOM 8563 O O . TRP B 1 493 ? 31.25637 31.32129 76.70038 1.000 56.65995 493 TRP B O 1
ATOM 8574 N N . ALA B 1 494 ? 29.02002 31.20257 76.84234 1.000 56.39387 494 ALA B N 1
ATOM 8575 C CA . ALA B 1 494 ? 29.07111 29.80921 77.27844 1.000 59.47285 494 ALA B CA 1
ATOM 8576 C C . ALA B 1 494 ? 29.77173 28.92859 76.24342 1.000 63.42480 494 ALA B C 1
ATOM 8577 O O . ALA B 1 494 ? 30.49948 27.99417 76.59703 1.000 60.51062 494 ALA B O 1
ATOM 8579 N N . GLU B 1 495 ? 29.57702 29.21611 74.96181 1.000 65.72429 495 GLU B N 1
ATOM 8580 C CA . GLU B 1 495 ? 30.05673 28.32869 73.91195 1.000 69.30571 495 GLU B CA 1
ATOM 8581 C C . GLU B 1 495 ? 31.44291 28.70572 73.40121 1.000 64.92058 495 GLU B C 1
ATOM 8582 O O . GLU B 1 495 ? 31.97119 28.01365 72.52060 1.000 61.21556 495 GLU B O 1
ATOM 8588 N N . GLN B 1 496 ? 32.05089 29.76480 73.94201 1.000 59.91039 496 GLN B N 1
ATOM 8589 C CA . GLN B 1 496 ? 33.43600 30.09078 73.62424 1.000 61.64711 496 GLN B CA 1
ATOM 8590 C C . GLN B 1 496 ? 34.43611 29.32492 74.48429 1.000 61.43907 496 GLN B C 1
ATOM 8591 O O . GLN B 1 496 ? 35.63129 29.33322 74.16881 1.000 60.42660 496 GLN B O 1
ATOM 8597 N N . HIS B 1 497 ? 33.97597 28.66381 75.54873 1.000 57.32956 497 HIS B N 1
ATOM 8598 C CA . HIS B 1 497 ? 34.78641 27.72600 76.31728 1.000 61.66789 497 HIS B CA 1
ATOM 8599 C C . HIS B 1 497 ? 36.04480 28.39820 76.87208 1.000 66.90715 497 HIS B C 1
ATOM 8600 O O . HIS B 1 497 ? 37.17854 27.99268 76.60399 1.000 55.45712 497 HIS B O 1
ATOM 8607 N N . LYS B 1 498 ? 35.81028 29.43376 77.66995 1.000 66.84127 498 LYS B N 1
ATOM 8608 C CA . LYS B 1 498 ? 36.85368 30.29056 78.21000 1.000 56.08444 498 LYS B CA 1
ATOM 8609 C C . LYS B 1 498 ? 36.41431 30.74547 79.59154 1.000 57.68204 498 LYS B C 1
ATOM 8610 O O . LYS B 1 498 ? 35.21646 30.72856 79.89703 1.000 65.43116 498 LYS B O 1
ATOM 8616 N N . PRO B 1 499 ? 37.35103 31.14345 80.45331 1.000 53.07977 499 PRO B N 1
ATOM 8617 C CA . PRO B 1 499 ? 36.95937 31.82905 81.68944 1.000 52.94501 499 PRO B CA 1
ATOM 8618 C C . PRO B 1 499 ? 36.46854 33.23666 81.38992 1.000 51.02961 499 PRO B C 1
ATOM 8619 O O . PRO B 1 499 ? 37.05520 33.95765 80.58074 1.000 48.31939 499 PRO B O 1
ATOM 8623 N N . VAL B 1 500 ? 35.38893 33.62969 82.06479 1.000 50.14400 500 VAL B N 1
ATOM 8624 C CA . VAL B 1 500 ? 34.65554 34.84831 81.73808 1.000 48.90638 500 VAL B CA 1
ATOM 8625 C C . VAL B 1 500 ? 34.50278 35.68932 82.99550 1.000 48.05405 500 VAL B C 1
ATOM 8626 O O . VAL B 1 500 ? 34.05274 35.18795 84.03004 1.000 49.50388 500 VAL B O 1
ATOM 8630 N N . MET B 1 501 ? 34.86872 36.96816 82.89685 1.000 50.27026 501 MET B N 1
ATOM 8631 C CA . MET B 1 501 ? 34.86055 37.89704 84.02040 1.000 53.82252 501 MET B CA 1
ATOM 8632 C C . MET B 1 501 ? 34.13294 39.18548 83.64216 1.000 53.93039 501 MET B C 1
ATOM 8633 O O . MET B 1 501 ? 34.44474 39.80630 82.61922 1.000 54.52002 501 MET B O 1
ATOM 8638 N N . MET B 1 502 ? 33.16960 39.59134 84.46818 1.000 48.82661 502 MET B N 1
ATOM 8639 C CA . MET B 1 502 ? 32.61667 40.94014 84.38060 1.000 52.38850 502 MET B CA 1
ATOM 8640 C C . MET B 1 502 ? 33.60328 41.93003 84.99964 1.000 48.65383 502 MET B C 1
ATOM 8641 O O . MET B 1 502 ? 33.93055 41.82706 86.18575 1.000 50.05269 502 MET B O 1
ATOM 8646 N N . SER B 1 503 ? 34.06105 42.90090 84.20757 1.000 44.18135 503 SER B N 1
ATOM 8647 C CA . SER B 1 503 ? 35.13152 43.78867 84.63291 1.000 44.63380 503 SER B CA 1
ATOM 8648 C C . SER B 1 503 ? 34.68098 45.20295 84.93671 1.000 45.95914 503 SER B C 1
ATOM 8649 O O . SER B 1 503 ? 35.48146 45.97944 85.46195 1.000 45.34317 503 SER B O 1
ATOM 8652 N N . GLU B 1 504 ? 33.44963 45.55899 84.58657 1.000 40.59424 504 GLU B N 1
ATOM 8653 C CA . GLU B 1 504 ? 32.83905 46.83692 84.92143 1.000 39.82834 504 GLU B CA 1
ATOM 8654 C C . GLU B 1 504 ? 31.34004 46.57863 84.96845 1.000 44.13917 504 GLU B C 1
ATOM 8655 O O . GLU B 1 504 ? 30.80083 45.92320 84.07221 1.000 44.47850 504 GLU B O 1
ATOM 8661 N N . TYR B 1 505 ? 30.68604 47.03985 86.03362 1.000 46.15993 505 TYR B N 1
ATOM 8662 C CA . TYR B 1 505 ? 29.23026 47.14682 86.09604 1.000 40.44766 505 TYR B CA 1
ATOM 8663 C C . TYR B 1 505 ? 28.85982 47.86888 87.38417 1.000 41.14943 505 TYR B C 1
ATOM 8664 O O . TYR B 1 505 ? 29.40021 47.57955 88.45996 1.000 41.68146 505 TYR B O 1
ATOM 8673 N N . GLY B 1 506 ? 27.98299 48.85100 87.26408 1.000 36.29777 506 GLY B N 1
ATOM 8674 C CA . GLY B 1 506 ? 27.75815 49.79407 88.33975 1.000 42.19040 506 GLY B CA 1
ATOM 8675 C C . GLY B 1 506 ? 26.61001 50.69790 87.96825 1.000 41.24745 506 GLY B C 1
ATOM 8676 O O . GLY B 1 506 ? 26.01175 50.56401 86.89962 1.000 45.57998 506 GLY B O 1
ATOM 8677 N N . ALA B 1 507 ? 26.30745 51.63848 88.86018 1.000 44.39846 507 ALA B N 1
ATOM 8678 C CA . ALA B 1 507 ? 25.07001 52.41188 88.73169 1.000 41.72596 507 ALA B CA 1
ATOM 8679 C C . ALA B 1 507 ? 25.20222 53.67485 89.55608 1.000 42.43578 507 ALA B C 1
ATOM 8680 O O . ALA B 1 507 ? 25.33003 53.59108 90.78135 1.000 45.46286 507 ALA B O 1
ATOM 8682 N N . ASP B 1 508 ? 25.17269 54.83232 88.90768 1.000 36.40780 508 ASP B N 1
ATOM 8683 C CA . ASP B 1 508 ? 25.35906 56.06269 89.66033 1.000 41.26647 508 ASP B CA 1
ATOM 8684 C C . ASP B 1 508 ? 24.39191 56.14087 90.82720 1.000 41.10171 508 ASP B C 1
ATOM 8685 O O . ASP B 1 508 ? 23.17688 56.06923 90.63873 1.000 45.44707 508 ASP B O 1
ATOM 8690 N N . THR B 1 509 ? 24.95043 56.23601 92.03576 1.000 37.09825 509 THR B N 1
ATOM 8691 C CA . THR B 1 509 ? 24.20422 56.27843 93.29327 1.000 36.42242 509 THR B CA 1
ATOM 8692 C C . THR B 1 509 ? 24.61223 57.53274 94.05200 1.000 42.16135 509 THR B C 1
ATOM 8693 O O . THR B 1 509 ? 25.75574 57.62815 94.51888 1.000 46.22605 509 THR B O 1
ATOM 8697 N N . VAL B 1 510 ? 23.70470 58.48875 94.20461 1.000 35.44579 510 VAL B N 1
ATOM 8698 C CA . VAL B 1 510 ? 24.00006 59.61594 95.08621 1.000 37.20478 510 VAL B CA 1
ATOM 8699 C C . VAL B 1 510 ? 23.82457 59.16523 96.53171 1.000 39.56336 510 VAL B C 1
ATOM 8700 O O . VAL B 1 510 ? 22.83475 58.51593 96.87291 1.000 45.04934 510 VAL B O 1
ATOM 8704 N N . ALA B 1 511 ? 24.81102 59.46989 97.37645 1.000 45.54802 511 ALA B N 1
ATOM 8705 C CA . ALA B 1 511 ? 24.75602 59.09935 98.78563 1.000 40.96912 511 ALA B CA 1
ATOM 8706 C C . ALA B 1 511 ? 23.65523 59.90425 99.46449 1.000 40.32077 511 ALA B C 1
ATOM 8707 O O . ALA B 1 511 ? 23.70553 61.13960 99.48057 1.000 40.73550 511 ALA B O 1
ATOM 8709 N N . GLY B 1 512 ? 22.65511 59.20893 100.01439 1.000 36.61783 512 GLY B N 1
ATOM 8710 C CA . GLY B 1 512 ? 21.52945 59.83492 100.67454 1.000 40.71300 512 GLY B CA 1
ATOM 8711 C C . GLY B 1 512 ? 20.22634 59.75166 99.89442 1.000 45.44440 512 GLY B C 1
ATOM 8712 O O . GLY B 1 512 ? 19.14928 59.70911 100.50476 1.000 46.06137 512 GLY B O 1
ATOM 8713 N N . LEU B 1 513 ? 20.29360 59.74269 98.56690 1.000 46.72019 513 LEU B N 1
ATOM 8714 C CA . LEU B 1 513 ? 19.10133 59.45156 97.78149 1.000 45.30140 513 LEU B CA 1
ATOM 8715 C C . LEU B 1 513 ? 18.56903 58.05680 98.10000 1.000 45.75764 513 LEU B C 1
ATOM 8716 O O . LEU B 1 513 ? 19.10059 57.06057 97.60641 1.000 49.18033 513 LEU B O 1
ATOM 8721 N N . HIS B 1 514 ? 17.53906 57.96836 98.93059 1.000 40.83209 514 HIS B N 1
ATOM 8722 C CA . HIS B 1 514 ? 16.85157 56.71357 99.20989 1.000 44.52188 514 HIS B CA 1
ATOM 8723 C C . HIS B 1 514 ? 15.46152 56.74625 98.58388 1.000 39.78758 514 HIS B C 1
ATOM 8724 O O . HIS B 1 514 ? 14.82306 57.79740 98.55059 1.000 41.96566 514 HIS B O 1
ATOM 8731 N N . THR B 1 515 ? 15.00070 55.60518 98.07002 1.000 35.33251 515 THR B N 1
ATOM 8732 C CA . THR B 1 515 ? 13.62897 55.44118 97.59295 1.000 41.54685 515 THR B CA 1
ATOM 8733 C C . THR B 1 515 ? 13.19099 54.01631 97.89003 1.000 42.78457 515 THR B C 1
ATOM 8734 O O . THR B 1 515 ? 13.98576 53.08304 97.73524 1.000 44.29911 515 THR B O 1
ATOM 8738 N N . ALA B 1 516 ? 11.93824 53.83365 98.32467 1.000 36.76464 516 ALA B N 1
ATOM 8739 C CA . ALA B 1 516 ? 11.48465 52.47483 98.61047 1.000 36.38956 516 ALA B CA 1
ATOM 8740 C C . ALA B 1 516 ? 11.37854 51.63991 97.35101 1.000 36.84096 516 ALA B C 1
ATOM 8741 O O . ALA B 1 516 ? 11.42768 50.40812 97.42707 1.000 39.12182 516 ALA B O 1
ATOM 8743 N N . GLY B 1 517 ? 11.24930 52.27656 96.19755 1.000 35.66905 517 GLY B N 1
ATOM 8744 C CA . GLY B 1 517 ? 11.07239 51.50585 94.99278 1.000 36.62598 517 GLY B CA 1
ATOM 8745 C C . GLY B 1 517 ? 12.30637 51.21323 94.17997 1.000 43.89166 517 GLY B C 1
ATOM 8746 O O . GLY B 1 517 ? 12.16033 50.66013 93.08736 1.000 49.81513 517 GLY B O 1
ATOM 8747 N N . ALA B 1 518 ? 13.50859 51.57328 94.65564 1.000 44.00218 518 ALA B N 1
ATOM 8748 C CA . ALA B 1 518 ? 14.78918 51.21245 94.02908 1.000 36.06310 518 ALA B CA 1
ATOM 8749 C C . ALA B 1 518 ? 14.88372 51.80853 92.62973 1.000 43.49512 518 ALA B C 1
ATOM 8750 O O . ALA B 1 518 ? 14.87317 51.11482 91.61095 1.000 50.21284 518 ALA B O 1
ATOM 8752 N N . GLU B 1 519 ? 14.93373 53.12244 92.60248 1.000 43.85344 519 GLU B N 1
ATOM 8753 C CA . GLU B 1 519 ? 14.89400 53.80279 91.32616 1.000 44.44194 519 GLU B CA 1
ATOM 8754 C C . GLU B 1 519 ? 16.28052 54.32614 91.02724 1.000 46.33195 519 GLU B C 1
ATOM 8755 O O . GLU B 1 519 ? 17.08163 54.53814 91.94168 1.000 47.88551 519 GLU B O 1
ATOM 8761 N N . MET B 1 520 ? 16.58404 54.46212 89.73845 1.000 47.86976 520 MET B N 1
ATOM 8762 C CA . MET B 1 520 ? 17.93323 54.84525 89.35355 1.000 43.50875 520 MET B CA 1
ATOM 8763 C C . MET B 1 520 ? 18.38015 56.07426 90.14413 1.000 46.96323 520 MET B C 1
ATOM 8764 O O . MET B 1 520 ? 17.57305 56.94508 90.48793 1.000 46.82836 520 MET B O 1
ATOM 8769 N N . PHE B 1 521 ? 19.66991 56.09317 90.49049 1.000 47.27457 521 PHE B N 1
ATOM 8770 C CA . PHE B 1 521 ? 20.41180 57.09655 91.24339 1.000 42.50300 521 PHE B CA 1
ATOM 8771 C C . PHE B 1 521 ? 20.24686 56.96237 92.76013 1.000 47.49030 521 PHE B C 1
ATOM 8772 O O . PHE B 1 521 ? 20.89536 57.70663 93.50330 1.000 47.68548 521 PHE B O 1
ATOM 8780 N N . SER B 1 522 ? 19.44418 56.03590 93.25642 1.000 49.22268 522 SER B N 1
ATOM 8781 C CA . SER B 1 522 ? 19.24739 55.93990 94.69391 1.000 43.73718 522 SER B CA 1
ATOM 8782 C C . SER B 1 522 ? 20.08075 54.79721 95.25595 1.000 42.26817 522 SER B C 1
ATOM 8783 O O . SER B 1 522 ? 20.55636 53.91809 94.53256 1.000 46.62571 522 SER B O 1
ATOM 8786 N N . GLU B 1 523 ? 20.23266 54.79747 96.57504 1.000 41.96863 523 GLU B N 1
ATOM 8787 C CA . GLU B 1 523 ? 21.01786 53.75609 97.22367 1.000 38.15463 523 GLU B CA 1
ATOM 8788 C C . GLU B 1 523 ? 20.39013 52.38312 97.08301 1.000 39.50630 523 GLU B C 1
ATOM 8789 O O . GLU B 1 523 ? 21.10225 51.38062 97.16917 1.000 39.39410 523 GLU B O 1
ATOM 8795 N N . GLU B 1 524 ? 19.07518 52.31279 96.85104 1.000 44.67356 524 GLU B N 1
ATOM 8796 C CA . GLU B 1 524 ? 18.41135 51.01303 96.80712 1.000 40.88207 524 GLU B CA 1
ATOM 8797 C C . GLU B 1 524 ? 18.53291 50.36759 95.43645 1.000 39.97118 524 GLU B C 1
ATOM 8798 O O . GLU B 1 524 ? 18.56317 49.13699 95.33453 1.000 38.26293 524 GLU B O 1
ATOM 8804 N N . PHE B 1 525 ? 18.63104 51.17470 94.38129 1.000 42.38067 525 PHE B N 1
ATOM 8805 C CA . PHE B 1 525 ? 18.84234 50.61009 93.05501 1.000 40.13341 525 PHE B CA 1
ATOM 8806 C C . PHE B 1 525 ? 20.23769 49.98330 92.93398 1.000 42.43810 525 PHE B C 1
ATOM 8807 O O . PHE B 1 525 ? 20.38072 48.88141 92.38782 1.000 40.65053 525 PHE B O 1
ATOM 8815 N N . GLN B 1 526 ? 21.27875 50.64833 93.44452 1.000 41.99000 526 GLN B N 1
ATOM 8816 C CA . GLN B 1 526 ? 22.59276 50.01456 93.43472 1.000 37.74406 526 GLN B CA 1
ATOM 8817 C C . GLN B 1 526 ? 22.51231 48.60154 93.99864 1.000 40.79881 526 GLN B C 1
ATOM 8818 O O . GLN B 1 526 ? 22.98868 47.64730 93.37562 1.000 42.89096 526 GLN B O 1
ATOM 8824 N N . VAL B 1 527 ? 21.84841 48.43677 95.14455 1.000 37.25485 527 VAL B N 1
ATOM 8825 C CA . VAL B 1 527 ? 21.70177 47.10173 95.72100 1.000 37.52749 527 VAL B CA 1
ATOM 8826 C C . VAL B 1 527 ? 21.05533 46.14522 94.71611 1.000 44.37302 527 VAL B C 1
ATOM 8827 O O . VAL B 1 527 ? 21.58610 45.06139 94.44282 1.000 45.74379 527 VAL B O 1
ATOM 8831 N N . GLU B 1 528 ? 19.91020 46.53369 94.13787 1.000 40.95014 528 GLU B N 1
ATOM 8832 C CA . GLU B 1 528 ? 19.24399 45.66555 93.16579 1.000 44.14992 528 GLU B CA 1
ATOM 8833 C C . GLU B 1 528 ? 20.14215 45.36652 91.95889 1.000 46.12646 528 GLU B C 1
ATOM 8834 O O . GLU B 1 528 ? 20.21649 44.22243 91.49439 1.000 43.73274 528 GLU B O 1
ATOM 8840 N N . PHE B 1 529 ? 20.82097 46.38354 91.43095 1.000 40.66644 529 PHE B N 1
ATOM 8841 C CA . PHE B 1 529 ? 21.71562 46.17337 90.29685 1.000 47.20563 529 PHE B CA 1
ATOM 8842 C C . PHE B 1 529 ? 22.69136 45.02269 90.54128 1.000 52.60976 529 PHE B C 1
ATOM 8843 O O . PHE B 1 529 ? 22.82342 44.11725 89.70673 1.000 53.15939 529 PHE B O 1
ATOM 8851 N N . TYR B 1 530 ? 23.40960 45.05045 91.66774 1.000 46.46710 530 TYR B N 1
ATOM 8852 C CA . TYR B 1 530 ? 24.33835 43.95753 91.90591 1.000 41.69580 530 TYR B CA 1
ATOM 8853 C C . TYR B 1 530 ? 23.60592 42.70101 92.36296 1.000 43.76200 530 TYR B C 1
ATOM 8854 O O . TYR B 1 530 ? 23.94093 41.60100 91.92505 1.000 44.18714 530 TYR B O 1
ATOM 8863 N N . ARG B 1 531 ? 22.57546 42.83350 93.20337 1.000 46.21137 531 ARG B N 1
ATOM 8864 C CA . ARG B 1 531 ? 21.97346 41.63289 93.77762 1.000 44.13107 531 ARG B CA 1
ATOM 8865 C C . ARG B 1 531 ? 21.29830 40.79379 92.71556 1.000 43.16779 531 ARG B C 1
ATOM 8866 O O . ARG B 1 531 ? 21.42614 39.56325 92.71488 1.000 42.94674 531 ARG B O 1
ATOM 8874 N N . ARG B 1 532 ? 20.57750 41.44547 91.80395 1.000 50.89298 532 ARG B N 1
ATOM 8875 C CA . ARG B 1 532 ? 19.89638 40.72892 90.72608 1.000 50.96734 532 ARG B CA 1
ATOM 8876 C C . ARG B 1 532 ? 20.89209 40.17122 89.72069 1.000 47.03701 532 ARG B C 1
ATOM 8877 O O . ARG B 1 532 ? 20.88850 38.96902 89.43524 1.000 47.59837 532 ARG B O 1
ATOM 8885 N N . LEU B 1 533 ? 21.76344 41.02804 89.18377 1.000 43.14351 533 LEU B N 1
ATOM 8886 C CA . LEU B 1 533 ? 22.73320 40.55141 88.21194 1.000 41.62783 533 LEU B CA 1
ATOM 8887 C C . LEU B 1 533 ? 23.56766 39.42438 88.79797 1.000 48.23174 533 LEU B C 1
ATOM 8888 O O . LEU B 1 533 ? 23.63690 38.34016 88.21239 1.000 51.25588 533 LEU B O 1
ATOM 8893 N N . ASP B 1 534 ? 24.15610 39.64087 89.99334 1.000 52.18594 534 ASP B N 1
ATOM 8894 C CA . ASP B 1 534 ? 25.07259 38.66233 90.59700 1.000 48.44900 534 ASP B CA 1
ATOM 8895 C C . ASP B 1 534 ? 24.43997 37.28838 90.73399 1.000 46.23130 534 ASP B C 1
ATOM 8896 O O . ASP B 1 534 ? 25.14433 36.27391 90.71167 1.000 49.15111 534 ASP B O 1
ATOM 8901 N N . ALA B 1 535 ? 23.11582 37.23568 90.87303 1.000 47.78927 535 ALA B N 1
ATOM 8902 C CA . ALA B 1 535 ? 22.41100 35.96647 90.96060 1.000 46.57977 535 ALA B CA 1
ATOM 8903 C C . ALA B 1 535 ? 22.40034 35.19587 89.64281 1.000 52.23183 535 ALA B C 1
ATOM 8904 O O . ALA B 1 535 ? 22.16770 33.98461 89.66584 1.000 56.78735 535 ALA B O 1
ATOM 8906 N N . GLU B 1 536 ? 22.64244 35.85888 88.49874 1.000 51.49349 536 GLU B N 1
ATOM 8907 C CA . GLU B 1 536 ? 22.83476 35.14076 87.23280 1.000 52.23438 536 GLU B CA 1
ATOM 8908 C C . GLU B 1 536 ? 24.29576 34.70908 87.03135 1.000 57.31595 536 GLU B C 1
ATOM 8909 O O . GLU B 1 536 ? 24.55358 33.63672 86.46548 1.000 58.50099 536 GLU B O 1
ATOM 8915 N N . PHE B 1 537 ? 25.26248 35.53021 87.47046 1.000 53.24014 537 PHE B N 1
ATOM 8916 C CA . PHE B 1 537 ? 26.67374 35.12706 87.46048 1.000 55.03717 537 PHE B CA 1
ATOM 8917 C C . PHE B 1 537 ? 26.87480 33.76087 88.10028 1.000 56.87316 537 PHE B C 1
ATOM 8918 O O . PHE B 1 537 ? 27.80654 33.02021 87.75360 1.000 55.95263 537 PHE B O 1
ATOM 8926 N N . ASP B 1 538 ? 26.05344 33.44808 89.09325 1.000 55.57300 538 ASP B N 1
ATOM 8927 C CA . ASP B 1 538 ? 26.29659 32.28625 89.92374 1.000 55.86824 538 ASP B CA 1
ATOM 8928 C C . ASP B 1 538 ? 25.74351 31.00628 89.30840 1.000 55.48596 538 ASP B C 1
ATOM 8929 O O . ASP B 1 538 ? 26.17982 29.91211 89.68577 1.000 53.93810 538 ASP B O 1
ATOM 8934 N N . LYS B 1 539 ? 24.81078 31.10736 88.36614 1.000 50.36494 539 LYS B N 1
ATOM 8935 C CA . LYS B 1 539 ? 24.29125 29.90278 87.73835 1.000 53.68914 539 LYS B CA 1
ATOM 8936 C C . LYS B 1 539 ? 25.23049 29.35134 86.67287 1.000 49.98086 539 LYS B C 1
ATOM 8937 O O . LYS B 1 539 ? 24.90295 28.33871 86.05670 1.000 50.54179 539 LYS B O 1
ATOM 8943 N N . ARG B 1 540 ? 26.38731 29.96317 86.44392 1.000 48.43876 540 ARG B N 1
ATOM 8944 C CA . ARG B 1 540 ? 27.21952 29.56156 85.32051 1.000 50.03668 540 ARG B CA 1
ATOM 8945 C C . ARG B 1 540 ? 28.63177 29.18750 85.75580 1.000 51.48584 540 ARG B C 1
ATOM 8946 O O . ARG B 1 540 ? 29.38983 30.05513 86.23240 1.000 46.57953 540 ARG B O 1
ATOM 8954 N N . PRO B 1 541 ? 29.02499 27.92136 85.56208 1.000 55.18533 541 PRO B N 1
ATOM 8955 C CA . PRO B 1 541 ? 30.30334 27.42514 86.11533 1.000 45.59105 541 PRO B CA 1
ATOM 8956 C C . PRO B 1 541 ? 31.54180 28.11454 85.58524 1.000 50.53004 541 PRO B C 1
ATOM 8957 O O . PRO B 1 541 ? 32.54316 28.21198 86.30822 1.000 57.10544 541 PRO B O 1
ATOM 8961 N N . TRP B 1 542 ? 31.52757 28.55813 84.33782 1.000 50.39579 542 TRP B N 1
ATOM 8962 C CA . TRP B 1 542 ? 32.68646 29.16700 83.70551 1.000 47.97974 542 TRP B CA 1
ATOM 8963 C C . TRP B 1 542 ? 32.78614 30.65800 83.97328 1.000 48.65870 542 TRP B C 1
ATOM 8964 O O . TRP B 1 542 ? 33.60402 31.33106 83.34005 1.000 50.09556 542 TRP B O 1
ATOM 8975 N N . PHE B 1 543 ? 31.93751 31.19979 84.84327 1.000 48.18373 543 PHE B N 1
ATOM 8976 C CA . PHE B 1 543 ? 31.99187 32.60954 85.20897 1.000 48.43222 543 PHE B CA 1
ATOM 8977 C C . PHE B 1 543 ? 32.80545 32.68900 86.48763 1.000 44.90458 543 PHE B C 1
ATOM 8978 O O . PHE B 1 543 ? 32.38684 32.18195 87.53446 1.000 48.65836 543 PHE B O 1
ATOM 8986 N N . VAL B 1 544 ? 33.96958 33.31640 86.39661 1.000 43.48524 544 VAL B N 1
ATOM 8987 C CA . VAL B 1 544 ? 35.02569 33.13037 87.38036 1.000 41.68921 544 VAL B CA 1
ATOM 8988 C C . VAL B 1 544 ? 35.31516 34.38909 88.16656 1.000 45.14059 544 VAL B C 1
ATOM 8989 O O . VAL B 1 544 ? 36.16718 34.35106 89.05908 1.000 52.74187 544 VAL B O 1
ATOM 8993 N N . GLY B 1 545 ? 34.63976 35.50026 87.88842 1.000 40.09780 545 GLY B N 1
ATOM 8994 C CA . GLY B 1 545 ? 34.96036 36.68131 88.66547 1.000 44.97247 545 GLY B CA 1
ATOM 8995 C C . GLY B 1 545 ? 34.29187 37.98639 88.28554 1.000 48.11565 545 GLY B C 1
ATOM 8996 O O . GLY B 1 545 ? 33.96861 38.21489 87.11759 1.000 49.85178 545 GLY B O 1
ATOM 8997 N N . GLU B 1 546 ? 34.11757 38.86289 89.27811 1.000 47.29867 546 GLU B N 1
ATOM 8998 C CA . GLU B 1 546 ? 33.40684 40.12774 89.14950 1.000 43.85365 546 GLU B CA 1
ATOM 8999 C C . GLU B 1 546 ? 34.29672 41.27022 89.62564 1.000 39.49264 546 GLU B C 1
ATOM 9000 O O . GLU B 1 546 ? 35.04062 41.12134 90.59609 1.000 45.04389 546 GLU B O 1
ATOM 9006 N N . PHE B 1 547 ? 34.22427 42.40611 88.94218 1.000 34.24825 547 PHE B N 1
ATOM 9007 C CA . PHE B 1 547 ? 34.92850 43.62356 89.32860 1.000 37.90887 547 PHE B CA 1
ATOM 9008 C C . PHE B 1 547 ? 33.90312 44.74286 89.24853 1.000 38.16069 547 PHE B C 1
ATOM 9009 O O . PHE B 1 547 ? 33.22814 44.88998 88.22614 1.000 39.82912 547 PHE B O 1
ATOM 9017 N N . VAL B 1 548 ? 33.74350 45.51781 90.30013 1.000 38.70138 548 VAL B N 1
ATOM 9018 C CA . VAL B 1 548 ? 32.63488 46.46483 90.31698 1.000 44.59133 548 VAL B CA 1
ATOM 9019 C C . VAL B 1 548 ? 33.16572 47.86663 90.07482 1.000 44.18925 548 VAL B C 1
ATOM 9020 O O . VAL B 1 548 ? 34.21073 48.26586 90.61193 1.000 40.20700 548 VAL B O 1
ATOM 9024 N N . TRP B 1 549 ? 32.47510 48.59162 89.19529 1.000 44.14376 549 TRP B N 1
ATOM 9025 C CA . TRP B 1 549 ? 32.71570 50.00321 88.94898 1.000 43.23713 549 TRP B CA 1
ATOM 9026 C C . TRP B 1 549 ? 31.76090 50.79512 89.83503 1.000 45.57853 549 TRP B C 1
ATOM 9027 O O . TRP B 1 549 ? 30.53296 50.64573 89.71829 1.000 46.76568 549 TRP B O 1
ATOM 9038 N N . ASN B 1 550 ? 32.30922 51.60402 90.74467 1.000 43.77489 550 ASN B N 1
ATOM 9039 C CA . ASN B 1 550 ? 33.73593 51.72158 91.04873 1.000 41.63730 550 ASN B CA 1
ATOM 9040 C C . ASN B 1 550 ? 33.88748 51.52747 92.53417 1.000 42.62383 550 ASN B C 1
ATOM 9041 O O . ASN B 1 550 ? 32.91245 51.54373 93.26684 1.000 48.36084 550 ASN B O 1
ATOM 9046 N N . PHE B 1 551 ? 35.11864 51.34850 92.98862 1.000 43.19698 551 PHE B N 1
ATOM 9047 C CA . PHE B 1 551 ? 35.37554 51.37013 94.42052 1.000 44.25175 551 PHE B CA 1
ATOM 9048 C C . PHE B 1 551 ? 34.87301 52.66440 95.03943 1.000 41.02972 551 PHE B C 1
ATOM 9049 O O . PHE B 1 551 ? 34.34631 52.66927 96.15572 1.000 41.91832 551 PHE B O 1
ATOM 9057 N N . ALA B 1 552 ? 35.00534 53.76812 94.31501 1.000 42.31601 552 ALA B N 1
ATOM 9058 C CA . ALA B 1 552 ? 34.82899 55.08222 94.89960 1.000 42.14112 552 ALA B CA 1
ATOM 9059 C C . ALA B 1 552 ? 34.41398 56.06617 93.81940 1.000 37.87410 552 ALA B C 1
ATOM 9060 O O . ALA B 1 552 ? 34.76525 55.90650 92.65065 1.000 40.93136 552 ALA B O 1
ATOM 9062 N N . ASP B 1 553 ? 33.63461 57.06800 94.22598 1.000 40.63791 553 ASP B N 1
ATOM 9063 C CA . ASP B 1 553 ? 33.36517 58.21479 93.37791 1.000 37.67365 553 ASP B CA 1
ATOM 9064 C C . ASP B 1 553 ? 34.68506 58.82188 92.93730 1.000 40.20901 553 ASP B C 1
ATOM 9065 O O . ASP B 1 553 ? 35.69740 58.69846 93.63491 1.000 43.04528 553 ASP B O 1
ATOM 9070 N N . TYR B 1 554 ? 34.68140 59.47461 91.77330 1.000 36.41504 554 TYR B N 1
ATOM 9071 C CA . TYR B 1 554 ? 35.88885 60.12232 91.28417 1.000 35.63639 554 TYR B CA 1
ATOM 9072 C C . TYR B 1 554 ? 35.53462 61.24400 90.32720 1.000 36.34065 554 TYR B C 1
ATOM 9073 O O . TYR B 1 554 ? 34.51047 61.19699 89.64685 1.000 37.98244 554 TYR B O 1
ATOM 9082 N N . ASP B 1 555 ? 36.42988 62.21360 90.22435 1.000 35.41831 555 ASP B N 1
ATOM 9083 C CA . ASP B 1 555 ? 36.14941 63.37671 89.40242 1.000 37.39425 555 ASP B CA 1
ATOM 9084 C C . ASP B 1 555 ? 36.04462 63.02593 87.91421 1.000 38.69880 555 ASP B C 1
ATOM 9085 O O . ASP B 1 555 ? 36.44859 61.95274 87.45609 1.000 39.94144 555 ASP B O 1
ATOM 9090 N N . THR B 1 556 ? 35.50471 63.98522 87.15864 1.000 38.05260 556 THR B N 1
ATOM 9091 C CA . THR B 1 556 ? 35.19432 63.84071 85.74214 1.000 32.49609 556 THR B CA 1
ATOM 9092 C C . THR B 1 556 ? 35.12146 65.22908 85.12384 1.000 33.03690 556 THR B C 1
ATOM 9093 O O . THR B 1 556 ? 34.96900 66.23606 85.82448 1.000 32.89498 556 THR B O 1
ATOM 9097 N N . VAL B 1 557 ? 35.21027 65.28129 83.80962 1.000 36.29336 557 VAL B N 1
ATOM 9098 C CA . VAL B 1 557 ? 35.05262 66.56172 83.12909 1.000 40.34979 557 VAL B CA 1
ATOM 9099 C C . VAL B 1 557 ? 33.56460 66.89234 83.03376 1.000 42.23638 557 VAL B C 1
ATOM 9100 O O . VAL B 1 557 ? 32.72601 65.99845 82.89228 1.000 43.84712 557 VAL B O 1
ATOM 9104 N N . GLN B 1 558 ? 33.21921 68.17652 83.16404 1.000 40.62523 558 GLN B N 1
ATOM 9105 C CA . GLN B 1 558 ? 31.85054 68.54270 83.50573 1.000 38.62837 558 GLN B CA 1
ATOM 9106 C C . GLN B 1 558 ? 30.95817 68.42251 82.26837 1.000 47.45635 558 GLN B C 1
ATOM 9107 O O . GLN B 1 558 ? 31.15714 69.11610 81.26735 1.000 48.94164 558 GLN B O 1
ATOM 9113 N N . GLY B 1 559 ? 30.00765 67.49445 82.33288 1.000 47.01464 559 GLY B N 1
ATOM 9114 C CA . GLY B 1 559 ? 29.05018 67.24261 81.28615 1.000 45.15226 559 GLY B CA 1
ATOM 9115 C C . GLY B 1 559 ? 27.73859 66.77232 81.89641 1.000 49.78895 559 GLY B C 1
ATOM 9116 O O . GLY B 1 559 ? 27.69841 66.20023 82.99367 1.000 49.44586 559 GLY B O 1
ATOM 9117 N N . PRO B 1 560 ? 26.65229 66.99148 81.20798 1.000 44.11689 560 PRO B N 1
ATOM 9118 C CA . PRO B 1 560 ? 25.35336 66.75701 81.82823 1.000 43.85315 560 PRO B CA 1
ATOM 9119 C C . PRO B 1 560 ? 25.06390 65.29926 82.11917 1.000 40.96369 560 PRO B C 1
ATOM 9120 O O . PRO B 1 560 ? 23.92722 64.98816 82.45624 1.000 44.81090 560 PRO B O 1
ATOM 9124 N N . MET B 1 561 ? 26.02083 64.38395 81.99803 1.000 43.76943 561 MET B N 1
ATOM 9125 C CA . MET B 1 561 ? 25.71607 63.00268 82.35399 1.000 47.56787 561 MET B CA 1
ATOM 9126 C C . MET B 1 561 ? 26.47541 62.51058 83.57600 1.000 44.70032 561 MET B C 1
ATOM 9127 O O . MET B 1 561 ? 26.24820 61.37218 84.00804 1.000 38.86324 561 MET B O 1
ATOM 9132 N N . ARG B 1 562 ? 27.31403 63.36205 84.17237 1.000 39.54858 562 ARG B N 1
ATOM 9133 C CA . ARG B 1 562 ? 28.10738 63.04717 85.35473 1.000 39.42685 562 ARG B CA 1
ATOM 9134 C C . ARG B 1 562 ? 27.75316 64.05483 86.44331 1.000 40.59244 562 ARG B C 1
ATOM 9135 O O . ARG B 1 562 ? 28.04911 65.24852 86.30230 1.000 40.41632 562 ARG B O 1
ATOM 9143 N N . VAL B 1 563 ? 27.13486 63.58295 87.53301 1.000 35.90878 563 VAL B N 1
ATOM 9144 C CA . VAL B 1 563 ? 26.73037 64.48568 88.60949 1.000 36.60517 563 VAL B CA 1
ATOM 9145 C C . VAL B 1 563 ? 27.97006 64.83342 89.41999 1.000 37.39020 563 VAL B C 1
ATOM 9146 O O . VAL B 1 563 ? 28.26314 64.17013 90.41914 1.000 38.84028 563 VAL B O 1
ATOM 9150 N N . ASP B 1 564 ? 28.69958 65.86935 89.00486 1.000 36.86764 564 ASP B N 1
ATOM 9151 C CA . ASP B 1 564 ? 29.98853 66.23384 89.61693 1.000 42.24267 564 ASP B CA 1
ATOM 9152 C C . ASP B 1 564 ? 30.90891 65.00862 89.75082 1.000 41.19258 564 ASP B C 1
ATOM 9153 O O . ASP B 1 564 ? 31.29536 64.59588 90.84692 1.000 39.80537 564 ASP B O 1
ATOM 9158 N N . GLY B 1 565 ? 31.22700 64.40330 88.60705 1.000 40.06521 565 GLY B N 1
ATOM 9159 C CA . GLY B 1 565 ? 32.01583 63.18865 88.55994 1.000 35.27979 565 GLY B CA 1
ATOM 9160 C C . GLY B 1 565 ? 31.15910 61.94031 88.43054 1.000 35.59496 565 GLY B C 1
ATOM 9161 O O . GLY B 1 565 ? 29.92701 61.96722 88.51256 1.000 39.13403 565 GLY B O 1
ATOM 9162 N N . ASN B 1 566 ? 31.83721 60.82398 88.20230 1.000 30.79078 566 ASN B N 1
ATOM 9163 C CA . ASN B 1 566 ? 31.15957 59.54130 88.16786 1.000 27.76612 566 ASN B CA 1
ATOM 9164 C C . ASN B 1 566 ? 30.75260 59.16026 89.58500 1.000 36.72189 566 ASN B C 1
ATOM 9165 O O . ASN B 1 566 ? 31.53073 59.30064 90.53871 1.000 36.90164 566 ASN B O 1
ATOM 9170 N N . LYS B 1 567 ? 29.50842 58.70897 89.73141 1.000 37.98058 567 LYS B N 1
ATOM 9171 C CA . LYS B 1 567 ? 28.93615 58.41521 91.03436 1.000 33.94234 567 LYS B CA 1
ATOM 9172 C C . LYS B 1 567 ? 28.61497 56.93660 91.18662 1.000 38.80999 567 LYS B C 1
ATOM 9173 O O . LYS B 1 567 ? 27.85763 56.56185 92.08503 1.000 41.03281 567 LYS B O 1
ATOM 9179 N N . LYS B 1 568 ? 29.16844 56.08746 90.32327 1.000 39.78513 568 LYS B N 1
ATOM 9180 C CA . LYS B 1 568 ? 28.90677 54.65524 90.36950 1.000 40.18441 568 LYS B CA 1
ATOM 9181 C C . LYS B 1 568 ? 29.66712 53.96180 91.48479 1.000 43.11093 568 LYS B C 1
ATOM 9182 O O . LYS B 1 568 ? 29.69439 52.72474 91.52617 1.000 47.34377 568 LYS B O 1
ATOM 9188 N N . GLY B 1 569 ? 30.26871 54.72867 92.38708 1.000 37.91878 569 GLY B N 1
ATOM 9189 C CA . GLY B 1 569 ? 31.11637 54.14699 93.38694 1.000 39.10852 569 GLY B CA 1
ATOM 9190 C C . GLY B 1 569 ? 30.31617 53.45416 94.46199 1.000 37.26270 569 GLY B C 1
ATOM 9191 O O . GLY B 1 569 ? 29.20668 53.83886 94.77935 1.000 43.14618 569 GLY B O 1
ATOM 9192 N N . LEU B 1 570 ? 30.88388 52.38145 94.99435 1.000 38.02790 570 LEU B N 1
ATOM 9193 C CA . LEU B 1 570 ? 30.36195 51.79274 96.21892 1.000 40.29630 570 LEU B CA 1
ATOM 9194 C C . LEU B 1 570 ? 30.72425 52.63363 97.43831 1.000 39.38948 570 LEU B C 1
ATOM 9195 O O . LEU B 1 570 ? 29.94781 52.70141 98.39100 1.000 40.75589 570 LEU B O 1
ATOM 9200 N N . PHE B 1 571 ? 31.88552 53.27439 97.41953 1.000 39.84198 571 PHE B N 1
ATOM 9201 C CA . PHE B 1 571 ? 32.29048 54.24264 98.42247 1.000 39.73061 571 PHE B CA 1
ATOM 9202 C C . PHE B 1 571 ? 32.18189 55.64400 97.84172 1.000 42.78803 571 PHE B C 1
ATOM 9203 O O . PHE B 1 571 ? 32.28838 55.83818 96.63430 1.000 46.17915 571 PHE B O 1
ATOM 9211 N N . THR B 1 572 ? 31.96685 56.62444 98.70471 1.000 43.31492 572 THR B N 1
ATOM 9212 C CA . THR B 1 572 ? 32.03062 58.01599 98.27585 1.000 45.13316 572 THR B CA 1
ATOM 9213 C C . THR B 1 572 ? 33.49957 58.41636 98.11787 1.000 42.45968 572 THR B C 1
ATOM 9214 O O . THR B 1 572 ? 34.41028 57.59527 98.25821 1.000 44.80652 572 THR B O 1
ATOM 9218 N N . ARG B 1 573 ? 33.76024 59.70091 97.84043 1.000 42.66681 573 ARG B N 1
ATOM 9219 C CA . ARG B 1 573 ? 35.14913 60.10719 97.61620 1.000 40.93432 573 ARG B CA 1
ATOM 9220 C C . ARG B 1 573 ? 35.95420 60.10946 98.91629 1.000 44.65680 573 ARG B C 1
ATOM 9221 O O . ARG B 1 573 ? 37.15459 59.80423 98.89588 1.000 41.06237 573 ARG B O 1
ATOM 9229 N N . ASP B 1 574 ? 35.31468 60.43862 100.04703 1.000 41.58263 574 ASP B N 1
ATOM 9230 C CA . ASP B 1 574 ? 35.90127 60.30525 101.37246 1.000 37.41900 574 ASP B CA 1
ATOM 9231 C C . ASP B 1 574 ? 35.63202 58.93396 101.98757 1.000 43.38835 574 ASP B C 1
ATOM 9232 O O . ASP B 1 574 ? 35.63030 58.79246 103.22324 1.000 44.75411 574 ASP B O 1
ATOM 9237 N N . ARG B 1 575 ? 35.35182 57.93956 101.14792 1.000 41.74944 575 ARG B N 1
ATOM 9238 C CA . ARG B 1 575 ? 35.46047 56.52648 101.49778 1.000 42.09364 575 ARG B CA 1
ATOM 9239 C C . ARG B 1 575 ? 34.42660 56.08820 102.53909 1.000 39.78057 575 ARG B C 1
ATOM 9240 O O . ARG B 1 575 ? 34.68944 55.19830 103.34590 1.000 33.57433 575 ARG B O 1
ATOM 9248 N N . ARG B 1 576 ? 33.20308 56.69084 102.50472 1.000 43.70886 576 ARG B N 1
ATOM 9249 C CA . ARG B 1 576 ? 32.08392 56.22614 103.32775 1.000 39.20278 576 ARG B CA 1
ATOM 9250 C C . ARG B 1 576 ? 31.24587 55.23933 102.52784 1.000 38.61514 576 ARG B C 1
ATOM 9251 O O . ARG B 1 576 ? 30.97714 55.48546 101.34578 1.000 39.64945 576 ARG B O 1
ATOM 9259 N N . PRO B 1 577 ? 30.83539 54.11382 103.10488 1.000 35.86954 577 PRO B N 1
ATOM 9260 C CA . PRO B 1 577 ? 30.14436 53.09451 102.30328 1.000 36.85185 577 PRO B CA 1
ATOM 9261 C C . PRO B 1 577 ? 28.71869 53.50609 101.95222 1.000 40.38900 577 PRO B C 1
ATOM 9262 O O . PRO B 1 577 ? 27.98625 54.03660 102.78186 1.000 40.63094 577 PRO B O 1
ATOM 9266 N N . LYS B 1 578 ? 28.32772 53.26201 100.70531 1.000 40.06121 578 LYS B N 1
ATOM 9267 C CA . LYS B 1 578 ? 26.92570 53.33863 100.33898 1.000 37.48487 578 LYS B CA 1
ATOM 9268 C C . LYS B 1 578 ? 26.22376 52.05084 100.77007 1.000 41.96984 578 LYS B C 1
ATOM 9269 O O . LYS B 1 578 ? 26.83870 51.11920 101.29207 1.000 40.37268 578 LYS B O 1
ATOM 9275 N N . LEU B 1 579 ? 24.91166 51.97859 100.53149 1.000 44.69563 579 LEU B N 1
ATOM 9276 C CA . LEU B 1 579 ? 24.19000 50.75861 100.86460 1.000 36.60595 579 LEU B CA 1
ATOM 9277 C C . LEU B 1 579 ? 24.54079 49.63118 99.90079 1.000 41.66553 579 LEU B C 1
ATOM 9278 O O . LEU B 1 579 ? 24.50517 48.45380 100.28389 1.000 39.04665 579 LEU B O 1
ATOM 9283 N N . GLY B 1 580 ? 24.89870 49.96958 98.65460 1.000 40.14683 580 GLY B N 1
ATOM 9284 C CA . GLY B 1 580 ? 25.43816 48.96518 97.75730 1.000 35.95590 580 GLY B CA 1
ATOM 9285 C C . GLY B 1 580 ? 26.64592 48.26673 98.34034 1.000 39.25518 580 GLY B C 1
ATOM 9286 O O . GLY B 1 580 ? 26.83457 47.06247 98.14441 1.000 38.05645 580 GLY B O 1
ATOM 9287 N N . MET B 1 581 ? 27.46203 48.99904 99.09551 1.000 39.61721 581 MET B N 1
ATOM 9288 C CA . MET B 1 581 ? 28.61160 48.38092 99.73314 1.000 35.95346 581 MET B CA 1
ATOM 9289 C C . MET B 1 581 ? 28.18935 47.33209 100.75747 1.000 41.90665 581 MET B C 1
ATOM 9290 O O . MET B 1 581 ? 28.67628 46.19499 100.71307 1.000 42.62711 581 MET B O 1
ATOM 9295 N N . HIS B 1 582 ? 27.27301 47.68553 101.68624 1.000 36.38720 582 HIS B N 1
ATOM 9296 C CA . HIS B 1 582 ? 26.93205 46.75852 102.76695 1.000 34.53956 582 HIS B CA 1
ATOM 9297 C C . HIS B 1 582 ? 26.39570 45.45801 102.22323 1.000 35.48031 582 HIS B C 1
ATOM 9298 O O . HIS B 1 582 ? 26.58643 44.40179 102.83813 1.000 38.69532 582 HIS B O 1
ATOM 9305 N N . PHE B 1 583 ? 25.73066 45.52248 101.07192 1.000 36.22461 583 PHE B N 1
ATOM 9306 C CA . PHE B 1 583 ? 25.23167 44.32381 100.42230 1.000 37.53137 583 PHE B CA 1
ATOM 9307 C C . PHE B 1 583 ? 26.36943 43.49656 99.82250 1.000 44.49110 583 PHE B C 1
ATOM 9308 O O . PHE B 1 583 ? 26.40946 42.26953 99.98771 1.000 48.91433 583 PHE B O 1
ATOM 9316 N N . LEU B 1 584 ? 27.27430 44.14619 99.07658 1.000 38.89928 584 LEU B N 1
ATOM 9317 C CA . LEU B 1 584 ? 28.41696 43.44509 98.49794 1.000 38.80214 584 LEU B CA 1
ATOM 9318 C C . LEU B 1 584 ? 29.28193 42.80817 99.57636 1.000 40.99726 584 LEU B C 1
ATOM 9319 O O . LEU B 1 584 ? 29.72538 41.65942 99.43240 1.000 37.11418 584 LEU B O 1
ATOM 9324 N N . ARG B 1 585 ? 29.53327 43.55067 100.66285 1.000 42.98490 585 ARG B N 1
ATOM 9325 C CA . ARG B 1 585 ? 30.37865 43.05395 101.74289 1.000 40.54670 585 ARG B CA 1
ATOM 9326 C C . ARG B 1 585 ? 29.81048 41.77430 102.32487 1.000 42.72335 585 ARG B C 1
ATOM 9327 O O . ARG B 1 585 ? 30.56138 40.86001 102.68854 1.000 44.83781 585 ARG B O 1
ATOM 9335 N N . GLN B 1 586 ? 28.47961 41.68480 102.39068 1.000 44.70496 586 GLN B N 1
ATOM 9336 C CA . GLN B 1 586 ? 27.81651 40.52988 102.97402 1.000 44.34640 586 GLN B CA 1
ATOM 9337 C C . GLN B 1 586 ? 27.82801 39.34168 102.02251 1.000 46.13377 586 GLN B C 1
ATOM 9338 O O . GLN B 1 586 ? 28.05271 38.20250 102.44278 1.000 48.38216 586 GLN B O 1
ATOM 9344 N N . ARG B 1 587 ? 27.60469 39.58730 100.73604 1.000 51.77187 587 ARG B N 1
ATOM 9345 C CA . ARG B 1 587 ? 27.68940 38.50959 99.75682 1.000 51.34063 587 ARG B CA 1
ATOM 9346 C C . ARG B 1 587 ? 29.11139 37.96715 99.65106 1.000 44.71685 587 ARG B C 1
ATOM 9347 O O . ARG B 1 587 ? 29.31833 36.74976 99.60702 1.000 44.68719 587 ARG B O 1
ATOM 9355 N N . TRP B 1 588 ? 30.10322 38.85216 99.60130 1.000 43.71764 588 TRP B N 1
ATOM 9356 C CA . TRP B 1 588 ? 31.49239 38.39884 99.54778 1.000 46.56529 588 TRP B CA 1
ATOM 9357 C C . TRP B 1 588 ? 31.93697 37.69657 100.82875 1.000 45.27080 588 TRP B C 1
ATOM 9358 O O . TRP B 1 588 ? 32.94307 36.98179 100.80315 1.000 43.51583 588 TRP B O 1
ATOM 9369 N N . ALA B 1 589 ? 31.20842 37.89132 101.93920 1.000 51.19797 589 ALA B N 1
ATOM 9370 C CA . ALA B 1 589 ? 31.39806 37.08778 103.14784 1.000 46.74641 589 ALA B CA 1
ATOM 9371 C C . ALA B 1 589 ? 31.19800 35.59966 102.88956 1.000 48.20897 589 ALA B C 1
ATOM 9372 O O . ALA B 1 589 ? 31.76997 34.77381 103.59664 1.000 45.94459 589 ALA B O 1
ATOM 9374 N N . GLU B 1 590 ? 30.37363 35.23000 101.91268 1.000 53.11278 590 GLU B N 1
ATOM 9375 C CA . GLU B 1 590 ? 29.91316 33.85407 101.78833 1.000 50.54554 590 GLU B CA 1
ATOM 9376 C C . GLU B 1 590 ? 30.51780 33.10364 100.61549 1.000 50.86008 590 GLU B C 1
ATOM 9377 O O . GLU B 1 590 ? 30.15341 31.94510 100.39822 1.000 55.35093 590 GLU B O 1
ATOM 9383 N N . ILE B 1 591 ? 31.40043 33.72420 99.84555 1.000 47.90466 591 ILE B N 1
ATOM 9384 C CA . ILE B 1 591 ? 32.01314 33.11681 98.66595 1.000 46.47197 591 ILE B CA 1
ATOM 9385 C C . ILE B 1 591 ? 33.48506 32.86172 98.97229 1.000 45.35497 591 ILE B C 1
ATOM 9386 O O . ILE B 1 591 ? 34.22160 33.81524 99.25989 1.000 42.54116 591 ILE B O 1
ATOM 9391 N N . PRO B 1 592 ? 33.96571 31.62334 98.88533 1.000 44.96286 592 PRO B N 1
ATOM 9392 C CA . PRO B 1 592 ? 35.37927 31.36398 99.15998 1.000 41.55522 592 PRO B CA 1
ATOM 9393 C C . PRO B 1 592 ? 36.27171 31.81065 98.02256 1.000 43.50131 592 PRO B C 1
ATOM 9394 O O . PRO B 1 592 ? 35.95623 31.63212 96.84602 1.000 45.35391 592 PRO B O 1
ATOM 9398 N N . THR B 1 593 ? 37.41973 32.37598 98.39396 1.000 48.95740 593 THR B N 1
ATOM 9399 C CA . THR B 1 593 ? 38.43253 32.71258 97.40068 1.000 48.54642 593 THR B CA 1
ATOM 9400 C C . THR B 1 593 ? 38.88441 31.48917 96.60662 1.000 47.04020 593 THR B C 1
ATOM 9401 O O . THR B 1 593 ? 39.25911 31.62299 95.43974 1.000 55.06879 593 THR B O 1
ATOM 9405 N N . PHE B 1 594 ? 38.84455 30.29574 97.19800 1.000 44.17867 594 PHE B N 1
ATOM 9406 C CA . PHE B 1 594 ? 39.10869 29.05267 96.48001 1.000 44.37022 594 PHE B CA 1
ATOM 9407 C C . PHE B 1 594 ? 37.89182 28.13515 96.55464 1.000 53.95529 594 PHE B C 1
ATOM 9408 O O . PHE B 1 594 ? 37.31980 27.94106 97.63193 1.000 52.21439 594 PHE B O 1
ATOM 9416 N N . GLY B 1 595 ? 37.49671 27.56514 95.41449 1.000 56.63459 595 GLY B N 1
ATOM 9417 C CA . GLY B 1 595 ? 36.55036 26.46617 95.40292 1.000 49.44440 595 GLY B CA 1
ATOM 9418 C C . GLY B 1 595 ? 35.10745 26.83721 95.14361 1.000 59.40655 595 GLY B C 1
ATOM 9419 O O . GLY B 1 595 ? 34.25518 25.93769 95.06770 1.000 58.03289 595 GLY B O 1
ATOM 9420 N N . PHE B 1 596 ? 34.79788 28.12605 95.01004 1.000 61.27148 596 PHE B N 1
ATOM 9421 C CA . PHE B 1 596 ? 33.43614 28.52181 94.67110 1.000 54.06488 596 PHE B CA 1
ATOM 9422 C C . PHE B 1 596 ? 32.93807 27.74104 93.46847 1.000 59.21102 596 PHE B C 1
ATOM 9423 O O . PHE B 1 596 ? 31.95427 26.99497 93.55525 1.000 53.68605 596 PHE B O 1
ATOM 9431 N N . LYS B 1 597 ? 33.64825 27.88440 92.34430 1.000 61.24550 597 LYS B N 1
ATOM 9432 C CA . LYS B 1 597 ? 33.27827 27.30293 91.06378 1.000 58.47787 597 LYS B CA 1
ATOM 9433 C C . LYS B 1 597 ? 31.86878 27.74396 90.65982 1.000 56.58359 597 LYS B C 1
ATOM 9434 O O . LYS B 1 597 ? 31.62031 28.92669 90.39735 1.000 53.81375 597 LYS B O 1
ATOM 9440 N N . MET C 1 1 ? -20.78437 63.07711 120.53130 1.000 52.34842 1 MET C N 1
ATOM 9441 C CA . MET C 1 1 ? -19.84029 63.50976 119.48906 1.000 67.20318 1 MET C CA 1
ATOM 9442 C C . MET C 1 1 ? -19.61912 62.50440 118.32429 1.000 67.75249 1 MET C C 1
ATOM 9443 O O . MET C 1 1 ? -18.53126 61.92386 118.19785 1.000 65.22822 1 MET C O 1
ATOM 9448 N N . LEU C 1 2 ? -20.62173 62.32469 117.45926 1.000 65.00882 2 LEU C N 1
ATOM 9449 C CA . LEU C 1 2 ? -20.51778 61.37826 116.34949 1.000 60.61382 2 LEU C CA 1
ATOM 9450 C C . LEU C 1 2 ? -19.90852 62.03292 115.11299 1.000 62.04641 2 LEU C C 1
ATOM 9451 O O . LEU C 1 2 ? -20.23868 63.17293 114.77305 1.000 64.49282 2 LEU C O 1
ATOM 9456 N N . TYR C 1 3 ? -19.03856 61.28418 114.42740 1.000 57.97780 3 TYR C N 1
ATOM 9457 C CA . TYR C 1 3 ? -18.39181 61.76768 113.20928 1.000 49.84828 3 TYR C CA 1
ATOM 9458 C C . TYR C 1 3 ? -19.41305 61.95288 112.08701 1.000 52.35282 3 TYR C C 1
ATOM 9459 O O . TYR C 1 3 ? -20.24677 61.06852 111.86763 1.000 56.30920 3 TYR C O 1
ATOM 9468 N N . PRO C 1 4 ? -19.37763 63.06803 111.35276 1.000 48.88434 4 PRO C N 1
ATOM 9469 C CA . PRO C 1 4 ? -20.46850 63.37843 110.41082 1.000 47.69807 4 PRO C CA 1
ATOM 9470 C C . PRO C 1 4 ? -20.57964 62.40051 109.24294 1.000 51.10375 4 PRO C C 1
ATOM 9471 O O . PRO C 1 4 ? -19.58288 61.88091 108.73291 1.000 58.48448 4 PRO C O 1
ATOM 9475 N N . GLU C 1 5 ? -21.81664 62.19123 108.78141 1.000 49.09560 5 GLU C N 1
ATOM 9476 C CA . GLU C 1 5 ? -22.09023 61.24551 107.70146 1.000 50.11749 5 GLU C CA 1
ATOM 9477 C C . GLU C 1 5 ? -23.06355 61.82569 106.67178 1.000 49.76590 5 GLU C C 1
ATOM 9478 O O . GLU C 1 5 ? -23.74780 62.82736 106.91000 1.000 46.55363 5 GLU C O 1
ATOM 9484 N N . GLN C 1 6 ? -23.14765 61.14506 105.52320 1.000 46.30818 6 GLN C N 1
ATOM 9485 C CA . GLN C 1 6 ? -24.02429 61.53620 104.42101 1.000 50.71172 6 GLN C CA 1
ATOM 9486 C C . GLN C 1 6 ? -24.89555 60.35452 103.99191 1.000 49.54994 6 GLN C C 1
ATOM 9487 O O . GLN C 1 6 ? -24.38590 59.37845 103.42284 1.000 43.57556 6 GLN C O 1
ATOM 9493 N N . ASN C 1 7 ? -26.20124 60.45178 104.24554 1.000 52.36511 7 ASN C N 1
ATOM 9494 C CA . ASN C 1 7 ? -27.17009 59.42340 103.82367 1.000 58.68846 7 ASN C CA 1
ATOM 9495 C C . ASN C 1 7 ? -28.46374 60.09028 103.35834 1.000 50.49397 7 ASN C C 1
ATOM 9496 O O . ASN C 1 7 ? -28.49577 61.25998 102.96402 1.000 51.52395 7 ASN C O 1
ATOM 9501 N N . GLU C 1 8 ? -29.54990 59.32184 103.35801 1.000 50.12554 8 GLU C N 1
ATOM 9502 C CA . GLU C 1 8 ? -30.84175 59.85743 102.94233 1.000 53.18901 8 GLU C CA 1
ATOM 9503 C C . GLU C 1 8 ? -31.38192 60.89709 103.92071 1.000 52.60176 8 GLU C C 1
ATOM 9504 O O . GLU C 1 8 ? -32.28407 61.66533 103.56171 1.000 48.42532 8 GLU C O 1
ATOM 9510 N N . ALA C 1 9 ? -30.83589 60.95418 105.13790 1.000 46.45317 9 ALA C N 1
ATOM 9511 C CA . ALA C 1 9 ? -31.27806 61.90868 106.13979 1.000 46.18297 9 ALA C CA 1
ATOM 9512 C C . ALA C 1 9 ? -30.31268 63.06618 106.36624 1.000 47.71836 9 ALA C C 1
ATOM 9513 O O . ALA C 1 9 ? -30.74064 64.12426 106.84821 1.000 48.70499 9 ALA C O 1
ATOM 9515 N N . ARG C 1 10 ? -29.02997 62.89707 106.04589 1.000 49.43095 10 ARG C N 1
ATOM 9516 C CA . ARG C 1 10 ? -27.98690 63.81194 106.49993 1.000 44.22751 10 ARG C CA 1
ATOM 9517 C C . ARG C 1 10 ? -27.13900 64.29342 105.33158 1.000 45.08324 10 ARG C C 1
ATOM 9518 O O . ARG C 1 10 ? -26.67577 63.48779 104.51395 1.000 44.75002 10 ARG C O 1
ATOM 9526 N N . LEU C 1 11 ? -26.91486 65.60343 105.28368 1.000 43.33259 11 LEU C N 1
ATOM 9527 C CA . LEU C 1 11 ? -26.03359 66.24769 104.31933 1.000 45.24842 11 LEU C CA 1
ATOM 9528 C C . LEU C 1 11 ? -24.66863 66.53132 104.95813 1.000 47.25429 11 LEU C C 1
ATOM 9529 O O . LEU C 1 11 ? -24.59187 66.96435 106.11062 1.000 46.20782 11 LEU C O 1
ATOM 9534 N N . LYS C 1 12 ? -23.58633 66.26387 104.21922 1.000 53.12567 12 LYS C N 1
ATOM 9535 C CA . LYS C 1 12 ? -22.22859 66.55696 104.67977 1.000 47.12475 12 LYS C CA 1
ATOM 9536 C C . LYS C 1 12 ? -21.64687 67.60636 103.75913 1.000 44.90153 12 LYS C C 1
ATOM 9537 O O . LYS C 1 12 ? -21.47816 67.36103 102.56354 1.000 46.35393 12 LYS C O 1
ATOM 9543 N N . LEU C 1 13 ? -21.35100 68.77018 104.31580 1.000 48.15794 13 LEU C N 1
ATOM 9544 C CA . LEU C 1 13 ? -20.87301 69.91130 103.55179 1.000 45.50005 13 LEU C CA 1
ATOM 9545 C C . LEU C 1 13 ? -19.48806 70.28391 104.04083 1.000 52.72859 13 LEU C C 1
ATOM 9546 O O . LEU C 1 13 ? -19.31613 70.66445 105.21096 1.000 50.40489 13 LEU C O 1
ATOM 9551 N N . SER C 1 14 ? -18.50544 70.17897 103.14325 1.000 56.25037 14 SER C N 1
ATOM 9552 C CA . SER C 1 14 ? -17.14062 70.55451 103.47280 1.000 46.51370 14 SER C CA 1
ATOM 9553 C C . SER C 1 14 ? -16.99490 72.06034 103.35380 1.000 41.50610 14 SER C C 1
ATOM 9554 O O . SER C 1 14 ? -17.16341 72.61792 102.27003 1.000 40.87997 14 SER C O 1
ATOM 9557 N N . LEU C 1 15 ? -16.67825 72.71671 104.45767 1.000 43.26969 15 LEU C N 1
ATOM 9558 C CA . LEU C 1 15 ? -16.34586 74.12724 104.41747 1.000 42.60403 15 LEU C CA 1
ATOM 9559 C C . LEU C 1 15 ? -14.86058 74.38293 104.19436 1.000 43.13701 15 LEU C C 1
ATOM 9560 O O . LEU C 1 15 ? -14.43538 75.53233 104.33115 1.000 42.55644 15 LEU C O 1
ATOM 9565 N N . ASP C 1 16 ? -14.06739 73.35478 103.86441 1.000 43.53131 16 ASP C N 1
ATOM 9566 C CA . ASP C 1 16 ? -12.63328 73.54476 103.62444 1.000 41.68975 16 ASP C CA 1
ATOM 9567 C C . ASP C 1 16 ? -12.41310 74.28387 102.30805 1.000 42.60666 16 ASP C C 1
ATOM 9568 O O . ASP C 1 16 ? -13.21614 74.20985 101.37819 1.000 44.01599 16 ASP C O 1
ATOM 9573 N N . GLY C 1 17 ? -11.28503 74.96997 102.21754 1.000 47.27719 17 GLY C N 1
ATOM 9574 C CA . GLY C 1 17 ? -10.93138 75.69167 101.00482 1.000 39.07004 17 GLY C CA 1
ATOM 9575 C C . GLY C 1 17 ? -9.85220 76.68538 101.35102 1.000 36.90597 17 GLY C C 1
ATOM 9576 O O . GLY C 1 17 ? -8.95137 76.35000 102.12063 1.000 44.09695 17 GLY C O 1
ATOM 9577 N N . THR C 1 18 ? -9.93081 77.91139 100.84575 1.000 34.90023 18 THR C N 1
ATOM 9578 C CA . THR C 1 18 ? -8.93133 78.92894 101.15938 1.000 40.53459 18 THR C CA 1
ATOM 9579 C C . THR C 1 18 ? -9.63859 80.17884 101.67562 1.000 38.54716 18 THR C C 1
ATOM 9580 O O . THR C 1 18 ? -10.06962 81.02102 100.88428 1.000 46.02353 18 THR C O 1
ATOM 9584 N N . TRP C 1 19 ? -9.69984 80.31106 102.99873 1.000 36.57181 19 TRP C N 1
ATOM 9585 C CA . TRP C 1 19 ? -10.33585 81.41080 103.71659 1.000 39.07143 19 TRP C CA 1
ATOM 9586 C C . TRP C 1 19 ? -9.45983 82.65906 103.72339 1.000 38.62678 19 TRP C C 1
ATOM 9587 O O . TRP C 1 19 ? -8.31837 82.65515 103.26812 1.000 47.52573 19 TRP C O 1
ATOM 9598 N N . ALA C 1 20 ? -9.98765 83.72666 104.30358 1.000 34.60154 20 ALA C N 1
ATOM 9599 C CA . ALA C 1 20 ? -9.23637 84.94230 104.54402 1.000 36.47294 20 ALA C CA 1
ATOM 9600 C C . ALA C 1 20 ? -8.67057 84.89105 105.94946 1.000 41.50711 20 ALA C C 1
ATOM 9601 O O . ALA C 1 20 ? -9.29499 84.33533 106.85864 1.000 43.21022 20 ALA C O 1
ATOM 9603 N N . PHE C 1 21 ? -7.48202 85.48309 106.12486 1.000 44.09942 21 PHE C N 1
ATOM 9604 C CA . PHE C 1 21 ? -6.64795 85.20950 107.29041 1.000 44.32796 21 PHE C CA 1
ATOM 9605 C C . PHE C 1 21 ? -5.84879 86.43865 107.69136 1.000 45.06315 21 PHE C C 1
ATOM 9606 O O . PHE C 1 21 ? -5.28638 87.12817 106.83740 1.000 48.89514 21 PHE C O 1
ATOM 9614 N N . ALA C 1 22 ? -5.74628 86.66457 108.99884 1.000 42.38020 22 ALA C N 1
ATOM 9615 C CA . ALA C 1 22 ? -5.09384 87.86129 109.51003 1.000 42.73451 22 ALA C CA 1
ATOM 9616 C C . ALA C 1 22 ? -4.40796 87.55151 110.82772 1.000 43.48012 22 ALA C C 1
ATOM 9617 O O . ALA C 1 22 ? -5.01024 86.92990 111.71054 1.000 37.69574 22 ALA C O 1
ATOM 9619 N N . LEU C 1 23 ? -3.15279 87.97200 110.95436 1.000 41.32282 23 LEU C N 1
ATOM 9620 C CA . LEU C 1 23 ? -2.46425 87.77515 112.21716 1.000 39.87069 23 LEU C CA 1
ATOM 9621 C C . LEU C 1 23 ? -3.05376 88.72162 113.24973 1.000 39.50274 23 LEU C C 1
ATOM 9622 O O . LEU C 1 23 ? -3.55416 89.79519 112.91667 1.000 39.83461 23 LEU C O 1
ATOM 9627 N N . GLY C 1 24 ? -3.00434 88.30991 114.50684 1.000 33.26228 24 GLY C N 1
ATOM 9628 C CA . GLY C 1 24 ? -3.39723 89.19860 115.56445 1.000 37.33650 24 GLY C CA 1
ATOM 9629 C C . GLY C 1 24 ? -2.29340 89.40283 116.58227 1.000 48.51543 24 GLY C C 1
ATOM 9630 O O . GLY C 1 24 ? -1.12348 89.58370 116.23229 1.000 50.35654 24 GLY C O 1
ATOM 9631 N N . SER C 1 25 ? -2.65297 89.38603 117.85908 1.000 46.26605 25 SER C N 1
ATOM 9632 C CA . SER C 1 25 ? -1.67598 89.67687 118.88703 1.000 38.49591 25 SER C CA 1
ATOM 9633 C C . SER C 1 25 ? -2.01335 88.83975 120.09708 1.000 41.59436 25 SER C C 1
ATOM 9634 O O . SER C 1 25 ? -2.46451 87.69788 119.95978 1.000 41.04922 25 SER C O 1
ATOM 9637 N N . CYS C 1 26 ? -1.77638 89.39502 121.27870 1.000 42.44529 26 CYS C N 1
ATOM 9638 C CA . CYS C 1 26 ? -2.23773 88.77764 122.51146 1.000 49.26777 26 CYS C CA 1
ATOM 9639 C C . CYS C 1 26 ? -3.57789 89.32944 122.96553 1.000 44.78235 26 CYS C C 1
ATOM 9640 O O . CYS C 1 26 ? -4.14164 88.81025 123.92348 1.000 49.39245 26 CYS C O 1
ATOM 9643 N N . ALA C 1 27 ? -4.12139 90.30603 122.24198 1.000 44.16988 27 ALA C N 1
ATOM 9644 C CA . ALA C 1 27 ? -5.41541 90.90628 122.51876 1.000 45.70230 27 ALA C CA 1
ATOM 9645 C C . ALA C 1 27 ? -6.51305 90.06586 121.88131 1.000 52.36753 27 ALA C C 1
ATOM 9646 O O . ALA C 1 27 ? -6.58108 89.96185 120.65317 1.000 49.67543 27 ALA C O 1
ATOM 9648 N N . GLU C 1 28 ? -7.39153 89.49887 122.71539 1.000 53.41377 28 GLU C N 1
ATOM 9649 C CA . GLU C 1 28 ? -8.39902 88.54055 122.27218 1.000 52.66652 28 GLU C CA 1
ATOM 9650 C C . GLU C 1 28 ? -9.62116 89.20348 121.63310 1.000 57.65954 28 GLU C C 1
ATOM 9651 O O . GLU C 1 28 ? -10.45084 88.51472 121.02910 1.000 55.77262 28 GLU C O 1
ATOM 9657 N N . THR C 1 29 ? -9.73252 90.52688 121.70383 1.000 57.22463 29 THR C N 1
ATOM 9658 C CA . THR C 1 29 ? -10.85109 91.25059 121.11578 1.000 52.67492 29 THR C CA 1
ATOM 9659 C C . THR C 1 29 ? -10.40325 92.19303 120.00301 1.000 55.00758 29 THR C C 1
ATOM 9660 O O . THR C 1 29 ? -11.09475 93.17325 119.70738 1.000 57.34152 29 THR C O 1
ATOM 9664 N N . GLN C 1 30 ? -9.25423 91.91784 119.38220 1.000 54.01294 30 GLN C N 1
ATOM 9665 C CA . GLN C 1 30 ? -8.58512 92.89709 118.53053 1.000 49.20314 30 GLN C CA 1
ATOM 9666 C C . GLN C 1 30 ? -9.31238 93.14470 117.20914 1.000 52.78501 30 GLN C C 1
ATOM 9667 O O . GLN C 1 30 ? -9.12773 94.20078 116.59326 1.000 52.90180 30 GLN C O 1
ATOM 9673 N N . PHE C 1 31 ? -10.13640 92.21126 116.75623 1.000 52.92563 31 PHE C N 1
ATOM 9674 C CA . PHE C 1 31 ? -10.97193 92.43790 115.58969 1.000 50.12759 31 PHE C CA 1
ATOM 9675 C C . PHE C 1 31 ? -12.44562 92.21920 115.94387 1.000 51.83044 31 PHE C C 1
ATOM 9676 O O . PHE C 1 31 ? -12.78882 91.53438 116.91734 1.000 47.77511 31 PHE C O 1
ATOM 9684 N N . ASP C 1 32 ? -13.31762 92.84820 115.15115 1.000 48.70084 32 ASP C N 1
ATOM 9685 C CA . ASP C 1 32 ? -14.76289 92.75371 115.29468 1.000 40.24063 32 ASP C CA 1
ATOM 9686 C C . ASP C 1 32 ? -15.23291 91.60265 114.42037 1.000 46.37233 32 ASP C C 1
ATOM 9687 O O . ASP C 1 32 ? -15.32390 91.75442 113.19678 1.000 53.05290 32 ASP C O 1
ATOM 9692 N N . PRO C 1 33 ? -15.55686 90.45133 114.99983 1.000 46.05893 33 PRO C N 1
ATOM 9693 C CA . PRO C 1 33 ? -15.95180 89.29399 114.17346 1.000 48.39269 33 PRO C CA 1
ATOM 9694 C C . PRO C 1 33 ? -17.05490 89.59860 113.17252 1.000 53.03630 33 PRO C C 1
ATOM 9695 O O . PRO C 1 33 ? -17.03410 89.05645 112.06046 1.000 48.90804 33 PRO C O 1
ATOM 9699 N N . ALA C 1 34 ? -18.01835 90.45809 113.53239 1.000 56.47826 34 ALA C N 1
ATOM 9700 C CA . ALA C 1 34 ? -19.13182 90.75910 112.63931 1.000 56.15105 34 ALA C CA 1
ATOM 9701 C C . ALA C 1 34 ? -18.69011 91.46476 111.36104 1.000 58.36984 34 ALA C C 1
ATOM 9702 O O . ALA C 1 34 ? -19.40289 91.39839 110.35235 1.000 58.65967 34 ALA C O 1
ATOM 9704 N N . LYS C 1 35 ? -17.54687 92.13259 111.36941 1.000 53.89512 35 LYS C N 1
ATOM 9705 C CA . LYS C 1 35 ? -17.13326 92.89763 110.20765 1.000 58.53145 35 LYS C CA 1
ATOM 9706 C C . LYS C 1 35 ? -15.94193 92.22244 109.53650 1.000 59.75494 35 LYS C C 1
ATOM 9707 O O . LYS C 1 35 ? -15.24796 91.41572 110.16512 1.000 56.14942 35 LYS C O 1
ATOM 9713 N N . PRO C 1 36 ? -15.70424 92.47912 108.24423 1.000 59.04159 36 PRO C N 1
ATOM 9714 C CA . PRO C 1 36 ? -14.70704 91.68805 107.51872 1.000 47.79606 36 PRO C CA 1
ATOM 9715 C C . PRO C 1 36 ? -13.34196 91.82694 108.16217 1.000 50.33184 36 PRO C C 1
ATOM 9716 O O . PRO C 1 36 ? -13.10361 92.69192 109.00473 1.000 51.72968 36 PRO C O 1
ATOM 9720 N N . LEU C 1 37 ? -12.43710 90.95301 107.75268 1.000 48.91300 37 LEU C N 1
ATOM 9721 C CA . LEU C 1 37 ? -11.09152 91.04163 108.28136 1.000 49.82217 37 LEU C CA 1
ATOM 9722 C C . LEU C 1 37 ? -10.29596 92.10894 107.53270 1.000 50.57967 37 LEU C C 1
ATOM 9723 O O . LEU C 1 37 ? -10.43563 92.25500 106.31663 1.000 52.01424 37 LEU C O 1
ATOM 9728 N N . PRO C 1 38 ? -9.47921 92.88478 108.23544 1.000 54.23294 38 PRO C N 1
ATOM 9729 C CA . PRO C 1 38 ? -8.68219 93.91400 107.55425 1.000 58.37581 38 PRO C CA 1
ATOM 9730 C C . PRO C 1 38 ? -7.37527 93.36100 106.99796 1.000 62.20399 38 PRO C C 1
ATOM 9731 O O . PRO C 1 38 ? -6.65583 92.64882 107.70726 1.000 66.66964 38 PRO C O 1
ATOM 9735 N N . ASP C 1 39 ? -7.04689 93.69778 105.74702 1.000 63.61491 39 ASP C N 1
ATOM 9736 C CA . ASP C 1 39 ? -5.81400 93.22769 105.09887 1.000 58.66770 39 ASP C CA 1
ATOM 9737 C C . ASP C 1 39 ? -5.67687 91.71952 105.20662 1.000 51.39858 39 ASP C C 1
ATOM 9738 O O . ASP C 1 39 ? -4.59738 91.19531 105.48571 1.000 53.47842 39 ASP C O 1
ATOM 9743 N N . ALA C 1 40 ? -6.77221 91.00891 104.97967 1.000 48.57656 40 ALA C N 1
ATOM 9744 C CA . ALA C 1 40 ? -6.67267 89.56891 105.02437 1.000 48.65839 40 ALA C CA 1
ATOM 9745 C C . ALA C 1 40 ? -5.69805 89.06854 103.94983 1.000 45.99003 40 ALA C C 1
ATOM 9746 O O . ALA C 1 40 ? -5.20167 89.81936 103.10906 1.000 49.51355 40 ALA C O 1
ATOM 9748 N N . GLN C 1 41 ? -5.39084 87.77966 104.01712 1.000 44.55589 41 GLN C N 1
ATOM 9749 C CA . GLN C 1 41 ? -4.56115 87.12021 103.02295 1.000 44.60297 41 GLN C CA 1
ATOM 9750 C C . GLN C 1 41 ? -5.07844 85.70117 102.88957 1.000 49.58598 41 GLN C C 1
ATOM 9751 O O . GLN C 1 41 ? -5.63961 85.16084 103.85596 1.000 48.47011 41 GLN C O 1
ATOM 9757 N N . PRO C 1 42 ? -4.92935 85.07610 101.71957 1.000 45.08850 42 PRO C N 1
ATOM 9758 C CA . PRO C 1 42 ? -5.46799 83.72167 101.55179 1.000 43.36989 42 PRO C CA 1
ATOM 9759 C C . PRO C 1 42 ? -4.69813 82.73562 102.41103 1.000 42.51722 42 PRO C C 1
ATOM 9760 O O . PRO C 1 42 ? -3.49107 82.87977 102.60671 1.000 49.54625 42 PRO C O 1
ATOM 9764 N N . ILE C 1 43 ? -5.41057 81.75293 102.96239 1.000 39.61494 43 ILE C N 1
ATOM 9765 C CA . ILE C 1 43 ? -4.78750 80.71423 103.78177 1.000 38.61480 43 ILE C CA 1
ATOM 9766 C C . ILE C 1 43 ? -5.57839 79.43252 103.60078 1.000 38.19384 43 ILE C C 1
ATOM 9767 O O . ILE C 1 43 ? -6.80771 79.45356 103.51210 1.000 40.24762 43 ILE C O 1
ATOM 9772 N N . ALA C 1 44 ? -4.87384 78.31535 103.54368 1.000 34.49113 44 ALA C N 1
ATOM 9773 C CA . ALA C 1 44 ? -5.49422 77.05472 103.18424 1.000 34.52204 44 ALA C CA 1
ATOM 9774 C C . ALA C 1 44 ? -5.98598 76.35104 104.43197 1.000 37.48182 44 ALA C C 1
ATOM 9775 O O . ALA C 1 44 ? -5.20212 76.13686 105.36264 1.000 43.27055 44 ALA C O 1
ATOM 9777 N N . VAL C 1 45 ? -7.27000 75.99831 104.45204 1.000 33.60160 45 VAL C N 1
ATOM 9778 C CA . VAL C 1 45 ? -7.87926 75.25027 105.54755 1.000 35.97406 45 VAL C CA 1
ATOM 9779 C C . VAL C 1 45 ? -8.34808 73.90468 105.01186 1.000 37.07625 45 VAL C C 1
ATOM 9780 O O . VAL C 1 45 ? -8.94942 73.86007 103.93760 1.000 41.64040 45 VAL C O 1
ATOM 9784 N N . PRO C 1 46 ? -8.07753 72.77213 105.69592 1.000 34.91615 46 PRO C N 1
ATOM 9785 C CA . PRO C 1 46 ? -7.22705 72.49649 106.86706 1.000 43.52874 46 PRO C CA 1
ATOM 9786 C C . PRO C 1 46 ? -5.68859 72.38397 106.60983 1.000 39.78120 46 PRO C C 1
ATOM 9787 O O . PRO C 1 46 ? -5.22299 71.68725 105.71002 1.000 44.73882 46 PRO C O 1
ATOM 9791 N N . ALA C 1 47 ? -4.91447 73.07046 107.43858 1.000 37.16711 47 ALA C N 1
ATOM 9792 C CA . ALA C 1 47 ? -3.46652 72.94741 107.51013 1.000 38.70335 47 ALA C CA 1
ATOM 9793 C C . ALA C 1 47 ? -3.04965 73.92402 108.59516 1.000 43.70935 47 ALA C C 1
ATOM 9794 O O . ALA C 1 47 ? -3.82959 74.79519 108.99068 1.000 43.14518 47 ALA C O 1
ATOM 9796 N N . SER C 1 48 ? -1.82087 73.77222 109.08643 1.000 42.79809 48 SER C N 1
ATOM 9797 C CA . SER C 1 48 ? -1.29336 74.80448 109.96336 1.000 37.60677 48 SER C CA 1
ATOM 9798 C C . SER C 1 48 ? -1.18909 76.10299 109.17278 1.000 39.10383 48 SER C C 1
ATOM 9799 O O . SER C 1 48 ? -1.25769 76.10448 107.93751 1.000 44.98013 48 SER C O 1
ATOM 9802 N N . TYR C 1 49 ? -1.02039 77.22604 109.87002 1.000 33.57116 49 TYR C N 1
ATOM 9803 C CA . TYR C 1 49 ? -0.76222 78.43904 109.10240 1.000 37.98333 49 TYR C CA 1
ATOM 9804 C C . TYR C 1 49 ? 0.73219 78.71664 108.92234 1.000 38.74193 49 TYR C C 1
ATOM 9805 O O . TYR C 1 49 ? 1.09161 79.60164 108.14017 1.000 40.54817 49 TYR C O 1
ATOM 9814 N N . ASN C 1 50 ? 1.60357 77.92172 109.55005 1.000 38.65557 50 ASN C N 1
ATOM 9815 C CA . ASN C 1 50 ? 2.94224 78.39833 109.89019 1.000 39.01022 50 ASN C CA 1
ATOM 9816 C C . ASN C 1 50 ? 3.84768 78.44343 108.67501 1.000 38.90560 50 ASN C C 1
ATOM 9817 O O . ASN C 1 50 ? 4.59498 79.41210 108.48401 1.000 42.00066 50 ASN C O 1
ATOM 9822 N N . ASP C 1 51 ? 3.77148 77.42177 107.82576 1.000 44.09548 51 ASP C N 1
ATOM 9823 C CA . ASP C 1 51 ? 4.63830 77.28877 106.66302 1.000 37.37798 51 ASP C CA 1
ATOM 9824 C C . ASP C 1 51 ? 3.94259 77.70652 105.38822 1.000 36.93463 51 ASP C C 1
ATOM 9825 O O . ASP C 1 51 ? 4.24447 77.17271 104.32586 1.000 38.69482 51 ASP C O 1
ATOM 9830 N N . GLN C 1 52 ? 3.00539 78.64602 105.47079 1.000 37.10095 52 GLN C N 1
ATOM 9831 C CA . GLN C 1 52 ? 2.18389 78.99029 104.32541 1.000 30.47356 52 GLN C CA 1
ATOM 9832 C C . GLN C 1 52 ? 2.50874 80.34519 103.71646 1.000 34.46621 52 GLN C C 1
ATOM 9833 O O . GLN C 1 52 ? 2.10291 80.59959 102.58012 1.000 36.89025 52 GLN C O 1
ATOM 9839 N N . ASN C 1 53 ? 3.21676 81.22080 104.42586 1.000 35.60433 53 ASN C N 1
ATOM 9840 C CA . ASN C 1 53 ? 3.61357 82.50581 103.85235 1.000 36.42176 53 ASN C CA 1
ATOM 9841 C C . ASN C 1 53 ? 5.06411 82.76785 104.23445 1.000 40.55510 53 ASN C C 1
ATOM 9842 O O . ASN C 1 53 ? 5.35192 83.24119 105.33815 1.000 41.30108 53 ASN C O 1
ATOM 9847 N N . ASP C 1 54 ? 5.97657 82.47543 103.31193 1.000 43.81906 54 ASP C N 1
ATOM 9848 C CA . ASP C 1 54 ? 7.39333 82.69013 103.56099 1.000 41.09102 54 ASP C CA 1
ATOM 9849 C C . ASP C 1 54 ? 7.86576 84.04570 103.07046 1.000 41.89163 54 ASP C C 1
ATOM 9850 O O . ASP C 1 54 ? 9.07742 84.25959 102.94379 1.000 41.39279 54 ASP C O 1
ATOM 9855 N N . GLN C 1 55 ? 6.93817 84.96886 102.79586 1.000 41.66522 55 GLN C N 1
ATOM 9856 C CA . GLN C 1 55 ? 7.34061 86.33595 102.47948 1.000 41.39521 55 GLN C CA 1
ATOM 9857 C C . GLN C 1 55 ? 8.12832 86.96046 103.62554 1.000 40.51962 55 GLN C C 1
ATOM 9858 O O . GLN C 1 55 ? 9.06368 87.73874 103.40251 1.000 42.58567 55 GLN C O 1
ATOM 9864 N N . THR C 1 56 ? 7.73229 86.66236 104.85628 1.000 36.97848 56 THR C N 1
ATOM 9865 C CA . THR C 1 56 ? 8.50024 86.94555 106.05161 1.000 33.11363 56 THR C CA 1
ATOM 9866 C C . THR C 1 56 ? 8.35345 85.74878 106.96467 1.000 35.91787 56 THR C C 1
ATOM 9867 O O . THR C 1 56 ? 7.67653 84.77255 106.64403 1.000 39.51609 56 THR C O 1
ATOM 9871 N N . THR C 1 57 ? 8.99051 85.82623 108.11637 1.000 38.76895 57 THR C N 1
ATOM 9872 C CA . THR C 1 57 ? 8.95120 84.74443 109.07463 1.000 36.68723 57 THR C CA 1
ATOM 9873 C C . THR C 1 57 ? 7.88152 84.99042 110.14304 1.000 42.17577 57 THR C C 1
ATOM 9874 O O . THR C 1 57 ? 7.81531 84.27381 111.15189 1.000 41.21430 57 THR C O 1
ATOM 9878 N N . ALA C 1 58 ? 7.00722 85.96773 109.89444 1.000 38.29389 58 ALA C N 1
ATOM 9879 C CA . ALA C 1 58 ? 5.99634 86.37378 110.85683 1.000 36.06524 58 ALA C CA 1
ATOM 9880 C C . ALA C 1 58 ? 4.96949 85.27458 111.08236 1.000 43.92409 58 ALA C C 1
ATOM 9881 O O . ALA C 1 58 ? 4.46680 85.10137 112.20233 1.000 40.43318 58 ALA C O 1
ATOM 9883 N N . LEU C 1 59 ? 4.61089 84.54705 110.02221 1.000 43.25983 59 LEU C N 1
ATOM 9884 C CA . LEU C 1 59 ? 3.65844 83.46219 110.19835 1.000 43.08475 59 LEU C CA 1
ATOM 9885 C C . LEU C 1 59 ? 4.30725 82.29312 110.93486 1.000 40.73207 59 LEU C C 1
ATOM 9886 O O . LEU C 1 59 ? 3.71758 81.73228 111.86226 1.000 41.34517 59 LEU C O 1
ATOM 9891 N N . ARG C 1 60 ? 5.54530 81.95634 110.57419 1.000 45.10069 60 ARG C N 1
ATOM 9892 C CA . ARG C 1 60 ? 6.20027 80.78163 111.13962 1.000 41.76580 60 ARG C CA 1
ATOM 9893 C C . ARG C 1 60 ? 6.39650 80.92022 112.63852 1.000 41.63294 60 ARG C C 1
ATOM 9894 O O . ARG C 1 60 ? 6.26248 79.94244 113.38020 1.000 42.30736 60 ARG C O 1
ATOM 9902 N N . ARG C 1 61 ? 6.71735 82.12523 113.10386 1.000 40.57045 61 ARG C N 1
ATOM 9903 C CA . ARG C 1 61 ? 7.15154 82.33666 114.47887 1.000 43.95915 61 ARG C CA 1
ATOM 9904 C C . ARG C 1 61 ? 6.13242 83.09929 115.31030 1.000 41.63698 61 ARG C C 1
ATOM 9905 O O . ARG C 1 61 ? 6.46131 83.56659 116.41414 1.000 39.24112 61 ARG C O 1
ATOM 9913 N N . HIS C 1 62 ? 4.90764 83.21320 114.81380 1.000 36.53260 62 HIS C N 1
ATOM 9914 C CA . HIS C 1 62 ? 3.93791 84.11803 115.39000 1.000 32.09241 62 HIS C CA 1
ATOM 9915 C C . HIS C 1 62 ? 3.67614 83.78371 116.85640 1.000 34.51070 62 HIS C C 1
ATOM 9916 O O . HIS C 1 62 ? 3.82320 82.63819 117.30575 1.000 31.02720 62 HIS C O 1
ATOM 9923 N N . TYR C 1 63 ? 3.32040 84.81221 117.61735 1.000 32.08899 63 TYR C N 1
ATOM 9924 C CA . TYR C 1 63 ? 2.98035 84.64156 119.02116 1.000 34.59120 63 TYR C CA 1
ATOM 9925 C C . TYR C 1 63 ? 1.63283 85.30134 119.30041 1.000 36.21786 63 TYR C C 1
ATOM 9926 O O . TYR C 1 63 ? 1.50821 86.53504 119.19580 1.000 31.83927 63 TYR C O 1
ATOM 9935 N N . GLY C 1 64 ? 0.62647 84.48303 119.62752 1.000 38.98290 64 GLY C N 1
ATOM 9936 C CA . GLY C 1 64 ? -0.67430 84.97482 120.05200 1.000 42.76330 64 GLY C CA 1
ATOM 9937 C C . GLY C 1 64 ? -1.81402 84.42489 119.18731 1.000 37.69728 64 GLY C C 1
ATOM 9938 O O . GLY C 1 64 ? -1.89536 83.21967 118.93346 1.000 37.20061 64 GLY C O 1
ATOM 9939 N N . TRP C 1 65 ? -2.70225 85.34075 118.76720 1.000 42.24238 65 TRP C N 1
ATOM 9940 C CA . TRP C 1 65 ? -3.95724 85.00367 118.10235 1.000 42.71070 65 TRP C CA 1
ATOM 9941 C C . TRP C 1 65 ? -3.88184 85.20185 116.58465 1.000 45.99518 65 TRP C C 1
ATOM 9942 O O . TRP C 1 65 ? -3.30343 86.17245 116.08450 1.000 43.65628 65 TRP C O 1
ATOM 9953 N N . VAL C 1 66 ? -4.51436 84.29334 115.84734 1.000 44.18996 66 VAL C N 1
ATOM 9954 C CA . VAL C 1 66 ? -4.71482 84.46833 114.41711 1.000 42.67958 66 VAL C CA 1
ATOM 9955 C C . VAL C 1 66 ? -6.21571 84.38230 114.15451 1.000 43.81808 66 VAL C C 1
ATOM 9956 O O . VAL C 1 66 ? -6.99103 83.97528 115.01626 1.000 42.97357 66 VAL C O 1
ATOM 9960 N N . TRP C 1 67 ? -6.61998 84.80052 112.95762 1.000 41.58076 67 TRP C N 1
ATOM 9961 C CA . TRP C 1 67 ? -8.03150 85.06559 112.68278 1.000 39.15953 67 TRP C CA 1
ATOM 9962 C C . TRP C 1 67 ? -8.41225 84.52544 111.31445 1.000 45.41357 67 TRP C C 1
ATOM 9963 O O . TRP C 1 67 ? -7.83460 84.93272 110.29915 1.000 45.01927 67 TRP C O 1
ATOM 9974 N N . TYR C 1 68 ? -9.39285 83.62168 111.29040 1.000 40.30917 68 TYR C N 1
ATOM 9975 C CA . TYR C 1 68 ? -9.88037 83.02418 110.05913 1.000 42.76669 68 TYR C CA 1
ATOM 9976 C C . TYR C 1 68 ? -11.28219 83.52826 109.76078 1.000 45.05755 68 TYR C C 1
ATOM 9977 O O . TYR C 1 68 ? -12.05900 83.82786 110.66729 1.000 46.42708 68 TYR C O 1
ATOM 9986 N N . GLN C 1 69 ? -11.61595 83.58274 108.48170 1.000 40.40769 69 GLN C N 1
ATOM 9987 C CA . GLN C 1 69 ? -12.91253 84.10068 108.10951 1.000 37.74311 69 GLN C CA 1
ATOM 9988 C C . GLN C 1 69 ? -13.26131 83.56602 106.73406 1.000 48.15846 69 GLN C C 1
ATOM 9989 O O . GLN C 1 69 ? -12.38175 83.45604 105.87449 1.000 45.50014 69 GLN C O 1
ATOM 9995 N N . ARG C 1 70 ? -14.54558 83.22353 106.54884 1.000 49.06381 70 ARG C N 1
ATOM 9996 C CA . ARG C 1 70 ? -15.13328 82.83778 105.26633 1.000 43.69041 70 ARG C CA 1
ATOM 9997 C C . ARG C 1 70 ? -16.64388 83.00790 105.35641 1.000 48.65749 70 ARG C C 1
ATOM 9998 O O . ARG C 1 70 ? -17.22244 82.96393 106.45109 1.000 50.80355 70 ARG C O 1
ATOM 10006 N N . LYS C 1 71 ? -17.28239 83.19617 104.19285 1.000 45.02054 71 LYS C N 1
ATOM 10007 C CA . LYS C 1 71 ? -18.74531 83.25831 104.11974 1.000 49.48770 71 LYS C CA 1
ATOM 10008 C C . LYS C 1 71 ? -19.31070 81.84705 103.95574 1.000 46.95899 71 LYS C C 1
ATOM 10009 O O . LYS C 1 71 ? -18.72204 81.01289 103.26444 1.000 46.35608 71 LYS C O 1
ATOM 10015 N N . VAL C 1 72 ? -20.43123 81.56310 104.62500 1.000 46.00255 72 VAL C N 1
ATOM 10016 C CA . VAL C 1 72 ? -21.13115 80.29532 104.43502 1.000 44.61110 72 VAL C CA 1
ATOM 10017 C C . VAL C 1 72 ? -22.60239 80.55593 104.12003 1.000 50.47213 72 VAL C C 1
ATOM 10018 O O . VAL C 1 72 ? -23.23563 81.45507 104.69048 1.000 50.58391 72 VAL C O 1
ATOM 10022 N N . THR C 1 73 ? -23.13789 79.77099 103.18735 1.000 50.89285 73 THR C N 1
ATOM 10023 C CA . THR C 1 73 ? -24.49233 79.93785 102.68265 1.000 51.24953 73 THR C CA 1
ATOM 10024 C C . THR C 1 73 ? -25.23259 78.61728 102.76930 1.000 47.52876 73 THR C C 1
ATOM 10025 O O . THR C 1 73 ? -24.68485 77.56263 102.44016 1.000 41.61534 73 THR C O 1
ATOM 10029 N N . LEU C 1 74 ? -26.48538 78.68366 103.20335 1.000 56.27253 74 LEU C N 1
ATOM 10030 C CA . LEU C 1 74 ? -27.37007 77.54128 103.08731 1.000 50.94418 74 LEU C CA 1
ATOM 10031 C C . LEU C 1 74 ? -28.32373 77.76967 101.92743 1.000 53.41955 74 LEU C C 1
ATOM 10032 O O . LEU C 1 74 ? -29.07223 78.76174 101.95439 1.000 52.66056 74 LEU C O 1
ATOM 10037 N N . PRO C 1 75 ? -28.30103 76.92993 100.88009 1.000 50.09043 75 PRO C N 1
ATOM 10038 C CA . PRO C 1 75 ? -29.28209 77.06777 99.80505 1.000 49.28813 75 PRO C CA 1
ATOM 10039 C C . PRO C 1 75 ? -30.68458 77.02703 100.38370 1.000 55.91383 75 PRO C C 1
ATOM 10040 O O . PRO C 1 75 ? -30.93971 76.35958 101.39181 1.000 53.09646 75 PRO C O 1
ATOM 10044 N N . ALA C 1 76 ? -31.60186 77.73295 99.71578 1.000 56.21988 76 ALA C N 1
ATOM 10045 C CA . ALA C 1 76 ? -32.93036 77.91859 100.27489 1.000 53.07722 76 ALA C CA 1
ATOM 10046 C C . ALA C 1 76 ? -33.75551 76.63812 100.27032 1.000 53.01636 76 ALA C C 1
ATOM 10047 O O . ALA C 1 76 ? -34.72862 76.54971 101.02261 1.000 54.03379 76 ALA C O 1
ATOM 10049 N N . PHE C 1 77 ? -33.38969 75.64319 99.46360 1.000 55.25194 77 PHE C N 1
ATOM 10050 C CA . PHE C 1 77 ? -34.18926 74.42667 99.35810 1.000 55.47451 77 PHE C CA 1
ATOM 10051 C C . PHE C 1 77 ? -33.74173 73.33504 100.32434 1.000 56.03739 77 PHE C C 1
ATOM 10052 O O . PHE C 1 77 ? -34.40444 72.29380 100.41184 1.000 56.19175 77 PHE C O 1
ATOM 10060 N N . CYS C 1 78 ? -32.63170 73.54262 101.03476 1.000 51.90294 78 CYS C N 1
ATOM 10061 C CA . CYS C 1 78 ? -32.17739 72.61658 102.06558 1.000 51.88865 78 CYS C CA 1
ATOM 10062 C C . CYS C 1 78 ? -32.98682 72.90518 103.33254 1.000 58.89547 78 CYS C C 1
ATOM 10063 O O . CYS C 1 78 ? -32.50380 73.45105 104.33343 1.000 51.56779 78 CYS C O 1
ATOM 10066 N N . ALA C 1 79 ? -34.26236 72.49132 103.27421 1.000 62.63640 79 ALA C N 1
ATOM 10067 C CA . ALA C 1 79 ? -35.32000 73.06466 104.10104 1.000 51.99941 79 ALA C CA 1
ATOM 10068 C C . ALA C 1 79 ? -35.49020 72.32603 105.41588 1.000 41.77465 79 ALA C C 1
ATOM 10069 O O . ALA C 1 79 ? -35.40786 71.09494 105.47627 1.000 42.30281 79 ALA C O 1
ATOM 10071 N N . GLY C 1 80 ? -35.75219 73.09400 106.46269 1.000 35.84832 80 GLY C N 1
ATOM 10072 C CA . GLY C 1 80 ? -36.07439 72.53187 107.75731 1.000 40.18578 80 GLY C CA 1
ATOM 10073 C C . GLY C 1 80 ? -35.27515 71.34713 108.27035 1.000 45.12478 80 GLY C C 1
ATOM 10074 O O . GLY C 1 80 ? -35.84775 70.37072 108.77388 1.000 48.18928 80 GLY C O 1
ATOM 10075 N N . GLN C 1 81 ? -33.95594 71.40319 108.16325 1.000 47.39462 81 GLN C N 1
ATOM 10076 C CA . GLN C 1 81 ? -33.14263 70.41505 108.84701 1.000 47.96537 81 GLN C CA 1
ATOM 10077 C C . GLN C 1 81 ? -32.52242 71.05615 110.08394 1.000 51.40735 81 GLN C C 1
ATOM 10078 O O . GLN C 1 81 ? -32.67047 72.25600 110.33720 1.000 47.85338 81 GLN C O 1
ATOM 10084 N N . ARG C 1 82 ? -31.84193 70.23850 110.87425 1.000 46.07865 82 ARG C N 1
ATOM 10085 C CA . ARG C 1 82 ? -31.04947 70.73365 111.98927 1.000 45.25455 82 ARG C CA 1
ATOM 10086 C C . ARG C 1 82 ? -29.58443 70.81026 111.55422 1.000 46.35959 82 ARG C C 1
ATOM 10087 O O . ARG C 1 82 ? -28.98599 69.79116 111.19599 1.000 45.57436 82 ARG C O 1
ATOM 10095 N N . VAL C 1 83 ? -29.01678 72.01828 111.58262 1.000 44.32144 83 VAL C N 1
ATOM 10096 C CA . VAL C 1 83 ? -27.72848 72.32491 110.95797 1.000 44.93964 83 VAL C CA 1
ATOM 10097 C C . VAL C 1 83 ? -26.67378 72.46982 112.04607 1.000 47.48315 83 VAL C C 1
ATOM 10098 O O . VAL C 1 83 ? -26.89773 73.17676 113.04457 1.000 47.03203 83 VAL C O 1
ATOM 10102 N N . VAL C 1 84 ? -25.52166 71.81107 111.85368 1.000 42.22787 84 VAL C N 1
ATOM 10103 C CA . VAL C 1 84 ? -24.43720 71.78614 112.83982 1.000 45.12478 84 VAL C CA 1
ATOM 10104 C C . VAL C 1 84 ? -23.11075 72.17365 112.18497 1.000 46.03418 84 VAL C C 1
ATOM 10105 O O . VAL C 1 84 ? -22.71993 71.61773 111.14394 1.000 42.99467 84 VAL C O 1
ATOM 10109 N N . LEU C 1 85 ? -22.41919 73.12938 112.80168 1.000 47.59772 85 LEU C N 1
ATOM 10110 C CA . LEU C 1 85 ? -21.05160 73.46307 112.43250 1.000 44.33350 85 LEU C CA 1
ATOM 10111 C C . LEU C 1 85 ? -20.10681 72.72583 113.36605 1.000 43.34591 85 LEU C C 1
ATOM 10112 O O . LEU C 1 85 ? -20.21690 72.83912 114.59471 1.000 42.69076 85 LEU C O 1
ATOM 10117 N N . ARG C 1 86 ? -19.19856 71.95647 112.77090 1.000 44.76930 86 ARG C N 1
ATOM 10118 C CA . ARG C 1 86 ? -18.31503 71.03081 113.46170 1.000 48.63046 86 ARG C CA 1
ATOM 10119 C C . ARG C 1 86 ? -16.87890 71.29127 113.05052 1.000 41.73419 86 ARG C C 1
ATOM 10120 O O . ARG C 1 86 ? -16.59223 71.38355 111.85592 1.000 44.24606 86 ARG C O 1
ATOM 10128 N N . PHE C 1 87 ? -15.97783 71.36919 114.02021 1.000 41.90424 87 PHE C N 1
ATOM 10129 C CA . PHE C 1 87 ? -14.54386 71.48533 113.75152 1.000 37.64790 87 PHE C CA 1
ATOM 10130 C C . PHE C 1 87 ? -13.81794 70.23663 114.24134 1.000 37.66922 87 PHE C C 1
ATOM 10131 O O . PHE C 1 87 ? -13.92649 69.87410 115.41244 1.000 44.07187 87 PHE C O 1
ATOM 10139 N N . GLY C 1 88 ? -13.05571 69.59566 113.35919 1.000 41.12050 88 GLY C N 1
ATOM 10140 C CA . GLY C 1 88 ? -12.27599 68.44365 113.78041 1.000 37.79923 88 GLY C CA 1
ATOM 10141 C C . GLY C 1 88 ? -11.24110 68.77758 114.83582 1.000 41.28417 88 GLY C C 1
ATOM 10142 O O . GLY C 1 88 ? -10.90808 67.92806 115.66992 1.000 45.67958 88 GLY C O 1
ATOM 10143 N N . SER C 1 89 ? -10.70185 70.00517 114.79795 1.000 38.25470 89 SER C N 1
ATOM 10144 C CA . SER C 1 89 ? -9.76763 70.52448 115.80030 1.000 41.96830 89 SER C CA 1
ATOM 10145 C C . SER C 1 89 ? -9.44658 71.98343 115.49458 1.000 39.89639 89 SER C C 1
ATOM 10146 O O . SER C 1 89 ? -9.55501 72.41075 114.34702 1.000 41.18694 89 SER C O 1
ATOM 10149 N N . VAL C 1 90 ? -9.08675 72.75878 116.51227 1.000 39.43778 90 VAL C N 1
ATOM 10150 C CA . VAL C 1 90 ? -8.51020 74.08715 116.33478 1.000 34.73175 90 VAL C CA 1
ATOM 10151 C C . VAL C 1 90 ? -7.49365 74.26644 117.45739 1.000 40.11764 90 VAL C C 1
ATOM 10152 O O . VAL C 1 90 ? -7.82693 74.05194 118.62752 1.000 39.77055 90 VAL C O 1
ATOM 10156 N N . THR C 1 91 ? -6.25194 74.65727 117.10069 1.000 40.37381 91 THR C N 1
ATOM 10157 C CA . THR C 1 91 ? -5.05596 74.45087 117.92600 1.000 43.14740 91 THR C CA 1
ATOM 10158 C C . THR C 1 91 ? -4.41626 75.78340 118.33426 1.000 40.36179 91 THR C C 1
ATOM 10159 O O . THR C 1 91 ? -3.86072 76.48621 117.48916 1.000 43.43645 91 THR C O 1
ATOM 10163 N N . HIS C 1 92 ? -4.43593 76.11869 119.62733 1.000 39.35764 92 HIS C N 1
ATOM 10164 C CA . HIS C 1 92 ? -4.91835 75.27902 120.72931 1.000 39.49583 92 HIS C CA 1
ATOM 10165 C C . HIS C 1 92 ? -6.27707 75.69943 121.32056 1.000 43.37052 92 HIS C C 1
ATOM 10166 O O . HIS C 1 92 ? -7.11249 74.85818 121.68746 1.000 43.91906 92 HIS C O 1
ATOM 10173 N N . THR C 1 93 ? -6.48124 76.99999 121.43415 1.000 33.97680 93 THR C N 1
ATOM 10174 C CA . THR C 1 93 ? -7.68511 77.54117 122.02730 1.000 40.81921 93 THR C CA 1
ATOM 10175 C C . THR C 1 93 ? -8.45776 78.29043 120.95047 1.000 41.11129 93 THR C C 1
ATOM 10176 O O . THR C 1 93 ? -7.87859 79.09826 120.22385 1.000 42.11347 93 THR C O 1
ATOM 10180 N N . ALA C 1 94 ? -9.75641 78.02103 120.84408 1.000 40.52283 94 ALA C N 1
ATOM 10181 C CA . ALA C 1 94 ? -10.58958 78.58912 119.78970 1.000 40.89822 94 ALA C CA 1
ATOM 10182 C C . ALA C 1 94 ? -11.76785 79.39505 120.33873 1.000 43.91480 94 ALA C C 1
ATOM 10183 O O . ALA C 1 94 ? -12.30036 79.11963 121.42282 1.000 41.42233 94 ALA C O 1
ATOM 10185 N N . LYS C 1 95 ? -12.14813 80.40710 119.55885 1.000 40.93945 95 LYS C N 1
ATOM 10186 C CA . LYS C 1 95 ? -13.37137 81.17901 119.70394 1.000 43.71307 95 LYS C CA 1
ATOM 10187 C C . LYS C 1 95 ? -14.01044 81.28751 118.32207 1.000 48.54365 95 LYS C C 1
ATOM 10188 O O . LYS C 1 95 ? -13.30358 81.38831 117.31307 1.000 45.44631 95 LYS C O 1
ATOM 10194 N N . VAL C 1 96 ? -15.34375 81.25871 118.26845 1.000 51.69033 96 VAL C N 1
ATOM 10195 C CA . VAL C 1 96 ? -16.05448 81.03777 117.01511 1.000 43.77913 96 VAL C CA 1
ATOM 10196 C C . VAL C 1 96 ? -17.35386 81.83355 117.01855 1.000 50.09348 96 VAL C C 1
ATOM 10197 O O . VAL C 1 96 ? -18.27186 81.52094 117.78837 1.000 52.41978 96 VAL C O 1
ATOM 10201 N N . TRP C 1 97 ? -17.45780 82.82515 116.13038 1.000 52.23924 97 TRP C N 1
ATOM 10202 C CA . TRP C 1 97 ? -18.68906 83.58692 115.93547 1.000 47.52662 97 TRP C CA 1
ATOM 10203 C C . TRP C 1 97 ? -19.32418 83.30505 114.58440 1.000 44.24172 97 TRP C C 1
ATOM 10204 O O . TRP C 1 97 ? -18.69804 82.81000 113.65197 1.000 47.66485 97 TRP C O 1
ATOM 10215 N N . LEU C 1 98 ? -20.58934 83.67834 114.49785 1.000 53.64963 98 LEU C N 1
ATOM 10216 C CA . LEU C 1 98 ? -21.36534 83.64916 113.26730 1.000 50.09633 98 LEU C CA 1
ATOM 10217 C C . LEU C 1 98 ? -22.20613 84.91820 113.25901 1.000 50.50446 98 LEU C C 1
ATOM 10218 O O . LEU C 1 98 ? -22.97015 85.16661 114.19746 1.000 49.27744 98 LEU C O 1
ATOM 10223 N N . ASN C 1 99 ? -22.00697 85.74902 112.24220 1.000 50.02130 99 ASN C N 1
ATOM 10224 C CA . ASN C 1 99 ? -22.63827 87.05680 112.12034 1.000 45.95606 99 ASN C CA 1
ATOM 10225 C C . ASN C 1 99 ? -22.36585 87.94717 113.31540 1.000 50.48156 99 ASN C C 1
ATOM 10226 O O . ASN C 1 99 ? -23.09912 88.90790 113.54497 1.000 52.75795 99 ASN C O 1
ATOM 10231 N N . GLY C 1 100 ? -21.30949 87.66371 114.07505 1.000 54.78914 100 GLY C N 1
ATOM 10232 C CA . GLY C 1 100 ? -20.94441 88.45335 115.23499 1.000 53.13195 100 GLY C CA 1
ATOM 10233 C C . GLY C 1 100 ? -21.33489 87.84607 116.56554 1.000 51.68991 100 GLY C C 1
ATOM 10234 O O . GLY C 1 100 ? -20.89032 88.34102 117.61425 1.000 40.93825 100 GLY C O 1
ATOM 10235 N N . GLN C 1 101 ? -22.14106 86.78884 116.55862 1.000 52.02712 101 GLN C N 1
ATOM 10236 C CA . GLN C 1 101 ? -22.62366 86.18215 117.79192 1.000 58.88140 101 GLN C CA 1
ATOM 10237 C C . GLN C 1 101 ? -21.75960 84.98090 118.15375 1.000 52.41936 101 GLN C C 1
ATOM 10238 O O . GLN C 1 101 ? -21.54158 84.08943 117.32978 1.000 49.15955 101 GLN C O 1
ATOM 10244 N N . LEU C 1 102 ? -21.27883 84.95800 119.38647 1.000 50.88849 102 LEU C N 1
ATOM 10245 C CA . LEU C 1 102 ? -20.41812 83.86751 119.81503 1.000 52.30489 102 LEU C CA 1
ATOM 10246 C C . LEU C 1 102 ? -21.20384 82.56175 119.81173 1.000 51.36614 102 LEU C C 1
ATOM 10247 O O . LEU C 1 102 ? -22.28137 82.47382 120.40747 1.000 50.84429 102 LEU C O 1
ATOM 10252 N N . ILE C 1 103 ? -20.67452 81.54808 119.12600 1.000 50.95997 103 ILE C N 1
ATOM 10253 C CA . ILE C 1 103 ? -21.32362 80.24566 119.06866 1.000 48.14567 103 ILE C CA 1
ATOM 10254 C C . ILE C 1 103 ? -20.43116 79.10614 119.54378 1.000 47.80504 103 ILE C C 1
ATOM 10255 O O . ILE C 1 103 ? -20.89621 77.96211 119.59742 1.000 44.83152 103 ILE C O 1
ATOM 10260 N N . ALA C 1 104 ? -19.17470 79.37074 119.90965 1.000 48.18555 104 ALA C N 1
ATOM 10261 C CA . ALA C 1 104 ? -18.32427 78.29594 120.41459 1.000 43.62564 104 ALA C CA 1
ATOM 10262 C C . ALA C 1 104 ? -17.10665 78.87641 121.11819 1.000 45.41016 104 ALA C C 1
ATOM 10263 O O . ALA C 1 104 ? -16.62712 79.95751 120.76221 1.000 49.22814 104 ALA C O 1
ATOM 10265 N N . GLN C 1 105 ? -16.62156 78.14269 122.12611 1.000 43.45590 105 GLN C N 1
ATOM 10266 C CA . GLN C 1 105 ? -15.31629 78.38005 122.75051 1.000 40.93727 105 GLN C CA 1
ATOM 10267 C C . GLN C 1 105 ? -14.70608 77.02984 123.07974 1.000 39.95980 105 GLN C C 1
ATOM 10268 O O . GLN C 1 105 ? -15.30996 76.26280 123.82984 1.000 39.90757 105 GLN C O 1
ATOM 10274 N N . HIS C 1 106 ? -13.50745 76.73605 122.55692 1.000 40.48167 106 HIS C N 1
ATOM 10275 C CA . HIS C 1 106 ? -12.88452 75.45767 122.86346 1.000 39.34579 106 HIS C CA 1
ATOM 10276 C C . HIS C 1 106 ? -11.44401 75.62043 123.32133 1.000 39.48916 106 HIS C C 1
ATOM 10277 O O . HIS C 1 106 ? -10.71933 76.49731 122.85011 1.000 44.02641 106 HIS C O 1
ATOM 10284 N N . LYS C 1 107 ? -11.04835 74.77168 124.26193 1.000 40.97876 107 LYS C N 1
ATOM 10285 C CA . LYS C 1 107 ? -9.66949 74.63318 124.69717 1.000 40.89921 107 LYS C CA 1
ATOM 10286 C C . LYS C 1 107 ? -9.21543 73.22471 124.35782 1.000 44.87596 107 LYS C C 1
ATOM 10287 O O . LYS C 1 107 ? -9.99209 72.27485 124.47309 1.000 47.02306 107 LYS C O 1
ATOM 10293 N N . GLY C 1 108 ? -7.96665 73.08845 123.91999 1.000 43.30477 108 GLY C N 1
ATOM 10294 C CA . GLY C 1 108 ? -7.48391 71.78402 123.51927 1.000 41.89058 108 GLY C CA 1
ATOM 10295 C C . GLY C 1 108 ? -7.33916 71.68799 122.02317 1.000 42.36207 108 GLY C C 1
ATOM 10296 O O . GLY C 1 108 ? -8.31580 71.81022 121.27758 1.000 45.12498 108 GLY C O 1
ATOM 10297 N N . GLY C 1 109 ? -6.11795 71.46352 121.57575 1.000 43.03398 109 GLY C N 1
ATOM 10298 C CA . GLY C 1 109 ? -5.79094 71.60083 120.17461 1.000 46.01741 109 GLY C CA 1
ATOM 10299 C C . GLY C 1 109 ? -6.04911 70.39635 119.30619 1.000 48.63993 109 GLY C C 1
ATOM 10300 O O . GLY C 1 109 ? -5.78660 70.45356 118.09933 1.000 49.99947 109 GLY C O 1
ATOM 10301 N N . PHE C 1 110 ? -6.57702 69.31013 119.87317 1.000 46.37823 110 PHE C N 1
ATOM 10302 C CA . PHE C 1 110 ? -6.51920 68.03237 119.18214 1.000 40.12559 110 PHE C CA 1
ATOM 10303 C C . PHE C 1 110 ? -7.78371 67.21530 119.34228 1.000 40.16205 110 PHE C C 1
ATOM 10304 O O . PHE C 1 110 ? -7.78090 66.03030 118.97296 1.000 38.17703 110 PHE C O 1
ATOM 10312 N N . THR C 1 111 ? -8.85997 67.80694 119.85979 1.000 44.05907 111 THR C N 1
ATOM 10313 C CA . THR C 1 111 ? -10.14739 67.12964 119.93792 1.000 42.24444 111 THR C CA 1
ATOM 10314 C C . THR C 1 111 ? -11.26722 68.00405 119.38427 1.000 42.35383 111 THR C C 1
ATOM 10315 O O . THR C 1 111 ? -11.25211 69.22929 119.53159 1.000 45.78095 111 THR C O 1
ATOM 10319 N N . PRO C 1 112 ? -12.25573 67.38749 118.74853 1.000 45.02063 112 PRO C N 1
ATOM 10320 C CA . PRO C 1 112 ? -13.26969 68.14082 117.99982 1.000 45.46013 112 PRO C CA 1
ATOM 10321 C C . PRO C 1 112 ? -14.33992 68.80391 118.86286 1.000 49.30635 112 PRO C C 1
ATOM 10322 O O . PRO C 1 112 ? -14.58568 68.42588 120.01280 1.000 49.80575 112 PRO C O 1
ATOM 10326 N N . PHE C 1 113 ? -15.02488 69.77879 118.24822 1.000 44.89497 113 PHE C N 1
ATOM 10327 C CA . PHE C 1 113 ? -16.12818 70.47021 118.90148 1.000 46.84998 113 PHE C CA 1
ATOM 10328 C C . PHE C 1 113 ? -17.13041 70.95202 117.85782 1.000 48.32651 113 PHE C C 1
ATOM 10329 O O . PHE C 1 113 ? -16.84008 70.99926 116.65710 1.000 45.13781 113 PHE C O 1
ATOM 10337 N N . GLU C 1 114 ? -18.32306 71.32385 118.34474 1.000 48.52237 114 GLU C N 1
ATOM 10338 C CA . GLU C 1 114 ? -19.49076 71.56468 117.50491 1.000 42.01043 114 GLU C CA 1
ATOM 10339 C C . GLU C 1 114 ? -20.25769 72.78151 117.98442 1.000 41.33018 114 GLU C C 1
ATOM 10340 O O . GLU C 1 114 ? -20.11227 73.23741 119.11761 1.000 48.64090 114 GLU C O 1
ATOM 10346 N N . ALA C 1 115 ? -21.13581 73.26426 117.12134 1.000 47.61006 115 ALA C N 1
ATOM 10347 C CA . ALA C 1 115 ? -22.12124 74.25925 117.52397 1.000 47.35305 115 ALA C CA 1
ATOM 10348 C C . ALA C 1 115 ? -23.39429 74.00835 116.73309 1.000 49.17942 115 ALA C C 1
ATOM 10349 O O . ALA C 1 115 ? -23.33257 73.85267 115.50734 1.000 48.37187 115 ALA C O 1
ATOM 10351 N N . ASP C 1 116 ? -24.53196 73.97051 117.43713 1.000 47.78307 116 ASP C N 1
ATOM 10352 C CA . ASP C 1 116 ? -25.85121 73.75310 116.83085 1.000 51.84612 116 ASP C CA 1
ATOM 10353 C C . ASP C 1 116 ? -26.38363 75.08713 116.31364 1.000 55.05873 116 ASP C C 1
ATOM 10354 O O . ASP C 1 116 ? -26.90940 75.90665 117.07404 1.000 58.18225 116 ASP C O 1
ATOM 10359 N N . VAL C 1 117 ? -26.29627 75.29226 115.00447 1.000 51.62556 117 VAL C N 1
ATOM 10360 C CA . VAL C 1 117 ? -26.38578 76.64216 114.47149 1.000 47.29315 117 VAL C CA 1
ATOM 10361 C C . VAL C 1 117 ? -27.66436 76.78156 113.64418 1.000 50.90399 117 VAL C C 1
ATOM 10362 O O . VAL C 1 117 ? -27.77997 77.67051 112.78936 1.000 46.51607 117 VAL C O 1
ATOM 10366 N N . THR C 1 118 ? -28.66790 75.94323 113.95576 1.000 51.78773 118 THR C N 1
ATOM 10367 C CA . THR C 1 118 ? -29.91387 75.94703 113.18674 1.000 45.89675 118 THR C CA 1
ATOM 10368 C C . THR C 1 118 ? -30.64111 77.27655 113.31446 1.000 49.41396 118 THR C C 1
ATOM 10369 O O . THR C 1 118 ? -31.27903 77.74157 112.36111 1.000 47.23204 118 THR C O 1
ATOM 10373 N N . ALA C 1 119 ? -30.56081 77.90554 114.48557 1.000 57.83441 119 ALA C N 1
ATOM 10374 C CA . ALA C 1 119 ? -31.27957 79.15487 114.69200 1.000 57.16121 119 ALA C CA 1
ATOM 10375 C C . ALA C 1 119 ? -30.58305 80.35377 114.06037 1.000 60.92257 119 ALA C C 1
ATOM 10376 O O . ALA C 1 119 ? -31.17680 81.43771 114.02655 1.000 62.97458 119 ALA C O 1
ATOM 10378 N N . LEU C 1 120 ? -29.35278 80.20404 113.55427 1.000 53.01439 120 LEU C N 1
ATOM 10379 C CA . LEU C 1 120 ? -28.68684 81.32625 112.91290 1.000 50.74036 120 LEU C CA 1
ATOM 10380 C C . LEU C 1 120 ? -28.33339 81.08908 111.44944 1.000 53.87744 120 LEU C C 1
ATOM 10381 O O . LEU C 1 120 ? -27.78144 81.99498 110.81266 1.000 52.64265 120 LEU C O 1
ATOM 10386 N N . LEU C 1 121 ? -28.68069 79.92454 110.87899 1.000 54.56248 121 LEU C N 1
ATOM 10387 C CA . LEU C 1 121 ? -28.43230 79.61867 109.46529 1.000 52.59712 121 LEU C CA 1
ATOM 10388 C C . LEU C 1 121 ? -29.67684 78.97646 108.83087 1.000 51.85183 121 LEU C C 1
ATOM 10389 O O . LEU C 1 121 ? -29.75882 77.75616 108.67175 1.000 54.00067 121 LEU C O 1
ATOM 10394 N N . GLN C 1 122 ? -30.62338 79.82181 108.42066 1.000 57.88028 122 GLN C N 1
ATOM 10395 C CA . GLN C 1 122 ? -31.83616 79.44874 107.69133 1.000 57.71500 122 GLN C CA 1
ATOM 10396 C C . GLN C 1 122 ? -31.50168 79.11725 106.24694 1.000 54.12830 122 GLN C C 1
ATOM 10397 O O . GLN C 1 122 ? -30.44512 79.49015 105.74939 1.000 53.72127 122 GLN C O 1
ATOM 10403 N N . PRO C 1 123 ? -32.38504 78.41120 105.55140 1.000 50.49724 123 PRO C N 1
ATOM 10404 C CA . PRO C 1 123 ? -32.22792 78.26599 104.10086 1.000 51.58761 123 PRO C CA 1
ATOM 10405 C C . PRO C 1 123 ? -32.32553 79.61244 103.38984 1.000 56.48396 123 PRO C C 1
ATOM 10406 O O . PRO C 1 123 ? -33.22617 80.41617 103.65413 1.000 54.80975 123 PRO C O 1
ATOM 10410 N N . GLY C 1 124 ? -31.35757 79.86467 102.50237 1.000 57.50153 124 GLY C N 1
ATOM 10411 C CA . GLY C 1 124 ? -31.28516 81.07361 101.71212 1.000 58.32640 124 GLY C CA 1
ATOM 10412 C C . GLY C 1 124 ? -30.26706 82.08631 102.20387 1.000 57.91718 124 GLY C C 1
ATOM 10413 O O . GLY C 1 124 ? -29.66434 82.79649 101.38324 1.000 58.25636 124 GLY C O 1
ATOM 10414 N N . GLU C 1 125 ? -30.04633 82.16087 103.51219 1.000 51.57132 125 GLU C N 1
ATOM 10415 C CA . GLU C 1 125 ? -29.22937 83.24239 104.03731 1.000 56.24447 125 GLU C CA 1
ATOM 10416 C C . GLU C 1 125 ? -27.71752 82.92145 103.97098 1.000 58.65291 125 GLU C C 1
ATOM 10417 O O . GLU C 1 125 ? -27.27338 81.80112 103.68298 1.000 54.48625 125 GLU C O 1
ATOM 10423 N N . THR C 1 126 ? -26.92390 83.95306 104.23638 1.000 56.86978 126 THR C N 1
ATOM 10424 C CA . THR C 1 126 ? -25.47184 83.89543 104.20029 1.000 51.95090 126 THR C CA 1
ATOM 10425 C C . THR C 1 126 ? -24.94245 84.48071 105.49885 1.000 50.51607 126 THR C C 1
ATOM 10426 O O . THR C 1 126 ? -25.39448 85.54482 105.93214 1.000 47.84738 126 THR C O 1
ATOM 10430 N N . ALA C 1 127 ? -23.99316 83.78679 106.11836 1.000 51.76556 127 ALA C N 1
ATOM 10431 C CA . ALA C 1 127 ? -23.41345 84.22689 107.38165 1.000 51.47042 127 ALA C CA 1
ATOM 10432 C C . ALA C 1 127 ? -21.90201 84.44155 107.24537 1.000 48.28110 127 ALA C C 1
ATOM 10433 O O . ALA C 1 127 ? -21.24504 83.95509 106.31162 1.000 44.61937 127 ALA C O 1
ATOM 10435 N N . LEU C 1 128 ? -21.36107 85.21039 108.18411 1.000 42.93557 128 LEU C N 1
ATOM 10436 C CA . LEU C 1 128 ? -19.93746 85.45972 108.29210 1.000 44.91349 128 LEU C CA 1
ATOM 10437 C C . LEU C 1 128 ? -19.36711 84.61822 109.42018 1.000 47.55651 128 LEU C C 1
ATOM 10438 O O . LEU C 1 128 ? -19.56927 84.92062 110.60903 1.000 44.86274 128 LEU C O 1
ATOM 10443 N N . LEU C 1 129 ? -18.62356 83.55710 109.05709 1.000 54.25856 129 LEU C N 1
ATOM 10444 C CA . LEU C 1 129 ? -17.97458 82.66808 110.02306 1.000 49.10836 129 LEU C CA 1
ATOM 10445 C C . LEU C 1 129 ? -16.58556 83.20899 110.33030 1.000 45.25366 129 LEU C C 1
ATOM 10446 O O . LEU C 1 129 ? -15.72048 83.25484 109.45189 1.000 47.27097 129 LEU C O 1
ATOM 10451 N N . THR C 1 130 ? -16.37159 83.59223 111.58082 1.000 45.65784 130 THR C N 1
ATOM 10452 C CA . THR C 1 130 ? -15.08379 84.06229 112.07116 1.000 44.43429 130 THR C CA 1
ATOM 10453 C C . THR C 1 130 ? -14.59210 83.10141 113.14833 1.000 48.24933 130 THR C C 1
ATOM 10454 O O . THR C 1 130 ? -15.36463 82.71181 114.03391 1.000 46.33800 130 THR C O 1
ATOM 10458 N N . VAL C 1 131 ? -13.31823 82.69579 113.04549 1.000 48.23821 131 VAL C N 1
ATOM 10459 C CA . VAL C 1 131 ? -12.65954 81.81492 114.01043 1.000 42.90205 131 VAL C CA 1
ATOM 10460 C C . VAL C 1 131 ? -11.38524 82.49525 114.48662 1.000 43.61027 131 VAL C C 1
ATOM 10461 O O . VAL C 1 131 ? -10.55570 82.89852 113.66331 1.000 47.63021 131 VAL C O 1
ATOM 10465 N N . ALA C 1 132 ? -11.22365 82.62399 115.80773 1.000 47.98588 132 ALA C N 1
ATOM 10466 C CA . ALA C 1 132 ? -9.97515 83.09844 116.40310 1.000 39.58356 132 ALA C CA 1
ATOM 10467 C C . ALA C 1 132 ? -9.23174 81.92519 117.00436 1.000 37.84919 132 ALA C C 1
ATOM 10468 O O . ALA C 1 132 ? -9.82865 81.05324 117.63261 1.000 41.94746 132 ALA C O 1
ATOM 10470 N N . CYS C 1 133 ? -7.92059 81.91503 116.82401 1.000 44.70970 133 CYS C N 1
ATOM 10471 C CA . CYS C 1 133 ? -7.13905 80.71793 117.12605 1.000 43.22455 133 CYS C CA 1
ATOM 10472 C C . CYS C 1 133 ? -5.88055 81.15833 117.87127 1.000 42.70550 133 CYS C C 1
ATOM 10473 O O . CYS C 1 133 ? -5.04915 81.88282 117.32005 1.000 45.29744 133 CYS C O 1
ATOM 10476 N N . ASP C 1 134 ? -5.76598 80.74036 119.12914 1.000 41.95674 134 ASP C N 1
ATOM 10477 C CA . ASP C 1 134 ? -4.66405 81.12567 120.00705 1.000 44.98629 134 ASP C CA 1
ATOM 10478 C C . ASP C 1 134 ? -3.66071 79.98209 120.07799 1.000 40.75786 134 ASP C C 1
ATOM 10479 O O . ASP C 1 134 ? -4.03126 78.84306 120.37569 1.000 40.77919 134 ASP C O 1
ATOM 10484 N N . ASN C 1 135 ? -2.39609 80.28838 119.79605 1.000 40.01247 135 ASN C N 1
ATOM 10485 C CA . ASN C 1 135 ? -1.36177 79.26604 119.74506 1.000 38.72047 135 ASN C CA 1
ATOM 10486 C C . ASN C 1 135 ? -0.58247 79.14227 121.04651 1.000 43.52770 135 ASN C C 1
ATOM 10487 O O . ASN C 1 135 ? 0.34052 78.33113 121.12592 1.000 49.03255 135 ASN C O 1
ATOM 10492 N N . ARG C 1 136 ? -0.95486 79.88745 122.07817 1.000 41.89438 136 ARG C N 1
ATOM 10493 C CA . ARG C 1 136 ? -0.11956 80.00430 123.25406 1.000 35.66912 136 ARG C CA 1
ATOM 10494 C C . ARG C 1 136 ? -0.19533 78.74661 124.11144 1.000 40.25852 136 ARG C C 1
ATOM 10495 O O . ARG C 1 136 ? -1.28627 78.28621 124.47110 1.000 39.26580 136 ARG C O 1
ATOM 10503 N N . VAL C 1 137 ? 0.98080 78.18604 124.42621 1.000 41.35799 137 VAL C N 1
ATOM 10504 C CA . VAL C 1 137 ? 1.13653 77.08999 125.38029 1.000 39.38695 137 VAL C CA 1
ATOM 10505 C C . VAL C 1 137 ? 1.81622 77.62987 126.63018 1.000 37.57892 137 VAL C C 1
ATOM 10506 O O . VAL C 1 137 ? 2.62232 78.56391 126.56585 1.000 41.81151 137 VAL C O 1
ATOM 10510 N N . ASN C 1 138 ? 1.47031 77.04836 127.77382 1.000 38.16153 138 ASN C N 1
ATOM 10511 C CA . ASN C 1 138 ? 1.90955 77.50903 129.09000 1.000 39.35262 138 ASN C CA 1
ATOM 10512 C C . ASN C 1 138 ? 1.58285 76.41820 130.10695 1.000 43.87230 138 ASN C C 1
ATOM 10513 O O . ASN C 1 138 ? 1.21355 75.29794 129.73623 1.000 45.51408 138 ASN C O 1
ATOM 10518 N N . HIS C 1 139 ? 1.71180 76.74506 131.39813 1.000 43.65954 139 HIS C N 1
ATOM 10519 C CA . HIS C 1 139 ? 1.49294 75.75666 132.44957 1.000 44.31836 139 HIS C CA 1
ATOM 10520 C C . HIS C 1 139 ? 0.06500 75.25771 132.54187 1.000 45.95571 139 HIS C C 1
ATOM 10521 O O . HIS C 1 139 ? -0.17888 74.31689 133.30187 1.000 46.60847 139 HIS C O 1
ATOM 10528 N N . SER C 1 140 ? -0.89067 75.87841 131.84958 1.000 47.96440 140 SER C N 1
ATOM 10529 C CA . SER C 1 140 ? -2.25616 75.36652 131.86727 1.000 42.86984 140 SER C CA 1
ATOM 10530 C C . SER C 1 140 ? -2.58485 74.52403 130.64399 1.000 46.68330 140 SER C C 1
ATOM 10531 O O . SER C 1 140 ? -3.56596 73.78562 130.67623 1.000 51.40937 140 SER C O 1
ATOM 10534 N N . THR C 1 141 ? -1.79630 74.60390 129.57444 1.000 46.08584 141 THR C N 1
ATOM 10535 C CA . THR C 1 141 ? -2.14193 73.87525 128.36316 1.000 42.43170 141 THR C CA 1
ATOM 10536 C C . THR C 1 141 ? -1.68248 72.41926 128.40094 1.000 43.88198 141 THR C C 1
ATOM 10537 O O . THR C 1 141 ? -0.80399 72.02179 129.16591 1.000 45.10062 141 THR C O 1
ATOM 10541 N N . LEU C 1 142 ? -2.29503 71.62469 127.53235 1.000 45.38657 142 LEU C N 1
ATOM 10542 C CA . LEU C 1 142 ? -1.82107 70.28234 127.20392 1.000 39.87425 142 LEU C CA 1
ATOM 10543 C C . LEU C 1 142 ? -1.76986 70.22213 125.68965 1.000 42.26347 142 LEU C C 1
ATOM 10544 O O . LEU C 1 142 ? -2.83564 70.24341 125.03884 1.000 47.70263 142 LEU C O 1
ATOM 10549 N N . PRO C 1 143 ? -0.57776 70.13545 125.07886 1.000 45.87477 143 PRO C N 1
ATOM 10550 C CA . PRO C 1 143 ? 0.72598 69.95592 125.72076 1.000 36.56828 143 PRO C CA 1
ATOM 10551 C C . PRO C 1 143 ? 1.22377 71.19236 126.46948 1.000 42.57739 143 PRO C C 1
ATOM 10552 O O . PRO C 1 143 ? 0.95085 72.32767 126.06560 1.000 38.79901 143 PRO C O 1
ATOM 10556 N N . VAL C 1 144 ? 1.97661 70.94208 127.54608 1.000 44.74751 144 VAL C N 1
ATOM 10557 C CA . VAL C 1 144 ? 2.44068 71.98947 128.44769 1.000 40.02679 144 VAL C CA 1
ATOM 10558 C C . VAL C 1 144 ? 3.46319 72.88097 127.76116 1.000 40.22197 144 VAL C C 1
ATOM 10559 O O . VAL C 1 144 ? 4.32489 72.40755 127.01132 1.000 38.71574 144 VAL C O 1
ATOM 10563 N N . GLY C 1 145 ? 3.37289 74.18324 128.01866 1.000 41.56064 145 GLY C N 1
ATOM 10564 C CA . GLY C 1 145 ? 4.42194 75.11507 127.63735 1.000 41.21187 145 GLY C CA 1
ATOM 10565 C C . GLY C 1 145 ? 5.09392 75.64635 128.88662 1.000 44.66406 145 GLY C C 1
ATOM 10566 O O . GLY C 1 145 ? 4.49887 75.57609 129.96169 1.000 48.53819 145 GLY C O 1
ATOM 10567 N N . ASN C 1 146 ? 6.31448 76.15806 128.79077 1.000 45.98032 146 ASN C N 1
ATOM 10568 C CA . ASN C 1 146 ? 7.00846 76.69042 129.95219 1.000 44.23753 146 ASN C CA 1
ATOM 10569 C C . ASN C 1 146 ? 6.90494 78.21054 129.99381 1.000 48.32139 146 ASN C C 1
ATOM 10570 O O . ASN C 1 146 ? 6.63443 78.86742 128.98890 1.000 57.48030 146 ASN C O 1
ATOM 10575 N N . GLU C 1 147 ? 7.07849 78.76635 131.18109 1.000 49.36384 147 GLU C N 1
ATOM 10576 C CA . GLU C 1 147 ? 6.87481 80.19386 131.38755 1.000 57.09744 147 GLU C CA 1
ATOM 10577 C C . GLU C 1 147 ? 8.17136 80.82679 131.86142 1.000 66.01055 147 GLU C C 1
ATOM 10578 O O . GLU C 1 147 ? 9.17450 80.14383 132.07887 1.000 69.68911 147 GLU C O 1
ATOM 10584 N N . ASP C 1 148 ? 8.12239 82.14658 132.04133 1.000 71.28999 148 ASP C N 1
ATOM 10585 C CA . ASP C 1 148 ? 9.33657 82.95016 132.15316 1.000 73.26102 148 ASP C CA 1
ATOM 10586 C C . ASP C 1 148 ? 10.25785 82.38276 133.21741 1.000 72.66149 148 ASP C C 1
ATOM 10587 O O . ASP C 1 148 ? 9.82867 82.10793 134.34363 1.000 76.88118 148 ASP C O 1
ATOM 10592 N N . GLY C 1 149 ? 11.52174 82.16511 132.84614 1.000 69.58452 149 GLY C N 1
ATOM 10593 C CA . GLY C 1 149 ? 12.51900 81.60331 133.72936 1.000 74.35095 149 GLY C CA 1
ATOM 10594 C C . GLY C 1 149 ? 13.00587 80.22440 133.31756 1.000 70.07982 149 GLY C C 1
ATOM 10595 O O . GLY C 1 149 ? 14.17851 79.89839 133.54600 1.000 71.97441 149 GLY C O 1
ATOM 10596 N N . GLN C 1 150 ? 12.13277 79.40358 132.74969 1.000 63.30367 150 GLN C N 1
ATOM 10597 C CA . GLN C 1 150 ? 12.51467 78.12400 132.17929 1.000 60.74872 150 GLN C CA 1
ATOM 10598 C C . GLN C 1 150 ? 12.74311 78.30725 130.68369 1.000 59.54346 150 GLN C C 1
ATOM 10599 O O . GLN C 1 150 ? 12.44010 79.35761 130.11411 1.000 62.16211 150 GLN C O 1
ATOM 10605 N N . LEU C 1 151 ? 13.28381 77.27701 130.04166 1.000 54.14810 151 LEU C N 1
ATOM 10606 C CA . LEU C 1 151 ? 13.51998 77.32218 128.60575 1.000 53.10788 151 LEU C CA 1
ATOM 10607 C C . LEU C 1 151 ? 12.60131 76.34083 127.88234 1.000 50.56010 151 LEU C C 1
ATOM 10608 O O . LEU C 1 151 ? 11.71639 75.71772 128.48044 1.000 52.49260 151 LEU C O 1
ATOM 10613 N N . ALA C 1 152 ? 12.82398 76.18759 126.58188 1.000 53.18144 152 ALA C N 1
ATOM 10614 C CA . ALA C 1 152 ? 12.15561 75.12805 125.84542 1.000 46.46436 152 ALA C CA 1
ATOM 10615 C C . ALA C 1 152 ? 12.90541 73.81099 126.02510 1.000 47.50317 152 ALA C C 1
ATOM 10616 O O . ALA C 1 152 ? 14.07189 73.77163 126.43572 1.000 45.45099 152 ALA C O 1
ATOM 10618 N N . PHE C 1 153 ? 12.20681 72.72381 125.72973 1.000 41.91511 153 PHE C N 1
ATOM 10619 C CA . PHE C 1 153 ? 12.78733 71.40060 125.84838 1.000 41.75825 153 PHE C CA 1
ATOM 10620 C C . PHE C 1 153 ? 14.03169 71.26835 124.98159 1.000 44.10384 153 PHE C C 1
ATOM 10621 O O . PHE C 1 153 ? 14.03835 71.68759 123.81884 1.000 49.13647 153 PHE C O 1
ATOM 10629 N N . PHE C 1 154 ? 15.07984 70.66301 125.54679 1.000 45.97446 154 PHE C N 1
ATOM 10630 C CA . PHE C 1 154 ? 16.40781 70.58833 124.91685 1.000 49.55514 154 PHE C CA 1
ATOM 10631 C C . PHE C 1 154 ? 16.98819 71.97803 124.67306 1.000 46.20964 154 PHE C C 1
ATOM 10632 O O . PHE C 1 154 ? 17.74212 72.18341 123.72284 1.000 47.03659 154 PHE C O 1
ATOM 10640 N N . GLY C 1 155 ? 16.60674 72.95005 125.49465 1.000 42.98510 155 GLY C N 1
ATOM 10641 C CA . GLY C 1 155 ? 17.16575 74.27247 125.36189 1.000 40.40434 155 GLY C CA 1
ATOM 10642 C C . GLY C 1 155 ? 18.63834 74.30240 125.72283 1.000 60.20561 155 GLY C C 1
ATOM 10643 O O . GLY C 1 155 ? 19.20037 73.39419 126.35638 1.000 59.33622 155 GLY C O 1
ATOM 10644 N N . SER C 1 156 ? 19.28594 75.38079 125.29489 1.000 58.78508 156 SER C N 1
ATOM 10645 C CA . SER C 1 156 ? 20.70805 75.58978 125.53466 1.000 42.55070 156 SER C CA 1
ATOM 10646 C C . SER C 1 156 ? 20.85762 77.02311 126.00332 1.000 41.46026 156 SER C C 1
ATOM 10647 O O . SER C 1 156 ? 20.41019 77.94521 125.31256 1.000 46.90634 156 SER C O 1
ATOM 10650 N N . ASP C 1 157 ? 21.42439 77.22782 127.18900 1.000 42.05200 157 ASP C N 1
ATOM 10651 C CA . ASP C 1 157 ? 21.62360 78.58366 127.66691 1.000 38.88574 157 ASP C CA 1
ATOM 10652 C C . ASP C 1 157 ? 22.99667 78.76278 128.32024 1.000 45.46240 157 ASP C C 1
ATOM 10653 O O . ASP C 1 157 ? 23.60116 77.81597 128.83612 1.000 44.37851 157 ASP C O 1
ATOM 10658 N N . ASN C 1 158 ? 23.48059 79.99934 128.30128 1.000 39.51388 158 ASN C N 1
ATOM 10659 C CA . ASN C 1 158 ? 24.58243 80.40990 129.16445 1.000 39.11702 158 ASN C CA 1
ATOM 10660 C C . ASN C 1 158 ? 23.92349 81.22523 130.27146 1.000 38.31313 158 ASN C C 1
ATOM 10661 O O . ASN C 1 158 ? 23.71915 82.43040 130.14772 1.000 39.65812 158 ASN C O 1
ATOM 10666 N N . ALA C 1 159 ? 23.58699 80.55245 131.36984 1.000 42.46353 159 ALA C N 1
ATOM 10667 C CA . ALA C 1 159 ? 22.53002 81.06453 132.24366 1.000 51.93233 159 ALA C CA 1
ATOM 10668 C C . ALA C 1 159 ? 22.93087 82.36099 132.95506 1.000 53.45818 159 ALA C C 1
ATOM 10669 O O . ALA C 1 159 ? 22.16928 83.33572 132.95156 1.000 55.13955 159 ALA C O 1
ATOM 10671 N N . GLY C 1 160 ? 24.11489 82.40767 133.56643 1.000 45.70930 160 GLY C N 1
ATOM 10672 C CA . GLY C 1 160 ? 24.35158 83.51892 134.47866 1.000 51.01361 160 GLY C CA 1
ATOM 10673 C C . GLY C 1 160 ? 24.82298 84.83615 133.87232 1.000 53.98483 160 GLY C C 1
ATOM 10674 O O . GLY C 1 160 ? 24.87066 85.85078 134.58527 1.000 52.77990 160 GLY C O 1
ATOM 10675 N N . ILE C 1 161 ? 25.15466 84.84835 132.58875 1.000 46.45865 161 ILE C N 1
ATOM 10676 C CA . ILE C 1 161 ? 25.90587 85.96019 131.99667 1.000 43.80080 161 ILE C CA 1
ATOM 10677 C C . ILE C 1 161 ? 24.99780 87.17961 131.88114 1.000 43.05757 161 ILE C C 1
ATOM 10678 O O . ILE C 1 161 ? 23.87026 87.05508 131.37890 1.000 50.75721 161 ILE C O 1
ATOM 10683 N N . PRO C 1 162 ? 25.42491 88.36336 132.33143 1.000 40.23259 162 PRO C N 1
ATOM 10684 C CA . PRO C 1 162 ? 24.57500 89.55657 132.17188 1.000 39.56483 162 PRO C CA 1
ATOM 10685 C C . PRO C 1 162 ? 24.07957 89.80270 130.75641 1.000 47.10876 162 PRO C C 1
ATOM 10686 O O . PRO C 1 162 ? 22.88320 90.06024 130.55315 1.000 50.76097 162 PRO C O 1
ATOM 10690 N N . SER C 1 163 ? 24.96812 89.73007 129.76560 1.000 47.62772 163 SER C N 1
ATOM 10691 C CA . SER C 1 163 ? 24.57334 90.08357 128.40889 1.000 47.17110 163 SER C CA 1
ATOM 10692 C C . SER C 1 163 ? 23.42317 89.21027 127.92790 1.000 45.59986 163 SER C C 1
ATOM 10693 O O . SER C 1 163 ? 22.52438 89.69430 127.23849 1.000 44.73461 163 SER C O 1
ATOM 10696 N N . VAL C 1 164 ? 23.42175 87.93180 128.31542 1.000 46.16249 164 VAL C N 1
ATOM 10697 C CA . VAL C 1 164 ? 22.36946 87.00167 127.91877 1.000 43.69695 164 VAL C CA 1
ATOM 10698 C C . VAL C 1 164 ? 21.09012 87.26542 128.69004 1.000 44.19407 164 VAL C C 1
ATOM 10699 O O . VAL C 1 164 ? 19.98114 87.11510 128.16599 1.000 43.47707 164 VAL C O 1
ATOM 10703 N N . GLU C 1 165 ? 21.22008 87.62239 129.95965 1.000 50.18873 165 GLU C N 1
ATOM 10704 C CA . GLU C 1 165 ? 20.03523 87.71951 130.79513 1.000 51.52443 165 GLU C CA 1
ATOM 10705 C C . GLU C 1 165 ? 19.23634 88.95813 130.44133 1.000 49.95289 165 GLU C C 1
ATOM 10706 O O . GLU C 1 165 ? 18.00759 88.89779 130.31821 1.000 45.92320 165 GLU C O 1
ATOM 10712 N N . ALA C 1 166 ? 19.93238 90.07806 130.24452 1.000 48.81618 166 ALA C N 1
ATOM 10713 C CA . ALA C 1 166 ? 19.29423 91.28671 129.74697 1.000 49.13346 166 ALA C CA 1
ATOM 10714 C C . ALA C 1 166 ? 18.66162 91.05280 128.37956 1.000 51.68733 166 ALA C C 1
ATOM 10715 O O . ALA C 1 166 ? 17.59075 91.59574 128.07114 1.000 48.22414 166 ALA C O 1
ATOM 10717 N N . ALA C 1 167 ? 19.31970 90.25382 127.53835 1.000 52.00651 167 ALA C N 1
ATOM 10718 C CA . ALA C 1 167 ? 18.75910 89.96036 126.23001 1.000 45.51892 167 ALA C CA 1
ATOM 10719 C C . ALA C 1 167 ? 17.46905 89.16337 126.37404 1.000 52.64885 167 ALA C C 1
ATOM 10720 O O . ALA C 1 167 ? 16.43719 89.52487 125.78848 1.000 51.64270 167 ALA C O 1
ATOM 10722 N N . LYS C 1 168 ? 17.50230 88.08570 127.17063 1.000 50.68499 168 LYS C N 1
ATOM 10723 C CA . LYS C 1 168 ? 16.30127 87.27623 127.35039 1.000 49.77036 168 LYS C CA 1
ATOM 10724 C C . LYS C 1 168 ? 15.11957 88.14669 127.75611 1.000 50.52361 168 LYS C C 1
ATOM 10725 O O . LYS C 1 168 ? 14.02351 88.01651 127.19788 1.000 49.79668 168 LYS C O 1
ATOM 10731 N N . ARG C 1 169 ? 15.34738 89.08681 128.68280 1.000 50.69497 169 ARG C N 1
ATOM 10732 C CA . ARG C 1 169 ? 14.28060 89.98758 129.10555 1.000 50.23862 169 ARG C CA 1
ATOM 10733 C C . ARG C 1 169 ? 13.90127 90.96413 128.00227 1.000 52.74465 169 ARG C C 1
ATOM 10734 O O . ARG C 1 169 ? 12.71343 91.24533 127.80191 1.000 51.92257 169 ARG C O 1
ATOM 10742 N N . ALA C 1 170 ? 14.87784 91.47187 127.25163 1.000 55.79403 170 ALA C N 1
ATOM 10743 C CA . ALA C 1 170 ? 14.53647 92.32330 126.11694 1.000 51.00848 170 ALA C CA 1
ATOM 10744 C C . ALA C 1 170 ? 14.03881 91.54290 124.90826 1.000 46.69113 170 ALA C C 1
ATOM 10745 O O . ALA C 1 170 ? 13.47989 92.15499 123.99490 1.000 45.80964 170 ALA C O 1
ATOM 10747 N N . ALA C 1 171 ? 14.21967 90.22344 124.88173 1.000 47.92143 171 ALA C N 1
ATOM 10748 C CA . ALA C 1 171 ? 13.90233 89.43587 123.69967 1.000 47.60797 171 ALA C CA 1
ATOM 10749 C C . ALA C 1 171 ? 12.40416 89.44021 123.41138 1.000 52.98204 171 ALA C C 1
ATOM 10750 O O . ALA C 1 171 ? 11.57067 89.59359 124.30809 1.000 57.32395 171 ALA C O 1
ATOM 10752 N N . ALA C 1 172 ? 12.06910 89.25348 122.14244 1.000 48.43612 172 ALA C N 1
ATOM 10753 C CA . ALA C 1 172 ? 10.67864 89.14050 121.75110 1.000 46.34999 172 ALA C CA 1
ATOM 10754 C C . ALA C 1 172 ? 10.06917 87.85568 122.31331 1.000 51.31402 172 ALA C C 1
ATOM 10755 O O . ALA C 1 172 ? 10.73362 86.81250 122.34338 1.000 49.48468 172 ALA C O 1
ATOM 10757 N N . PRO C 1 173 ? 8.80444 87.89236 122.73963 1.000 56.37002 173 PRO C N 1
ATOM 10758 C CA . PRO C 1 173 ? 8.16597 86.70026 123.31152 1.000 49.50094 173 PRO C CA 1
ATOM 10759 C C . PRO C 1 173 ? 7.78900 85.67608 122.25795 1.000 49.10700 173 PRO C C 1
ATOM 10760 O O . PRO C 1 173 ? 7.38643 86.00897 121.14019 1.000 43.64184 173 PRO C O 1
ATOM 10764 N N . GLN C 1 174 ? 7.90559 84.41409 122.65791 1.000 43.75662 174 GLN C N 1
ATOM 10765 C CA . GLN C 1 174 ? 7.67429 83.27847 121.78696 1.000 45.47427 174 GLN C CA 1
ATOM 10766 C C . GLN C 1 174 ? 7.39031 82.07874 122.67697 1.000 46.97107 174 GLN C C 1
ATOM 10767 O O . GLN C 1 174 ? 7.91537 81.98616 123.78480 1.000 46.28148 174 GLN C O 1
ATOM 10773 N N . ASN C 1 175 ? 6.50748 81.19377 122.21563 1.000 51.74717 175 ASN C N 1
ATOM 10774 C CA . ASN C 1 175 ? 6.17908 80.01555 123.00776 1.000 42.56531 175 ASN C CA 1
ATOM 10775 C C . ASN C 1 175 ? 7.44632 79.19914 123.21718 1.000 45.64370 175 ASN C C 1
ATOM 10776 O O . ASN C 1 175 ? 8.25185 79.03165 122.30037 1.000 49.05989 175 ASN C O 1
ATOM 10781 N N . ARG C 1 176 ? 7.65485 78.73458 124.44591 1.000 44.47969 176 ARG C N 1
ATOM 10782 C CA . ARG C 1 176 ? 8.84461 77.97416 124.80432 1.000 40.71666 176 ARG C CA 1
ATOM 10783 C C . ARG C 1 176 ? 8.37591 76.61421 125.29747 1.000 41.79998 176 ARG C C 1
ATOM 10784 O O . ARG C 1 176 ? 8.15548 76.41037 126.49819 1.000 43.51869 176 ARG C O 1
ATOM 10792 N N . PRO C 1 177 ? 8.24007 75.64437 124.39606 1.000 40.19651 177 PRO C N 1
ATOM 10793 C CA . PRO C 1 177 ? 7.39631 74.47928 124.66647 1.000 43.33169 177 PRO C CA 1
ATOM 10794 C C . PRO C 1 177 ? 8.12553 73.36691 125.40820 1.000 39.81447 177 PRO C C 1
ATOM 10795 O O . PRO C 1 177 ? 9.18860 72.91863 124.98185 1.000 40.18842 177 PRO C O 1
ATOM 10799 N N . ASN C 1 178 ? 7.48583 72.85424 126.47505 1.000 43.72385 178 ASN C N 1
ATOM 10800 C CA . ASN C 1 178 ? 7.98365 71.70768 127.24586 1.000 40.14622 178 ASN C CA 1
ATOM 10801 C C . ASN C 1 178 ? 7.72787 70.39102 126.54581 1.000 37.00639 178 ASN C C 1
ATOM 10802 O O . ASN C 1 178 ? 7.30780 69.41030 127.16353 1.000 33.11839 178 ASN C O 1
ATOM 10807 N N . PHE C 1 179 ? 7.97986 70.36535 125.24418 1.000 39.79984 179 PHE C N 1
ATOM 10808 C CA . PHE C 1 179 ? 7.81419 69.17409 124.43066 1.000 41.47087 179 PHE C CA 1
ATOM 10809 C C . PHE C 1 179 ? 8.69573 69.30096 123.18859 1.000 39.84630 179 PHE C C 1
ATOM 10810 O O . PHE C 1 179 ? 9.04018 70.40826 122.75535 1.000 36.66576 179 PHE C O 1
ATOM 10818 N N . ASP C 1 180 ? 9.06827 68.15091 122.63173 1.000 35.65422 180 ASP C N 1
ATOM 10819 C CA . ASP C 1 180 ? 9.97518 68.11569 121.49422 1.000 35.05922 180 ASP C CA 1
ATOM 10820 C C . ASP C 1 180 ? 9.17643 67.83296 120.23066 1.000 38.62802 180 ASP C C 1
ATOM 10821 O O . ASP C 1 180 ? 9.10743 66.70590 119.73841 1.000 39.48055 180 ASP C O 1
ATOM 10826 N N . PHE C 1 181 ? 8.51507 68.87912 119.74956 1.000 37.54736 181 PHE C N 1
ATOM 10827 C CA . PHE C 1 181 ? 7.93498 68.96911 118.42285 1.000 33.49606 181 PHE C CA 1
ATOM 10828 C C . PHE C 1 181 ? 7.51548 70.41288 118.22013 1.000 36.97965 181 PHE C C 1
ATOM 10829 O O . PHE C 1 181 ? 7.27840 71.13174 119.19363 1.000 37.11858 181 PHE C O 1
ATOM 10837 N N . PHE C 1 182 ? 7.48565 70.84706 116.95745 1.000 34.05152 182 PHE C N 1
ATOM 10838 C CA . PHE C 1 182 ? 7.13180 72.23089 116.66318 1.000 33.27957 182 PHE C CA 1
ATOM 10839 C C . PHE C 1 182 ? 5.66260 72.55395 117.02657 1.000 37.88242 182 PHE C C 1
ATOM 10840 O O . PHE C 1 182 ? 4.74923 71.73276 116.85822 1.000 36.34135 182 PHE C O 1
ATOM 10848 N N . ASN C 1 183 ? 5.43630 73.77548 117.52404 1.000 38.63834 183 ASN C N 1
ATOM 10849 C CA . ASN C 1 183 ? 4.11088 74.22772 117.97022 1.000 38.42589 183 ASN C CA 1
ATOM 10850 C C . ASN C 1 183 ? 3.26555 74.73989 116.79640 1.000 31.38090 183 ASN C C 1
ATOM 10851 O O . ASN C 1 183 ? 2.94298 75.92482 116.68191 1.000 27.11706 183 ASN C O 1
ATOM 10856 N N . TYR C 1 184 ? 2.88054 73.80947 115.92509 1.000 32.11952 184 TYR C N 1
ATOM 10857 C CA . TYR C 1 184 ? 1.96838 74.15380 114.83622 1.000 36.20349 184 TYR C CA 1
ATOM 10858 C C . TYR C 1 184 ? 0.56521 74.45072 115.37734 1.000 40.52116 184 TYR C C 1
ATOM 10859 O O . TYR C 1 184 ? 0.11168 73.83782 116.34795 1.000 40.91854 184 TYR C O 1
ATOM 10868 N N . ALA C 1 185 ? -0.12982 75.37814 114.70735 1.000 41.25948 185 ALA C N 1
ATOM 10869 C CA . ALA C 1 185 ? -1.38036 75.96172 115.17545 1.000 40.49380 185 ALA C CA 1
ATOM 10870 C C . ALA C 1 185 ? -2.23735 76.35845 113.98524 1.000 39.58579 185 ALA C C 1
ATOM 10871 O O . ALA C 1 185 ? -1.74156 76.54599 112.87857 1.000 40.91090 185 ALA C O 1
ATOM 10873 N N . GLY C 1 186 ? -3.52556 76.54291 114.23876 1.000 44.22298 186 GLY C N 1
ATOM 10874 C CA . GLY C 1 186 ? -4.48862 76.82280 113.19891 1.000 37.36925 186 GLY C CA 1
ATOM 10875 C C . GLY C 1 186 ? -5.52564 75.73029 113.12618 1.000 39.62584 186 GLY C C 1
ATOM 10876 O O . GLY C 1 186 ? -5.56771 74.81521 113.95601 1.000 41.47036 186 GLY C O 1
ATOM 10877 N N . ILE C 1 187 ? -6.38501 75.84062 112.11362 1.000 39.56569 187 ILE C N 1
ATOM 10878 C CA . ILE C 1 187 ? -7.44872 74.86815 111.87147 1.000 38.30911 187 ILE C CA 1
ATOM 10879 C C . ILE C 1 187 ? -6.81177 73.68718 111.14170 1.000 40.05314 187 ILE C C 1
ATOM 10880 O O . ILE C 1 187 ? -6.54373 73.75095 109.93836 1.000 38.06261 187 ILE C O 1
ATOM 10885 N N . HIS C 1 188 ? -6.56005 72.60352 111.87918 1.000 38.31702 188 HIS C N 1
ATOM 10886 C CA . HIS C 1 188 ? -5.80037 71.47724 111.36266 1.000 37.66973 188 HIS C CA 1
ATOM 10887 C C . HIS C 1 188 ? -6.65836 70.43128 110.68437 1.000 45.20908 188 HIS C C 1
ATOM 10888 O O . HIS C 1 188 ? -6.13256 69.64240 109.88845 1.000 45.45099 188 HIS C O 1
ATOM 10895 N N . ARG C 1 189 ? -7.94739 70.38878 110.98059 1.000 45.94909 189 ARG C N 1
ATOM 10896 C CA . ARG C 1 189 ? -8.77603 69.26094 110.59587 1.000 43.68095 189 ARG C CA 1
ATOM 10897 C C . ARG C 1 189 ? -10.05513 69.72457 109.91866 1.000 39.27091 189 ARG C C 1
ATOM 10898 O O . ARG C 1 189 ? -10.50631 70.85534 110.12243 1.000 40.24613 189 ARG C O 1
ATOM 10906 N N . PRO C 1 190 ? -10.64027 68.88072 109.07496 1.000 39.16949 190 PRO C N 1
ATOM 10907 C CA . PRO C 1 190 ? -11.69666 69.34861 108.16830 1.000 44.31423 190 PRO C CA 1
ATOM 10908 C C . PRO C 1 190 ? -12.87246 69.95922 108.91999 1.000 46.51081 190 PRO C C 1
ATOM 10909 O O . PRO C 1 190 ? -13.40947 69.37063 109.86469 1.000 41.51163 190 PRO C O 1
ATOM 10913 N N . VAL C 1 191 ? -13.25229 71.15743 108.48777 1.000 46.86611 191 VAL C N 1
ATOM 10914 C CA . VAL C 1 191 ? -14.40340 71.88541 109.00042 1.000 40.69390 191 VAL C CA 1
ATOM 10915 C C . VAL C 1 191 ? -15.62342 71.42915 108.21858 1.000 42.04924 191 VAL C C 1
ATOM 10916 O O . VAL C 1 191 ? -15.75826 71.71446 107.02771 1.000 44.13594 191 VAL C O 1
ATOM 10920 N N . VAL C 1 192 ? -16.50757 70.73062 108.88160 1.000 41.07728 192 VAL C N 1
ATOM 10921 C CA . VAL C 1 192 ? -17.70886 70.18200 108.27643 1.000 47.19672 192 VAL C CA 1
ATOM 10922 C C . VAL C 1 192 ? -18.90795 71.06035 108.63328 1.000 45.99113 192 VAL C C 1
ATOM 10923 O O . VAL C 1 192 ? -18.91976 71.74651 109.66134 1.000 44.48620 192 VAL C O 1
ATOM 10927 N N . LEU C 1 193 ? -19.90793 71.07055 107.75555 1.000 45.20888 193 LEU C N 1
ATOM 10928 C CA . LEU C 1 193 ? -21.22509 71.63380 108.05538 1.000 49.33497 193 LEU C CA 1
ATOM 10929 C C . LEU C 1 193 ? -22.28612 70.59075 107.72159 1.000 46.82823 193 LEU C C 1
ATOM 10930 O O . LEU C 1 193 ? -22.39712 70.18047 106.56317 1.000 44.29938 193 LEU C O 1
ATOM 10935 N N . TYR C 1 194 ? -23.05610 70.13778 108.71460 1.000 40.85086 194 TYR C N 1
ATOM 10936 C CA . TYR C 1 194 ? -23.97007 69.04328 108.41324 1.000 40.24750 194 TYR C CA 1
ATOM 10937 C C . TYR C 1 194 ? -25.33530 69.20893 109.07306 1.000 45.20191 194 TYR C C 1
ATOM 10938 O O . TYR C 1 194 ? -25.55619 70.02982 109.97603 1.000 42.56735 194 TYR C O 1
ATOM 10947 N N . THR C 1 195 ? -26.24402 68.36460 108.58626 1.000 47.29267 195 THR C N 1
ATOM 10948 C CA . THR C 1 195 ? -27.66688 68.36992 108.87177 1.000 42.09009 195 THR C CA 1
ATOM 10949 C C . THR C 1 195 ? -28.04807 67.01186 109.44165 1.000 46.14631 195 THR C C 1
ATOM 10950 O O . THR C 1 195 ? -27.52673 65.97551 109.00022 1.000 40.57956 195 THR C O 1
ATOM 10954 N N . THR C 1 196 ? -28.95195 67.02225 110.41767 1.000 44.64449 196 THR C N 1
ATOM 10955 C CA . THR C 1 196 ? -29.71940 65.85821 110.83787 1.000 49.52971 196 THR C CA 1
ATOM 10956 C C . THR C 1 196 ? -31.19752 66.20579 110.91435 1.000 53.76852 196 THR C C 1
ATOM 10957 O O . THR C 1 196 ? -31.57501 67.38275 110.87686 1.000 53.19149 196 THR C O 1
ATOM 10961 N N . PRO C 1 197 ? -32.07401 65.19893 111.00038 1.000 54.64818 197 PRO C N 1
ATOM 10962 C CA . PRO C 1 197 ? -33.49689 65.48512 111.22440 1.000 49.97250 197 PRO C CA 1
ATOM 10963 C C . PRO C 1 197 ? -33.69306 66.28600 112.50358 1.000 59.12192 197 PRO C C 1
ATOM 10964 O O . PRO C 1 197 ? -32.79610 66.37306 113.35003 1.000 63.58554 197 PRO C O 1
ATOM 10968 N N . LYS C 1 198 ? -34.87962 66.90018 112.63330 1.000 53.60943 198 LYS C N 1
ATOM 10969 C CA . LYS C 1 198 ? -35.13145 67.71548 113.81128 1.000 46.61370 198 LYS C CA 1
ATOM 10970 C C . LYS C 1 198 ? -35.02363 66.88174 115.08440 1.000 51.73022 198 LYS C C 1
ATOM 10971 O O . LYS C 1 198 ? -34.61286 67.39860 116.12694 1.000 49.64069 198 LYS C O 1
ATOM 10973 N N . GLU C 1 199 ? -35.35485 65.59000 115.01632 1.000 54.10081 199 GLU C N 1
ATOM 10974 C CA . GLU C 1 199 ? -35.21019 64.66278 116.13758 1.000 54.44818 199 GLU C CA 1
ATOM 10975 C C . GLU C 1 199 ? -34.30591 63.52228 115.68617 1.000 54.82234 199 GLU C C 1
ATOM 10976 O O . GLU C 1 199 ? -34.67224 62.76235 114.77982 1.000 50.63490 199 GLU C O 1
ATOM 10978 N N . TYR C 1 200 ? -33.12888 63.39930 116.31519 1.000 58.10494 200 TYR C N 1
ATOM 10979 C CA . TYR C 1 200 ? -31.99137 62.69876 115.71150 1.000 50.34351 200 TYR C CA 1
ATOM 10980 C C . TYR C 1 200 ? -31.33717 61.70435 116.67088 1.000 50.35323 200 TYR C C 1
ATOM 10981 O O . TYR C 1 200 ? -31.47177 61.79281 117.89564 1.000 53.05487 200 TYR C O 1
ATOM 10990 N N . ILE C 1 201 ? -30.64203 60.72534 116.08535 1.000 45.30513 201 ILE C N 1
ATOM 10991 C CA . ILE C 1 201 ? -29.68271 59.92342 116.83692 1.000 52.44606 201 ILE C CA 1
ATOM 10992 C C . ILE C 1 201 ? -28.51554 60.82258 117.22700 1.000 54.75722 201 ILE C C 1
ATOM 10993 O O . ILE C 1 201 ? -28.08643 61.67106 116.43433 1.000 56.93408 201 ILE C O 1
ATOM 10998 N N . GLU C 1 202 ? -27.99184 60.66826 118.45144 1.000 49.73396 202 GLU C N 1
ATOM 10999 C CA . GLU C 1 202 ? -26.87724 61.52406 118.85007 1.000 55.91840 202 GLU C CA 1
ATOM 11000 C C . GLU C 1 202 ? -25.66992 60.81938 119.47219 1.000 59.68945 202 GLU C C 1
ATOM 11001 O O . GLU C 1 202 ? -24.64208 61.48002 119.67646 1.000 59.12632 202 GLU C O 1
ATOM 11007 N N . ASP C 1 203 ? -25.74206 59.52305 119.76529 1.000 57.66008 203 ASP C N 1
ATOM 11008 C CA . ASP C 1 203 ? -24.57316 58.80281 120.25289 1.000 57.28962 203 ASP C CA 1
ATOM 11009 C C . ASP C 1 203 ? -24.80653 57.31444 120.06997 1.000 52.81244 203 ASP C C 1
ATOM 11010 O O . ASP C 1 203 ? -25.91602 56.83191 120.28991 1.000 53.31239 203 ASP C O 1
ATOM 11015 N N . VAL C 1 204 ? -23.76136 56.59888 119.65701 1.000 51.25864 204 VAL C N 1
ATOM 11016 C CA . VAL C 1 204 ? -23.81770 55.15441 119.47082 1.000 46.19469 204 VAL C CA 1
ATOM 11017 C C . VAL C 1 204 ? -22.62166 54.53608 120.17255 1.000 49.33566 204 VAL C C 1
ATOM 11018 O O . VAL C 1 204 ? -21.47548 54.91886 119.91498 1.000 48.06833 204 VAL C O 1
ATOM 11022 N N . THR C 1 205 ? -22.89118 53.58463 121.05189 1.000 46.33083 205 THR C N 1
ATOM 11023 C CA . THR C 1 205 ? -21.87546 52.82668 121.74785 1.000 43.80730 205 THR C CA 1
ATOM 11024 C C . THR C 1 205 ? -22.01801 51.37650 121.34454 1.000 46.25484 205 THR C C 1
ATOM 11025 O O . THR C 1 205 ? -23.12722 50.89177 121.13629 1.000 51.58690 205 THR C O 1
ATOM 11029 N N . ILE C 1 206 ? -20.89052 50.70513 121.18693 1.000 45.60498 206 ILE C N 1
ATOM 11030 C CA . ILE C 1 206 ? -20.87278 49.32952 120.72969 1.000 45.82315 206 ILE C CA 1
ATOM 11031 C C . ILE C 1 206 ? -19.78781 48.61026 121.51326 1.000 53.56552 206 ILE C C 1
ATOM 11032 O O . ILE C 1 206 ? -18.62172 49.03146 121.49715 1.000 47.92921 206 ILE C O 1
ATOM 11037 N N . VAL C 1 207 ? -20.17017 47.54755 122.21262 1.000 49.22626 207 VAL C N 1
ATOM 11038 C CA . VAL C 1 207 ? -19.21453 46.72797 122.94558 1.000 54.82125 207 VAL C CA 1
ATOM 11039 C C . VAL C 1 207 ? -19.37183 45.29514 122.45087 1.000 57.83905 207 VAL C C 1
ATOM 11040 O O . VAL C 1 207 ? -20.39127 44.65282 122.73877 1.000 55.30696 207 VAL C O 1
ATOM 11044 N N . PRO C 1 208 ? -18.40031 44.76751 121.66651 1.000 61.01405 208 PRO C N 1
ATOM 11045 C CA . PRO C 1 208 ? -18.55766 43.43018 121.07272 1.000 58.68938 208 PRO C CA 1
ATOM 11046 C C . PRO C 1 208 ? -17.84049 42.32653 121.83797 1.000 57.18064 208 PRO C C 1
ATOM 11047 O O . PRO C 1 208 ? -17.13563 42.60237 122.81017 1.000 64.89239 208 PRO C O 1
ATOM 11051 N N . ALA C 1 209 ? -18.02788 41.07365 121.41604 1.000 58.71999 209 ALA C N 1
ATOM 11052 C CA . ALA C 1 209 ? -17.45745 39.91661 122.09748 1.000 63.68703 209 ALA C CA 1
ATOM 11053 C C . ALA C 1 209 ? -17.12119 38.84114 121.07170 1.000 65.40133 209 ALA C C 1
ATOM 11054 O O . ALA C 1 209 ? -17.83132 38.67240 120.07590 1.000 66.02188 209 ALA C O 1
ATOM 11056 N N . VAL C 1 210 ? -16.04828 38.09047 121.35245 1.000 65.35088 210 VAL C N 1
ATOM 11057 C CA . VAL C 1 210 ? -15.44337 37.18163 120.37765 1.000 63.58056 210 VAL C CA 1
ATOM 11058 C C . VAL C 1 210 ? -16.36692 36.02655 119.99284 1.000 61.33949 210 VAL C C 1
ATOM 11059 O O . VAL C 1 210 ? -16.21534 35.45388 118.90716 1.000 60.04560 210 VAL C O 1
ATOM 11063 N N . ASP C 1 211 ? -17.34558 35.68163 120.82791 1.000 65.43497 211 ASP C N 1
ATOM 11064 C CA . ASP C 1 211 ? -18.31169 34.66256 120.42516 1.000 64.77134 211 ASP C CA 1
ATOM 11065 C C . ASP C 1 211 ? -19.29355 35.16025 119.37472 1.000 60.45322 211 ASP C C 1
ATOM 11066 O O . ASP C 1 211 ? -19.97210 34.33778 118.75571 1.000 65.54141 211 ASP C O 1
ATOM 11071 N N . GLY C 1 212 ? -19.40250 36.47024 119.16622 1.000 62.25838 212 GLY C N 1
ATOM 11072 C CA . GLY C 1 212 ? -20.38320 37.02662 118.23182 1.000 64.64245 212 GLY C CA 1
ATOM 11073 C C . GLY C 1 212 ? -21.51163 37.84159 118.86377 1.000 65.03080 212 GLY C C 1
ATOM 11074 O O . GLY C 1 212 ? -22.35128 38.37147 118.12391 1.000 66.00492 212 GLY C O 1
ATOM 11075 N N . THR C 1 213 ? -21.59616 37.97583 120.18341 1.000 65.40053 213 THR C N 1
ATOM 11076 C CA . THR C 1 213 ? -22.57485 38.84754 120.81858 1.000 64.30678 213 THR C CA 1
ATOM 11077 C C . THR C 1 213 ? -22.03775 40.27180 120.87161 1.000 65.55113 213 THR C C 1
ATOM 11078 O O . THR C 1 213 ? -20.85828 40.48812 121.16685 1.000 66.48524 213 THR C O 1
ATOM 11082 N N . VAL C 1 214 ? -22.91166 41.24284 120.61497 1.000 59.76567 214 VAL C N 1
ATOM 11083 C CA . VAL C 1 214 ? -22.53529 42.65286 120.59342 1.000 56.28644 214 VAL C CA 1
ATOM 11084 C C . VAL C 1 214 ? -23.52002 43.42911 121.44918 1.000 53.57299 214 VAL C C 1
ATOM 11085 O O . VAL C 1 214 ? -24.72493 43.39070 121.19163 1.000 59.24847 214 VAL C O 1
ATOM 11089 N N . GLN C 1 215 ? -23.01874 44.14934 122.44200 1.000 53.21123 215 GLN C N 1
ATOM 11090 C CA . GLN C 1 215 ? -23.85991 45.07806 123.18240 1.000 58.19395 215 GLN C CA 1
ATOM 11091 C C . GLN C 1 215 ? -23.85067 46.43540 122.48971 1.000 55.92382 215 GLN C C 1
ATOM 11092 O O . GLN C 1 215 ? -22.82088 46.87466 121.96732 1.000 54.55392 215 GLN C O 1
ATOM 11098 N N . TYR C 1 216 ? -25.00820 47.09821 122.49127 1.000 58.57602 216 TYR C N 1
ATOM 11099 C CA . TYR C 1 216 ? -25.16662 48.35279 121.77162 1.000 50.24544 216 TYR C CA 1
ATOM 11100 C C . TYR C 1 216 ? -26.10730 49.26837 122.53654 1.000 46.35436 216 TYR C C 1
ATOM 11101 O O . TYR C 1 216 ? -26.87309 48.83092 123.39861 1.000 51.16436 216 TYR C O 1
ATOM 11110 N N . ALA C 1 217 ? -26.04574 50.55130 122.19639 1.000 41.44423 217 ALA C N 1
ATOM 11111 C CA . ALA C 1 217 ? -26.84618 51.56229 122.87575 1.000 44.75923 217 ALA C CA 1
ATOM 11112 C C . ALA C 1 217 ? -26.87900 52.80715 121.99682 1.000 44.24924 217 ALA C C 1
ATOM 11113 O O . ALA C 1 217 ? -25.85579 53.47968 121.84331 1.000 47.13221 217 ALA C O 1
ATOM 11115 N N . VAL C 1 218 ? -28.04914 53.12514 121.44524 1.000 49.00676 218 VAL C N 1
ATOM 11116 C CA . VAL C 1 218 ? -28.21912 54.21988 120.48450 1.000 54.81959 218 VAL C CA 1
ATOM 11117 C C . VAL C 1 218 ? -29.02911 55.32637 121.16760 1.000 54.88099 218 VAL C C 1
ATOM 11118 O O . VAL C 1 218 ? -30.21900 55.13752 121.44874 1.000 59.11209 218 VAL C O 1
ATOM 11122 N N . LYS C 1 219 ? -28.40695 56.48779 121.42710 1.000 54.93831 219 LYS C N 1
ATOM 11123 C CA . LYS C 1 219 ? -29.07445 57.59538 122.11544 1.000 58.69286 219 LYS C CA 1
ATOM 11124 C C . LYS C 1 219 ? -29.73299 58.54561 121.11831 1.000 62.43666 219 LYS C C 1
ATOM 11125 O O . LYS C 1 219 ? -29.16645 58.84777 120.05906 1.000 61.24104 219 LYS C O 1
ATOM 11131 N N . THR C 1 220 ? -30.92657 59.03893 121.48238 1.000 66.19070 220 THR C N 1
ATOM 11132 C CA . THR C 1 220 ? -31.82068 59.76488 120.58066 1.000 60.10929 220 THR C CA 1
ATOM 11133 C C . THR C 1 220 ? -32.46688 60.93781 121.32120 1.000 59.31678 220 THR C C 1
ATOM 11134 O O . THR C 1 220 ? -32.50010 60.98013 122.55546 1.000 54.94195 220 THR C O 1
ATOM 11138 N N . THR C 1 221 ? -32.94340 61.91597 120.55095 1.000 55.85322 221 THR C N 1
ATOM 11139 C CA . THR C 1 221 ? -33.67037 63.06775 121.07225 1.000 56.28738 221 THR C CA 1
ATOM 11140 C C . THR C 1 221 ? -35.19216 62.91991 120.98324 1.000 67.82523 221 THR C C 1
ATOM 11141 O O . THR C 1 221 ? -35.91100 63.27905 121.92905 1.000 60.83264 221 THR C O 1
ATOM 11145 N N . GLY C 1 222 ? -35.70439 62.39160 119.87733 1.000 68.69764 222 GLY C N 1
ATOM 11146 C CA . GLY C 1 222 ? -37.13299 62.31982 119.65730 1.000 67.41608 222 GLY C CA 1
ATOM 11147 C C . GLY C 1 222 ? -37.76043 61.09667 120.29147 1.000 66.80769 222 GLY C C 1
ATOM 11148 O O . GLY C 1 222 ? -37.24506 60.51944 121.25096 1.000 62.34394 222 GLY C O 1
ATOM 11149 N N . SER C 1 223 ? -38.89758 60.68865 119.72671 1.000 64.47735 223 SER C N 1
ATOM 11150 C CA . SER C 1 223 ? -39.69072 59.61390 120.30486 1.000 62.40920 223 SER C CA 1
ATOM 11151 C C . SER C 1 223 ? -39.90218 58.47186 119.32298 1.000 58.59224 223 SER C C 1
ATOM 11152 O O . SER C 1 223 ? -40.82725 57.67052 119.49093 1.000 54.56536 223 SER C O 1
ATOM 11155 N N . ALA C 1 224 ? -39.06556 58.37587 118.30793 1.000 53.71764 224 ALA C N 1
ATOM 11156 C CA . ALA C 1 224 ? -39.31756 57.30638 117.36581 1.000 55.09888 224 ALA C CA 1
ATOM 11157 C C . ALA C 1 224 ? -38.81239 55.97588 117.91935 1.000 50.90741 224 ALA C C 1
ATOM 11158 O O . ALA C 1 224 ? -37.88664 55.94310 118.72742 1.000 53.04206 224 ALA C O 1
ATOM 11160 N N . PRO C 1 225 ? -39.43467 54.86766 117.53420 1.000 53.10979 225 PRO C N 1
ATOM 11161 C CA . PRO C 1 225 ? -38.81249 53.57022 117.78909 1.000 49.70807 225 PRO C CA 1
ATOM 11162 C C . PRO C 1 225 ? -37.50112 53.49716 117.03337 1.000 56.99846 225 PRO C C 1
ATOM 11163 O O . PRO C 1 225 ? -37.43257 53.81737 115.84058 1.000 57.13443 225 PRO C O 1
ATOM 11167 N N . VAL C 1 226 ? -36.46645 53.08836 117.74244 1.000 56.18541 226 VAL C N 1
ATOM 11168 C CA . VAL C 1 226 ? -35.16010 52.79509 117.17306 1.000 49.58420 226 VAL C CA 1
ATOM 11169 C C . VAL C 1 226 ? -35.15672 51.34252 116.72588 1.000 51.92567 226 VAL C C 1
ATOM 11170 O O . VAL C 1 226 ? -35.68887 50.46900 117.42160 1.000 55.12803 226 VAL C O 1
ATOM 11174 N N . ARG C 1 227 ? -34.57348 51.08325 115.55795 1.000 56.25593 227 ARG C N 1
ATOM 11175 C CA . ARG C 1 227 ? -34.31894 49.73707 115.05679 1.000 58.32396 227 ARG C CA 1
ATOM 11176 C C . ARG C 1 227 ? -32.89090 49.68986 114.52519 1.000 51.88179 227 ARG C C 1
ATOM 11177 O O . ARG C 1 227 ? -32.43911 50.62512 113.85460 1.000 52.49792 227 ARG C O 1
ATOM 11185 N N . VAL C 1 228 ? -32.15726 48.62818 114.85431 1.000 50.65671 228 VAL C N 1
ATOM 11186 C CA . VAL C 1 228 ? -30.79015 48.48611 114.36963 1.000 55.72224 228 VAL C CA 1
ATOM 11187 C C . VAL C 1 228 ? -30.66982 47.20875 113.55622 1.000 55.01463 228 VAL C C 1
ATOM 11188 O O . VAL C 1 228 ? -31.51480 46.31232 113.60188 1.000 54.10825 228 VAL C O 1
ATOM 11192 N N . THR C 1 229 ? -29.56938 47.15107 112.82217 1.000 52.55721 229 THR C N 1
ATOM 11193 C CA . THR C 1 229 ? -29.23284 46.08597 111.90328 1.000 55.11288 229 THR C CA 1
ATOM 11194 C C . THR C 1 229 ? -27.71670 46.03644 111.84230 1.000 54.69065 229 THR C C 1
ATOM 11195 O O . THR C 1 229 ? -27.06025 47.08463 111.86566 1.000 52.73171 229 THR C O 1
ATOM 11199 N N . VAL C 1 230 ? -27.15895 44.83156 111.80748 1.000 52.03356 230 VAL C N 1
ATOM 11200 C CA . VAL C 1 230 ? -25.72522 44.65598 111.61138 1.000 57.65998 230 VAL C CA 1
ATOM 11201 C C . VAL C 1 230 ? -25.49409 44.18103 110.18246 1.000 58.14437 230 VAL C C 1
ATOM 11202 O O . VAL C 1 230 ? -26.12522 43.21517 109.72874 1.000 58.86349 230 VAL C O 1
ATOM 11206 N N . LEU C 1 231 ? -24.60530 44.87444 109.46761 1.000 58.83561 231 LEU C N 1
ATOM 11207 C CA . LEU C 1 231 ? -24.25521 44.57847 108.08668 1.000 54.12930 231 LEU C CA 1
ATOM 11208 C C . LEU C 1 231 ? -22.85074 43.99851 107.98448 1.000 57.08878 231 LEU C C 1
ATOM 11209 O O . LEU C 1 231 ? -21.96792 44.30895 108.79202 1.000 59.16011 231 LEU C O 1
ATOM 11214 N N . ASP C 1 232 ? -22.65078 43.15515 106.96872 1.000 59.80471 232 ASP C N 1
ATOM 11215 C CA . ASP C 1 232 ? -21.35825 42.54910 106.70229 1.000 58.26032 232 ASP C CA 1
ATOM 11216 C C . ASP C 1 232 ? -20.55897 43.45325 105.76830 1.000 62.58469 232 ASP C C 1
ATOM 11217 O O . ASP C 1 232 ? -21.02390 44.51345 105.33725 1.000 57.42491 232 ASP C O 1
ATOM 11222 N N . ALA C 1 233 ? -19.34332 43.01279 105.43341 1.000 62.61057 233 ALA C N 1
ATOM 11223 C CA . ALA C 1 233 ? -18.48275 43.81608 104.57849 1.000 59.04870 233 ALA C CA 1
ATOM 11224 C C . ALA C 1 233 ? -19.11077 44.05255 103.21189 1.000 51.07927 233 ALA C C 1
ATOM 11225 O O . ALA C 1 233 ? -18.89847 45.11342 102.61924 1.000 52.45341 233 ALA C O 1
ATOM 11227 N N . ASP C 1 234 ? -19.90710 43.09976 102.70697 1.000 58.79273 234 ASP C N 1
ATOM 11228 C CA . ASP C 1 234 ? -20.57618 43.25837 101.40645 1.000 62.88803 234 ASP C CA 1
ATOM 11229 C C . ASP C 1 234 ? -21.78400 44.18910 101.45012 1.000 64.04208 234 ASP C C 1
ATOM 11230 O O . ASP C 1 234 ? -22.17268 44.71847 100.40197 1.000 66.05439 234 ASP C O 1
ATOM 11235 N N . GLY C 1 235 ? -22.39250 44.38716 102.62104 1.000 63.45639 235 GLY C N 1
ATOM 11236 C CA . GLY C 1 235 ? -23.58467 45.19916 102.75418 1.000 59.52508 235 GLY C CA 1
ATOM 11237 C C . GLY C 1 235 ? -24.85773 44.42904 103.02988 1.000 63.24391 235 GLY C C 1
ATOM 11238 O O . GLY C 1 235 ? -25.93850 45.03014 103.01172 1.000 67.05516 235 GLY C O 1
ATOM 11239 N N . ASN C 1 236 ? -24.76127 43.12726 103.28214 1.000 57.22401 236 ASN C N 1
ATOM 11240 C CA . ASN C 1 236 ? -25.90175 42.28446 103.58537 1.000 56.86061 236 ASN C CA 1
ATOM 11241 C C . ASN C 1 236 ? -26.18238 42.27992 105.08242 1.000 57.24113 236 ASN C C 1
ATOM 11242 O O . ASN C 1 236 ? -25.25858 42.21647 105.89815 1.000 54.37752 236 ASN C O 1
ATOM 11247 N N . ALA C 1 237 ? -27.46941 42.34601 105.44293 1.000 59.24140 237 ALA C N 1
ATOM 11248 C CA . ALA C 1 237 ? -27.88290 42.33648 106.84560 1.000 54.53402 237 ALA C CA 1
ATOM 11249 C C . ALA C 1 237 ? -27.89113 40.90780 107.38180 1.000 53.59782 237 ALA C C 1
ATOM 11250 O O . ALA C 1 237 ? -28.43384 40.00022 106.74499 1.000 56.15869 237 ALA C O 1
ATOM 11252 N N . VAL C 1 238 ? -27.27834 40.70752 108.54674 1.000 49.97441 238 VAL C N 1
ATOM 11253 C CA . VAL C 1 238 ? -27.05905 39.37306 109.09666 1.000 48.12413 238 VAL C CA 1
ATOM 11254 C C . VAL C 1 238 ? -27.63060 39.20704 110.49445 1.000 51.06037 238 VAL C C 1
ATOM 11255 O O . VAL C 1 238 ? -27.63736 38.07681 111.00951 1.000 47.07571 238 VAL C O 1
ATOM 11259 N N . ALA C 1 239 ? -28.07606 40.29004 111.13078 1.000 53.38675 239 ALA C N 1
ATOM 11260 C CA . ALA C 1 239 ? -28.85447 40.25092 112.36296 1.000 55.82955 239 ALA C CA 1
ATOM 11261 C C . ALA C 1 239 ? -29.55245 41.59486 112.50650 1.000 57.65287 239 ALA C C 1
ATOM 11262 O O . ALA C 1 239 ? -29.25327 42.54478 111.77865 1.000 55.97494 239 ALA C O 1
ATOM 11264 N N . SER C 1 240 ? -30.48268 41.66479 113.46336 1.000 59.65139 240 SER C N 1
ATOM 11265 C CA . SER C 1 240 ? -31.38438 42.80599 113.62510 1.000 60.99099 240 SER C CA 1
ATOM 11266 C C . SER C 1 240 ? -32.01820 42.77499 115.00847 1.000 60.25026 240 SER C C 1
ATOM 11267 O O . SER C 1 240 ? -32.24597 41.70351 115.58060 1.000 60.24167 240 SER C O 1
ATOM 11270 N N . ALA C 1 241 ? -32.31482 43.96193 115.52717 1.000 57.39204 241 ALA C N 1
ATOM 11271 C CA . ALA C 1 241 ? -32.95989 44.08818 116.82512 1.000 60.61745 241 ALA C CA 1
ATOM 11272 C C . ALA C 1 241 ? -33.64283 45.43997 116.86905 1.000 64.01921 241 ALA C C 1
ATOM 11273 O O . ALA C 1 241 ? -33.18540 46.38939 116.22584 1.000 63.39118 241 ALA C O 1
ATOM 11275 N N . GLU C 1 242 ? -34.73771 45.51476 117.63960 1.000 70.13512 242 GLU C N 1
ATOM 11276 C CA . GLU C 1 242 ? -35.64990 46.66049 117.61143 1.000 69.64382 242 GLU C CA 1
ATOM 11277 C C . GLU C 1 242 ? -35.87103 47.31495 118.97633 1.000 62.64655 242 GLU C C 1
ATOM 11278 O O . GLU C 1 242 ? -37.01698 47.48263 119.40009 1.000 61.18007 242 GLU C O 1
ATOM 11284 N N . SER C 1 243 ? -34.78427 47.69576 119.65561 1.000 62.31991 243 SER C N 1
ATOM 11285 C CA . SER C 1 243 ? -34.79595 48.58743 120.81405 1.000 55.38090 243 SER C CA 1
ATOM 11286 C C . SER C 1 243 ? -33.55395 49.47650 120.77508 1.000 53.78045 243 SER C C 1
ATOM 11287 O O . SER C 1 243 ? -32.62868 49.25231 119.98946 1.000 50.39302 243 SER C O 1
ATOM 11290 N N . ALA C 1 244 ? -33.54101 50.49790 121.63481 1.000 51.14187 244 ALA C N 1
ATOM 11291 C CA . ALA C 1 244 ? -32.41673 51.42904 121.67406 1.000 50.22712 244 ALA C CA 1
ATOM 11292 C C . ALA C 1 244 ? -31.23067 50.87248 122.46686 1.000 50.88879 244 ALA C C 1
ATOM 11293 O O . ALA C 1 244 ? -30.07107 51.15831 122.13395 1.000 47.91579 244 ALA C O 1
ATOM 11295 N N . GLU C 1 245 ? -31.49800 50.07499 123.49509 1.000 48.12434 245 GLU C N 1
ATOM 11296 C CA . GLU C 1 245 ? -30.48651 49.33987 124.23248 1.000 53.43072 245 GLU C CA 1
ATOM 11297 C C . GLU C 1 245 ? -30.70170 47.84215 124.02774 1.000 55.30115 245 GLU C C 1
ATOM 11298 O O . GLU C 1 245 ? -31.78595 47.39060 123.64920 1.000 57.06891 245 GLU C O 1
ATOM 11304 N N . GLY C 1 246 ? -29.66212 47.06531 124.26960 1.000 54.87303 246 GLY C N 1
ATOM 11305 C CA . GLY C 1 246 ? -29.79534 45.63096 124.16532 1.000 56.93567 246 GLY C CA 1
ATOM 11306 C C . GLY C 1 246 ? -28.54492 45.00316 123.58629 1.000 59.62478 246 GLY C C 1
ATOM 11307 O O . GLY C 1 246 ? -27.47367 45.61309 123.54793 1.000 58.29054 246 GLY C O 1
ATOM 11308 N N . THR C 1 247 ? -28.69787 43.75603 123.14943 1.000 60.60613 247 THR C N 1
ATOM 11309 C CA . THR C 1 247 ? -27.61890 43.01090 122.52819 1.000 61.01629 247 THR C CA 1
ATOM 11310 C C . THR C 1 247 ? -28.11100 42.40590 121.22067 1.000 60.58588 247 THR C C 1
ATOM 11311 O O . THR C 1 247 ? -29.28975 42.08310 121.05849 1.000 63.53315 247 THR C O 1
ATOM 11315 N N . ILE C 1 248 ? -27.18960 42.30049 120.27459 1.000 66.57821 248 ILE C N 1
ATOM 11316 C CA . ILE C 1 248 ? -27.43516 41.76627 118.94493 1.000 63.89858 248 ILE C CA 1
ATOM 11317 C C . ILE C 1 248 ? -26.31701 40.77664 118.67263 1.000 63.55149 248 ILE C C 1
ATOM 11318 O O . ILE C 1 248 ? -25.18983 40.94509 119.14630 1.000 66.88940 248 ILE C O 1
ATOM 11323 N N . THR C 1 249 ? -26.63758 39.71008 117.95046 1.000 62.72133 249 THR C N 1
ATOM 11324 C CA . THR C 1 249 ? -25.71031 38.59940 117.79728 1.000 62.25428 249 THR C CA 1
ATOM 11325 C C . THR C 1 249 ? -25.52953 38.28292 116.32709 1.000 63.74102 249 THR C C 1
ATOM 11326 O O . THR C 1 249 ? -26.51994 38.16144 115.59312 1.000 59.86488 249 THR C O 1
ATOM 11330 N N . ILE C 1 250 ? -24.27564 38.09605 115.92424 1.000 56.11733 250 ILE C N 1
ATOM 11331 C CA . ILE C 1 250 ? -23.85612 37.89665 114.54368 1.000 53.90075 250 ILE C CA 1
ATOM 11332 C C . ILE C 1 250 ? -23.48326 36.42601 114.37645 1.000 54.92669 250 ILE C C 1
ATOM 11333 O O . ILE C 1 250 ? -22.45127 35.98876 114.89858 1.000 58.21681 250 ILE C O 1
ATOM 11338 N N . PRO C 1 251 ? -24.25042 35.64082 113.63713 1.000 57.14297 251 PRO C N 1
ATOM 11339 C CA . PRO C 1 251 ? -23.89820 34.23340 113.46883 1.000 57.91054 251 PRO C CA 1
ATOM 11340 C C . PRO C 1 251 ? -22.70265 34.13523 112.54530 1.000 57.23441 251 PRO C C 1
ATOM 11341 O O . PRO C 1 251 ? -22.55275 34.93042 111.61859 1.000 52.36391 251 PRO C O 1
ATOM 11345 N N . GLU C 1 252 ? -21.86534 33.13129 112.80961 1.000 62.75910 252 GLU C N 1
ATOM 11346 C CA . GLU C 1 252 ? -20.50974 33.02003 112.26902 1.000 62.55838 252 GLU C CA 1
ATOM 11347 C C . GLU C 1 252 ? -19.85516 34.39571 112.15673 1.000 58.91935 252 GLU C C 1
ATOM 11348 O O . GLU C 1 252 ? -19.75133 34.96466 111.06530 1.000 63.89506 252 GLU C O 1
ATOM 11354 N N . VAL C 1 253 ? -19.41971 34.94875 113.26870 1.000 58.06402 253 VAL C N 1
ATOM 11355 C CA . VAL C 1 253 ? -18.83125 36.28057 113.24177 1.000 63.47645 253 VAL C CA 1
ATOM 11356 C C . VAL C 1 253 ? -17.39697 36.19695 112.71587 1.000 61.09946 253 VAL C C 1
ATOM 11357 O O . VAL C 1 253 ? -16.65838 35.24439 113.00225 1.000 53.52449 253 VAL C O 1
ATOM 11361 N N . HIS C 1 254 ? -17.03650 37.16650 111.87641 1.000 59.40116 254 HIS C N 1
ATOM 11362 C CA . HIS C 1 254 ? -15.67238 37.35019 111.40583 1.000 53.09021 254 HIS C CA 1
ATOM 11363 C C . HIS C 1 254 ? -14.93880 38.25589 112.38725 1.000 53.50826 254 HIS C C 1
ATOM 11364 O O . HIS C 1 254 ? -15.36004 39.39377 112.62665 1.000 50.84093 254 HIS C O 1
ATOM 11371 N N . LEU C 1 255 ? -13.84040 37.75445 112.94461 1.000 55.86254 255 LEU C N 1
ATOM 11372 C CA . LEU C 1 255 ? -13.04689 38.51161 113.90135 1.000 50.49806 255 LEU C CA 1
ATOM 11373 C C . LEU C 1 255 ? -12.08413 39.47867 113.20724 1.000 53.63582 255 LEU C C 1
ATOM 11374 O O . LEU C 1 255 ? -11.57818 39.22425 112.10104 1.000 54.30729 255 LEU C O 1
ATOM 11379 N N . TRP C 1 256 ? -11.84157 40.60114 113.87809 1.000 46.65633 256 TRP C N 1
ATOM 11380 C CA . TRP C 1 256 ? -10.99133 41.66763 113.36841 1.000 48.97035 256 TRP C CA 1
ATOM 11381 C C . TRP C 1 256 ? -9.54395 41.40583 113.78645 1.000 50.95317 256 TRP C C 1
ATOM 11382 O O . TRP C 1 256 ? -9.23989 41.32098 114.97955 1.000 51.23396 256 TRP C O 1
ATOM 11393 N N . GLU C 1 257 ? -8.64843 41.27016 112.81117 1.000 53.95310 257 GLU C N 1
ATOM 11394 C CA . GLU C 1 257 ? -7.26201 40.93415 113.11366 1.000 52.90759 257 GLU C CA 1
ATOM 11395 C C . GLU C 1 257 ? -6.31238 41.67038 112.18025 1.000 50.70757 257 GLU C C 1
ATOM 11396 O O . GLU C 1 257 ? -6.55876 41.73249 110.96557 1.000 55.60341 257 GLU C O 1
ATOM 11402 N N . PRO C 1 258 ? -5.22375 42.21842 112.70641 1.000 46.19095 258 PRO C N 1
ATOM 11403 C CA . PRO C 1 258 ? -4.18477 42.77318 111.83658 1.000 52.49535 258 PRO C CA 1
ATOM 11404 C C . PRO C 1 258 ? -3.56634 41.66435 110.99746 1.000 56.33005 258 PRO C C 1
ATOM 11405 O O . PRO C 1 258 ? -3.65901 40.48429 111.34599 1.000 58.79733 258 PRO C O 1
ATOM 11409 N N . ARG C 1 259 ? -2.94975 42.04817 109.86687 1.000 56.18753 259 ARG C N 1
ATOM 11410 C CA . ARG C 1 259 ? -2.37495 41.04039 108.98053 1.000 54.09357 259 ARG C CA 1
ATOM 11411 C C . ARG C 1 259 ? -1.45504 40.13433 109.80297 1.000 57.92497 259 ARG C C 1
ATOM 11412 O O . ARG C 1 259 ? -0.81903 40.60645 110.76137 1.000 56.26154 259 ARG C O 1
ATOM 11414 N N . PRO C 1 260 ? -1.44054 38.81140 109.54773 1.000 58.76093 260 PRO C N 1
ATOM 11415 C CA . PRO C 1 260 ? -2.04765 37.99783 108.48568 1.000 58.79319 260 PRO C CA 1
ATOM 11416 C C . PRO C 1 260 ? -3.53740 37.77299 108.66870 1.000 55.36475 260 PRO C C 1
ATOM 11417 O O . PRO C 1 260 ? -4.15299 37.08451 107.85960 1.000 59.70766 260 PRO C O 1
ATOM 11421 N N . GLY C 1 261 ? -4.09429 38.31896 109.73879 1.000 52.48027 261 GLY C N 1
ATOM 11422 C CA . GLY C 1 261 ? -5.51942 38.25955 109.93464 1.000 53.83929 261 GLY C CA 1
ATOM 11423 C C . GLY C 1 261 ? -6.24734 39.16120 108.95661 1.000 57.26351 261 GLY C C 1
ATOM 11424 O O . GLY C 1 261 ? -5.65221 39.93093 108.19702 1.000 52.31784 261 GLY C O 1
ATOM 11425 N N . THR C 1 262 ? -7.57700 39.04895 108.97985 1.000 54.10999 262 THR C N 1
ATOM 11426 C CA . THR C 1 262 ? -8.41232 39.89533 108.15541 1.000 48.29804 262 THR C CA 1
ATOM 11427 C C . THR C 1 262 ? -8.98164 41.00279 109.01269 1.000 49.71397 262 THR C C 1
ATOM 11428 O O . THR C 1 262 ? -9.60518 40.71393 110.04759 1.000 56.42718 262 THR C O 1
ATOM 11432 N N . PRO C 1 263 ? -8.79040 42.25113 108.65608 1.000 45.18893 263 PRO C N 1
ATOM 11433 C CA . PRO C 1 263 ? -9.33417 43.34142 109.47945 1.000 50.15180 263 PRO C CA 1
ATOM 11434 C C . PRO C 1 263 ? -10.79833 43.56800 109.13208 1.000 49.92092 263 PRO C C 1
ATOM 11435 O O . PRO C 1 263 ? -11.18996 44.56804 108.50824 1.000 51.23730 263 PRO C O 1
ATOM 11439 N N . TYR C 1 264 ? -11.62671 42.59340 109.50166 1.000 48.66356 264 TYR C N 1
ATOM 11440 C CA . TYR C 1 264 ? -13.00099 42.54027 109.01752 1.000 50.82486 264 TYR C CA 1
ATOM 11441 C C . TYR C 1 264 ? -13.86157 43.53305 109.78637 1.000 48.12807 264 TYR C C 1
ATOM 11442 O O . TYR C 1 264 ? -13.97132 43.45508 111.01525 1.000 46.15905 264 TYR C O 1
ATOM 11451 N N . LEU C 1 265 ? -14.47750 44.46170 109.06840 1.000 42.84065 265 LEU C N 1
ATOM 11452 C CA . LEU C 1 265 ? -15.29045 45.49269 109.69431 1.000 51.27341 265 LEU C CA 1
ATOM 11453 C C . LEU C 1 265 ? -16.77860 45.22924 109.46250 1.000 47.83805 265 LEU C C 1
ATOM 11454 O O . LEU C 1 265 ? -17.19147 44.87869 108.35270 1.000 51.42951 265 LEU C O 1
ATOM 11459 N N . TYR C 1 266 ? -17.57272 45.39886 110.51347 1.000 46.84232 266 TYR C N 1
ATOM 11460 C CA . TYR C 1 266 ? -19.03390 45.36210 110.45405 1.000 56.00576 266 TYR C CA 1
ATOM 11461 C C . TYR C 1 266 ? -19.60146 46.77902 110.51688 1.000 51.62087 266 TYR C C 1
ATOM 11462 O O . TYR C 1 266 ? -18.92135 47.72441 110.92815 1.000 53.13694 266 TYR C O 1
ATOM 11471 N N . THR C 1 267 ? -20.86408 46.92662 110.12122 1.000 40.62850 267 THR C N 1
ATOM 11472 C CA . THR C 1 267 ? -21.56163 48.18846 110.32728 1.000 39.34349 267 THR C CA 1
ATOM 11473 C C . THR C 1 267 ? -22.80595 47.95951 111.16287 1.000 42.94090 267 THR C C 1
ATOM 11474 O O . THR C 1 267 ? -23.53425 46.99645 110.93872 1.000 44.76821 267 THR C O 1
ATOM 11478 N N . LEU C 1 268 ? -23.01842 48.81837 112.14721 1.000 42.44716 268 LEU C N 1
ATOM 11479 C CA . LEU C 1 268 ? -24.29276 48.90615 112.83411 1.000 47.51967 268 LEU C CA 1
ATOM 11480 C C . LEU C 1 268 ? -25.10358 49.98371 112.13762 1.000 50.05217 268 LEU C C 1
ATOM 11481 O O . LEU C 1 268 ? -24.64284 51.12235 112.01269 1.000 50.98414 268 LEU C O 1
ATOM 11486 N N . HIS C 1 269 ? -26.29911 49.62326 111.68393 1.000 47.77245 269 HIS C N 1
ATOM 11487 C CA . HIS C 1 269 ? -27.16399 50.49519 110.89531 1.000 47.20106 269 HIS C CA 1
ATOM 11488 C C . HIS C 1 269 ? -28.34847 50.87956 111.77741 1.000 51.39968 269 HIS C C 1
ATOM 11489 O O . HIS C 1 269 ? -29.24905 50.06729 112.01276 1.000 57.05258 269 HIS C O 1
ATOM 11496 N N . ALA C 1 270 ? -28.35801 52.10609 112.27502 1.000 44.57431 270 ALA C N 1
ATOM 11497 C CA . ALA C 1 270 ? -29.40290 52.53649 113.19297 1.000 47.33590 270 ALA C CA 1
ATOM 11498 C C . ALA C 1 270 ? -30.34636 53.47621 112.46929 1.000 50.75805 270 ALA C C 1
ATOM 11499 O O . ALA C 1 270 ? -29.92848 54.54927 112.01148 1.000 46.41744 270 ALA C O 1
ATOM 11501 N N . THR C 1 271 ? -31.60859 53.06261 112.36159 1.000 52.55829 271 THR C N 1
ATOM 11502 C CA . THR C 1 271 ? -32.68737 53.92776 111.91111 1.000 51.60916 271 THR C CA 1
ATOM 11503 C C . THR C 1 271 ? -33.54339 54.29248 113.11643 1.000 55.74285 271 THR C C 1
ATOM 11504 O O . THR C 1 271 ? -33.59525 53.56262 114.11188 1.000 58.11973 271 THR C O 1
ATOM 11508 N N . CYS C 1 272 ? -34.18388 55.45244 113.03220 1.000 56.57180 272 CYS C N 1
ATOM 11509 C CA . CYS C 1 272 ? -35.06333 55.93232 114.08992 1.000 52.66922 272 CYS C CA 1
ATOM 11510 C C . CYS C 1 272 ? -35.82326 57.14911 113.58135 1.000 54.02636 272 CYS C C 1
ATOM 11511 O O . CYS C 1 272 ? -35.26467 58.24846 113.45800 1.000 54.49804 272 CYS C O 1
ATOM 11514 N N . GLY C 1 273 ? -37.10111 56.94840 113.27436 1.000 50.45040 273 GLY C N 1
ATOM 11515 C CA . GLY C 1 273 ? -37.82212 57.97905 112.56584 1.000 50.38269 273 GLY C CA 1
ATOM 11516 C C . GLY C 1 273 ? -37.19131 58.21200 111.20608 1.000 54.44778 273 GLY C C 1
ATOM 11517 O O . GLY C 1 273 ? -36.74511 57.27787 110.52691 1.000 54.43671 273 GLY C O 1
ATOM 11518 N N . ALA C 1 274 ? -37.12847 59.47951 110.80670 1.000 51.92484 274 ALA C N 1
ATOM 11519 C CA . ALA C 1 274 ? -36.50441 59.80938 109.53417 1.000 52.41542 274 ALA C CA 1
ATOM 11520 C C . ALA C 1 274 ? -34.98041 59.68678 109.56466 1.000 53.88853 274 ALA C C 1
ATOM 11521 O O . ALA C 1 274 ? -34.34796 59.81956 108.51313 1.000 52.13854 274 ALA C O 1
ATOM 11523 N N . ASP C 1 275 ? -34.37899 59.43280 110.72616 1.000 52.93801 275 ASP C N 1
ATOM 11524 C CA . ASP C 1 275 ? -32.93238 59.49833 110.87634 1.000 54.33372 275 ASP C CA 1
ATOM 11525 C C . ASP C 1 275 ? -32.25729 58.15147 110.61971 1.000 53.98923 275 ASP C C 1
ATOM 11526 O O . ASP C 1 275 ? -32.86975 57.08328 110.73732 1.000 57.02868 275 ASP C O 1
ATOM 11531 N N . VAL C 1 276 ? -30.97019 58.22394 110.26079 1.000 49.37326 276 VAL C N 1
ATOM 11532 C CA . VAL C 1 276 ? -30.13523 57.06131 109.93827 1.000 51.38689 276 VAL C CA 1
ATOM 11533 C C . VAL C 1 276 ? -28.69061 57.37055 110.31837 1.000 50.88624 276 VAL C C 1
ATOM 11534 O O . VAL C 1 276 ? -28.20649 58.49428 110.13084 1.000 48.60327 276 VAL C O 1
ATOM 11538 N N . TYR C 1 277 ? -27.98325 56.36662 110.82947 1.000 48.79881 277 TYR C N 1
ATOM 11539 C CA . TYR C 1 277 ? -26.56878 56.55389 111.10877 1.000 44.83234 277 TYR C CA 1
ATOM 11540 C C . TYR C 1 277 ? -25.88000 55.20391 111.13883 1.000 47.52201 277 TYR C C 1
ATOM 11541 O O . TYR C 1 277 ? -26.40007 54.24417 111.70870 1.000 48.83639 277 TYR C O 1
ATOM 11550 N N . ASP C 1 278 ? -24.70041 55.15040 110.54149 1.000 51.49085 278 ASP C N 1
ATOM 11551 C CA . ASP C 1 278 ? -23.97607 53.90320 110.30429 1.000 52.31348 278 ASP C CA 1
ATOM 11552 C C . ASP C 1 278 ? -22.71309 53.90926 111.15984 1.000 52.78239 278 ASP C C 1
ATOM 11553 O O . ASP C 1 278 ? -21.73686 54.58420 110.83152 1.000 52.99257 278 ASP C O 1
ATOM 11558 N N . GLN C 1 279 ? -22.72107 53.15472 112.24787 1.000 50.88296 279 GLN C N 1
ATOM 11559 C CA . GLN C 1 279 ? -21.53706 53.04923 113.08314 1.000 48.83934 279 GLN C CA 1
ATOM 11560 C C . GLN C 1 279 ? -20.70730 51.84635 112.66014 1.000 47.10806 279 GLN C C 1
ATOM 11561 O O . GLN C 1 279 ? -21.21356 50.72731 112.55814 1.000 48.34772 279 GLN C O 1
ATOM 11567 N N . THR C 1 280 ? -19.42880 52.07536 112.43807 1.000 54.23636 280 THR C N 1
ATOM 11568 C CA . THR C 1 280 ? -18.53553 51.00420 112.04513 1.000 49.49516 280 THR C CA 1
ATOM 11569 C C . THR C 1 280 ? -17.87983 50.38836 113.27911 1.000 52.31395 280 THR C C 1
ATOM 11570 O O . THR C 1 280 ? -17.77875 51.02837 114.33270 1.000 55.17843 280 THR C O 1
ATOM 11574 N N . PHE C 1 281 ? -17.47013 49.12431 113.15767 1.000 50.88706 281 PHE C N 1
ATOM 11575 C CA . PHE C 1 281 ? -16.89217 48.42707 114.30418 1.000 49.05182 281 PHE C CA 1
ATOM 11576 C C . PHE C 1 281 ? -16.29392 47.08589 113.87838 1.000 46.64681 281 PHE C C 1
ATOM 11577 O O . PHE C 1 281 ? -16.47620 46.62591 112.74820 1.000 48.84158 281 PHE C O 1
ATOM 11585 N N . GLY C 1 282 ? -15.55461 46.47227 114.80852 1.000 43.27412 282 GLY C N 1
ATOM 11586 C CA . GLY C 1 282 ? -14.94689 45.17780 114.56985 1.000 43.71931 282 GLY C CA 1
ATOM 11587 C C . GLY C 1 282 ? -14.98912 44.33236 115.82864 1.000 45.47100 282 GLY C C 1
ATOM 11588 O O . GLY C 1 282 ? -15.04124 44.84346 116.95051 1.000 42.47818 282 GLY C O 1
ATOM 11589 N N . VAL C 1 283 ? -14.95999 43.02416 115.63104 1.000 40.68416 283 VAL C N 1
ATOM 11590 C CA . VAL C 1 283 ? -15.21758 42.08592 116.71497 1.000 47.73974 283 VAL C CA 1
ATOM 11591 C C . VAL C 1 283 ? -13.90077 41.40845 117.06996 1.000 47.55493 283 VAL C C 1
ATOM 11592 O O . VAL C 1 283 ? -13.40091 40.56662 116.31105 1.000 49.74594 283 VAL C O 1
ATOM 11596 N N . ARG C 1 284 ? -13.34651 41.76762 118.23313 1.000 50.90940 284 ARG C N 1
ATOM 11597 C CA . ARG C 1 284 ? -12.00998 41.35151 118.66647 1.000 45.22365 284 ARG C CA 1
ATOM 11598 C C . ARG C 1 284 ? -11.88800 41.59524 120.15969 1.000 42.04322 284 ARG C C 1
ATOM 11599 O O . ARG C 1 284 ? -12.24181 42.67435 120.64054 1.000 44.44227 284 ARG C O 1
ATOM 11607 N N . SER C 1 285 ? -11.38306 40.61911 120.89212 1.000 49.06063 285 SER C N 1
ATOM 11608 C CA . SER C 1 285 ? -11.13949 40.83680 122.31309 1.000 53.02650 285 SER C CA 1
ATOM 11609 C C . SER C 1 285 ? -9.68489 41.22401 122.56517 1.000 50.09943 285 SER C C 1
ATOM 11610 O O . SER C 1 285 ? -8.79176 40.93903 121.76645 1.000 46.78693 285 SER C O 1
ATOM 11613 N N . ILE C 1 286 ? -9.46857 41.89621 123.69526 1.000 52.78758 286 ILE C N 1
ATOM 11614 C CA . ILE C 1 286 ? -8.14549 42.12298 124.25979 1.000 51.45568 286 ILE C CA 1
ATOM 11615 C C . ILE C 1 286 ? -8.21124 41.84218 125.74961 1.000 54.45707 286 ILE C C 1
ATOM 11616 O O . ILE C 1 286 ? -9.01793 42.44333 126.46982 1.000 45.98329 286 ILE C O 1
ATOM 11621 N N . GLU C 1 287 ? -7.34497 40.95297 126.20864 1.000 53.63443 287 GLU C N 1
ATOM 11622 C CA . GLU C 1 287 ? -7.17966 40.67303 127.62014 1.000 52.27219 287 GLU C CA 1
ATOM 11623 C C . GLU C 1 287 ? -5.68750 40.73063 127.92449 1.000 58.43471 287 GLU C C 1
ATOM 11624 O O . GLU C 1 287 ? -4.88932 40.10552 127.22024 1.000 61.72979 287 GLU C O 1
ATOM 11630 N N . VAL C 1 288 ? -5.29944 41.50048 128.93861 1.000 56.91289 288 VAL C N 1
ATOM 11631 C CA . VAL C 1 288 ? -3.97340 41.33436 129.52578 1.000 53.11547 288 VAL C CA 1
ATOM 11632 C C . VAL C 1 288 ? -4.03876 40.13325 130.45952 1.000 52.77617 288 VAL C C 1
ATOM 11633 O O . VAL C 1 288 ? -4.85021 40.10659 131.38882 1.000 54.79739 288 VAL C O 1
ATOM 11637 N N . ARG C 1 289 ? -3.22182 39.12197 130.19311 1.000 52.23635 289 ARG C N 1
ATOM 11638 C CA . ARG C 1 289 ? -3.14947 37.93851 131.04425 1.000 54.46242 289 ARG C CA 1
ATOM 11639 C C . ARG C 1 289 ? -1.72442 37.82002 131.56842 1.000 54.59725 289 ARG C C 1
ATOM 11640 O O . ARG C 1 289 ? -0.80380 37.46070 130.82149 1.000 50.33497 289 ARG C O 1
ATOM 11648 N N . GLY C 1 290 ? -1.54826 38.11610 132.85383 1.000 51.83242 290 GLY C N 1
ATOM 11649 C CA . GLY C 1 290 ? -0.24004 38.03506 133.45628 1.000 55.89713 290 GLY C CA 1
ATOM 11650 C C . GLY C 1 290 ? 0.71784 38.99920 132.80755 1.000 51.68734 290 GLY C C 1
ATOM 11651 O O . GLY C 1 290 ? 0.49524 40.21102 132.84402 1.000 53.78141 290 GLY C O 1
ATOM 11652 N N . THR C 1 291 ? 1.77110 38.47205 132.18535 1.000 53.22040 291 THR C N 1
ATOM 11653 C CA . THR C 1 291 ? 2.72282 39.28346 131.43216 1.000 52.95563 291 THR C CA 1
ATOM 11654 C C . THR C 1 291 ? 2.53473 39.13278 129.92376 1.000 46.60032 291 THR C C 1
ATOM 11655 O O . THR C 1 291 ? 3.47770 39.33908 129.15013 1.000 50.80139 291 THR C O 1
ATOM 11659 N N . GLN C 1 292 ? 1.33229 38.76483 129.49551 1.000 48.86285 292 GLN C N 1
ATOM 11660 C CA . GLN C 1 292 ? 0.95831 38.68331 128.09258 1.000 46.02194 292 GLN C CA 1
ATOM 11661 C C . GLN C 1 292 ? -0.08154 39.75043 127.78735 1.000 50.40352 292 GLN C C 1
ATOM 11662 O O . GLN C 1 292 ? -0.62756 40.38518 128.69387 1.000 56.08462 292 GLN C O 1
ATOM 11668 N N . VAL C 1 293 ? -0.34710 39.95863 126.49885 1.000 46.56996 293 VAL C N 1
ATOM 11669 C CA . VAL C 1 293 ? -1.47439 40.78027 126.04667 1.000 50.70094 293 VAL C CA 1
ATOM 11670 C C . VAL C 1 293 ? -2.14496 40.02069 124.90829 1.000 53.94472 293 VAL C C 1
ATOM 11671 O O . VAL C 1 293 ? -1.56251 39.88291 123.82376 1.000 56.29741 293 VAL C O 1
ATOM 11675 N N . LEU C 1 294 ? -3.35915 39.53396 125.14433 1.000 50.93550 294 LEU C N 1
ATOM 11676 C CA . LEU C 1 294 ? -4.01133 38.57408 124.25985 1.000 51.38673 294 LEU C CA 1
ATOM 11677 C C . LEU C 1 294 ? -4.99687 39.26547 123.32762 1.000 50.55541 294 LEU C C 1
ATOM 11678 O O . LEU C 1 294 ? -5.82475 40.07316 123.76530 1.000 46.89877 294 LEU C O 1
ATOM 11683 N N . LEU C 1 295 ? -4.91010 38.93044 122.04403 1.000 53.28830 295 LEU C N 1
ATOM 11684 C CA . LEU C 1 295 ? -5.86675 39.38447 121.03826 1.000 51.09786 295 LEU C CA 1
ATOM 11685 C C . LEU C 1 295 ? -6.58856 38.16827 120.47591 1.000 54.16321 295 LEU C C 1
ATOM 11686 O O . LEU C 1 295 ? -5.98564 37.36530 119.75282 1.000 51.69038 295 LEU C O 1
ATOM 11691 N N . ASN C 1 296 ? -7.88657 38.05708 120.78379 1.000 55.14561 296 ASN C N 1
ATOM 11692 C CA . ASN C 1 296 ? -8.66077 36.85307 120.49475 1.000 51.78140 296 ASN C CA 1
ATOM 11693 C C . ASN C 1 296 ? -7.98579 35.63723 121.12470 1.000 47.08094 296 ASN C C 1
ATOM 11694 O O . ASN C 1 296 ? -7.89986 34.56578 120.52932 1.000 48.48385 296 ASN C O 1
ATOM 11699 N N . GLY C 1 297 ? -7.47632 35.81525 122.33896 1.000 53.68750 297 GLY C N 1
ATOM 11700 C CA . GLY C 1 297 ? -6.75375 34.76386 123.02770 1.000 55.02419 297 GLY C CA 1
ATOM 11701 C C . GLY C 1 297 ? -5.33643 34.52732 122.55465 1.000 54.41792 297 GLY C C 1
ATOM 11702 O O . GLY C 1 297 ? -4.58166 33.83032 123.24562 1.000 61.59106 297 GLY C O 1
ATOM 11703 N N . LYS C 1 298 ? -4.94146 35.07640 121.40427 1.000 52.54240 298 LYS C N 1
ATOM 11704 C CA . LYS C 1 298 ? -3.55789 34.89399 120.96453 1.000 56.24629 298 LYS C CA 1
ATOM 11705 C C . LYS C 1 298 ? -2.64811 35.96863 121.57134 1.000 54.00610 298 LYS C C 1
ATOM 11706 O O . LYS C 1 298 ? -3.02686 37.14748 121.61400 1.000 51.07348 298 LYS C O 1
ATOM 11712 N N . PRO C 1 299 ? -1.45388 35.57042 122.03986 1.000 55.70443 299 PRO C N 1
ATOM 11713 C CA . PRO C 1 299 ? -0.49979 36.54459 122.60961 1.000 51.96426 299 PRO C CA 1
ATOM 11714 C C . PRO C 1 299 ? 0.09762 37.45690 121.54392 1.000 49.41427 299 PRO C C 1
ATOM 11715 O O . PRO C 1 299 ? 0.58319 36.99416 120.50844 1.000 43.23908 299 PRO C O 1
ATOM 11719 N N . LEU C 1 300 ? 0.07412 38.76093 121.82384 1.000 46.78662 300 LEU C N 1
ATOM 11720 C CA . LEU C 1 300 ? 0.44570 39.79570 120.87086 1.000 43.82754 300 LEU C CA 1
ATOM 11721 C C . LEU C 1 300 ? 1.89734 40.23785 121.04729 1.000 53.82053 300 LEU C C 1
ATOM 11722 O O . LEU C 1 300 ? 2.43633 40.25721 122.16077 1.000 61.80050 300 LEU C O 1
ATOM 11727 N N . TYR C 1 301 ? 2.53101 40.60319 119.93396 1.000 51.12977 301 TYR C N 1
ATOM 11728 C CA . TYR C 1 301 ? 3.80342 41.31484 119.96654 1.000 51.13942 301 TYR C CA 1
ATOM 11729 C C . TYR C 1 301 ? 3.69018 42.57085 119.11697 1.000 49.50016 301 TYR C C 1
ATOM 11730 O O . TYR C 1 301 ? 3.47341 42.48038 117.90527 1.000 52.14973 301 TYR C O 1
ATOM 11739 N N . PHE C 1 302 ? 3.84615 43.73392 119.73764 1.000 42.89175 302 PHE C N 1
ATOM 11740 C CA . PHE C 1 302 ? 3.72403 44.99097 119.01147 1.000 41.21091 302 PHE C CA 1
ATOM 11741 C C . PHE C 1 302 ? 5.00902 45.28695 118.22883 1.000 50.48635 302 PHE C C 1
ATOM 11742 O O . PHE C 1 302 ? 6.10667 45.33710 118.80915 1.000 51.20348 302 PHE C O 1
ATOM 11750 N N . LYS C 1 303 ? 4.87301 45.44083 116.90294 1.000 47.60306 303 LYS C N 1
ATOM 11751 C CA . LYS C 1 303 ? 5.92943 45.90000 115.98996 1.000 44.32378 303 LYS C CA 1
ATOM 11752 C C . LYS C 1 303 ? 5.42731 47.22227 115.42169 1.000 47.22584 303 LYS C C 1
ATOM 11753 O O . LYS C 1 303 ? 4.69338 47.25007 114.43175 1.000 41.41859 303 LYS C O 1
ATOM 11759 N N . GLY C 1 304 ? 5.80839 48.32237 116.06854 1.000 45.19231 304 GLY C N 1
ATOM 11760 C CA . GLY C 1 304 ? 5.11611 49.57304 115.85837 1.000 45.04037 304 GLY C CA 1
ATOM 11761 C C . GLY C 1 304 ? 6.06849 50.73637 115.68386 1.000 47.70962 304 GLY C C 1
ATOM 11762 O O . GLY C 1 304 ? 7.22288 50.70260 116.11920 1.000 45.26641 304 GLY C O 1
ATOM 11763 N N . PHE C 1 305 ? 5.55475 51.76682 115.00790 1.000 41.67869 305 PHE C N 1
ATOM 11764 C CA . PHE C 1 305 ? 6.17995 53.07802 114.93852 1.000 37.09896 305 PHE C CA 1
ATOM 11765 C C . PHE C 1 305 ? 5.49146 54.02213 115.91858 1.000 41.93992 305 PHE C C 1
ATOM 11766 O O . PHE C 1 305 ? 4.28718 53.89599 116.17626 1.000 45.82717 305 PHE C O 1
ATOM 11774 N N . CYS C 1 306 ? 6.26920 54.94053 116.49273 1.000 38.18655 306 CYS C N 1
ATOM 11775 C CA . CYS C 1 306 ? 5.74340 56.20366 116.99150 1.000 36.40963 306 CYS C CA 1
ATOM 11776 C C . CYS C 1 306 ? 5.63755 57.15839 115.81495 1.000 42.46742 306 CYS C C 1
ATOM 11777 O O . CYS C 1 306 ? 6.59333 57.28306 115.03370 1.000 41.19492 306 CYS C O 1
ATOM 11780 N N . LYS C 1 307 ? 4.50006 57.84505 115.66816 1.000 39.61002 307 LYS C N 1
ATOM 11781 C CA . LYS C 1 307 ? 4.30779 58.70774 114.50932 1.000 31.77208 307 LYS C CA 1
ATOM 11782 C C . LYS C 1 307 ? 4.15713 60.16116 114.95484 1.000 35.55181 307 LYS C C 1
ATOM 11783 O O . LYS C 1 307 ? 4.33980 60.50507 116.12750 1.000 38.68148 307 LYS C O 1
ATOM 11789 N N . HIS C 1 308 ? 3.86651 61.02756 113.99407 1.000 31.01244 308 HIS C N 1
ATOM 11790 C CA . HIS C 1 308 ? 3.49720 62.40907 114.25746 1.000 32.68086 308 HIS C CA 1
ATOM 11791 C C . HIS C 1 308 ? 2.63608 62.86493 113.09965 1.000 35.82621 308 HIS C C 1
ATOM 11792 O O . HIS C 1 308 ? 2.74991 62.34662 111.98628 1.000 40.72604 308 HIS C O 1
ATOM 11799 N N . GLU C 1 309 ? 1.77380 63.83391 113.36091 1.000 35.59084 309 GLU C N 1
ATOM 11800 C CA . GLU C 1 309 ? 1.11064 64.54200 112.27247 1.000 39.62854 309 GLU C CA 1
ATOM 11801 C C . GLU C 1 309 ? 2.05773 65.67070 111.89034 1.000 41.53646 309 GLU C C 1
ATOM 11802 O O . GLU C 1 309 ? 2.16561 66.67363 112.59509 1.000 43.10754 309 GLU C O 1
ATOM 11808 N N . ASP C 1 310 ? 2.77485 65.49074 110.78545 1.000 41.77591 310 ASP C N 1
ATOM 11809 C CA . ASP C 1 310 ? 3.83585 66.41937 110.42139 1.000 41.85603 310 ASP C CA 1
ATOM 11810 C C . ASP C 1 310 ? 4.21668 66.20648 108.96263 1.000 43.07214 310 ASP C C 1
ATOM 11811 O O . ASP C 1 310 ? 4.49907 65.07666 108.56099 1.000 49.26609 310 ASP C O 1
ATOM 11816 N N . PHE C 1 311 ? 4.23253 67.28415 108.18239 1.000 40.21859 311 PHE C N 1
ATOM 11817 C CA . PHE C 1 311 ? 4.57068 67.16501 106.76994 1.000 41.17490 311 PHE C CA 1
ATOM 11818 C C . PHE C 1 311 ? 4.86193 68.55266 106.20855 1.000 40.88783 311 PHE C C 1
ATOM 11819 O O . PHE C 1 311 ? 4.36853 69.55982 106.72059 1.000 41.93380 311 PHE C O 1
ATOM 11827 N N . THR C 1 312 ? 5.66980 68.57529 105.13813 1.000 42.87978 312 THR C N 1
ATOM 11828 C CA . THR C 1 312 ? 6.04615 69.75428 104.36470 1.000 34.76169 312 THR C CA 1
ATOM 11829 C C . THR C 1 312 ? 4.81531 70.56223 103.99072 1.000 36.65097 312 THR C C 1
ATOM 11830 O O . THR C 1 312 ? 3.90011 70.04758 103.34994 1.000 37.68927 312 THR C O 1
ATOM 11834 N N . ALA C 1 313 ? 4.77559 71.83875 104.41625 1.000 41.07786 313 ALA C N 1
ATOM 11835 C CA . ALA C 1 313 ? 3.69019 72.78955 104.09839 1.000 41.01971 313 ALA C CA 1
ATOM 11836 C C . ALA C 1 313 ? 2.38828 72.50303 104.86469 1.000 43.09972 313 ALA C C 1
ATOM 11837 O O . ALA C 1 313 ? 1.75894 73.42186 105.40462 1.000 37.19193 313 ALA C O 1
ATOM 11839 N N . HIS C 1 314 ? 1.96756 71.24120 104.91958 1.000 40.96297 314 HIS C N 1
ATOM 11840 C CA . HIS C 1 314 ? 0.76424 70.92951 105.67030 1.000 40.32669 314 HIS C CA 1
ATOM 11841 C C . HIS C 1 314 ? 0.97240 71.09098 107.17229 1.000 47.90222 314 HIS C C 1
ATOM 11842 O O . HIS C 1 314 ? -0.01559 71.25787 107.91733 1.000 42.91591 314 HIS C O 1
ATOM 11849 N N . GLY C 1 315 ? 2.23809 71.08419 107.61774 1.000 42.10337 315 GLY C N 1
ATOM 11850 C CA . GLY C 1 315 ? 2.58199 70.98378 109.02440 1.000 39.53545 315 GLY C CA 1
ATOM 11851 C C . GLY C 1 315 ? 1.82762 69.87617 109.73431 1.000 40.67516 315 GLY C C 1
ATOM 11852 O O . GLY C 1 315 ? 1.88744 68.70627 109.33540 1.000 40.48344 315 GLY C O 1
ATOM 11853 N N . ARG C 1 316 ? 1.09423 70.25680 110.78140 1.000 36.75641 316 ARG C N 1
ATOM 11854 C CA . ARG C 1 316 ? 0.25176 69.37135 111.57358 1.000 34.56488 316 ARG C CA 1
ATOM 11855 C C . ARG C 1 316 ? -1.15976 69.26224 110.99756 1.000 41.62419 316 ARG C C 1
ATOM 11856 O O . ARG C 1 316 ? -2.03776 68.62136 111.59849 1.000 39.91376 316 ARG C O 1
ATOM 11864 N N . GLY C 1 317 ? -1.39715 69.88953 109.85628 1.000 36.77218 317 GLY C N 1
ATOM 11865 C CA . GLY C 1 317 ? -2.67196 69.75899 109.21595 1.000 42.45944 317 GLY C CA 1
ATOM 11866 C C . GLY C 1 317 ? -2.88442 68.37387 108.64326 1.000 46.44128 317 GLY C C 1
ATOM 11867 O O . GLY C 1 317 ? -1.95011 67.60287 108.39840 1.000 46.39381 317 GLY C O 1
ATOM 11868 N N . PHE C 1 318 ? -4.15654 68.08283 108.40346 1.000 38.35341 318 PHE C N 1
ATOM 11869 C CA . PHE C 1 318 ? -4.57923 66.77101 107.96937 1.000 36.51767 318 PHE C CA 1
ATOM 11870 C C . PHE C 1 318 ? -4.22910 66.58804 106.50025 1.000 36.90456 318 PHE C C 1
ATOM 11871 O O . PHE C 1 318 ? -4.17935 67.55833 105.72831 1.000 35.38283 318 PHE C O 1
ATOM 11879 N N . ASP C 1 319 ? -3.96239 65.32891 106.12222 1.000 36.95779 319 ASP C N 1
ATOM 11880 C CA . ASP C 1 319 ? -3.62259 64.96857 104.74468 1.000 41.11654 319 ASP C CA 1
ATOM 11881 C C . ASP C 1 319 ? -3.99874 63.50989 104.48919 1.000 43.12726 319 ASP C C 1
ATOM 11882 O O . ASP C 1 319 ? -3.31002 62.58667 104.94732 1.000 44.35270 319 ASP C O 1
ATOM 11887 N N . PRO C 1 320 ? -5.09835 63.24993 103.78507 1.000 40.50023 320 PRO C N 1
ATOM 11888 C CA . PRO C 1 320 ? -5.47458 61.85010 103.54043 1.000 43.75157 320 PRO C CA 1
ATOM 11889 C C . PRO C 1 320 ? -4.48950 61.09828 102.65065 1.000 47.22435 320 PRO C C 1
ATOM 11890 O O . PRO C 1 320 ? -4.28070 59.89484 102.87557 1.000 45.75053 320 PRO C O 1
ATOM 11894 N N . VAL C 1 321 ? -3.88309 61.77981 101.66000 1.000 47.21716 321 VAL C N 1
ATOM 11895 C CA . VAL C 1 321 ? -2.87271 61.17115 100.78307 1.000 43.70675 321 VAL C CA 1
ATOM 11896 C C . VAL C 1 321 ? -1.67322 60.70897 101.59315 1.000 41.21777 321 VAL C C 1
ATOM 11897 O O . VAL C 1 321 ? -1.18301 59.58395 101.43352 1.000 38.66611 321 VAL C O 1
ATOM 11901 N N . LEU C 1 322 ? -1.17140 61.58356 102.46664 1.000 43.37939 322 LEU C N 1
ATOM 11902 C CA . LEU C 1 322 ? -0.11635 61.17002 103.37826 1.000 42.27383 322 LEU C CA 1
ATOM 11903 C C . LEU C 1 322 ? -0.55151 59.96763 104.20368 1.000 44.87879 322 LEU C C 1
ATOM 11904 O O . LEU C 1 322 ? 0.22401 59.02444 104.39124 1.000 45.81063 322 LEU C O 1
ATOM 11909 N N . ASN C 1 323 ? -1.80668 59.95523 104.65568 1.000 45.19368 323 ASN C N 1
ATOM 11910 C CA . ASN C 1 323 ? -2.27688 58.87367 105.51186 1.000 41.52851 323 ASN C CA 1
ATOM 11911 C C . ASN C 1 323 ? -2.23921 57.53071 104.79611 1.000 43.61789 323 ASN C C 1
ATOM 11912 O O . ASN C 1 323 ? -1.75317 56.53332 105.34448 1.000 43.77395 323 ASN C O 1
ATOM 11917 N N . VAL C 1 324 ? -2.75608 57.48003 103.56967 1.000 41.28406 324 VAL C N 1
ATOM 11918 C CA . VAL C 1 324 ? -2.69647 56.24042 102.79725 1.000 43.13160 324 VAL C CA 1
ATOM 11919 C C . VAL C 1 324 ? -1.24065 55.83002 102.54061 1.000 45.04496 324 VAL C C 1
ATOM 11920 O O . VAL C 1 324 ? -0.86714 54.66576 102.73128 1.000 45.13711 324 VAL C O 1
ATOM 11924 N N . LYS C 1 325 ? -0.39786 56.77020 102.09690 1.000 40.54679 325 LYS C N 1
ATOM 11925 C CA . LYS C 1 325 ? 0.99855 56.42044 101.82569 1.000 43.22103 325 LYS C CA 1
ATOM 11926 C C . LYS C 1 325 ? 1.66529 55.84691 103.06773 1.000 40.37405 325 LYS C C 1
ATOM 11927 O O . LYS C 1 325 ? 2.26184 54.76395 103.02414 1.000 37.97517 325 LYS C O 1
ATOM 11933 N N . ASP C 1 326 ? 1.52159 56.55251 104.19729 1.000 44.23357 326 ASP C N 1
ATOM 11934 C CA . ASP C 1 326 ? 2.11702 56.14038 105.46400 1.000 42.02482 326 ASP C CA 1
ATOM 11935 C C . ASP C 1 326 ? 1.66200 54.74564 105.89275 1.000 44.80420 326 ASP C C 1
ATOM 11936 O O . ASP C 1 326 ? 2.49040 53.93404 106.31543 1.000 48.04131 326 ASP C O 1
ATOM 11941 N N . VAL C 1 327 ? 0.35912 54.44084 105.80790 1.000 43.39771 327 VAL C N 1
ATOM 11942 C CA . VAL C 1 327 ? -0.09920 53.12859 106.27477 1.000 45.88707 327 VAL C CA 1
ATOM 11943 C C . VAL C 1 327 ? 0.48873 52.02582 105.41230 1.000 42.57144 327 VAL C C 1
ATOM 11944 O O . VAL C 1 327 ? 0.83379 50.94345 105.90107 1.000 47.35972 327 VAL C O 1
ATOM 11948 N N . ASN C 1 328 ? 0.62371 52.28333 104.12169 1.000 42.81632 328 ASN C N 1
ATOM 11949 C CA . ASN C 1 328 ? 1.14947 51.26021 103.23392 1.000 44.20271 328 ASN C CA 1
ATOM 11950 C C . ASN C 1 328 ? 2.61530 50.97678 103.49495 1.000 42.47177 328 ASN C C 1
ATOM 11951 O O . ASN C 1 328 ? 3.05498 49.83544 103.31321 1.000 41.48765 328 ASN C O 1
ATOM 11956 N N . LEU C 1 329 ? 3.37783 51.99111 103.91949 1.000 39.45182 329 LEU C N 1
ATOM 11957 C CA . LEU C 1 329 ? 4.77294 51.76978 104.30121 1.000 42.37206 329 LEU C CA 1
ATOM 11958 C C . LEU C 1 329 ? 4.88602 51.02564 105.62097 1.000 47.48467 329 LEU C C 1
ATOM 11959 O O . LEU C 1 329 ? 5.91551 50.38416 105.87739 1.000 42.76247 329 LEU C O 1
ATOM 11964 N N . ILE C 1 330 ? 3.87162 51.16596 106.48846 1.000 42.18152 330 ILE C N 1
ATOM 11965 C CA . ILE C 1 330 ? 3.77527 50.35456 107.69375 1.000 38.64923 330 ILE C CA 1
ATOM 11966 C C . ILE C 1 330 ? 3.54421 48.89743 107.32076 1.000 40.82931 330 ILE C C 1
ATOM 11967 O O . ILE C 1 330 ? 4.19319 47.99208 107.85216 1.000 41.75533 330 ILE C O 1
ATOM 11972 N N . HIS C 1 331 ? 2.63638 48.65525 106.37226 1.000 46.32123 331 HIS C N 1
ATOM 11973 C CA . HIS C 1 331 ? 2.47059 47.31972 105.80062 1.000 49.16894 331 HIS C CA 1
ATOM 11974 C C . HIS C 1 331 ? 3.74425 46.86311 105.08492 1.000 46.00696 331 HIS C C 1
ATOM 11975 O O . HIS C 1 331 ? 4.11532 45.68398 105.15738 1.000 42.87075 331 HIS C O 1
ATOM 11982 N N . TRP C 1 332 ? 4.41225 47.78760 104.37743 1.000 41.71147 332 TRP C N 1
ATOM 11983 C CA . TRP C 1 332 ? 5.70081 47.50067 103.74026 1.000 44.94935 332 TRP C CA 1
ATOM 11984 C C . TRP C 1 332 ? 6.74584 47.09307 104.75932 1.000 46.79325 332 TRP C C 1
ATOM 11985 O O . TRP C 1 332 ? 7.57867 46.21533 104.49238 1.000 45.80911 332 TRP C O 1
ATOM 11996 N N . ALA C 1 333 ? 6.72816 47.74313 105.92609 1.000 47.60982 333 ALA C N 1
ATOM 11997 C CA . ALA C 1 333 ? 7.71979 47.51032 106.96574 1.000 45.83521 333 ALA C CA 1
ATOM 11998 C C . ALA C 1 333 ? 7.54792 46.16804 107.66074 1.000 49.20158 333 ALA C C 1
ATOM 11999 O O . ALA C 1 333 ? 8.48627 45.71101 108.32135 1.000 48.34996 333 ALA C O 1
ATOM 12001 N N . ASN C 1 334 ? 6.38621 45.52145 107.49641 1.000 47.74158 334 ASN C N 1
ATOM 12002 C CA . ASN C 1 334 ? 5.98056 44.35144 108.27544 1.000 43.67669 334 ASN C CA 1
ATOM 12003 C C . ASN C 1 334 ? 5.70014 44.73493 109.71735 1.000 46.26244 334 ASN C C 1
ATOM 12004 O O . ASN C 1 334 ? 5.80579 43.90370 110.61375 1.000 49.85655 334 ASN C O 1
ATOM 12009 N N . ALA C 1 335 ? 5.35680 46.00026 109.94400 1.000 44.10534 335 ALA C N 1
ATOM 12010 C CA . ALA C 1 335 ? 4.88788 46.45291 111.24324 1.000 40.40079 335 ALA C CA 1
ATOM 12011 C C . ALA C 1 335 ? 3.38950 46.19374 111.37620 1.000 45.54516 335 ALA C C 1
ATOM 12012 O O . ALA C 1 335 ? 2.67549 46.01854 110.38350 1.000 41.61869 335 ALA C O 1
ATOM 12014 N N . ASN C 1 336 ? 2.90429 46.18600 112.62245 1.000 46.59361 336 ASN C N 1
ATOM 12015 C CA . ASN C 1 336 ? 1.48107 46.00668 112.84717 1.000 42.80370 336 ASN C CA 1
ATOM 12016 C C . ASN C 1 336 ? 0.82336 47.01884 113.77877 1.000 44.42922 336 ASN C C 1
ATOM 12017 O O . ASN C 1 336 ? -0.37808 46.88560 114.03625 1.000 46.41849 336 ASN C O 1
ATOM 12022 N N . ALA C 1 337 ? 1.54265 48.01975 114.28609 1.000 40.94565 337 ALA C N 1
ATOM 12023 C CA . ALA C 1 337 ? 0.92368 48.91705 115.25200 1.000 41.84804 337 ALA C CA 1
ATOM 12024 C C . ALA C 1 337 ? 1.49639 50.32005 115.12767 1.000 41.10604 337 ALA C C 1
ATOM 12025 O O . ALA C 1 337 ? 2.50785 50.54848 114.46336 1.000 39.23895 337 ALA C O 1
ATOM 12027 N N . VAL C 1 338 ? 0.81273 51.26684 115.77278 1.000 43.24067 338 VAL C N 1
ATOM 12028 C CA . VAL C 1 338 ? 1.19647 52.67725 115.76799 1.000 47.34499 338 VAL C CA 1
ATOM 12029 C C . VAL C 1 338 ? 0.82610 53.30193 117.10743 1.000 43.40105 338 VAL C C 1
ATOM 12030 O O . VAL C 1 338 ? -0.25572 53.05088 117.64326 1.000 43.21060 338 VAL C O 1
ATOM 12034 N N . ARG C 1 339 ? 1.71623 54.14515 117.62955 1.000 42.86710 339 ARG C N 1
ATOM 12035 C CA . ARG C 1 339 ? 1.41315 54.98274 118.78429 1.000 48.55698 339 ARG C CA 1
ATOM 12036 C C . ARG C 1 339 ? 1.15117 56.42051 118.32243 1.000 46.99009 339 ARG C C 1
ATOM 12037 O O . ARG C 1 339 ? 1.87722 56.94872 117.47442 1.000 46.24539 339 ARG C O 1
ATOM 12045 N N . THR C 1 340 ? 0.10952 57.04581 118.86908 1.000 40.43669 340 THR C N 1
ATOM 12046 C CA . THR C 1 340 ? -0.32073 58.37554 118.41014 1.000 43.75356 340 THR C CA 1
ATOM 12047 C C . THR C 1 340 ? 0.27402 59.47652 119.28213 1.000 41.09904 340 THR C C 1
ATOM 12048 O O . THR C 1 340 ? -0.40225 60.39683 119.74533 1.000 43.03990 340 THR C O 1
ATOM 12052 N N . SER C 1 341 ? 1.56400 59.38677 119.53562 1.000 37.84103 341 SER C N 1
ATOM 12053 C CA . SER C 1 341 ? 2.25940 60.48741 120.18128 1.000 42.72718 341 SER C CA 1
ATOM 12054 C C . SER C 1 341 ? 2.09004 61.77110 119.37187 1.000 43.02107 341 SER C C 1
ATOM 12055 O O . SER C 1 341 ? 2.16416 61.75410 118.14069 1.000 41.60069 341 SER C O 1
ATOM 12058 N N . HIS C 1 342 ? 1.84825 62.89598 120.04763 1.000 45.65460 342 HIS C N 1
ATOM 12059 C CA . HIS C 1 342 ? 1.59676 63.00053 121.47714 1.000 41.92399 342 HIS C CA 1
ATOM 12060 C C . HIS C 1 342 ? 0.29400 63.73880 121.64049 1.000 43.18833 342 HIS C C 1
ATOM 12061 O O . HIS C 1 342 ? 0.18913 64.69143 122.40590 1.000 43.67905 342 HIS C O 1
ATOM 12068 N N . TYR C 1 343 ? -0.68193 63.31769 120.86896 1.000 40.29383 343 TYR C N 1
ATOM 12069 C CA . TYR C 1 343 ? -1.97823 63.96450 120.78899 1.000 42.30153 343 TYR C CA 1
ATOM 12070 C C . TYR C 1 343 ? -2.87117 63.02064 120.00562 1.000 44.52016 343 TYR C C 1
ATOM 12071 O O . TYR C 1 343 ? -2.38278 62.25633 119.16446 1.000 42.15262 343 TYR C O 1
ATOM 12080 N N . PRO C 1 344 ? -4.16439 63.00461 120.27710 1.000 45.08126 344 PRO C N 1
ATOM 12081 C CA . PRO C 1 344 ? -5.06482 62.24504 119.41868 1.000 35.83899 344 PRO C CA 1
ATOM 12082 C C . PRO C 1 344 ? -4.96338 62.77953 118.00699 1.000 38.65282 344 PRO C C 1
ATOM 12083 O O . PRO C 1 344 ? -4.84858 63.98787 117.79218 1.000 36.77864 344 PRO C O 1
ATOM 12087 N N . TYR C 1 345 ? -4.97164 61.85806 117.05026 1.000 40.71651 345 TYR C N 1
ATOM 12088 C CA . TYR C 1 345 ? -4.86415 62.15490 115.63451 1.000 35.99090 345 TYR C CA 1
ATOM 12089 C C . TYR C 1 345 ? -6.24530 62.43266 115.05557 1.000 40.07299 345 TYR C C 1
ATOM 12090 O O . TYR C 1 345 ? -7.26911 62.12589 115.66284 1.000 41.27889 345 TYR C O 1
ATOM 12099 N N . ALA C 1 346 ? -6.25856 63.01968 113.86087 1.000 37.09521 346 ALA C N 1
ATOM 12100 C CA . ALA C 1 346 ? -7.47113 63.13394 113.06799 1.000 36.43665 346 ALA C CA 1
ATOM 12101 C C . ALA C 1 346 ? -8.24369 61.82329 113.02326 1.000 40.67924 346 ALA C C 1
ATOM 12102 O O . ALA C 1 346 ? -7.65954 60.74396 112.85548 1.000 33.62175 346 ALA C O 1
ATOM 12104 N N . GLU C 1 347 ? -9.58155 61.95782 113.13666 1.000 43.19781 347 GLU C N 1
ATOM 12105 C CA . GLU C 1 347 ? -10.56423 60.87080 113.03661 1.000 39.56489 347 GLU C CA 1
ATOM 12106 C C . GLU C 1 347 ? -10.28054 59.89172 111.91596 1.000 37.51507 347 GLU C C 1
ATOM 12107 O O . GLU C 1 347 ? -10.34206 58.67262 112.09887 1.000 38.96215 347 GLU C O 1
ATOM 12113 N N . GLU C 1 348 ? -9.98820 60.43080 110.73694 1.000 39.81778 348 GLU C N 1
ATOM 12114 C CA . GLU C 1 348 ? -9.75882 59.63692 109.53978 1.000 39.70171 348 GLU C CA 1
ATOM 12115 C C . GLU C 1 348 ? -8.54918 58.71657 109.64872 1.000 38.88356 348 GLU C C 1
ATOM 12116 O O . GLU C 1 348 ? -8.47917 57.71714 108.92787 1.000 39.04715 348 GLU C O 1
ATOM 12122 N N . PHE C 1 349 ? -7.59865 59.01587 110.53449 1.000 43.05023 349 PHE C N 1
ATOM 12123 C CA . PHE C 1 349 ? -6.46165 58.12114 110.72413 1.000 40.34502 349 PHE C CA 1
ATOM 12124 C C . PHE C 1 349 ? -6.91947 56.76544 111.24375 1.000 41.53181 349 PHE C C 1
ATOM 12125 O O . PHE C 1 349 ? -6.50799 55.71434 110.73696 1.000 35.99379 349 PHE C O 1
ATOM 12133 N N . TYR C 1 350 ? -7.78698 56.78239 112.26331 1.000 48.21701 350 TYR C N 1
ATOM 12134 C CA . TYR C 1 350 ? -8.31289 55.56315 112.87572 1.000 43.05196 350 TYR C CA 1
ATOM 12135 C C . TYR C 1 350 ? -9.28707 54.81667 111.96403 1.000 40.98288 350 TYR C C 1
ATOM 12136 O O . TYR C 1 350 ? -9.39941 53.58886 112.04932 1.000 38.85653 350 TYR C O 1
ATOM 12145 N N . ASP C 1 351 ? -10.01319 55.51256 111.09941 1.000 37.69398 351 ASP C N 1
ATOM 12146 C CA . ASP C 1 351 ? -10.78961 54.76131 110.12512 1.000 41.71878 351 ASP C CA 1
ATOM 12147 C C . ASP C 1 351 ? -9.86976 53.99007 109.20574 1.000 43.54734 351 ASP C C 1
ATOM 12148 O O . ASP C 1 351 ? -10.15271 52.84148 108.83851 1.000 45.25689 351 ASP C O 1
ATOM 12153 N N . LEU C 1 352 ? -8.73717 54.58118 108.85807 1.000 38.77240 352 LEU C N 1
ATOM 12154 C CA . LEU C 1 352 ? -7.86453 53.88084 107.94119 1.000 38.68636 352 LEU C CA 1
ATOM 12155 C C . LEU C 1 352 ? -7.24578 52.66238 108.61179 1.000 43.46622 352 LEU C C 1
ATOM 12156 O O . LEU C 1 352 ? -7.19350 51.58506 108.00346 1.000 46.33914 352 LEU C O 1
ATOM 12161 N N . CYS C 1 353 ? -6.81396 52.79237 109.87613 1.000 37.61097 353 CYS C N 1
ATOM 12162 C CA . CYS C 1 353 ? -6.26140 51.63541 110.57891 1.000 44.60068 353 CYS C CA 1
ATOM 12163 C C . CYS C 1 353 ? -7.32065 50.54664 110.78196 1.000 48.92801 353 CYS C C 1
ATOM 12164 O O . CYS C 1 353 ? -7.01393 49.35753 110.69676 1.000 49.92383 353 CYS C O 1
ATOM 12167 N N . ASP C 1 354 ? -8.55415 50.94308 111.11283 1.000 46.37407 354 ASP C N 1
ATOM 12168 C CA . ASP C 1 354 ? -9.69030 50.01963 111.11326 1.000 43.23101 354 ASP C CA 1
ATOM 12169 C C . ASP C 1 354 ? -9.69992 49.21384 109.82641 1.000 50.11232 354 ASP C C 1
ATOM 12170 O O . ASP C 1 354 ? -9.61825 47.98208 109.83080 1.000 50.49167 354 ASP C O 1
ATOM 12175 N N . ARG C 1 355 ? -9.79360 49.93281 108.70469 1.000 49.68487 355 ARG C N 1
ATOM 12176 C CA . ARG C 1 355 ? -9.85788 49.32095 107.38348 1.000 50.72099 355 ARG C CA 1
ATOM 12177 C C . ARG C 1 355 ? -8.62049 48.49340 107.08054 1.000 52.54408 355 ARG C C 1
ATOM 12178 O O . ARG C 1 355 ? -8.70279 47.49898 106.35416 1.000 56.61807 355 ARG C O 1
ATOM 12186 N N . GLU C 1 356 ? -7.46994 48.88817 107.62012 1.000 51.00242 356 GLU C N 1
ATOM 12187 C CA . GLU C 1 356 ? -6.18349 48.34471 107.20966 1.000 52.45110 356 GLU C CA 1
ATOM 12188 C C . GLU C 1 356 ? -5.53231 47.43964 108.24867 1.000 54.24058 356 GLU C C 1
ATOM 12189 O O . GLU C 1 356 ? -4.39975 46.98042 108.02861 1.000 56.96393 356 GLU C O 1
ATOM 12195 N N . GLY C 1 357 ? -6.19770 47.19028 109.37444 1.000 48.97435 357 GLY C N 1
ATOM 12196 C CA . GLY C 1 357 ? -5.71328 46.25717 110.37294 1.000 50.46879 357 GLY C CA 1
ATOM 12197 C C . GLY C 1 357 ? -4.42136 46.66023 111.04455 1.000 51.53206 357 GLY C C 1
ATOM 12198 O O . GLY C 1 357 ? -3.41816 45.94479 110.96461 1.000 56.08644 357 GLY C O 1
ATOM 12199 N N . ILE C 1 358 ? -4.42403 47.80057 111.71732 1.000 47.81256 358 ILE C N 1
ATOM 12200 C CA . ILE C 1 358 ? -3.22095 48.30013 112.35330 1.000 49.44797 358 ILE C CA 1
ATOM 12201 C C . ILE C 1 358 ? -3.57725 48.69022 113.77565 1.000 49.08609 358 ILE C C 1
ATOM 12202 O O . ILE C 1 358 ? -4.42768 49.56395 113.98509 1.000 48.09536 358 ILE C O 1
ATOM 12207 N N . LEU C 1 359 ? -2.96035 48.01578 114.74727 1.000 45.06270 359 LEU C N 1
ATOM 12208 C CA . LEU C 1 359 ? -3.21279 48.31504 116.14600 1.000 40.17397 359 LEU C CA 1
ATOM 12209 C C . LEU C 1 359 ? -2.73508 49.71826 116.48188 1.000 42.97142 359 LEU C C 1
ATOM 12210 O O . LEU C 1 359 ? -1.73617 50.19916 115.95080 1.000 46.44490 359 LEU C O 1
ATOM 12215 N N . VAL C 1 360 ? -3.45749 50.37978 117.37674 1.000 41.66445 360 VAL C N 1
ATOM 12216 C CA . VAL C 1 360 ? -3.17947 51.76455 117.72487 1.000 41.60810 360 VAL C CA 1
ATOM 12217 C C . VAL C 1 360 ? -3.21266 51.92647 119.23737 1.000 47.17421 360 VAL C C 1
ATOM 12218 O O . VAL C 1 360 ? -4.00818 51.28133 119.92784 1.000 47.33121 360 VAL C O 1
ATOM 12222 N N . MET C 1 361 ? -2.33026 52.78793 119.73769 1.000 49.77287 361 MET C N 1
ATOM 12223 C CA . MET C 1 361 ? -2.22621 53.19472 121.12890 1.000 43.10116 361 MET C CA 1
ATOM 12224 C C . MET C 1 361 ? -2.63978 54.66703 121.18414 1.000 41.99318 361 MET C C 1
ATOM 12225 O O . MET C 1 361 ? -1.84185 55.55584 120.89554 1.000 50.39230 361 MET C O 1
ATOM 12230 N N . ASP C 1 362 ? -3.88523 54.92954 121.53493 1.000 39.49355 362 ASP C N 1
ATOM 12231 C CA . ASP C 1 362 ? -4.41891 56.27882 121.46072 1.000 37.69717 362 ASP C CA 1
ATOM 12232 C C . ASP C 1 362 ? -3.93134 57.07588 122.65602 1.000 42.79130 362 ASP C C 1
ATOM 12233 O O . ASP C 1 362 ? -4.14446 56.66321 123.80442 1.000 43.90937 362 ASP C O 1
ATOM 12238 N N . GLU C 1 363 ? -3.29831 58.22287 122.39679 1.000 40.63150 363 GLU C N 1
ATOM 12239 C CA . GLU C 1 363 ? -2.66872 59.02146 123.44406 1.000 44.88818 363 GLU C CA 1
ATOM 12240 C C . GLU C 1 363 ? -3.28840 60.41696 123.56139 1.000 44.75521 363 GLU C C 1
ATOM 12241 O O . GLU C 1 363 ? -3.56933 61.07961 122.55385 1.000 42.47437 363 GLU C O 1
ATOM 12247 N N . THR C 1 364 ? -3.50643 60.85786 124.80437 1.000 40.84528 364 THR C N 1
ATOM 12248 C CA . THR C 1 364 ? -3.96417 62.20649 125.07418 1.000 39.29844 364 THR C CA 1
ATOM 12249 C C . THR C 1 364 ? -2.82413 63.18364 124.80839 1.000 44.43258 364 THR C C 1
ATOM 12250 O O . THR C 1 364 ? -1.65996 62.77965 124.71096 1.000 44.09385 364 THR C O 1
ATOM 12254 N N . PRO C 1 365 ? -3.12615 64.49899 124.69418 1.000 39.12284 365 PRO C N 1
ATOM 12255 C CA . PRO C 1 365 ? -2.06106 65.47542 124.42918 1.000 34.35416 365 PRO C CA 1
ATOM 12256 C C . PRO C 1 365 ? -1.34150 65.93082 125.68835 1.000 40.48590 365 PRO C C 1
ATOM 12257 O O . PRO C 1 365 ? -0.89068 67.08117 125.78765 1.000 42.38354 365 PRO C O 1
ATOM 12261 N N . ALA C 1 366 ? -1.20805 65.03516 126.66349 1.000 42.49366 366 ALA C N 1
ATOM 12262 C CA . ALA C 1 366 ? -0.70237 65.42201 127.97570 1.000 39.80170 366 ALA C CA 1
ATOM 12263 C C . ALA C 1 366 ? 0.79748 65.11907 128.05382 1.000 43.52022 366 ALA C C 1
ATOM 12264 O O . ALA C 1 366 ? 1.26867 64.22262 128.76929 1.000 43.64952 366 ALA C O 1
ATOM 12266 N N . VAL C 1 367 ? 1.55915 65.89915 127.28681 1.000 36.73373 367 VAL C N 1
ATOM 12267 C CA . VAL C 1 367 ? 3.01171 65.78915 127.25889 1.000 40.05535 367 VAL C CA 1
ATOM 12268 C C . VAL C 1 367 ? 3.60479 67.05682 127.85892 1.000 43.09984 367 VAL C C 1
ATOM 12269 O O . VAL C 1 367 ? 3.19541 68.16872 127.50505 1.000 44.08145 367 VAL C O 1
ATOM 12273 N N . GLY C 1 368 ? 4.55766 66.88860 128.78065 1.000 43.04299 368 GLY C N 1
ATOM 12274 C CA . GLY C 1 368 ? 5.24321 68.00711 129.39270 1.000 38.74673 368 GLY C CA 1
ATOM 12275 C C . GLY C 1 368 ? 4.84107 68.35486 130.81382 1.000 40.68690 368 GLY C C 1
ATOM 12276 O O . GLY C 1 368 ? 5.17523 69.45259 131.28009 1.000 35.78460 368 GLY C O 1
ATOM 12277 N N . ILE C 1 369 ? 4.15049 67.45928 131.52435 1.000 43.28415 369 ILE C N 1
ATOM 12278 C CA . ILE C 1 369 ? 3.80552 67.71113 132.91975 1.000 44.89284 369 ILE C CA 1
ATOM 12279 C C . ILE C 1 369 ? 5.05383 67.46257 133.76705 1.000 41.89693 369 ILE C C 1
ATOM 12280 O O . ILE C 1 369 ? 5.20825 66.39600 134.37628 1.000 39.36091 369 ILE C O 1
ATOM 12285 N N . GLY C 1 370 ? 5.95320 68.45564 133.80397 1.000 43.15105 370 GLY C N 1
ATOM 12286 C CA . GLY C 1 370 ? 7.23207 68.34498 134.49781 1.000 44.46680 370 GLY C CA 1
ATOM 12287 C C . GLY C 1 370 ? 8.02720 69.63940 134.53860 1.000 43.10496 370 GLY C C 1
ATOM 12288 O O . GLY C 1 370 ? 8.10974 70.35777 133.53240 1.000 41.48664 370 GLY C O 1
ATOM 12289 N N . GLY C 1 371 ? 8.61759 69.94923 135.69723 1.000 41.94472 371 GLY C N 1
ATOM 12290 C CA . GLY C 1 371 ? 9.32396 71.20961 135.86877 1.000 46.63212 371 GLY C CA 1
ATOM 12291 C C . GLY C 1 371 ? 10.73167 71.14613 136.45370 1.000 47.01804 371 GLY C C 1
ATOM 12292 O O . GLY C 1 371 ? 11.31256 72.18237 136.80335 1.000 39.67635 371 GLY C O 1
ATOM 12293 N N . GLY C 1 372 ? 11.30732 69.95151 136.53849 1.000 40.90123 372 GLY C N 1
ATOM 12294 C CA . GLY C 1 372 ? 12.56166 69.79116 137.23628 1.000 47.72649 372 GLY C CA 1
ATOM 12295 C C . GLY C 1 372 ? 12.35081 69.45452 138.70092 1.000 53.99322 372 GLY C C 1
ATOM 12296 O O . GLY C 1 372 ? 11.22775 69.36509 139.21217 1.000 57.38314 372 GLY C O 1
ATOM 12297 N N . ALA C 1 373 ? 13.46684 69.26295 139.39780 1.000 50.35010 373 ALA C N 1
ATOM 12298 C CA . ALA C 1 373 ? 13.39915 68.75910 140.76447 1.000 54.09807 373 ALA C CA 1
ATOM 12299 C C . ALA C 1 373 ? 12.95012 69.81246 141.77267 1.000 47.20093 373 ALA C C 1
ATOM 12300 O O . ALA C 1 373 ? 12.53834 69.45284 142.88331 1.000 48.95512 373 ALA C O 1
ATOM 12302 N N . ALA C 1 374 ? 13.01323 71.09276 141.41626 1.000 45.47134 374 ALA C N 1
ATOM 12303 C CA . ALA C 1 374 ? 12.58491 72.16338 142.30332 1.000 48.20825 374 ALA C CA 1
ATOM 12304 C C . ALA C 1 374 ? 11.20852 72.69056 141.95364 1.000 51.81486 374 ALA C C 1
ATOM 12305 O O . ALA C 1 374 ? 10.76944 73.67456 142.55374 1.000 56.29680 374 ALA C O 1
ATOM 12307 N N . VAL C 1 375 ? 10.52407 72.07799 140.99580 1.000 45.68179 375 VAL C N 1
ATOM 12308 C CA . VAL C 1 375 ? 9.19974 72.51692 140.59289 1.000 54.94118 375 VAL C CA 1
ATOM 12309 C C . VAL C 1 375 ? 8.30354 71.29144 140.50792 1.000 52.88537 375 VAL C C 1
ATOM 12310 O O . VAL C 1 375 ? 8.46978 70.44282 139.61975 1.000 51.43822 375 VAL C O 1
ATOM 12314 N N . ASN C 1 376 ? 7.38355 71.19119 141.44616 1.000 52.69698 376 ASN C N 1
ATOM 12315 C CA . ASN C 1 376 ? 6.33172 70.19469 141.52382 1.000 53.49058 376 ASN C CA 1
ATOM 12316 C C . ASN C 1 376 ? 5.15585 70.65469 140.65944 1.000 55.90111 376 ASN C C 1
ATOM 12317 O O . ASN C 1 376 ? 4.39850 71.53831 141.07914 1.000 53.23303 376 ASN C O 1
ATOM 12322 N N . PRO C 1 377 ? 4.96853 70.09895 139.45217 1.000 51.25282 377 PRO C N 1
ATOM 12323 C CA . PRO C 1 377 ? 3.85744 70.56595 138.60682 1.000 50.31147 377 PRO C CA 1
ATOM 12324 C C . PRO C 1 377 ? 2.49966 70.16521 139.13995 1.000 53.31780 377 PRO C C 1
ATOM 12325 O O . PRO C 1 377 ? 1.50779 70.85373 138.85889 1.000 50.96580 377 PRO C O 1
ATOM 12329 N N . TYR C 1 378 ? 2.42377 69.06175 139.89392 1.000 52.39140 378 TYR C N 1
ATOM 12330 C CA . TYR C 1 378 ? 1.12904 68.59132 140.37864 1.000 54.27345 378 TYR C CA 1
ATOM 12331 C C . TYR C 1 378 ? 0.52384 69.58192 141.36097 1.000 55.99821 378 TYR C C 1
ATOM 12332 O O . TYR C 1 378 ? -0.70012 69.74864 141.40080 1.000 51.20920 378 TYR C O 1
ATOM 12341 N N . LYS C 1 379 ? 1.37505 70.28881 142.10550 1.000 59.50063 379 LYS C N 1
ATOM 12342 C CA . LYS C 1 379 ? 0.96058 71.36029 142.99839 1.000 51.52786 379 LYS C CA 1
ATOM 12343 C C . LYS C 1 379 ? 0.91726 72.71648 142.30283 1.000 56.00807 379 LYS C C 1
ATOM 12344 O O . LYS C 1 379 ? 0.03797 73.52697 142.60664 1.000 63.36249 379 LYS C O 1
ATOM 12350 N N . GLU C 1 380 ? 1.79845 72.97344 141.33596 1.000 52.05146 380 GLU C N 1
ATOM 12351 C CA . GLU C 1 380 ? 1.99392 74.32570 140.82883 1.000 51.52327 380 GLU C CA 1
ATOM 12352 C C . GLU C 1 380 ? 1.48216 74.53864 139.40004 1.000 49.25970 380 GLU C C 1
ATOM 12353 O O . GLU C 1 380 ? 1.53049 75.67550 138.90911 1.000 50.19528 380 GLU C O 1
ATOM 12359 N N . TYR C 1 381 ? 0.96847 73.50118 138.72956 1.000 48.25318 381 TYR C N 1
ATOM 12360 C CA . TYR C 1 381 ? 0.50301 73.60146 137.34129 1.000 45.81394 381 TYR C CA 1
ATOM 12361 C C . TYR C 1 381 ? -0.98683 73.28761 137.23059 1.000 45.68023 381 TYR C C 1
ATOM 12362 O O . TYR C 1 381 ? -1.38394 72.12548 137.43143 1.000 47.90801 381 TYR C O 1
ATOM 12371 N N . PRO C 1 382 ? -1.83918 74.23812 136.84153 1.000 41.37647 382 PRO C N 1
ATOM 12372 C CA . PRO C 1 382 ? -3.29799 74.00097 136.86126 1.000 38.87163 382 PRO C CA 1
ATOM 12373 C C . PRO C 1 382 ? -3.80832 73.15992 135.69139 1.000 48.34653 382 PRO C C 1
ATOM 12374 O O . PRO C 1 382 ? -4.40642 73.64683 134.72360 1.000 52.46700 382 PRO C O 1
ATOM 12378 N N . LEU C 1 383 ? -3.60928 71.83624 135.77129 1.000 48.50020 383 LEU C N 1
ATOM 12379 C CA . LEU C 1 383 ? -3.87966 70.96747 134.63025 1.000 43.07748 383 LEU C CA 1
ATOM 12380 C C . LEU C 1 383 ? -4.97422 69.91774 134.82750 1.000 48.79635 383 LEU C C 1
ATOM 12381 O O . LEU C 1 383 ? -5.49010 69.41314 133.82242 1.000 49.84990 383 LEU C O 1
ATOM 12386 N N . ALA C 1 384 ? -5.35950 69.57998 136.06638 1.000 51.37602 384 ALA C N 1
ATOM 12387 C CA . ALA C 1 384 ? -6.14788 68.36699 136.26765 1.000 49.60826 384 ALA C CA 1
ATOM 12388 C C . ALA C 1 384 ? -7.53607 68.44498 135.63443 1.000 52.30364 384 ALA C C 1
ATOM 12389 O O . ALA C 1 384 ? -8.05864 67.41960 135.17719 1.000 51.00981 384 ALA C O 1
ATOM 12391 N N . GLU C 1 385 ? -8.15277 69.62504 135.57680 1.000 48.51911 385 GLU C N 1
ATOM 12392 C CA . GLU C 1 385 ? -9.49148 69.61361 134.98808 1.000 53.98584 385 GLU C CA 1
ATOM 12393 C C . GLU C 1 385 ? -9.44147 69.60102 133.46292 1.000 49.53947 385 GLU C C 1
ATOM 12394 O O . GLU C 1 385 ? -10.21705 68.88298 132.82033 1.000 44.68960 385 GLU C O 1
ATOM 12400 N N . HIS C 1 386 ? -8.51243 70.34596 132.86370 1.000 53.25974 386 HIS C N 1
ATOM 12401 C CA . HIS C 1 386 ? -8.27738 70.21219 131.43210 1.000 45.28772 386 HIS C CA 1
ATOM 12402 C C . HIS C 1 386 ? -7.87954 68.78802 131.06880 1.000 45.31473 386 HIS C C 1
ATOM 12403 O O . HIS C 1 386 ? -8.31982 68.26090 130.03552 1.000 40.73628 386 HIS C O 1
ATOM 12410 N N . HIS C 1 387 ? -7.05276 68.14392 131.90709 1.000 42.56140 387 HIS C N 1
ATOM 12411 C CA . HIS C 1 387 ? -6.69571 66.75167 131.65300 1.000 41.42005 387 HIS C CA 1
ATOM 12412 C C . HIS C 1 387 ? -7.93336 65.87311 131.59765 1.000 47.56309 387 HIS C C 1
ATOM 12413 O O . HIS C 1 387 ? -8.08345 65.04374 130.68578 1.000 39.41242 387 HIS C O 1
ATOM 12420 N N . ARG C 1 388 ? -8.84186 66.05041 132.57114 1.000 49.52450 388 ARG C N 1
ATOM 12421 C CA . ARG C 1 388 ? -10.00525 65.17659 132.66035 1.000 43.91360 388 ARG C CA 1
ATOM 12422 C C . ARG C 1 388 ? -10.96588 65.40569 131.49934 1.000 42.53969 388 ARG C C 1
ATOM 12423 O O . ARG C 1 388 ? -11.45882 64.43999 130.90882 1.000 40.53779 388 ARG C O 1
ATOM 12431 N N . GLN C 1 389 ? -11.22024 66.66523 131.13121 1.000 41.29934 389 GLN C N 1
ATOM 12432 C CA . GLN C 1 389 ? -12.09037 66.90351 129.98583 1.000 44.59404 389 GLN C CA 1
ATOM 12433 C C . GLN C 1 389 ? -11.49814 66.30912 128.71299 1.000 45.21000 389 GLN C C 1
ATOM 12434 O O . GLN C 1 389 ? -12.19349 65.60027 127.97755 1.000 43.50378 389 GLN C O 1
ATOM 12440 N N . VAL C 1 390 ? -10.19936 66.51962 128.47137 1.000 46.60944 390 VAL C N 1
ATOM 12441 C CA . VAL C 1 390 ? -9.60411 66.01810 127.23338 1.000 43.28257 390 VAL C CA 1
ATOM 12442 C C . VAL C 1 390 ? -9.39141 64.50851 127.27801 1.000 42.77194 390 VAL C C 1
ATOM 12443 O O . VAL C 1 390 ? -9.47717 63.84101 126.24142 1.000 40.67462 390 VAL C O 1
ATOM 12447 N N . LEU C 1 391 ? -9.11034 63.92744 128.44561 1.000 43.80754 391 LEU C N 1
ATOM 12448 C CA . LEU C 1 391 ? -9.10888 62.46833 128.51731 1.000 41.89035 391 LEU C CA 1
ATOM 12449 C C . LEU C 1 391 ? -10.47329 61.91268 128.10526 1.000 45.74035 391 LEU C C 1
ATOM 12450 O O . LEU C 1 391 ? -10.56727 60.97692 127.29851 1.000 42.57448 391 LEU C O 1
ATOM 12455 N N . ALA C 1 392 ? -11.54901 62.51818 128.62363 1.000 46.30603 392 ALA C N 1
ATOM 12456 C CA . ALA C 1 392 ? -12.89803 62.12540 128.23632 1.000 37.69262 392 ALA C CA 1
ATOM 12457 C C . ALA C 1 392 ? -13.12396 62.35537 126.74492 1.000 40.62217 392 ALA C C 1
ATOM 12458 O O . ALA C 1 392 ? -13.59485 61.45691 126.04301 1.000 44.03154 392 ALA C O 1
ATOM 12460 N N . GLU C 1 393 ? -12.76556 63.54654 126.23826 1.000 40.15105 393 GLU C N 1
ATOM 12461 C CA . GLU C 1 393 ? -12.98618 63.87443 124.82622 1.000 34.60458 393 GLU C CA 1
ATOM 12462 C C . GLU C 1 393 ? -12.44203 62.79093 123.91920 1.000 37.27715 393 GLU C C 1
ATOM 12463 O O . GLU C 1 393 ? -13.08094 62.41039 122.93273 1.000 41.03408 393 GLU C O 1
ATOM 12469 N N . MET C 1 394 ? -11.27129 62.26594 124.24662 1.000 39.21708 394 MET C N 1
ATOM 12470 C CA . MET C 1 394 ? -10.65087 61.28358 123.36898 1.000 45.78197 394 MET C CA 1
ATOM 12471 C C . MET C 1 394 ? -11.41601 59.97249 123.41935 1.000 43.69092 394 MET C C 1
ATOM 12472 O O . MET C 1 394 ? -11.77044 59.40498 122.38002 1.000 47.30389 394 MET C O 1
ATOM 12477 N N . ILE C 1 395 ? -11.69297 59.48129 124.62095 1.000 41.68079 395 ILE C N 1
ATOM 12478 C CA . ILE C 1 395 ? -12.36251 58.19263 124.73779 1.000 46.74097 395 ILE C CA 1
ATOM 12479 C C . ILE C 1 395 ? -13.74300 58.25240 124.08340 1.000 45.16233 395 ILE C C 1
ATOM 12480 O O . ILE C 1 395 ? -14.10304 57.39447 123.26656 1.000 45.27612 395 ILE C O 1
ATOM 12485 N N . HIS C 1 396 ? -14.50240 59.31031 124.37525 1.000 43.61910 396 HIS C N 1
ATOM 12486 C CA . HIS C 1 396 ? -15.79883 59.48848 123.73992 1.000 46.68510 396 HIS C CA 1
ATOM 12487 C C . HIS C 1 396 ? -15.67800 59.51915 122.22197 1.000 46.34440 396 HIS C C 1
ATOM 12488 O O . HIS C 1 396 ? -16.59211 59.07271 121.51530 1.000 46.66203 396 HIS C O 1
ATOM 12495 N N . ARG C 1 397 ? -14.55813 60.00473 121.69889 1.000 44.50513 397 ARG C N 1
ATOM 12496 C CA . ARG C 1 397 ? -14.43965 60.13980 120.25562 1.000 42.73244 397 ARG C CA 1
ATOM 12497 C C . ARG C 1 397 ? -14.01740 58.85996 119.55011 1.000 40.76829 397 ARG C C 1
ATOM 12498 O O . ARG C 1 397 ? -14.43206 58.63608 118.41123 1.000 41.68133 397 ARG C O 1
ATOM 12506 N N . ASP C 1 398 ? -13.20048 58.00960 120.16293 1.000 43.02846 398 ASP C N 1
ATOM 12507 C CA . ASP C 1 398 ? -12.74304 56.81090 119.46911 1.000 44.63819 398 ASP C CA 1
ATOM 12508 C C . ASP C 1 398 ? -13.27842 55.53641 120.09785 1.000 47.47628 398 ASP C C 1
ATOM 12509 O O . ASP C 1 398 ? -12.78428 54.44725 119.76859 1.000 45.33773 398 ASP C 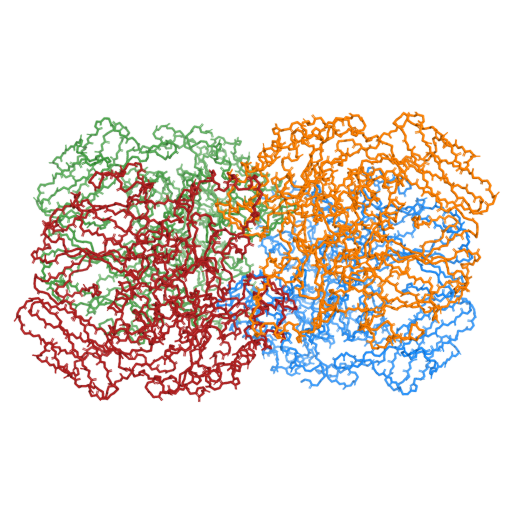O 1
ATOM 12514 N N . LYS C 1 399 ? -14.28993 55.64392 120.97409 1.000 44.41932 399 LYS C N 1
ATOM 12515 C CA . LYS C 1 399 ? -14.77672 54.48812 121.72165 1.000 42.89379 399 LYS C CA 1
ATOM 12516 C C . LYS C 1 399 ? -15.14164 53.30795 120.83439 1.000 44.43358 399 LYS C C 1
ATOM 12517 O O . LYS C 1 399 ? -15.12038 52.16882 121.30504 1.000 45.68993 399 LYS C O 1
ATOM 12523 N N . ASN C 1 400 ? -15.42567 53.53592 119.55515 1.000 45.35379 400 ASN C N 1
ATOM 12524 C CA . ASN C 1 400 ? -15.98481 52.49748 118.70753 1.000 39.47852 400 ASN C CA 1
ATOM 12525 C C . ASN C 1 400 ? -14.99674 51.88738 117.72693 1.000 46.04160 400 ASN C C 1
ATOM 12526 O O . ASN C 1 400 ? -15.41074 51.05771 116.90986 1.000 49.30418 400 ASN C O 1
ATOM 12531 N N . HIS C 1 401 ? -13.65321 52.28627 117.76896 1.000 49.34381 401 HIS C N 1
ATOM 12532 C CA . HIS C 1 401 ? -12.68496 51.72616 116.81443 1.000 38.08928 401 HIS C CA 1
ATOM 12533 C C . HIS C 1 401 ? -12.13743 50.41257 117.33400 1.000 35.83026 401 HIS C C 1
ATOM 12534 O O . HIS C 1 401 ? -11.67637 50.35258 118.47330 1.000 40.06830 401 HIS C O 1
ATOM 12541 N N . PRO C 1 402 ? -12.14629 49.35708 116.53027 1.000 38.16302 402 PRO C N 1
ATOM 12542 C CA . PRO C 1 402 ? -11.37250 48.16757 116.89655 1.000 42.82962 402 PRO C CA 1
ATOM 12543 C C . PRO C 1 402 ? -9.87232 48.40083 116.87370 1.000 46.46709 402 PRO C C 1
ATOM 12544 O O . PRO C 1 402 ? -9.14616 47.71847 117.60669 1.000 50.19780 402 PRO C O 1
ATOM 12548 N N . CYS C 1 403 ? -9.37681 49.33931 116.05965 1.000 41.79511 403 CYS C N 1
ATOM 12549 C CA . CYS C 1 403 ? -7.92489 49.51281 115.95827 1.000 47.34153 403 CYS C CA 1
ATOM 12550 C C . CYS C 1 403 ? -7.30999 50.03013 117.26028 1.000 45.61733 403 CYS C C 1
ATOM 12551 O O . CYS C 1 403 ? -6.13278 49.76160 117.52812 1.000 43.91400 403 CYS C O 1
ATOM 12554 N N . VAL C 1 404 ? -8.07612 50.74969 118.09099 1.000 46.86048 404 VAL C N 1
ATOM 12555 C CA . VAL C 1 404 ? -7.58066 51.13372 119.41192 1.000 46.81190 404 VAL C CA 1
ATOM 12556 C C . VAL C 1 404 ? -7.66223 49.93703 120.34585 1.000 48.14886 404 VAL C C 1
ATOM 12557 O O . VAL C 1 404 ? -8.69290 49.24669 120.40767 1.000 49.36108 404 VAL C O 1
ATOM 12561 N N . VAL C 1 405 ? -6.57193 49.69295 121.07592 1.000 43.62665 405 VAL C N 1
ATOM 12562 C CA . VAL C 1 405 ? -6.44540 48.52424 121.93724 1.000 44.96404 405 VAL C CA 1
ATOM 12563 C C . VAL C 1 405 ? -5.77677 48.93092 123.23837 1.000 44.00887 405 VAL C C 1
ATOM 12564 O O . VAL C 1 405 ? -5.81886 48.18303 124.21567 1.000 48.10732 405 VAL C O 1
ATOM 12568 N N . LEU C 1 406 ? -5.16431 50.11431 123.26135 1.000 44.06828 406 LEU C N 1
ATOM 12569 C CA . LEU C 1 406 ? -4.38861 50.58321 124.40452 1.000 44.71375 406 LEU C CA 1
ATOM 12570 C C . LEU C 1 406 ? -4.61241 52.07818 124.55535 1.000 43.48432 406 LEU C C 1
ATOM 12571 O O . LEU C 1 406 ? -4.37528 52.83447 123.61037 1.000 44.56954 406 LEU C O 1
ATOM 12576 N N . TRP C 1 407 ? -5.07451 52.50537 125.72594 1.000 40.37823 407 TRP C N 1
ATOM 12577 C CA . TRP C 1 407 ? -5.12297 53.92764 126.04840 1.000 44.57178 407 TRP C CA 1
ATOM 12578 C C . TRP C 1 407 ? -3.82436 54.37150 126.72849 1.000 42.91991 407 TRP C C 1
ATOM 12579 O O . TRP C 1 407 ? -3.26047 53.65459 127.56102 1.000 39.59163 407 TRP C O 1
ATOM 12590 N N . SER C 1 408 ? -3.36112 55.56434 126.36497 1.000 41.63231 408 SER C N 1
ATOM 12591 C CA . SER C 1 408 ? -2.20503 56.19305 126.98759 1.000 42.27396 408 SER C CA 1
ATOM 12592 C C . SER C 1 408 ? -2.63602 57.54587 127.54418 1.000 42.70603 408 SER C C 1
ATOM 12593 O O . SER C 1 408 ? -3.12066 58.40491 126.80224 1.000 44.61944 408 SER C O 1
ATOM 12596 N N . LEU C 1 409 ? -2.46102 57.73478 128.84495 1.000 39.62833 409 LEU C N 1
ATOM 12597 C CA . LEU C 1 409 ? -2.93556 58.96749 129.45947 1.000 39.95635 409 LEU C CA 1
ATOM 12598 C C . LEU C 1 409 ? -2.08415 60.16511 129.06423 1.000 44.16412 409 LEU C C 1
ATOM 12599 O O . LEU C 1 409 ? -2.59542 61.29215 128.98737 1.000 44.79547 409 LEU C O 1
ATOM 12604 N N . GLY C 1 410 ? -0.79834 59.94494 128.80810 1.000 41.98783 410 GLY C N 1
ATOM 12605 C CA . GLY C 1 410 ? 0.12980 61.04711 128.67569 1.000 39.46048 410 GLY C CA 1
ATOM 12606 C C . GLY C 1 410 ? 1.54776 60.53535 128.54669 1.000 43.60589 410 GLY C C 1
ATOM 12607 O O . GLY C 1 410 ? 1.78803 59.33217 128.42248 1.000 45.93634 410 GLY C O 1
ATOM 12608 N N . ASN C 1 411 ? 2.48543 61.47335 128.58948 1.000 41.39375 411 ASN C N 1
ATOM 12609 C CA . ASN C 1 411 ? 3.81727 61.16911 128.09672 1.000 43.11660 411 ASN C CA 1
ATOM 12610 C C . ASN C 1 411 ? 4.84272 61.90449 128.93121 1.000 45.21887 411 ASN C C 1
ATOM 12611 O O . ASN C 1 411 ? 4.70467 63.10704 129.17407 1.000 44.66447 411 ASN C O 1
ATOM 12616 N N . GLU C 1 412 ? 5.84580 61.15270 129.38140 1.000 49.49283 412 GLU C N 1
ATOM 12617 C CA . GLU C 1 412 ? 7.05311 61.64632 130.03713 1.000 46.06125 412 GLU C CA 1
ATOM 12618 C C . GLU C 1 412 ? 6.77060 62.72472 131.09495 1.000 47.54353 412 GLU C C 1
ATOM 12619 O O . GLU C 1 412 ? 7.27281 63.83921 130.98982 1.000 41.94606 412 GLU C O 1
ATOM 12625 N N . PRO C 1 413 ? 5.95725 62.41141 132.10613 1.000 50.25404 413 PRO C N 1
ATOM 12626 C CA . PRO C 1 413 ? 5.81563 63.33094 133.23247 1.000 44.61243 413 PRO C CA 1
ATOM 12627 C C . PRO C 1 413 ? 6.87883 63.03967 134.27996 1.000 43.09845 413 PRO C C 1
ATOM 12628 O O . PRO C 1 413 ? 7.44776 61.94885 134.34671 1.000 42.18427 413 PRO C O 1
ATOM 12632 N N . ASN C 1 414 ? 7.13845 64.05194 135.09703 1.000 43.87047 414 ASN C N 1
ATOM 12633 C CA . ASN C 1 414 ? 8.05180 63.91260 136.21587 1.000 42.51469 414 ASN C CA 1
ATOM 12634 C C . ASN C 1 414 ? 7.51302 62.91261 137.22924 1.000 49.80959 414 ASN C C 1
ATOM 12635 O O . ASN C 1 414 ? 6.80693 63.29199 138.17289 1.000 53.05893 414 ASN C O 1
ATOM 12640 N N . LEU C 1 415 ? 7.85801 61.63644 137.06621 1.000 47.81681 415 LEU C N 1
ATOM 12641 C CA . LEU C 1 415 ? 7.42544 60.61482 138.00648 1.000 44.14565 415 LEU C CA 1
ATOM 12642 C C . LEU C 1 415 ? 8.44982 60.29151 139.09020 1.000 47.37718 415 LEU C C 1
ATOM 12643 O O . LEU C 1 415 ? 8.15589 59.46205 139.95061 1.000 53.16911 415 LEU C O 1
ATOM 12648 N N . GLU C 1 416 ? 9.62708 60.92219 139.09714 1.000 46.97380 416 GLU C N 1
ATOM 12649 C CA . GLU C 1 416 ? 10.67345 60.52527 140.04367 1.000 50.57876 416 GLU C CA 1
ATOM 12650 C C . GLU C 1 416 ? 10.92495 61.52702 141.16710 1.000 49.57324 416 GLU C C 1
ATOM 12651 O O . GLU C 1 416 ? 11.16125 61.11210 142.30303 1.000 45.03061 416 GLU C O 1
ATOM 12657 N N . HIS C 1 417 ? 10.83447 62.83332 140.90629 1.000 48.51409 417 HIS C N 1
ATOM 12658 C CA . HIS C 1 417 ? 11.20865 63.83392 141.89673 1.000 47.94018 417 HIS C CA 1
ATOM 12659 C C . HIS C 1 417 ? 10.15953 64.06886 142.97504 1.000 44.13292 417 HIS C C 1
ATOM 12660 O O . HIS C 1 417 ? 10.51006 64.59009 144.04084 1.000 42.37706 417 HIS C O 1
ATOM 12667 N N . PHE C 1 418 ? 8.89030 63.74390 142.71539 1.000 50.31071 418 PHE C N 1
ATOM 12668 C CA . PHE C 1 418 ? 7.82171 63.80099 143.72336 1.000 48.45204 418 PHE C CA 1
ATOM 12669 C C . PHE C 1 418 ? 6.91056 62.60301 143.51319 1.000 49.39060 418 PHE C C 1
ATOM 12670 O O . PHE C 1 418 ? 5.78936 62.73477 143.01314 1.000 44.00944 418 PHE C O 1
ATOM 12678 N N . PRO C 1 419 ? 7.35537 61.41549 143.91062 1.000 47.37982 419 PRO C N 1
ATOM 12679 C CA . PRO C 1 419 ? 6.64223 60.18541 143.53254 1.000 46.72849 419 PRO C CA 1
ATOM 12680 C C . PRO C 1 419 ? 5.17530 60.13487 143.93988 1.000 56.02682 419 PRO C C 1
ATOM 12681 O O . PRO C 1 419 ? 4.31348 59.89956 143.08394 1.000 57.08191 419 PRO C O 1
ATOM 12685 N N . GLN C 1 420 ? 4.87233 60.33653 145.23031 1.000 55.09083 420 GLN C N 1
ATOM 12686 C CA . GLN C 1 420 ? 3.50243 60.13587 145.70536 1.000 48.72128 420 GLN C CA 1
ATOM 12687 C C . GLN C 1 420 ? 2.54241 61.16780 145.11653 1.000 51.26494 420 GLN C C 1
ATOM 12688 O O . GLN C 1 420 ? 1.38410 60.84730 144.83282 1.000 52.89675 420 GLN C O 1
ATOM 12694 N N . ASP C 1 421 ? 3.00006 62.40639 144.93228 1.000 51.17391 421 ASP C N 1
ATOM 12695 C CA . ASP C 1 421 ? 2.19010 63.39883 144.23927 1.000 48.13822 421 ASP C CA 1
ATOM 12696 C C . ASP C 1 421 ? 1.84479 62.93392 142.82972 1.000 48.72162 421 ASP C C 1
ATOM 12697 O O . ASP C 1 421 ? 0.70851 63.10189 142.37529 1.000 51.71549 421 ASP C O 1
ATOM 12702 N N . ALA C 1 422 ? 2.82474 62.36291 142.11918 1.000 51.17876 422 ALA C N 1
ATOM 12703 C CA . ALA C 1 422 ? 2.59542 61.86906 140.76811 1.000 44.19306 422 ALA C CA 1
ATOM 12704 C C . ALA C 1 422 ? 1.60509 60.71600 140.76810 1.000 48.55911 422 ALA C C 1
ATOM 12705 O O . ALA C 1 422 ? 0.73442 60.64164 139.89380 1.000 50.24142 422 ALA C O 1
ATOM 12707 N N . TYR C 1 423 ? 1.70252 59.81209 141.74750 1.000 49.31129 423 TYR C N 1
ATOM 12708 C CA . TYR C 1 423 ? 0.70681 58.74766 141.84432 1.000 50.13930 423 TYR C CA 1
ATOM 12709 C C . TYR C 1 423 ? -0.67982 59.31616 142.12420 1.000 50.11451 423 TYR C C 1
ATOM 12710 O O . TYR C 1 423 ? -1.67491 58.88727 141.52372 1.000 50.30281 423 TYR C O 1
ATOM 12719 N N . ASP C 1 424 ? -0.76100 60.28604 143.03982 1.000 47.61522 424 ASP C N 1
ATOM 12720 C CA . ASP C 1 424 ? -2.04504 60.87634 143.39670 1.000 47.79390 424 ASP C CA 1
ATOM 12721 C C . ASP C 1 424 ? -2.68811 61.60702 142.22443 1.000 46.68105 424 ASP C C 1
ATOM 12722 O O . ASP C 1 424 ? -3.91079 61.76653 142.19123 1.000 39.02746 424 ASP C O 1
ATOM 12727 N N . TYR C 1 425 ? -1.88831 62.07577 141.26810 1.000 48.46671 425 TYR C N 1
ATOM 12728 C CA . TYR C 1 425 ? -2.42328 62.71986 140.07582 1.000 45.11587 425 TYR C CA 1
ATOM 12729 C C . TYR C 1 425 ? -2.76711 61.70702 138.99691 1.000 42.98572 425 TYR C C 1
ATOM 12730 O O . TYR C 1 425 ? -3.87696 61.71651 138.47393 1.000 49.86236 425 TYR C O 1
ATOM 12739 N N . TRP C 1 426 ? -1.85321 60.80333 138.68258 1.000 44.74806 426 TRP C N 1
ATOM 12740 C CA . TRP C 1 426 ? -2.05000 59.96549 137.50917 1.000 43.83244 426 TRP C CA 1
ATOM 12741 C C . TRP C 1 426 ? -3.00738 58.81017 137.76177 1.000 41.80168 426 TRP C C 1
ATOM 12742 O O . TRP C 1 426 ? -3.66525 58.36203 136.81867 1.000 43.15924 426 TRP C O 1
ATOM 12753 N N . HIS C 1 427 ? -3.12008 58.31888 139.00776 1.000 39.66024 427 HIS C N 1
ATOM 12754 C CA . HIS C 1 427 ? -4.00035 57.17698 139.26429 1.000 37.61433 427 HIS C CA 1
ATOM 12755 C C . HIS C 1 427 ? -5.48415 57.54126 139.12618 1.000 45.23185 427 HIS C C 1
ATOM 12756 O O . HIS C 1 427 ? -6.26271 56.76587 138.54810 1.000 41.88358 427 HIS C O 1
ATOM 12763 N N . PRO C 1 428 ? -5.92366 58.68871 139.65390 1.000 44.09100 428 PRO C N 1
ATOM 12764 C CA . PRO C 1 428 ? -7.28496 59.15479 139.35763 1.000 42.60298 428 PRO C CA 1
ATOM 12765 C C . PRO C 1 428 ? -7.65336 59.15540 137.87950 1.000 48.85845 428 PRO C C 1
ATOM 12766 O O . PRO C 1 428 ? -8.84866 59.03721 137.53072 1.000 36.50188 428 PRO C O 1
ATOM 12770 N N . LEU C 1 429 ? -6.65921 59.33471 136.99680 1.000 43.62151 429 LEU C N 1
ATOM 12771 C CA . LEU C 1 429 ? -6.92964 59.29805 135.57262 1.000 41.51415 429 LEU C CA 1
ATOM 12772 C C . LEU C 1 429 ? -6.82350 57.89583 135.01417 1.000 44.97910 429 LEU C C 1
ATOM 12773 O O . LEU C 1 429 ? -7.49376 57.59504 134.02080 1.000 45.12472 429 LEU C O 1
ATOM 12778 N N . TYR C 1 430 ? -6.03026 57.01895 135.64472 1.000 43.33517 430 TYR C N 1
ATOM 12779 C CA . TYR C 1 430 ? -6.06624 55.61067 135.25587 1.000 44.25163 430 TYR C CA 1
ATOM 12780 C C . TYR C 1 430 ? -7.42907 55.00089 135.56519 1.000 44.89892 430 TYR C C 1
ATOM 12781 O O . TYR C 1 430 ? -7.96161 54.22584 134.76579 1.000 47.11255 430 TYR C O 1
ATOM 12790 N N . GLU C 1 431 ? -7.99052 55.31587 136.73705 1.000 47.37817 431 GLU C N 1
ATOM 12791 C CA . GLU C 1 431 ? -9.32902 54.83777 137.07680 1.000 48.91673 431 GLU C CA 1
ATOM 12792 C C . GLU C 1 431 ? -10.35643 55.43898 136.13195 1.000 47.13138 431 GLU C C 1
ATOM 12793 O O . GLU C 1 431 ? -11.16960 54.72211 135.53775 1.000 50.63975 431 GLU C O 1
ATOM 12799 N N . LEU C 1 432 ? -10.30049 56.75913 135.95535 1.000 45.29426 432 LEU C N 1
ATOM 12800 C CA . LEU C 1 432 ? -11.23066 57.46584 135.08410 1.000 44.04843 432 LEU C CA 1
ATOM 12801 C C . LEU C 1 432 ? -11.34282 56.78297 133.72837 1.000 44.76538 432 LEU C C 1
ATOM 12802 O O . LEU C 1 432 ? -12.41367 56.32588 133.32987 1.000 44.47520 432 LEU C O 1
ATOM 12807 N N . ALA C 1 433 ? -10.22169 56.68443 133.02095 1.000 44.53043 433 ALA C N 1
ATOM 12808 C CA . ALA C 1 433 ? -10.17242 56.00275 131.73903 1.000 42.26088 433 ALA C CA 1
ATOM 12809 C C . ALA C 1 433 ? -10.70879 54.58386 131.79232 1.000 46.95504 433 ALA C C 1
ATOM 12810 O O . ALA C 1 433 ? -11.04571 54.03218 130.74167 1.000 51.25587 433 ALA C O 1
ATOM 12812 N N . HIS C 1 434 ? -10.75850 53.94965 132.96005 1.000 47.27120 434 HIS C N 1
ATOM 12813 C CA . HIS C 1 434 ? -11.40950 52.65244 132.97462 1.000 44.94043 434 HIS C CA 1
ATOM 12814 C C . HIS C 1 434 ? -12.90143 52.79351 133.14861 1.000 52.01995 434 HIS C C 1
ATOM 12815 O O . HIS C 1 434 ? -13.66015 52.01920 132.55570 1.000 56.52754 434 HIS C O 1
ATOM 12822 N N . GLN C 1 435 ? -13.34091 53.79966 133.90587 1.000 49.56464 435 GLN C N 1
ATOM 12823 C CA . GLN C 1 435 ? -14.76683 54.08861 133.95251 1.000 52.94518 435 GLN C CA 1
ATOM 12824 C C . GLN C 1 435 ? -15.27940 54.58172 132.60212 1.000 53.47035 435 GLN C C 1
ATOM 12825 O O . GLN C 1 435 ? -16.43676 54.32053 132.25219 1.000 52.33673 435 GLN C O 1
ATOM 12831 N N . LEU C 1 436 ? -14.44594 55.27833 131.82359 1.000 50.37059 436 LEU C N 1
ATOM 12832 C CA . LEU C 1 436 ? -14.96063 55.96109 130.64521 1.000 49.28243 436 LEU C CA 1
ATOM 12833 C C . LEU C 1 436 ? -15.03313 55.07305 129.41926 1.000 50.17900 436 LEU C C 1
ATOM 12834 O O . LEU C 1 436 ? -15.81617 55.36998 128.50568 1.000 48.00591 436 LEU C O 1
ATOM 12839 N N . ASP C 1 437 ? -14.25803 53.98956 129.37531 1.000 50.60641 437 ASP C N 1
ATOM 12840 C CA . ASP C 1 437 ? -14.22042 53.15958 128.17709 1.000 52.04409 437 ASP C CA 1
ATOM 12841 C C . ASP C 1 437 ? -15.24500 52.04299 128.28509 1.000 50.51253 437 ASP C C 1
ATOM 12842 O O . ASP C 1 437 ? -15.11704 51.18493 129.16706 1.000 49.25240 437 ASP C O 1
ATOM 12847 N N . PRO C 1 438 ? -16.25504 52.01014 127.41421 1.000 49.08079 438 PRO C N 1
ATOM 12848 C CA . PRO C 1 438 ? -17.23183 50.90697 127.44905 1.000 44.21390 438 PRO C CA 1
ATOM 12849 C C . PRO C 1 438 ? -16.64025 49.53896 127.14521 1.000 48.90821 438 PRO C C 1
ATOM 12850 O O . PRO C 1 438 ? -17.28216 48.53201 127.47912 1.000 51.41559 438 PRO C O 1
ATOM 12854 N N . GLN C 1 439 ? -15.45609 49.46638 126.51443 1.000 46.34151 439 GLN C N 1
ATOM 12855 C CA . GLN C 1 439 ? -14.76684 48.21055 126.21093 1.000 47.28775 439 GLN C CA 1
ATOM 12856 C C . GLN C 1 439 ? -13.68655 47.84081 127.24002 1.000 56.39458 439 GLN C C 1
ATOM 12857 O O . GLN C 1 439 ? -13.07357 46.77278 127.11601 1.000 56.38935 439 GLN C O 1
ATOM 12863 N N . ASP C 1 440 ? -13.40802 48.70500 128.21930 1.000 49.02693 440 ASP C N 1
ATOM 12864 C CA . ASP C 1 440 ? -12.47037 48.40959 129.31341 1.000 54.63398 440 ASP C CA 1
ATOM 12865 C C . ASP C 1 440 ? -11.02734 48.13844 128.85806 1.000 55.58402 440 ASP C C 1
ATOM 12866 O O . ASP C 1 440 ? -10.29180 47.40929 129.52863 1.000 58.48086 440 ASP C O 1
ATOM 12871 N N . ARG C 1 441 ? -10.58912 48.74047 127.75387 1.000 51.92082 441 ARG C N 1
ATOM 12872 C CA . ARG C 1 441 ? -9.26015 48.47536 127.21087 1.000 46.77116 441 ARG C CA 1
ATOM 12873 C C . ARG C 1 441 ? -8.15954 48.81129 128.21773 1.000 42.87622 441 ARG C C 1
ATOM 12874 O O . ARG C 1 441 ? -8.35214 49.66094 129.08850 1.000 47.59482 441 ARG C O 1
ATOM 12882 N N . PRO C 1 442 ? -6.97771 48.19179 128.08599 1.000 43.11844 442 PRO C N 1
ATOM 12883 C CA . PRO C 1 442 ? -5.87032 48.47657 129.01365 1.000 40.08476 442 PRO C CA 1
ATOM 12884 C C . PRO C 1 442 ? -5.41450 49.92382 128.94950 1.000 41.40108 442 PRO C C 1
ATOM 12885 O O . PRO C 1 442 ? -5.44102 50.55371 127.89264 1.000 44.21305 442 PRO C O 1
ATOM 12889 N N . VAL C 1 443 ? -4.95039 50.44219 130.08981 1.000 40.93389 443 VAL C N 1
ATOM 12890 C CA . VAL C 1 443 ? -4.44388 51.81099 130.16709 1.000 40.91082 443 VAL C CA 1
ATOM 12891 C C . VAL C 1 443 ? -2.94736 51.78278 130.44722 1.000 45.46932 443 VAL C C 1
ATOM 12892 O O . VAL C 1 443 ? -2.43081 50.87299 131.10959 1.000 47.29706 443 VAL C O 1
ATOM 12896 N N . THR C 1 444 ? -2.24482 52.79143 129.93640 1.000 39.28681 444 THR C N 1
ATOM 12897 C CA . THR C 1 444 ? -0.83940 52.93182 130.24079 1.000 38.56143 444 THR C CA 1
ATOM 12898 C C . THR C 1 444 ? -0.51278 54.39589 130.48795 1.000 40.78398 444 THR C C 1
ATOM 12899 O O . THR C 1 444 ? -1.36363 55.28162 130.38047 1.000 36.84414 444 THR C O 1
ATOM 12903 N N . LEU C 1 445 ? 0.73811 54.61616 130.89449 1.000 44.63168 445 LEU C N 1
ATOM 12904 C CA . LEU C 1 445 ? 1.37113 55.92633 130.98627 1.000 44.66717 445 LEU C CA 1
ATOM 12905 C C . LEU C 1 445 ? 2.80295 55.74459 130.51671 1.000 40.96492 445 LEU C C 1
ATOM 12906 O O . LEU C 1 445 ? 3.51855 54.87579 131.02265 1.000 42.29367 445 LEU C O 1
ATOM 12911 N N . VAL C 1 446 ? 3.20769 56.53763 129.54519 1.000 40.39663 446 VAL C N 1
ATOM 12912 C CA . VAL C 1 446 ? 4.52563 56.39805 128.94008 1.000 48.08200 446 VAL C CA 1
ATOM 12913 C C . VAL C 1 446 ? 5.53385 57.24554 129.70785 1.000 43.12377 446 VAL C C 1
ATOM 12914 O O . VAL C 1 446 ? 5.30896 58.43285 129.97034 1.000 48.47071 446 VAL C O 1
ATOM 12918 N N . CYS C 1 447 ? 6.66073 56.65820 130.04027 1.000 36.79016 447 CYS C N 1
ATOM 12919 C CA . CYS C 1 447 ? 7.54844 57.25380 131.02005 1.000 46.31157 447 CYS C CA 1
ATOM 12920 C C . CYS C 1 447 ? 8.94365 57.54212 130.45290 1.000 45.58088 447 CYS C C 1
ATOM 12921 O O . CYS C 1 447 ? 9.52286 56.71381 129.73246 1.000 38.98730 447 CYS C O 1
ATOM 12924 N N . CYS C 1 448 ? 9.43878 58.75867 130.73659 1.000 49.94174 448 CYS C N 1
ATOM 12925 C CA . CYS C 1 448 ? 10.83775 59.19677 130.75929 1.000 40.02757 448 CYS C CA 1
ATOM 12926 C C . CYS C 1 448 ? 11.85618 58.11556 131.02789 1.000 42.85737 448 CYS C C 1
ATOM 12927 O O . CYS C 1 448 ? 11.60473 57.23033 131.84501 1.000 46.40966 448 CYS C O 1
ATOM 12930 N N . GLN C 1 449 ? 13.04447 58.24005 130.44490 1.000 44.69348 449 GLN C N 1
ATOM 12931 C CA . GLN C 1 449 ? 14.23149 57.70625 131.10792 1.000 44.99489 449 GLN C CA 1
ATOM 12932 C C . GLN C 1 449 ? 14.38401 58.41262 132.44984 1.000 46.96350 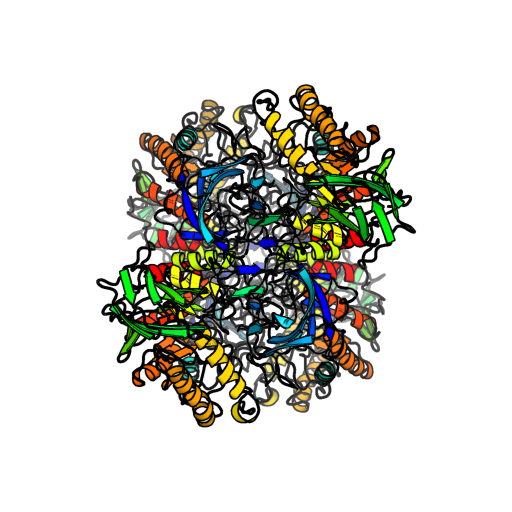449 GLN C C 1
ATOM 12933 O O . GLN C 1 449 ? 14.46537 59.64332 132.49808 1.000 49.48540 449 GLN C O 1
ATOM 12939 N N . ASN C 1 450 ? 14.36942 57.64999 133.54145 1.000 47.55905 450 ASN C N 1
ATOM 12940 C CA . ASN C 1 450 ? 14.40375 58.23604 134.87639 1.000 44.87710 450 ASN C CA 1
ATOM 12941 C C . ASN C 1 450 ? 14.90946 57.18731 135.85559 1.000 47.77962 450 ASN C C 1
ATOM 12942 O O . ASN C 1 450 ? 15.16700 56.03600 135.49283 1.000 47.52020 450 ASN C O 1
ATOM 12947 N N . ASP C 1 451 ? 15.05468 57.60017 137.10392 1.000 47.28792 451 ASP C N 1
ATOM 12948 C CA . ASP C 1 451 ? 15.43071 56.67924 138.16457 1.000 46.62320 451 ASP C CA 1
ATOM 12949 C C . ASP C 1 451 ? 14.22430 55.80311 138.45229 1.000 49.37124 451 ASP C C 1
ATOM 12950 O O . ASP C 1 451 ? 13.31192 56.20578 139.17430 1.000 47.83151 451 ASP C O 1
ATOM 12955 N N . TYR C 1 452 ? 14.20237 54.60309 137.87262 1.000 48.07244 452 TYR C N 1
ATOM 12956 C CA . TYR C 1 452 ? 13.00948 53.76632 137.92791 1.000 47.06608 452 TYR C CA 1
ATOM 12957 C C . TYR C 1 452 ? 12.71058 53.24204 139.32314 1.000 48.28713 452 TYR C C 1
ATOM 12958 O O . TYR C 1 452 ? 11.67003 52.60710 139.51490 1.000 50.59938 452 TYR C O 1
ATOM 12967 N N . THR C 1 453 ? 13.60369 53.46367 140.28361 1.000 50.56451 453 THR C N 1
ATOM 12968 C CA . THR C 1 453 ? 13.41555 53.02168 141.65856 1.000 46.18028 453 THR C CA 1
ATOM 12969 C C . THR C 1 453 ? 12.78096 54.09572 142.51045 1.000 45.40750 453 THR C C 1
ATOM 12970 O O . THR C 1 453 ? 12.12106 53.77986 143.50775 1.000 51.89584 453 THR C O 1
ATOM 12974 N N . LYS C 1 454 ? 13.01489 55.35840 142.15209 1.000 44.74303 454 LYS C N 1
ATOM 12975 C CA . LYS C 1 454 ? 12.28217 56.45844 142.75565 1.000 43.20484 454 LYS C CA 1
ATOM 12976 C C . LYS C 1 454 ? 10.86015 56.53619 142.20308 1.000 46.22695 454 LYS C C 1
ATOM 12977 O O . LYS C 1 454 ? 9.94729 56.96527 142.91478 1.000 50.21197 454 LYS C O 1
ATOM 12983 N N . ASP C 1 455 ? 10.65549 56.08870 140.95983 1.000 50.78602 455 ASP C N 1
ATOM 12984 C CA . ASP C 1 455 ? 9.35974 56.10910 140.28755 1.000 44.68574 455 ASP C CA 1
ATOM 12985 C C . ASP C 1 455 ? 8.46375 55.02170 140.85632 1.000 50.71302 455 ASP C C 1
ATOM 12986 O O . ASP C 1 455 ? 8.87383 53.86090 140.96039 1.000 52.83450 455 ASP C O 1
ATOM 12991 N N . ILE C 1 456 ? 7.23316 55.39719 141.20638 1.000 49.40575 456 ILE C N 1
ATOM 12992 C CA . ILE C 1 456 ? 6.27974 54.49168 141.83036 1.000 50.65385 456 ILE C CA 1
ATOM 12993 C C . ILE C 1 456 ? 4.99131 54.34781 141.03047 1.000 55.38470 456 ILE C C 1
ATOM 12994 O O . ILE C 1 456 ? 4.09573 53.60298 141.45234 1.000 48.96446 456 ILE C O 1
ATOM 12999 N N . THR C 1 457 ? 4.86766 55.03846 139.89011 1.000 52.39253 457 THR C N 1
ATOM 13000 C CA . THR C 1 457 ? 3.62056 55.14268 139.13435 1.000 51.48923 457 THR C CA 1
ATOM 13001 C C . THR C 1 457 ? 3.60167 54.32183 137.85353 1.000 52.25822 457 THR C C 1
ATOM 13002 O O . THR C 1 457 ? 2.53734 53.82838 137.45341 1.000 41.99733 457 THR C O 1
ATOM 13006 N N . THR C 1 458 ? 4.75105 54.20731 137.18786 1.000 49.21106 458 THR C N 1
ATOM 13007 C CA . THR C 1 458 ? 4.81291 53.51725 135.90814 1.000 45.36564 458 THR C CA 1
ATOM 13008 C C . THR C 1 458 ? 4.38478 52.06596 136.05567 1.000 44.66910 458 THR C C 1
ATOM 13009 O O . THR C 1 458 ? 3.53055 51.57366 135.31047 1.000 41.42724 458 THR C O 1
ATOM 13013 N N . ARG C 1 459 ? 4.95512 51.37291 137.03976 1.000 52.81076 459 ARG C N 1
ATOM 13014 C CA . ARG C 1 459 ? 4.74563 49.93912 137.19166 1.000 50.35511 459 ARG C CA 1
ATOM 13015 C C . ARG C 1 459 ? 3.31523 49.57816 137.53082 1.000 46.39418 459 ARG C C 1
ATOM 13016 O O . ARG C 1 459 ? 2.98662 48.38768 137.51721 1.000 47.76056 459 ARG C O 1
ATOM 13024 N N . THR C 1 460 ? 2.47093 50.55973 137.83951 1.000 42.20040 460 THR C N 1
ATOM 13025 C CA . THR C 1 460 ? 1.11131 50.31301 138.28729 1.000 39.81765 460 THR C CA 1
ATOM 13026 C C . THR C 1 460 ? 0.09097 50.39645 137.16189 1.000 48.29953 460 THR C C 1
ATOM 13027 O O . THR C 1 460 ? -1.11295 50.28241 137.42186 1.000 45.02515 460 THR C O 1
ATOM 13031 N N . MET C 1 461 ? 0.54122 50.60105 135.92747 1.000 39.84649 461 MET C N 1
ATOM 13032 C CA . MET C 1 461 ? -0.34716 50.61714 134.79167 1.000 35.34913 461 MET C CA 1
ATOM 13033 C C . MET C 1 461 ? -0.64291 49.19087 134.34044 1.000 41.50483 461 MET C C 1
ATOM 13034 O O . MET C 1 461 ? -0.08383 48.22721 134.85793 1.000 40.78260 461 MET C O 1
ATOM 13039 N N . ASP C 1 462 ? -1.55765 49.05447 133.37114 1.000 43.51043 462 ASP C N 1
ATOM 13040 C CA . ASP C 1 462 ? -1.93082 47.72256 132.89428 1.000 39.89325 462 ASP C CA 1
ATOM 13041 C C . ASP C 1 462 ? -0.83949 47.12082 132.01386 1.000 43.14294 462 ASP C C 1
ATOM 13042 O O . ASP C 1 462 ? -0.61710 45.90033 132.03698 1.000 37.14877 462 ASP C O 1
ATOM 13047 N N . ILE C 1 463 ? -0.15746 47.96874 131.24320 1.000 41.87296 463 ILE C N 1
ATOM 13048 C CA . ILE C 1 463 ? 0.99174 47.60989 130.42725 1.000 40.05024 463 ILE C CA 1
ATOM 13049 C C . ILE C 1 463 ? 2.01699 48.72409 130.58963 1.000 48.50259 463 ILE C C 1
ATOM 13050 O O . ILE C 1 463 ? 1.70195 49.89243 130.32857 1.000 49.14695 463 ILE C O 1
ATOM 13055 N N . VAL C 1 464 ? 3.24218 48.36897 131.00369 1.000 42.56997 464 VAL C N 1
ATOM 13056 C CA . VAL C 1 464 ? 4.30746 49.34498 131.25500 1.000 42.21559 464 VAL C CA 1
ATOM 13057 C C . VAL C 1 464 ? 4.96241 49.77199 129.93998 1.000 47.69023 464 VAL C C 1
ATOM 13058 O O . VAL C 1 464 ? 5.35201 48.93217 129.11390 1.000 43.54392 464 VAL C O 1
ATOM 13062 N N . CYS C 1 465 ? 5.12642 51.08539 129.76353 1.000 47.19201 465 CYS C N 1
ATOM 13063 C CA . CYS C 1 465 ? 5.74260 51.66052 128.56979 1.000 45.56300 465 CYS C CA 1
ATOM 13064 C C . CYS C 1 465 ? 6.84925 52.61819 128.98170 1.000 43.99938 465 CYS C C 1
ATOM 13065 O O . CYS C 1 465 ? 6.60249 53.61135 129.68040 1.000 43.03285 465 CYS C O 1
ATOM 13068 N N . ILE C 1 466 ? 8.05157 52.32982 128.51895 1.000 44.88105 466 ILE C N 1
ATOM 13069 C CA . ILE C 1 466 ? 9.25890 53.01877 128.94774 1.000 43.59385 466 ILE C CA 1
ATOM 13070 C C . ILE C 1 466 ? 9.95685 53.62088 127.74002 1.000 42.11387 466 ILE C C 1
ATOM 13071 O O . ILE C 1 466 ? 9.89159 53.09579 126.62061 1.000 42.69330 466 ILE C O 1
ATOM 13076 N N . ASN C 1 467 ? 10.60633 54.75005 127.97242 1.000 35.82512 467 ASN C N 1
ATOM 13077 C CA . ASN C 1 467 ? 11.36378 55.43510 126.93961 1.000 42.44049 467 ASN C CA 1
ATOM 13078 C C . ASN C 1 467 ? 12.82566 55.45032 127.35424 1.000 44.45311 467 ASN C C 1
ATOM 13079 O O . ASN C 1 467 ? 13.16738 56.01450 128.39965 1.000 42.50499 467 ASN C O 1
ATOM 13084 N N . ARG C 1 468 ? 13.67939 54.83381 126.53536 1.000 39.57481 468 ARG C N 1
ATOM 13085 C CA . ARG C 1 468 ? 15.03588 54.47981 126.93806 1.000 40.48692 468 ARG C CA 1
ATOM 13086 C C . ARG C 1 468 ? 15.99812 54.79756 125.80443 1.000 48.80299 468 ARG C C 1
ATOM 13087 O O . ARG C 1 468 ? 15.96150 54.14347 124.75558 1.000 52.80259 468 ARG C O 1
ATOM 13095 N N . TYR C 1 469 ? 16.86826 55.78727 126.00714 1.000 44.82332 469 TYR C N 1
ATOM 13096 C CA . TYR C 1 469 ? 17.76118 56.17141 124.92337 1.000 40.80679 469 TYR C CA 1
ATOM 13097 C C . TYR C 1 469 ? 19.16141 55.74181 125.28294 1.000 40.76703 469 TYR C C 1
ATOM 13098 O O . TYR C 1 469 ? 20.11574 56.51882 125.17043 1.000 42.67387 469 TYR C O 1
ATOM 13107 N N . TYR C 1 470 ? 19.26595 54.49308 125.72269 1.000 40.32647 470 TYR C N 1
ATOM 13108 C CA . TYR C 1 470 ? 20.55101 53.91156 126.08418 1.000 46.29198 470 TYR C CA 1
ATOM 13109 C C . TYR C 1 470 ? 21.51873 53.91110 124.89424 1.000 45.70092 470 TYR C C 1
ATOM 13110 O O . TYR C 1 470 ? 21.22050 53.36428 123.82727 1.000 47.20764 470 TYR C O 1
ATOM 13119 N N . GLY C 1 471 ? 22.69026 54.50996 125.08263 1.000 38.73082 471 GLY C N 1
ATOM 13120 C CA . GLY C 1 471 ? 23.63826 54.60529 124.00666 1.000 42.15236 471 GLY C CA 1
ATOM 13121 C C . GLY C 1 471 ? 23.42235 55.77142 123.08030 1.000 43.94690 471 GLY C C 1
ATOM 13122 O O . GLY C 1 471 ? 24.19556 55.94096 122.13071 1.000 42.93964 471 GLY C O 1
ATOM 13123 N N . TRP C 1 472 ? 22.38792 56.56970 123.30369 1.000 47.82603 472 TRP C N 1
ATOM 13124 C CA . TRP C 1 472 ? 22.28131 57.83971 122.60002 1.000 46.78618 472 TRP C CA 1
ATOM 13125 C C . TRP C 1 472 ? 22.48087 58.98057 123.59666 1.000 44.87772 472 TRP C C 1
ATOM 13126 O O . TRP C 1 472 ? 23.55733 59.58273 123.64601 1.000 47.05741 472 TRP C O 1
ATOM 13137 N N . TYR C 1 473 ? 21.47484 59.26753 124.42174 1.000 39.22977 473 TYR C N 1
ATOM 13138 C CA . TYR C 1 473 ? 21.59375 60.39778 125.33026 1.000 42.01811 473 TYR C CA 1
ATOM 13139 C C . TYR C 1 473 ? 22.50717 60.10089 126.51778 1.000 43.20933 473 TYR C C 1
ATOM 13140 O O . TYR C 1 473 ? 22.96502 61.03211 127.18722 1.000 40.30890 473 TYR C O 1
ATOM 13149 N N . ASN C 1 474 ? 22.77440 58.83417 126.79756 1.000 39.82584 474 ASN C N 1
ATOM 13150 C CA . ASN C 1 474 ? 23.71143 58.45435 127.83124 1.000 38.66287 474 ASN C CA 1
ATOM 13151 C C . ASN C 1 474 ? 24.56696 57.32363 127.28779 1.000 40.89778 474 ASN C C 1
ATOM 13152 O O . ASN C 1 474 ? 24.12942 56.57178 126.41275 1.000 40.89752 474 ASN C O 1
ATOM 13157 N N . LEU C 1 475 ? 25.79506 57.21632 127.81104 1.000 42.55869 475 LEU C N 1
ATOM 13158 C CA . LEU C 1 475 ? 26.80268 56.27592 127.29600 1.000 41.22945 475 LEU C CA 1
ATOM 13159 C C . LEU C 1 475 ? 26.89210 56.33569 125.77408 1.000 39.74148 475 LEU C C 1
ATOM 13160 O O . LEU C 1 475 ? 26.78203 55.32560 125.07272 1.000 41.70151 475 LEU C O 1
ATOM 13165 N N . SER C 1 476 ? 27.09853 57.53510 125.26328 1.000 40.53612 476 SER C N 1
ATOM 13166 C CA . SER C 1 476 ? 26.87227 57.79700 123.85218 1.000 38.96595 476 SER C CA 1
ATOM 13167 C C . SER C 1 476 ? 27.89272 57.07097 122.98039 1.000 42.52861 476 SER C C 1
ATOM 13168 O O . SER C 1 476 ? 29.08988 57.09002 123.26622 1.000 46.67241 476 SER C O 1
ATOM 13171 N N . GLY C 1 477 ? 27.42331 56.40971 121.92037 1.000 44.03325 477 GLY C N 1
ATOM 13172 C CA . GLY C 1 477 ? 28.29505 55.79996 120.94592 1.000 44.98940 477 GLY C CA 1
ATOM 13173 C C . GLY C 1 477 ? 28.72070 54.37098 121.22413 1.000 50.49287 477 GLY C C 1
ATOM 13174 O O . GLY C 1 477 ? 29.37431 53.75608 120.36052 1.000 56.45489 477 GLY C O 1
ATOM 13175 N N . ASP C 1 478 ? 28.36779 53.81169 122.37759 1.000 51.06084 478 ASP C N 1
ATOM 13176 C CA . ASP C 1 478 ? 28.88749 52.51645 122.82187 1.000 55.03199 478 ASP C CA 1
ATOM 13177 C C . ASP C 1 478 ? 27.72974 51.55630 123.10454 1.000 50.71697 478 ASP C C 1
ATOM 13178 O O . ASP C 1 478 ? 27.16598 51.55955 124.20608 1.000 45.35308 478 ASP C O 1
ATOM 13183 N N . MET C 1 479 ? 27.40925 50.70924 122.12065 1.000 51.10436 479 MET C N 1
ATOM 13184 C CA . MET C 1 479 ? 26.33468 49.73646 122.28038 1.000 48.44104 479 MET C CA 1
ATOM 13185 C C . MET C 1 479 ? 26.73506 48.55830 123.15342 1.000 47.66879 479 MET C C 1
ATOM 13186 O O . MET C 1 479 ? 25.85901 47.82743 123.61764 1.000 52.55499 479 MET C O 1
ATOM 13191 N N . ASP C 1 480 ? 28.02225 48.34102 123.38937 1.000 49.00518 480 ASP C N 1
ATOM 13192 C CA . ASP C 1 480 ? 28.39855 47.37323 124.41158 1.000 49.98036 480 ASP C CA 1
ATOM 13193 C C . ASP C 1 480 ? 27.81337 47.78598 125.76155 1.000 49.97146 480 ASP C C 1
ATOM 13194 O O . ASP C 1 480 ? 27.04404 47.03815 126.37953 1.000 45.75674 480 ASP C O 1
ATOM 13199 N N . ALA C 1 481 ? 28.14542 48.99841 126.22556 1.000 51.86088 481 ALA C N 1
ATOM 13200 C CA . ALA C 1 481 ? 27.71031 49.41523 127.55868 1.000 51.54429 481 ALA C CA 1
ATOM 13201 C C . ALA C 1 481 ? 26.25613 49.84559 127.56363 1.000 48.26825 481 ALA C C 1
ATOM 13202 O O . ALA C 1 481 ? 25.59047 49.75179 128.59668 1.000 41.37517 481 ALA C O 1
ATOM 13204 N N . ALA C 1 482 ? 25.76862 50.34213 126.42331 1.000 49.40305 482 ALA C N 1
ATOM 13205 C CA . ALA C 1 482 ? 24.35048 50.63421 126.27247 1.000 45.71221 482 ALA C CA 1
ATOM 13206 C C . ALA C 1 482 ? 23.51513 49.39477 126.52860 1.000 46.95198 482 ALA C C 1
ATOM 13207 O O . ALA C 1 482 ? 22.47870 49.45764 127.20682 1.000 48.20570 482 ALA C O 1
ATOM 13209 N N . CYS C 1 483 ? 23.95958 48.25791 125.98767 1.000 45.03214 483 CYS C N 1
ATOM 13210 C CA . CYS C 1 483 ? 23.26376 46.99578 126.17718 1.000 46.68327 483 CYS C CA 1
ATOM 13211 C C . CYS C 1 483 ? 23.37401 46.51554 127.61590 1.000 48.88634 483 CYS C C 1
ATOM 13212 O O . CYS C 1 483 ? 22.42171 45.95171 128.15801 1.000 54.37634 483 CYS C O 1
ATOM 13215 N N . TYR C 1 484 ? 24.53608 46.71617 128.23829 1.000 48.99652 484 TYR C N 1
ATOM 13216 C CA . TYR C 1 484 ? 24.71043 46.40864 129.65445 1.000 44.34207 484 TYR C CA 1
ATOM 13217 C C . TYR C 1 484 ? 23.67575 47.14611 130.50148 1.000 48.75021 484 TYR C C 1
ATOM 13218 O O . TYR C 1 484 ? 22.90273 46.54026 131.25172 1.000 50.96235 484 TYR C O 1
ATOM 13227 N N . GLY C 1 485 ? 23.65477 48.47208 130.38157 1.000 51.87324 485 GLY C N 1
ATOM 13228 C CA . GLY C 1 485 ? 22.77452 49.26841 131.21294 1.000 42.75207 485 GLY C CA 1
ATOM 13229 C C . GLY C 1 485 ? 21.31570 48.94607 130.98285 1.000 52.14360 485 GLY C C 1
ATOM 13230 O O . GLY C 1 485 ? 20.52464 48.91645 131.92793 1.000 57.70469 485 GLY C O 1
ATOM 13231 N N . LEU C 1 486 ? 20.92974 48.70625 129.72449 1.000 51.67549 486 LEU C N 1
ATOM 13232 C CA . LEU C 1 486 ? 19.54332 48.33340 129.46287 1.000 48.12806 486 LEU C CA 1
ATOM 13233 C C . LEU C 1 486 ? 19.17932 47.06203 130.20949 1.000 48.25309 486 LEU C C 1
ATOM 13234 O O . LEU C 1 486 ? 18.08830 46.95244 130.77513 1.000 47.32625 486 LEU C O 1
ATOM 13239 N N . ASN C 1 487 ? 20.09731 46.09852 130.24995 1.000 50.84257 487 ASN C N 1
ATOM 13240 C CA . ASN C 1 487 ? 19.75964 44.81240 130.83890 1.000 49.39222 487 ASN C CA 1
ATOM 13241 C C . ASN C 1 487 ? 19.59512 44.91674 132.35281 1.000 54.85045 487 ASN C C 1
ATOM 13242 O O . ASN C 1 487 ? 18.69827 44.27924 132.92178 1.000 50.81180 487 ASN C O 1
ATOM 13247 N N . GLN C 1 488 ? 20.42768 45.72784 133.02236 1.000 54.88052 488 GLN C N 1
ATOM 13248 C CA . GLN C 1 488 ? 20.18215 46.03766 134.43006 1.000 48.91591 488 GLN C CA 1
ATOM 13249 C C . GLN C 1 488 ? 18.73470 46.45346 134.64227 1.000 49.77890 488 GLN C C 1
ATOM 13250 O O . GLN C 1 488 ? 17.99599 45.81029 135.39586 1.000 52.91807 488 GLN C O 1
ATOM 13256 N N . GLU C 1 489 ? 18.29749 47.51333 133.94956 1.000 51.54763 489 GLU C N 1
ATOM 13257 C CA . GLU C 1 489 ? 16.92912 47.98362 134.12504 1.000 46.60687 489 GLU C CA 1
ATOM 13258 C C . GLU C 1 489 ? 15.92433 46.92500 133.70996 1.000 49.98453 489 GLU C C 1
ATOM 13259 O O . GLU C 1 489 ? 14.81799 46.87668 134.25585 1.000 50.24947 489 GLU C O 1
ATOM 13265 N N . LEU C 1 490 ? 16.28447 46.06207 132.75670 1.000 46.51842 490 LEU C N 1
ATOM 13266 C CA . LEU C 1 490 ? 15.35934 45.00904 132.37019 1.000 42.28592 490 LEU C CA 1
ATOM 13267 C C . LEU C 1 490 ? 15.22764 43.95241 133.45628 1.000 45.38136 490 LEU C C 1
ATOM 13268 O O . LEU C 1 490 ? 14.17636 43.32225 133.57216 1.000 54.70451 490 LEU C O 1
ATOM 13273 N N . ASP C 1 491 ? 16.25935 43.75668 134.27437 1.000 49.26828 491 ASP C N 1
ATOM 13274 C CA . ASP C 1 491 ? 16.14466 42.83606 135.40491 1.000 47.46080 491 ASP C CA 1
ATOM 13275 C C . ASP C 1 491 ? 15.21805 43.39128 136.47269 1.000 47.84804 491 ASP C C 1
ATOM 13276 O O . ASP C 1 491 ? 14.46296 42.64066 137.09738 1.000 51.40710 491 ASP C O 1
ATOM 13281 N N . PHE C 1 492 ? 15.27469 44.70466 136.70064 1.000 48.76371 492 PHE C N 1
ATOM 13282 C CA . PHE C 1 492 ? 14.31812 45.36026 137.58474 1.000 45.95087 492 PHE C CA 1
ATOM 13283 C C . PHE C 1 492 ? 12.88440 45.17360 137.09444 1.000 50.25255 492 PHE C C 1
ATOM 13284 O O . PHE C 1 492 ? 11.96325 44.96536 137.89600 1.000 55.15040 492 PHE C O 1
ATOM 13292 N N . TRP C 1 493 ? 12.67323 45.26306 135.78115 1.000 47.09723 493 TRP C N 1
ATOM 13293 C CA . TRP C 1 493 ? 11.32604 45.14864 135.24432 1.000 45.91847 493 TRP C CA 1
ATOM 13294 C C . TRP C 1 493 ? 10.84163 43.71348 135.27153 1.000 53.37455 493 TRP C C 1
ATOM 13295 O O . TRP C 1 493 ? 9.62583 43.46906 135.32911 1.000 56.95460 493 TRP C O 1
ATOM 13306 N N . ALA C 1 494 ? 11.77265 42.75536 135.24069 1.000 50.91735 494 ALA C N 1
ATOM 13307 C CA . ALA C 1 494 ? 11.39522 41.35270 135.35695 1.000 48.40490 494 ALA C CA 1
ATOM 13308 C C . ALA C 1 494 ? 10.70600 41.06714 136.68250 1.000 51.51255 494 ALA C C 1
ATOM 13309 O O . ALA C 1 494 ? 9.86995 40.16150 136.75959 1.000 57.53277 494 ALA C O 1
ATOM 13311 N N . GLU C 1 495 ? 11.02480 41.84793 137.72271 1.000 56.64981 495 GLU C N 1
ATOM 13312 C CA . GLU C 1 495 ? 10.51863 41.67731 139.08139 1.000 58.19929 495 GLU C CA 1
ATOM 13313 C C . GLU C 1 495 ? 9.08662 42.18320 139.26207 1.000 61.52043 495 GLU C C 1
ATOM 13314 O O . GLU C 1 495 ? 8.46860 41.92959 140.30542 1.000 60.52086 495 GLU C O 1
ATOM 13320 N N . GLN C 1 496 ? 8.53604 42.87683 138.27612 1.000 59.14978 496 GLN C N 1
ATOM 13321 C CA . GLN C 1 496 ? 7.26235 43.54736 138.44383 1.000 51.93976 496 GLN C CA 1
ATOM 13322 C C . GLN C 1 496 ? 6.09833 42.79248 137.83977 1.000 51.55402 496 GLN C C 1
ATOM 13323 O O . GLN C 1 496 ? 4.97172 43.27018 137.93515 1.000 57.94913 496 GLN C O 1
ATOM 13329 N N . HIS C 1 497 ? 6.33967 41.65287 137.19358 1.000 55.30691 497 HIS C N 1
ATOM 13330 C CA . HIS C 1 497 ? 5.27910 40.72415 136.75599 1.000 54.20529 497 HIS C CA 1
ATOM 13331 C C . HIS C 1 497 ? 4.17423 41.38916 135.91405 1.000 48.31414 497 HIS C C 1
ATOM 13332 O O . HIS C 1 497 ? 3.05711 40.86803 135.81876 1.000 61.10211 497 HIS C O 1
ATOM 13339 N N . LYS C 1 498 ? 4.46158 42.53791 135.27132 1.000 49.41882 498 LYS C N 1
ATOM 13340 C CA . LYS C 1 498 ? 3.63669 43.20548 134.26074 1.000 47.16374 498 LYS C CA 1
ATOM 13341 C C . LYS C 1 498 ? 4.18134 42.92459 132.86623 1.000 47.55355 498 LYS C C 1
ATOM 13342 O O . LYS C 1 498 ? 5.35451 42.58041 132.71643 1.000 48.93368 498 LYS C O 1
ATOM 13348 N N . PRO C 1 499 ? 3.37038 43.06899 131.80980 1.000 48.61594 499 PRO C N 1
ATOM 13349 C CA . PRO C 1 499 ? 3.93814 43.10941 130.45899 1.000 45.23683 499 PRO C CA 1
ATOM 13350 C C . PRO C 1 499 ? 4.49169 44.49611 130.18522 1.000 45.01242 499 PRO C C 1
ATOM 13351 O O . PRO C 1 499 ? 3.88556 45.50665 130.55169 1.000 45.02844 499 PRO C O 1
ATOM 13355 N N . VAL C 1 500 ? 5.65228 44.53453 129.53214 1.000 42.52368 500 VAL C N 1
ATOM 13356 C CA . VAL C 1 500 ? 6.41549 45.75826 129.31281 1.000 45.62925 500 VAL C CA 1
ATOM 13357 C C . VAL C 1 500 ? 6.63816 45.96288 127.81637 1.000 44.12064 500 VAL C C 1
ATOM 13358 O O . VAL C 1 500 ? 6.87041 45.00062 127.07522 1.000 43.41499 500 VAL C O 1
ATOM 13362 N N . MET C 1 501 ? 6.56399 47.22214 127.37108 1.000 45.44614 501 MET C N 1
ATOM 13363 C CA . MET C 1 501 ? 6.96342 47.59656 126.01653 1.000 47.81462 501 MET C CA 1
ATOM 13364 C C . MET C 1 501 ? 7.93118 48.77498 126.04548 1.000 46.92253 501 MET C C 1
ATOM 13365 O O . MET C 1 501 ? 7.77579 49.70228 126.85079 1.000 49.88896 501 MET C O 1
ATOM 13370 N N . MET C 1 502 ? 8.94203 48.71995 125.17772 1.000 41.29298 502 MET C N 1
ATOM 13371 C CA . MET C 1 502 ? 9.79271 49.87189 124.89735 1.000 41.64373 502 MET C CA 1
ATOM 13372 C C . MET C 1 502 ? 8.99885 50.80108 123.99725 1.000 42.04523 502 MET C C 1
ATOM 13373 O O . MET C 1 502 ? 8.68287 50.44302 122.85700 1.000 45.70433 502 MET C O 1
ATOM 13378 N N . SER C 1 503 ? 8.66619 51.99009 124.48618 1.000 37.81147 503 SER C N 1
ATOM 13379 C CA . SER C 1 503 ? 7.65331 52.76279 123.79149 1.000 43.85137 503 SER C CA 1
ATOM 13380 C C . SER C 1 503 ? 8.18664 53.99387 123.06071 1.000 46.52511 503 SER C C 1
ATOM 13381 O O . SER C 1 503 ? 7.44586 54.56323 122.24532 1.000 46.51053 503 SER C O 1
ATOM 13384 N N . GLU C 1 504 ? 9.43233 54.41076 123.32175 1.000 40.51962 504 GLU C N 1
ATOM 13385 C CA . GLU C 1 504 ? 10.27178 55.18377 122.40245 1.000 38.49750 504 GLU C CA 1
ATOM 13386 C C . GLU C 1 504 ? 11.70178 54.65592 122.49397 1.000 40.90304 504 GLU C C 1
ATOM 13387 O O . GLU C 1 504 ? 12.16048 54.27921 123.57953 1.000 40.44568 504 GLU C O 1
ATOM 13393 N N . TYR C 1 505 ? 12.40671 54.64417 121.35994 1.000 44.84378 505 TYR C N 1
ATOM 13394 C CA . TYR C 1 505 ? 13.86759 54.57802 121.33466 1.000 47.61695 505 TYR C CA 1
ATOM 13395 C C . TYR C 1 505 ? 14.37490 54.84078 119.92028 1.000 44.28617 505 TYR C C 1
ATOM 13396 O O . TYR C 1 505 ? 13.75554 54.40874 118.94220 1.000 40.75657 505 TYR C O 1
ATOM 13405 N N . GLY C 1 506 ? 15.49458 55.55464 119.81974 1.000 41.32098 506 GLY C N 1
ATOM 13406 C CA . GLY C 1 506 ? 15.96780 55.95650 118.50585 1.000 43.59441 506 GLY C CA 1
ATOM 13407 C C . GLY C 1 506 ? 17.21128 56.81623 118.57948 1.000 37.86213 506 GLY C C 1
ATOM 13408 O O . GLY C 1 506 ? 17.62744 57.26737 119.64960 1.000 39.31269 506 GLY C O 1
ATOM 13409 N N . ALA C 1 507 ? 17.76111 57.07779 117.39347 1.000 37.42246 507 ALA C N 1
ATOM 13410 C CA . ALA C 1 507 ? 19.07615 57.68426 117.20327 1.000 33.92352 507 ALA C CA 1
ATOM 13411 C C . ALA C 1 507 ? 18.99696 58.63158 116.01512 1.000 37.88010 507 ALA C C 1
ATOM 13412 O O . ALA C 1 507 ? 18.77087 58.18101 114.88543 1.000 34.80293 507 ALA C O 1
ATOM 13414 N N . ASP C 1 508 ? 19.17619 59.93155 116.26029 1.000 38.21638 508 ASP C N 1
ATOM 13415 C CA . ASP C 1 508 ? 19.16127 60.90317 115.17464 1.000 35.34755 508 ASP C CA 1
ATOM 13416 C C . ASP C 1 508 ? 20.09445 60.44951 114.05207 1.000 43.62335 508 ASP C C 1
ATOM 13417 O O . ASP C 1 508 ? 21.24888 60.06481 114.28656 1.000 38.76136 508 ASP C O 1
ATOM 13422 N N . THR C 1 509 ? 19.56855 60.46476 112.82666 1.000 42.55089 509 THR C N 1
ATOM 13423 C CA . THR C 1 509 ? 20.26644 59.94586 111.66101 1.000 33.67049 509 THR C CA 1
ATOM 13424 C C . THR C 1 509 ? 20.02213 60.90660 110.52003 1.000 37.82483 509 THR C C 1
ATOM 13425 O O . THR C 1 509 ? 18.86568 61.16593 110.16843 1.000 39.35419 509 THR C O 1
ATOM 13429 N N . VAL C 1 510 ? 21.10203 61.43220 109.95088 1.000 37.42172 510 VAL C N 1
ATOM 13430 C CA . VAL C 1 510 ? 21.02182 62.27357 108.76595 1.000 35.08031 510 VAL C CA 1
ATOM 13431 C C . VAL C 1 510 ? 21.19060 61.39726 107.53588 1.000 38.99604 510 VAL C C 1
ATOM 13432 O O . VAL C 1 510 ? 22.23152 60.75322 107.36085 1.000 41.90040 510 VAL C O 1
ATOM 13436 N N . ALA C 1 511 ? 20.15448 61.36380 106.69377 1.000 45.96612 511 ALA C N 1
ATOM 13437 C CA . ALA C 1 511 ? 20.19894 60.64003 105.42782 1.000 41.39969 511 ALA C CA 1
ATOM 13438 C C . ALA C 1 511 ? 21.36312 61.13896 104.60460 1.000 38.46318 511 ALA C C 1
ATOM 13439 O O . ALA C 1 511 ? 21.41616 62.31900 104.24483 1.000 42.48405 511 ALA C O 1
ATOM 13441 N N . GLY C 1 512 ? 22.30829 60.23767 104.33533 1.000 33.43387 512 GLY C N 1
ATOM 13442 C CA . GLY C 1 512 ? 23.50649 60.54539 103.57203 1.000 43.14688 512 GLY C CA 1
ATOM 13443 C C . GLY C 1 512 ? 24.79460 60.25890 104.31984 1.000 44.28549 512 GLY C C 1
ATOM 13444 O O . GLY C 1 512 ? 25.78499 59.85198 103.70642 1.000 41.84573 512 GLY C O 1
ATOM 13445 N N . LEU C 1 513 ? 24.78850 60.44425 105.63547 1.000 41.67050 513 LEU C N 1
ATOM 13446 C CA . LEU C 1 513 ? 25.96910 60.24813 106.46133 1.000 39.52462 513 LEU C CA 1
ATOM 13447 C C . LEU C 1 513 ? 26.20290 58.76184 106.69581 1.000 40.37995 513 LEU C C 1
ATOM 13448 O O . LEU C 1 513 ? 25.49457 58.13156 107.48431 1.000 39.88961 513 LEU C O 1
ATOM 13453 N N . HIS C 1 514 ? 27.20942 58.20348 106.03786 1.000 40.84133 514 HIS C N 1
ATOM 13454 C CA . HIS C 1 514 ? 27.63235 56.83428 106.28308 1.000 38.74924 514 HIS C CA 1
ATOM 13455 C C . HIS C 1 514 ? 29.00854 56.83916 106.93220 1.000 35.57577 514 HIS C C 1
ATOM 13456 O O . HIS C 1 514 ? 29.75881 57.80059 106.80199 1.000 39.17772 514 HIS C O 1
ATOM 13463 N N . THR C 1 515 ? 29.33248 55.76568 107.65075 1.000 32.27262 515 THR C N 1
ATOM 13464 C CA . THR C 1 515 ? 30.66666 55.61004 108.22647 1.000 34.22628 515 THR C CA 1
ATOM 13465 C C . THR C 1 515 ? 30.92817 54.12960 108.41139 1.000 36.87406 515 THR C C 1
ATOM 13466 O O . THR C 1 515 ? 30.09415 53.42355 108.97933 1.000 36.44041 515 THR C O 1
ATOM 13470 N N . ALA C 1 516 ? 32.10248 53.67685 107.96870 1.000 45.34832 516 ALA C N 1
ATOM 13471 C CA . ALA C 1 516 ? 32.47121 52.27764 108.14399 1.000 41.03135 516 ALA C CA 1
ATOM 13472 C C . ALA C 1 516 ? 32.20259 51.82029 109.56537 1.000 35.47351 516 ALA C C 1
ATOM 13473 O O . ALA C 1 516 ? 31.62329 50.75050 109.78238 1.000 39.58448 516 ALA C O 1
ATOM 13475 N N . GLY C 1 517 ? 32.56168 52.64661 110.54009 1.000 30.90801 517 GLY C N 1
ATOM 13476 C CA . GLY C 1 517 ? 32.53114 52.23577 111.92470 1.000 35.63222 517 GLY C CA 1
ATOM 13477 C C . GLY C 1 517 ? 31.27724 52.52786 112.71193 1.000 37.27643 517 GLY C C 1
ATOM 13478 O O . GLY C 1 517 ? 31.28933 52.33754 113.92742 1.000 38.22296 517 GLY C O 1
ATOM 13479 N N . ALA C 1 518 ? 30.20190 53.00242 112.07320 1.000 41.94138 518 ALA C N 1
ATOM 13480 C CA . ALA C 1 518 ? 28.86997 53.06470 112.68950 1.000 38.52762 518 ALA C CA 1
ATOM 13481 C C . ALA C 1 518 ? 28.81459 54.07628 113.84264 1.000 42.76725 518 ALA C C 1
ATOM 13482 O O . ALA C 1 518 ? 28.32674 53.78071 114.93917 1.000 45.25224 518 ALA C O 1
ATOM 13484 N N . GLU C 1 519 ? 29.26852 55.29506 113.56495 1.000 41.74254 519 GLU C N 1
ATOM 13485 C CA . GLU C 1 519 ? 29.30642 56.35434 114.56037 1.000 43.10975 519 GLU C CA 1
ATOM 13486 C C . GLU C 1 519 ? 27.99763 57.15124 114.60347 1.000 43.55982 519 GLU C C 1
ATOM 13487 O O . GLU C 1 519 ? 27.16421 57.10646 113.69257 1.000 43.34928 519 GLU C O 1
ATOM 13493 N N . MET C 1 520 ? 27.84357 57.91598 115.67759 1.000 37.69366 520 MET C N 1
ATOM 13494 C CA . MET C 1 520 ? 26.59247 58.61323 115.93816 1.000 43.31319 520 MET C CA 1
ATOM 13495 C C . MET C 1 520 ? 26.18927 59.52497 114.76818 1.000 42.90023 520 MET C C 1
ATOM 13496 O O . MET C 1 520 ? 27.03360 60.19212 114.17010 1.000 49.38278 520 MET C O 1
ATOM 13501 N N . PHE C 1 521 ? 24.89342 59.52775 114.42321 1.000 39.06483 521 PHE C N 1
ATOM 13502 C CA . PHE C 1 521 ? 24.24682 60.29134 113.34905 1.000 42.14016 521 PHE C CA 1
ATOM 13503 C C . PHE C 1 521 ? 24.38459 59.65144 111.97603 1.000 39.79228 521 PHE C C 1
ATOM 13504 O O . PHE C 1 521 ? 23.75164 60.11186 111.03202 1.000 32.21680 521 PHE C O 1
ATOM 13512 N N . SER C 1 522 ? 25.25263 58.67637 111.80959 1.000 42.14435 522 SER C N 1
ATOM 13513 C CA . SER C 1 522 ? 25.36869 58.02350 110.53241 1.000 38.07414 522 SER C CA 1
ATOM 13514 C C . SER C 1 522 ? 24.24631 57.01375 110.39766 1.000 30.17798 522 SER C C 1
ATOM 13515 O O . SER C 1 522 ? 23.65429 56.59011 111.37757 1.000 33.83316 522 SER C O 1
ATOM 13518 N N . GLU C 1 523 ? 23.96018 56.62570 109.16401 1.000 34.04994 523 GLU C N 1
ATOM 13519 C CA . GLU C 1 523 ? 22.94099 55.61231 108.94862 1.000 34.42727 523 GLU C CA 1
ATOM 13520 C C . GLU C 1 523 ? 23.33668 54.28895 109.58761 1.000 37.05208 523 GLU C C 1
ATOM 13521 O O . GLU C 1 523 ? 22.49125 53.58962 110.15555 1.000 40.64694 523 GLU C O 1
ATOM 13527 N N . GLU C 1 524 ? 24.61628 53.93901 109.54211 1.000 39.59816 524 GLU C N 1
ATOM 13528 C CA . GLU C 1 524 ? 25.02276 52.65344 110.08799 1.000 37.97933 524 GLU C CA 1
ATOM 13529 C C . GLU C 1 524 ? 24.90714 52.60793 111.59774 1.000 37.03857 524 GLU C C 1
ATOM 13530 O O . GLU C 1 524 ? 24.77276 51.51736 112.15993 1.000 37.65632 524 GLU C O 1
ATOM 13536 N N . PHE C 1 525 ? 24.94180 53.75670 112.26910 1.000 37.47542 525 PHE C N 1
ATOM 13537 C CA . PHE C 1 525 ? 24.74025 53.72635 113.71541 1.000 42.91393 525 PHE C CA 1
ATOM 13538 C C . PHE C 1 525 ? 23.32065 53.34673 114.07657 1.000 37.66408 525 PHE C C 1
ATOM 13539 O O . PHE C 1 525 ? 23.10329 52.67432 115.08790 1.000 37.44021 525 PHE C O 1
ATOM 13547 N N . GLN C 1 526 ? 22.34042 53.81684 113.29500 1.000 39.90774 526 GLN C N 1
ATOM 13548 C CA . GLN C 1 526 ? 20.94215 53.49259 113.56921 1.000 37.43035 526 GLN C CA 1
ATOM 13549 C C . GLN C 1 526 ? 20.69630 51.99534 113.45209 1.000 36.59096 526 GLN C C 1
ATOM 13550 O O . GLN C 1 526 ? 19.89750 51.42764 114.21190 1.000 34.04587 526 GLN C O 1
ATOM 13556 N N . VAL C 1 527 ? 21.39732 51.33495 112.52866 1.000 36.64125 527 VAL C N 1
ATOM 13557 C CA . VAL C 1 527 ? 21.24910 49.89308 112.39983 1.000 36.58328 527 VAL C CA 1
ATOM 13558 C C . VAL C 1 527 ? 21.82972 49.18624 113.61554 1.000 40.51520 527 VAL C C 1
ATOM 13559 O O . VAL C 1 527 ? 21.20638 48.27273 114.16022 1.000 44.48684 527 VAL C O 1
ATOM 13563 N N . GLU C 1 528 ? 23.02160 49.60028 114.06578 1.000 42.61493 528 GLU C N 1
ATOM 13564 C CA . GLU C 1 528 ? 23.59995 49.05751 115.29481 1.000 44.68954 528 GLU C CA 1
ATOM 13565 C C . GLU C 1 528 ? 22.64707 49.24957 116.47285 1.000 43.07216 528 GLU C C 1
ATOM 13566 O O . GLU C 1 528 ? 22.22604 48.28230 117.11177 1.000 47.26286 528 GLU C O 1
ATOM 13572 N N . PHE C 1 529 ? 22.29900 50.50346 116.76998 1.000 39.78146 529 PHE C N 1
ATOM 13573 C CA . PHE C 1 529 ? 21.39046 50.84511 117.86200 1.000 41.01171 529 PHE C CA 1
ATOM 13574 C C . PHE C 1 529 ? 20.20430 49.88424 117.98956 1.000 43.68321 529 PHE C C 1
ATOM 13575 O O . PHE C 1 529 ? 20.04543 49.23077 119.02590 1.000 41.47896 529 PHE C O 1
ATOM 13583 N N . TYR C 1 530 ? 19.35772 49.78149 116.94688 1.000 43.40451 530 TYR C N 1
ATOM 13584 C CA . TYR C 1 530 ? 18.20902 48.87453 117.02670 1.000 44.24617 530 TYR C CA 1
ATOM 13585 C C . TYR C 1 530 ? 18.67180 47.42282 117.12140 1.000 46.02637 530 TYR C C 1
ATOM 13586 O O . TYR C 1 530 ? 18.26796 46.69478 118.03345 1.000 42.22727 530 TYR C O 1
ATOM 13595 N N . ARG C 1 531 ? 19.56060 46.99614 116.21697 1.000 48.15758 531 ARG C N 1
ATOM 13596 C CA . ARG C 1 531 ? 19.96702 45.59034 116.18626 1.000 46.84697 531 ARG C CA 1
ATOM 13597 C C . ARG C 1 531 ? 20.51605 45.13711 117.53758 1.000 45.65935 531 ARG C C 1
ATOM 13598 O O . ARG C 1 531 ? 20.15313 44.06364 118.02752 1.000 45.95445 531 ARG C O 1
ATOM 13606 N N . ARG C 1 532 ? 21.33923 45.97080 118.17911 1.000 43.39055 532 ARG C N 1
ATOM 13607 C CA . ARG C 1 532 ? 21.95422 45.60586 119.45420 1.000 44.14415 532 ARG C CA 1
ATOM 13608 C C . ARG C 1 532 ? 20.92707 45.53516 120.57475 1.000 45.37304 532 ARG C C 1
ATOM 13609 O O . ARG C 1 532 ? 20.86047 44.54116 121.30440 1.000 48.96203 532 ARG C O 1
ATOM 13617 N N . LEU C 1 533 ? 20.13776 46.59932 120.74568 1.000 47.05965 533 LEU C N 1
ATOM 13618 C CA . LEU C 1 533 ? 19.10264 46.61415 121.77608 1.000 45.91678 533 LEU C CA 1
ATOM 13619 C C . LEU C 1 533 ? 17.98697 45.60491 121.48807 1.000 44.39538 533 LEU C C 1
ATOM 13620 O O . LEU C 1 533 ? 17.41879 45.02692 122.41933 1.000 47.92012 533 LEU C O 1
ATOM 13625 N N . ASP C 1 534 ? 17.64703 45.37901 120.21603 1.000 44.86902 534 ASP C N 1
ATOM 13626 C CA . ASP C 1 534 ? 16.56855 44.43585 119.91785 1.000 46.56822 534 ASP C CA 1
ATOM 13627 C C . ASP C 1 534 ? 16.92637 43.01890 120.33600 1.000 45.35603 534 ASP C C 1
ATOM 13628 O O . ASP C 1 534 ? 16.03217 42.22672 120.64412 1.000 48.61410 534 ASP C O 1
ATOM 13633 N N . ALA C 1 535 ? 18.21050 42.66907 120.33846 1.000 42.10768 535 ALA C N 1
ATOM 13634 C CA . ALA C 1 535 ? 18.57003 41.28876 120.62152 1.000 44.45524 535 ALA C CA 1
ATOM 13635 C C . ALA C 1 535 ? 18.50918 40.97817 122.10756 1.000 44.27958 535 ALA C C 1
ATOM 13636 O O . ALA C 1 535 ? 18.46761 39.80021 122.48871 1.000 41.22045 535 ALA C O 1
ATOM 13638 N N . GLU C 1 536 ? 18.50090 42.01384 122.94232 1.000 42.92412 536 GLU C N 1
ATOM 13639 C CA . GLU C 1 536 ? 18.26669 41.84324 124.36495 1.000 43.63100 536 GLU C CA 1
ATOM 13640 C C . GLU C 1 536 ? 16.77401 41.77763 124.69695 1.000 46.28595 536 GLU C C 1
ATOM 13641 O O . GLU C 1 536 ? 16.38400 41.05159 125.61845 1.000 45.18067 536 GLU C O 1
ATOM 13647 N N . PHE C 1 537 ? 15.93918 42.52867 123.96812 1.000 42.78272 537 PHE C N 1
ATOM 13648 C CA . PHE C 1 537 ? 14.48860 42.37057 124.05182 1.000 41.85185 537 PHE C CA 1
ATOM 13649 C C . PHE C 1 537 ? 14.07938 40.90924 123.92575 1.000 42.86823 537 PHE C C 1
ATOM 13650 O O . PHE C 1 537 ? 13.23714 40.41734 124.68372 1.000 42.88007 537 PHE C O 1
ATOM 13658 N N . ASP C 1 538 ? 14.64681 40.20295 122.94496 1.000 44.76639 538 ASP C N 1
ATOM 13659 C CA . ASP C 1 538 ? 14.18865 38.85030 122.64858 1.000 45.31429 538 ASP C CA 1
ATOM 13660 C C . ASP C 1 538 ? 14.59180 37.84135 123.70942 1.000 43.28240 538 ASP C C 1
ATOM 13661 O O . ASP C 1 538 ? 14.11199 36.70631 123.67199 1.000 42.55575 538 ASP C O 1
ATOM 13666 N N . LYS C 1 539 ? 15.46988 38.21130 124.63437 1.000 45.11809 539 LYS C N 1
ATOM 13667 C CA . LYS C 1 539 ? 15.83652 37.31503 125.71743 1.000 41.63242 539 LYS C CA 1
ATOM 13668 C C . LYS C 1 539 ? 14.80263 37.30914 126.84411 1.000 47.24023 539 LYS C C 1
ATOM 13669 O O . LYS C 1 539 ? 14.85517 36.42374 127.70692 1.000 43.74477 539 LYS C O 1
ATOM 13675 N N . ARG C 1 540 ? 13.84144 38.23788 126.82996 1.000 48.27226 540 ARG C N 1
ATOM 13676 C CA . ARG C 1 540 ? 12.86758 38.40533 127.91106 1.000 51.20689 540 ARG C CA 1
ATOM 13677 C C . ARG C 1 540 ? 11.45115 38.09673 127.43548 1.000 51.95072 540 ARG C C 1
ATOM 13678 O O . ARG C 1 540 ? 10.93181 38.81322 126.56160 1.000 53.65796 540 ARG C O 1
ATOM 13686 N N . PRO C 1 541 ? 10.76481 37.09615 128.00516 1.000 52.51846 541 PRO C N 1
ATOM 13687 C CA . PRO C 1 541 ? 9.42809 36.72959 127.50586 1.000 52.74217 541 PRO C CA 1
ATOM 13688 C C . PRO C 1 541 ? 8.33721 37.67357 127.93647 1.000 48.82113 541 PRO C C 1
ATOM 13689 O O . PRO C 1 541 ? 7.23776 37.60659 127.38212 1.000 53.85773 541 PRO C O 1
ATOM 13693 N N . TRP C 1 542 ? 8.59592 38.52326 128.91879 1.000 50.44963 542 TRP C N 1
ATOM 13694 C CA . TRP C 1 542 ? 7.62393 39.48728 129.40588 1.000 49.24111 542 TRP C CA 1
ATOM 13695 C C . TRP C 1 542 ? 7.75083 40.83739 128.71589 1.000 49.37734 542 TRP C C 1
ATOM 13696 O O . TRP C 1 542 ? 7.02604 41.77045 129.06698 1.000 54.51974 542 TRP C O 1
ATOM 13707 N N . PHE C 1 543 ? 8.68128 40.96451 127.78211 1.000 48.05597 543 PHE C N 1
ATOM 13708 C CA . PHE C 1 543 ? 8.74914 42.08570 126.85606 1.000 47.75044 543 PHE C CA 1
ATOM 13709 C C . PHE C 1 543 ? 7.85359 41.75716 125.66412 1.000 48.57666 543 PHE C C 1
ATOM 13710 O O . PHE C 1 543 ? 8.13155 40.79393 124.94083 1.000 54.03394 543 PHE C O 1
ATOM 13718 N N . VAL C 1 544 ? 6.78423 42.53449 125.44847 1.000 42.23138 544 VAL C N 1
ATOM 13719 C CA . VAL C 1 544 ? 5.79271 42.16780 124.44036 1.000 47.29324 544 VAL C CA 1
ATOM 13720 C C . VAL C 1 544 ? 5.62897 43.22124 123.35071 1.000 47.47868 544 VAL C C 1
ATOM 13721 O O . VAL C 1 544 ? 4.72029 43.11183 122.53237 1.000 49.29309 544 VAL C O 1
ATOM 13725 N N . GLY C 1 545 ? 6.48443 44.22984 123.30123 1.000 46.55840 545 GLY C N 1
ATOM 13726 C CA . GLY C 1 545 ? 6.29213 45.23489 122.27152 1.000 48.05578 545 GLY C CA 1
ATOM 13727 C C . GLY C 1 545 ? 7.45038 46.19076 122.08376 1.000 48.82971 545 GLY C C 1
ATOM 13728 O O . GLY C 1 545 ? 8.17464 46.48704 123.03681 1.000 46.96363 545 GLY C O 1
ATOM 13729 N N . GLU C 1 546 ? 7.63426 46.69130 120.86434 1.000 46.89568 546 GLU C N 1
ATOM 13730 C CA . GLU C 1 546 ? 8.64258 47.71004 120.61534 1.000 46.46851 546 GLU C CA 1
ATOM 13731 C C . GLU C 1 546 ? 8.05695 48.77983 119.70286 1.000 48.82523 546 GLU C C 1
ATOM 13732 O O . GLU C 1 546 ? 7.51209 48.46188 118.64083 1.000 47.81081 546 GLU C O 1
ATOM 13738 N N . PHE C 1 547 ? 8.15155 50.04335 120.13953 1.000 46.78624 547 PHE C N 1
ATOM 13739 C CA . PHE C 1 547 ? 7.70957 51.21904 119.38531 1.000 45.91086 547 PHE C CA 1
ATOM 13740 C C . PHE C 1 547 ? 8.93082 52.10867 119.09867 1.000 47.59681 547 PHE C C 1
ATOM 13741 O O . PHE C 1 547 ? 9.47540 52.74229 120.01057 1.000 51.79073 547 PHE C O 1
ATOM 13749 N N . VAL C 1 548 ? 9.36556 52.16771 117.83542 1.000 44.36245 548 VAL C N 1
ATOM 13750 C CA . VAL C 1 548 ? 10.56412 52.92278 117.46448 1.000 42.24108 548 VAL C CA 1
ATOM 13751 C C . VAL C 1 548 ? 10.24073 54.40963 117.39261 1.000 44.78968 548 VAL C C 1
ATOM 13752 O O . VAL C 1 548 ? 9.14619 54.81579 116.98672 1.000 43.80989 548 VAL C O 1
ATOM 13756 N N . TRP C 1 549 ? 11.19737 55.24272 117.77591 1.000 41.85827 549 TRP C N 1
ATOM 13757 C CA . TRP C 1 549 ? 11.07562 56.67486 117.55839 1.000 43.22830 549 TRP C CA 1
ATOM 13758 C C . TRP C 1 549 ? 12.09444 57.08818 116.50456 1.000 43.11574 549 TRP C C 1
ATOM 13759 O O . TRP C 1 549 ? 13.30552 57.00565 116.74987 1.000 49.41736 549 TRP C O 1
ATOM 13770 N N . ASN C 1 550 ? 11.61524 57.56207 115.34964 1.000 41.09602 550 ASN C N 1
ATOM 13771 C CA . ASN C 1 550 ? 10.19540 57.82357 115.06419 1.000 40.27261 550 ASN C CA 1
ATOM 13772 C C . ASN C 1 550 ? 9.87372 57.24530 113.69380 1.000 38.94613 550 ASN C C 1
ATOM 13773 O O . ASN C 1 550 ? 10.77219 56.79284 113.00192 1.000 34.50156 550 ASN C O 1
ATOM 13778 N N . PHE C 1 551 ? 8.59376 57.26351 113.29876 1.000 42.94507 551 PHE C N 1
ATOM 13779 C CA . PHE C 1 551 ? 8.23989 56.88456 111.93307 1.000 39.56801 551 PHE C CA 1
ATOM 13780 C C . PHE C 1 551 ? 9.04324 57.67677 110.90303 1.000 35.18846 551 PHE C C 1
ATOM 13781 O O . PHE C 1 551 ? 9.57789 57.10261 109.95520 1.000 35.74941 551 PHE C O 1
ATOM 13789 N N . ALA C 1 552 ? 9.13745 58.99683 111.07674 1.000 35.64227 552 ALA C N 1
ATOM 13790 C CA . ALA C 1 552 ? 9.69405 59.88458 110.06538 1.000 30.68459 552 ALA C CA 1
ATOM 13791 C C . ALA C 1 552 ? 10.25496 61.14276 110.71837 1.000 31.20303 552 ALA C C 1
ATOM 13792 O O . ALA C 1 552 ? 10.04313 61.41000 111.89697 1.000 31.98109 552 ALA C O 1
ATOM 13794 N N . ASP C 1 553 ? 10.96848 61.93196 109.92811 1.000 38.16770 553 ASP C N 1
ATOM 13795 C CA . ASP C 1 553 ? 11.61279 63.13132 110.44730 1.000 36.02593 553 ASP C CA 1
ATOM 13796 C C . ASP C 1 553 ? 10.58301 64.24598 110.50721 1.000 34.15865 553 ASP C C 1
ATOM 13797 O O . ASP C 1 553 ? 9.88967 64.50142 109.51977 1.000 38.44941 553 ASP C O 1
ATOM 13802 N N . TYR C 1 554 ? 10.46119 64.89446 111.66343 1.000 34.18509 554 TYR C N 1
ATOM 13803 C CA . TYR C 1 554 ? 9.52274 65.99430 111.83022 1.000 33.57903 554 TYR C CA 1
ATOM 13804 C C . TYR C 1 554 ? 10.23708 67.24985 112.31879 1.000 34.00382 554 TYR C C 1
ATOM 13805 O O . TYR C 1 554 ? 11.34336 67.19385 112.85755 1.000 40.67963 554 TYR C O 1
ATOM 13814 N N . ASP C 1 555 ? 9.57716 68.38852 112.12401 1.000 34.98800 555 ASP C N 1
ATOM 13815 C CA . ASP C 1 555 ? 10.05551 69.70594 112.52760 1.000 38.56402 555 ASP C CA 1
ATOM 13816 C C . ASP C 1 555 ? 10.08160 69.85752 114.05065 1.000 41.60332 555 ASP C C 1
ATOM 13817 O O . ASP C 1 555 ? 9.45915 69.09141 114.79807 1.000 44.71788 555 ASP C O 1
ATOM 13822 N N . THR C 1 556 ? 10.74236 70.92156 114.50816 1.000 36.36508 556 THR C N 1
ATOM 13823 C CA . THR C 1 556 ? 10.92304 71.13320 115.93745 1.000 34.44151 556 THR C CA 1
ATOM 13824 C C . THR C 1 556 ? 11.28002 72.60297 116.18710 1.000 36.16029 556 THR C C 1
ATOM 13825 O O . THR C 1 556 ? 11.34057 73.41801 115.26284 1.000 33.63941 556 THR C O 1
ATOM 13829 N N . VAL C 1 557 ? 11.45464 72.94704 117.46492 1.000 39.73887 557 VAL C N 1
ATOM 13830 C CA . VAL C 1 557 ? 11.97045 74.25799 117.85619 1.000 39.51919 557 VAL C CA 1
ATOM 13831 C C . VAL C 1 557 ? 13.41951 74.39888 117.40928 1.000 42.37499 557 VAL C C 1
ATOM 13832 O O . VAL C 1 557 ? 14.14241 73.40910 117.24404 1.000 47.49754 557 VAL C O 1
ATOM 13836 N N . GLN C 1 558 ? 13.85837 75.63264 117.20148 1.000 38.15808 558 GLN C N 1
ATOM 13837 C CA . GLN C 1 558 ? 15.27139 75.84014 116.92919 1.000 41.34695 558 GLN C CA 1
ATOM 13838 C C . GLN C 1 558 ? 16.09747 75.57667 118.19052 1.000 41.02388 558 GLN C C 1
ATOM 13839 O O . GLN C 1 558 ? 15.70271 75.93508 119.30103 1.000 39.51677 558 GLN C O 1
ATOM 13845 N N . GLY C 1 559 ? 17.25881 74.95722 118.01689 1.000 44.56718 559 GLY C N 1
ATOM 13846 C CA . GLY C 1 559 ? 18.14266 74.70573 119.13372 1.000 42.28059 559 GLY C CA 1
ATOM 13847 C C . GLY C 1 559 ? 19.28048 73.76378 118.79522 1.000 37.86511 559 GLY C C 1
ATOM 13848 O O . GLY C 1 559 ? 19.16708 72.87430 117.94972 1.000 39.86572 559 GLY C O 1
ATOM 13849 N N . PRO C 1 560 ? 20.38655 73.93369 119.46599 1.000 39.17453 560 PRO C N 1
ATOM 13850 C CA . PRO C 1 560 ? 21.61153 73.23692 119.06361 1.000 33.46625 560 PRO C CA 1
ATOM 13851 C C . PRO C 1 560 ? 21.52078 71.72997 119.14430 1.000 35.18568 560 PRO C C 1
ATOM 13852 O O . PRO C 1 560 ? 22.45444 71.02567 118.76972 1.000 39.57631 560 PRO C O 1
ATOM 13856 N N . MET C 1 561 ? 20.38496 71.21969 119.57830 1.000 41.66528 561 MET C N 1
ATOM 13857 C CA . MET C 1 561 ? 20.22142 69.79224 119.75845 1.000 41.10802 561 MET C CA 1
ATOM 13858 C C . MET C 1 561 ? 19.49292 69.13402 118.60284 1.000 41.17655 561 MET C C 1
ATOM 13859 O O . MET C 1 561 ? 19.51614 67.90272 118.50933 1.000 44.43441 561 MET C O 1
ATOM 13864 N N . ARG C 1 562 ? 18.88025 69.92289 117.71500 1.000 37.52850 562 ARG C N 1
ATOM 13865 C CA . ARG C 1 562 ? 17.88307 69.43840 116.75781 1.000 44.35018 562 ARG C CA 1
ATOM 13866 C C . ARG C 1 562 ? 18.22632 69.95689 115.36767 1.000 43.75417 562 ARG C C 1
ATOM 13867 O O . ARG C 1 562 ? 18.01415 71.14136 115.07620 1.000 41.12379 562 ARG C O 1
ATOM 13875 N N . VAL C 1 563 ? 18.70292 69.06376 114.49879 1.000 38.14838 563 VAL C N 1
ATOM 13876 C CA . VAL C 1 563 ? 19.29547 69.49358 113.23646 1.000 43.58787 563 VAL C CA 1
ATOM 13877 C C . VAL C 1 563 ? 18.17403 69.83204 112.26843 1.0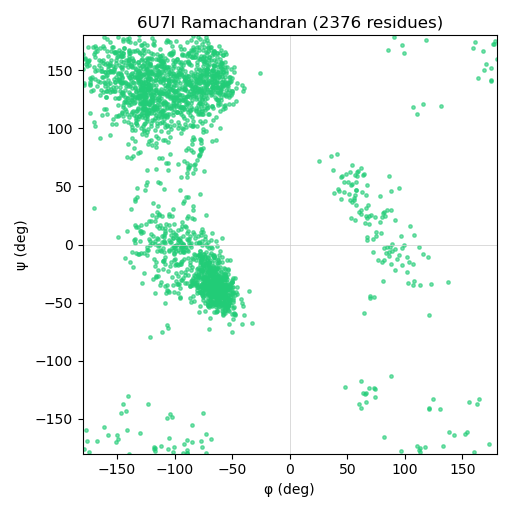00 42.86630 563 VAL C C 1
ATOM 13878 O O . VAL C 1 563 ? 17.88465 69.06876 111.33934 1.000 43.50210 563 VAL C O 1
ATOM 13882 N N . ASP C 1 564 ? 17.56231 71.00049 112.47382 1.000 48.92585 564 ASP C N 1
ATOM 13883 C CA . ASP C 1 564 ? 16.37316 71.45105 111.74208 1.000 48.25243 564 ASP C CA 1
ATOM 13884 C C . ASP C 1 564 ? 15.26444 70.40111 111.83796 1.000 42.87031 564 ASP C C 1
ATOM 13885 O O . ASP C 1 564 ? 14.90910 69.72111 110.87352 1.000 43.89708 564 ASP C O 1
ATOM 13890 N N . GLY C 1 565 ? 14.75211 70.27265 113.05545 1.000 40.32681 565 GLY C N 1
ATOM 13891 C CA . GLY C 1 565 ? 13.80327 69.22822 113.36070 1.000 38.70995 565 GLY C CA 1
ATOM 13892 C C . GLY C 1 565 ? 14.46133 68.03820 114.03552 1.000 39.74469 565 GLY C C 1
ATOM 13893 O O . GLY C 1 565 ? 15.68398 67.88582 114.05474 1.000 45.88460 565 GLY C O 1
ATOM 13894 N N . ASN C 1 566 ? 13.62588 67.19095 114.62349 1.000 40.70446 566 ASN C N 1
ATOM 13895 C CA . ASN C 1 566 ? 14.08333 65.89090 115.08339 1.000 38.24555 566 ASN C CA 1
ATOM 13896 C C . ASN C 1 566 ? 14.52851 65.05829 113.88829 1.000 43.02101 566 ASN C C 1
ATOM 13897 O O . ASN C 1 566 ? 14.01572 65.21454 112.77469 1.000 46.52899 566 ASN C O 1
ATOM 13902 N N . LYS C 1 567 ? 15.50425 64.17347 114.10437 1.000 36.16088 567 LYS C N 1
ATOM 13903 C CA . LYS C 1 567 ? 16.02189 63.39924 112.98569 1.000 37.02821 567 LYS C CA 1
ATOM 13904 C C . LYS C 1 567 ? 16.11491 61.91030 113.28143 1.000 37.35933 567 LYS C C 1
ATOM 13905 O O . LYS C 1 567 ? 16.77664 61.18971 112.53019 1.000 39.33126 567 LYS C O 1
ATOM 13911 N N . LYS C 1 568 ? 15.46666 61.42416 114.33900 1.000 37.13491 568 LYS C N 1
ATOM 13912 C CA . LYS C 1 568 ? 15.48236 59.99400 114.62519 1.000 36.83887 568 LYS C CA 1
ATOM 13913 C C . LYS C 1 568 ? 14.54804 59.19386 113.73801 1.000 39.85994 568 LYS C C 1
ATOM 13914 O O . LYS C 1 568 ? 14.36412 57.99975 113.99591 1.000 42.62275 568 LYS C O 1
ATOM 13920 N N . GLY C 1 569 ? 13.95210 59.81018 112.72061 1.000 35.50535 569 GLY C N 1
ATOM 13921 C CA . GLY C 1 569 ? 13.00680 59.09174 111.89879 1.000 33.74559 569 GLY C CA 1
ATOM 13922 C C . GLY C 1 569 ? 13.63869 57.87525 111.25896 1.000 33.80355 569 GLY C C 1
ATOM 13923 O O . GLY C 1 569 ? 14.82201 57.85577 110.93842 1.000 42.09785 569 GLY C O 1
ATOM 13924 N N . LEU C 1 570 ? 12.84200 56.83451 111.08509 1.000 34.16583 570 LEU C N 1
ATOM 13925 C CA . LEU C 1 570 ? 13.29040 55.75314 110.22279 1.000 36.47671 570 LEU C CA 1
ATOM 13926 C C . LEU C 1 570 ? 13.07625 56.09848 108.74983 1.000 39.41429 570 LEU C C 1
ATOM 13927 O O . LEU C 1 570 ? 13.75591 55.52470 107.88808 1.000 37.04554 570 LEU C O 1
ATOM 13932 N N . PHE C 1 571 ? 12.17555 57.05000 108.45962 1.000 35.06668 571 PHE C N 1
ATOM 13933 C CA . PHE C 1 571 ? 12.09011 57.72246 107.17244 1.000 37.32882 571 PHE C CA 1
ATOM 13934 C C . PHE C 1 571 ? 12.41899 59.20658 107.31509 1.000 37.36828 571 PHE C C 1
ATOM 13935 O O . PHE C 1 571 ? 12.23940 59.80459 108.37657 1.000 35.37558 571 PHE C O 1
ATOM 13943 N N . THR C 1 572 ? 12.90814 59.79718 106.22999 1.000 36.22040 572 THR C N 1
ATOM 13944 C CA . THR C 1 572 ? 12.93677 61.24488 106.09451 1.000 37.17068 572 THR C CA 1
ATOM 13945 C C . THR C 1 572 ? 11.51086 61.80447 105.96891 1.000 39.30406 572 THR C C 1
ATOM 13946 O O . THR C 1 572 ? 10.53390 61.07371 105.75564 1.000 34.02620 572 THR C O 1
ATOM 13950 N N . ARG C 1 573 ? 11.41548 63.13868 106.05190 1.000 39.13680 573 ARG C N 1
ATOM 13951 C CA . ARG C 1 573 ? 10.12019 63.81227 106.07211 1.000 31.05553 573 ARG C CA 1
ATOM 13952 C C . ARG C 1 573 ? 9.30174 63.52852 104.82204 1.000 37.25891 573 ARG C C 1
ATOM 13953 O O . ARG C 1 573 ? 8.06683 63.54842 104.88771 1.000 37.01005 573 ARG C O 1
ATOM 13961 N N . ASP C 1 574 ? 9.95541 63.30597 103.66940 1.000 37.12062 574 ASP C N 1
ATOM 13962 C CA . ASP C 1 574 ? 9.26326 62.85754 102.46462 1.000 34.53373 574 ASP C CA 1
ATOM 13963 C C . ASP C 1 574 ? 9.16856 61.33416 102.37509 1.000 38.03932 574 ASP C C 1
ATOM 13964 O O . ASP C 1 574 ? 9.03687 60.78110 101.27552 1.000 38.37626 574 ASP C O 1
ATOM 13969 N N . ARG C 1 575 ? 9.22467 60.64813 103.51003 1.000 38.60848 575 ARG C N 1
ATOM 13970 C CA . ARG C 1 575 ? 8.82483 59.25113 103.58781 1.000 35.95232 575 ARG C CA 1
ATOM 13971 C C . ARG C 1 575 ? 9.71300 58.37453 102.71562 1.000 36.34155 575 ARG C C 1
ATOM 13972 O O . ARG C 1 575 ? 9.23530 57.50470 101.98630 1.000 35.38858 575 ARG C O 1
ATOM 13980 N N . ARG C 1 576 ? 11.03427 58.61647 102.81142 1.000 43.53754 576 ARG C N 1
ATOM 13981 C CA . ARG C 1 576 ? 12.09241 57.89792 102.10688 1.000 37.33913 576 ARG C CA 1
ATOM 13982 C C . ARG C 1 576 ? 12.91996 57.07948 103.09252 1.000 36.98013 576 ARG C C 1
ATOM 13983 O O . ARG C 1 576 ? 13.41719 57.63607 104.07432 1.000 36.08534 576 ARG C O 1
ATOM 13991 N N . PRO C 1 577 ? 13.09818 55.77530 102.87693 1.000 35.65384 577 PRO C N 1
ATOM 13992 C CA . PRO C 1 577 ? 13.65577 54.91263 103.93248 1.000 33.95136 577 PRO C CA 1
ATOM 13993 C C . PRO C 1 577 ? 15.16441 55.05503 104.08961 1.000 40.38555 577 PRO C C 1
ATOM 13994 O O . PRO C 1 577 ? 15.92682 54.91105 103.12828 1.000 36.68216 577 PRO C O 1
ATOM 13998 N N . LYS C 1 578 ? 15.58973 55.30716 105.32721 1.000 39.03114 578 LYS C N 1
ATOM 13999 C CA . LYS C 1 578 ? 16.99526 55.24588 105.67332 1.000 33.30338 578 LYS C CA 1
ATOM 14000 C C . LYS C 1 578 ? 17.43223 53.79442 105.79919 1.000 34.75279 578 LYS C C 1
ATOM 14001 O O . LYS C 1 578 ? 16.62983 52.86576 105.75188 1.000 35.44426 578 LYS C O 1
ATOM 14007 N N . LEU C 1 579 ? 18.73950 53.61303 105.95573 1.000 41.92544 579 LEU C N 1
ATOM 14008 C CA . LEU C 1 579 ? 19.30787 52.27781 106.12856 1.000 43.03099 579 LEU C CA 1
ATOM 14009 C C . LEU C 1 579 ? 18.65442 51.53123 107.28617 1.000 42.90398 579 LEU C C 1
ATOM 14010 O O . LEU C 1 579 ? 18.47345 50.30853 107.22404 1.000 40.91324 579 LEU C O 1
ATOM 14015 N N . GLY C 1 580 ? 18.31903 52.24268 108.36557 1.000 43.41091 580 GLY C N 1
ATOM 14016 C CA . GLY C 1 580 ? 17.77962 51.56891 109.53126 1.000 42.24142 580 GLY C CA 1
ATOM 14017 C C . GLY C 1 580 ? 16.40381 50.99619 109.29596 1.000 46.84056 580 GLY C C 1
ATOM 14018 O O . GLY C 1 580 ? 15.98035 50.08331 110.01862 1.000 52.84647 580 GLY C O 1
ATOM 14019 N N . MET C 1 581 ? 15.68926 51.51905 108.30332 1.000 42.25876 581 MET C N 1
ATOM 14020 C CA . MET C 1 581 ? 14.37168 50.98835 108.01734 1.000 37.58458 581 MET C CA 1
ATOM 14021 C C . MET C 1 581 ? 14.47375 49.63228 107.34581 1.000 42.15328 581 MET C C 1
ATOM 14022 O O . MET C 1 581 ? 13.66958 48.73536 107.62759 1.000 44.74379 581 MET C O 1
ATOM 14027 N N . HIS C 1 582 ? 15.44909 49.46394 106.44487 1.000 40.17944 582 HIS C N 1
ATOM 14028 C CA . HIS C 1 582 ? 15.60613 48.17441 105.78405 1.000 35.27595 582 HIS C CA 1
ATOM 14029 C C . HIS C 1 582 ? 15.97608 47.09939 106.78339 1.000 41.86606 582 HIS C C 1
ATOM 14030 O O . HIS C 1 582 ? 15.57556 45.94208 106.61908 1.000 42.38245 582 HIS C O 1
ATOM 14037 N N . PHE C 1 583 ? 16.72389 47.46332 107.83373 1.000 41.69297 583 PHE C N 1
ATOM 14038 C CA . PHE C 1 583 ? 17.00286 46.50682 108.89722 1.000 43.64416 583 PHE C CA 1
ATOM 14039 C C . PHE C 1 583 ? 15.73582 46.14257 109.65241 1.000 46.32365 583 PHE C C 1
ATOM 14040 O O . PHE C 1 583 ? 15.44997 44.96021 109.87611 1.000 51.23818 583 PHE C O 1
ATOM 14048 N N . LEU C 1 584 ? 15.00486 47.15091 110.12330 1.000 41.11447 584 LEU C N 1
ATOM 14049 C CA . LEU C 1 584 ? 13.74554 46.88622 110.80218 1.000 41.93708 584 LEU C CA 1
ATOM 14050 C C . LEU C 1 584 ? 12.83429 45.99873 109.96094 1.000 46.88610 584 LEU C C 1
ATOM 14051 O O . LEU C 1 584 ? 12.26843 45.02295 110.46532 1.000 52.39227 584 LEU C O 1
ATOM 14056 N N . ARG C 1 585 ? 12.68238 46.31995 108.67214 1.000 43.18546 585 ARG C N 1
ATOM 14057 C CA . ARG C 1 585 ? 11.82577 45.51689 107.80194 1.000 44.60494 585 ARG C CA 1
ATOM 14058 C C . ARG C 1 585 ? 12.16192 44.03318 107.87650 1.000 44.20950 585 ARG C C 1
ATOM 14059 O O . ARG C 1 585 ? 11.26439 43.19357 107.97415 1.000 46.45661 585 ARG C O 1
ATOM 14067 N N . GLN C 1 586 ? 13.45338 43.69061 107.83399 1.000 49.19830 586 GLN C N 1
ATOM 14068 C CA . GLN C 1 586 ? 13.84773 42.28514 107.83362 1.000 45.36415 586 GLN C CA 1
ATOM 14069 C C . GLN C 1 586 ? 13.56233 41.65205 109.18180 1.000 44.67073 586 GLN C C 1
ATOM 14070 O O . GLN C 1 586 ? 13.16755 40.48398 109.25811 1.000 47.96366 586 GLN C O 1
ATOM 14076 N N . ARG C 1 587 ? 13.75204 42.41448 110.25517 1.000 41.73495 587 ARG C N 1
ATOM 14077 C CA . ARG C 1 587 ? 13.49002 41.89466 111.58681 1.000 41.97430 587 ARG C CA 1
ATOM 14078 C C . ARG C 1 587 ? 12.01306 41.57313 111.75916 1.000 49.27333 587 ARG C C 1
ATOM 14079 O O . ARG C 1 587 ? 11.64379 40.48009 112.21198 1.000 49.15281 587 ARG C O 1
ATOM 14087 N N . TRP C 1 588 ? 11.14824 42.52460 111.39960 1.000 48.35423 588 TRP C N 1
ATOM 14088 C CA . TRP C 1 588 ? 9.71700 42.28175 111.42011 1.000 47.10501 588 TRP C CA 1
ATOM 14089 C C . TRP C 1 588 ? 9.27850 41.33878 110.30067 1.000 49.61923 588 TRP C C 1
ATOM 14090 O O . TRP C 1 588 ? 8.15324 40.83106 110.35707 1.000 56.82214 588 TRP C O 1
ATOM 14101 N N . ALA C 1 589 ? 10.13640 41.06578 109.30730 1.000 45.05997 589 ALA C N 1
ATOM 14102 C CA . ALA C 1 589 ? 9.86751 39.96670 108.38675 1.000 47.77134 589 ALA C CA 1
ATOM 14103 C C . ALA C 1 589 ? 9.87100 38.61275 109.08963 1.000 54.06092 589 ALA C C 1
ATOM 14104 O O . ALA C 1 589 ? 9.29434 37.65649 108.56146 1.000 57.20082 589 ALA C O 1
ATOM 14106 N N . GLU C 1 590 ? 10.50216 38.50354 110.26165 1.000 51.26881 590 GLU C N 1
ATOM 14107 C CA . GLU C 1 590 ? 10.68550 37.22033 110.92367 1.000 49.65336 590 GLU C CA 1
ATOM 14108 C C . GLU C 1 590 ? 10.07320 37.15725 112.31463 1.000 53.36716 590 GLU C C 1
ATOM 14109 O O . GLU C 1 590 ? 10.23309 36.13983 113.00020 1.000 57.44557 590 GLU C O 1
ATOM 14115 N N . ILE C 1 591 ? 9.39811 38.20473 112.76180 1.000 51.85811 591 ILE C N 1
ATOM 14116 C CA . ILE C 1 591 ? 8.68492 38.20485 114.03526 1.000 49.69135 591 ILE C CA 1
ATOM 14117 C C . ILE C 1 591 ? 7.18871 38.22169 113.74487 1.000 47.60326 591 ILE C C 1
ATOM 14118 O O . ILE C 1 591 ? 6.67586 39.22208 113.23340 1.000 41.19874 591 ILE C O 1
ATOM 14123 N N . PRO C 1 592 ? 6.45307 37.17153 114.09906 1.000 53.77805 592 PRO C N 1
ATOM 14124 C CA . PRO C 1 592 ? 5.02989 37.10229 113.74966 1.000 46.76141 592 PRO C CA 1
ATOM 14125 C C . PRO C 1 592 ? 4.17575 37.91363 114.70867 1.000 46.33889 592 PRO C C 1
ATOM 14126 O O . PRO C 1 592 ? 4.46285 37.98653 115.90362 1.000 53.25052 592 PRO C O 1
ATOM 14130 N N . THR C 1 593 ? 3.11984 38.53490 114.17153 1.000 49.96897 593 THR C N 1
ATOM 14131 C CA . THR C 1 593 ? 2.17016 39.27985 115.00149 1.000 48.77717 593 THR C CA 1
ATOM 14132 C C . THR C 1 593 ? 1.73513 38.45344 116.20282 1.000 51.11576 593 THR C C 1
ATOM 14133 O O . THR C 1 593 ? 1.87205 38.88403 117.35352 1.000 53.01464 593 THR C O 1
ATOM 14137 N N . PHE C 1 594 ? 1.24484 37.24125 115.95153 1.000 50.72390 594 PHE C N 1
ATOM 14138 C CA . PHE C 1 594 ? 0.80535 36.33994 117.00594 1.000 52.49189 594 PHE C CA 1
ATOM 14139 C C . PHE C 1 594 ? 1.85560 35.27185 117.29252 1.000 55.59281 594 PHE C C 1
ATOM 14140 O O . PHE C 1 594 ? 2.55152 34.80497 116.38743 1.000 54.74469 594 PHE C O 1
ATOM 14148 N N . GLY C 1 595 ? 1.96012 34.89124 118.57209 1.000 55.70404 595 GLY C N 1
ATOM 14149 C CA . GLY C 1 595 ? 2.69145 33.69390 118.96182 1.000 52.36141 595 GLY C CA 1
ATOM 14150 C C . GLY C 1 595 ? 4.19097 33.83823 119.04161 1.000 55.31600 595 GLY C C 1
ATOM 14151 O O . GLY C 1 595 ? 4.91527 32.84386 118.91683 1.000 52.18410 595 GLY C O 1
ATOM 14152 N N . PHE C 1 596 ? 4.68398 35.05157 119.24148 1.000 54.30310 596 PHE C N 1
ATOM 14153 C CA . PHE C 1 596 ? 6.11118 35.22805 119.44029 1.000 52.49945 596 PHE C CA 1
ATOM 14154 C C . PHE C 1 596 ? 6.51954 34.85892 120.85776 1.000 56.68344 596 PHE C C 1
ATOM 14155 O O . PHE C 1 596 ? 7.57205 34.23947 121.06072 1.000 59.77371 596 PHE C O 1
ATOM 14163 N N . LYS C 1 597 ? 5.69694 35.25710 121.83385 1.000 56.48267 597 LYS C N 1
ATOM 14164 C CA . LYS C 1 597 ? 5.91964 35.09979 123.27994 1.000 53.60119 597 LYS C CA 1
ATOM 14165 C C . LYS C 1 597 ? 7.35264 35.43424 123.73986 1.000 59.42555 597 LYS C C 1
ATOM 14166 O O . LYS C 1 597 ? 7.82065 36.58959 123.64994 1.000 51.43295 597 LYS C O 1
ATOM 14172 N N . LEU D 1 2 ? -18.55738 76.25702 83.49647 1.000 41.50958 2 LEU D N 1
ATOM 14173 C CA . LEU D 1 2 ? -18.47825 77.17432 84.64390 1.000 42.74959 2 LEU D CA 1
ATOM 14174 C C . LEU D 1 2 ? -18.05893 76.43620 85.92336 1.000 48.94659 2 LEU D C 1
ATOM 14175 O O . LEU D 1 2 ? -18.35515 75.24859 86.06697 1.000 48.08746 2 LEU D O 1
ATOM 14180 N N . TYR D 1 3 ? -17.39441 77.16221 86.86106 1.000 49.06602 3 TYR D N 1
ATOM 14181 C CA . TYR D 1 3 ? -16.86102 76.59062 88.10379 1.000 43.65148 3 TYR D CA 1
ATOM 14182 C C . TYR D 1 3 ? -17.95173 76.49845 89.17101 1.000 49.13778 3 TYR D C 1
ATOM 14183 O O . TYR D 1 3 ? -18.61904 77.50142 89.44522 1.000 44.34366 3 TYR D O 1
ATOM 14192 N N . PRO D 1 4 ? -18.10394 75.34202 89.83422 1.000 46.04979 4 PRO D N 1
ATOM 14193 C CA . PRO D 1 4 ? -19.20739 75.14522 90.78005 1.000 49.46025 4 PRO D CA 1
ATOM 14194 C C . PRO D 1 4 ? -19.19678 76.14663 91.91845 1.000 48.72733 4 PRO D C 1
ATOM 14195 O O . PRO D 1 4 ? -18.14105 76.54440 92.41078 1.000 48.08804 4 PRO D O 1
ATOM 14199 N N . GLU D 1 5 ? -20.39847 76.52594 92.35028 1.000 41.43421 5 GLU D N 1
ATOM 14200 C CA . GLU D 1 5 ? -20.61119 77.60431 93.30245 1.000 43.41783 5 GLU D CA 1
ATOM 14201 C C . GLU D 1 5 ? -21.57667 77.14468 94.38632 1.000 45.00783 5 GLU D C 1
ATOM 14202 O O . GLU D 1 5 ? -22.22560 76.10781 94.26475 1.000 51.29327 5 GLU D O 1
ATOM 14208 N N . GLN D 1 6 ? -21.67107 77.91465 95.46558 1.000 46.18890 6 GLN D N 1
ATOM 14209 C CA . GLN D 1 6 ? -22.70545 77.68872 96.46662 1.000 47.70917 6 GLN D CA 1
ATOM 14210 C C . GLN D 1 6 ? -23.33633 79.02347 96.84482 1.000 50.77155 6 GLN D C 1
ATOM 14211 O O . GLN D 1 6 ? -22.62178 79.97438 97.18006 1.000 46.35301 6 GLN D O 1
ATOM 14217 N N . ASN D 1 7 ? -24.66805 79.10038 96.75646 1.000 51.55754 7 ASN D N 1
ATOM 14218 C CA . ASN D 1 7 ? -25.42336 80.29697 97.14493 1.000 53.64649 7 ASN D CA 1
ATOM 14219 C C . ASN D 1 7 ? -26.79848 79.86783 97.64456 1.000 57.50028 7 ASN D C 1
ATOM 14220 O O . ASN D 1 7 ? -27.04392 78.68214 97.89633 1.000 57.11100 7 ASN D O 1
ATOM 14225 N N . GLU D 1 8 ? -27.70797 80.84205 97.78720 1.000 57.41982 8 GLU D N 1
ATOM 14226 C CA . GLU D 1 8 ? -29.09032 80.51304 98.12533 1.000 56.59975 8 GLU D CA 1
ATOM 14227 C C . GLU D 1 8 ? -29.72196 79.59805 97.09162 1.000 56.99227 8 GLU D C 1
ATOM 14228 O O . GLU D 1 8 ? -30.76053 78.98281 97.37878 1.000 55.00469 8 GLU D O 1
ATOM 14234 N N . ALA D 1 9 ? -29.09854 79.47575 95.91684 1.000 49.18187 9 ALA D N 1
ATOM 14235 C CA . ALA D 1 9 ? -29.62179 78.72684 94.78741 1.000 53.03601 9 ALA D CA 1
ATOM 14236 C C . ALA D 1 9 ? -28.93812 77.38723 94.56788 1.000 52.46346 9 ALA D C 1
ATOM 14237 O O . ALA D 1 9 ? -29.60009 76.40291 94.22529 1.000 54.97688 9 ALA D O 1
ATOM 14239 N N . ARG D 1 10 ? -27.62642 77.32018 94.72006 1.000 56.78524 10 ARG D N 1
ATOM 14240 C CA . ARG D 1 10 ? -26.88137 76.12241 94.36665 1.000 53.18918 10 ARG D CA 1
ATOM 14241 C C . ARG D 1 10 ? -26.18035 75.53938 95.58280 1.000 51.90909 10 ARG D C 1
ATOM 14242 O O . ARG D 1 10 ? -25.67086 76.27397 96.43931 1.000 47.76844 10 ARG D O 1
ATOM 14250 N N . LEU D 1 11 ? -26.19524 74.21324 95.65463 1.000 50.09356 11 LEU D N 1
ATOM 14251 C CA . LEU D 1 11 ? -25.46774 73.43544 96.64108 1.000 49.09424 11 LEU D CA 1
ATOM 14252 C C . LEU D 1 11 ? -24.20892 72.89409 95.97453 1.000 55.83095 11 LEU D C 1
ATOM 14253 O O . LEU D 1 11 ? -24.21222 72.61334 94.77412 1.000 56.64963 11 LEU D O 1
ATOM 14258 N N . LYS D 1 12 ? -23.11688 72.80145 96.74704 1.000 57.86612 12 LYS D N 1
ATOM 14259 C CA . LYS D 1 12 ? -21.83388 72.26591 96.28190 1.000 50.33981 12 LYS D CA 1
ATOM 14260 C C . LYS D 1 12 ? -21.32019 71.28328 97.32638 1.000 50.97057 12 LYS D C 1
ATOM 14261 O O . LYS D 1 12 ? -20.88087 71.69672 98.40524 1.000 48.55308 12 LYS D O 1
ATOM 14267 N N . LEU D 1 13 ? -21.38621 69.99001 97.00453 1.000 48.74943 13 LEU D N 1
ATOM 14268 C CA . LEU D 1 13 ? -20.90273 68.90350 97.84573 1.000 46.87638 13 LEU D CA 1
ATOM 14269 C C . LEU D 1 13 ? -19.55070 68.40103 97.36648 1.000 48.30069 13 LEU D C 1
ATOM 14270 O O . LEU D 1 13 ? -19.25996 68.38550 96.16626 1.000 50.03748 13 LEU D O 1
ATOM 14275 N N . SER D 1 14 ? -18.73066 67.94840 98.30434 1.000 44.32065 14 SER D N 1
ATOM 14276 C CA . SER D 1 14 ? -17.46735 67.33830 97.94552 1.000 40.50104 14 SER D CA 1
ATOM 14277 C C . SER D 1 14 ? -17.58675 65.82930 98.00492 1.000 39.78415 14 SER D C 1
ATOM 14278 O O . SER D 1 14 ? -17.93391 65.26050 99.04865 1.000 37.08036 14 SER D O 1
ATOM 14281 N N . LEU D 1 15 ? -17.26432 65.17825 96.88994 1.000 45.24245 15 LEU D N 1
ATOM 14282 C CA . LEU D 1 15 ? -17.02986 63.74387 96.84506 1.000 43.36499 15 LEU D CA 1
ATOM 14283 C C . LEU D 1 15 ? -15.54288 63.38740 96.97866 1.000 43.11314 15 LEU D C 1
ATOM 14284 O O . LEU D 1 15 ? -15.16653 62.23122 96.75855 1.000 43.16870 15 LEU D O 1
ATOM 14289 N N . ASP D 1 16 ? -14.69560 64.33888 97.37465 1.000 40.10177 16 ASP D N 1
ATOM 14290 C CA . ASP D 1 16 ? -13.32767 63.97884 97.73941 1.000 42.85198 16 ASP D CA 1
ATOM 14291 C C . ASP D 1 16 ? -13.34069 63.05460 98.95811 1.000 45.33836 16 ASP D C 1
ATOM 14292 O O . ASP D 1 16 ? -14.33435 62.92183 99.66905 1.000 49.27921 16 ASP D O 1
ATOM 14297 N N . GLY D 1 17 ? -12.21327 62.40974 99.20345 1.000 43.56844 17 GLY D N 1
ATOM 14298 C CA . GLY D 1 17 ? -12.11275 61.42975 100.26044 1.000 40.52672 17 GLY D CA 1
ATOM 14299 C C . GLY D 1 17 ? -11.42344 60.18228 99.76986 1.000 48.09956 17 GLY D C 1
ATOM 14300 O O . GLY D 1 17 ? -10.91914 60.11647 98.64690 1.000 45.44611 17 GLY D O 1
ATOM 14301 N N . THR D 1 18 ? -11.40848 59.16621 100.63866 1.000 43.82054 18 THR D N 1
ATOM 14302 C CA . THR D 1 18 ? -10.70161 57.92501 100.34688 1.000 49.49419 18 THR D CA 1
ATOM 14303 C C . THR D 1 18 ? -11.69359 56.92511 99.77463 1.000 45.52358 18 THR D C 1
ATOM 14304 O O . THR D 1 18 ? -12.66596 56.56571 100.44293 1.000 47.94202 18 THR D O 1
ATOM 14308 N N . TRP D 1 19 ? -11.44762 56.50242 98.53295 1.000 41.40555 19 TRP D N 1
ATOM 14309 C CA . TRP D 1 19 ? -12.31495 55.62279 97.76698 1.000 45.42593 19 TRP D CA 1
ATOM 14310 C C . TRP D 1 19 ? -11.76169 54.19855 97.79371 1.000 45.40979 19 TRP D C 1
ATOM 14311 O O . TRP D 1 19 ? -10.74275 53.91894 98.41904 1.000 47.40041 19 TRP D O 1
ATOM 14322 N N . ALA D 1 20 ? -12.45167 53.28888 97.10334 1.000 48.50073 20 ALA D N 1
ATOM 14323 C CA . ALA D 1 20 ? -11.97872 51.93140 96.86268 1.000 44.45620 20 ALA D CA 1
ATOM 14324 C C . ALA D 1 20 ? -11.32349 51.89083 95.49404 1.000 44.11735 20 ALA D C 1
ATOM 14325 O O . ALA D 1 20 ? -11.78980 52.55201 94.56530 1.000 49.90727 20 ALA D O 1
ATOM 14327 N N . PHE D 1 21 ? -10.25455 51.10724 95.35911 1.000 47.40931 21 PHE D N 1
ATOM 14328 C CA . PHE D 1 21 ? -9.39022 51.21882 94.18550 1.000 43.60653 21 PHE D CA 1
ATOM 14329 C C . PHE D 1 21 ? -8.79175 49.86341 93.85156 1.000 43.76561 21 PHE D C 1
ATOM 14330 O O . PHE D 1 21 ? -8.18384 49.22821 94.71431 1.000 50.65947 21 PHE D O 1
ATOM 14338 N N . ALA D 1 22 ? -8.95784 49.42353 92.61132 1.000 43.31065 22 ALA D N 1
ATOM 14339 C CA . ALA D 1 22 ? -8.31688 48.20415 92.13756 1.000 44.71890 22 ALA D CA 1
ATOM 14340 C C . ALA D 1 22 ? -7.48201 48.52280 90.90977 1.000 44.27441 22 ALA D C 1
ATOM 14341 O O . ALA D 1 22 ? -7.77690 49.46999 90.17873 1.000 48.02515 22 ALA D O 1
ATOM 14343 N N . LEU D 1 23 ? -6.41827 47.74640 90.70845 1.000 44.95998 23 LEU D N 1
ATOM 14344 C CA . LEU D 1 23 ? -5.63496 47.83896 89.48497 1.000 44.04031 23 LEU D CA 1
ATOM 14345 C C . LEU D 1 23 ? -6.29388 47.00466 88.39146 1.000 53.71311 23 LEU D C 1
ATOM 14346 O O . LEU D 1 23 ? -6.73224 45.86946 88.62502 1.000 57.36433 23 LEU D O 1
ATOM 14351 N N . GLY D 1 24 ? -6.38591 47.57659 87.19922 1.000 47.11135 24 GLY D N 1
ATOM 14352 C CA . GLY D 1 24 ? -6.87085 46.80230 86.08083 1.000 50.45726 24 GLY D CA 1
ATOM 14353 C C . GLY D 1 24 ? -5.74915 46.38927 85.14764 1.000 56.40629 24 GLY D C 1
ATOM 14354 O O . GLY D 1 24 ? -4.61508 46.13497 85.57030 1.000 48.31914 24 GLY D O 1
ATOM 14355 N N . SER D 1 25 ? -6.05595 46.32404 83.86015 1.000 57.26447 25 SER D N 1
ATOM 14356 C CA . SER D 1 25 ? -5.03233 45.98359 82.89222 1.000 53.99240 25 SER D CA 1
ATOM 14357 C C . SER D 1 25 ? -5.24924 46.79595 81.63463 1.000 55.82936 25 SER D C 1
ATOM 14358 O O . SER D 1 25 ? -5.64131 47.96472 81.69908 1.000 55.82653 25 SER D O 1
ATOM 14361 N N . CYS D 1 26 ? -4.99362 46.17571 80.48946 1.000 59.93816 26 CYS D N 1
ATOM 14362 C CA . CYS D 1 26 ? -5.32369 46.75246 79.19810 1.000 64.59760 26 CYS D CA 1
ATOM 14363 C C . CYS D 1 26 ? -6.71781 46.35736 78.71612 1.000 61.58701 26 CYS D C 1
ATOM 14364 O O . CYS D 1 26 ? -7.02703 46.51955 77.53169 1.000 55.82966 26 CYS D O 1
ATOM 14367 N N . ALA D 1 27 ? -7.55642 45.84687 79.61670 1.000 67.01291 27 ALA D N 1
ATOM 14368 C CA . ALA D 1 27 ? -8.94050 45.49239 79.32430 1.000 71.22526 27 ALA D CA 1
ATOM 14369 C C . ALA D 1 27 ? -9.84610 46.63626 79.76714 1.000 73.61320 27 ALA D C 1
ATOM 14370 O O . ALA D 1 27 ? -9.95740 46.92088 80.96743 1.000 69.23092 27 ALA D O 1
ATOM 14372 N N . GLU D 1 28 ? -10.50006 47.28510 78.79708 1.000 71.45891 28 GLU D N 1
ATOM 14373 C CA . GLU D 1 28 ? -11.57879 48.23122 79.07290 1.000 70.12428 28 GLU D CA 1
ATOM 14374 C C . GLU D 1 28 ? -12.80218 47.52965 79.62098 1.000 72.67994 28 GLU D C 1
ATOM 14375 O O . GLU D 1 28 ? -13.79192 48.18756 79.96417 1.000 71.07026 28 GLU D O 1
ATOM 14381 N N . THR D 1 29 ? -12.72002 46.20196 79.72807 1.000 77.93610 29 THR D N 1
ATOM 14382 C CA . THR D 1 29 ? -13.85141 45.29708 79.87432 1.000 77.45014 29 THR D CA 1
ATOM 14383 C C . THR D 1 29 ? -13.75996 44.44498 81.14134 1.000 74.18886 29 THR D C 1
ATOM 14384 O O . THR D 1 29 ? -14.64965 43.61918 81.37714 1.000 80.93010 29 THR D O 1
ATOM 14388 N N . GLN D 1 30 ? -12.75539 44.68072 81.99887 1.000 70.36526 30 GLN D N 1
ATOM 14389 C CA . GLN D 1 30 ? -12.32198 43.68501 82.98036 1.000 64.46733 30 GLN D CA 1
ATOM 14390 C C . GLN D 1 30 ? -13.30076 43.53225 84.13654 1.000 65.84062 30 GLN D C 1
ATOM 14391 O O . GLN D 1 30 ? -13.77978 42.42797 84.40445 1.000 66.83545 30 GLN D O 1
ATOM 14397 N N . PHE D 1 31 ? -13.59458 44.61605 84.85221 1.000 62.85663 31 PHE D N 1
ATOM 14398 C CA . PHE D 1 31 ? -14.47049 44.57421 86.01427 1.000 57.16430 31 PHE D CA 1
ATOM 14399 C C . PHE D 1 31 ? -15.84647 45.12835 85.64530 1.000 62.42778 31 PHE D C 1
ATOM 14400 O O . PHE D 1 31 ? -15.97317 45.98725 84.76858 1.000 64.76456 31 PHE D O 1
ATOM 14408 N N . ASP D 1 32 ? -16.88469 44.62170 86.31049 1.000 59.41412 32 ASP D N 1
ATOM 14409 C CA . ASP D 1 32 ? -18.24330 45.09327 86.04923 1.000 51.00678 32 ASP D CA 1
ATOM 14410 C C . ASP D 1 32 ? -18.44236 46.45512 86.70385 1.000 52.35482 32 ASP D C 1
ATOM 14411 O O . ASP D 1 32 ? -18.23698 46.58597 87.91525 1.000 53.69780 32 ASP D O 1
ATOM 14416 N N . PRO D 1 33 ? -18.84168 47.48104 85.95344 1.000 49.58861 33 PRO D N 1
ATOM 14417 C CA . PRO D 1 33 ? -19.03820 48.81411 86.55016 1.000 51.12202 33 PRO D CA 1
ATOM 14418 C C . PRO D 1 33 ? -20.12135 48.89267 87.62060 1.000 57.93679 33 PRO D C 1
ATOM 14419 O O . PRO D 1 33 ? -20.20405 49.91707 88.31565 1.000 62.40871 33 PRO D O 1
ATOM 14423 N N . ALA D 1 34 ? -20.96579 47.88131 87.77809 1.000 51.31209 34 ALA D N 1
ATOM 14424 C CA . ALA D 1 34 ? -21.96423 47.97318 88.82545 1.000 51.59411 34 ALA D CA 1
ATOM 14425 C C . ALA D 1 34 ? -21.60867 47.16114 90.05609 1.000 56.37259 34 ALA D C 1
ATOM 14426 O O . ALA D 1 34 ? -22.03264 47.51758 91.16054 1.000 64.56263 34 ALA D O 1
ATOM 14428 N N . LYS D 1 35 ? -20.85917 46.08903 89.90918 1.000 50.85595 35 LYS D N 1
ATOM 14429 C CA . LYS D 1 35 ? -20.56310 45.38130 91.14234 1.000 59.68418 35 LYS D CA 1
ATOM 14430 C C . LYS D 1 35 ? -19.33007 45.98279 91.83303 1.000 62.74304 35 LYS D C 1
ATOM 14431 O O . LYS D 1 35 ? -18.49511 46.61713 91.18067 1.000 59.18605 35 LYS D O 1
ATOM 14437 N N . PRO D 1 36 ? -19.22073 45.83588 93.15965 1.000 63.46520 36 PRO D N 1
ATOM 14438 C CA . PRO D 1 36 ? -18.05438 46.38135 93.88392 1.000 56.19230 36 PRO D CA 1
ATOM 14439 C C . PRO D 1 36 ? -16.73318 45.79178 93.41054 1.000 53.54109 36 PRO D C 1
ATOM 14440 O O . PRO D 1 36 ? -16.66917 44.66308 92.92665 1.000 56.81285 36 PRO D O 1
ATOM 14444 N N . LEU D 1 37 ? -15.66082 46.55697 93.58420 1.000 52.50332 37 LEU D N 1
ATOM 14445 C CA . LEU D 1 37 ? -14.36300 46.12202 93.06780 1.000 56.66209 37 LEU D CA 1
ATOM 14446 C C . LEU D 1 37 ? -13.81441 44.94870 93.88593 1.000 55.56034 37 LEU D C 1
ATOM 14447 O O . LEU D 1 37 ? -13.97220 44.91027 95.11073 1.000 53.60576 37 LEU D O 1
ATOM 14452 N N . PRO D 1 38 ? -13.17665 43.96423 93.23523 1.000 60.84971 38 PRO D N 1
ATOM 14453 C CA . PRO D 1 38 ? -12.64181 42.81390 93.98012 1.000 58.84568 38 PRO D CA 1
ATOM 14454 C C . PRO D 1 38 ? -11.19176 42.99493 94.41787 1.000 61.35877 38 PRO D C 1
ATOM 14455 O O . PRO D 1 38 ? -10.32679 43.38334 93.62093 1.000 59.63928 38 PRO D O 1
ATOM 14459 N N . ASP D 1 39 ? -10.91962 42.67549 95.68670 1.000 65.86563 39 ASP D N 1
ATOM 14460 C CA . ASP D 1 39 ? -9.61319 42.90170 96.30996 1.000 60.97427 39 ASP D CA 1
ATOM 14461 C C . ASP D 1 39 ? -9.23899 44.37782 96.23219 1.000 63.35538 39 ASP D C 1
ATOM 14462 O O . ASP D 1 39 ? -8.12204 44.74705 95.84813 1.000 59.29852 39 ASP D O 1
ATOM 14467 N N . ALA D 1 40 ? -10.19787 45.22972 96.58643 1.000 57.02274 40 ALA D N 1
ATOM 14468 C CA . ALA D 1 40 ? -9.92779 46.65325 96.56858 1.000 53.59809 40 ALA D CA 1
ATOM 14469 C C . ALA D 1 40 ? -9.05072 47.05186 97.75988 1.000 57.37063 40 ALA D C 1
ATOM 14470 O O . ALA D 1 40 ? -8.89091 46.31321 98.73914 1.000 54.24387 40 ALA D O 1
ATOM 14472 N N . GLN D 1 41 ? -8.44812 48.23001 97.63459 1.000 57.69817 41 GLN D N 1
ATOM 14473 C CA . GLN D 1 41 ? -7.58017 48.87988 98.60030 1.000 51.44820 41 GLN D CA 1
ATOM 14474 C C . GLN D 1 41 ? -7.98699 50.34085 98.71254 1.000 49.37287 41 GLN D C 1
ATOM 14475 O O . GLN D 1 41 ? -8.51888 50.91349 97.75629 1.000 51.93875 41 GLN D O 1
ATOM 14481 N N . PRO D 1 42 ? -7.76605 50.96402 99.86480 1.000 41.54000 42 PRO D N 1
ATOM 14482 C CA . PRO D 1 42 ? -8.07497 52.39375 99.99721 1.000 40.10850 42 PRO D CA 1
ATOM 14483 C C . PRO D 1 42 ? -7.08409 53.28245 99.25059 1.000 48.58718 42 PRO D C 1
ATOM 14484 O O . PRO D 1 42 ? -5.87930 53.00627 99.21050 1.000 50.99787 42 PRO D O 1
ATOM 14488 N N . ILE D 1 43 ? -7.60310 54.37688 98.68631 1.000 42.41282 43 ILE D N 1
ATOM 14489 C CA . ILE D 1 43 ? -6.79693 55.33540 97.93743 1.000 39.82013 43 ILE D CA 1
ATOM 14490 C C . ILE D 1 43 ? -7.38197 56.72948 98.10684 1.000 43.33539 43 ILE D C 1
ATOM 14491 O O . ILE D 1 43 ? -8.60503 56.90407 98.14229 1.000 42.97211 43 ILE D O 1
ATOM 14496 N N . ALA D 1 44 ? -6.50429 57.72828 98.20622 1.000 40.92907 44 ALA D N 1
ATOM 14497 C CA . ALA D 1 44 ? -6.92303 59.09969 98.47661 1.000 42.37831 44 ALA D CA 1
ATOM 14498 C C . ALA D 1 44 ? -7.26545 59.84713 97.18507 1.000 44.95597 44 ALA D C 1
ATOM 14499 O O . ALA D 1 44 ? -6.47728 59.84417 96.23011 1.000 48.23180 44 ALA D O 1
ATOM 14501 N N . VAL D 1 45 ? -8.44006 60.48437 97.16439 1.000 46.64743 45 VAL D N 1
ATOM 14502 C CA . VAL D 1 45 ? -8.91300 61.31328 96.04732 1.000 40.77902 45 VAL D CA 1
ATOM 14503 C C . VAL D 1 45 ? -9.32192 62.69017 96.56999 1.000 40.95109 45 VAL D C 1
ATOM 14504 O O . VAL D 1 45 ? -9.97403 62.78449 97.62360 1.000 42.31208 45 VAL D O 1
ATOM 14508 N N . PRO D 1 46 ? -8.92173 63.79052 95.90346 1.000 34.94072 46 PRO D N 1
ATOM 14509 C CA . PRO D 1 46 ? -8.01998 63.80626 94.74307 1.000 40.60167 46 PRO D CA 1
ATOM 14510 C C . PRO D 1 46 ? -6.51838 63.64394 95.11158 1.000 40.36677 46 PRO D C 1
ATOM 14511 O O . PRO D 1 46 ? -6.11516 64.03815 96.21065 1.000 37.12263 46 PRO D O 1
ATOM 14515 N N . ALA D 1 47 ? -5.74744 63.05298 94.18959 1.000 37.58600 47 ALA D N 1
ATOM 14516 C CA . ALA D 1 47 ? -4.29685 62.88936 94.20631 1.000 35.70295 47 ALA D CA 1
ATOM 14517 C C . ALA D 1 47 ? -3.96171 61.91051 93.10918 1.000 40.82632 47 ALA D C 1
ATOM 14518 O O . ALA D 1 47 ? -4.87011 61.24764 92.60304 1.000 44.70226 47 ALA D O 1
ATOM 14520 N N . SER D 1 48 ? -2.68668 61.79778 92.73470 1.000 40.06469 48 SER D N 1
ATOM 14521 C CA . SER D 1 48 ? -2.29249 60.69221 91.88035 1.000 38.52501 48 SER D CA 1
ATOM 14522 C C . SER D 1 48 ? -2.35808 59.41509 92.69631 1.000 42.16525 48 SER D C 1
ATOM 14523 O O . SER D 1 48 ? -2.21615 59.43189 93.92394 1.000 39.26787 48 SER D O 1
ATOM 14526 N N . TYR D 1 49 ? -2.57198 58.29814 92.01374 1.000 42.14613 49 TYR D N 1
ATOM 14527 C CA . TYR D 1 49 ? -2.50042 57.02640 92.71812 1.000 42.46635 49 TYR D CA 1
ATOM 14528 C C . TYR D 1 49 ? -1.08684 56.44778 92.78160 1.000 44.07382 49 TYR D C 1
ATOM 14529 O O . TYR D 1 49 ? -0.83809 55.58718 93.63630 1.000 44.58650 49 TYR D O 1
ATOM 14538 N N . ASN D 1 50 ? -0.15613 56.91159 91.92334 1.000 38.32735 50 ASN D N 1
ATOM 14539 C CA . ASN D 1 50 ? 1.11142 56.20687 91.69782 1.000 40.17693 50 ASN D CA 1
ATOM 14540 C C . ASN D 1 50 ? 2.04882 56.18163 92.91356 1.000 41.34770 50 ASN D C 1
ATOM 14541 O O . ASN D 1 50 ? 2.93208 55.31674 92.96585 1.000 40.34650 50 ASN D O 1
ATOM 14546 N N . ASP D 1 51 ? 1.89843 57.08234 93.89493 1.000 42.67122 51 ASP D N 1
ATOM 14547 C CA . ASP D 1 51 ? 2.80393 57.09571 95.04541 1.000 44.45974 51 ASP D CA 1
ATOM 14548 C C . ASP D 1 51 ? 2.11224 56.74308 96.35518 1.000 40.21915 51 ASP D C 1
ATOM 14549 O O . ASP D 1 51 ? 2.49001 57.24810 97.41025 1.000 37.98407 51 ASP D O 1
ATOM 14554 N N . GLN D 1 52 ? 1.11032 55.87923 96.31728 1.000 38.47778 52 GLN D N 1
ATOM 14555 C CA . GLN D 1 52 ? 0.25035 55.70491 97.47030 1.000 34.43194 52 GLN D CA 1
ATOM 14556 C C . GLN D 1 52 ? 0.26803 54.30281 98.06328 1.000 34.27064 52 GLN D C 1
ATOM 14557 O O . GLN D 1 52 ? -0.26535 54.11649 99.15971 1.000 34.84374 52 GLN D O 1
ATOM 14563 N N . ASN D 1 53 ? 0.82712 53.31127 97.37295 1.000 33.23863 53 ASN D N 1
ATOM 14564 C CA . ASN D 1 53 ? 1.03174 51.97859 97.94215 1.000 30.72686 53 ASN D CA 1
ATOM 14565 C C . ASN D 1 53 ? 2.42523 51.49555 97.53626 1.000 43.82699 53 ASN D C 1
ATOM 14566 O O . ASN D 1 53 ? 2.58856 50.87461 96.47671 1.000 46.69551 53 ASN D O 1
ATOM 14571 N N . ASP D 1 54 ? 3.41571 51.77831 98.39927 1.000 39.08359 54 ASP D N 1
ATOM 14572 C CA . ASP D 1 54 ? 4.80423 51.33990 98.28245 1.000 38.86030 54 ASP D CA 1
ATOM 14573 C C . ASP D 1 54 ? 5.04403 49.93143 98.81127 1.000 39.40717 54 ASP D C 1
ATOM 14574 O O . ASP D 1 54 ? 6.20308 49.53540 98.92702 1.000 42.69081 54 ASP D O 1
ATOM 14579 N N . GLN D 1 55 ? 3.99669 49.17267 99.14916 1.000 39.01522 55 GLN D N 1
ATOM 14580 C CA . GLN D 1 55 ? 4.14450 47.74899 99.43738 1.000 37.19912 55 GLN D CA 1
ATOM 14581 C C . GLN D 1 55 ? 4.72524 46.99685 98.26607 1.000 36.91978 55 GLN D C 1
ATOM 14582 O O . GLN D 1 55 ? 5.10579 45.83548 98.42157 1.000 41.83197 55 GLN D O 1
ATOM 14588 N N . THR D 1 56 ? 4.80513 47.64802 97.11244 1.000 41.42612 56 THR D N 1
ATOM 14589 C CA . THR D 1 56 ? 5.03274 47.09456 95.79093 1.000 35.03900 56 THR D CA 1
ATOM 14590 C C . THR D 1 56 ? 5.27621 48.27940 94.87327 1.000 39.26885 56 THR D C 1
ATOM 14591 O O . THR D 1 56 ? 4.96153 49.42158 95.21693 1.000 41.49849 56 THR D O 1
ATOM 14595 N N . THR D 1 57 ? 5.81757 48.00863 93.69677 1.000 41.40609 57 THR D N 1
ATOM 14596 C CA . THR D 1 57 ? 5.91677 49.05716 92.69744 1.000 39.81580 57 THR D CA 1
ATOM 14597 C C . THR D 1 57 ? 4.79973 48.98529 91.67481 1.000 38.28823 57 THR D C 1
ATOM 14598 O O . THR D 1 57 ? 4.82992 49.73645 90.69623 1.000 42.50789 57 THR D O 1
ATOM 14602 N N . ALA D 1 58 ? 3.80114 48.12663 91.89182 1.000 36.47653 58 ALA D N 1
ATOM 14603 C CA . ALA D 1 58 ? 2.71258 47.99954 90.92762 1.000 33.24850 58 ALA D CA 1
ATOM 14604 C C . ALA D 1 58 ? 2.01480 49.32723 90.68108 1.000 33.91637 58 ALA D C 1
ATOM 14605 O O . ALA D 1 58 ? 1.67628 49.64337 89.53631 1.000 39.00205 58 ALA D O 1
ATOM 14607 N N . LEU D 1 59 ? 1.78833 50.12585 91.72712 1.000 28.33708 59 LEU D N 1
ATOM 14608 C CA . LEU D 1 59 ? 1.03805 51.35986 91.51686 1.000 31.36905 59 LEU D CA 1
ATOM 14609 C C . LEU D 1 59 ? 1.89372 52.41429 90.82308 1.000 40.90507 59 LEU D C 1
ATOM 14610 O O . LEU D 1 59 ? 1.44559 53.06103 89.86542 1.000 41.61811 59 LEU D O 1
ATOM 14615 N N . ARG D 1 60 ? 3.13946 52.58707 91.27788 1.000 42.40575 60 ARG D N 1
ATOM 14616 C CA . ARG D 1 60 ? 4.04261 53.54592 90.64163 1.000 40.98841 60 ARG D CA 1
ATOM 14617 C C . ARG D 1 60 ? 4.19090 53.28184 89.14799 1.000 46.82849 60 ARG D C 1
ATOM 14618 O O . ARG D 1 60 ? 4.15131 54.21168 88.33173 1.000 45.80884 60 ARG D O 1
ATOM 14626 N N . ARG D 1 61 ? 4.35895 52.01373 88.77235 1.000 44.36371 61 ARG D N 1
ATOM 14627 C CA . ARG D 1 61 ? 4.82233 51.63612 87.44624 1.000 44.29235 61 ARG D CA 1
ATOM 14628 C C . ARG D 1 61 ? 3.74694 50.95583 86.61750 1.000 49.64900 61 ARG D C 1
ATOM 14629 O O . ARG D 1 61 ? 4.07181 50.18465 85.70522 1.000 52.94004 61 ARG D O 1
ATOM 14637 N N . HIS D 1 62 ? 2.47845 51.21314 86.91752 1.000 50.08497 62 HIS D N 1
ATOM 14638 C CA . HIS D 1 62 ? 1.39783 50.48579 86.27110 1.000 46.66966 62 HIS D CA 1
ATOM 14639 C C . HIS D 1 62 ? 1.26726 50.92676 84.82730 1.000 45.96344 62 HIS D C 1
ATOM 14640 O O . HIS D 1 62 ? 1.49825 52.09452 84.50540 1.000 47.04464 62 HIS D O 1
ATOM 14647 N N . TYR D 1 63 ? 0.91071 49.98297 83.95426 1.000 47.83223 63 TYR D N 1
ATOM 14648 C CA . TYR D 1 63 ? 0.63239 50.26223 82.54514 1.000 41.94684 63 TYR D CA 1
ATOM 14649 C C . TYR D 1 63 ? -0.80940 49.86044 82.29557 1.000 41.48569 63 TYR D C 1
ATOM 14650 O O . TYR D 1 63 ? -1.15701 48.68701 82.45473 1.000 41.44845 63 TYR D O 1
ATOM 14659 N N . GLY D 1 64 ? -1.65537 50.83855 81.94544 1.000 45.58575 64 GLY D N 1
ATOM 14660 C CA . GLY D 1 64 ? -3.06099 50.54586 81.66994 1.000 48.49551 64 GLY D CA 1
ATOM 14661 C C . GLY D 1 64 ? -4.14394 51.22876 82.48649 1.000 45.00093 64 GLY D C 1
ATOM 14662 O O . GLY D 1 64 ? -4.06819 52.42517 82.79514 1.000 40.89386 64 GLY D O 1
ATOM 14663 N N . TRP D 1 65 ? -5.18659 50.45896 82.79973 1.000 49.64014 65 TRP D N 1
ATOM 14664 C CA . TRP D 1 65 ? -6.38885 50.96637 83.44624 1.000 45.00854 65 TRP D CA 1
ATOM 14665 C C . TRP D 1 65 ? -6.32171 50.72765 84.95189 1.000 49.53799 65 TRP D C 1
ATOM 14666 O O . TRP D 1 65 ? -5.84413 49.68405 85.40475 1.000 50.91688 65 TRP D O 1
ATOM 14677 N N . VAL D 1 66 ? -6.79027 51.70067 85.72477 1.000 52.28730 66 VAL D N 1
ATOM 14678 C CA . VAL D 1 66 ? -7.06938 51.51046 87.13971 1.000 44.55172 66 VAL D CA 1
ATOM 14679 C C . VAL D 1 66 ? -8.55235 51.76754 87.33888 1.000 46.48636 66 VAL D C 1
ATOM 14680 O O . VAL D 1 66 ? -9.21809 52.34828 86.48162 1.000 46.18857 66 VAL D O 1
ATOM 14684 N N . TRP D 1 67 ? -9.07830 51.32101 88.48386 1.000 49.65309 67 TRP D N 1
ATOM 14685 C CA . TRP D 1 67 ? -10.50644 51.42703 88.77357 1.000 44.10690 67 TRP D CA 1
ATOM 14686 C C . TRP D 1 67 ? -10.72159 52.06415 90.13435 1.000 42.48259 67 TRP D C 1
ATOM 14687 O O . TRP D 1 67 ? -10.07152 51.68435 91.11064 1.000 46.87277 67 TRP D O 1
ATOM 14698 N N . TYR D 1 68 ? -11.63128 53.03443 90.17589 1.000 40.45510 68 TYR D N 1
ATOM 14699 C CA . TYR D 1 68 ? -12.00316 53.81224 91.35068 1.000 41.66018 68 TYR D CA 1
ATOM 14700 C C . TYR D 1 68 ? -13.47543 53.57477 91.69383 1.000 43.37204 68 TYR D C 1
ATOM 14701 O O . TYR D 1 68 ? -14.31340 53.45244 90.79032 1.000 41.21287 68 TYR D O 1
ATOM 14710 N N . GLN D 1 69 ? -13.81947 53.57685 92.98544 1.000 43.05390 69 GLN D N 1
ATOM 14711 C CA . GLN D 1 69 ? -15.22609 53.40056 93.33677 1.000 47.74342 69 GLN D CA 1
ATOM 14712 C C . GLN D 1 69 ? -15.56621 53.98965 94.69838 1.000 45.00543 69 GLN D C 1
ATOM 14713 O O . GLN D 1 69 ? -14.72930 54.01105 95.60545 1.000 41.46074 69 GLN D O 1
ATOM 14719 N N . ARG D 1 70 ? -16.82334 54.45720 94.81528 1.000 45.78816 70 ARG D N 1
ATOM 14720 C CA . ARG D 1 70 ? -17.48798 54.84922 96.06389 1.000 41.08461 70 ARG D CA 1
ATOM 14721 C C . ARG D 1 70 ? -18.98667 55.03005 95.79443 1.000 43.70233 70 ARG D C 1
ATOM 14722 O O . ARG D 1 70 ? -19.42548 55.12026 94.64386 1.000 43.51591 70 ARG D O 1
ATOM 14730 N N . LYS D 1 71 ? -19.76305 55.10196 96.88976 1.000 46.83957 71 LYS D N 1
ATOM 14731 C CA . LYS D 1 71 ? -21.22336 55.21791 96.89249 1.000 41.63855 71 LYS D CA 1
ATOM 14732 C C . LYS D 1 71 ? -21.65076 56.66765 97.11824 1.000 42.98271 71 LYS D C 1
ATOM 14733 O O . LYS D 1 71 ? -21.05382 57.38716 97.91583 1.000 38.81959 71 LYS D O 1
ATOM 14739 N N . VAL D 1 72 ? -22.70325 57.09239 96.41909 1.000 48.87970 72 VAL D N 1
ATOM 14740 C CA . VAL D 1 72 ? -23.13884 58.48995 96.42237 1.000 46.66856 72 VAL D CA 1
ATOM 14741 C C . VAL D 1 72 ? -24.60765 58.54563 96.82330 1.000 51.36058 72 VAL D C 1
ATOM 14742 O O . VAL D 1 72 ? -25.46895 58.04074 96.09550 1.000 51.36799 72 VAL D O 1
ATOM 14746 N N . THR D 1 73 ? -24.88682 59.18167 97.95805 1.000 52.01841 73 THR D N 1
ATOM 14747 C CA . THR D 1 73 ? -26.23248 59.37695 98.48009 1.000 47.72264 73 THR D CA 1
ATOM 14748 C C . THR D 1 73 ? -26.56465 60.85940 98.45909 1.000 50.41474 73 THR D C 1
ATOM 14749 O O . THR D 1 73 ? -25.83814 61.67292 99.04644 1.000 41.96257 73 THR D O 1
ATOM 14753 N N . LEU D 1 74 ? -27.66848 61.19945 97.79246 1.000 52.08454 74 LEU D N 1
ATOM 14754 C CA . LEU D 1 74 ? -28.23438 62.53422 97.84463 1.000 50.23142 74 LEU D CA 1
ATOM 14755 C C . LEU D 1 74 ? -29.37818 62.52533 98.83548 1.000 48.12659 74 LEU D C 1
ATOM 14756 O O . LEU D 1 74 ? -30.33748 61.77048 98.62899 1.000 50.01237 74 LEU D O 1
ATOM 14761 N N . PRO D 1 75 ? -29.33533 63.32344 99.90309 1.000 52.57079 75 PRO D N 1
ATOM 14762 C CA . PRO D 1 75 ? -30.32551 63.17452 100.97629 1.000 52.51399 75 PRO D CA 1
ATOM 14763 C C . PRO D 1 75 ? -31.73895 63.40297 100.46198 1.000 50.92702 75 PRO D C 1
ATOM 14764 O O . PRO D 1 75 ? -31.96011 64.01370 99.41443 1.000 49.94706 75 PRO D O 1
ATOM 14768 N N . ALA D 1 76 ? -32.70369 62.88782 101.22476 1.000 52.13548 76 ALA D N 1
ATOM 14769 C CA . ALA D 1 76 ? -34.10110 63.00601 100.82766 1.000 46.78938 76 ALA D CA 1
ATOM 14770 C C . ALA D 1 76 ? -34.54830 64.46354 100.79099 1.000 45.91470 76 ALA D C 1
ATOM 14771 O O . ALA D 1 76 ? -35.27704 64.86970 99.88406 1.000 52.53654 76 ALA D O 1
ATOM 14773 N N . PHE D 1 77 ? -34.09067 65.28217 101.72585 1.000 48.77582 77 PHE D N 1
ATOM 14774 C CA . PHE D 1 77 ? -34.59630 66.64960 101.76367 1.000 47.40420 77 PHE D CA 1
ATOM 14775 C C . PHE D 1 77 ? -33.98192 67.57343 100.70739 1.000 53.00354 77 PHE D C 1
ATOM 14776 O O . PHE D 1 77 ? -34.41831 68.72916 100.61095 1.000 55.57886 77 PHE D O 1
ATOM 14784 N N . CYS D 1 78 ? -32.97924 67.11973 99.93917 1.000 51.69846 78 CYS D N 1
ATOM 14785 C CA . CYS D 1 78 ? -32.31804 67.96022 98.92680 1.000 49.99803 78 CYS D CA 1
ATOM 14786 C C . CYS D 1 78 ? -33.02070 67.76290 97.58977 1.000 59.52437 78 CYS D C 1
ATOM 14787 O O . CYS D 1 78 ? -32.50799 67.14835 96.65051 1.000 60.98259 78 CYS D O 1
ATOM 14790 N N . ALA D 1 79 ? -34.23153 68.30142 97.49883 1.000 57.35838 79 ALA D N 1
ATOM 14791 C CA . ALA D 1 79 ? -35.14964 67.83248 96.47549 1.000 51.88769 79 ALA D CA 1
ATOM 14792 C C . ALA D 1 79 ? -35.39973 68.85113 95.36140 1.000 53.24125 79 ALA D C 1
ATOM 14793 O O . ALA D 1 79 ? -35.21973 70.06825 95.51660 1.000 44.48265 79 ALA D O 1
ATOM 14795 N N . GLY D 1 80 ? -35.83022 68.31443 94.21868 1.000 50.85836 80 GLY D N 1
ATOM 14796 C CA . GLY D 1 80 ? -36.34195 69.12756 93.12825 1.000 45.59441 80 GLY D CA 1
ATOM 14797 C C . GLY D 1 80 ? -35.34760 70.04712 92.45778 1.000 52.62842 80 GLY D C 1
ATOM 14798 O O . GLY D 1 80 ? -35.73326 71.12107 91.97675 1.000 47.15279 80 GLY D O 1
ATOM 14799 N N . GLN D 1 81 ? -34.07337 69.65770 92.40949 1.000 56.62193 81 GLN D N 1
ATOM 14800 C CA . GLN D 1 81 ? -33.04821 70.44886 91.75118 1.000 52.93933 81 GLN D CA 1
ATOM 14801 C C . GLN D 1 81 ? -32.34246 69.62551 90.67640 1.000 51.49698 81 GLN D C 1
ATOM 14802 O O . GLN D 1 81 ? -32.38478 68.38806 90.66893 1.000 46.94103 81 GLN D O 1
ATOM 14808 N N . ARG D 1 82 ? -31.70598 70.33667 89.74680 1.000 49.35877 82 ARG D N 1
ATOM 14809 C CA . ARG D 1 82 ? -30.80087 69.71155 88.78831 1.000 49.29696 82 ARG D CA 1
ATOM 14810 C C . ARG D 1 82 ? -29.46610 69.40780 89.46674 1.000 52.76809 82 ARG D C 1
ATOM 14811 O O . ARG D 1 82 ? -28.78448 70.32521 89.93188 1.000 53.14230 82 ARG D O 1
ATOM 14819 N N . VAL D 1 83 ? -29.08619 68.13238 89.50986 1.000 49.81521 83 VAL D N 1
ATOM 14820 C CA . VAL D 1 83 ? -27.87898 67.66528 90.18337 1.000 47.74908 83 VAL D CA 1
ATOM 14821 C C . VAL D 1 83 ? -26.83437 67.25935 89.14387 1.000 50.00795 83 VAL D C 1
ATOM 14822 O O . VAL D 1 83 ? -27.05740 66.34512 88.34563 1.000 50.07236 83 VAL D O 1
ATOM 14826 N N . VAL D 1 84 ? -25.67200 67.90217 89.18374 1.000 50.57616 84 VAL D N 1
ATOM 14827 C CA . VAL D 1 84 ? -24.58761 67.63198 88.24732 1.000 55.04540 84 VAL D CA 1
ATOM 14828 C C . VAL D 1 84 ? -23.39468 67.04381 88.99398 1.000 51.81862 84 VAL D C 1
ATOM 14829 O O . VAL D 1 84 ? -23.09995 67.43821 90.12832 1.000 48.84058 84 VAL D O 1
ATOM 14833 N N . LEU D 1 85 ? -22.72954 66.08642 88.34920 1.000 47.09507 85 LEU D N 1
ATOM 14834 C CA . LEU D 1 85 ? -21.49965 65.47660 88.82384 1.000 45.16235 85 LEU D CA 1
ATOM 14835 C C . LEU D 1 85 ? -20.33501 65.98014 87.98075 1.000 50.85986 85 LEU D C 1
ATOM 14836 O O . LEU D 1 85 ? -20.38155 65.92036 86.74213 1.000 49.47381 85 LEU D O 1
ATOM 14841 N N . ARG D 1 86 ? -19.28998 66.47394 88.64315 1.000 48.45654 86 ARG D N 1
ATOM 14842 C CA . ARG D 1 86 ? -18.20615 67.16032 87.94885 1.000 47.52285 86 ARG D CA 1
ATOM 14843 C C . ARG D 1 86 ? -16.85459 66.63240 88.37388 1.000 47.30173 86 ARG D C 1
ATOM 14844 O O . ARG D 1 86 ? -16.55387 66.55977 89.57423 1.000 44.15445 86 ARG D O 1
ATOM 14852 N N . PHE D 1 87 ? -16.02935 66.31711 87.38564 1.000 46.86168 87 PHE D N 1
ATOM 14853 C CA . PHE D 1 87 ? -14.65660 65.90247 87.62439 1.000 42.43247 87 PHE D CA 1
ATOM 14854 C C . PHE D 1 87 ? -13.73065 67.05814 87.27860 1.000 45.79515 87 PHE D C 1
ATOM 14855 O O . PHE D 1 87 ? -13.68923 67.49474 86.12045 1.000 44.45773 87 PHE D O 1
ATOM 14863 N N . GLY D 1 88 ? -12.99446 67.55520 88.28479 1.000 46.15460 88 GLY D N 1
ATOM 14864 C CA . GLY D 1 88 ? -11.98999 68.56708 88.01774 1.000 40.71254 88 GLY D CA 1
ATOM 14865 C C . GLY D 1 88 ? -10.98777 68.11473 86.97875 1.000 39.25730 88 GLY D C 1
ATOM 14866 O O . GLY D 1 88 ? -10.43198 68.93925 86.24472 1.000 42.59873 88 GLY D O 1
ATOM 14867 N N . SER D 1 89 ? -10.74099 66.80744 86.91178 1.000 34.57912 89 SER D N 1
ATOM 14868 C CA . SER D 1 89 ? -9.91143 66.16312 85.90629 1.000 39.88912 89 SER D CA 1
ATOM 14869 C C . SER D 1 89 ? -9.89747 64.67141 86.20090 1.000 43.20035 89 SER D C 1
ATOM 14870 O O . SER D 1 89 ? -10.25932 64.23724 87.30092 1.000 44.08635 89 SER D O 1
ATOM 14873 N N . VAL D 1 90 ? -9.55249 63.89779 85.16895 1.000 43.71326 90 VAL D N 1
ATOM 14874 C CA . VAL D 1 90 ? -9.09761 62.50869 85.25481 1.000 41.55511 90 VAL D CA 1
ATOM 14875 C C . VAL D 1 90 ? -8.06578 62.33095 84.15595 1.000 46.93551 90 VAL D C 1
ATOM 14876 O O . VAL D 1 90 ? -8.33653 62.67170 82.99932 1.000 48.58419 90 VAL D O 1
ATOM 14880 N N . THR D 1 91 ? -6.90230 61.77410 84.50570 1.000 45.89981 91 THR D N 1
ATOM 14881 C CA . THR D 1 91 ? -5.71215 61.71858 83.65024 1.000 43.15848 91 THR D CA 1
ATOM 14882 C C . THR D 1 91 ? -5.45073 60.25883 83.27701 1.000 44.32806 91 THR D C 1
ATOM 14883 O O . THR D 1 91 ? -5.09352 59.46671 84.15064 1.000 43.03187 91 THR D O 1
ATOM 14887 N N . HIS D 1 92 ? -5.59005 59.88512 81.99568 1.000 41.88551 92 HIS D N 1
ATOM 14888 C CA . HIS D 1 92 ? -5.79936 60.77850 80.85912 1.000 45.20325 92 HIS D CA 1
ATOM 14889 C C . HIS D 1 92 ? -7.15641 60.56259 80.18313 1.000 45.70340 92 HIS D C 1
ATOM 14890 O O . HIS D 1 92 ? -7.70143 61.47479 79.54420 1.000 42.29301 92 HIS D O 1
ATOM 14897 N N . THR D 1 93 ? -7.68106 59.34375 80.30254 1.000 42.06778 93 THR D N 1
ATOM 14898 C CA . THR D 1 93 ? -8.94708 58.97533 79.68731 1.000 48.42049 93 THR D CA 1
ATOM 14899 C C . THR D 1 93 ? -9.86135 58.31074 80.71303 1.000 53.11077 93 THR D C 1
ATOM 14900 O O . THR D 1 93 ? -9.41820 57.45477 81.48787 1.000 53.33870 93 THR D O 1
ATOM 14904 N N . ALA D 1 94 ? -11.13977 58.69968 80.71403 1.000 44.96931 94 ALA D N 1
ATOM 14905 C CA . ALA D 1 94 ? -12.09830 58.15013 81.65746 1.000 45.80691 94 ALA D CA 1
ATOM 14906 C C . ALA D 1 94 ? -13.30141 57.51837 80.96833 1.000 53.25259 94 ALA D C 1
ATOM 14907 O O . ALA D 1 94 ? -13.72359 57.92653 79.87524 1.000 55.68389 94 ALA D O 1
ATOM 14909 N N . LYS D 1 95 ? -13.81348 56.48352 81.62472 1.000 49.90130 95 LYS D N 1
ATOM 14910 C CA . LYS D 1 95 ? -15.18980 56.03670 81.50214 1.000 50.76744 95 LYS D CA 1
ATOM 14911 C C . LYS D 1 95 ? -15.77652 56.05899 82.91038 1.000 50.49530 95 LYS D C 1
ATOM 14912 O O . LYS D 1 95 ? -15.14470 55.58544 83.86251 1.000 49.67420 95 LYS D O 1
ATOM 14918 N N . VAL D 1 96 ? -16.96471 56.63066 83.05466 1.000 54.50718 96 VAL D N 1
ATOM 14919 C CA . VAL D 1 96 ? -17.60511 56.77547 84.35647 1.000 51.64077 96 VAL D CA 1
ATOM 14920 C C . VAL D 1 96 ? -18.98031 56.14414 84.28134 1.000 48.74630 96 VAL D C 1
ATOM 14921 O O . VAL D 1 96 ? -19.76921 56.48446 83.39526 1.000 54.19703 96 VAL D O 1
ATOM 14925 N N . TRP D 1 97 ? -19.27108 55.23265 85.19828 1.000 47.86396 97 TRP D N 1
ATOM 14926 C CA . TRP D 1 97 ? -20.58788 54.61146 85.26738 1.000 54.64107 97 TRP D CA 1
ATOM 14927 C C . TRP D 1 97 ? -21.31817 54.99510 86.55029 1.000 53.71334 97 TRP D C 1
ATOM 14928 O O . TRP D 1 97 ? -20.70332 55.14021 87.61403 1.000 51.04621 97 TRP D O 1
ATOM 14939 N N . LEU D 1 98 ? -22.63815 55.13880 86.44688 1.000 50.23945 98 LEU D N 1
ATOM 14940 C CA . LEU D 1 98 ? -23.50602 55.29188 87.60854 1.000 51.34578 98 LEU D CA 1
ATOM 14941 C C . LEU D 1 98 ? -24.51581 54.15435 87.62541 1.000 54.28760 98 LEU D C 1
ATOM 14942 O O . LEU D 1 98 ? -25.22320 53.93811 86.63714 1.000 52.67396 98 LEU D O 1
ATOM 14947 N N . ASN D 1 99 ? -24.57423 53.42824 88.74068 1.000 50.40299 99 ASN D N 1
ATOM 14948 C CA . ASN D 1 99 ? -25.40904 52.24048 88.83579 1.000 51.38540 99 ASN D CA 1
ATOM 14949 C C . ASN D 1 99 ? -25.29229 51.36422 87.59302 1.000 54.85049 99 ASN D C 1
ATOM 14950 O O . ASN D 1 99 ? -26.29367 50.83060 87.10538 1.000 64.59513 99 ASN D O 1
ATOM 14955 N N . GLY D 1 100 ? -24.09000 51.22691 87.05046 1.000 53.51337 100 GLY D N 1
ATOM 14956 C CA . GLY D 1 100 ? -23.87755 50.42566 85.86799 1.000 53.52838 100 GLY D CA 1
ATOM 14957 C C . GLY D 1 100 ? -24.06087 51.14809 84.54700 1.000 55.75493 100 GLY D C 1
ATOM 14958 O O . GLY D 1 100 ? -23.60124 50.64103 83.51312 1.000 53.33227 100 GLY D O 1
ATOM 14959 N N . GLN D 1 101 ? -24.70793 52.31463 84.54336 1.000 55.98390 101 GLN D N 1
ATOM 14960 C CA . GLN D 1 101 ? -25.00585 53.04121 83.31075 1.000 56.98477 101 GLN D CA 1
ATOM 14961 C C . GLN D 1 101 ? -23.88967 54.04505 83.01888 1.000 48.58985 101 GLN D C 1
ATOM 14962 O O . GLN D 1 101 ? -23.56374 54.88480 83.85977 1.000 54.00860 101 GLN D O 1
ATOM 14968 N N . LEU D 1 102 ? -23.29449 53.96009 81.83794 1.000 46.97834 102 LEU D N 1
ATOM 14969 C CA . LEU D 1 102 ? -22.29792 54.94769 81.44747 1.000 51.33072 102 LEU D CA 1
ATOM 14970 C C . LEU D 1 102 ? -22.91733 56.34159 81.40436 1.000 54.83108 102 LEU D C 1
ATOM 14971 O O . LEU D 1 102 ? -24.08408 56.50432 81.04073 1.000 56.62586 102 LEU D O 1
ATOM 14976 N N . ILE D 1 103 ? -22.13224 57.35588 81.78861 1.000 53.32462 103 ILE D N 1
ATOM 14977 C CA . ILE D 1 103 ? -22.63287 58.72984 81.87537 1.000 51.38197 103 ILE D CA 1
ATOM 14978 C C . ILE D 1 103 ? -21.57686 59.74668 81.44639 1.000 48.49628 103 ILE D C 1
ATOM 14979 O O . ILE D 1 103 ? -21.88372 60.93226 81.27100 1.000 48.75434 103 ILE D O 1
ATOM 14984 N N . ALA D 1 104 ? -20.32918 59.31046 81.28795 1.000 46.92067 104 ALA D N 1
ATOM 14985 C CA . ALA D 1 104 ? -19.31729 60.20569 80.73952 1.000 45.55403 104 ALA D CA 1
ATOM 14986 C C . ALA D 1 104 ? -18.19840 59.39608 80.10880 1.000 49.86749 104 ALA D C 1
ATOM 14987 O O . ALA D 1 104 ? -17.90123 58.27672 80.53179 1.000 53.39038 104 ALA D O 1
ATOM 14989 N N . GLN D 1 105 ? -17.60111 59.97771 79.07593 1.000 51.31106 105 GLN D N 1
ATOM 14990 C CA . GLN D 1 105 ? -16.33319 59.53314 78.52066 1.000 46.04235 105 GLN D CA 1
ATOM 14991 C C . GLN D 1 105 ? -15.49628 60.77743 78.28669 1.000 47.81588 105 GLN D C 1
ATOM 14992 O O . GLN D 1 105 ? -16.03241 61.83241 77.93867 1.000 46.23664 105 GLN D O 1
ATOM 14998 N N . HIS D 1 106 ? -14.18915 60.67226 78.48821 1.000 50.36760 106 HIS D N 1
ATOM 14999 C CA . HIS D 1 106 ? -13.34860 61.83765 78.25922 1.000 42.78597 106 HIS D CA 1
ATOM 15000 C C . HIS D 1 106 ? -11.94648 61.38126 77.90228 1.000 47.53185 106 HIS D C 1
ATOM 15001 O O . HIS D 1 106 ? -11.42854 60.43825 78.50352 1.000 47.14872 106 HIS D O 1
ATOM 15008 N N . LYS D 1 107 ? -11.37565 62.01814 76.88059 1.000 49.10328 107 LYS D N 1
ATOM 15009 C CA . LYS D 1 107 ? -9.96765 61.92882 76.53439 1.000 37.95392 107 LYS D CA 1
ATOM 15010 C C . LYS D 1 107 ? -9.38245 63.30811 76.77974 1.000 43.23730 107 LYS D C 1
ATOM 15011 O O . LYS D 1 107 ? -9.89536 64.30089 76.25179 1.000 41.61780 107 LYS D O 1
ATOM 15017 N N . GLY D 1 108 ? -8.34027 63.37356 77.60951 1.000 39.67827 108 GLY D N 1
ATOM 15018 C CA . GLY D 1 108 ? -7.80508 64.64716 78.04971 1.000 40.96259 108 GLY D CA 1
ATOM 15019 C C . GLY D 1 108 ? -7.61923 64.69544 79.54918 1.000 41.99643 108 GLY D C 1
ATOM 15020 O O . GLY D 1 108 ? -8.58665 64.57026 80.30568 1.000 45.00224 108 GLY D O 1
ATOM 15021 N N . GLY D 1 109 ? -6.38041 64.88830 79.99107 1.000 46.51737 109 GLY D N 1
ATOM 15022 C CA . GLY D 1 109 ? -6.03077 64.58534 81.36426 1.000 45.15063 109 GLY D CA 1
ATOM 15023 C C . GLY D 1 109 ? -5.99488 65.76769 82.30166 1.000 44.33950 109 GLY D C 1
ATOM 15024 O O . GLY D 1 109 ? -5.83102 65.57702 83.50833 1.000 43.52776 109 GLY D O 1
ATOM 15025 N N . PHE D 1 110 ? -6.17416 66.98731 81.77196 1.000 44.09623 110 PHE D N 1
ATOM 15026 C CA . PHE D 1 110 ? -5.95204 68.20392 82.54421 1.000 42.23645 110 PHE D CA 1
ATOM 15027 C C . PHE D 1 110 ? -7.08543 69.21010 82.39182 1.000 46.98131 110 PHE D C 1
ATOM 15028 O O . PHE D 1 110 ? -6.93923 70.37763 82.78447 1.000 42.98520 110 PHE D O 1
ATOM 15036 N N . THR D 1 111 ? -8.22677 68.76354 81.87438 1.000 47.66106 111 THR D N 1
ATOM 15037 C CA . THR D 1 111 ? -9.38567 69.61406 81.64568 1.000 49.48520 111 THR D CA 1
ATOM 15038 C C . THR D 1 111 ? -10.64282 68.95390 82.19080 1.000 42.03430 111 THR D C 1
ATOM 15039 O O . THR D 1 111 ? -10.80978 67.73588 82.07324 1.000 41.69622 111 THR D O 1
ATOM 15043 N N . PRO D 1 112 ? -11.53869 69.73621 82.77794 1.000 43.90239 112 PRO D N 1
ATOM 15044 C CA . PRO D 1 112 ? -12.69086 69.17004 83.49267 1.000 43.78611 112 PRO D CA 1
ATOM 15045 C C . PRO D 1 112 ? -13.75253 68.62563 82.55283 1.000 38.68260 112 PRO D C 1
ATOM 15046 O O . PRO D 1 112 ? -13.86615 69.03081 81.39935 1.000 43.14487 112 PRO D O 1
ATOM 15050 N N . PHE D 1 113 ? -14.54831 67.69940 83.07813 1.000 41.59756 113 PHE D N 1
ATOM 15051 C CA . PHE D 1 113 ? -15.69840 67.20140 82.33457 1.000 48.99202 113 PHE D CA 1
ATOM 15052 C C . PHE D 1 113 ? -16.85861 66.90654 83.28537 1.000 41.87284 113 PHE D C 1
ATOM 15053 O O . PHE D 1 113 ? -16.67043 66.77599 84.50087 1.000 44.52739 113 PHE D O 1
ATOM 15061 N N . GLU D 1 114 ? -18.06601 66.80616 82.71058 1.000 42.57492 114 GLU D N 1
ATOM 15062 C CA . GLU D 1 114 ? -19.32305 66.84596 83.46990 1.000 50.70329 114 GLU D CA 1
ATOM 15063 C C . GLU D 1 114 ? -20.34277 65.83134 82.95271 1.000 47.00616 114 GLU D C 1
ATOM 15064 O O . GLU D 1 114 ? -20.30995 65.42406 81.78585 1.000 46.17518 114 GLU D O 1
ATOM 15070 N N . ALA D 1 115 ? -21.27251 65.44858 83.84198 1.000 44.48087 115 ALA D N 1
ATOM 15071 C CA . ALA D 1 115 ? -22.42386 64.60782 83.48752 1.000 44.46953 115 ALA D CA 1
ATOM 15072 C C . ALA D 1 115 ? -23.63763 65.02033 84.31072 1.000 46.28058 115 ALA D C 1
ATOM 15073 O O . ALA D 1 115 ? -23.62210 64.91206 85.54135 1.000 42.48808 115 ALA D O 1
ATOM 15075 N N . ASP D 1 116 ? -24.69341 65.47810 83.63015 1.000 47.23742 116 ASP D N 1
ATOM 15076 C CA . ASP D 1 116 ? -25.93658 65.83627 84.30393 1.000 46.89371 116 ASP D CA 1
ATOM 15077 C C . ASP D 1 116 ? -26.69402 64.55968 84.64258 1.000 51.24434 116 ASP D C 1
ATOM 15078 O O . ASP D 1 116 ? -26.91829 63.70166 83.78042 1.000 49.79933 116 ASP D O 1
ATOM 15083 N N . VAL D 1 117 ? -27.09862 64.44716 85.90794 1.000 52.45262 117 VAL D N 1
ATOM 15084 C CA . VAL D 1 117 ? -27.31179 63.15714 86.54924 1.000 53.12863 117 VAL D CA 1
ATOM 15085 C C . VAL D 1 117 ? -28.61572 63.09793 87.34098 1.000 53.32654 117 VAL D C 1
ATOM 15086 O O . VAL D 1 117 ? -28.93198 62.05458 87.92152 1.000 50.67856 117 VAL D O 1
ATOM 15090 N N . THR D 1 118 ? -29.41085 64.17841 87.34154 1.000 54.55906 118 THR D N 1
ATOM 15091 C CA . THR D 1 118 ? -30.61172 64.26025 88.17646 1.000 55.98123 118 THR D CA 1
ATOM 15092 C C . THR D 1 118 ? -31.57523 63.11704 87.88641 1.000 57.41550 118 THR D C 1
ATOM 15093 O O . THR D 1 118 ? -32.23587 62.60715 88.80055 1.000 54.50044 118 THR D O 1
ATOM 15097 N N . ALA D 1 119 ? -31.67783 62.72017 86.60836 1.000 59.48035 119 ALA D N 1
ATOM 15098 C CA . ALA D 1 119 ? -32.50122 61.60255 86.15714 1.000 52.36252 119 ALA D CA 1
ATOM 15099 C C . ALA D 1 119 ? -32.09675 60.25798 86.75470 1.000 59.08941 119 ALA D C 1
ATOM 15100 O O . ALA D 1 119 ? -32.82334 59.28257 86.54017 1.000 60.48574 119 ALA D O 1
ATOM 15102 N N . LEU D 1 120 ? -30.95564 60.17080 87.46909 1.000 57.49433 120 LEU D N 1
ATOM 15103 C CA . LEU D 1 120 ? -30.41603 58.89907 87.94795 1.000 48.02624 120 LEU D CA 1
ATOM 15104 C C . LEU D 1 120 ? -29.90119 58.93306 89.37765 1.000 46.92573 120 LEU D C 1
ATOM 15105 O O . LEU D 1 120 ? -29.49932 57.88303 89.89601 1.000 38.00303 120 LEU D O 1
ATOM 15110 N N . LEU D 1 121 ? -29.86241 60.09927 90.01444 1.000 48.28402 121 LEU D N 1
ATOM 15111 C CA . LEU D 1 121 ? -29.62088 60.24100 91.44432 1.000 48.10442 121 LEU D CA 1
ATOM 15112 C C . LEU D 1 121 ? -30.81278 61.01080 92.02989 1.000 49.08492 121 LEU D C 1
ATOM 15113 O O . LEU D 1 121 ? -30.80876 62.24134 92.13480 1.000 45.17613 121 LEU D O 1
ATOM 15118 N N . GLN D 1 122 ? -31.85509 60.26797 92.38679 1.000 56.29263 122 GLN D N 1
ATOM 15119 C CA . GLN D 1 122 ? -33.03742 60.85089 92.99639 1.000 52.36352 122 GLN D CA 1
ATOM 15120 C C . GLN D 1 122 ? -32.72292 61.21674 94.43046 1.000 53.73121 122 GLN D C 1
ATOM 15121 O O . GLN D 1 122 ? -31.78203 60.68224 95.02209 1.000 57.41549 122 GLN D O 1
ATOM 15127 N N . PRO D 1 123 ? -33.48051 62.13189 95.01526 1.000 49.32779 123 PRO D N 1
ATOM 15128 C CA . PRO D 1 123 ? -33.29903 62.38872 96.44444 1.000 50.05987 123 PRO D CA 1
ATOM 15129 C C . PRO D 1 123 ? -33.60391 61.13844 97.26183 1.000 51.61191 123 PRO D C 1
ATOM 15130 O O . PRO D 1 123 ? -34.62026 60.47178 97.06433 1.000 48.44224 123 PRO D O 1
ATOM 15134 N N . GLY D 1 124 ? -32.67460 60.78992 98.14834 1.000 54.63577 124 GLY D N 1
ATOM 15135 C CA . GLY D 1 124 ? -32.87341 59.74523 99.12749 1.000 53.61131 124 GLY D CA 1
ATOM 15136 C C . GLY D 1 124 ? -32.11993 58.46373 98.85791 1.000 56.99201 124 GLY D C 1
ATOM 15137 O O . GLY D 1 124 ? -31.97082 57.65211 99.77993 1.000 59.971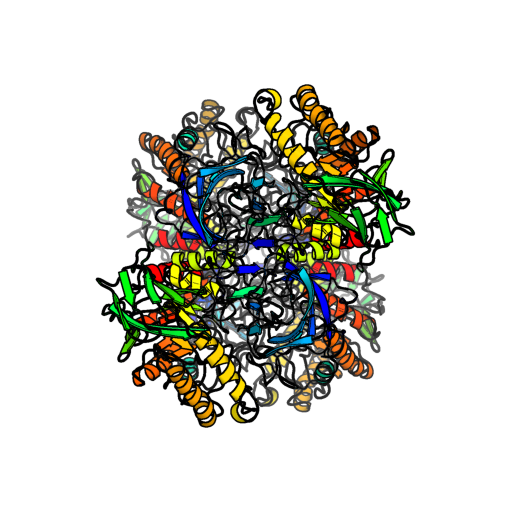51 124 GLY D O 1
ATOM 15138 N N . GLU D 1 125 ? -31.62815 58.25594 97.64011 1.000 53.68529 125 GLU D N 1
ATOM 15139 C CA . GLU D 1 125 ? -31.02414 56.98505 97.25751 1.000 56.60002 125 GLU D CA 1
ATOM 15140 C C . GLU D 1 125 ? -29.50509 57.11067 97.14917 1.000 57.24965 125 GLU D C 1
ATOM 15141 O O . GLU D 1 125 ? -28.92805 58.19993 97.26740 1.000 53.62254 125 GLU D O 1
ATOM 15147 N N . THR D 1 126 ? -28.86729 55.96453 96.88493 1.000 56.91323 126 THR D N 1
ATOM 15148 C CA . THR D 1 126 ? -27.41285 55.82808 96.83606 1.000 53.60698 126 THR D CA 1
ATOM 15149 C C . THR D 1 126 ? -26.99432 55.09531 95.56984 1.000 49.47598 126 THR D C 1
ATOM 15150 O O . THR D 1 126 ? -27.29746 53.90842 95.40749 1.000 47.54104 126 THR D O 1
ATOM 15154 N N . ALA D 1 127 ? -26.25500 55.77685 94.70814 1.000 46.21949 127 ALA D N 1
ATOM 15155 C CA . ALA D 1 127 ? -25.72358 55.16357 93.50250 1.000 48.52933 127 ALA D CA 1
ATOM 15156 C C . ALA D 1 127 ? -24.28261 54.70307 93.70708 1.000 51.05008 127 ALA D C 1
ATOM 15157 O O . ALA D 1 127 ? -23.51719 55.29319 94.47626 1.000 49.21903 127 ALA D O 1
ATOM 15159 N N . LEU D 1 128 ? -23.92443 53.63168 93.00651 1.000 52.82429 128 LEU D N 1
ATOM 15160 C CA . LEU D 1 128 ? -22.54821 53.16537 92.91860 1.000 49.09058 128 LEU D CA 1
ATOM 15161 C C . LEU D 1 128 ? -21.84356 53.89135 91.77556 1.000 50.44129 128 LEU D C 1
ATOM 15162 O O . LEU D 1 128 ? -22.20098 53.72040 90.60388 1.000 48.93291 128 LEU D O 1
ATOM 15167 N N . LEU D 1 129 ? -20.84001 54.70914 92.10242 1.000 52.41380 129 LEU D N 1
ATOM 15168 C CA . LEU D 1 129 ? -20.12150 55.49612 91.09950 1.000 56.62404 129 LEU D CA 1
ATOM 15169 C C . LEU D 1 129 ? -18.75231 54.86711 90.83386 1.000 48.19174 129 LEU D C 1
ATOM 15170 O O . LEU D 1 129 ? -17.88281 54.86508 91.70482 1.000 43.66979 129 LEU D O 1
ATOM 15175 N N . THR D 1 130 ? -18.56999 54.33901 89.63211 1.000 45.81879 130 THR D N 1
ATOM 15176 C CA . THR D 1 130 ? -17.31841 53.73006 89.21976 1.000 50.92106 130 THR D CA 1
ATOM 15177 C C . THR D 1 130 ? -16.63289 54.64056 88.21604 1.000 52.48984 130 THR D C 1
ATOM 15178 O O . THR D 1 130 ? -17.28079 55.15514 87.29854 1.000 53.59267 130 THR D O 1
ATOM 15182 N N . VAL D 1 131 ? -15.33115 54.85080 88.40582 1.000 50.56779 131 VAL D N 1
ATOM 15183 C CA . VAL D 1 131 ? -14.49896 55.58901 87.46364 1.000 47.48795 131 VAL D CA 1
ATOM 15184 C C . VAL D 1 131 ? -13.35293 54.67424 87.05749 1.000 50.52856 131 VAL D C 1
ATOM 15185 O O . VAL D 1 131 ? -12.63588 54.14058 87.91482 1.000 47.11618 131 VAL D O 1
ATOM 15189 N N . ALA D 1 132 ? -13.21479 54.45309 85.76075 1.000 52.95804 132 ALA D N 1
ATOM 15190 C CA . ALA D 1 132 ? -12.04833 53.77511 85.21666 1.000 50.25348 132 ALA D CA 1
ATOM 15191 C C . ALA D 1 132 ? -11.16668 54.81162 84.54090 1.000 50.91541 132 ALA D C 1
ATOM 15192 O O . ALA D 1 132 ? -11.65513 55.63584 83.76290 1.000 53.51913 132 ALA D O 1
ATOM 15194 N N . CYS D 1 133 ? -9.87783 54.77659 84.85747 1.000 51.47016 133 CYS D N 1
ATOM 15195 C CA . CYS D 1 133 ? -8.90187 55.74913 84.38843 1.000 49.44890 133 CYS D CA 1
ATOM 15196 C C . CYS D 1 133 ? -7.73074 55.01648 83.74522 1.000 49.84797 133 CYS D C 1
ATOM 15197 O O . CYS D 1 133 ? -7.09395 54.17043 84.38394 1.000 42.88817 133 CYS D O 1
ATOM 15200 N N . ASP D 1 134 ? -7.48133 55.32808 82.46776 1.000 52.60982 134 ASP D N 1
ATOM 15201 C CA . ASP D 1 134 ? -6.41937 54.75756 81.64622 1.000 47.42521 134 ASP D CA 1
ATOM 15202 C C . ASP D 1 134 ? -5.23164 55.71835 81.64633 1.000 45.06983 134 ASP D C 1
ATOM 15203 O O . ASP D 1 134 ? -5.39844 56.90458 81.34412 1.000 46.50622 134 ASP D O 1
ATOM 15208 N N . ASN D 1 135 ? -4.03777 55.21685 81.99638 1.000 44.33462 135 ASN D N 1
ATOM 15209 C CA . ASN D 1 135 ? -2.84103 56.07108 82.06361 1.000 45.27017 135 ASN D CA 1
ATOM 15210 C C . ASN D 1 135 ? -1.98610 56.05087 80.80409 1.000 43.70848 135 ASN D C 1
ATOM 15211 O O . ASN D 1 135 ? -0.95109 56.70714 80.78643 1.000 47.67480 135 ASN D O 1
ATOM 15216 N N . ARG D 1 136 ? -2.39696 55.34962 79.74898 1.000 44.64463 136 ARG D N 1
ATOM 15217 C CA . ARG D 1 136 ? -1.52499 55.11886 78.60517 1.000 44.72881 136 ARG D CA 1
ATOM 15218 C C . ARG D 1 136 ? -1.42884 56.35305 77.71319 1.000 46.46285 136 ARG D C 1
ATOM 15219 O O . ARG D 1 136 ? -2.44546 56.99462 77.41094 1.000 45.84250 136 ARG D O 1
ATOM 15227 N N . VAL D 1 137 ? -0.19745 56.69882 77.30184 1.000 41.26591 137 VAL D N 1
ATOM 15228 C CA . VAL D 1 137 ? 0.01992 57.77611 76.34684 1.000 36.24333 137 VAL D CA 1
ATOM 15229 C C . VAL D 1 137 ? 0.70725 57.19659 75.12487 1.000 45.20026 137 VAL D C 1
ATOM 15230 O O . VAL D 1 137 ? 1.52450 56.27417 75.22304 1.000 53.16263 137 VAL D O 1
ATOM 15234 N N . ASN D 1 138 ? 0.38243 57.76219 73.96578 1.000 42.94749 138 ASN D N 1
ATOM 15235 C CA . ASN D 1 138 ? 0.85775 57.26694 72.68956 1.000 44.06349 138 ASN D CA 1
ATOM 15236 C C . ASN D 1 138 ? 0.75414 58.42193 71.70284 1.000 48.53630 138 ASN D C 1
ATOM 15237 O O . ASN D 1 138 ? 0.60075 59.57536 72.12175 1.000 44.27322 138 ASN D O 1
ATOM 15242 N N . HIS D 1 139 ? 0.82127 58.10711 70.39663 1.000 46.46092 139 HIS D N 1
ATOM 15243 C CA . HIS D 1 139 ? 0.81631 59.11434 69.33772 1.000 47.54095 139 HIS D CA 1
ATOM 15244 C C . HIS D 1 139 ? -0.53725 59.78742 69.14954 1.000 50.05188 139 HIS D C 1
ATOM 15245 O O . HIS D 1 139 ? -0.66071 60.64827 68.27203 1.000 48.15171 139 HIS D O 1
ATOM 15252 N N . SER D 1 140 ? -1.56214 59.41503 69.91049 1.000 51.36661 140 SER D N 1
ATOM 15253 C CA . SER D 1 140 ? -2.86529 60.04551 69.77849 1.000 50.21277 140 SER D CA 1
ATOM 15254 C C . SER D 1 140 ? -3.24372 60.85883 71.00308 1.000 48.78899 140 SER D C 1
ATOM 15255 O O . SER D 1 140 ? -4.28108 61.53467 70.97518 1.000 47.43355 140 SER D O 1
ATOM 15258 N N . THR D 1 141 ? -2.42506 60.82873 72.06045 1.000 44.70772 141 THR D N 1
ATOM 15259 C CA . THR D 1 141 ? -2.67326 61.55924 73.29825 1.000 45.10569 141 THR D CA 1
ATOM 15260 C C . THR D 1 141 ? -1.99093 62.92378 73.28669 1.000 45.18854 141 THR D C 1
ATOM 15261 O O . THR D 1 141 ? -1.08623 63.18866 72.49599 1.000 46.62726 141 THR D O 1
ATOM 15265 N N . LEU D 1 142 ? -2.43588 63.78396 74.19508 1.000 45.98246 142 LEU D N 1
ATOM 15266 C CA . LEU D 1 142 ? -1.75899 65.04129 74.50799 1.000 44.45679 142 LEU D CA 1
ATOM 15267 C C . LEU D 1 142 ? -1.70662 65.12146 76.02315 1.000 44.60606 142 LEU D C 1
ATOM 15268 O O . LEU D 1 142 ? -2.76874 65.31757 76.65253 1.000 47.91895 142 LEU D O 1
ATOM 15273 N N . PRO D 1 143 ? -0.51925 65.00076 76.65313 1.000 45.04470 143 PRO D N 1
ATOM 15274 C CA . PRO D 1 143 ? 0.84427 64.86836 76.12431 1.000 45.06597 143 PRO D CA 1
ATOM 15275 C C . PRO D 1 143 ? 1.10693 63.58337 75.36126 1.000 45.83296 143 PRO D C 1
ATOM 15276 O O . PRO D 1 143 ? 0.40646 62.58238 75.56511 1.000 47.77330 143 PRO D O 1
ATOM 15280 N N . VAL D 1 144 ? 2.12908 63.61222 74.51607 1.000 41.22231 144 VAL D N 1
ATOM 15281 C CA . VAL D 1 144 ? 2.37046 62.54821 73.54272 1.000 47.43639 144 VAL D CA 1
ATOM 15282 C C . VAL D 1 144 ? 3.17688 61.41287 74.17367 1.000 46.15055 144 VAL D C 1
ATOM 15283 O O . VAL D 1 144 ? 4.07110 61.64075 74.98399 1.000 46.73447 144 VAL D O 1
ATOM 15287 N N . GLY D 1 145 ? 2.83774 60.18377 73.81026 1.000 44.08580 145 GLY D N 1
ATOM 15288 C CA . GLY D 1 145 ? 3.56432 59.01295 74.23930 1.000 37.32864 145 GLY D CA 1
ATOM 15289 C C . GLY D 1 145 ? 4.23627 58.41134 73.02510 1.000 48.32033 145 GLY D C 1
ATOM 15290 O O . GLY D 1 145 ? 3.79994 58.61663 71.89582 1.000 48.95518 145 GLY D O 1
ATOM 15291 N N . ASN D 1 146 ? 5.33190 57.70313 73.25721 1.000 57.13543 146 ASN D N 1
ATOM 15292 C CA . ASN D 1 146 ? 6.04807 57.05838 72.17367 1.000 49.35115 146 ASN D CA 1
ATOM 15293 C C . ASN D 1 146 ? 5.58078 55.61490 72.07317 1.000 53.12053 146 ASN D C 1
ATOM 15294 O O . ASN D 1 146 ? 5.14778 55.00437 73.05618 1.000 50.55551 146 ASN D O 1
ATOM 15299 N N . GLU D 1 147 ? 5.63394 55.09202 70.86007 1.000 57.83275 147 GLU D N 1
ATOM 15300 C CA . GLU D 1 147 ? 5.14482 53.76475 70.53369 1.000 60.81947 147 GLU D CA 1
ATOM 15301 C C . GLU D 1 147 ? 6.31649 52.92075 70.06183 1.000 60.11131 147 GLU D C 1
ATOM 15302 O O . GLU D 1 147 ? 7.45654 53.39052 70.02888 1.000 56.54954 147 GLU D O 1
ATOM 15308 N N . ASP D 1 148 ? 6.01208 51.68092 69.67150 1.000 61.99693 148 ASP D N 1
ATOM 15309 C CA . ASP D 1 148 ? 7.01800 50.64636 69.43257 1.000 68.71951 148 ASP D CA 1
ATOM 15310 C C . ASP D 1 148 ? 8.25925 51.17904 68.71962 1.000 69.32189 148 ASP D C 1
ATOM 15311 O O . ASP D 1 148 ? 8.16418 51.89814 67.72600 1.000 63.60431 148 ASP D O 1
ATOM 15316 N N . GLY D 1 149 ? 9.41905 50.81878 69.27170 1.000 68.02746 149 GLY D N 1
ATOM 15317 C CA . GLY D 1 149 ? 10.70000 51.12195 68.65849 1.000 58.78154 149 GLY D CA 1
ATOM 15318 C C . GLY D 1 149 ? 11.20576 52.53162 68.86386 1.000 60.51868 149 GLY D C 1
ATOM 15319 O O . GLY D 1 149 ? 12.16788 52.92925 68.19714 1.000 62.62572 149 GLY D O 1
ATOM 15320 N N . GLN D 1 150 ? 10.57358 53.31734 69.72456 1.000 58.59190 150 GLN D N 1
ATOM 15321 C CA . GLN D 1 150 ? 11.15563 54.56889 70.17027 1.000 55.61092 150 GLN D CA 1
ATOM 15322 C C . GLN D 1 150 ? 11.31422 54.49835 71.67555 1.000 60.86178 150 GLN D C 1
ATOM 15323 O O . GLN D 1 150 ? 10.54207 53.81758 72.36795 1.000 65.32639 150 GLN D O 1
ATOM 15329 N N . LEU D 1 151 ? 12.34271 55.19008 72.16359 1.000 62.46943 151 LEU D N 1
ATOM 15330 C CA . LEU D 1 151 ? 12.65731 55.26083 73.58000 1.000 58.94398 151 LEU D CA 1
ATOM 15331 C C . LEU D 1 151 ? 11.84602 56.35621 74.26472 1.000 51.78193 151 LEU D C 1
ATOM 15332 O O . LEU D 1 151 ? 11.25172 57.22244 73.62915 1.000 57.19529 151 LEU D O 1
ATOM 15337 N N . ALA D 1 152 ? 11.83764 56.33215 75.58273 1.000 50.87966 152 ALA D N 1
ATOM 15338 C CA . ALA D 1 152 ? 11.33291 57.49910 76.28449 1.000 55.43413 152 ALA D CA 1
ATOM 15339 C C . ALA D 1 152 ? 12.26301 58.69163 76.04320 1.000 57.50797 152 ALA D C 1
ATOM 15340 O O . ALA D 1 152 ? 13.48734 58.54287 75.98337 1.000 59.28689 152 ALA D O 1
ATOM 15342 N N . PHE D 1 153 ? 11.66845 59.87162 75.85912 1.000 54.29939 153 PHE D N 1
ATOM 15343 C CA . PHE D 1 153 ? 12.40722 61.13233 75.81384 1.000 49.93568 153 PHE D CA 1
ATOM 15344 C C . PHE D 1 153 ? 13.40541 61.21838 76.95775 1.000 56.93023 153 PHE D C 1
ATOM 15345 O O . PHE D 1 153 ? 13.02282 61.11783 78.13017 1.000 56.97545 153 PHE D O 1
ATOM 15353 N N . PHE D 1 154 ? 14.68217 61.42860 76.60082 1.000 62.79797 154 PHE D N 1
ATOM 15354 C CA . PHE D 1 154 ? 15.88692 61.39549 77.44571 1.000 56.10277 154 PHE D CA 1
ATOM 15355 C C . PHE D 1 154 ? 16.26326 59.98490 77.87057 1.000 52.47517 154 PHE D C 1
ATOM 15356 O O . PHE D 1 154 ? 17.17239 59.83122 78.67733 1.000 48.79670 154 PHE D O 1
ATOM 15364 N N . GLY D 1 155 ? 15.57005 58.95453 77.38590 1.000 56.83892 155 GLY D N 1
ATOM 15365 C CA . GLY D 1 155 ? 15.99587 57.59663 77.64448 1.000 59.22798 155 GLY D CA 1
ATOM 15366 C C . GLY D 1 155 ? 17.27605 57.24888 76.90382 1.000 59.44758 155 GLY D C 1
ATOM 15367 O O . GLY D 1 155 ? 17.67723 57.90625 75.93951 1.000 55.43514 155 GLY D O 1
ATOM 15368 N N . SER D 1 156 ? 17.93080 56.18688 77.36950 1.000 57.07039 156 SER D N 1
ATOM 15369 C CA . SER D 1 156 ? 19.18046 55.72263 76.78987 1.000 48.36288 156 SER D CA 1
ATOM 15370 C C . SER D 1 156 ? 19.03447 54.27549 76.34478 1.000 49.62954 156 SER D C 1
ATOM 15371 O O . SER D 1 156 ? 18.12887 53.54767 76.77280 1.000 51.64550 156 SER D O 1
ATOM 15374 N N . ASP D 1 157 ? 19.94188 53.87191 75.46250 1.000 47.87697 157 ASP D N 1
ATOM 15375 C CA . ASP D 1 157 ? 19.90611 52.52035 74.93636 1.000 48.06675 157 ASP D CA 1
ATOM 15376 C C . ASP D 1 157 ? 21.24754 52.18141 74.32191 1.000 46.21412 157 ASP D C 1
ATOM 15377 O O . ASP D 1 157 ? 22.00044 53.06043 73.89893 1.000 47.76204 157 ASP D O 1
ATOM 15382 N N . ASN D 1 158 ? 21.52189 50.89118 74.25419 1.000 44.80331 158 ASN D N 1
ATOM 15383 C CA . ASN D 1 158 ? 22.55198 50.38336 73.36010 1.000 52.24825 158 ASN D CA 1
ATOM 15384 C C . ASN D 1 158 ? 21.81703 49.70325 72.20488 1.000 51.90269 158 ASN D C 1
ATOM 15385 O O . ASN D 1 158 ? 21.51770 48.50734 72.24769 1.000 50.18505 158 ASN D O 1
ATOM 15390 N N . ALA D 1 159 ? 21.50133 50.49064 71.17821 1.000 51.82847 159 ALA D N 1
ATOM 15391 C CA . ALA D 1 159 ? 20.73755 49.97394 70.05093 1.000 54.03349 159 ALA D CA 1
ATOM 15392 C C . ALA D 1 159 ? 21.57705 49.03313 69.20094 1.000 53.23248 159 ALA D C 1
ATOM 15393 O O . ALA D 1 159 ? 22.73138 49.32329 68.86499 1.000 46.33272 159 ALA D O 1
ATOM 15395 N N . GLY D 1 160 ? 20.97773 47.90002 68.85367 1.000 48.96297 160 GLY D N 1
ATOM 15396 C CA . GLY D 1 160 ? 21.56353 46.96159 67.93527 1.000 46.59820 160 GLY D CA 1
ATOM 15397 C C . GLY D 1 160 ? 22.15908 45.73421 68.57561 1.000 52.38360 160 GLY D C 1
ATOM 15398 O O . GLY D 1 160 ? 22.44117 44.76171 67.86106 1.000 55.65021 160 GLY D O 1
ATOM 15399 N N . ILE D 1 161 ? 22.37157 45.74140 69.88171 1.000 47.41564 161 ILE D N 1
ATOM 15400 C CA . ILE D 1 161 ? 22.95761 44.54854 70.49710 1.000 46.78861 161 ILE D CA 1
ATOM 15401 C C . ILE D 1 161 ? 21.88207 43.47029 70.59320 1.000 48.78716 161 ILE D C 1
ATOM 15402 O O . ILE D 1 161 ? 20.75006 43.76232 71.01471 1.000 47.71134 161 ILE D O 1
ATOM 15407 N N . PRO D 1 162 ? 22.16247 42.24480 70.14487 1.000 51.11062 162 PRO D N 1
ATOM 15408 C CA . PRO D 1 162 ? 21.11890 41.20486 70.14054 1.000 48.30846 162 PRO D CA 1
ATOM 15409 C C . PRO D 1 162 ? 20.48004 40.94987 71.49174 1.000 51.43216 162 PRO D C 1
ATOM 15410 O O . PRO D 1 162 ? 19.25228 40.83950 71.57954 1.000 53.70413 162 PRO D O 1
ATOM 15414 N N . SER D 1 163 ? 21.27623 40.81267 72.54598 1.000 50.44443 163 SER D N 1
ATOM 15415 C CA . SER D 1 163 ? 20.69178 40.59654 73.86068 1.000 51.98935 163 SER D CA 1
ATOM 15416 C C . SER D 1 163 ? 19.82551 41.77689 74.27302 1.000 51.68140 163 SER D C 1
ATOM 15417 O O . SER D 1 163 ? 18.79716 41.59245 74.92793 1.000 53.08413 163 SER D O 1
ATOM 15420 N N . VAL D 1 164 ? 20.20709 42.99039 73.87586 1.000 50.30985 164 VAL D N 1
ATOM 15421 C CA . VAL D 1 164 ? 19.42664 44.17437 74.22485 1.000 48.81790 164 VAL D CA 1
ATOM 15422 C C . VAL D 1 164 ? 18.11294 44.20617 73.45193 1.000 50.74495 164 VAL D C 1
ATOM 15423 O O . VAL D 1 164 ? 17.03579 44.38073 74.03313 1.000 47.22652 164 VAL D O 1
ATOM 15427 N N . GLU D 1 165 ? 18.18711 44.06179 72.12428 1.000 57.31070 165 GLU D N 1
ATOM 15428 C CA . GLU D 1 165 ? 16.99558 44.16320 71.27948 1.000 54.63000 165 GLU D CA 1
ATOM 15429 C C . GLU D 1 165 ? 15.98940 43.06918 71.59332 1.000 48.07923 165 GLU D C 1
ATOM 15430 O O . GLU D 1 165 ? 14.78591 43.29203 71.47192 1.000 49.97765 165 GLU D O 1
ATOM 15436 N N . ALA D 1 166 ? 16.46875 41.89349 72.01123 1.000 48.91592 166 ALA D N 1
ATOM 15437 C CA . ALA D 1 166 ? 15.58947 40.81466 72.44920 1.000 53.64865 166 ALA D CA 1
ATOM 15438 C C . ALA D 1 166 ? 14.94343 41.12401 73.79659 1.000 56.26405 166 ALA D C 1
ATOM 15439 O O . ALA D 1 166 ? 13.78614 40.75142 74.03440 1.000 57.88037 166 ALA D O 1
ATOM 15441 N N . ALA D 1 167 ? 15.67634 41.78028 74.70177 1.000 53.00981 167 ALA D N 1
ATOM 15442 C CA . ALA D 1 167 ? 15.09945 42.09779 76.00462 1.000 51.61812 167 ALA D CA 1
ATOM 15443 C C . ALA D 1 167 ? 14.10224 43.24064 75.89802 1.000 50.00563 167 ALA D C 1
ATOM 15444 O O . ALA D 1 167 ? 13.09856 43.25102 76.61532 1.000 48.81376 167 ALA D O 1
ATOM 15446 N N . LYS D 1 168 ? 14.35427 44.19806 75.00393 1.000 49.99718 168 LYS D N 1
ATOM 15447 C CA . LYS D 1 168 ? 13.40215 45.27897 74.78954 1.000 50.40896 168 LYS D CA 1
ATOM 15448 C C . LYS D 1 168 ? 12.05928 44.74718 74.30530 1.000 55.69385 168 LYS D C 1
ATOM 15449 O O . LYS D 1 168 ? 11.01608 45.36915 74.54776 1.000 61.76869 168 LYS D O 1
ATOM 15455 N N . ARG D 1 169 ? 12.05543 43.59979 73.64037 1.000 50.31043 169 ARG D N 1
ATOM 15456 C CA . ARG D 1 169 ? 10.79380 43.05203 73.17575 1.000 54.49674 169 ARG D CA 1
ATOM 15457 C C . ARG D 1 169 ? 10.09303 42.24587 74.25948 1.000 57.73298 169 ARG D C 1
ATOM 15458 O O . ARG D 1 169 ? 8.88606 42.41540 74.47188 1.000 63.53395 169 ARG D O 1
ATOM 15466 N N . ALA D 1 170 ? 10.83157 41.39815 74.97734 1.000 56.42528 170 ALA D N 1
ATOM 15467 C CA . ALA D 1 170 ? 10.24299 40.58066 76.03553 1.000 57.75555 170 ALA D CA 1
ATOM 15468 C C . ALA D 1 170 ? 9.89411 41.37729 77.28076 1.000 57.29735 170 ALA D C 1
ATOM 15469 O O . ALA D 1 170 ? 9.23809 40.82770 78.17188 1.000 56.92530 170 ALA D O 1
ATOM 15471 N N . ALA D 1 171 ? 10.32364 42.63604 77.36889 1.000 57.07325 171 ALA D N 1
ATOM 15472 C CA . ALA D 1 171 ? 10.14726 43.40642 78.58955 1.000 53.51629 171 ALA D CA 1
ATOM 15473 C C . ALA D 1 171 ? 8.68751 43.73547 78.80052 1.000 52.81638 171 ALA D C 1
ATOM 15474 O O . ALA D 1 171 ? 7.91624 43.89382 77.84832 1.000 56.17785 171 ALA D O 1
ATOM 15476 N N . ALA D 1 172 ? 8.31578 43.84128 80.06766 1.000 53.27331 172 ALA D N 1
ATOM 15477 C CA . ALA D 1 172 ? 6.94551 44.18269 80.39373 1.000 55.20084 172 ALA D CA 1
ATOM 15478 C C . ALA D 1 172 ? 6.62047 45.57669 79.85845 1.000 52.82107 172 ALA D C 1
ATOM 15479 O O . ALA D 1 172 ? 7.46097 46.48310 79.89915 1.000 47.48383 172 ALA D O 1
ATOM 15481 N N . PRO D 1 173 ? 5.41635 45.78192 79.34720 1.000 51.74008 173 PRO D N 1
ATOM 15482 C CA . PRO D 1 173 ? 5.10695 47.05253 78.68209 1.000 51.73142 173 PRO D CA 1
ATOM 15483 C C . PRO D 1 173 ? 5.07501 48.20366 79.67359 1.000 50.72712 173 PRO D C 1
ATOM 15484 O O . PRO D 1 173 ? 4.45135 48.11857 80.72975 1.000 55.34039 173 PRO D O 1
ATOM 15488 N N . GLN D 1 174 ? 5.76119 49.27782 79.33067 1.000 53.84427 174 GLN D N 1
ATOM 15489 C CA . GLN D 1 174 ? 5.70732 50.50451 80.10073 1.000 53.37520 174 GLN D CA 1
ATOM 15490 C C . GLN D 1 174 ? 5.34495 51.62830 79.14824 1.000 54.54184 174 GLN D C 1
ATOM 15491 O O . GLN D 1 174 ? 5.53525 51.51629 77.93708 1.000 57.32178 174 GLN D O 1
ATOM 15497 N N . ASN D 1 175 ? 4.78367 52.70234 79.68851 1.000 58.18140 175 ASN D N 1
ATOM 15498 C CA . ASN D 1 175 ? 4.65818 53.91150 78.89107 1.000 53.09488 175 ASN D CA 1
ATOM 15499 C C . ASN D 1 175 ? 6.05311 54.46414 78.63148 1.000 53.16154 175 ASN D C 1
ATOM 15500 O O . ASN D 1 175 ? 6.94727 54.36335 79.47635 1.000 49.33185 175 ASN D O 1
ATOM 15505 N N . ARG D 1 176 ? 6.24421 55.04282 77.45204 1.000 48.77073 176 ARG D N 1
ATOM 15506 C CA . ARG D 1 176 ? 7.46698 55.76279 77.13135 1.000 51.34213 176 ARG D CA 1
ATOM 15507 C C . ARG D 1 176 ? 7.06390 57.20364 76.81818 1.000 46.34077 176 ARG D C 1
ATOM 15508 O O . ARG D 1 176 ? 6.82557 57.56739 75.65342 1.000 41.57774 176 ARG D O 1
ATOM 15516 N N . PRO D 1 177 ? 6.94542 58.04628 77.84631 1.000 46.00708 177 PRO D N 1
ATOM 15517 C CA . PRO D 1 177 ? 6.51288 59.42984 77.62158 1.000 45.22631 177 PRO D CA 1
ATOM 15518 C C . PRO D 1 177 ? 7.42508 60.16572 76.65702 1.000 47.16218 177 PRO D C 1
ATOM 15519 O O . PRO D 1 177 ? 8.65497 60.04967 76.71545 1.000 45.58807 177 PRO D O 1
ATOM 15523 N N . ASN D 1 178 ? 6.80556 60.92697 75.75932 1.000 42.29921 178 ASN D N 1
ATOM 15524 C CA . ASN D 1 178 ? 7.56587 61.87898 74.96034 1.000 44.95433 178 ASN D CA 1
ATOM 15525 C C . ASN D 1 178 ? 7.66095 63.24402 75.62504 1.000 43.34272 178 ASN D C 1
ATOM 15526 O O . ASN D 1 178 ? 7.57113 64.27945 74.96287 1.000 44.99248 178 ASN D O 1
ATOM 15531 N N . PHE D 1 179 ? 7.86801 63.27027 76.93633 1.000 40.70029 179 PHE D N 1
ATOM 15532 C CA . PHE D 1 179 ? 7.95958 64.50797 77.68584 1.000 35.51261 179 PHE D CA 1
ATOM 15533 C C . PHE D 1 179 ? 8.83200 64.25902 78.91216 1.000 43.39645 179 PHE D C 1
ATOM 15534 O O . PHE D 1 179 ? 9.11567 63.11283 79.27847 1.000 43.93200 179 PHE D O 1
ATOM 15542 N N . ASP D 1 180 ? 9.25752 65.34307 79.55416 1.000 40.40155 180 ASP D N 1
ATOM 15543 C CA . ASP D 1 180 ? 10.18340 65.26139 80.68408 1.000 40.05968 180 ASP D CA 1
ATOM 15544 C C . ASP D 1 180 ? 9.44251 65.57848 81.97525 1.000 40.11799 180 ASP D C 1
ATOM 15545 O O . ASP D 1 180 ? 9.62432 66.63495 82.59561 1.000 39.58176 180 ASP D O 1
ATOM 15550 N N . PHE D 1 181 ? 8.57924 64.65000 82.36006 1.000 38.47586 181 PHE D N 1
ATOM 15551 C CA . PHE D 1 181 ? 7.87491 64.70158 83.63252 1.000 38.87855 181 PHE D CA 1
ATOM 15552 C C . PHE D 1 181 ? 7.11768 63.40751 83.80168 1.000 39.37222 181 PHE D C 1
ATOM 15553 O O . PHE D 1 181 ? 6.59973 62.85550 82.83156 1.000 43.51501 181 PHE D O 1
ATOM 15561 N N . PHE D 1 182 ? 7.07271 62.93072 85.03783 1.000 41.27879 182 PHE D N 1
ATOM 15562 C CA . PHE D 1 182 ? 6.53607 61.61159 85.31294 1.000 41.98306 182 PHE D CA 1
ATOM 15563 C C . PHE D 1 182 ? 5.04103 61.52143 84.96560 1.000 42.72206 182 PHE D C 1
ATOM 15564 O O . PHE D 1 182 ? 4.28394 62.48400 85.09880 1.000 39.34002 182 PHE D O 1
ATOM 15572 N N . ASN D 1 183 ? 4.62293 60.33651 84.51931 1.000 39.65694 183 ASN D N 1
ATOM 15573 C CA . ASN D 1 183 ? 3.26082 60.09432 84.05317 1.000 38.96857 183 ASN D CA 1
ATOM 15574 C C . ASN D 1 183 ? 2.31022 59.81947 85.22245 1.000 45.91507 183 ASN D C 1
ATOM 15575 O O . ASN D 1 183 ? 1.72736 58.74104 85.37911 1.000 47.30990 183 ASN D O 1
ATOM 15580 N N . TYR D 1 184 ? 2.12989 60.83641 86.04578 1.000 42.52743 184 TYR D N 1
ATOM 15581 C CA . TYR D 1 184 ? 1.13979 60.72608 87.09416 1.000 40.97027 184 TYR D CA 1
ATOM 15582 C C . TYR D 1 184 ? -0.25834 60.62619 86.49122 1.000 44.07170 184 TYR D C 1
ATOM 15583 O O . TYR D 1 184 ? -0.55940 61.22958 85.45540 1.000 40.46156 184 TYR D O 1
ATOM 15592 N N . ALA D 1 185 ? -1.10126 59.83164 87.14305 1.000 42.94531 185 ALA D N 1
ATOM 15593 C CA . ALA D 1 185 ? -2.43254 59.52205 86.66559 1.000 40.76436 185 ALA D CA 1
ATOM 15594 C C . ALA D 1 185 ? -3.31052 59.23804 87.87173 1.000 41.63494 185 ALA D C 1
ATOM 15595 O O . ALA D 1 185 ? -2.81652 58.98568 88.97260 1.000 43.83463 185 ALA D O 1
ATOM 15597 N N . GLY D 1 186 ? -4.61764 59.25097 87.64530 1.000 43.32885 186 GLY D N 1
ATOM 15598 C CA . GLY D 1 186 ? -5.61384 59.18231 88.69798 1.000 41.61790 186 GLY D CA 1
ATOM 15599 C C . GLY D 1 186 ? -6.47696 60.42930 88.69515 1.000 43.92812 186 GLY D C 1
ATOM 15600 O O . GLY D 1 186 ? -6.26004 61.36658 87.92614 1.000 44.38433 186 GLY D O 1
ATOM 15601 N N . ILE D 1 187 ? -7.47860 60.42315 89.57652 1.000 41.99495 187 ILE D N 1
ATOM 15602 C CA . ILE D 1 187 ? -8.37015 61.57152 89.71461 1.000 38.17793 187 ILE D CA 1
ATOM 15603 C C . ILE D 1 187 ? -7.64964 62.68206 90.47262 1.000 40.96636 187 ILE D C 1
ATOM 15604 O O . ILE D 1 187 ? -7.56468 62.65233 91.70342 1.000 40.07478 187 ILE D O 1
ATOM 15609 N N . HIS D 1 188 ? -7.12548 63.67596 89.73950 1.000 41.53436 188 HIS D N 1
ATOM 15610 C CA . HIS D 1 188 ? -6.18243 64.63516 90.31584 1.000 42.59272 188 HIS D CA 1
ATOM 15611 C C . HIS D 1 188 ? -6.83399 65.87149 90.89785 1.000 47.59117 188 HIS D C 1
ATOM 15612 O O . HIS D 1 188 ? -6.19770 66.55044 91.71943 1.000 47.96943 188 HIS D O 1
ATOM 15619 N N . ARG D 1 189 ? -8.03718 66.22333 90.45514 1.000 40.71337 189 ARG D N 1
ATOM 15620 C CA . ARG D 1 189 ? -8.65367 67.47261 90.86594 1.000 42.20986 189 ARG D CA 1
ATOM 15621 C C . ARG D 1 189 ? -9.91995 67.18697 91.65339 1.000 41.18188 189 ARG D C 1
ATOM 15622 O O . ARG D 1 189 ? -10.48000 66.08598 91.55278 1.000 44.34313 189 ARG D O 1
ATOM 15630 N N . PRO D 1 190 ? -10.39632 68.14880 92.45860 1.000 43.53098 190 PRO D N 1
ATOM 15631 C CA . PRO D 1 190 ? -11.57144 67.88026 93.31074 1.000 45.16113 190 PRO D CA 1
ATOM 15632 C C . PRO D 1 190 ? -12.78859 67.44907 92.50123 1.000 41.89484 190 PRO D C 1
ATOM 15633 O O . PRO D 1 190 ? -13.07503 67.99225 91.43181 1.000 39.98199 190 PRO D O 1
ATOM 15637 N N . VAL D 1 191 ? -13.47073 66.42544 93.01290 1.000 42.14714 191 VAL D N 1
ATOM 15638 C CA . VAL D 1 191 ? -14.66979 65.85079 92.40721 1.000 43.35319 191 VAL D CA 1
ATOM 15639 C C . VAL D 1 191 ? -15.88909 66.41640 93.11589 1.000 44.70097 191 VAL D C 1
ATOM 15640 O O . VAL D 1 191 ? -16.04493 66.23249 94.32923 1.000 43.49697 191 VAL D O 1
ATOM 15644 N N . VAL D 1 192 ? -16.76884 67.06475 92.34959 1.000 47.11159 192 VAL D N 1
ATOM 15645 C CA . VAL D 1 192 ? -17.85864 67.88770 92.87683 1.000 47.21167 192 VAL D CA 1
ATOM 15646 C C . VAL D 1 192 ? -19.21592 67.29309 92.49977 1.000 45.90597 192 VAL D C 1
ATOM 15647 O O . VAL D 1 192 ? -19.39522 66.74775 91.40465 1.000 46.63878 192 VAL D O 1
ATOM 15651 N N . LEU D 1 193 ? -20.17753 67.41026 93.40439 1.000 48.53075 193 LEU D N 1
ATOM 15652 C CA . LEU D 1 193 ? -21.58527 67.14683 93.09949 1.000 47.77570 193 LEU D CA 1
ATOM 15653 C C . LEU D 1 193 ? -22.36780 68.40036 93.46009 1.000 44.52802 193 LEU D C 1
ATOM 15654 O O . LEU D 1 193 ? -22.43895 68.76361 94.63600 1.000 52.48970 193 LEU D O 1
ATOM 15659 N N . TYR D 1 194 ? -22.93469 69.08353 92.46909 1.000 47.04569 194 TYR D N 1
ATOM 15660 C CA . TYR D 1 194 ? -23.59632 70.35428 92.74016 1.000 50.35259 194 TYR D CA 1
ATOM 15661 C C . TYR D 1 194 ? -24.99897 70.38198 92.14885 1.000 55.13219 194 TYR D C 1
ATOM 15662 O O . TYR D 1 194 ? -25.40563 69.48398 91.40571 1.000 55.87081 194 TYR D O 1
ATOM 15671 N N . THR D 1 195 ? -25.74377 71.44019 92.48949 1.000 58.04448 195 THR D N 1
ATOM 15672 C CA . THR D 1 195 ? -27.13530 71.58211 92.07891 1.000 53.88320 195 THR D CA 1
ATOM 15673 C C . THR D 1 195 ? -27.37816 72.92784 91.41136 1.000 54.69425 195 THR D C 1
ATOM 15674 O O . THR D 1 195 ? -26.66599 73.90630 91.65665 1.000 51.18043 195 THR D O 1
ATOM 15678 N N . THR D 1 196 ? -28.40497 72.96003 90.55827 1.000 59.92694 196 THR D N 1
ATOM 15679 C CA . THR D 1 196 ? -28.96603 74.18666 90.00315 1.000 56.82565 196 THR D CA 1
ATOM 15680 C C . THR D 1 196 ? -30.48251 74.07996 89.92701 1.000 58.65109 196 THR D C 1
ATOM 15681 O O . THR D 1 196 ? -31.03652 72.97395 89.83602 1.000 56.41477 196 THR D O 1
ATOM 15685 N N . PRO D 1 197 ? -31.17794 75.21296 89.98350 1.000 58.46131 197 PRO D N 1
ATOM 15686 C CA . PRO D 1 197 ? -32.58139 75.22974 89.57769 1.000 52.81727 197 PRO D CA 1
ATOM 15687 C C . PRO D 1 197 ? -32.72533 74.58868 88.20493 1.000 60.35199 197 PRO D C 1
ATOM 15688 O O . PRO D 1 197 ? -31.79963 74.62402 87.38870 1.000 56.07345 197 PRO D O 1
ATOM 15692 N N . LYS D 1 198 ? -33.89850 73.98718 87.95062 1.000 57.98202 198 LYS D N 1
ATOM 15693 C CA . LYS D 1 198 ? -33.98715 73.11512 86.78883 1.000 48.28321 198 LYS D CA 1
ATOM 15694 C C . LYS D 1 198 ? -33.91247 73.89483 85.48044 1.000 52.26647 198 LYS D C 1
ATOM 15695 O O . LYS D 1 198 ? -33.76453 73.27165 84.42072 1.000 53.02109 198 LYS D O 1
ATOM 15697 N N . GLU D 1 199 ? -33.96926 75.23166 85.53923 1.000 47.07937 199 GLU D N 1
ATOM 15698 C CA . GLU D 1 199 ? -33.61874 76.10911 84.42338 1.000 55.71593 199 GLU D CA 1
ATOM 15699 C C . GLU D 1 199 ? -32.60610 77.12644 84.94251 1.000 52.59507 199 GLU D C 1
ATOM 15700 O O . GLU D 1 199 ? -32.93732 77.94023 85.80744 1.000 48.30528 199 GLU D O 1
ATOM 15702 N N . TYR D 1 200 ? -31.38513 77.10071 84.39786 1.000 53.22139 200 TYR D N 1
ATOM 15703 C CA . TYR D 1 200 ? -30.20164 77.58173 85.10958 1.000 53.21034 200 TYR D CA 1
ATOM 15704 C C . TYR D 1 200 ? -29.28391 78.42648 84.22074 1.000 55.75602 200 TYR D C 1
ATOM 15705 O O . TYR D 1 200 ? -29.32135 78.35532 82.99061 1.000 53.16202 200 TYR D O 1
ATOM 15714 N N . ILE D 1 201 ? -28.42356 79.21396 84.87288 1.000 57.01780 201 ILE D N 1
ATOM 15715 C CA . ILE D 1 201 ? -27.39467 79.96871 84.15982 1.000 58.18084 201 ILE D CA 1
ATOM 15716 C C . ILE D 1 201 ? -26.36407 79.00483 83.58762 1.000 59.13685 201 ILE D C 1
ATOM 15717 O O . ILE D 1 201 ? -25.81648 78.15502 84.30381 1.000 59.52081 201 ILE D O 1
ATOM 15722 N N . GLU D 1 202 ? -26.08757 79.14016 82.29384 1.000 57.08032 202 GLU D N 1
ATOM 15723 C CA . GLU D 1 202 ? -25.22378 78.21569 81.56993 1.000 58.64608 202 GLU D CA 1
ATOM 15724 C C . GLU D 1 202 ? -23.78566 78.70256 81.48359 1.000 52.09711 202 GLU D C 1
ATOM 15725 O O . GLU D 1 202 ? -22.85214 77.93798 81.72613 1.000 49.35427 202 GLU D O 1
ATOM 15731 N N . ASP D 1 203 ? -23.58874 79.96931 81.14832 1.000 47.96148 203 ASP D N 1
ATOM 15732 C CA . ASP D 1 203 ? -22.26533 80.42030 80.78303 1.000 47.46808 203 ASP D CA 1
ATOM 15733 C C . ASP D 1 203 ? -22.18231 81.91994 80.98282 1.000 50.64380 203 ASP D C 1
ATOM 15734 O O . ASP D 1 203 ? -23.17997 82.62550 80.84378 1.000 44.09570 203 ASP D O 1
ATOM 15739 N N . VAL D 1 204 ? -20.98227 82.39764 81.32660 1.000 49.20088 204 VAL D N 1
ATOM 15740 C CA . VAL D 1 204 ? -20.75163 83.81543 81.57240 1.000 44.81439 204 VAL D CA 1
ATOM 15741 C C . VAL D 1 204 ? -19.50330 84.23203 80.80685 1.000 49.02880 204 VAL D C 1
ATOM 15742 O O . VAL D 1 204 ? -18.52762 83.47823 80.73140 1.000 52.88842 204 VAL D O 1
ATOM 15746 N N . THR D 1 205 ? -19.54672 85.42297 80.21364 1.000 49.76610 205 THR D N 1
ATOM 15747 C CA . THR D 1 205 ? -18.48735 85.90922 79.33037 1.000 48.59224 205 THR D CA 1
ATOM 15748 C C . THR D 1 205 ? -18.34212 87.40787 79.55470 1.000 51.00479 205 THR D C 1
ATOM 15749 O O . THR D 1 205 ? -19.18932 88.19182 79.11446 1.000 56.48699 205 THR D O 1
ATOM 15753 N N . ILE D 1 206 ? -17.27500 87.80820 80.23432 1.000 50.03390 206 ILE D N 1
ATOM 15754 C CA . ILE D 1 206 ? -17.07316 89.19066 80.64541 1.000 51.82564 206 ILE D CA 1
ATOM 15755 C C . ILE D 1 206 ? -15.80037 89.71292 79.97952 1.000 54.10598 206 ILE D C 1
ATOM 15756 O O . ILE D 1 206 ? -14.71440 89.17159 80.21294 1.000 52.18829 206 ILE D O 1
ATOM 15761 N N . VAL D 1 207 ? -15.93931 90.74741 79.14420 1.000 53.03854 207 VAL D N 1
ATOM 15762 C CA . VAL D 1 207 ? -14.81855 91.45092 78.50385 1.000 56.41755 207 VAL D CA 1
ATOM 15763 C C . VAL D 1 207 ? -14.78621 92.88221 79.03723 1.000 57.28572 207 VAL D C 1
ATOM 15764 O O . VAL D 1 207 ? -15.69023 93.68314 78.73139 1.000 50.27188 207 VAL D O 1
ATOM 15768 N N . PRO D 1 208 ? -13.78435 93.23688 79.88128 1.000 59.55143 208 PRO D N 1
ATOM 15769 C CA . PRO D 1 208 ? -13.67099 94.62289 80.36251 1.000 54.19673 208 PRO D CA 1
ATOM 15770 C C . PRO D 1 208 ? -12.64320 95.46028 79.61754 1.000 55.21818 208 PRO D C 1
ATOM 15771 O O . PRO D 1 208 ? -11.71207 94.92866 79.00071 1.000 61.22786 208 PRO D O 1
ATOM 15775 N N . ALA D 1 209 ? -12.82349 96.78149 79.67170 1.000 54.53153 209 ALA D N 1
ATOM 15776 C CA . ALA D 1 209 ? -11.93630 97.75064 79.04519 1.000 64.87274 209 ALA D CA 1
ATOM 15777 C C . ALA D 1 209 ? -11.60923 98.82820 80.06863 1.000 65.89528 209 ALA D C 1
ATOM 15778 O O . ALA D 1 209 ? -12.44010 99.14636 80.92285 1.000 61.37446 209 ALA D O 1
ATOM 15780 N N . VAL D 1 210 ? -10.40214 99.40360 79.96267 1.000 63.42514 210 VAL D N 1
ATOM 15781 C CA . VAL D 1 210 ? -9.87647 100.27196 81.02087 1.000 62.08312 210 VAL D CA 1
ATOM 15782 C C . VAL D 1 210 ? -10.80504 101.45586 81.31858 1.000 63.50106 210 VAL D C 1
ATOM 15783 O O . VAL D 1 210 ? -10.81996 101.96918 82.44423 1.000 62.19336 210 VAL D O 1
ATOM 15787 N N . ASP D 1 211 ? -11.62017 101.88143 80.34464 1.000 63.54889 211 ASP D N 1
ATOM 15788 C CA . ASP D 1 211 ? -12.46277 103.07060 80.49578 1.000 64.60561 211 ASP D CA 1
ATOM 15789 C C . ASP D 1 211 ? -13.66425 102.87630 81.43170 1.000 67.79797 211 ASP D C 1
ATOM 15790 O O . ASP D 1 211 ? -14.42652 103.82984 81.63449 1.000 62.51372 211 ASP D O 1
ATOM 15795 N N . GLY D 1 212 ? -13.85202 101.69660 82.02518 1.000 67.00037 212 GLY D N 1
ATOM 15796 C CA . GLY D 1 212 ? -15.00058 101.40377 82.84772 1.000 58.45694 212 GLY D CA 1
ATOM 15797 C C . GLY D 1 212 ? -15.99733 100.47113 82.18992 1.000 61.56474 212 GLY D C 1
ATOM 15798 O O . GLY D 1 212 ? -16.61092 99.65411 82.88242 1.000 69.10418 212 GLY D O 1
ATOM 15799 N N . THR D 1 213 ? -16.16402 100.56676 80.87341 1.000 59.06203 213 THR D N 1
ATOM 15800 C CA . THR D 1 213 ? -17.14771 99.75030 80.17472 1.000 57.31914 213 THR D CA 1
ATOM 15801 C C . THR D 1 213 ? -16.76873 98.27487 80.20738 1.000 56.36546 213 THR D C 1
ATOM 15802 O O . THR D 1 213 ? -15.61079 97.90402 80.01096 1.000 60.30430 213 THR D O 1
ATOM 15806 N N . VAL D 1 214 ? -17.76140 97.42720 80.44365 1.000 54.35358 214 VAL D N 1
ATOM 15807 C CA . VAL D 1 214 ? -17.57651 95.98667 80.52611 1.000 52.41695 214 VAL D CA 1
ATOM 15808 C C . VAL D 1 214 ? -18.64010 95.34837 79.64347 1.000 56.35718 214 VAL D C 1
ATOM 15809 O O . VAL D 1 214 ? -19.83147 95.40687 79.96992 1.000 62.58413 214 VAL D O 1
ATOM 15813 N N . GLN D 1 215 ? -18.22286 94.75393 78.52534 1.000 55.70153 215 GLN D N 1
ATOM 15814 C CA . GLN D 1 215 ? -19.12817 93.92485 77.73977 1.000 54.50656 215 GLN D CA 1
ATOM 15815 C C . GLN D 1 215 ? -19.32903 92.58453 78.42913 1.000 56.39016 215 GLN D C 1
ATOM 15816 O O . GLN D 1 215 ? -18.38852 91.99344 78.96407 1.000 58.87021 215 GLN D O 1
ATOM 15822 N N . TYR D 1 216 ? -20.56262 92.09754 78.41725 1.000 59.58994 216 TYR D N 1
ATOM 15823 C CA . TYR D 1 216 ? -20.88835 90.91257 79.19138 1.000 56.79753 216 TYR D CA 1
ATOM 15824 C C . TYR D 1 216 ? -21.94940 90.11579 78.45812 1.000 59.62007 216 TYR D C 1
ATOM 15825 O O . TYR D 1 216 ? -22.63421 90.63462 77.57372 1.000 62.99281 216 TYR D O 1
ATOM 15834 N N . ALA D 1 217 ? -22.08928 88.84654 78.84580 1.000 58.27681 217 ALA D N 1
ATOM 15835 C CA . ALA D 1 217 ? -23.08135 87.96759 78.23374 1.000 56.98443 217 ALA D CA 1
ATOM 15836 C C . ALA D 1 217 ? -23.32538 86.76600 79.13334 1.000 58.15157 217 ALA D C 1
ATOM 15837 O O . ALA D 1 217 ? -22.36905 86.11241 79.56754 1.000 53.83295 217 ALA D O 1
ATOM 15839 N N . VAL D 1 218 ? -24.60524 86.46641 79.38294 1.000 59.94012 218 VAL D N 1
ATOM 15840 C CA . VAL D 1 218 ? -25.02411 85.35820 80.23647 1.000 53.47673 218 VAL D CA 1
ATOM 15841 C C . VAL D 1 218 ? -25.98237 84.47073 79.45433 1.000 52.14711 218 VAL D C 1
ATOM 15842 O O . VAL D 1 218 ? -27.13750 84.85351 79.24511 1.000 61.73270 218 VAL D O 1
ATOM 15846 N N . LYS D 1 219 ? -25.52899 83.26974 79.07921 1.000 43.46359 219 LYS D N 1
ATOM 15847 C CA . LYS D 1 219 ? -26.39547 82.25446 78.49076 1.000 48.38175 219 LYS D CA 1
ATOM 15848 C C . LYS D 1 219 ? -27.23336 81.52911 79.55240 1.000 55.59117 219 LYS D C 1
ATOM 15849 O O . LYS D 1 219 ? -26.73654 81.19347 80.62733 1.000 51.55907 219 LYS D O 1
ATOM 15855 N N . THR D 1 220 ? -28.51361 81.27351 79.23234 1.000 63.02599 220 THR D N 1
ATOM 15856 C CA . THR D 1 220 ? -29.46742 80.63974 80.14987 1.000 52.42543 220 THR D CA 1
ATOM 15857 C C . THR D 1 220 ? -30.33862 79.63894 79.40924 1.000 51.31504 220 THR D C 1
ATOM 15858 O O . THR D 1 220 ? -30.49918 79.71338 78.19385 1.000 57.31195 220 THR D O 1
ATOM 15862 N N . THR D 1 221 ? -30.93140 78.71419 80.16352 1.000 51.93728 221 THR D N 1
ATOM 15863 C CA . THR D 1 221 ? -31.86784 77.74828 79.59674 1.000 52.44601 221 THR D CA 1
ATOM 15864 C C . THR D 1 221 ? -33.32469 78.13870 79.78067 1.000 57.71604 221 THR D C 1
ATOM 15865 O O . THR D 1 221 ? -34.13730 77.82923 78.90968 1.000 55.58320 221 THR D O 1
ATOM 15869 N N . GLY D 1 222 ? -33.68173 78.78997 80.89186 1.000 64.56741 222 GLY D N 1
ATOM 15870 C CA . GLY D 1 222 ? -35.04666 79.23546 81.11748 1.000 65.85615 222 GLY D CA 1
ATOM 15871 C C . GLY D 1 222 ? -35.45420 80.41702 80.25524 1.000 65.55920 222 GLY D C 1
ATOM 15872 O O . GLY D 1 222 ? -34.79696 80.72502 79.25528 1.000 61.93925 222 GLY D O 1
ATOM 15873 N N . SER D 1 223 ? -36.54298 81.09590 80.63430 1.000 72.89134 223 SER D N 1
ATOM 15874 C CA . SER D 1 223 ? -37.00172 82.26894 79.89678 1.000 75.31579 223 SER D CA 1
ATOM 15875 C C . SER D 1 223 ? -37.20554 83.49389 80.78319 1.000 70.81882 223 SER D C 1
ATOM 15876 O O . SER D 1 223 ? -37.76499 84.48894 80.31176 1.000 75.99767 223 SER D O 1
ATOM 15879 N N . ALA D 1 224 ? -36.75704 83.46740 82.03823 1.000 63.23898 224 ALA D N 1
ATOM 15880 C CA . ALA D 1 224 ? -36.88064 84.62990 82.89680 1.000 61.55346 224 ALA D CA 1
ATOM 15881 C C . ALA D 1 224 ? -36.01920 85.76217 82.34167 1.000 56.23382 224 ALA D C 1
ATOM 15882 O O . ALA D 1 224 ? -35.20943 85.54878 81.44402 1.000 59.75490 224 ALA D O 1
ATOM 15884 N N . PRO D 1 225 ? -36.19901 86.99090 82.82997 1.000 55.23848 225 PRO D N 1
ATOM 15885 C CA . PRO D 1 225 ? -35.25130 88.06495 82.52127 1.000 56.66844 225 PRO D CA 1
ATOM 15886 C C . PRO D 1 225 ? -34.09869 88.11998 83.52108 1.000 63.04124 225 PRO D C 1
ATOM 15887 O O . PRO D 1 225 ? -34.20112 87.67680 84.66990 1.000 62.01761 225 PRO D O 1
ATOM 15891 N N . VAL D 1 226 ? -33.00296 88.71386 83.06781 1.000 53.39873 226 VAL D N 1
ATOM 15892 C CA . VAL D 1 226 ? -31.69021 88.50642 83.64984 1.000 57.06290 226 VAL D CA 1
ATOM 15893 C C . VAL D 1 226 ? -31.13832 89.83023 84.15329 1.000 60.53037 226 VAL D C 1
ATOM 15894 O O . VAL D 1 226 ? -30.99449 90.78613 83.37436 1.000 63.03400 226 VAL D O 1
ATOM 15898 N N . ARG D 1 227 ? -30.79612 89.88404 85.45027 1.000 52.93324 227 ARG D N 1
ATOM 15899 C CA . ARG D 1 227 ? -30.23885 91.06722 86.09592 1.000 56.23346 227 ARG D CA 1
ATOM 15900 C C . ARG D 1 227 ? -28.75591 90.85611 86.34825 1.000 64.11368 227 ARG D C 1
ATOM 15901 O O . ARG D 1 227 ? -28.35345 89.76034 86.74972 1.000 65.25199 227 ARG D O 1
ATOM 15909 N N . VAL D 1 228 ? -27.95774 91.91692 86.16701 1.000 62.97226 228 VAL D N 1
ATOM 15910 C CA . VAL D 1 228 ? -26.53865 91.91777 86.51841 1.000 61.98482 228 VAL D CA 1
ATOM 15911 C C . VAL D 1 228 ? -26.23032 93.11315 87.41486 1.000 60.98102 228 VAL D C 1
ATOM 15912 O O . VAL D 1 228 ? -26.87016 94.16307 87.32258 1.000 64.33936 228 VAL D O 1
ATOM 15916 N N . THR D 1 229 ? -25.22874 92.95609 88.28111 1.000 61.75436 229 THR D N 1
ATOM 15917 C CA . THR D 1 229 ? -24.80398 94.04583 89.16400 1.000 66.27791 229 THR D CA 1
ATOM 15918 C C . THR D 1 229 ? -23.32204 93.87832 89.47294 1.000 61.16346 229 THR D C 1
ATOM 15919 O O . THR D 1 229 ? -22.94029 92.94962 90.19203 1.000 57.34387 229 THR D O 1
ATOM 15923 N N . VAL D 1 230 ? -22.49292 94.77662 88.94015 1.000 58.62522 230 VAL D N 1
ATOM 15924 C CA . VAL D 1 230 ? -21.07832 94.76682 89.28425 1.000 62.03779 230 VAL D CA 1
ATOM 15925 C C . VAL D 1 230 ? -20.92538 95.05928 90.77072 1.000 59.54498 230 VAL D C 1
ATOM 15926 O O . VAL D 1 230 ? -21.42745 96.07351 91.26999 1.000 60.51153 230 VAL D O 1
ATOM 15930 N N . LEU D 1 231 ? -20.23606 94.16367 91.48402 1.000 59.87262 231 LEU D N 1
ATOM 15931 C CA . LEU D 1 231 ? -19.91699 94.30793 92.90312 1.000 57.28782 231 LEU D CA 1
ATOM 15932 C C . LEU D 1 231 ? -18.43155 94.59570 93.07084 1.000 55.30521 231 LEU D C 1
ATOM 15933 O O . LEU D 1 231 ? -17.60344 94.05762 92.32851 1.000 55.24258 231 LEU D O 1
ATOM 15938 N N . ASP D 1 232 ? -18.09193 95.42710 94.05615 1.000 56.86103 232 ASP D N 1
ATOM 15939 C CA . ASP D 1 232 ? -16.71735 95.87753 94.24881 1.000 60.23779 232 ASP D CA 1
ATOM 15940 C C . ASP D 1 232 ? -15.95997 94.94923 95.21303 1.000 63.00638 232 ASP D C 1
ATOM 15941 O O . ASP D 1 232 ? -16.44763 93.88141 95.60274 1.000 61.44103 232 ASP D O 1
ATOM 15946 N N . ALA D 1 233 ? -14.74257 95.35631 95.60723 1.000 58.75419 233 ALA D N 1
ATOM 15947 C CA . ALA D 1 233 ? -13.92180 94.52255 96.48319 1.000 58.53637 233 ALA D CA 1
ATOM 15948 C C . ALA D 1 233 ? -14.57156 94.33510 97.84289 1.000 67.76618 233 ALA D C 1
ATOM 15949 O O . ALA D 1 233 ? -14.34003 93.31907 98.51030 1.000 64.44865 233 ALA D O 1
ATOM 15951 N N . ASP D 1 234 ? -15.38588 95.30094 98.26740 1.000 68.25830 234 ASP D N 1
ATOM 15952 C CA . ASP D 1 234 ? -16.11277 95.21604 99.52113 1.000 66.74235 234 ASP D CA 1
ATOM 15953 C C . ASP D 1 234 ? -17.52908 94.68943 99.35057 1.000 65.92649 234 ASP D C 1
ATOM 15954 O O . ASP D 1 234 ? -18.20538 94.44756 100.35709 1.000 69.46183 234 ASP D O 1
ATOM 15959 N N . GLY D 1 235 ? -17.98540 94.49950 98.11351 1.000 60.55304 235 GLY D N 1
ATOM 15960 C CA . GLY D 1 235 ? -19.28284 93.91577 97.85412 1.000 62.79839 235 GLY D CA 1
ATOM 15961 C C . GLY D 1 235 ? -20.41838 94.88414 97.59626 1.000 64.21043 235 GLY D C 1
ATOM 15962 O O . GLY D 1 235 ? -21.57073 94.44456 97.49182 1.000 62.67920 235 GLY D O 1
ATOM 15963 N N . ASN D 1 236 ? -20.14138 96.17558 97.48413 1.000 60.05181 236 ASN D N 1
ATOM 15964 C CA . ASN D 1 236 ? -21.18571 97.13234 97.16534 1.000 61.01115 236 ASN D CA 1
ATOM 15965 C C . ASN D 1 236 ? -21.45152 97.15009 95.66414 1.000 56.30840 236 ASN D C 1
ATOM 15966 O O . ASN D 1 236 ? -20.57178 96.85428 94.85781 1.000 58.10293 236 ASN D O 1
ATOM 15971 N N . ALA D 1 237 ? -22.68713 97.48041 95.28980 1.000 60.60572 237 ALA D N 1
ATOM 15972 C CA . ALA D 1 237 ? -23.10538 97.43037 93.89116 1.000 57.34134 237 ALA D CA 1
ATOM 15973 C C . ALA D 1 237 ? -22.84229 98.77557 93.22934 1.000 57.85742 237 ALA D C 1
ATOM 15974 O O . ALA D 1 237 ? -23.38735 99.79294 93.66572 1.000 61.86372 237 ALA D O 1
ATOM 15976 N N . VAL D 1 238 ? -22.02731 98.77783 92.17074 1.000 58.15682 238 VAL D N 1
ATOM 15977 C CA . VAL D 1 238 ? -21.61291 100.01583 91.51739 1.000 59.85628 238 VAL D CA 1
ATOM 15978 C C . VAL D 1 238 ? -22.21404 100.20780 90.12939 1.000 58.08446 238 VAL D C 1
ATOM 15979 O O . VAL D 1 238 ? -22.24891 101.35287 89.65277 1.000 59.71771 238 VAL D O 1
ATOM 15983 N N . ALA D 1 239 ? -22.66265 99.14426 89.45789 1.000 58.87891 239 ALA D N 1
ATOM 15984 C CA . ALA D 1 239 ? -23.35815 99.27156 88.17942 1.000 61.25973 239 ALA D CA 1
ATOM 15985 C C . ALA D 1 239 ? -24.44341 98.20896 88.09563 1.000 66.21621 239 ALA D C 1
ATOM 15986 O O . ALA D 1 239 ? -24.50632 97.28978 88.91574 1.000 65.27604 239 ALA D O 1
ATOM 15988 N N . SER D 1 240 ? -25.30834 98.34419 87.08915 1.000 73.29841 240 SER D N 1
ATOM 15989 C CA . SER D 1 240 ? -26.47540 97.47943 86.96802 1.000 62.25291 240 SER D CA 1
ATOM 15990 C C . SER D 1 240 ? -27.00629 97.49729 85.54163 1.000 61.76779 240 SER D C 1
ATOM 15991 O O . SER D 1 240 ? -26.91583 98.50766 84.83970 1.000 60.49236 240 SER D O 1
ATOM 15994 N N . ALA D 1 241 ? -27.56850 96.36211 85.12970 1.000 62.33924 241 ALA D N 1
ATOM 15995 C CA . ALA D 1 241 ? -28.29320 96.26496 83.87142 1.000 62.55966 241 ALA D CA 1
ATOM 15996 C C . ALA D 1 241 ? -29.40136 95.23118 84.00044 1.000 61.27032 241 ALA D C 1
ATOM 15997 O O . ALA D 1 241 ? -29.39240 94.38155 84.89538 1.000 57.01966 241 ALA D O 1
ATOM 15999 N N . GLU D 1 242 ? -30.35012 95.30321 83.07399 1.000 59.09859 242 GLU D N 1
ATOM 16000 C CA . GLU D 1 242 ? -31.51851 94.43740 83.08236 1.000 63.92652 242 GLU D CA 1
ATOM 16001 C C . GLU D 1 242 ? -31.57590 93.57761 81.83494 1.000 63.98523 242 GLU D C 1
ATOM 16002 O O . GLU D 1 242 ? -32.65199 93.30052 81.30738 1.000 74.81130 242 GLU D O 1
ATOM 16008 N N . SER D 1 243 ? -30.41987 93.13766 81.34827 1.000 70.73322 243 SER D N 1
ATOM 16009 C CA . SER D 1 243 ? -30.35305 92.44667 80.06834 1.000 73.22957 243 SER D CA 1
ATOM 16010 C C . SER D 1 243 ? -29.20397 91.44363 80.09911 1.000 66.57067 243 SER D C 1
ATOM 16011 O O . SER D 1 243 ? -28.16986 91.68102 80.73026 1.000 59.58111 243 SER D O 1
ATOM 16014 N N . ALA D 1 244 ? -29.40161 90.32318 79.39102 1.000 62.00820 244 ALA D N 1
ATOM 16015 C CA . ALA D 1 244 ? -28.48542 89.18954 79.44174 1.000 58.21653 244 ALA D CA 1
ATOM 16016 C C . ALA D 1 244 ? -27.23027 89.40140 78.59991 1.000 60.06733 244 ALA D C 1
ATOM 16017 O O . ALA D 1 244 ? -26.19481 88.79665 78.89151 1.000 60.22741 244 ALA D O 1
ATOM 16019 N N . GLU D 1 245 ? -27.30548 90.20211 77.54431 1.000 57.73697 245 GLU D N 1
ATOM 16020 C CA . GLU D 1 245 ? -26.13760 90.78202 76.90535 1.000 54.30613 245 GLU D CA 1
ATOM 16021 C C . GLU D 1 245 ? -26.23359 92.29667 77.02898 1.000 62.00382 245 GLU D C 1
ATOM 16022 O O . GLU D 1 245 ? -27.15137 92.82778 77.65888 1.000 66.07347 245 GLU D O 1
ATOM 16028 N N . GLY D 1 246 ? -25.28595 92.99274 76.41345 1.000 61.95396 246 GLY D N 1
ATOM 16029 C CA . GLY D 1 246 ? -25.13054 94.42803 76.56674 1.000 63.45307 246 GLY D CA 1
ATOM 16030 C C . GLY D 1 246 ? -23.84618 94.75612 77.30666 1.000 64.65759 246 GLY D C 1
ATOM 16031 O O . GLY D 1 246 ? -23.04648 93.88089 77.64135 1.000 65.29205 246 GLY D O 1
ATOM 16032 N N . THR D 1 247 ? -23.64746 96.05126 77.55079 1.000 66.82386 247 THR D N 1
ATOM 16033 C CA . THR D 1 247 ? -22.46924 96.50730 78.27617 1.000 65.59950 247 THR D CA 1
ATOM 16034 C C . THR D 1 247 ? -22.89270 97.45520 79.38963 1.000 62.51253 247 THR D C 1
ATOM 16035 O O . THR D 1 247 ? -23.90900 98.14560 79.28784 1.000 66.66234 247 THR D O 1
ATOM 16039 N N . ILE D 1 248 ? -22.11442 97.45869 80.46757 1.000 64.26204 248 ILE D N 1
ATOM 16040 C CA . ILE D 1 248 ? -22.35361 98.32500 81.61385 1.000 65.45559 248 ILE D CA 1
ATOM 16041 C C . ILE D 1 248 ? -21.08326 99.09224 81.94839 1.000 66.30382 248 ILE D C 1
ATOM 16042 O O . ILE D 1 248 ? -19.96635 98.62651 81.69766 1.000 63.50016 248 ILE D O 1
ATOM 16047 N N . THR D 1 249 ? -21.26481 100.26095 82.56343 1.000 68.53631 249 THR D N 1
ATOM 16048 C CA . THR D 1 249 ? -20.18858 101.21197 82.82228 1.000 66.17388 249 THR D CA 1
ATOM 16049 C C . THR D 1 249 ? -19.90169 101.31179 84.32203 1.000 66.56433 249 THR D C 1
ATOM 16050 O O . THR D 1 249 ? -20.82862 101.41470 85.13820 1.000 62.20760 249 THR D O 1
ATOM 16054 N N . ILE D 1 250 ? -18.62400 101.27679 84.67709 1.000 62.96286 250 ILE D N 1
ATOM 16055 C CA . ILE D 1 250 ? -18.17527 101.31348 86.06746 1.000 64.88686 250 ILE D CA 1
ATOM 16056 C C . ILE D 1 250 ? -17.54247 102.67353 86.32587 1.000 66.98887 250 ILE D C 1
ATOM 16057 O O . ILE D 1 250 ? -16.70801 103.11322 85.52928 1.000 69.06244 250 ILE D O 1
ATOM 16062 N N . PRO D 1 251 ? -17.91812 103.37316 87.39772 1.000 64.90345 251 PRO D N 1
ATOM 16063 C CA . PRO D 1 251 ? -17.31137 104.67391 87.70707 1.000 63.90830 251 PRO D CA 1
ATOM 16064 C C . PRO D 1 251 ? -16.04692 104.53177 88.54094 1.000 73.61130 251 PRO D C 1
ATOM 16065 O O . PRO D 1 251 ? -15.95325 103.68228 89.43107 1.000 73.74534 251 PRO D O 1
ATOM 16069 N N . GLU D 1 252 ? -15.08728 105.42894 88.26932 1.000 80.80785 252 GLU D N 1
ATOM 16070 C CA . GLU D 1 252 ? -13.68561 105.28489 88.66983 1.000 83.16725 252 GLU D CA 1
ATOM 16071 C C . GLU D 1 252 ? -13.36394 103.80770 88.82800 1.000 79.07835 252 GLU D C 1
ATOM 16072 O O . GLU D 1 252 ? -13.26784 103.29524 89.94961 1.000 83.45229 252 GLU D O 1
ATOM 16078 N N . VAL D 1 253 ? -13.27424 103.10104 87.70354 1.000 72.77049 253 VAL D N 1
ATOM 16079 C CA . VAL D 1 253 ? -12.96367 101.68644 87.76656 1.000 68.98892 253 VAL D CA 1
ATOM 16080 C C . VAL D 1 253 ? -11.55826 101.53168 88.32543 1.000 67.20501 253 VAL D C 1
ATOM 16081 O O . VAL D 1 253 ? -10.63006 102.24405 87.92313 1.000 69.80310 253 VAL D O 1
ATOM 16085 N N . HIS D 1 254 ? -11.41176 100.65754 89.31779 1.000 66.59029 254 HIS D N 1
ATOM 16086 C CA . HIS D 1 254 ? -10.09842 100.30159 89.83487 1.000 65.43493 254 HIS D CA 1
ATOM 16087 C C . HIS D 1 254 ? -9.55514 99.15856 88.99246 1.000 59.46509 254 HIS D C 1
ATOM 16088 O O . HIS D 1 254 ? -10.23747 98.14719 88.79614 1.000 55.19619 254 HIS D O 1
ATOM 16095 N N . LEU D 1 255 ? -8.34426 99.32608 88.47427 1.000 56.68895 255 LEU D N 1
ATOM 16096 C CA . LEU D 1 255 ? -7.82680 98.32321 87.55805 1.000 54.75018 255 LEU D CA 1
ATOM 16097 C C . LEU D 1 255 ? -7.10619 97.20743 88.31073 1.000 48.51847 255 LEU D C 1
ATOM 16098 O O . LEU D 1 255 ? -6.77473 97.33222 89.49450 1.000 47.62836 255 LEU D O 1
ATOM 16103 N N . TRP D 1 256 ? -6.89771 96.09345 87.60582 1.000 46.84207 256 TRP D N 1
ATOM 16104 C CA . TRP D 1 256 ? -6.16643 94.93813 88.12328 1.000 53.55390 256 TRP D CA 1
ATOM 16105 C C . TRP D 1 256 ? -4.69789 95.00662 87.68525 1.000 50.33476 256 TRP D C 1
ATOM 16106 O O . TRP D 1 256 ? -4.40302 95.19555 86.50287 1.000 52.53168 256 TRP D O 1
ATOM 16117 N N . GLU D 1 257 ? -3.77614 94.87266 88.63650 1.000 49.00179 257 GLU D N 1
ATOM 16118 C CA . GLU D 1 257 ? -2.35735 94.98176 88.27936 1.000 51.67838 257 GLU D CA 1
ATOM 16119 C C . GLU D 1 257 ? -1.51299 94.09252 89.17765 1.000 52.18401 257 GLU D C 1
ATOM 16120 O O . GLU D 1 257 ? -1.76817 94.02387 90.38776 1.000 53.82211 257 GLU D O 1
ATOM 16126 N N . PRO D 1 258 ? -0.49265 93.43607 88.63944 1.000 52.55908 258 PRO D N 1
ATOM 16127 C CA . PRO D 1 258 ? 0.46621 92.74629 89.50643 1.000 50.72778 258 PRO D CA 1
ATOM 16128 C C . PRO D 1 258 ? 1.23321 93.75597 90.34955 1.000 51.93761 258 PRO D C 1
ATOM 16129 O O . PRO D 1 258 ? 1.24018 94.95679 90.06493 1.000 51.50846 258 PRO D O 1
ATOM 16133 N N . ARG D 1 259 ? 1.89115 93.26076 91.39879 1.000 54.56905 259 ARG D N 1
ATOM 16134 C CA . ARG D 1 259 ? 2.59974 94.16770 92.29702 1.000 51.02575 259 ARG D CA 1
ATOM 16135 C C . ARG D 1 259 ? 3.72810 94.86369 91.52873 1.000 58.52801 259 ARG D C 1
ATOM 16136 O O . ARG D 1 259 ? 4.40245 94.23237 90.69463 1.000 57.12719 259 ARG D O 1
ATOM 16138 N N . PRO D 1 260 ? 3.96351 96.17082 91.76587 1.000 59.13602 260 PRO D N 1
ATOM 16139 C CA . PRO D 1 260 ? 3.49377 96.98317 92.89517 1.000 58.76454 260 PRO D CA 1
ATOM 16140 C C . PRO D 1 260 ? 2.04410 97.46756 92.80357 1.000 52.68148 260 PRO D C 1
ATOM 16141 O O . PRO D 1 260 ? 1.58626 98.20256 93.67650 1.000 61.57436 260 PRO D O 1
ATOM 16145 N N . GLY D 1 261 ? 1.33168 97.09092 91.75415 1.000 54.93681 261 GLY D N 1
ATOM 16146 C CA . GLY D 1 261 ? -0.03563 97.52807 91.60174 1.000 48.43227 261 GLY D CA 1
ATOM 16147 C C . GLY D 1 261 ? -0.94713 96.84647 92.59631 1.000 48.84667 261 GLY D C 1
ATOM 16148 O O . GLY D 1 261 ? -0.55547 95.98558 93.38690 1.000 50.61118 261 GLY D O 1
ATOM 16149 N N . THR D 1 262 ? -2.19605 97.26520 92.56543 1.000 52.75872 262 THR D N 1
ATOM 16150 C CA . THR D 1 262 ? -3.07618 96.46326 93.39355 1.000 47.91314 262 THR D CA 1
ATOM 16151 C C . THR D 1 262 ? -3.93319 95.57937 92.50820 1.000 48.30241 262 THR D C 1
ATOM 16152 O O . THR D 1 262 ? -4.40621 96.03030 91.45839 1.000 53.15864 262 THR D O 1
ATOM 16156 N N . PRO D 1 263 ? -4.13733 94.32639 92.87505 1.000 46.24419 263 PRO D N 1
ATOM 16157 C CA . PRO D 1 263 ? -4.87513 93.40970 91.98409 1.000 48.13476 263 PRO D CA 1
ATOM 16158 C C . PRO D 1 263 ? -6.38057 93.47586 92.22440 1.000 46.92959 263 PRO D C 1
ATOM 16159 O O . PRO D 1 263 ? -6.98700 92.51850 92.71363 1.000 44.19217 263 PRO D O 1
ATOM 16163 N N . TYR D 1 264 ? -7.00142 94.61793 91.90067 1.000 48.93885 264 TYR D N 1
ATOM 16164 C CA . TYR D 1 264 ? -8.41586 94.81952 92.22550 1.000 54.34001 264 TYR D CA 1
ATOM 16165 C C . TYR D 1 264 ? -9.31503 93.87601 91.42739 1.000 47.84525 264 TYR D C 1
ATOM 16166 O O . TYR D 1 264 ? -9.11608 93.65955 90.22990 1.000 47.50783 264 TYR D O 1
ATOM 16175 N N . LEU D 1 265 ? -10.31811 93.32055 92.11282 1.000 47.69888 265 LEU D N 1
ATOM 16176 C CA . LEU D 1 265 ? -11.19048 92.30315 91.54087 1.000 50.45240 265 LEU D CA 1
ATOM 16177 C C . LEU D 1 265 ? -12.65173 92.65838 91.78663 1.000 55.74309 265 LEU D C 1
ATOM 16178 O O . LEU D 1 265 ? -13.06597 92.87741 92.93200 1.000 53.02079 265 LEU D O 1
ATOM 16183 N N . TYR D 1 266 ? -13.42462 92.68461 90.71234 1.000 51.52454 266 TYR D N 1
ATOM 16184 C CA . TYR D 1 266 ? -14.85778 92.88211 90.78711 1.000 56.68748 266 TYR D CA 1
ATOM 16185 C C . TYR D 1 266 ? -15.59352 91.55388 90.59535 1.000 57.96598 266 TYR D C 1
ATOM 16186 O O . TYR D 1 266 ? -15.02987 90.55559 90.12905 1.000 52.41737 266 TYR D O 1
ATOM 16195 N N . THR D 1 267 ? -16.87912 91.55939 90.96434 1.000 57.32856 267 THR D N 1
ATOM 16196 C CA . THR D 1 267 ? -17.78447 90.44537 90.71104 1.000 58.68367 267 THR D CA 1
ATOM 16197 C C . THR D 1 267 ? -18.95870 90.89429 89.85410 1.000 56.84090 267 THR D C 1
ATOM 16198 O O . THR D 1 267 ? -19.53160 91.96447 90.07053 1.000 59.01117 267 THR D O 1
ATOM 16202 N N . LEU D 1 268 ? -19.31955 90.07043 88.88589 1.000 53.91166 268 LEU D N 1
ATOM 16203 C CA . LEU D 1 268 ? -20.61093 90.19976 88.23705 1.000 57.11196 268 LEU D CA 1
ATOM 16204 C C . LEU D 1 268 ? -21.56654 89.26333 88.95429 1.000 53.00079 268 LEU D C 1
ATOM 16205 O O . LEU D 1 268 ? -21.41023 88.03978 88.89283 1.000 53.51459 268 LEU D O 1
ATOM 16210 N N . HIS D 1 269 ? -22.53601 89.84106 89.65175 1.000 56.56057 269 HIS D N 1
ATOM 16211 C CA . HIS D 1 269 ? -23.60022 89.08675 90.30171 1.000 53.33021 269 HIS D CA 1
ATOM 16212 C C . HIS D 1 269 ? -24.78093 88.98731 89.33916 1.000 54.77827 269 HIS D C 1
ATOM 16213 O O . HIS D 1 269 ? -25.34822 90.00789 88.94155 1.000 57.30208 269 HIS D O 1
ATOM 16220 N N . ALA D 1 270 ? -25.13767 87.77004 88.94581 1.000 49.11091 270 ALA D N 1
ATOM 16221 C CA . ALA D 1 270 ? -26.17632 87.55611 87.94917 1.000 51.55005 270 ALA D CA 1
ATOM 16222 C C . ALA D 1 270 ? -27.30104 86.70926 88.53219 1.000 53.29066 270 ALA D C 1
ATOM 16223 O O . ALA D 1 270 ? -27.06472 85.59296 89.00414 1.000 52.90501 270 ALA D O 1
ATOM 16225 N N . THR D 1 271 ? -28.52290 87.23170 88.48704 1.000 56.15176 271 THR D N 1
ATOM 16226 C CA . THR D 1 271 ? -29.71207 86.46162 88.82526 1.000 57.81348 271 THR D CA 1
ATOM 16227 C C . THR D 1 271 ? -30.57706 86.25344 87.58996 1.000 55.74435 271 THR D C 1
ATOM 16228 O O . THR D 1 271 ? -30.65637 87.11157 86.70397 1.000 59.03517 271 THR D O 1
ATOM 16232 N N . CYS D 1 272 ? -31.21681 85.09342 87.53773 1.000 51.82644 272 CYS D N 1
ATOM 16233 C CA . CYS D 1 272 ? -32.14928 84.78989 86.45924 1.000 54.49573 272 CYS D CA 1
ATOM 16234 C C . CYS D 1 272 ? -33.13079 83.77433 87.02440 1.000 58.32993 272 CYS D C 1
ATOM 16235 O O . CYS D 1 272 ? -32.76001 82.61818 87.25867 1.000 59.93915 272 CYS D O 1
ATOM 16238 N N . GLY D 1 273 ? -34.36375 84.20929 87.27260 1.000 47.34675 273 GLY D N 1
ATOM 16239 C CA . GLY D 1 273 ? -35.33418 83.29795 87.81928 1.000 46.48198 273 GLY D CA 1
ATOM 16240 C C . GLY D 1 273 ? -35.01927 83.04951 89.26809 1.000 51.13464 273 GLY D C 1
ATOM 16241 O O . GLY D 1 273 ? -34.91274 84.00516 90.03984 1.000 56.39728 273 GLY D O 1
ATOM 16242 N N . ALA D 1 274 ? -34.85215 81.78602 89.65588 1.000 51.74019 274 ALA D N 1
ATOM 16243 C CA . ALA D 1 274 ? -34.42092 81.44881 91.00802 1.000 54.63489 274 ALA D CA 1
ATOM 16244 C C . ALA D 1 274 ? -32.92766 81.14346 91.07955 1.000 55.03800 274 ALA D C 1
ATOM 16245 O O . ALA D 1 274 ? -32.44753 80.65820 92.11046 1.000 49.25923 274 ALA D O 1
ATOM 16247 N N . ASP D 1 275 ? -32.18935 81.39892 90.00572 1.000 51.25223 275 ASP D N 1
ATOM 16248 C CA . ASP D 1 275 ? -30.79933 80.99470 89.91838 1.000 53.93630 275 ASP D CA 1
ATOM 16249 C C . ASP D 1 275 ? -29.88049 82.18787 90.11992 1.000 56.74382 275 ASP D C 1
ATOM 16250 O O . ASP D 1 275 ? -30.22885 83.32108 89.76633 1.000 56.64096 275 ASP D O 1
ATOM 16255 N N . VAL D 1 276 ? -28.70699 81.91207 90.71521 1.000 53.67909 276 VAL D N 1
ATOM 16256 C CA . VAL D 1 276 ? -27.67626 82.90553 90.99585 1.000 49.96320 276 VAL D CA 1
ATOM 16257 C C . VAL D 1 276 ? -26.31683 82.35217 90.59022 1.000 54.67378 276 VAL D C 1
ATOM 16258 O O . VAL D 1 276 ? -26.07176 81.14369 90.64543 1.000 56.24385 276 VAL D O 1
ATOM 16262 N N . TYR D 1 277 ? -25.42788 83.24978 90.17347 1.000 52.82954 277 TYR D N 1
ATOM 16263 C CA . TYR D 1 277 ? -24.04370 82.90080 89.90511 1.000 45.27485 277 TYR D CA 1
ATOM 16264 C C . TYR D 1 277 ? -23.22388 84.17288 90.05614 1.000 51.76380 277 TYR D C 1
ATOM 16265 O O . TYR D 1 277 ? -23.73617 85.26936 89.81743 1.000 48.08369 277 TYR D O 1
ATOM 16274 N N . ASP D 1 278 ? -21.95952 84.01733 90.48840 1.000 51.22028 278 ASP D N 1
ATOM 16275 C CA . ASP D 1 278 ? -21.01346 85.12616 90.63954 1.000 49.66441 278 ASP D CA 1
ATOM 16276 C C . ASP D 1 278 ? -19.73619 84.83593 89.86820 1.000 48.28612 278 ASP D C 1
ATOM 16277 O O . ASP D 1 278 ? -19.08175 83.82005 90.10332 1.000 48.63752 278 ASP D O 1
ATOM 16282 N N . GLN D 1 279 ? -19.36517 85.73573 88.97124 1.000 47.11671 279 GLN D N 1
ATOM 16283 C CA . GLN D 1 279 ? -18.18114 85.56293 88.13858 1.000 47.25149 279 GLN D CA 1
ATOM 16284 C C . GLN D 1 279 ? -17.25713 86.73640 88.41740 1.000 50.65836 279 GLN D C 1
ATOM 16285 O O . GLN D 1 279 ? -17.52695 87.86012 87.98768 1.000 47.08117 279 GLN D O 1
ATOM 16291 N N . THR D 1 280 ? -16.19420 86.46922 89.16908 1.000 52.14952 280 THR D N 1
ATOM 16292 C CA . THR D 1 280 ? -15.11573 87.42370 89.36977 1.000 48.96757 280 THR D CA 1
ATOM 16293 C C . THR D 1 280 ? -14.53967 87.86194 88.03422 1.000 47.63685 280 THR D C 1
ATOM 16294 O O . THR D 1 280 ? -14.58493 87.12815 87.04556 1.000 48.40486 280 THR D O 1
ATOM 16298 N N . PHE D 1 281 ? -13.98629 89.06798 88.01502 1.000 45.88947 281 PHE D N 1
ATOM 16299 C CA . PHE D 1 281 ? -13.34380 89.54434 86.79233 1.000 53.18333 281 PHE D CA 1
ATOM 16300 C C . PHE D 1 281 ? -12.42455 90.72035 87.11368 1.000 50.52254 281 PHE D C 1
ATOM 16301 O O . PHE D 1 281 ? -12.56507 91.38407 88.14314 1.000 49.70806 281 PHE D O 1
ATOM 16309 N N . GLY D 1 282 ? -11.47212 90.95701 86.22161 1.000 47.85783 282 GLY D N 1
ATOM 16310 C CA . GLY D 1 282 ? -10.48487 92.00491 86.42253 1.000 47.28215 282 GLY D CA 1
ATOM 16311 C C . GLY D 1 282 ? -10.38933 92.92335 85.22802 1.000 51.68850 282 GLY D C 1
ATOM 16312 O O . GLY D 1 282 ? -10.34595 92.47266 84.08469 1.000 54.96035 282 GLY D O 1
ATOM 16313 N N . VAL D 1 283 ? -10.33036 94.21869 85.50906 1.000 52.55067 283 VAL D N 1
ATOM 16314 C CA . VAL D 1 283 ? -10.34424 95.25946 84.48674 1.000 52.73484 283 VAL D CA 1
ATOM 16315 C C . VAL D 1 283 ? -8.89596 95.65054 84.20233 1.000 54.58228 283 VAL D C 1
ATOM 16316 O O . VAL D 1 283 ? -8.28477 96.39765 84.97456 1.000 53.27488 283 VAL D O 1
ATOM 16320 N N . ARG D 1 284 ? -8.34551 95.17029 83.08100 1.000 52.45323 284 ARG D N 1
ATOM 16321 C CA . ARG D 1 284 ? -6.98221 95.52244 82.69891 1.000 51.29126 284 ARG D CA 1
ATOM 16322 C C . ARG D 1 284 ? -6.76057 95.22407 81.21774 1.000 49.90123 284 ARG D C 1
ATOM 16323 O O . ARG D 1 284 ? -7.26603 94.22509 80.70230 1.000 47.36058 284 ARG D O 1
ATOM 16331 N N . SER D 1 285 ? -5.97918 96.07774 80.55262 1.000 49.74879 285 SER D N 1
ATOM 16332 C CA . SER D 1 285 ? -5.73508 95.99202 79.11384 1.000 48.36798 285 SER D CA 1
ATOM 16333 C C . SER D 1 285 ? -4.39463 95.33385 78.79524 1.000 50.83416 285 SER D C 1
ATOM 16334 O O . SER D 1 285 ? -3.37507 95.62389 79.42328 1.000 49.96480 285 SER D O 1
ATOM 16337 N N . ILE D 1 286 ? -4.40313 94.49610 77.76463 1.000 52.20902 286 ILE D N 1
ATOM 16338 C CA . ILE D 1 286 ? -3.25399 93.72704 77.31139 1.000 49.49833 286 ILE D CA 1
ATOM 16339 C C . ILE D 1 286 ? -3.04681 93.99439 75.82789 1.000 53.64096 286 ILE D C 1
ATOM 16340 O O . ILE D 1 286 ? -3.90687 93.65140 75.00762 1.000 59.95853 286 ILE D O 1
ATOM 16345 N N . GLU D 1 287 ? -1.90133 94.56202 75.46916 1.000 56.02517 287 GLU D N 1
ATOM 16346 C CA . GLU D 1 287 ? -1.66926 94.94433 74.07760 1.000 57.56081 287 GLU D CA 1
ATOM 16347 C C . GLU D 1 287 ? -0.21208 94.69720 73.70509 1.000 53.28107 287 GLU D C 1
ATOM 16348 O O . GLU D 1 287 ? 0.68575 95.30782 74.29185 1.000 52.40324 287 GLU D O 1
ATOM 16354 N N . VAL D 1 288 ? 0.02621 93.79841 72.74935 1.000 46.97171 288 VAL D N 1
ATOM 16355 C CA . VAL D 1 288 ? 1.34278 93.70253 72.12802 1.000 47.56325 288 VAL D CA 1
ATOM 16356 C C . VAL D 1 288 ? 1.44425 94.82898 71.11695 1.000 47.25061 288 VAL D C 1
ATOM 16357 O O . VAL D 1 288 ? 0.69641 94.86442 70.13966 1.000 51.62722 288 VAL D O 1
ATOM 16361 N N . ARG D 1 289 ? 2.37430 95.74016 71.33687 1.000 48.71017 289 ARG D N 1
ATOM 16362 C CA . ARG D 1 289 ? 2.45284 96.97375 70.57043 1.000 48.93520 289 ARG D CA 1
ATOM 16363 C C . ARG D 1 289 ? 3.91232 97.16121 70.18407 1.000 49.81378 289 ARG D C 1
ATOM 16364 O O . ARG D 1 289 ? 4.68142 97.79715 70.91018 1.000 53.44451 289 ARG D O 1
ATOM 16372 N N . GLY D 1 290 ? 4.28509 96.59950 69.05135 1.000 48.91532 290 GLY D N 1
ATOM 16373 C CA . GLY D 1 290 ? 5.65901 96.67162 68.55184 1.000 41.11837 290 GLY D CA 1
ATOM 16374 C C . GLY D 1 290 ? 6.51299 95.52354 69.09309 1.000 46.73644 290 GLY D C 1
ATOM 16375 O O . GLY D 1 290 ? 6.29097 94.36614 68.74241 1.000 52.75075 290 GLY D O 1
ATOM 16376 N N . THR D 1 291 ? 7.49689 95.86423 69.92126 1.000 41.09524 291 THR D N 1
ATOM 16377 C CA . THR D 1 291 ? 8.28036 94.87376 70.64858 1.000 51.18818 291 THR D CA 1
ATOM 16378 C C . THR D 1 291 ? 8.08986 95.04846 72.14656 1.000 55.44257 291 THR D C 1
ATOM 16379 O O . THR D 1 291 ? 8.93798 94.62857 72.94568 1.000 56.22548 291 THR D O 1
ATOM 16383 N N . GLN D 1 292 ? 7.00752 95.70952 72.52467 1.000 47.00412 292 GLN D N 1
ATOM 16384 C CA . GLN D 1 292 ? 6.61433 95.88366 73.90097 1.000 46.31984 292 GLN D CA 1
ATOM 16385 C C . GLN D 1 292 ? 5.35269 95.07233 74.14083 1.000 51.77328 292 GLN D C 1
ATOM 16386 O O . GLN D 1 292 ? 4.59185 94.79381 73.21217 1.000 53.35119 292 GLN D O 1
ATOM 16392 N N . VAL D 1 293 ? 5.14974 94.66950 75.38741 1.000 48.71191 293 VAL D N 1
ATOM 16393 C CA . VAL D 1 293 ? 3.88507 94.10617 75.82105 1.000 50.24304 293 VAL D CA 1
ATOM 16394 C C . VAL D 1 293 ? 3.33602 95.04316 76.88210 1.000 49.97903 293 VAL D C 1
ATOM 16395 O O . VAL D 1 293 ? 4.03358 95.37060 77.85003 1.000 53.15402 293 VAL D O 1
ATOM 16399 N N . LEU D 1 294 ? 2.10874 95.50078 76.68646 1.000 52.61345 294 LEU D N 1
ATOM 16400 C CA . LEU D 1 294 ? 1.53938 96.57582 77.48334 1.000 52.46531 294 LEU D CA 1
ATOM 16401 C C . LEU D 1 294 ? 0.44612 96.03462 78.39076 1.000 49.86064 294 LEU D C 1
ATOM 16402 O O . LEU D 1 294 ? -0.43779 95.30233 77.93365 1.000 53.18191 294 LEU D O 1
ATOM 16407 N N . LEU D 1 295 ? 0.52592 96.39395 79.67206 1.000 48.82309 295 LEU D N 1
ATOM 16408 C CA . LEU D 1 295 ? -0.48638 96.10741 80.68702 1.000 52.49491 295 LEU D CA 1
ATOM 16409 C C . LEU D 1 295 ? -0.99937 97.45294 81.17107 1.000 53.88074 295 LEU D C 1
ATOM 16410 O O . LEU D 1 295 ? -0.28371 98.16302 81.88685 1.000 54.97016 295 LEU D O 1
ATOM 16415 N N . ASN D 1 296 ? -2.22383 97.81284 80.79164 1.000 50.17386 296 ASN D N 1
ATOM 16416 C CA . ASN D 1 296 ? -2.71600 99.15994 81.05976 1.000 51.31852 296 ASN D CA 1
ATOM 16417 C C . ASN D 1 296 ? -1.72264 100.19481 80.52368 1.000 55.20091 296 ASN D C 1
ATOM 16418 O O . ASN D 1 296 ? -1.25840 101.08450 81.24346 1.000 53.53163 296 ASN D O 1
ATOM 16423 N N . GLY D 1 297 ? -1.34923 100.03160 79.25196 1.000 51.49842 297 GLY D N 1
ATOM 16424 C CA . GLY D 1 297 ? -0.37408 100.90438 78.62273 1.000 44.87145 297 GLY D CA 1
ATOM 16425 C C . GLY D 1 297 ? 1.04132 100.81849 79.15949 1.000 58.66582 297 GLY D C 1
ATOM 16426 O O . GLY D 1 297 ? 1.91166 101.58127 78.71065 1.000 57.78195 297 GLY D O 1
ATOM 16427 N N . LYS D 1 298 ? 1.31557 99.91095 80.10490 1.000 58.06026 298 LYS D N 1
ATOM 16428 C CA . LYS D 1 298 ? 2.67662 100.08466 80.60794 1.000 49.80096 298 LYS D CA 1
ATOM 16429 C C . LYS D 1 298 ? 3.59152 98.99641 80.07332 1.000 49.13354 298 LYS D C 1
ATOM 16430 O O . LYS D 1 298 ? 3.18008 97.83388 79.96777 1.000 50.06741 298 LYS D O 1
ATOM 16436 N N . PRO D 1 299 ? 4.83713 99.32829 79.73556 1.000 49.34845 299 PRO D N 1
ATOM 16437 C CA . PRO D 1 299 ? 5.76804 98.27758 79.33321 1.000 43.00169 299 PRO D CA 1
ATOM 16438 C C . PRO D 1 299 ? 5.99081 97.33348 80.50202 1.000 45.49248 299 PRO D C 1
ATOM 16439 O O . PRO D 1 299 ? 6.13811 97.75353 81.65309 1.000 42.77992 299 PRO D O 1
ATOM 16443 N N . LEU D 1 300 ? 5.95863 96.04674 80.19409 1.000 44.90090 300 LEU D N 1
ATOM 16444 C CA . LEU D 1 300 ? 5.93796 94.98439 81.17928 1.000 42.86701 300 LEU D CA 1
ATOM 16445 C C . LEU D 1 300 ? 7.14970 94.09828 80.96409 1.000 46.90470 300 LEU D C 1
ATOM 16446 O O . LEU D 1 300 ? 7.54719 93.85991 79.82175 1.000 53.11699 300 LEU D O 1
ATOM 16451 N N . TYR D 1 301 ? 7.74491 93.62240 82.05950 1.000 46.38045 301 TYR D N 1
ATOM 16452 C CA . TYR D 1 301 ? 8.83932 92.66175 81.99603 1.000 41.97356 301 TYR D CA 1
ATOM 16453 C C . TYR D 1 301 ? 8.52988 91.47262 82.89207 1.000 44.02284 301 TYR D C 1
ATOM 16454 O O . TYR D 1 301 ? 8.47935 91.60773 84.11709 1.000 47.09923 301 TYR D O 1
ATOM 16463 N N . PHE D 1 302 ? 8.38352 90.30257 82.28518 1.000 44.82141 302 PHE D N 1
ATOM 16464 C CA . PHE D 1 302 ? 8.02358 89.10258 83.02424 1.000 42.33878 302 PHE D CA 1
ATOM 16465 C C . PHE D 1 302 ? 9.19105 88.58540 83.85743 1.000 43.27865 302 PHE D C 1
ATOM 16466 O O . PHE D 1 302 ? 10.29106 88.33750 83.34479 1.000 45.35428 302 PHE D O 1
ATOM 16474 N N . LYS D 1 303 ? 8.94608 88.41863 85.14856 1.000 44.83178 303 LYS D N 1
ATOM 16475 C CA . LYS D 1 303 ? 9.85846 87.71490 86.04254 1.000 44.72070 303 LYS D CA 1
ATOM 16476 C C . LYS D 1 303 ? 9.17827 86.42954 86.50779 1.000 45.92998 303 LYS D C 1
ATOM 16477 O O . LYS D 1 303 ? 8.71210 86.31997 87.63672 1.000 43.75451 303 LYS D O 1
ATOM 16483 N N . GLY D 1 304 ? 9.10639 85.44578 85.61406 1.000 46.54462 304 GLY D N 1
ATOM 16484 C CA . GLY D 1 304 ? 8.31391 84.26617 85.86240 1.000 46.39129 304 GLY D CA 1
ATOM 16485 C C . GLY D 1 304 ? 9.08022 83.02471 86.28821 1.000 46.01598 304 GLY D C 1
ATOM 16486 O O . GLY D 1 304 ? 10.30276 82.91427 86.14113 1.000 42.46256 304 GLY D O 1
ATOM 16487 N N . PHE D 1 305 ? 8.31711 82.07751 86.82467 1.000 37.29663 305 PHE D N 1
ATOM 16488 C CA . PHE D 1 305 ? 8.73353 80.69516 86.94933 1.000 37.83397 305 PHE D CA 1
ATOM 16489 C C . PHE D 1 305 ? 7.99399 79.84861 85.91654 1.000 42.16921 305 PHE D C 1
ATOM 16490 O O . PHE D 1 305 ? 6.86161 80.15248 85.53378 1.000 38.74142 305 PHE D O 1
ATOM 16498 N N . CYS D 1 306 ? 8.62221 78.76625 85.47932 1.000 40.32393 306 CYS D N 1
ATOM 16499 C CA . CYS D 1 306 ? 7.84866 77.64208 84.97783 1.000 38.89984 306 CYS D CA 1
ATOM 16500 C C . CYS D 1 306 ? 7.51036 76.73728 86.16079 1.000 45.68421 306 CYS D C 1
ATOM 16501 O O . CYS D 1 306 ? 8.33381 76.54179 87.06766 1.000 44.74564 306 CYS D O 1
ATOM 16504 N N . LYS D 1 307 ? 6.29054 76.21477 86.17213 1.000 32.79002 307 LYS D N 1
ATOM 16505 C CA . LYS D 1 307 ? 5.92938 75.39232 87.31572 1.000 34.72193 307 LYS D CA 1
ATOM 16506 C C . LYS D 1 307 ? 5.62894 73.96492 86.85825 1.000 36.91636 307 LYS D C 1
ATOM 16507 O O . LYS D 1 307 ? 5.83575 73.59969 85.69605 1.000 31.51979 307 LYS D O 1
ATOM 16513 N N . HIS D 1 308 ? 5.17814 73.15235 87.80994 1.000 35.43070 308 HIS D N 1
ATOM 16514 C CA . HIS D 1 308 ? 4.60276 71.84900 87.54272 1.000 33.53014 308 HIS D CA 1
ATOM 16515 C C . HIS D 1 308 ? 3.60257 71.57129 88.64411 1.000 37.93432 308 HIS D C 1
ATOM 16516 O O . HIS D 1 308 ? 3.68761 72.12935 89.74132 1.000 42.48371 308 HIS D O 1
ATOM 16523 N N . GLU D 1 309 ? 2.64228 70.71026 88.35101 1.000 40.74087 309 GLU D N 1
ATOM 16524 C CA . GLU D 1 309 ? 1.80580 70.18832 89.42218 1.000 42.18413 309 GLU D CA 1
ATOM 16525 C C . GLU D 1 309 ? 2.46606 68.89009 89.87643 1.000 42.19698 309 GLU D C 1
ATOM 16526 O O . GLU D 1 309 ? 2.33970 67.84375 89.23576 1.000 43.27966 309 GLU D O 1
ATOM 16532 N N . ASP D 1 310 ? 3.22040 68.98276 90.97082 1.000 38.33623 310 ASP D N 1
ATOM 16533 C CA . ASP D 1 310 ? 4.14894 67.93050 91.36135 1.000 38.64817 310 ASP D CA 1
ATOM 16534 C C . ASP D 1 310 ? 4.45697 68.08249 92.83495 1.000 36.18180 310 ASP D C 1
ATOM 16535 O O . ASP D 1 310 ? 4.79664 69.18502 93.27291 1.000 42.53962 310 ASP D O 1
ATOM 16540 N N . PHE D 1 311 ? 4.38292 66.98417 93.58051 1.000 30.78420 311 PHE D N 1
ATOM 16541 C CA . PHE D 1 311 ? 4.67894 67.06445 95.00671 1.000 35.90423 311 PHE D CA 1
ATOM 16542 C C . PHE D 1 311 ? 4.78329 65.66484 95.59423 1.000 36.42136 311 PHE D C 1
ATOM 16543 O O . PHE D 1 311 ? 4.30990 64.68883 95.01317 1.000 38.75396 311 PHE D O 1
ATOM 16551 N N . THR D 1 312 ? 5.42075 65.58517 96.75195 1.000 32.38419 312 THR D N 1
ATOM 16552 C CA . THR D 1 312 ? 5.48487 64.33762 97.49501 1.000 32.66295 312 THR D CA 1
ATOM 16553 C C . THR D 1 312 ? 4.07736 63.85938 97.84461 1.000 32.55534 312 THR D C 1
ATOM 16554 O O . THR D 1 312 ? 3.22956 64.65052 98.27808 1.000 32.61005 312 THR D O 1
ATOM 16558 N N . ALA D 1 313 ? 3.82783 62.56001 97.62382 1.000 37.13991 313 ALA D N 1
ATOM 16559 C CA . ALA D 1 313 ? 2.55297 61.87475 97.90077 1.000 31.75654 313 ALA D CA 1
ATOM 16560 C C . ALA D 1 313 ? 1.42537 62.30703 96.96875 1.000 34.60332 313 ALA D C 1
ATOM 16561 O O . ALA D 1 313 ? 0.69781 61.47152 96.42969 1.000 36.24242 313 ALA D O 1
ATOM 16563 N N . HIS D 1 314 ? 1.27677 63.60865 96.76142 1.000 34.25495 314 HIS D N 1
ATOM 16564 C CA . HIS D 1 314 ? 0.19616 64.10779 95.94328 1.000 30.92478 314 HIS D CA 1
ATOM 16565 C C . HIS D 1 314 ? 0.40494 63.82062 94.46608 1.000 35.71932 314 HIS D C 1
ATOM 16566 O O . HIS D 1 314 ? -0.57832 63.71913 93.72299 1.000 40.37598 314 HIS D O 1
ATOM 16573 N N . GLY D 1 315 ? 1.64396 63.63822 94.03124 1.000 36.79901 315 GLY D N 1
ATOM 16574 C CA . GLY D 1 315 ? 1.90948 63.42327 92.60990 1.000 36.45642 315 GLY D CA 1
ATOM 16575 C C . GLY D 1 315 ? 1.56307 64.66622 91.81768 1.000 37.43422 315 GLY D C 1
ATOM 16576 O O . GLY D 1 315 ? 2.00388 65.77135 92.14215 1.000 38.97043 315 GLY D O 1
ATOM 16577 N N . ARG D 1 316 ? 0.76039 64.49990 90.76675 1.000 38.89312 316 ARG D N 1
ATOM 16578 C CA . ARG D 1 316 ? 0.15321 65.63575 90.08310 1.000 40.67083 316 ARG D CA 1
ATOM 16579 C C . ARG D 1 316 ? -1.19271 66.02484 90.69420 1.000 40.84452 316 ARG D C 1
ATOM 16580 O O . ARG D 1 316 ? -1.86059 66.92964 90.18701 1.000 44.83230 316 ARG D O 1
ATOM 16588 N N . GLY D 1 317 ? -1.59349 65.37796 91.77907 1.000 34.56944 317 GLY D N 1
ATOM 16589 C CA . GLY D 1 317 ? -2.77598 65.81003 92.47956 1.000 41.44871 317 GLY D CA 1
ATOM 16590 C C . GLY D 1 317 ? -2.71212 67.26801 92.89510 1.000 44.90912 317 GLY D C 1
ATOM 16591 O O . GLY D 1 317 ? -1.66360 67.91264 92.93913 1.000 45.09485 317 GLY D O 1
ATOM 16592 N N . PHE D 1 318 ? -3.88357 67.78078 93.22493 1.000 48.78013 318 PHE D N 1
ATOM 16593 C CA . PHE D 1 318 ? -4.05772 69.17652 93.56443 1.000 46.11851 318 PHE D CA 1
ATOM 16594 C C . PHE D 1 318 ? -3.86680 69.34201 95.06765 1.000 48.44103 318 PHE D C 1
ATOM 16595 O O . PHE D 1 318 ? -4.33414 68.50962 95.85525 1.000 52.56253 318 PHE D O 1
ATOM 16603 N N . ASP D 1 319 ? -3.16366 70.40125 95.46801 1.000 46.47987 319 ASP D N 1
ATOM 16604 C CA . ASP D 1 319 ? -2.89033 70.65402 96.88697 1.000 45.32763 319 ASP D CA 1
ATOM 16605 C C . ASP D 1 319 ? -3.13726 72.12101 97.22434 1.000 47.15356 319 ASP D C 1
ATOM 16606 O O . ASP D 1 319 ? -2.24643 72.96699 97.02404 1.000 46.67837 319 ASP D O 1
ATOM 16611 N N . PRO D 1 320 ? -4.30804 72.45263 97.78231 1.000 47.15062 320 PRO D N 1
ATOM 16612 C CA . PRO D 1 320 ? -4.61960 73.87052 98.06591 1.000 43.56110 320 PRO D CA 1
ATOM 16613 C C . PRO D 1 320 ? -3.59924 74.56437 98.95273 1.000 45.04355 320 PRO D C 1
ATOM 16614 O O . PRO D 1 320 ? -3.46846 75.79552 98.88208 1.000 44.29257 320 PRO D O 1
ATOM 16618 N N . VAL D 1 321 ? -2.90280 73.79716 99.80099 1.000 46.99547 321 VAL D N 1
ATOM 16619 C CA . VAL D 1 321 ? -1.89687 74.31410 100.73077 1.000 46.07388 321 VAL D CA 1
ATOM 16620 C C . VAL D 1 321 ? -0.58694 74.60788 100.01019 1.000 46.20840 321 VAL D C 1
ATOM 16621 O O . VAL D 1 321 ? -0.02914 75.70866 100.11455 1.000 46.17322 321 VAL D O 1
ATOM 16625 N N . LEU D 1 322 ? -0.06165 73.62030 99.28510 1.000 43.78315 322 LEU D N 1
ATOM 16626 C CA . LEU D 1 322 ? 1.14001 73.87753 98.50091 1.000 46.31511 322 LEU D CA 1
ATOM 16627 C C . LEU D 1 322 ? 0.92493 75.05237 97.56205 1.000 44.37825 322 LEU D C 1
ATOM 16628 O O . LEU D 1 322 ? 1.87344 75.78882 97.26461 1.000 43.35867 322 LEU D O 1
ATOM 16633 N N . ASN D 1 323 ? -0.32650 75.28934 97.14594 1.000 47.20511 323 ASN D N 1
ATOM 16634 C CA . ASN D 1 323 ? -0.59843 76.40362 96.24243 1.000 49.51817 323 ASN D CA 1
ATOM 16635 C C . ASN D 1 323 ? -0.37163 77.74207 96.92821 1.000 44.13934 323 ASN D C 1
ATOM 16636 O O . ASN D 1 323 ? 0.21842 78.65295 96.34056 1.000 43.00504 323 ASN D O 1
ATOM 16641 N N . VAL D 1 324 ? -0.82574 77.88174 98.16860 1.000 40.78726 324 VAL D N 1
ATOM 16642 C CA . VAL D 1 324 ? -0.68890 79.17704 98.81886 1.000 42.69151 324 VAL D CA 1
ATOM 16643 C C . VAL D 1 324 ? 0.75420 79.39278 99.23433 1.000 44.27314 324 VAL D C 1
ATOM 16644 O O . VAL D 1 324 ? 1.25047 80.52864 99.25040 1.000 44.50217 324 VAL D O 1
ATOM 16648 N N . LYS D 1 325 ? 1.46822 78.30973 99.52135 1.000 41.93395 325 LYS D N 1
ATOM 16649 C CA . LYS D 1 325 ? 2.86581 78.44469 99.90195 1.000 39.37242 325 LYS D CA 1
ATOM 16650 C C . LYS D 1 325 ? 3.72704 78.86938 98.71755 1.000 43.56962 325 LYS D C 1
ATOM 16651 O O . LYS D 1 325 ? 4.63220 79.69929 98.87898 1.000 44.47470 325 LYS D O 1
ATOM 16657 N N . ASP D 1 326 ? 3.46657 78.30308 97.52328 1.000 43.54976 326 ASP D N 1
ATOM 16658 C CA . ASP D 1 326 ? 4.21702 78.66466 96.31748 1.000 38.47889 326 ASP D CA 1
ATOM 16659 C C . ASP D 1 326 ? 4.01748 80.13452 95.95759 1.000 37.45943 326 ASP D C 1
ATOM 16660 O O . ASP D 1 326 ? 4.98335 80.88428 95.81142 1.000 42.47041 326 ASP D O 1
ATOM 16665 N N . VAL D 1 327 ? 2.76040 80.56377 95.82278 1.000 39.13414 327 VAL D N 1
ATOM 16666 C CA . VAL D 1 327 ? 2.43641 81.95703 95.50584 1.000 39.99071 327 VAL D CA 1
ATOM 16667 C C . VAL D 1 327 ? 3.08435 82.92049 96.48729 1.000 40.28590 327 VAL D C 1
ATOM 16668 O O . VAL D 1 327 ? 3.40859 84.06451 96.14481 1.000 43.28699 327 VAL D O 1
ATOM 16672 N N . ASN D 1 328 ? 3.24082 82.49690 97.73296 1.000 40.95315 328 ASN D N 1
ATOM 16673 C CA . ASN D 1 328 ? 3.93215 83.34566 98.68576 1.000 36.30747 328 ASN D CA 1
ATOM 16674 C C . ASN D 1 328 ? 5.44456 83.28295 98.47639 1.000 37.99177 328 ASN D C 1
ATOM 16675 O O . ASN D 1 328 ? 6.13950 84.29928 98.60778 1.000 38.01694 328 ASN D O 1
ATOM 16680 N N . LEU D 1 329 ? 5.97272 82.10820 98.11554 1.000 35.71754 329 LEU D N 1
ATOM 16681 C CA . LEU D 1 329 ? 7.36531 82.05260 97.67059 1.000 42.41164 329 LEU D CA 1
ATOM 16682 C C . LEU D 1 329 ? 7.55556 82.81344 96.36298 1.000 40.01346 329 LEU D C 1
ATOM 16683 O O . LEU D 1 329 ? 8.63975 83.33840 96.09482 1.000 39.24607 329 LEU D O 1
ATOM 16688 N N . ILE D 1 330 ? 6.51174 82.90795 95.55278 1.000 37.11445 330 ILE D N 1
ATOM 16689 C CA . ILE D 1 330 ? 6.61939 83.67310 94.32528 1.000 36.56766 330 ILE D CA 1
ATOM 16690 C C . ILE D 1 330 ? 6.69773 85.16915 94.63407 1.000 38.64077 330 ILE D C 1
ATOM 16691 O O . ILE D 1 330 ? 7.46339 85.90204 94.00395 1.000 38.49734 330 ILE D O 1
ATOM 16696 N N . HIS D 1 331 ? 5.97839 85.63849 95.65439 1.000 39.52605 331 HIS D N 1
ATOM 16697 C CA . HIS D 1 331 ? 6.14280 87.03055 96.08009 1.000 42.80913 331 HIS D CA 1
ATOM 16698 C C . HIS D 1 331 ? 7.50746 87.26381 96.72114 1.000 41.38728 331 HIS D C 1
ATOM 16699 O O . HIS D 1 331 ? 8.21870 88.21898 96.38136 1.000 38.70096 331 HIS D O 1
ATOM 16706 N N . TRP D 1 332 ? 7.86230 86.41498 97.68309 1.000 38.70379 332 TRP D N 1
ATOM 16707 C CA . TRP D 1 332 ? 9.15788 86.49424 98.34555 1.000 43.09867 332 TRP D CA 1
ATOM 16708 C C . TRP D 1 332 ? 10.31216 86.57176 97.35665 1.000 41.80801 332 TRP D C 1
ATOM 16709 O O . TRP D 1 332 ? 11.33515 87.19680 97.65071 1.000 39.49100 332 TRP D O 1
ATOM 16720 N N . ALA D 1 333 ? 10.15751 85.96184 96.17907 1.000 43.49472 333 ALA D N 1
ATOM 16721 C CA . ALA D 1 333 ? 11.18532 85.95136 95.14200 1.000 41.90528 333 ALA D CA 1
ATOM 16722 C C . ALA D 1 333 ? 11.25664 87.24224 94.34064 1.000 40.79673 333 ALA D C 1
ATOM 16723 O O . ALA D 1 333 ? 12.20707 87.40596 93.56858 1.000 41.44895 333 ALA D O 1
ATOM 16725 N N . ASN D 1 334 ? 10.29585 88.15303 94.51640 1.000 42.26311 334 ASN D N 1
ATOM 16726 C CA . ASN D 1 334 ? 10.13751 89.36673 93.71468 1.000 41.08711 334 ASN D CA 1
ATOM 16727 C C . ASN D 1 334 ? 9.74559 89.06667 92.27537 1.000 42.18825 334 ASN D C 1
ATOM 16728 O O . ASN D 1 334 ? 9.96301 89.89400 91.38431 1.000 42.04244 334 ASN D O 1
ATOM 16733 N N . ALA D 1 335 ? 9.15800 87.89130 92.05505 1.000 42.11083 335 ALA D N 1
ATOM 16734 C CA . ALA D 1 335 ? 8.63794 87.39782 90.79302 1.000 34.85789 335 ALA D CA 1
ATOM 16735 C C . ALA D 1 335 ? 7.18922 87.85142 90.59176 1.000 44.13698 335 ALA D C 1
ATOM 16736 O O . ALA D 1 335 ? 6.45455 88.10389 91.54829 1.000 46.58022 335 ALA D O 1
ATOM 16738 N N . ASN D 1 336 ? 6.76536 87.92853 89.32235 1.000 44.71244 336 ASN D N 1
ATOM 16739 C CA . ASN D 1 336 ? 5.41844 88.38038 89.02186 1.000 33.65967 336 ASN D CA 1
ATOM 16740 C C . ASN D 1 336 ? 4.69753 87.51903 87.99638 1.000 40.71841 336 ASN D C 1
ATOM 16741 O O . ASN D 1 336 ? 3.56776 87.85426 87.61639 1.000 46.98879 336 ASN D O 1
ATOM 16746 N N . ALA D 1 337 ? 5.28548 86.41334 87.54943 1.000 44.15327 337 ALA D N 1
ATOM 16747 C CA . ALA D 1 337 ? 4.67638 85.64961 86.46172 1.000 47.23848 337 ALA D CA 1
ATOM 16748 C C . ALA D 1 337 ? 4.82405 84.15395 86.70973 1.000 45.61455 337 ALA D C 1
ATOM 16749 O O . ALA D 1 337 ? 5.71604 83.71691 87.43455 1.000 48.24299 337 ALA D O 1
ATOM 16751 N N . VAL D 1 338 ? 3.93406 83.36505 86.10524 1.000 41.34966 338 VAL D N 1
ATOM 16752 C CA . VAL D 1 338 ? 3.98272 81.90604 86.18690 1.000 38.79901 338 VAL D CA 1
ATOM 16753 C C . VAL D 1 338 ? 3.52619 81.31212 84.86055 1.000 38.98639 338 VAL D C 1
ATOM 16754 O O . VAL D 1 338 ? 2.55996 81.78109 84.25595 1.000 42.96912 338 VAL D O 1
ATOM 16758 N N . ARG D 1 339 ? 4.19843 80.25696 84.42848 1.000 40.61099 339 ARG D N 1
ATOM 16759 C CA . ARG D 1 339 ? 3.85511 79.52342 83.22043 1.000 44.65740 339 ARG D CA 1
ATOM 16760 C C . ARG D 1 339 ? 3.28100 78.16995 83.62842 1.000 39.58834 339 ARG D C 1
ATOM 16761 O O . ARG D 1 339 ? 3.85255 77.48576 84.47384 1.000 42.90485 339 ARG D O 1
ATOM 16769 N N . THR D 1 340 ? 2.15690 77.77649 83.05095 1.000 34.55432 340 THR D N 1
ATOM 16770 C CA . THR D 1 340 ? 1.54991 76.51276 83.46374 1.000 36.98448 340 THR D CA 1
ATOM 16771 C C . THR D 1 340 ? 2.08861 75.34182 82.63261 1.000 38.54850 340 THR D C 1
ATOM 16772 O O . THR D 1 340 ? 1.36155 74.60040 81.96564 1.000 38.01828 340 THR D O 1
ATOM 16776 N N . SER D 1 341 ? 3.40317 75.18692 82.69366 1.000 39.42520 341 SER D N 1
ATOM 16777 C CA . SER D 1 341 ? 4.05890 74.03429 82.09313 1.000 39.30592 341 SER D CA 1
ATOM 16778 C C . SER D 1 341 ? 3.56829 72.75551 82.77752 1.000 42.34252 341 SER D C 1
ATOM 16779 O O . SER D 1 341 ? 3.39252 72.73225 83.99678 1.000 43.26370 341 SER D O 1
ATOM 16782 N N . HIS D 1 342 ? 3.26367 71.71471 81.99409 1.000 41.39383 342 HIS D N 1
ATOM 16783 C CA . HIS D 1 342 ? 2.96703 71.75540 80.55672 1.000 45.91065 342 HIS D CA 1
ATOM 16784 C C . HIS D 1 342 ? 1.49530 71.33759 80.30518 1.000 47.33430 342 HIS D C 1
ATOM 16785 O O . HIS D 1 342 ? 1.23832 70.41760 79.51282 1.000 47.12568 342 HIS D O 1
ATOM 16792 N N . TYR D 1 343 ? 0.55505 71.99973 80.97045 1.000 41.64683 343 TYR D N 1
ATOM 16793 C CA . TYR D 1 343 ? -0.84885 71.60372 80.99446 1.000 39.36222 343 TYR D CA 1
ATOM 16794 C C . TYR D 1 343 ? -1.61836 72.67078 81.76704 1.000 42.11410 343 TYR D C 1
ATOM 16795 O O . TYR D 1 343 ? -1.02165 73.40476 82.56984 1.000 41.06921 343 TYR D O 1
ATOM 16804 N N . PRO D 1 344 ? -2.92674 72.78264 81.55149 1.000 43.29542 344 PRO D N 1
ATOM 16805 C CA . PRO D 1 344 ? -3.71093 73.67096 82.41104 1.000 39.41192 344 PRO D CA 1
ATOM 16806 C C . PRO D 1 344 ? -3.71135 73.14060 83.83697 1.000 37.27649 344 PRO D C 1
ATOM 16807 O O . PRO D 1 344 ? -3.68699 71.93201 84.07493 1.000 39.34640 344 PRO D O 1
ATOM 16811 N N . TYR D 1 345 ? -3.67829 74.05312 84.79139 1.000 35.84940 345 TYR D N 1
ATOM 16812 C CA . TYR D 1 345 ? -3.61999 73.65046 86.18788 1.000 42.39736 345 TYR D CA 1
ATOM 16813 C C . TYR D 1 345 ? -5.04564 73.48247 86.72707 1.000 43.81289 345 TYR D C 1
ATOM 16814 O O . TYR D 1 345 ? -6.02782 73.60144 85.99617 1.000 43.65241 345 TYR D O 1
ATOM 16823 N N . ALA D 1 346 ? -5.16968 73.18224 88.01212 1.000 37.45020 346 ALA D N 1
ATOM 16824 C CA . ALA D 1 346 ? -6.47785 73.25995 88.62484 1.000 45.01998 346 ALA D CA 1
ATOM 16825 C C . ALA D 1 346 ? -6.99820 74.68328 88.49795 1.000 48.08012 346 ALA D C 1
ATOM 16826 O O . ALA D 1 346 ? -6.21457 75.63999 88.34638 1.000 40.10235 346 ALA D O 1
ATOM 16828 N N . GLU D 1 347 ? -8.34151 74.81550 88.53390 1.000 38.94690 347 GLU D N 1
ATOM 16829 C CA . GLU D 1 347 ? -8.94971 76.14306 88.48429 1.000 40.42072 347 GLU D CA 1
ATOM 16830 C C . GLU D 1 347 ? -8.56206 76.98515 89.69532 1.000 46.11602 347 GLU D C 1
ATOM 16831 O O . GLU D 1 347 ? -8.43993 78.20756 89.58114 1.000 47.27575 347 GLU D O 1
ATOM 16837 N N . GLU D 1 348 ? -8.35466 76.34736 90.85590 1.000 43.33051 348 GLU D N 1
ATOM 16838 C CA . GLU D 1 348 ? -8.09306 77.07089 92.10387 1.000 46.68175 348 GLU D CA 1
ATOM 16839 C C . GLU D 1 348 ? -6.73123 77.76467 92.10718 1.000 52.76798 348 GLU D C 1
ATOM 16840 O O . GLU D 1 348 ? -6.54060 78.74554 92.83930 1.000 53.06142 348 GLU D O 1
ATOM 16846 N N . PHE D 1 349 ? -5.76022 77.23776 91.34809 1.000 52.58991 349 PHE D N 1
ATOM 16847 C CA . PHE D 1 349 ? -4.50242 77.94230 91.13125 1.000 42.16371 349 PHE D CA 1
ATOM 16848 C C . PHE D 1 349 ? -4.75355 79.28222 90.45003 1.000 45.88102 349 PHE D C 1
ATOM 16849 O O . PHE D 1 349 ? -4.28808 80.32746 90.91807 1.000 42.71739 349 PHE D O 1
ATOM 16857 N N . TYR D 1 350 ? -5.53429 79.27062 89.35784 1.000 49.22418 350 TYR D N 1
ATOM 16858 C CA . TYR D 1 350 ? -5.86566 80.50864 88.64986 1.000 44.12861 350 TYR D CA 1
ATOM 16859 C C . TYR D 1 350 ? -6.71825 81.44718 89.51150 1.000 47.35804 350 TYR D C 1
ATOM 16860 O O . TYR D 1 350 ? -6.58091 82.67849 89.42488 1.000 42.60303 350 TYR D O 1
ATOM 16869 N N . ASP D 1 351 ? -7.61641 80.88819 90.34023 1.000 48.84925 351 ASP D N 1
ATOM 16870 C CA . ASP D 1 351 ? -8.31974 81.71514 91.32490 1.000 47.63090 351 ASP D CA 1
ATOM 16871 C C . ASP D 1 351 ? -7.32589 82.41339 92.24293 1.000 47.54253 351 ASP D C 1
ATOM 16872 O O . ASP D 1 351 ? -7.48342 83.59741 92.56240 1.000 47.31646 351 ASP D O 1
ATOM 16877 N N . LEU D 1 352 ? -6.28297 81.69422 92.66188 1.000 50.90257 352 LEU D N 1
ATOM 16878 C CA . LEU D 1 352 ? -5.29198 82.26253 93.56689 1.000 42.75830 352 LEU D CA 1
ATOM 16879 C C . LEU D 1 352 ? -4.54988 83.42176 92.91849 1.000 42.63901 352 LEU D C 1
ATOM 16880 O O . LEU D 1 352 ? -4.38773 84.47766 93.54219 1.000 44.35510 352 LEU D O 1
ATOM 16885 N N . CYS D 1 353 ? -4.12101 83.25651 91.65466 1.000 39.75906 353 CYS D N 1
ATOM 16886 C CA . CYS D 1 353 ? -3.29356 84.26848 90.98955 1.000 44.77958 353 CYS D CA 1
ATOM 16887 C C . CYS D 1 353 ? -4.08338 85.53479 90.71980 1.000 44.51008 353 CYS D C 1
ATOM 16888 O O . CYS D 1 353 ? -3.51893 86.63019 90.73235 1.000 47.49050 353 CYS D O 1
ATOM 16891 N N . ASP D 1 354 ? -5.36815 85.38526 90.40017 1.000 47.52503 354 ASP D N 1
ATOM 16892 C CA . ASP D 1 354 ? -6.29411 86.50869 90.34181 1.000 40.66121 354 ASP D CA 1
ATOM 16893 C C . ASP D 1 354 ? -6.17828 87.35679 91.60655 1.000 46.93815 354 ASP D C 1
ATOM 16894 O O . ASP D 1 354 ? -5.95221 88.57220 91.54586 1.000 41.16160 354 ASP D O 1
ATOM 16899 N N . ARG D 1 355 ? -6.32693 86.70774 92.77456 1.000 51.52939 355 ARG D N 1
ATOM 16900 C CA . ARG D 1 355 ? -6.24091 87.41479 94.05565 1.000 51.27776 355 ARG D CA 1
ATOM 16901 C C . ARG D 1 355 ? -4.84347 87.95183 94.29307 1.000 40.38358 355 ARG D C 1
ATOM 16902 O O . ARG D 1 355 ? -4.66789 89.12164 94.64258 1.000 41.54122 355 ARG D O 1
ATOM 16910 N N . GLU D 1 356 ? -3.83657 87.10057 94.14203 1.000 42.96651 356 GLU D N 1
ATOM 16911 C CA . GLU D 1 356 ? -2.49007 87.44090 94.59979 1.000 43.25812 356 GLU D CA 1
ATOM 16912 C C . GLU D 1 356 ? -1.78231 88.41974 93.67982 1.000 43.65467 356 GLU D C 1
ATOM 16913 O O . GLU D 1 356 ? -0.87733 89.12892 94.12564 1.000 39.91748 356 GLU D O 1
ATOM 16919 N N . GLY D 1 357 ? -2.20704 88.49915 92.42426 1.000 46.94339 357 GLY D N 1
ATOM 16920 C CA . GLY D 1 357 ? -1.71004 89.49007 91.50227 1.000 46.88059 357 GLY D CA 1
ATOM 16921 C C . GLY D 1 357 ? -0.57082 88.97241 90.65851 1.000 48.90392 357 GLY D C 1
ATOM 16922 O O . GLY D 1 357 ? 0.45507 89.64455 90.52745 1.000 50.66532 357 GLY D O 1
ATOM 16923 N N . ILE D 1 358 ? -0.73535 87.79543 90.06075 1.000 45.24694 358 ILE D N 1
ATOM 16924 C CA . ILE D 1 358 ? 0.36782 87.10094 89.41142 1.000 45.59091 358 ILE D CA 1
ATOM 16925 C C . ILE D 1 358 ? -0.01880 86.80860 87.97521 1.000 42.40303 358 ILE D C 1
ATOM 16926 O O . ILE D 1 358 ? -1.02549 86.14337 87.72767 1.000 43.02950 358 ILE D O 1
ATOM 16931 N N . LEU D 1 359 ? 0.79109 87.29619 87.03596 1.000 46.08636 359 LEU D N 1
ATOM 16932 C CA . LEU D 1 359 ? 0.56004 87.05886 85.61884 1.000 40.22490 359 LEU D CA 1
ATOM 16933 C C . LEU D 1 359 ? 0.75007 85.58723 85.26966 1.000 43.50905 359 LEU D C 1
ATOM 16934 O O . LEU D 1 359 ? 1.71651 84.94458 85.68962 1.000 43.01676 359 LEU D O 1
ATOM 16939 N N . VAL D 1 360 ? -0.17080 85.05282 84.47729 1.000 44.33309 360 VAL D N 1
ATOM 16940 C CA . VAL D 1 360 ? -0.12797 83.64761 84.09820 1.000 43.87261 360 VAL D CA 1
ATOM 16941 C C . VAL D 1 360 ? -0.06572 83.52688 82.57849 1.000 39.54179 360 VAL D C 1
ATOM 16942 O O . VAL D 1 360 ? -0.42815 84.44125 81.83409 1.000 36.70644 360 VAL D O 1
ATOM 16946 N N . MET D 1 361 ? 0.48790 82.40790 82.13470 1.000 39.93299 361 MET D N 1
ATOM 16947 C CA . MET D 1 361 ? 0.58430 82.02885 80.73649 1.000 42.18986 361 MET D CA 1
ATOM 16948 C C . MET D 1 361 ? 0.00852 80.62695 80.69718 1.000 44.68813 361 MET D C 1
ATOM 16949 O O . MET D 1 361 ? 0.44874 79.76047 81.45881 1.000 46.15752 361 MET D O 1
ATOM 16954 N N . ASP D 1 362 ? -1.02139 80.42300 79.88433 1.000 42.74560 362 ASP D N 1
ATOM 16955 C CA . ASP D 1 362 ? -1.85841 79.23941 79.99234 1.000 39.84825 362 ASP D CA 1
ATOM 16956 C C . ASP D 1 362 ? -1.51796 78.29554 78.84823 1.000 46.53963 362 ASP D C 1
ATOM 16957 O O . ASP D 1 362 ? -1.64114 78.67185 77.67199 1.000 44.84775 362 ASP D O 1
ATOM 16962 N N . GLU D 1 363 ? -1.09111 77.07487 79.19689 1.000 40.05960 363 GLU D N 1
ATOM 16963 C CA . GLU D 1 363 ? -0.53237 76.14473 78.22695 1.000 43.58970 363 GLU D CA 1
ATOM 16964 C C . GLU D 1 363 ? -1.37899 74.88406 78.12529 1.000 39.35175 363 GLU D C 1
ATOM 16965 O O . GLU D 1 363 ? -1.70800 74.27758 79.14608 1.000 38.50077 363 GLU D O 1
ATOM 16971 N N . THR D 1 364 ? -1.70216 74.49139 76.88223 1.000 40.33180 364 THR D N 1
ATOM 16972 C CA . THR D 1 364 ? -2.39122 73.22231 76.61316 1.000 40.37123 364 THR D CA 1
ATOM 16973 C C . THR D 1 364 ? -1.47430 72.05227 76.96106 1.000 41.45331 364 THR D C 1
ATOM 16974 O O . THR D 1 364 ? -0.26208 72.22144 77.10287 1.000 43.35360 364 THR D O 1
ATOM 16978 N N . PRO D 1 365 ? -2.01517 70.83727 77.08795 1.000 41.68711 365 PRO D N 1
ATOM 16979 C CA . PRO D 1 365 ? -1.14546 69.66162 77.27334 1.000 41.00034 365 PRO D CA 1
ATOM 16980 C C . PRO D 1 365 ? -0.38549 69.24533 76.01414 1.000 43.65156 365 PRO D C 1
ATOM 16981 O O . PRO D 1 365 ? -0.00611 68.07743 75.85891 1.000 42.51430 365 PRO D O 1
ATOM 16985 N N . ALA D 1 366 ? -0.16094 70.19004 75.10215 1.000 42.37729 366 ALA D N 1
ATOM 16986 C CA . ALA D 1 366 ? 0.35282 69.86473 73.77782 1.000 42.20889 366 ALA D CA 1
ATOM 16987 C C . ALA D 1 366 ? 1.87532 69.87997 73.79965 1.000 45.68177 366 ALA D C 1
ATOM 16988 O O . ALA D 1 366 ? 2.52695 70.75400 73.22560 1.000 46.30749 366 ALA D O 1
ATOM 16990 N N . VAL D 1 367 ? 2.43468 68.88075 74.48339 1.000 43.17222 367 VAL D N 1
ATOM 16991 C CA . VAL D 1 367 ? 3.87505 68.67651 74.53891 1.000 46.54835 367 VAL D CA 1
ATOM 16992 C C . VAL D 1 367 ? 4.22285 67.38560 73.81786 1.000 48.31658 367 VAL D C 1
ATOM 16993 O O . VAL D 1 367 ? 3.49898 66.38860 73.90609 1.000 51.16702 367 VAL D O 1
ATOM 16997 N N . GLY D 1 368 ? 5.32470 67.41455 73.08954 1.000 47.43309 368 GLY D N 1
ATOM 16998 C CA . GLY D 1 368 ? 5.85620 66.19275 72.53138 1.000 49.72689 368 GLY D CA 1
ATOM 16999 C C . GLY D 1 368 ? 5.35916 65.87902 71.14926 1.000 50.96991 368 GLY D C 1
ATOM 17000 O O . GLY D 1 368 ? 5.41546 64.71366 70.73922 1.000 45.42682 368 GLY D O 1
ATOM 17001 N N . ILE D 1 369 ? 4.86951 66.88092 70.41808 1.000 48.72011 369 ILE D N 1
ATOM 17002 C CA . ILE D 1 369 ? 4.43887 66.66565 69.04723 1.000 48.70486 369 ILE D CA 1
ATOM 17003 C C . ILE D 1 369 ? 5.70015 66.59544 68.19891 1.000 45.00302 369 ILE D C 1
ATOM 17004 O O . ILE D 1 369 ? 6.09410 67.57346 67.55411 1.000 49.79931 369 ILE D O 1
ATOM 17009 N N . GLY D 1 370 ? 6.34024 65.43523 68.19141 1.000 43.82760 370 GLY D N 1
ATOM 17010 C CA . GLY D 1 370 ? 7.61241 65.31214 67.51058 1.000 50.03568 370 GLY D CA 1
ATOM 17011 C C . GLY D 1 370 ? 8.25553 63.95616 67.70453 1.000 57.20457 370 GLY D C 1
ATOM 17012 O O . GLY D 1 370 ? 8.18576 63.37118 68.79461 1.000 52.62872 370 GLY D O 1
ATOM 17013 N N . GLY D 1 371 ? 8.88799 63.43812 66.65212 1.000 56.20954 371 GLY D N 1
ATOM 17014 C CA . GLY D 1 371 ? 9.50603 62.13341 66.76297 1.000 56.34020 371 GLY D CA 1
ATOM 17015 C C . GLY D 1 371 ? 10.85912 62.08153 66.10082 1.000 52.13111 371 GLY D C 1
ATOM 17016 O O . GLY D 1 371 ? 11.29172 61.02911 65.61121 1.000 46.50216 371 GLY D O 1
ATOM 17017 N N . GLY D 1 372 ? 11.53323 63.22014 66.10027 1.000 48.04471 372 GLY D N 1
ATOM 17018 C CA . GLY D 1 372 ? 12.80436 63.31622 65.44641 1.000 48.33416 372 GLY D CA 1
ATOM 17019 C C . GLY D 1 372 ? 12.65892 63.54782 63.95786 1.000 51.86238 372 GLY D C 1
ATOM 17020 O O . GLY D 1 372 ? 11.59609 63.89606 63.44003 1.000 55.82199 372 GLY D O 1
ATOM 17021 N N . ALA D 1 373 ? 13.77605 63.35234 63.26232 1.000 57.84025 373 ALA D N 1
ATOM 17022 C CA . ALA D 1 373 ? 13.83070 63.55259 61.82421 1.000 52.48629 373 ALA D CA 1
ATOM 17023 C C . ALA D 1 373 ? 13.26460 62.37022 61.04848 1.000 55.62924 373 ALA D C 1
ATOM 17024 O O . ALA D 1 373 ? 12.80522 62.54265 59.90727 1.000 54.63822 373 ALA D O 1
ATOM 17026 N N . ALA D 1 374 ? 13.28666 61.17562 61.63490 1.000 51.79195 374 ALA D N 1
ATOM 17027 C CA . ALA D 1 374 ? 12.78041 60.01683 60.91723 1.000 49.11512 374 ALA D CA 1
ATOM 17028 C C . ALA D 1 374 ? 11.28601 60.12003 60.66374 1.000 47.88343 374 ALA D C 1
ATOM 17029 O O . ALA D 1 374 ? 10.80014 59.62272 59.64478 1.000 52.21725 374 ALA D O 1
ATOM 17031 N N . VAL D 1 375 ? 10.54148 60.74210 61.57400 1.000 46.12313 375 VAL D N 1
ATOM 17032 C CA . VAL D 1 375 ? 9.08908 60.67084 61.56563 1.000 50.10408 375 VAL D CA 1
ATOM 17033 C C . VAL D 1 375 ? 8.50733 62.07958 61.55870 1.000 52.41413 375 VAL D C 1
ATOM 17034 O O . VAL D 1 375 ? 8.95653 62.96211 62.30357 1.000 47.38308 375 VAL D O 1
ATOM 17038 N N . ASN D 1 376 ? 7.52298 62.28169 60.67376 1.000 57.27774 376 ASN D N 1
ATOM 17039 C CA . ASN D 1 376 ? 6.72651 63.48187 60.46106 1.000 55.92938 376 ASN D CA 1
ATOM 17040 C C . ASN D 1 376 ? 5.44906 63.37027 61.27575 1.000 55.26144 376 ASN D C 1
ATOM 17041 O O . ASN D 1 376 ? 4.48143 62.74412 60.82275 1.000 58.92321 376 ASN D O 1
ATOM 17046 N N . PRO D 1 377 ? 5.40136 63.94944 62.47558 1.000 55.17394 377 PRO D N 1
ATOM 17047 C CA . PRO D 1 377 ? 4.20135 63.76837 63.30516 1.000 58.15946 377 PRO D CA 1
ATOM 17048 C C . PRO D 1 377 ? 2.98535 64.40473 62.67420 1.000 57.32323 377 PRO D C 1
ATOM 17049 O O . PRO D 1 377 ? 1.85612 63.93471 62.86968 1.000 56.18561 377 PRO D O 1
ATOM 17053 N N . TYR D 1 378 ? 3.20307 65.44506 61.87429 1.000 53.45619 378 TYR D N 1
ATOM 17054 C CA . TYR D 1 378 ? 2.10251 66.18218 61.28468 1.000 54.89750 378 TYR D CA 1
ATOM 17055 C C . TYR D 1 378 ? 1.31288 65.33720 60.28854 1.000 55.49027 378 TYR D C 1
ATOM 17056 O O . TYR D 1 378 ? 0.14129 65.64211 60.02704 1.000 54.96455 378 TYR D O 1
ATOM 17065 N N . LYS D 1 379 ? 1.91211 64.25208 59.78642 1.000 50.95292 379 LYS D N 1
ATOM 17066 C CA . LYS D 1 379 ? 1.26176 63.29694 58.90251 1.000 53.62833 379 LYS D CA 1
ATOM 17067 C C . LYS D 1 379 ? 1.01328 61.94171 59.54929 1.000 54.86194 379 LYS D C 1
ATOM 17068 O O . LYS D 1 379 ? 0.25025 61.14372 58.99648 1.000 51.97063 379 LYS D O 1
ATOM 17074 N N . GLU D 1 380 ? 1.64346 61.65391 60.68760 1.000 50.59325 380 GLU D N 1
ATOM 17075 C CA . GLU D 1 380 ? 1.62753 60.31632 61.24795 1.000 51.88254 380 GLU D CA 1
ATOM 17076 C C . GLU D 1 380 ? 1.08642 60.24506 62.66882 1.000 56.39326 380 GLU D C 1
ATOM 17077 O O . GLU D 1 380 ? 0.95641 59.13915 63.20551 1.000 58.24896 380 GLU D O 1
ATOM 17083 N N . TYR D 1 381 ? 0.78016 61.37508 63.30305 1.000 55.01860 381 TYR D N 1
ATOM 17084 C CA . TYR D 1 381 ? 0.20050 61.36372 64.63596 1.000 48.33787 381 TYR D CA 1
ATOM 17085 C C . TYR D 1 381 ? -1.22366 61.90153 64.55438 1.000 56.63857 381 TYR D C 1
ATOM 17086 O O . TYR D 1 381 ? -1.41540 63.06220 64.15413 1.000 57.02285 381 TYR D O 1
ATOM 17095 N N . PRO D 1 382 ? -2.25535 61.10159 64.91144 1.000 55.32930 382 PRO D N 1
ATOM 17096 C CA . PRO D 1 382 ? -3.64075 61.59221 64.84610 1.000 52.20583 382 PRO D CA 1
ATOM 17097 C C . PRO D 1 382 ? -3.99546 62.56816 65.96261 1.000 55.14254 382 PRO D C 1
ATOM 17098 O O . PRO D 1 382 ? -4.89151 62.30229 66.77523 1.000 57.18063 382 PRO D O 1
ATOM 17102 N N . LEU D 1 383 ? -3.32572 63.71815 65.99655 1.000 49.57477 383 LEU D N 1
ATOM 17103 C CA . LEU D 1 383 ? -3.46500 64.64427 67.11283 1.000 51.13784 383 LEU D CA 1
ATOM 17104 C C . LEU D 1 383 ? -4.40587 65.80841 66.84891 1.000 49.37606 383 LEU D C 1
ATOM 17105 O O . LEU D 1 383 ? -4.85871 66.43652 67.80939 1.000 48.78041 383 LEU D O 1
ATOM 17110 N N . ALA D 1 384 ? -4.71645 66.09584 65.58302 1.000 52.77012 384 ALA D N 1
ATOM 17111 C CA . ALA D 1 384 ? -5.18510 67.42637 65.19735 1.000 50.05155 384 ALA D CA 1
ATOM 17112 C C . ALA D 1 384 ? -6.50459 67.78235 65.86494 1.000 51.36993 384 ALA D C 1
ATOM 17113 O O . ALA D 1 384 ? -6.65712 68.87600 66.42601 1.000 49.31569 384 ALA D O 1
ATOM 17115 N N . GLU D 1 385 ? -7.48148 66.88275 65.79560 1.000 48.80191 385 GLU D N 1
ATOM 17116 C CA . GLU D 1 385 ? -8.78826 67.21201 66.34800 1.000 56.49331 385 GLU D CA 1
ATOM 17117 C C . GLU D 1 385 ? -8.71796 67.35246 67.86688 1.000 55.60316 385 GLU D C 1
ATOM 17118 O O . GLU D 1 385 ? -9.30173 68.28040 68.44771 1.000 50.44639 385 GLU D O 1
ATOM 17124 N N . HIS D 1 386 ? -7.98608 66.45534 68.52352 1.000 48.33843 386 HIS D N 1
ATOM 17125 C CA . HIS D 1 386 ? -7.94575 66.48333 69.97591 1.000 48.98924 386 HIS D CA 1
ATOM 17126 C C . HIS D 1 386 ? -7.24146 67.73033 70.48750 1.000 45.22137 386 HIS D C 1
ATOM 17127 O O . HIS D 1 386 ? -7.55998 68.22688 71.56950 1.000 42.67944 386 HIS D O 1
ATOM 17134 N N . HIS D 1 387 ? -6.29094 68.24483 69.71740 1.000 45.80289 387 HIS D N 1
ATOM 17135 C CA . HIS D 1 387 ? -5.66580 69.51902 70.03489 1.000 42.86657 387 HIS D CA 1
ATOM 17136 C C . HIS D 1 387 ? -6.70078 70.63846 70.04489 1.000 45.89889 387 HIS D C 1
ATOM 17137 O O . HIS D 1 387 ? -6.79906 71.40759 71.00670 1.000 45.10189 387 HIS D O 1
ATOM 17144 N N . ARG D 1 388 ? -7.49276 70.73986 68.97360 1.000 51.67574 388 ARG D N 1
ATOM 17145 C CA . ARG D 1 388 ? -8.53789 71.75823 68.91080 1.000 49.97992 388 ARG D CA 1
ATOM 17146 C C . ARG D 1 388 ? -9.55845 71.57789 70.02772 1.000 51.07936 388 ARG D C 1
ATOM 17147 O O . ARG D 1 388 ? -9.99360 72.55617 70.65007 1.000 46.07426 388 ARG D O 1
ATOM 17155 N N . GLN D 1 389 ? -9.94190 70.33195 70.30327 1.000 47.67433 389 GLN D N 1
ATOM 17156 C CA . GLN D 1 389 ? -10.77037 70.05424 71.46512 1.000 47.03307 389 GLN D CA 1
ATOM 17157 C C . GLN D 1 389 ? -10.15307 70.61973 72.75025 1.000 50.30514 389 GLN D C 1
ATOM 17158 O O . GLN D 1 389 ? -10.78673 71.39704 73.47575 1.000 50.97337 389 GLN D O 1
ATOM 17164 N N . VAL D 1 390 ? -8.91493 70.23478 73.06310 1.000 49.54162 390 VAL D N 1
ATOM 17165 C CA . VAL D 1 390 ? -8.37134 70.63275 74.35936 1.000 45.50210 390 VAL D CA 1
ATOM 17166 C C . VAL D 1 390 ? -7.98344 72.10844 74.35695 1.000 47.38669 390 VAL D C 1
ATOM 17167 O O . VAL D 1 390 ? -7.98314 72.75653 75.41119 1.000 47.15390 390 VAL D O 1
ATOM 17171 N N . LEU D 1 391 ? -7.65216 72.67283 73.19320 1.000 46.74173 391 LEU D N 1
ATOM 17172 C CA . LEU D 1 391 ? -7.47104 74.11956 73.13043 1.000 44.92358 391 LEU D CA 1
ATOM 17173 C C . LEU D 1 391 ? -8.73897 74.83187 73.58670 1.000 50.49259 391 LEU D C 1
ATOM 17174 O O . LEU D 1 391 ? -8.68673 75.74141 74.42060 1.000 50.39121 391 LEU D O 1
ATOM 17179 N N . ALA D 1 392 ? -9.90102 74.38291 73.09447 1.000 51.69284 392 ALA D N 1
ATOM 17180 C CA . ALA D 1 392 ? -11.16220 75.04181 73.43448 1.000 52.08578 392 ALA D CA 1
ATOM 17181 C C . ALA D 1 392 ? -11.53548 74.82109 74.89742 1.000 49.44147 392 ALA D C 1
ATOM 17182 O O . ALA D 1 392 ? -11.96444 75.75881 75.58440 1.000 47.06596 392 ALA D O 1
ATOM 17184 N N . GLU D 1 393 ? -11.40158 73.58319 75.38373 1.000 44.76920 393 GLU D N 1
ATOM 17185 C CA . GLU D 1 393 ? -11.70896 73.29432 76.78064 1.000 45.90823 393 GLU D CA 1
ATOM 17186 C C . GLU D 1 393 ? -10.96405 74.24153 77.70879 1.000 46.28696 393 GLU D C 1
ATOM 17187 O O . GLU D 1 393 ? -11.55612 74.84350 78.61026 1.000 49.89333 393 GLU D O 1
ATOM 17193 N N . MET D 1 394 ? -9.66492 74.40993 77.46767 1.000 49.79912 394 MET D N 1
ATOM 17194 C CA . MET D 1 394 ? -8.84519 75.35524 78.22248 1.000 50.56417 394 MET D CA 1
ATOM 17195 C C . MET D 1 394 ? -9.40458 76.77574 78.17033 1.000 52.45130 394 MET D C 1
ATOM 17196 O O . MET D 1 394 ? -9.54921 77.43334 79.21047 1.000 46.61487 394 MET D O 1
ATOM 17201 N N . ILE D 1 395 ? -9.69358 77.27948 76.95816 1.000 55.72920 395 ILE D N 1
ATOM 17202 C CA . ILE D 1 395 ? -9.99611 78.70235 76.80155 1.000 49.22143 395 ILE D CA 1
ATOM 17203 C C . ILE D 1 395 ? -11.39310 79.01040 77.31146 1.000 42.89625 395 ILE D C 1
ATOM 17204 O O . ILE D 1 395 ? -11.63109 80.07256 77.89708 1.000 42.41734 395 ILE D O 1
ATOM 17209 N N . HIS D 1 396 ? -12.33844 78.09335 77.11380 1.000 45.86745 396 HIS D N 1
ATOM 17210 C CA . HIS D 1 396 ? -13.64125 78.26941 77.74724 1.000 48.04584 396 HIS D CA 1
ATOM 17211 C C . HIS D 1 396 ? -13.47477 78.39399 79.26233 1.000 46.65396 396 HIS D C 1
ATOM 17212 O O . HIS D 1 396 ? -13.94047 79.36466 79.86508 1.000 44.81222 396 HIS D O 1
ATOM 17219 N N . ARG D 1 397 ? -12.71853 77.47588 79.87976 1.000 42.67435 397 ARG D N 1
ATOM 17220 C CA . ARG D 1 397 ? -12.64823 77.42146 81.34373 1.000 44.81825 397 ARG D CA 1
ATOM 17221 C C . ARG D 1 397 ? -11.92806 78.61823 81.96685 1.000 42.54045 397 ARG D C 1
ATOM 17222 O O . ARG D 1 397 ? -12.23578 79.00847 83.09927 1.000 39.44132 397 ARG D O 1
ATOM 17230 N N . ASP D 1 398 ? -10.95795 79.20516 81.28783 1.000 47.79316 398 ASP D N 1
ATOM 17231 C CA . ASP D 1 398 ? -10.17484 80.26200 81.91954 1.000 50.83445 398 ASP D CA 1
ATOM 17232 C C . ASP D 1 398 ? -10.46816 81.65575 81.35506 1.000 53.66413 398 ASP D C 1
ATOM 17233 O O . ASP D 1 398 ? -9.74267 82.60571 81.67861 1.000 51.22867 398 ASP D O 1
ATOM 17238 N N . LYS D 1 399 ? -11.53596 81.81322 80.55957 1.000 52.20596 399 LYS D N 1
ATOM 17239 C CA . LYS D 1 399 ? -11.72021 83.04085 79.78441 1.000 46.37439 399 LYS D CA 1
ATOM 17240 C C . LYS D 1 399 ? -11.90370 84.27516 80.66120 1.000 47.46492 399 LYS D C 1
ATOM 17241 O O . LYS D 1 399 ? -11.58558 85.38735 80.22848 1.000 46.19747 399 LYS D O 1
ATOM 17247 N N . ASN D 1 400 ? -12.41599 84.12141 81.87917 1.000 44.74813 400 ASN D N 1
ATOM 17248 C CA . ASN D 1 400 ? -12.70627 85.28897 82.69715 1.000 45.01962 400 ASN D CA 1
ATOM 17249 C C . ASN D 1 400 ? -11.61839 85.58986 83.71886 1.000 43.68117 400 ASN D C 1
ATOM 17250 O O . ASN D 1 400 ? -11.72252 86.58082 84.44526 1.000 45.16005 400 ASN D O 1
ATOM 17255 N N . HIS D 1 401 ? -10.56803 84.79092 83.77333 1.000 49.71413 401 HIS D N 1
ATOM 17256 C CA . HIS D 1 401 ? -9.47898 85.05817 84.71435 1.000 47.16456 401 HIS D CA 1
ATOM 17257 C C . HIS D 1 401 ? -8.68761 86.27966 84.24719 1.000 46.59494 401 HIS D C 1
ATOM 17258 O O . HIS D 1 401 ? -8.24577 86.31358 83.09461 1.000 49.37785 401 HIS D O 1
ATOM 17265 N N . PRO D 1 402 ? -8.50100 87.30267 85.09376 1.000 46.00511 402 PRO D N 1
ATOM 17266 C CA . PRO D 1 402 ? -7.62996 88.42361 84.71027 1.000 48.30698 402 PRO D CA 1
ATOM 17267 C C . PRO D 1 402 ? -6.14783 88.07811 84.72493 1.000 46.44775 402 PRO D C 1
ATOM 17268 O O . PRO D 1 402 ? -5.35111 88.80580 84.12296 1.000 41.87272 402 PRO D O 1
ATOM 17272 N N . CYS D 1 403 ? -5.75323 87.01519 85.42420 1.000 46.07755 403 CYS D N 1
ATOM 17273 C CA . CYS D 1 403 ? -4.34113 86.69948 85.54949 1.000 43.22512 403 CYS D CA 1
ATOM 17274 C C . CYS D 1 403 ? -3.79768 86.12414 84.25943 1.000 43.22548 403 CYS D C 1
ATOM 17275 O O . CYS D 1 403 ? -2.60850 86.26398 83.98482 1.000 40.26424 403 CYS D O 1
ATOM 17278 N N . VAL D 1 404 ? -4.63516 85.45727 83.46903 1.000 47.63091 404 VAL D N 1
ATOM 17279 C CA . VAL D 1 404 ? -4.16455 84.86164 82.22163 1.000 44.58853 404 VAL D CA 1
ATOM 17280 C C . VAL D 1 404 ? -4.00907 85.97747 81.20066 1.000 42.02592 404 VAL D C 1
ATOM 17281 O O . VAL D 1 404 ? -4.99067 86.57409 80.75104 1.000 47.10277 404 VAL D O 1
ATOM 17285 N N . VAL D 1 405 ? -2.76735 86.25048 80.82963 1.000 41.08033 405 VAL D N 1
ATOM 17286 C CA . VAL D 1 405 ? -2.45118 87.29763 79.87308 1.000 42.18430 405 VAL D CA 1
ATOM 17287 C C . VAL D 1 405 ? -1.97651 86.74945 78.54695 1.000 43.16928 405 VAL D C 1
ATOM 17288 O O . VAL D 1 405 ? -1.81780 87.53642 77.60151 1.000 47.55970 405 VAL D O 1
ATOM 17292 N N . LEU D 1 406 ? -1.77462 85.43473 78.42698 1.000 43.77311 406 LEU D N 1
ATOM 17293 C CA . LEU D 1 406 ? -1.03306 84.88703 77.29662 1.000 43.94393 406 LEU D CA 1
ATOM 17294 C C . LEU D 1 406 ? -1.36149 83.41411 77.12458 1.000 40.24846 406 LEU D C 1
ATOM 17295 O O . LEU D 1 406 ? -1.22595 82.63532 78.06864 1.000 41.78906 406 LEU D O 1
ATOM 17300 N N . TRP D 1 407 ? -1.77130 83.03534 75.92268 1.000 41.53710 407 TRP D N 1
ATOM 17301 C CA . TRP D 1 407 ? -2.01836 81.64010 75.60258 1.000 41.84761 407 TRP D CA 1
ATOM 17302 C C . TRP D 1 407 ? -0.76171 81.01633 75.02131 1.000 44.76225 407 TRP D C 1
ATOM 17303 O O . TRP D 1 407 ? -0.01662 81.65975 74.27797 1.000 46.51973 407 TRP D O 1
ATOM 17314 N N . SER D 1 408 ? -0.54083 79.75377 75.35344 1.000 44.42237 408 SER D N 1
ATOM 17315 C CA . SER D 1 408 ? 0.50766 78.95061 74.74274 1.000 41.93568 408 SER D CA 1
ATOM 17316 C C . SER D 1 408 ? -0.15301 77.73425 74.10606 1.000 42.35471 408 SER D C 1
ATOM 17317 O O . SER D 1 408 ? -0.80399 76.93960 74.79838 1.000 42.23150 408 SER D O 1
ATOM 17320 N N . LEU D 1 409 ? -0.02356 77.60844 72.78613 1.000 38.80926 409 LEU D N 1
ATOM 17321 C CA . LEU D 1 409 ? -0.68880 76.50750 72.10311 1.000 40.73449 409 LEU D CA 1
ATOM 17322 C C . LEU D 1 409 ? -0.06557 75.16019 72.42456 1.000 44.31157 409 LEU D C 1
ATOM 17323 O O . LEU D 1 409 ? -0.67563 74.12457 72.12010 1.000 41.60022 409 LEU D O 1
ATOM 17328 N N . GLY D 1 410 ? 1.13298 75.14835 72.99351 1.000 41.88632 410 GLY D N 1
ATOM 17329 C CA . GLY D 1 410 ? 1.86519 73.91230 73.17187 1.000 39.48880 410 GLY D CA 1
ATOM 17330 C C . GLY D 1 410 ? 3.33861 74.18775 73.37245 1.000 46.78019 410 GLY D C 1
ATOM 17331 O O . GLY D 1 410 ? 3.78812 75.33880 73.40514 1.000 48.25437 410 GLY D O 1
ATOM 17332 N N . ASN D 1 411 ? 4.09228 73.09543 73.50936 1.000 46.02075 411 ASN D N 1
ATOM 17333 C CA . ASN D 1 411 ? 5.46773 73.19698 73.96063 1.000 39.53328 411 ASN D CA 1
ATOM 17334 C C . ASN D 1 411 ? 6.37442 72.25804 73.17722 1.000 45.60971 411 ASN D C 1
ATOM 17335 O O . ASN D 1 411 ? 6.01450 71.10427 72.91377 1.000 44.74616 411 ASN D O 1
ATOM 17340 N N . GLU D 1 412 ? 7.54111 72.79454 72.80512 1.000 49.07273 412 GLU D N 1
ATOM 17341 C CA . GLU D 1 412 ? 8.65388 72.05785 72.21342 1.000 44.64466 412 GLU D CA 1
ATOM 17342 C C . GLU D 1 412 ? 8.28219 71.07300 71.10119 1.000 41.95686 412 GLU D C 1
ATOM 17343 O O . GLU D 1 412 ? 8.57727 69.87954 71.20521 1.000 40.48463 412 GLU D O 1
ATOM 17349 N N . PRO D 1 413 ? 7.65794 71.55484 70.00606 1.000 48.41508 413 PRO D N 1
ATOM 17350 C CA . PRO D 1 413 ? 7.32870 70.66657 68.87702 1.000 46.67040 413 PRO D CA 1
ATOM 17351 C C . PRO D 1 413 ? 8.39716 70.70367 67.80619 1.000 44.28901 413 PRO D C 1
ATOM 17352 O O . PRO D 1 413 ? 9.10848 71.70235 67.67916 1.000 43.98648 413 PRO D O 1
ATOM 17356 N N . ASN D 1 414 ? 8.50179 69.63696 67.02498 1.000 43.75780 414 ASN D N 1
ATOM 17357 C CA . ASN D 1 414 ? 9.49377 69.54508 65.95811 1.000 43.33324 414 ASN D CA 1
ATOM 17358 C C . ASN D 1 414 ? 9.11515 70.54895 64.87530 1.000 47.86686 414 ASN D C 1
ATOM 17359 O O . ASN D 1 414 ? 8.18445 70.32639 64.09348 1.000 52.46675 414 ASN D O 1
ATOM 17364 N N . LEU D 1 415 ? 9.82963 71.67257 64.84092 1.000 43.32073 415 LEU D N 1
ATOM 17365 C CA . LEU D 1 415 ? 9.53413 72.75908 63.92258 1.000 44.97521 415 LEU D CA 1
ATOM 17366 C C . LEU D 1 415 ? 10.59694 72.94324 62.84297 1.000 45.80962 415 LEU D C 1
ATOM 17367 O O . LEU D 1 415 ? 10.53013 73.91382 62.07667 1.000 48.16791 415 LEU D O 1
ATOM 17372 N N . GLU D 1 416 ? 11.56977 72.04452 62.75333 1.000 46.81098 416 GLU D N 1
ATOM 17373 C CA . GLU D 1 416 ? 12.70060 72.24552 61.85442 1.000 49.30110 416 GLU D CA 1
ATOM 17374 C C . GLU D 1 416 ? 12.94715 71.08987 60.90762 1.000 48.21450 416 GLU D C 1
ATOM 17375 O O . GLU D 1 416 ? 13.50937 71.32046 59.83512 1.000 52.63292 416 GLU D O 1
ATOM 17381 N N . HIS D 1 417 ? 12.53087 69.87022 61.23168 1.000 47.75032 417 HIS D N 1
ATOM 17382 C CA . HIS D 1 417 ? 12.74214 68.78224 60.29115 1.000 51.21496 417 HIS D CA 1
ATOM 17383 C C . HIS D 1 417 ? 11.74713 68.83975 59.13196 1.000 57.21336 417 HIS D C 1
ATOM 17384 O O . HIS D 1 417 ? 12.10123 68.51506 57.99087 1.000 57.13874 417 HIS D O 1
ATOM 17391 N N . PHE D 1 418 ? 10.52578 69.29185 59.40380 1.000 52.69378 418 PHE D N 1
ATOM 17392 C CA . PHE D 1 418 ? 9.46647 69.41971 58.41460 1.000 52.88554 418 PHE D CA 1
ATOM 17393 C C . PHE D 1 418 ? 8.90101 70.81995 58.55431 1.000 59.23723 418 PHE D C 1
ATOM 17394 O O . PHE D 1 418 ? 7.83853 71.01782 59.15962 1.000 59.87740 418 PHE D O 1
ATOM 17402 N N . PRO D 1 419 ? 9.58122 71.81658 57.99024 1.000 57.33658 419 PRO D N 1
ATOM 17403 C CA . PRO D 1 419 ? 9.22940 73.21168 58.30378 1.000 55.31097 419 PRO D CA 1
ATOM 17404 C C . PRO D 1 419 ? 7.82704 73.60865 57.89582 1.000 54.53309 419 PRO D C 1
ATOM 17405 O O . PRO D 1 419 ? 7.16412 74.32187 58.65091 1.000 60.73049 419 PRO D O 1
ATOM 17409 N N . GLN D 1 420 ? 7.34928 73.17387 56.72992 1.000 55.97949 420 GLN D N 1
ATOM 17410 C CA . GLN D 1 420 ? 6.09030 73.70203 56.21209 1.000 55.60875 420 GLN D CA 1
ATOM 17411 C C . GLN D 1 420 ? 4.89089 72.98723 56.82612 1.000 58.39368 420 GLN D C 1
ATOM 17412 O O . GLN D 1 420 ? 3.94627 73.63958 57.28796 1.000 54.85461 420 GLN D O 1
ATOM 17418 N N . ASP D 1 421 ? 4.90843 71.64690 56.83564 1.000 59.34299 421 ASP D N 1
ATOM 17419 C CA . ASP D 1 421 ? 3.90576 70.90600 57.59576 1.000 51.20698 421 ASP D CA 1
ATOM 17420 C C . ASP D 1 421 ? 3.73901 71.50790 58.97941 1.000 53.50600 421 ASP D C 1
ATOM 17421 O O . ASP D 1 421 ? 2.61331 71.68397 59.45034 1.000 51.11276 421 ASP D O 1
ATOM 17426 N N . ALA D 1 422 ? 4.85713 71.87024 59.62529 1.000 55.33865 422 ALA D N 1
ATOM 17427 C CA . ALA D 1 422 ? 4.81125 72.41697 60.97885 1.000 49.81291 422 ALA D CA 1
ATOM 17428 C C . ALA D 1 422 ? 3.93444 73.65802 61.06245 1.000 47.51164 422 ALA D C 1
ATOM 17429 O O . ALA D 1 422 ? 3.16613 73.80870 62.01219 1.000 52.39496 422 ALA D O 1
ATOM 17431 N N . TYR D 1 423 ? 4.03195 74.55976 60.08645 1.000 49.00961 423 TYR D N 1
ATOM 17432 C CA . TYR D 1 423 ? 3.23878 75.78880 60.12436 1.000 51.52474 423 TYR D CA 1
ATOM 17433 C C . TYR D 1 423 ? 1.76558 75.50396 59.86360 1.000 53.16367 423 TYR D C 1
ATOM 17434 O O . TYR D 1 423 ? 0.88473 76.02339 60.56471 1.000 50.64815 423 TYR D O 1
ATOM 17443 N N . ASP D 1 424 ? 1.48220 74.68854 58.84372 1.000 54.05913 424 ASP D N 1
ATOM 17444 C CA . ASP D 1 424 ? 0.10619 74.34324 58.49643 1.000 52.67250 424 ASP D CA 1
ATOM 17445 C C . ASP D 1 424 ? -0.62918 73.66032 59.63793 1.000 50.87149 424 ASP D C 1
ATOM 17446 O O . ASP D 1 424 ? -1.86666 73.70230 59.67276 1.000 51.17827 424 ASP D O 1
ATOM 17451 N N . TYR D 1 425 ? 0.10281 73.03280 60.56264 1.000 49.28612 425 TYR D N 1
ATOM 17452 C CA . TYR D 1 425 ? -0.48901 72.44396 61.75286 1.000 47.01352 425 TYR D CA 1
ATOM 17453 C C . TYR D 1 425 ? -0.64107 73.44917 62.87811 1.000 50.71146 425 TYR D C 1
ATOM 17454 O O . TYR D 1 425 ? -1.62420 73.38036 63.63093 1.000 52.15631 425 TYR D O 1
ATOM 17463 N N . TRP D 1 426 ? 0.28747 74.39071 63.00846 1.000 45.16315 426 TRP D N 1
ATOM 17464 C CA . TRP D 1 426 ? 0.23039 75.28390 64.15651 1.000 46.81481 426 TRP D CA 1
ATOM 17465 C C . TRP D 1 426 ? -0.49849 76.58508 63.86823 1.000 48.13127 426 TRP D C 1
ATOM 17466 O O . TRP D 1 426 ? -1.11858 77.14665 64.77467 1.000 44.12131 426 TRP D O 1
ATOM 17477 N N . HIS D 1 427 ? -0.45176 77.08188 62.63244 1.000 54.91629 427 HIS D N 1
ATOM 17478 C CA . HIS D 1 427 ? -1.01938 78.40541 62.38948 1.000 51.84934 427 HIS D CA 1
ATOM 17479 C C . HIS D 1 427 ? -2.54845 78.43552 62.38193 1.000 49.62429 427 HIS D C 1
ATOM 17480 O O . HIS D 1 427 ? -3.12408 79.48103 62.70857 1.000 52.32595 427 HIS D O 1
ATOM 17487 N N . PRO D 1 428 ? -3.24887 77.36049 61.99191 1.000 45.31713 428 PRO D N 1
ATOM 17488 C CA . PRO D 1 428 ? -4.69146 77.30736 62.30171 1.000 44.88335 428 PRO D CA 1
ATOM 17489 C C . PRO D 1 428 ? -4.98939 77.40422 63.78905 1.000 49.51066 428 PRO D C 1
ATOM 17490 O O . PRO D 1 428 ? -5.90933 78.13012 64.18615 1.000 48.34330 428 PRO D O 1
ATOM 17494 N N . LEU D 1 429 ? -4.22488 76.68958 64.62558 1.000 46.65691 429 LEU D N 1
ATOM 17495 C CA . LEU D 1 429 ? -4.41805 76.75678 66.06779 1.000 44.85669 429 LEU D CA 1
ATOM 17496 C C . LEU D 1 429 ? -4.08362 78.13117 66.62287 1.000 46.84449 429 LEU D C 1
ATOM 17497 O O . LEU D 1 429 ? -4.63964 78.52478 67.65331 1.000 50.43856 429 LEU D O 1
ATOM 17502 N N . TYR D 1 430 ? -3.17393 78.86809 65.98315 1.000 43.85096 430 TYR D N 1
ATOM 17503 C CA . TYR D 1 430 ? -2.99354 80.26110 66.37257 1.000 44.94175 430 TYR D CA 1
ATOM 17504 C C . TYR D 1 430 ? -4.25872 81.05014 66.09262 1.000 45.76165 430 TYR D C 1
ATOM 17505 O O . TYR D 1 430 ? -4.70080 81.85501 66.92388 1.000 45.67206 430 TYR D O 1
ATOM 17514 N N . GLU D 1 431 ? -4.87363 80.80060 64.93558 1.000 46.96869 431 GLU D N 1
ATOM 17515 C CA . GLU D 1 431 ? -6.09619 81.50287 64.56086 1.000 50.65262 431 GLU D CA 1
ATOM 17516 C C . GLU D 1 431 ? -7.26749 81.09164 65.44319 1.000 47.29572 431 GLU D C 1
ATOM 17517 O O . GLU D 1 431 ? -8.05817 81.94178 65.87782 1.000 44.71672 431 GLU D O 1
ATOM 17523 N N . LEU D 1 432 ? -7.37976 79.79604 65.72971 1.000 43.94971 432 LEU D N 1
ATOM 17524 C CA . LEU D 1 432 ? -8.47478 79.31786 66.55557 1.000 44.13379 432 LEU D CA 1
ATOM 17525 C C . LEU D 1 432 ? -8.45450 79.96974 67.93018 1.000 51.40542 432 LEU D C 1
ATOM 17526 O O . LEU D 1 432 ? -9.49919 80.39729 68.43627 1.000 53.91157 432 LEU D O 1
ATOM 17531 N N . ALA D 1 433 ? -7.27281 80.06467 68.54675 1.000 47.62924 433 ALA D N 1
ATOM 17532 C CA . ALA D 1 433 ? -7.18016 80.62664 69.88866 1.000 46.39691 433 ALA D CA 1
ATOM 17533 C C . ALA D 1 433 ? -7.67730 82.06978 69.92272 1.000 45.98776 433 ALA D C 1
ATOM 17534 O O . ALA D 1 433 ? -8.38785 82.46496 70.85610 1.000 45.01733 433 ALA D O 1
ATOM 17536 N N . HIS D 1 434 ? -7.31424 82.86757 68.91228 1.000 47.34057 434 HIS D N 1
ATOM 17537 C CA . HIS D 1 434 ? -7.80033 84.24185 68.80134 1.000 49.10656 434 HIS D CA 1
ATOM 17538 C C . HIS D 1 434 ? -9.29095 84.29902 68.50067 1.000 54.04941 434 HIS D C 1
ATOM 17539 O O . HIS D 1 434 ? -9.97356 85.26297 68.88469 1.000 52.73431 434 HIS D O 1
ATOM 17546 N N . GLN D 1 435 ? -9.81055 83.31129 67.77735 1.000 51.54306 435 GLN D N 1
ATOM 17547 C CA . GLN D 1 435 ? -11.24949 83.28395 67.58917 1.000 46.69118 435 GLN D CA 1
ATOM 17548 C C . GLN D 1 435 ? -11.94278 82.91421 68.88058 1.000 48.32740 435 GLN D C 1
ATOM 17549 O O . GLN D 1 435 ? -12.80826 83.65226 69.35092 1.000 58.73758 435 GLN D O 1
ATOM 17555 N N . LEU D 1 436 ? -11.53991 81.81210 69.51767 1.000 47.67315 436 LEU D N 1
ATOM 17556 C CA . LEU D 1 436 ? -12.27680 81.31896 70.67520 1.000 45.86965 436 LEU D CA 1
ATOM 17557 C C . LEU D 1 436 ? -12.15725 82.18341 71.92334 1.000 48.27266 436 LEU D C 1
ATOM 17558 O O . LEU D 1 436 ? -12.79256 81.84594 72.93177 1.000 49.34510 436 LEU D O 1
ATOM 17563 N N . ASP D 1 437 ? -11.38054 83.26199 71.91622 1.000 51.07247 437 ASP D N 1
ATOM 17564 C CA . ASP D 1 437 ? -11.12937 84.00576 73.14134 1.000 49.94128 437 ASP D CA 1
ATOM 17565 C C . ASP D 1 437 ? -11.72038 85.39925 73.04817 1.000 48.25162 437 ASP D C 1
ATOM 17566 O O . ASP D 1 437 ? -11.32057 86.17799 72.16919 1.000 48.55162 437 ASP D O 1
ATOM 17571 N N . PRO D 1 438 ? -12.64985 85.75857 73.93670 1.000 48.73868 438 PRO D N 1
ATOM 17572 C CA . PRO D 1 438 ? -13.31393 87.06375 73.80396 1.000 51.30293 438 PRO D CA 1
ATOM 17573 C C . PRO D 1 438 ? -12.37541 88.23104 74.00447 1.000 51.83011 438 PRO D C 1
ATOM 17574 O O . PRO D 1 438 ? -12.54837 89.27763 73.36946 1.000 58.43299 438 PRO D O 1
ATOM 17578 N N . GLN D 1 439 ? -11.37296 88.08913 74.84568 1.000 49.30605 439 GLN D N 1
ATOM 17579 C CA . GLN D 1 439 ? -10.51899 89.22719 75.11762 1.000 49.09689 439 GLN D CA 1
ATOM 17580 C C . GLN D 1 439 ? -9.35860 89.32309 74.14469 1.000 49.82071 439 GLN D C 1
ATOM 17581 O O . GLN D 1 439 ? -8.60326 90.30114 74.19758 1.000 54.59588 439 GLN D O 1
ATOM 17587 N N . ASP D 1 440 ? -9.19245 88.33378 73.26876 1.000 50.09801 440 ASP D N 1
ATOM 17588 C CA . ASP D 1 440 ? -8.20001 88.39763 72.19331 1.000 53.16578 440 ASP D CA 1
ATOM 17589 C C . ASP D 1 440 ? -6.78617 88.63662 72.74250 1.000 48.86832 440 ASP D C 1
ATOM 17590 O O . ASP D 1 440 ? -6.12472 89.62542 72.42672 1.000 52.34695 440 ASP D O 1
ATOM 17595 N N . ARG D 1 441 ? -6.33426 87.71822 73.58420 1.000 47.82930 441 ARG D N 1
ATOM 17596 C CA . ARG D 1 441 ? -5.02121 87.89785 74.18995 1.000 49.53299 441 ARG D CA 1
ATOM 17597 C C . ARG D 1 441 ? -3.92123 87.34378 73.29819 1.000 41.22072 441 ARG D C 1
ATOM 17598 O O . ARG D 1 441 ? -4.17257 86.54236 72.39315 1.000 41.95236 441 ARG D O 1
ATOM 17606 N N . PRO D 1 442 ? -2.68269 87.75153 73.53587 1.000 39.47211 442 PRO D N 1
ATOM 17607 C CA . PRO D 1 442 ? -1.57349 87.21475 72.74365 1.000 51.33554 442 PRO D CA 1
ATOM 17608 C C . PRO D 1 442 ? -1.49056 85.69927 72.83787 1.000 48.57639 442 PRO D C 1
ATOM 17609 O O . PRO D 1 442 ? -1.86256 85.08527 73.84221 1.000 44.57096 442 PRO D O 1
ATOM 17613 N N . VAL D 1 443 ? -1.03457 85.09818 71.74732 1.000 45.39258 443 VAL D N 1
ATOM 17614 C CA . VAL D 1 443 ? -0.92493 83.65342 71.63079 1.000 45.83284 443 VAL D CA 1
ATOM 17615 C C . VAL D 1 443 ? 0.50644 83.35026 71.24598 1.000 42.98780 443 VAL D C 1
ATOM 17616 O O . VAL D 1 443 ? 1.07140 84.03315 70.38703 1.000 48.61091 443 VAL D O 1
ATOM 17620 N N . THR D 1 444 ? 1.10478 82.34407 71.88017 1.000 39.68045 444 THR D N 1
ATOM 17621 C CA . THR D 1 444 ? 2.45632 81.96126 71.51442 1.000 44.13127 444 THR D CA 1
ATOM 17622 C C . THR D 1 444 ? 2.57321 80.44230 71.52083 1.000 43.81189 444 THR D C 1
ATOM 17623 O O . THR D 1 444 ? 1.61921 79.71191 71.82581 1.000 41.11841 444 THR D O 1
ATOM 17627 N N . LEU D 1 445 ? 3.77485 80.00012 71.14358 1.000 43.02476 445 LEU D N 1
ATOM 17628 C CA . LEU D 1 445 ? 4.16802 78.61127 70.93241 1.000 38.92254 445 LEU D CA 1
ATOM 17629 C C . LEU D 1 445 ? 5.60473 78.53530 71.40378 1.000 44.21592 445 LEU D C 1
ATOM 17630 O O . LEU D 1 445 ? 6.45062 79.30661 70.93184 1.000 44.27600 445 LEU D O 1
ATOM 17635 N N . VAL D 1 446 ? 5.87148 77.65888 72.35945 1.000 43.47768 446 VAL D N 1
ATOM 17636 C CA . VAL D 1 446 ? 7.17107 77.62238 73.01031 1.000 41.13144 446 VAL D CA 1
ATOM 17637 C C . VAL D 1 446 ? 8.05974 76.65550 72.25224 1.000 42.06646 446 VAL D C 1
ATOM 17638 O O . VAL D 1 446 ? 7.73713 75.47096 72.10780 1.000 39.32342 446 VAL D O 1
ATOM 17642 N N . CYS D 1 447 ? 9.19892 77.14639 71.80505 1.000 45.26744 447 CYS D N 1
ATOM 17643 C CA . CYS D 1 447 ? 10.02260 76.42242 70.86033 1.000 43.43513 447 CYS D CA 1
ATOM 17644 C C . CYS D 1 447 ? 11.20148 75.82558 71.60710 1.000 45.20363 447 CYS D C 1
ATOM 17645 O O . CYS D 1 447 ? 11.83499 76.51203 72.41786 1.000 40.33690 447 CYS D O 1
ATOM 17648 N N . CYS D 1 448 ? 11.48933 74.55431 71.34021 1.000 46.93978 448 CYS D N 1
ATOM 17649 C CA . CYS D 1 448 ? 12.68285 73.96272 71.92258 1.000 49.94910 448 CYS D CA 1
ATOM 17650 C C . CYS D 1 448 ? 13.90298 74.57886 71.24049 1.000 51.95514 448 CYS D C 1
ATOM 17651 O O . CYS D 1 448 ? 13.78081 75.28695 70.23067 1.000 46.37154 448 CYS D O 1
ATOM 17654 N N . GLN D 1 449 ? 15.07027 74.35335 71.84025 1.000 51.34399 449 GLN D N 1
ATOM 17655 C CA . GLN D 1 449 ? 16.31153 74.77515 71.21095 1.000 46.48189 449 GLN D CA 1
ATOM 17656 C C . GLN D 1 449 ? 16.45266 74.03574 69.89684 1.000 49.95475 449 GLN D C 1
ATOM 17657 O O . GLN D 1 449 ? 16.40687 72.80351 69.87283 1.000 56.65777 449 GLN D O 1
ATOM 17663 N N . ASN D 1 450 ? 16.56779 74.78082 68.79916 1.000 48.59926 450 ASN D N 1
ATOM 17664 C CA . ASN D 1 450 ? 16.61764 74.17585 67.47523 1.000 51.36412 450 ASN D CA 1
ATOM 17665 C C . ASN D 1 450 ? 17.42826 75.07384 66.54852 1.000 53.41640 450 ASN D C 1
ATOM 17666 O O . ASN D 1 450 ? 18.08104 76.02956 66.98793 1.000 47.89510 450 ASN D O 1
ATOM 17671 N N . ASP D 1 451 ? 17.38546 74.74788 65.25426 1.000 53.08599 451 ASP D N 1
ATOM 17672 C CA . ASP D 1 451 ? 17.89579 75.63198 64.21782 1.000 49.88585 451 ASP D CA 1
ATOM 17673 C C . ASP D 1 451 ? 16.79171 76.62747 63.89688 1.000 52.62838 451 ASP D C 1
ATOM 17674 O O . ASP D 1 451 ? 15.78855 76.28949 63.26078 1.000 51.79299 451 ASP D O 1
ATOM 17679 N N . TYR D 1 452 ? 16.97983 77.85335 64.35574 1.000 51.89511 452 TYR D N 1
ATOM 17680 C CA . TYR D 1 452 ? 16.01090 78.92101 64.20377 1.000 52.36867 452 TYR D CA 1
ATOM 17681 C C . TYR D 1 452 ? 15.98278 79.50962 62.80366 1.000 52.81510 452 TYR D C 1
ATOM 17682 O O . TYR D 1 452 ? 15.09792 80.30891 62.50178 1.000 58.22624 452 TYR D O 1
ATOM 17691 N N . THR D 1 453 ? 16.95197 79.19412 61.96068 1.000 58.46698 453 THR D N 1
ATOM 17692 C CA . THR D 1 453 ? 16.89190 79.70804 60.60555 1.000 55.47288 453 THR D CA 1
ATOM 17693 C C . THR D 1 453 ? 15.96977 78.87534 59.74365 1.000 60.79894 453 THR D C 1
ATOM 17694 O O . THR D 1 453 ? 15.59266 79.32286 58.65446 1.000 66.57344 453 THR D O 1
ATOM 17698 N N . LYS D 1 454 ? 15.58699 77.69064 60.21703 1.000 53.53739 454 LYS D N 1
ATOM 17699 C CA . LYS D 1 454 ? 14.73169 76.80413 59.46000 1.000 51.88326 454 LYS D CA 1
ATOM 17700 C C . LYS D 1 454 ? 13.34526 76.69166 60.06997 1.000 60.88939 454 LYS D C 1
ATOM 17701 O O . LYS D 1 454 ? 12.40707 76.24828 59.39482 1.000 58.48457 454 LYS D O 1
ATOM 17707 N N . ASP D 1 455 ? 13.18712 77.14658 61.30276 1.000 60.89746 455 ASP D N 1
ATOM 17708 C CA . ASP D 1 455 ? 11.88233 77.30471 61.92537 1.000 53.31002 455 ASP D CA 1
ATOM 17709 C C . ASP D 1 455 ? 11.16886 78.47698 61.26924 1.000 55.94702 455 ASP D C 1
ATOM 17710 O O . ASP D 1 455 ? 11.57972 79.63069 61.43415 1.000 56.37137 455 ASP D O 1
ATOM 17715 N N . ILE D 1 456 ? 10.09307 78.18629 60.53571 1.000 62.69240 456 ILE D N 1
ATOM 17716 C CA . ILE D 1 456 ? 9.25579 79.20602 59.90991 1.000 52.83131 456 ILE D CA 1
ATOM 17717 C C . ILE D 1 456 ? 8.01184 79.51539 60.73833 1.000 53.24082 456 ILE D C 1
ATOM 17718 O O . ILE D 1 456 ? 7.16113 80.29823 60.29919 1.000 56.66117 456 ILE D O 1
ATOM 17723 N N . THR D 1 457 ? 7.89736 78.94375 61.93858 1.000 55.05162 457 THR D N 1
ATOM 17724 C CA . THR D 1 457 ? 6.66023 78.93633 62.71762 1.000 52.12923 457 THR D CA 1
ATOM 17725 C C . THR D 1 457 ? 6.68239 79.83915 63.94536 1.000 51.24879 457 THR D C 1
ATOM 17726 O O . THR D 1 457 ? 5.75994 80.63554 64.14518 1.000 52.92140 457 THR D O 1
ATOM 17730 N N . THR D 1 458 ? 7.71171 79.73893 64.78714 1.000 46.92119 458 THR D N 1
ATOM 17731 C CA . THR D 1 458 ? 7.67512 80.40197 66.08895 1.000 48.79634 458 THR D CA 1
ATOM 17732 C C . THR D 1 458 ? 7.87009 81.90811 66.00001 1.000 49.78894 458 THR D C 1
ATOM 17733 O O . THR D 1 458 ? 7.37544 82.63837 66.86675 1.000 48.92016 458 THR D O 1
ATOM 17737 N N . ARG D 1 459 ? 8.58095 82.39573 64.98459 1.000 49.08900 459 ARG D N 1
ATOM 17738 C CA . ARG D 1 459 ? 8.68597 83.83821 64.80189 1.000 47.84649 459 ARG D CA 1
ATOM 17739 C C . ARG D 1 459 ? 7.38260 84.47291 64.32754 1.000 48.27483 459 ARG D C 1
ATOM 17740 O O . ARG D 1 459 ? 7.34184 85.68157 64.08322 1.000 47.95143 459 ARG D O 1
ATOM 17748 N N . THR D 1 460 ? 6.31388 83.70544 64.18155 1.000 44.57611 460 THR D N 1
ATOM 17749 C CA . THR D 1 460 ? 5.05361 84.28462 63.75777 1.000 49.33368 460 THR D CA 1
ATOM 17750 C C . THR D 1 460 ? 4.01509 84.31330 64.88031 1.000 52.52977 460 THR D C 1
ATOM 17751 O O . THR D 1 460 ? 2.85747 84.66349 64.62806 1.000 52.39086 460 THR D O 1
ATOM 17755 N N . MET D 1 461 ? 4.40100 83.98894 66.11704 1.000 50.45113 461 MET D N 1
ATOM 17756 C CA . MET D 1 461 ? 3.47689 84.12833 67.23550 1.000 48.88774 461 MET D CA 1
ATOM 17757 C C . MET D 1 461 ? 3.43728 85.57706 67.71622 1.000 49.34186 461 MET D C 1
ATOM 17758 O O . MET D 1 461 ? 4.29286 86.39521 67.37832 1.000 47.05568 461 MET D O 1
ATOM 17763 N N . ASP D 1 462 ? 2.40691 85.90059 68.50240 1.000 47.74605 462 ASP D N 1
ATOM 17764 C CA . ASP D 1 462 ? 2.25818 87.28189 68.94895 1.000 46.45490 462 ASP D CA 1
ATOM 17765 C C . ASP D 1 462 ? 3.39547 87.69678 69.86890 1.000 54.57049 462 ASP D C 1
ATOM 17766 O O . ASP D 1 462 ? 3.71621 88.88729 69.95407 1.000 56.49283 462 ASP D O 1
ATOM 17771 N N . ILE D 1 463 ? 3.99432 86.73428 70.57279 1.000 54.37449 463 ILE D N 1
ATOM 17772 C CA . ILE D 1 463 ? 5.15493 86.93432 71.43261 1.000 47.80842 463 ILE D CA 1
ATOM 17773 C C . ILE D 1 463 ? 6.05531 85.73531 71.20009 1.000 49.77333 463 ILE D C 1
ATOM 17774 O O . ILE D 1 463 ? 5.57560 84.59764 71.21539 1.000 52.92036 463 ILE D O 1
ATOM 17779 N N . VAL D 1 464 ? 7.34449 85.97258 70.95891 1.000 45.33179 464 VAL D N 1
ATOM 17780 C CA . VAL D 1 464 ? 8.29104 84.88086 70.72428 1.000 48.70292 464 VAL D CA 1
ATOM 17781 C C . VAL D 1 464 ? 8.81990 84.37073 72.06827 1.000 48.63448 464 VAL D C 1
ATOM 17782 O O . VAL D 1 464 ? 9.38991 85.13445 72.85550 1.000 49.84651 464 VAL D O 1
ATOM 17786 N N . CYS D 1 465 ? 8.61590 83.07386 72.32934 1.000 48.24926 465 CYS D N 1
ATOM 17787 C CA . CYS D 1 465 ? 9.04015 82.36382 73.53661 1.000 46.75119 465 CYS D CA 1
ATOM 17788 C C . CYS D 1 465 ? 9.97875 81.24342 73.15684 1.000 44.14698 465 CYS D C 1
ATOM 17789 O O . CYS D 1 465 ? 9.57124 80.32255 72.44048 1.000 48.10138 465 CYS D O 1
ATOM 17792 N N . ILE D 1 466 ? 11.19816 81.24982 73.70395 1.000 36.57033 466 ILE D N 1
ATOM 17793 C CA . ILE D 1 466 ? 12.17781 80.24609 73.32974 1.000 37.77090 466 ILE D CA 1
ATOM 17794 C C . ILE D 1 466 ? 12.74992 79.54073 74.55998 1.000 44.90065 466 ILE D C 1
ATOM 17795 O O . ILE D 1 466 ? 12.90965 80.12333 75.64072 1.000 42.59407 466 ILE D O 1
ATOM 17800 N N . ASN D 1 467 ? 13.05120 78.25833 74.37784 1.000 46.28966 467 ASN D N 1
ATOM 17801 C CA . ASN D 1 467 ? 13.72054 77.42580 75.37736 1.000 42.53058 467 ASN D CA 1
ATOM 17802 C C . ASN D 1 467 ? 15.16343 77.19276 74.94080 1.000 46.24148 467 ASN D C 1
ATOM 17803 O O . ASN D 1 467 ? 15.41972 76.46515 73.97297 1.000 46.01133 467 ASN D O 1
ATOM 17808 N N . ARG D 1 468 ? 16.10565 77.79479 75.65069 1.000 46.24115 468 ARG D N 1
ATOM 17809 C CA . ARG D 1 468 ? 17.51222 77.62530 75.32575 1.000 40.04753 468 ARG D CA 1
ATOM 17810 C C . ARG D 1 468 ? 18.27488 77.09079 76.52666 1.000 43.52036 468 ARG D C 1
ATOM 17811 O O . ARG D 1 468 ? 17.97947 77.40941 77.67955 1.000 42.06107 468 ARG D O 1
ATOM 17819 N N . TYR D 1 469 ? 19.27737 76.28641 76.23833 1.000 44.78482 469 TYR D N 1
ATOM 17820 C CA . TYR D 1 469 ? 20.05724 75.63531 77.26218 1.000 41.73460 469 TYR D CA 1
ATOM 17821 C C . TYR D 1 469 ? 21.53449 75.76296 76.94961 1.000 40.71735 469 TYR D C 1
ATOM 17822 O O . TYR D 1 469 ? 22.31410 74.81993 77.12175 1.000 40.64711 469 TYR D O 1
ATOM 17831 N N . TYR D 1 470 ? 21.92466 76.93314 76.44317 1.000 42.66737 470 TYR D N 1
ATOM 17832 C CA . TYR D 1 470 ? 23.33279 77.21493 76.18957 1.000 44.76290 470 TYR D CA 1
ATOM 17833 C C . TYR D 1 470 ? 24.11447 77.12508 77.48987 1.000 41.81795 470 TYR D C 1
ATOM 17834 O O . TYR D 1 470 ? 23.70861 77.70566 78.49754 1.000 47.63653 470 TYR D O 1
ATOM 17843 N N . GLY D 1 471 ? 25.25666 76.43804 77.45958 1.000 39.81762 471 GLY D N 1
ATOM 17844 C CA . GLY D 1 471 ? 26.05865 76.24670 78.64567 1.000 39.86178 471 GLY D CA 1
ATOM 17845 C C . GLY D 1 471 ? 25.67580 75.04480 79.47952 1.000 42.97769 471 GLY D C 1
ATOM 17846 O O . GLY D 1 471 ? 26.33798 74.78241 80.49506 1.000 43.68770 471 GLY D O 1
ATOM 17847 N N . TRP D 1 472 ? 24.63391 74.30842 79.07824 1.000 38.56848 472 TRP D N 1
ATOM 17848 C CA . TRP D 1 472 ? 24.19910 73.07785 79.72964 1.000 37.77616 472 TRP D CA 1
ATOM 17849 C C . TRP D 1 472 ? 24.21784 71.90744 78.74760 1.000 43.39389 472 TRP D C 1
ATOM 17850 O O . TRP D 1 472 ? 25.15399 71.09987 78.76865 1.000 40.99581 472 TRP D O 1
ATOM 17861 N N . TYR D 1 473 ? 23.17748 71.79388 77.89594 1.000 41.04957 473 TYR D N 1
ATOM 17862 C CA . TYR D 1 473 ? 23.09392 70.68820 76.94425 1.000 39.27654 473 TYR D CA 1
ATOM 17863 C C . TYR D 1 473 ? 24.06414 70.86012 75.76919 1.000 46.43076 473 TYR D C 1
ATOM 17864 O O . TYR D 1 473 ? 24.40256 69.87858 75.09226 1.000 43.32467 473 TYR D O 1
ATOM 17873 N N . ASN D 1 474 ? 24.51406 72.08214 75.51032 1.000 42.27411 474 ASN D N 1
ATOM 17874 C CA . ASN D 1 474 ? 25.53816 72.34411 74.51715 1.000 36.33104 474 ASN D CA 1
ATOM 17875 C C . ASN D 1 474 ? 26.56118 73.28649 75.13985 1.000 39.20682 474 ASN D C 1
ATOM 17876 O O . ASN D 1 474 ? 26.23291 74.06766 76.03605 1.000 38.14708 474 ASN D O 1
ATOM 17881 N N . LEU D 1 475 ? 27.81585 73.18986 74.68670 1.000 37.94486 475 LEU D N 1
ATOM 17882 C CA . LEU D 1 475 ? 28.87026 74.07300 75.17580 1.000 32.37345 475 LEU D CA 1
ATOM 17883 C C . LEU D 1 475 ? 29.01961 73.95779 76.69191 1.000 38.61426 475 LEU D C 1
ATOM 17884 O O . LEU D 1 475 ? 29.00932 74.95005 77.42723 1.000 43.03619 475 LEU D O 1
ATOM 17889 N N . SER D 1 476 ? 29.19497 72.73276 77.16243 1.000 37.28707 476 SER D N 1
ATOM 17890 C CA . SER D 1 476 ? 28.83580 72.41883 78.53979 1.000 42.45969 476 SER D CA 1
ATOM 17891 C C . SER D 1 476 ? 29.85683 72.95341 79.53544 1.000 45.00725 476 SER D C 1
ATOM 17892 O O . SER D 1 476 ? 31.06636 72.74005 79.37772 1.000 50.52050 476 SER D O 1
ATOM 17895 N N . GLY D 1 477 ? 29.37407 73.63074 80.58053 1.000 44.32055 477 GLY D N 1
ATOM 17896 C CA . GLY D 1 477 ? 30.26048 74.11283 81.62314 1.000 41.94938 477 GLY D CA 1
ATOM 17897 C C . GLY D 1 477 ? 31.10504 75.31488 81.26380 1.000 43.13208 477 GLY D C 1
ATOM 17898 O O . GLY D 1 477 ? 31.95386 75.72586 82.06091 1.000 46.31719 477 GLY D O 1
ATOM 17899 N N . ASP D 1 478 ? 30.86822 75.91860 80.10605 1.000 46.26468 478 ASP D N 1
ATOM 17900 C CA . ASP D 1 478 ? 31.66798 77.02541 79.58929 1.000 47.58319 478 ASP D CA 1
ATOM 17901 C C . ASP D 1 478 ? 30.69797 78.17400 79.31858 1.000 49.03139 478 ASP D C 1
ATOM 17902 O O . ASP D 1 478 ? 30.10902 78.28033 78.23892 1.000 51.39482 478 ASP D O 1
ATOM 17907 N N . MET D 1 479 ? 30.55956 79.06284 80.29385 1.000 50.82952 479 MET D N 1
ATOM 17908 C CA . MET D 1 479 ? 29.63365 80.16934 80.12291 1.000 50.08894 479 MET D CA 1
ATOM 17909 C C . MET D 1 479 ? 30.16765 81.22285 79.15786 1.000 50.12597 479 MET D C 1
ATOM 17910 O O . MET D 1 479 ? 29.36584 81.86266 78.46541 1.000 49.79701 479 MET D O 1
ATOM 17915 N N . ASP D 1 480 ? 31.49612 81.40997 79.08562 1.000 45.27600 480 ASP D N 1
ATOM 17916 C CA . ASP D 1 480 ? 32.07561 82.30630 78.08297 1.000 41.54580 480 ASP D CA 1
ATOM 17917 C C . ASP D 1 480 ? 31.52405 81.99227 76.70023 1.000 48.18149 480 ASP D C 1
ATOM 17918 O O . ASP D 1 480 ? 31.05644 82.88300 75.97698 1.000 49.41464 480 ASP D O 1
ATOM 17923 N N . ALA D 1 481 ? 31.54853 80.70919 76.32909 1.000 47.31943 481 ALA D N 1
ATOM 17924 C CA . ALA D 1 481 ? 31.05325 80.29994 75.02175 1.000 44.94829 481 ALA D CA 1
ATOM 17925 C C . ALA D 1 481 ? 29.53796 80.34334 74.95091 1.000 46.14556 481 ALA D C 1
ATOM 17926 O O . ALA D 1 481 ? 28.97213 80.54745 73.86789 1.000 46.19180 481 ALA D O 1
ATOM 17928 N N . ALA D 1 482 ? 28.86211 80.13190 76.08181 1.000 48.44278 482 ALA D N 1
ATOM 17929 C CA . ALA D 1 482 ? 27.40375 80.06459 76.06015 1.000 45.84780 482 ALA D CA 1
ATOM 17930 C C . ALA D 1 482 ? 26.79410 81.42692 75.77770 1.000 40.75599 482 ALA D C 1
ATOM 17931 O O . ALA D 1 482 ? 25.84068 81.52792 75.00263 1.000 43.70101 482 ALA D O 1
ATOM 17933 N N . CYS D 1 483 ? 27.33928 82.49044 76.36792 1.000 40.59070 483 CYS D N 1
ATOM 17934 C CA . CYS D 1 483 ? 26.88838 83.82548 75.99744 1.000 41.88884 483 CYS D CA 1
ATOM 17935 C C . CYS D 1 483 ? 27.19902 84.13371 74.53820 1.000 48.75020 483 CYS D C 1
ATOM 17936 O O . CYS D 1 483 ? 26.42297 84.81424 73.86658 1.000 47.75805 483 CYS D O 1
ATOM 17939 N N . TYR D 1 484 ? 28.35827 83.68647 74.04634 1.000 48.85032 484 TYR D N 1
ATOM 17940 C CA . TYR D 1 484 ? 28.65359 83.85686 72.62934 1.000 41.42733 484 TYR D CA 1
ATOM 17941 C C . TYR D 1 484 ? 27.52609 83.28238 71.78367 1.000 44.22151 484 TYR D C 1
ATOM 17942 O O . TYR D 1 484 ? 26.97979 83.96317 70.90954 1.000 48.18252 484 TYR D O 1
ATOM 17951 N N . GLY D 1 485 ? 27.15158 82.02941 72.05240 1.000 42.90823 485 GLY D N 1
ATOM 17952 C CA . GLY D 1 485 ? 26.12387 81.38496 71.24942 1.000 41.35935 485 GLY D CA 1
ATOM 17953 C C . GLY D 1 485 ? 24.76366 82.03027 71.42622 1.000 43.13361 485 GLY D C 1
ATOM 17954 O O . GLY D 1 485 ? 24.07610 82.33274 70.44638 1.000 44.48795 485 GLY D O 1
ATOM 17955 N N . LEU D 1 486 ? 24.35019 82.23098 72.68232 1.000 40.57588 486 LEU D N 1
ATOM 17956 C CA . LEU D 1 486 ? 23.15280 83.01455 72.95233 1.000 40.22935 486 LEU D CA 1
ATOM 17957 C C . LEU D 1 486 ? 23.19355 84.32804 72.18773 1.000 43.47675 486 LEU D C 1
ATOM 17958 O O . LEU D 1 486 ? 22.18604 84.74889 71.61000 1.000 45.93376 486 LEU D O 1
ATOM 17963 N N . ASN D 1 487 ? 24.35850 84.97593 72.14007 1.000 44.55174 487 ASN D N 1
ATOM 17964 C CA . ASN D 1 487 ? 24.39974 86.30755 71.55795 1.000 44.36182 487 ASN D CA 1
ATOM 17965 C C . ASN D 1 487 ? 24.26038 86.26262 70.04650 1.000 45.91944 487 ASN D C 1
ATOM 17966 O O . ASN D 1 487 ? 23.70418 87.19554 69.45436 1.000 43.37971 487 ASN D O 1
ATOM 17971 N N . GLN D 1 488 ? 24.73053 85.19125 69.40276 1.000 47.63917 488 GLN D N 1
ATOM 17972 C CA . GLN D 1 488 ? 24.55214 85.10434 67.95342 1.000 54.91214 488 GLN D CA 1
ATOM 17973 C C . GLN D 1 488 ? 23.09675 84.82526 67.60624 1.000 46.33976 488 GLN D C 1
ATOM 17974 O O . GLN D 1 488 ? 22.57500 85.37345 66.63173 1.000 44.43915 488 GLN D O 1
ATOM 17980 N N . GLU D 1 489 ? 22.41570 84.00770 68.41478 1.000 46.50700 489 GLU D N 1
ATOM 17981 C CA . GLU D 1 489 ? 20.98995 83.78485 68.19859 1.000 46.42602 489 GLU D CA 1
ATOM 17982 C C . GLU D 1 489 ? 20.15998 85.01606 68.53286 1.000 47.41211 489 GLU D C 1
ATOM 17983 O O . GLU D 1 489 ? 19.11294 85.23927 67.91478 1.000 49.78396 489 GLU D O 1
ATOM 17989 N N . LEU D 1 490 ? 20.59451 85.81964 69.50194 1.000 44.93884 490 LEU D N 1
ATOM 17990 C CA . LEU D 1 490 ? 19.85070 87.02993 69.81921 1.000 45.57585 490 LEU D CA 1
ATOM 17991 C C . LEU D 1 490 ? 19.95232 88.05088 68.68965 1.000 50.51872 490 LEU D C 1
ATOM 17992 O O . LEU D 1 490 ? 18.97339 88.74155 68.38371 1.000 56.20462 490 LEU D O 1
ATOM 17997 N N . ASP D 1 491 ? 21.11295 88.12963 68.02951 1.000 51.03189 491 ASP D N 1
ATOM 17998 C CA . ASP D 1 491 ? 21.25398 88.97988 66.84883 1.000 50.44906 491 ASP D CA 1
ATOM 17999 C C . ASP D 1 491 ? 20.25011 88.60411 65.74658 1.000 54.83032 491 ASP D C 1
ATOM 18000 O O . ASP D 1 491 ? 19.85909 89.45928 64.94151 1.000 54.01778 491 ASP D O 1
ATOM 18005 N N . PHE D 1 492 ? 19.80548 87.34335 65.71018 1.000 51.68009 492 PHE D N 1
ATOM 18006 C CA . PHE D 1 492 ? 18.81094 86.89070 64.74356 1.000 44.36358 492 PHE D CA 1
ATOM 18007 C C . PHE D 1 492 ? 17.39937 87.28865 65.17373 1.000 56.32885 492 PHE D C 1
ATOM 18008 O O . PHE D 1 492 ? 16.54235 87.60001 64.32927 1.000 54.15757 492 PHE D O 1
ATOM 18016 N N . TRP D 1 493 ? 17.12290 87.25784 66.47850 1.000 51.35454 493 TRP D N 1
ATOM 18017 C CA . TRP D 1 493 ? 15.79495 87.63405 66.92716 1.000 50.91499 493 TRP D CA 1
ATOM 18018 C C . TRP D 1 493 ? 15.60784 89.13785 66.90845 1.000 49.19938 493 TRP D C 1
ATOM 18019 O O . TRP D 1 493 ? 14.46790 89.61051 66.86393 1.000 49.91605 493 TRP D O 1
ATOM 18030 N N . ALA D 1 494 ? 16.70153 89.89656 66.93165 1.000 46.56732 494 ALA D N 1
ATOM 18031 C CA . ALA D 1 494 ? 16.57470 91.33998 66.81273 1.000 49.35429 494 ALA D CA 1
ATOM 18032 C C . ALA D 1 494 ? 15.98890 91.72166 65.46297 1.000 53.30613 494 ALA D C 1
ATOM 18033 O O . ALA D 1 494 ? 15.19517 92.66472 65.37236 1.000 51.57497 494 ALA D O 1
ATOM 18035 N N . GLU D 1 495 ? 16.35720 90.98294 64.40633 1.000 56.34774 495 GLU D N 1
ATOM 18036 C CA . GLU D 1 495 ? 15.91094 91.24773 63.03864 1.000 58.55277 495 GLU D CA 1
ATOM 18037 C C . GLU D 1 495 ? 14.42941 90.95165 62.81525 1.000 58.55223 495 GLU D C 1
ATOM 18038 O O . GLU D 1 495 ? 13.87510 91.39979 61.80576 1.000 57.14350 495 GLU D O 1
ATOM 18044 N N . GLN D 1 496 ? 13.77908 90.22773 63.72826 1.000 56.90474 496 GLN D N 1
ATOM 18045 C CA . GLN D 1 496 ? 12.39703 89.80247 63.57081 1.000 53.61156 496 GLN D CA 1
ATOM 18046 C C . GLN D 1 496 ? 11.38377 90.78120 64.15839 1.000 61.15814 496 GLN D C 1
ATOM 18047 O O . GLN D 1 496 ? 10.17738 90.63736 63.90260 1.000 61.46176 496 GLN D O 1
ATOM 18053 N N . HIS D 1 497 ? 11.83451 91.75135 64.95157 1.000 58.89809 497 HIS D N 1
ATOM 18054 C CA . HIS D 1 497 ? 11.01315 92.89426 65.33488 1.000 58.80683 497 HIS D CA 1
ATOM 18055 C C . HIS D 1 497 ? 9.77035 92.48062 66.12166 1.000 63.68741 497 HIS D C 1
ATOM 18056 O O . HIS D 1 497 ? 8.75276 93.17774 66.11238 1.000 62.53098 497 HIS D O 1
ATOM 18063 N N . LYS D 1 498 ? 9.83730 91.34266 66.79434 1.000 64.94899 498 LYS D N 1
ATOM 18064 C CA . LYS D 1 498 ? 8.82323 90.89824 67.72919 1.000 53.98268 498 LYS D CA 1
ATOM 18065 C C . LYS D 1 498 ? 9.35140 90.99716 69.15561 1.000 56.46557 498 LYS D C 1
ATOM 18066 O O . LYS D 1 498 ? 10.56779 91.05447 69.37616 1.000 51.61697 498 LYS D O 1
ATOM 18072 N N . PRO D 1 499 ? 8.46337 91.02082 70.15298 1.000 53.77868 499 PRO D N 1
ATOM 18073 C CA . PRO D 1 499 ? 8.91491 90.86446 71.53331 1.000 49.63798 499 PRO D CA 1
ATOM 18074 C C . PRO D 1 499 ? 9.33118 89.43002 71.79431 1.000 48.95149 499 PRO D C 1
ATOM 18075 O O . PRO D 1 499 ? 8.69174 88.48595 71.32322 1.000 46.78307 499 PRO D O 1
ATOM 18079 N N . VAL D 1 500 ? 10.41307 89.27112 72.56100 1.000 44.71899 500 VAL D N 1
ATOM 18080 C CA . VAL D 1 500 ? 10.98654 87.95393 72.80528 1.000 46.39309 500 VAL D CA 1
ATOM 18081 C C . VAL D 1 500 ? 11.10246 87.71921 74.31129 1.000 45.65850 500 VAL D C 1
ATOM 18082 O O . VAL D 1 500 ? 11.56318 88.59415 75.05865 1.000 46.05767 500 VAL D O 1
ATOM 18086 N N . MET D 1 501 ? 10.66404 86.54355 74.74164 1.000 43.69832 501 MET D N 1
ATOM 18087 C CA . MET D 1 501 ? 10.88763 86.04195 76.08710 1.000 46.68959 501 MET D CA 1
ATOM 18088 C C . MET D 1 501 ? 11.65611 84.72733 76.01502 1.000 45.52190 501 MET D C 1
ATOM 18089 O O . MET D 1 501 ? 11.52424 83.96135 75.05718 1.000 45.92666 501 MET D O 1
ATOM 18094 N N . MET D 1 502 ? 12.48697 84.48382 77.02417 1.000 40.35739 502 MET D N 1
ATOM 18095 C CA . MET D 1 502 ? 13.10439 83.18033 77.22586 1.000 41.05650 502 MET D CA 1
ATOM 18096 C C . MET D 1 502 ? 12.20122 82.37091 78.15193 1.000 45.89962 502 MET D C 1
ATOM 18097 O O . MET D 1 502 ? 12.10070 82.65588 79.35780 1.000 43.59024 502 MET D O 1
ATOM 18102 N N . SER D 1 503 ? 11.54718 81.35757 77.60158 1.000 42.05759 503 SER D N 1
ATOM 18103 C CA . SER D 1 503 ? 10.49313 80.70413 78.36208 1.000 47.99650 503 SER D CA 1
ATOM 18104 C C . SER D 1 503 ? 10.95631 79.46852 79.12364 1.000 47.87400 503 SER D C 1
ATOM 18105 O O . SER D 1 503 ? 10.22955 79.01301 80.01400 1.000 50.79508 503 SER D O 1
ATOM 18108 N N . GLU D 1 504 ? 12.11892 78.90440 78.78836 1.000 44.42231 504 GLU D N 1
ATOM 18109 C CA . GLU D 1 504 ? 12.78574 77.91425 79.63064 1.000 42.75070 504 GLU D CA 1
ATOM 18110 C C . GLU D 1 504 ? 14.29066 78.13559 79.56005 1.000 43.10971 504 GLU D C 1
ATOM 18111 O O . GLU D 1 504 ? 14.81931 78.42452 78.48050 1.000 43.12464 504 GLU D O 1
ATOM 18117 N N . TYR D 1 505 ? 14.96563 78.00107 80.71068 1.000 42.45712 505 TYR D N 1
ATOM 18118 C CA . TYR D 1 505 ? 16.41625 77.83259 80.83985 1.000 43.26514 505 TYR D CA 1
ATOM 18119 C C . TYR D 1 505 ? 16.78590 77.55751 82.29108 1.000 44.09558 505 TYR D C 1
ATOM 18120 O O . TYR D 1 505 ? 16.21910 78.14977 83.21552 1.000 44.82110 505 TYR D O 1
ATOM 18129 N N . GLY D 1 506 ? 17.72845 76.65078 82.47845 1.000 38.39254 506 GLY D N 1
ATOM 18130 C CA . GLY D 1 506 ? 18.11917 76.29183 83.82187 1.000 40.67223 506 GLY D CA 1
ATOM 18131 C C . GLY D 1 506 ? 19.22319 75.27276 83.75537 1.000 44.43132 506 GLY D C 1
ATOM 18132 O O . GLY D 1 506 ? 19.70554 74.91795 82.67817 1.000 44.64813 506 GLY D O 1
ATOM 18133 N N . ALA D 1 507 ? 19.61084 74.78944 84.93019 1.000 44.56247 507 ALA D N 1
ATOM 18134 C CA . ALA D 1 507 ? 20.71192 73.84406 85.02994 1.000 41.92936 507 ALA D CA 1
ATOM 18135 C C . ALA D 1 507 ? 20.49063 72.97013 86.25089 1.000 45.97846 507 ALA D C 1
ATOM 18136 O O . ALA D 1 507 ? 20.19201 73.47682 87.33821 1.000 45.79636 507 ALA D O 1
ATOM 18138 N N . ASP D 1 508 ? 20.63783 71.66246 86.05955 1.000 46.99101 508 ASP D N 1
ATOM 18139 C CA . ASP D 1 508 ? 20.43817 70.72153 87.14540 1.000 44.11555 508 ASP D CA 1
ATOM 18140 C C . ASP D 1 508 ? 21.43350 71.01623 88.26619 1.000 44.01835 508 ASP D C 1
ATOM 18141 O O . ASP D 1 508 ? 22.63255 71.17483 88.02499 1.000 40.01073 508 ASP D O 1
ATOM 18146 N N . THR D 1 509 ? 20.91157 71.11290 89.48479 1.000 39.30331 509 THR D N 1
ATOM 18147 C CA . THR D 1 509 ? 21.66454 71.56419 90.64359 1.000 32.15270 509 THR D CA 1
ATOM 18148 C C . THR D 1 509 ? 21.20508 70.70905 91.81538 1.000 38.61276 509 THR D C 1
ATOM 18149 O O . THR D 1 509 ? 20.04288 70.78615 92.21008 1.000 45.45465 509 THR D O 1
ATOM 18153 N N . VAL D 1 510 ? 22.08154 69.85959 92.33031 1.000 39.02189 510 VAL D N 1
ATOM 18154 C CA . VAL D 1 510 ? 21.74413 69.07025 93.51559 1.000 43.33981 510 VAL D CA 1
ATOM 18155 C C . VAL D 1 510 ? 21.99171 69.90618 94.76867 1.000 40.13535 510 VAL D C 1
ATOM 18156 O O . VAL D 1 510 ? 23.02805 70.56450 94.90268 1.000 44.16192 510 VAL D O 1
ATOM 18160 N N . ALA D 1 511 ? 21.02169 69.92565 95.67066 1.000 41.64563 511 ALA D N 1
ATOM 18161 C CA . ALA D 1 511 ? 21.17185 70.74283 96.86821 1.000 48.00460 511 ALA D CA 1
ATOM 18162 C C . ALA D 1 511 ? 22.35670 70.25042 97.67827 1.000 37.50003 511 ALA D C 1
ATOM 18163 O O . ALA D 1 511 ? 22.44686 69.06875 98.01965 1.000 37.72538 511 ALA D O 1
ATOM 18165 N N . GLY D 1 512 ? 23.27672 71.14598 97.95699 1.000 38.65743 512 GLY D N 1
ATOM 18166 C CA . GLY D 1 512 ? 24.41111 70.82906 98.80301 1.000 47.44547 512 GLY D CA 1
ATOM 18167 C C . GLY D 1 512 ? 25.68912 70.45743 98.07104 1.000 41.76620 512 GLY D C 1
ATOM 18168 O O . GLY D 1 512 ? 26.74272 70.45575 98.69257 1.000 42.31557 512 GLY D O 1
ATOM 18169 N N . LEU D 1 513 ? 25.61857 70.09478 96.78732 1.000 42.11181 513 LEU D N 1
ATOM 18170 C CA . LEU D 1 513 ? 26.81188 70.11429 95.95594 1.000 38.56471 513 LEU D CA 1
ATOM 18171 C C . LEU D 1 513 ? 27.31165 71.54108 95.83093 1.000 39.54034 513 LEU D C 1
ATOM 18172 O O . LEU D 1 513 ? 26.68122 72.37258 95.18064 1.000 41.41173 513 LEU D O 1
ATOM 18177 N N . HIS D 1 514 ? 28.43251 71.84203 96.44996 1.000 38.46217 514 HIS D N 1
ATOM 18178 C CA . HIS D 1 514 ? 29.08202 73.11788 96.25152 1.000 37.86969 514 HIS D CA 1
ATOM 18179 C C . HIS D 1 514 ? 30.43281 72.86645 95.59398 1.000 35.49852 514 HIS D C 1
ATOM 18180 O O . HIS D 1 514 ? 31.02199 71.79496 95.74768 1.000 31.80496 514 HIS D O 1
ATOM 18187 N N . THR D 1 515 ? 30.88312 73.84017 94.80927 1.000 34.06502 515 THR D N 1
ATOM 18188 C CA . THR D 1 515 ? 32.22976 73.86587 94.25601 1.000 36.11087 515 THR D CA 1
ATOM 18189 C C . THR D 1 515 ? 32.64380 75.32626 94.20736 1.000 38.42304 515 THR D C 1
ATOM 18190 O O . THR D 1 515 ? 31.82687 76.18994 93.88975 1.000 44.96785 515 THR D O 1
ATOM 18194 N N . ALA D 1 516 ? 33.89515 75.60567 94.56468 1.000 38.90038 516 ALA D N 1
ATOM 18195 C CA . ALA D 1 516 ? 34.41596 76.95487 94.37139 1.000 46.84288 516 ALA D CA 1
ATOM 18196 C C . ALA D 1 516 ? 34.23288 77.40073 92.92157 1.000 46.36442 516 ALA D C 1
ATOM 18197 O O . ALA D 1 516 ? 33.65053 78.46098 92.64552 1.000 44.42563 516 ALA D O 1
ATOM 18199 N N . GLY D 1 517 ? 34.70856 76.58405 91.98129 1.000 38.92585 517 GLY D N 1
ATOM 18200 C CA . GLY D 1 517 ? 34.75102 76.93783 90.58779 1.000 38.89086 517 GLY D CA 1
ATOM 18201 C C . GLY D 1 517 ? 33.48715 76.70819 89.80286 1.000 43.28113 517 GLY D C 1
ATOM 18202 O O . GLY D 1 517 ? 33.54127 76.77039 88.57405 1.000 47.93445 517 GLY D O 1
ATOM 18203 N N . ALA D 1 518 ? 32.36734 76.40763 90.46557 1.000 41.20232 518 ALA D N 1
ATOM 18204 C CA . ALA D 1 518 ? 31.04683 76.42137 89.84948 1.000 38.75248 518 ALA D CA 1
ATOM 18205 C C . ALA D 1 518 ? 30.97858 75.44912 88.66975 1.000 39.98534 518 ALA D C 1
ATOM 18206 O O . ALA D 1 518 ? 30.78863 75.82726 87.51057 1.000 44.76802 518 ALA D O 1
ATOM 18208 N N . GLU D 1 519 ? 31.14983 74.17896 88.98524 1.000 39.45191 519 GLU D N 1
ATOM 18209 C CA . GLU D 1 519 ? 31.02968 73.14904 87.97531 1.000 37.26865 519 GLU D CA 1
ATOM 18210 C C . GLU D 1 519 ? 29.60547 72.60411 87.95487 1.000 44.79434 519 GLU D C 1
ATOM 18211 O O . GLU D 1 519 ? 28.80511 72.85018 88.86377 1.000 46.22842 519 GLU D O 1
ATOM 18217 N N . MET D 1 520 ? 29.27752 71.90996 86.86204 1.000 49.85344 520 MET D N 1
ATOM 18218 C CA . MET D 1 520 ? 27.90020 71.51083 86.59384 1.000 39.59913 520 MET D CA 1
ATOM 18219 C C . MET D 1 520 ? 27.37100 70.63916 87.72835 1.000 41.31109 520 MET D C 1
ATOM 18220 O O . MET D 1 520 ? 28.08125 69.77037 88.24618 1.000 41.93644 520 MET D O 1
ATOM 18225 N N . PHE D 1 521 ? 26.12705 70.91293 88.13026 1.000 40.94803 521 PHE D N 1
ATOM 18226 C CA . PHE D 1 521 ? 25.29583 70.26992 89.16906 1.000 39.98038 521 PHE D CA 1
ATOM 18227 C C . PHE D 1 521 ? 25.49670 70.90030 90.52892 1.000 37.51616 521 PHE D C 1
ATOM 18228 O O . PHE D 1 521 ? 24.88343 70.47232 91.48271 1.000 41.12195 521 PHE D O 1
ATOM 18236 N N . SER D 1 522 ? 26.33303 71.89885 90.64032 1.000 42.37313 522 SER D N 1
ATOM 18237 C CA . SER D 1 522 ? 26.54407 72.52392 91.92152 1.000 40.72884 522 SER D CA 1
ATOM 18238 C C . SER D 1 522 ? 25.73898 73.81692 91.96055 1.000 39.81279 522 SER D C 1
ATOM 18239 O O . SER D 1 522 ? 25.39994 74.40122 90.92907 1.000 37.42197 522 SER D O 1
ATOM 18242 N N . GLU D 1 523 ? 25.37715 74.20819 93.17680 1.000 44.29599 523 GLU D N 1
ATOM 18243 C CA . GLU D 1 523 ? 24.63809 75.44401 93.38049 1.000 43.30560 523 GLU D CA 1
ATOM 18244 C C . GLU D 1 523 ? 25.36048 76.62944 92.75178 1.000 40.70780 523 GLU D C 1
ATOM 18245 O O . GLU D 1 523 ? 24.73301 77.48822 92.13138 1.000 44.98464 523 GLU D O 1
ATOM 18251 N N . GLU D 1 524 ? 26.67859 76.68767 92.87047 1.000 38.76371 524 GLU D N 1
ATOM 18252 C CA . GLU D 1 524 ? 27.37224 77.86900 92.36720 1.000 39.44984 524 GLU D CA 1
ATOM 18253 C C . GLU D 1 524 ? 27.28830 77.98550 90.84332 1.000 40.34640 524 GLU D C 1
ATOM 18254 O O . GLU D 1 524 ? 27.32965 79.09770 90.29713 1.000 35.66930 524 GLU D O 1
ATOM 18260 N N . PHE D 1 525 ? 27.17708 76.85998 90.13873 1.000 38.92917 525 PHE D N 1
ATOM 18261 C CA . PHE D 1 525 ? 27.05103 76.94396 88.69302 1.000 37.76162 525 PHE D CA 1
ATOM 18262 C C . PHE D 1 525 ? 25.65278 77.41127 88.27967 1.000 42.79416 525 PHE D C 1
ATOM 18263 O O . PHE D 1 525 ? 25.51065 78.12415 87.27651 1.000 38.82728 525 PHE D O 1
ATOM 18271 N N . GLN D 1 526 ? 24.61131 77.03366 89.03411 1.000 41.52197 526 GLN D N 1
ATOM 18272 C CA . GLN D 1 526 ? 23.28493 77.59671 88.78534 1.000 35.85667 526 GLN D CA 1
ATOM 18273 C C . GLN D 1 526 ? 23.32100 79.12013 88.85849 1.000 38.77808 526 GLN D C 1
ATOM 18274 O O . GLN D 1 526 ? 22.83741 79.80181 87.94595 1.000 40.23622 526 GLN D O 1
ATOM 18280 N N . VAL D 1 527 ? 23.91869 79.67353 89.92539 1.000 36.00167 527 VAL D N 1
ATOM 18281 C CA . VAL D 1 527 ? 24.09406 81.12837 90.03091 1.000 36.62850 527 VAL D CA 1
ATOM 18282 C C . VAL D 1 527 ? 24.77605 81.68273 88.78495 1.000 40.87258 527 VAL D C 1
ATOM 18283 O O . VAL D 1 527 ? 24.33842 82.68750 88.20789 1.000 39.23887 527 VAL D O 1
ATOM 18287 N N . GLU D 1 528 ? 25.89745 81.06372 88.38700 1.000 40.86197 528 GLU D N 1
ATOM 18288 C CA . GLU D 1 528 ? 26.63841 81.54925 87.22611 1.000 43.49872 528 GLU D CA 1
ATOM 18289 C C . GLU D 1 528 ? 25.78572 81.47107 85.96568 1.000 45.21119 528 GLU D C 1
ATOM 18290 O O . GLU D 1 528 ? 25.77092 82.40926 85.16159 1.000 48.57430 528 GLU D O 1
ATOM 18296 N N . PHE D 1 529 ? 25.08335 80.34674 85.76963 1.000 41.69079 529 PHE D N 1
ATOM 18297 C CA . PHE D 1 529 ? 24.29388 80.14120 84.55448 1.000 43.44929 529 PHE D CA 1
ATOM 18298 C C . PHE D 1 529 ? 23.24002 81.24079 84.38113 1.000 48.04803 529 PHE D C 1
ATOM 18299 O O . PHE D 1 529 ? 23.07356 81.78630 83.27952 1.000 46.67264 529 PHE D O 1
ATOM 18307 N N . TYR D 1 530 ? 22.53673 81.60128 85.46313 1.000 42.50678 530 TYR D N 1
ATOM 18308 C CA . TYR D 1 530 ? 21.58709 82.70225 85.37504 1.000 41.58451 530 TYR D CA 1
ATOM 18309 C C . TYR D 1 530 ? 22.30824 84.04490 85.29724 1.000 41.91452 530 TYR D C 1
ATOM 18310 O O . TYR D 1 530 ? 22.03378 84.84210 84.39493 1.000 43.16894 530 TYR D O 1
ATOM 18319 N N . ARG D 1 531 ? 23.26195 84.30893 86.20205 1.000 40.08278 531 ARG D N 1
ATOM 18320 C CA . ARG D 1 531 ? 23.86408 85.64416 86.22566 1.000 42.84263 531 ARG D CA 1
ATOM 18321 C C . ARG D 1 531 ? 24.47909 86.01177 84.87699 1.000 46.28323 531 ARG D C 1
ATOM 18322 O O . ARG D 1 531 ? 24.32467 87.14818 84.40851 1.000 45.76321 531 ARG D O 1
ATOM 18330 N N . ARG D 1 532 ? 25.14271 85.04705 84.22232 1.000 46.18374 532 ARG D N 1
ATOM 18331 C CA . ARG D 1 532 ? 25.82551 85.29486 82.95305 1.000 39.31535 532 ARG D CA 1
ATOM 18332 C C . ARG D 1 532 ? 24.83830 85.52185 81.81681 1.000 47.89875 532 ARG D C 1
ATOM 18333 O O . ARG D 1 532 ? 24.93626 86.51808 81.08764 1.000 46.65390 532 ARG D O 1
ATOM 18341 N N . LEU D 1 533 ? 23.89318 84.59402 81.63287 1.000 47.93828 533 LEU D N 1
ATOM 18342 C CA . LEU D 1 533 ? 22.91032 84.75213 80.56714 1.000 46.50877 533 LEU D CA 1
ATOM 18343 C C . LEU D 1 533 ? 22.05378 85.99550 80.79646 1.000 44.76460 533 LEU D C 1
ATOM 18344 O O . LEU D 1 533 ? 21.86162 86.80426 79.87918 1.000 46.49193 533 LEU D O 1
ATOM 18349 N N . ASP D 1 534 ? 21.57003 86.19101 82.03372 1.000 45.48535 534 ASP D N 1
ATOM 18350 C CA . ASP D 1 534 ? 20.74766 87.36119 82.34756 1.000 44.76963 534 ASP D CA 1
ATOM 18351 C C . ASP D 1 534 ? 21.45662 88.67454 82.04046 1.000 45.22037 534 ASP D C 1
ATOM 18352 O O . ASP D 1 534 ? 20.79077 89.69728 81.87348 1.000 52.22424 534 ASP D O 1
ATOM 18357 N N . ALA D 1 535 ? 22.78417 88.68053 81.93708 1.000 45.32034 535 ALA D N 1
ATOM 18358 C CA . ALA D 1 535 ? 23.46767 89.93769 81.65945 1.000 45.83844 535 ALA D CA 1
ATOM 18359 C C . ALA D 1 535 ? 23.30265 90.34470 80.20184 1.000 46.49909 535 ALA D C 1
ATOM 18360 O O . ALA D 1 535 ? 23.29360 91.54281 79.88309 1.000 44.79843 535 ALA D O 1
ATOM 18362 N N . GLU D 1 536 ? 23.16307 89.36115 79.31386 1.000 45.20074 536 GLU D N 1
ATOM 18363 C CA . GLU D 1 536 ? 22.97032 89.64584 77.90378 1.000 43.97297 536 GLU D CA 1
ATOM 18364 C C . GLU D 1 536 ? 21.51493 89.98492 77.59194 1.000 48.09362 536 GLU D C 1
ATOM 18365 O O . GLU D 1 536 ? 21.25668 90.80552 76.69752 1.000 45.90135 536 GLU D O 1
ATOM 18371 N N . PHE D 1 537 ? 20.55929 89.37637 78.32028 1.000 49.03347 537 PHE D N 1
ATOM 18372 C CA . PHE D 1 537 ? 19.14265 89.72069 78.15052 1.000 43.53671 537 PHE D CA 1
ATOM 18373 C C . PHE D 1 537 ? 18.94074 91.21836 78.27264 1.000 46.03955 537 PHE D C 1
ATOM 18374 O O . PHE D 1 537 ? 18.12857 91.81189 77.54984 1.000 42.97673 537 PHE D O 1
ATOM 18382 N N . ASP D 1 538 ? 19.67098 91.84414 79.19732 1.000 43.98211 538 ASP D N 1
ATOM 18383 C CA . ASP D 1 538 ? 19.42975 93.23731 79.51860 1.000 45.97939 538 ASP D CA 1
ATOM 18384 C C . ASP D 1 538 ? 20.00435 94.18759 78.48425 1.000 51.29610 538 ASP D C 1
ATOM 18385 O O . ASP D 1 538 ? 19.61997 95.35948 78.46090 1.000 54.69744 538 ASP D O 1
ATOM 18390 N N . LYS D 1 539 ? 20.88767 93.72004 77.61072 1.000 47.17790 539 LYS D N 1
ATOM 18391 C CA . LYS D 1 539 ? 21.43121 94.64409 76.62816 1.000 53.97981 539 LYS D CA 1
ATOM 18392 C C . LYS D 1 539 ? 20.46551 94.91641 75.47653 1.000 49.55228 539 LYS D C 1
ATOM 18393 O O . LYS D 1 539 ? 20.74082 95.78676 74.64215 1.000 49.09293 539 LYS D O 1
ATOM 18399 N N . ARG D 1 540 ? 19.33212 94.22782 75.41943 1.000 44.51736 540 ARG D N 1
ATOM 18400 C CA . ARG D 1 540 ? 18.52256 94.20289 74.20862 1.000 47.79971 540 ARG D CA 1
ATOM 18401 C C . ARG D 1 540 ? 17.07719 94.60100 74.48522 1.000 52.89778 540 ARG D C 1
ATOM 18402 O O . ARG D 1 540 ? 16.38983 93.92283 75.28308 1.000 54.05393 540 ARG D O 1
ATOM 18410 N N . PRO D 1 541 ? 16.56046 95.65844 73.83602 1.000 46.59555 541 PRO D N 1
ATOM 18411 C CA . PRO D 1 541 ? 15.32674 96.29841 74.32310 1.000 49.27049 541 PRO D CA 1
ATOM 18412 C C . PRO D 1 541 ? 14.05181 95.54171 74.00675 1.000 49.36107 541 PRO D C 1
ATOM 18413 O O . PRO D 1 541 ? 13.00739 95.86580 74.58600 1.000 47.11527 541 PRO D O 1
ATOM 18417 N N . TRP D 1 542 ? 14.11157 94.56531 73.10523 1.000 49.85521 542 TRP D N 1
ATOM 18418 C CA . TRP D 1 542 ? 12.98839 93.74079 72.68542 1.000 46.36911 542 TRP D CA 1
ATOM 18419 C C . TRP D 1 542 ? 12.86698 92.45138 73.49170 1.000 48.81114 542 TRP D C 1
ATOM 18420 O O . TRP D 1 542 ? 11.95301 91.65560 73.23433 1.000 48.99467 542 TRP D O 1
ATOM 18431 N N . PHE D 1 543 ? 13.77797 92.21220 74.43769 1.000 45.69655 543 PHE D N 1
ATOM 18432 C CA . PHE D 1 543 ? 13.71232 91.04469 75.30995 1.000 45.07018 543 PHE D CA 1
ATOM 18433 C C . PHE D 1 543 ? 12.88893 91.42008 76.53876 1.000 45.58016 543 PHE D C 1
ATOM 18434 O O . PHE D 1 543 ? 13.35847 92.17662 77.39713 1.000 41.91634 543 PHE D O 1
ATOM 18442 N N . VAL D 1 544 ? 11.66158 90.89891 76.62313 1.000 41.35367 544 VAL D N 1
ATOM 18443 C CA . VAL D 1 544 ? 10.66112 91.44880 77.53484 1.000 44.48548 544 VAL D CA 1
ATOM 18444 C C . VAL D 1 544 ? 10.32784 90.52945 78.70143 1.000 45.67092 544 VAL D C 1
ATOM 18445 O O . VAL D 1 544 ? 9.46566 90.88685 79.50415 1.000 44.48221 544 VAL D O 1
ATOM 18449 N N . GLY D 1 545 ? 10.97132 89.37525 78.83643 1.000 48.42389 545 GLY D N 1
ATOM 18450 C CA . GLY D 1 545 ? 10.63432 88.47498 79.93205 1.000 40.61117 545 GLY D CA 1
ATOM 18451 C C . GLY D 1 545 ? 11.51551 87.24323 79.94804 1.000 39.86585 545 GLY D C 1
ATOM 18452 O O . GLY D 1 545 ? 12.12945 86.86641 78.94438 1.000 41.30034 545 GLY D O 1
ATOM 18453 N N . GLU D 1 546 ? 11.56543 86.62020 81.11611 1.000 39.75497 546 GLU D N 1
ATOM 18454 C CA . GLU D 1 546 ? 12.38127 85.43446 81.33620 1.000 42.62220 546 GLU D CA 1
ATOM 18455 C C . GLU D 1 546 ? 11.59786 84.51963 82.26338 1.000 40.24041 546 GLU D C 1
ATOM 18456 O O . GLU D 1 546 ? 11.04431 84.99190 83.26060 1.000 38.96075 546 GLU D O 1
ATOM 18462 N N . PHE D 1 547 ? 11.52078 83.23008 81.92188 1.000 39.42416 547 PHE D N 1
ATOM 18463 C CA . PHE D 1 547 ? 10.81628 82.23337 82.73397 1.000 47.32149 547 PHE D CA 1
ATOM 18464 C C . PHE D 1 547 ? 11.80241 81.11910 83.05911 1.000 42.38947 547 PHE D C 1
ATOM 18465 O O . PHE D 1 547 ? 12.17254 80.34222 82.17423 1.000 44.47109 547 PHE D O 1
ATOM 18473 N N . VAL D 1 548 ? 12.19502 81.00288 84.30880 1.000 40.94393 548 VAL D N 1
ATOM 18474 C CA . VAL D 1 548 ? 13.18047 79.98551 84.65796 1.000 44.30151 548 VAL D CA 1
ATOM 18475 C C . VAL D 1 548 ? 12.50931 78.61854 84.73335 1.000 44.94085 548 VAL D C 1
ATOM 18476 O O . VAL D 1 548 ? 11.33082 78.47394 85.09127 1.000 39.51606 548 VAL D O 1
ATOM 18480 N N . TRP D 1 549 ? 13.28532 77.60580 84.36656 1.000 47.60286 549 TRP D N 1
ATOM 18481 C CA . TRP D 1 549 ? 12.93331 76.20585 84.54284 1.000 44.70673 549 TRP D CA 1
ATOM 18482 C C . TRP D 1 549 ? 13.88205 75.62282 85.58511 1.000 37.43665 549 TRP D C 1
ATOM 18483 O O . TRP D 1 549 ? 15.09981 75.64904 85.38974 1.000 41.68819 549 TRP D O 1
ATOM 18494 N N . ASN D 1 550 ? 13.33801 75.10656 86.68714 1.000 37.05744 550 ASN D N 1
ATOM 18495 C CA . ASN D 1 550 ? 11.90240 75.09904 87.00215 1.000 41.07178 550 ASN D CA 1
ATOM 18496 C C . ASN D 1 550 ? 11.73262 75.77691 88.33772 1.000 37.27446 550 ASN D C 1
ATOM 18497 O O . ASN D 1 550 ? 12.70964 76.07116 88.99774 1.000 44.17582 550 ASN D O 1
ATOM 18502 N N . PHE D 1 551 ? 10.49193 76.02757 88.73331 1.000 39.17700 551 PHE D N 1
ATOM 18503 C CA . PHE D 1 551 ? 10.23476 76.53521 90.07715 1.000 41.96310 551 PHE D CA 1
ATOM 18504 C C . PHE D 1 551 ? 10.79534 75.59603 91.13948 1.000 34.70393 551 PHE D C 1
ATOM 18505 O O . PHE D 1 551 ? 11.38055 76.05261 92.12442 1.000 37.75624 551 PHE D O 1
ATOM 18513 N N . ALA D 1 552 ? 10.64278 74.28480 90.94425 1.000 31.97526 552 ALA D N 1
ATOM 18514 C CA . ALA D 1 552 ? 10.97101 73.29132 91.95093 1.000 33.65818 552 ALA D CA 1
ATOM 18515 C C . ALA D 1 552 ? 11.32136 71.97313 91.27658 1.000 30.10400 552 ALA D C 1
ATOM 18516 O O . ALA D 1 552 ? 10.78609 71.64479 90.22016 1.000 33.88644 552 ALA D O 1
ATOM 18518 N N . ASP D 1 553 ? 12.21852 71.21754 91.89934 1.000 31.07845 553 ASP D N 1
ATOM 18519 C CA . ASP D 1 553 ? 12.49570 69.86187 91.44460 1.000 35.56929 553 ASP D CA 1
ATOM 18520 C C . ASP D 1 553 ? 11.19567 69.08093 91.31940 1.000 33.53771 553 ASP D C 1
ATOM 18521 O O . ASP D 1 553 ? 10.30377 69.19744 92.15752 1.000 40.79376 553 ASP D O 1
ATOM 18526 N N . TYR D 1 554 ? 11.08080 68.28337 90.26532 1.000 39.39441 554 TYR D N 1
ATOM 18527 C CA . TYR D 1 554 ? 9.90086 67.45328 90.05014 1.000 35.11025 554 TYR D CA 1
ATOM 18528 C C . TYR D 1 554 ? 10.32540 66.05895 89.61666 1.000 37.90279 554 TYR D C 1
ATOM 18529 O O . TYR D 1 554 ? 11.43553 65.85144 89.10563 1.000 39.09071 554 TYR D O 1
ATOM 18538 N N . ASP D 1 555 ? 9.42095 65.10410 89.80430 1.000 31.45661 555 ASP D N 1
ATOM 18539 C CA . ASP D 1 555 ? 9.71258 63.73155 89.42418 1.000 34.43148 555 ASP D CA 1
ATOM 18540 C C . ASP D 1 555 ? 9.75641 63.55397 87.90587 1.000 39.30668 555 ASP D C 1
ATOM 18541 O O . ASP D 1 555 ? 9.36721 64.42346 87.12796 1.000 41.77195 555 ASP D O 1
ATOM 18546 N N . THR D 1 556 ? 10.22016 62.38198 87.48882 1.000 43.21856 556 THR D N 1
ATOM 18547 C CA . THR D 1 556 ? 10.46603 62.09031 86.07826 1.000 38.20904 556 THR D CA 1
ATOM 18548 C C . THR D 1 556 ? 10.72312 60.59303 85.96956 1.000 40.73820 556 THR D C 1
ATOM 18549 O O . THR D 1 556 ? 10.94730 59.91802 86.97842 1.000 44.78805 556 THR D O 1
ATOM 18553 N N . VAL D 1 557 ? 10.67447 60.06355 84.75193 1.000 36.61345 557 VAL D N 1
ATOM 18554 C CA . VAL D 1 557 ? 10.82214 58.61531 84.64679 1.000 42.36445 557 VAL D CA 1
ATOM 18555 C C . VAL D 1 557 ? 12.30070 58.23356 84.59898 1.000 47.67958 557 VAL D C 1
ATOM 18556 O O . VAL D 1 557 ? 13.16589 58.98325 84.11820 1.000 46.76616 557 VAL D O 1
ATOM 18560 N N . GLN D 1 558 ? 12.59694 57.05319 85.14304 1.000 46.69004 558 GLN D N 1
ATOM 18561 C CA . GLN D 1 558 ? 13.98035 56.66403 85.33073 1.000 41.64305 558 GLN D CA 1
ATOM 18562 C C . GLN D 1 558 ? 14.70652 56.56864 83.99757 1.000 41.77170 558 GLN D C 1
ATOM 18563 O O . GLN D 1 558 ? 14.30291 55.82684 83.09539 1.000 43.87154 558 GLN D O 1
ATOM 18569 N N . GLY D 1 559 ? 15.74685 57.38721 83.87445 1.000 47.37779 559 GLY D N 1
ATOM 18570 C CA . GLY D 1 559 ? 16.76986 57.25822 82.86577 1.000 47.08179 559 GLY D CA 1
ATOM 18571 C C . GLY D 1 559 ? 18.07905 57.82669 83.38171 1.000 41.59222 559 GLY D C 1
ATOM 18572 O O . GLY D 1 559 ? 18.11099 58.55755 84.37826 1.000 45.87182 559 GLY D O 1
ATOM 18573 N N . PRO D 1 560 ? 19.18019 57.53396 82.70024 1.000 41.74922 560 PRO D N 1
ATOM 18574 C CA . PRO D 1 560 ? 20.49384 57.88779 83.24636 1.000 41.78705 560 PRO D CA 1
ATOM 18575 C C . PRO D 1 560 ? 20.81678 59.36345 83.13127 1.000 42.27763 560 PRO D C 1
ATOM 18576 O O . PRO D 1 560 ? 21.95403 59.77457 83.39191 1.000 45.03553 560 PRO D O 1
ATOM 18580 N N . MET D 1 561 ? 19.83538 60.17817 82.76677 1.000 35.37699 561 MET D N 1
ATOM 18581 C CA . MET D 1 561 ? 20.07513 61.60624 82.66631 1.000 36.18242 561 MET D CA 1
ATOM 18582 C C . MET D 1 561 ? 19.26843 62.40437 83.66580 1.000 41.54198 561 MET D C 1
ATOM 18583 O O . MET D 1 561 ? 19.31051 63.64087 83.63873 1.000 44.52718 561 MET D O 1
ATOM 18588 N N . ARG D 1 562 ? 18.55242 61.73280 84.55504 1.000 34.69067 562 ARG D N 1
ATOM 18589 C CA . ARG D 1 562 ? 17.61081 62.38551 85.44527 1.000 36.17993 562 ARG D CA 1
ATOM 18590 C C . ARG D 1 562 ? 17.87650 61.80043 86.82527 1.000 43.23821 562 ARG D C 1
ATOM 18591 O O . ARG D 1 562 ? 17.53301 60.64637 87.09301 1.000 42.59055 562 ARG D O 1
ATOM 18599 N N . VAL D 1 563 ? 18.53051 62.59407 87.67250 1.000 41.44263 563 VAL D N 1
ATOM 18600 C CA . VAL D 1 563 ? 18.95222 62.16133 88.99509 1.000 43.35477 563 VAL D CA 1
ATOM 18601 C C . VAL D 1 563 ? 17.74000 62.11616 89.91465 1.000 44.25916 563 VAL D C 1
ATOM 18602 O O . VAL D 1 563 ? 17.48503 63.06447 90.67240 1.000 43.03434 563 VAL D O 1
ATOM 18606 N N . ASP D 1 564 ? 16.98544 61.02134 89.85390 1.000 42.15199 564 ASP D N 1
ATOM 18607 C CA . ASP D 1 564 ? 15.77124 60.87807 90.65314 1.000 45.51686 564 ASP D CA 1
ATOM 18608 C C . ASP D 1 564 ? 14.84224 62.06393 90.42076 1.000 49.54354 564 ASP D C 1
ATOM 18609 O O . ASP D 1 564 ? 14.40182 62.74929 91.34939 1.000 49.56677 564 ASP D O 1
ATOM 18614 N N . GLY D 1 565 ? 14.57270 62.32497 89.15404 1.000 43.52881 565 GLY D N 1
ATOM 18615 C CA . GLY D 1 565 ? 13.78273 63.47236 88.77623 1.000 38.31593 565 GLY D CA 1
ATOM 18616 C C . GLY D 1 565 ? 14.62625 64.46962 88.01428 1.000 38.57954 565 GLY D C 1
ATOM 18617 O O . GLY D 1 565 ? 15.78435 64.23264 87.68196 1.000 43.71102 565 GLY D O 1
ATOM 18618 N N . ASN D 1 566 ? 14.00172 65.58777 87.71529 1.000 42.21299 566 ASN D N 1
ATOM 18619 C CA . ASN D 1 566 ? 14.67169 66.71663 87.09955 1.000 40.11297 566 ASN D CA 1
ATOM 18620 C C . ASN D 1 566 ? 15.05411 67.66953 88.22082 1.000 45.47885 566 ASN D C 1
ATOM 18621 O O . ASN D 1 566 ? 14.24827 67.92565 89.12798 1.000 46.15524 566 ASN D O 1
ATOM 18626 N N . LYS D 1 567 ? 16.28643 68.17197 88.17934 1.000 42.80278 567 LYS D N 1
ATOM 18627 C CA . LYS D 1 567 ? 16.81398 68.92966 89.30606 1.000 40.12938 567 LYS D CA 1
ATOM 18628 C C . LYS D 1 567 ? 17.18329 70.34827 88.91954 1.000 40.13952 567 LYS D C 1
ATOM 18629 O O . LYS D 1 567 ? 18.04004 70.96401 89.56322 1.000 40.68145 567 LYS D O 1
ATOM 18635 N N . LYS D 1 568 ? 16.55620 70.87966 87.88439 1.000 38.18896 568 LYS D N 1
ATOM 18636 C CA . LYS D 1 568 ? 16.78654 72.25991 87.51351 1.000 37.60396 568 LYS D CA 1
ATOM 18637 C C . LYS D 1 568 ? 15.99713 73.20783 88.38519 1.000 33.80527 568 LYS D C 1
ATOM 18638 O O . LYS D 1 568 ? 16.00084 74.41607 88.15261 1.000 38.93633 568 LYS D O 1
ATOM 18644 N N . GLY D 1 569 ? 15.35324 72.67940 89.41645 1.000 32.99952 569 GLY D N 1
ATOM 18645 C CA . GLY D 1 569 ? 14.55468 73.52447 90.27857 1.000 38.79727 569 GLY D CA 1
ATOM 18646 C C . GLY D 1 569 ? 15.39359 74.56762 90.99118 1.000 39.03459 569 GLY D C 1
ATOM 18647 O O . GLY D 1 569 ? 16.47990 74.28221 91.49943 1.000 41.38166 569 GLY D O 1
ATOM 18648 N N . LEU D 1 570 ? 14.88130 75.80063 91.00227 1.000 41.19121 570 LEU D N 1
ATOM 18649 C CA . LEU D 1 570 ? 15.37018 76.83237 91.90353 1.000 36.17124 570 LEU D CA 1
ATOM 18650 C C . LEU D 1 570 ? 15.00050 76.53175 93.34113 1.000 38.49983 570 LEU D C 1
ATOM 18651 O O . LEU D 1 570 ? 15.68546 77.01176 94.24975 1.000 42.05877 570 LEU D O 1
ATOM 18656 N N . PHE D 1 571 ? 13.92549 75.76872 93.56216 1.000 33.62116 571 PHE D N 1
ATOM 18657 C CA . PHE D 1 571 ? 13.58967 75.21009 94.86364 1.000 34.66360 571 PHE D CA 1
ATOM 18658 C C . PHE D 1 571 ? 13.69919 73.69127 94.78701 1.000 36.24622 571 PHE D C 1
ATOM 18659 O O . PHE D 1 571 ? 13.58296 73.10678 93.70913 1.000 39.97885 571 PHE D O 1
ATOM 18667 N N . THR D 1 572 ? 13.95618 73.05243 95.92992 1.000 37.45664 572 THR D N 1
ATOM 18668 C CA . THR D 1 572 ? 13.87394 71.59357 96.02647 1.000 40.33816 572 THR D CA 1
ATOM 18669 C C . THR D 1 572 ? 12.40556 71.15467 96.05232 1.000 42.93568 572 THR D C 1
ATOM 18670 O O . THR D 1 572 ? 11.48632 71.98277 96.08793 1.000 43.51356 572 THR D O 1
ATOM 18674 N N . ARG D 1 573 ? 12.16204 69.83458 96.04019 1.000 41.56719 573 ARG D N 1
ATOM 18675 C CA . ARG D 1 573 ? 10.77380 69.38174 95.95328 1.000 36.84200 573 ARG D CA 1
ATOM 18676 C C . ARG D 1 573 ? 9.96453 69.87121 97.13837 1.000 36.00102 573 ARG D C 1
ATOM 18677 O O . ARG D 1 573 ? 8.82626 70.31182 96.96698 1.000 35.35872 573 ARG D O 1
ATOM 18685 N N . ASP D 1 574 ? 10.54074 69.82210 98.34527 1.000 42.26257 574 ASP D N 1
ATOM 18686 C CA . ASP D 1 574 ? 9.92587 70.36197 99.55678 1.000 36.89111 574 ASP D CA 1
ATOM 18687 C C . ASP D 1 574 ? 10.15318 71.86588 99.71588 1.000 40.65977 574 ASP D C 1
ATOM 18688 O O . ASP D 1 574 ? 10.09116 72.37774 100.83663 1.000 41.49263 574 ASP D O 1
ATOM 18693 N N . ARG D 1 575 ? 10.44849 72.56771 98.61956 1.000 38.53031 575 ARG D N 1
ATOM 18694 C CA . ARG D 1 575 ? 10.33405 74.02241 98.54792 1.000 37.41693 575 ARG D CA 1
ATOM 18695 C C . ARG D 1 575 ? 11.32940 74.73266 99.46312 1.000 41.03233 575 ARG D C 1
ATOM 18696 O O . ARG D 1 575 ? 10.99179 75.72280 100.11837 1.000 38.54650 575 ARG D O 1
ATOM 18704 N N . ARG D 1 576 ? 12.58537 74.23155 99.49006 1.000 42.41591 576 ARG D N 1
ATOM 18705 C CA . ARG D 1 576 ? 13.73203 74.88408 100.10839 1.000 33.65155 576 ARG D CA 1
ATOM 18706 C C . ARG D 1 576 ? 14.58101 75.55098 99.02825 1.000 37.44997 576 ARG D C 1
ATOM 18707 O O . ARG D 1 576 ? 14.87988 74.92302 97.99708 1.000 36.26810 576 ARG D O 1
ATOM 18715 N N . PRO D 1 577 ? 14.98269 76.80964 99.21812 1.000 33.10909 577 PRO D N 1
ATOM 18716 C CA . PRO D 1 577 ? 15.62543 77.55888 98.12944 1.000 34.92210 577 PRO D CA 1
ATOM 18717 C C . PRO D 1 577 ? 17.10905 77.22872 97.97886 1.000 39.54815 577 PRO D C 1
ATOM 18718 O O . PRO D 1 577 ? 17.88711 77.30850 98.93336 1.000 34.42712 577 PRO D O 1
ATOM 18722 N N . LYS D 1 578 ? 17.49740 76.86091 96.75879 1.000 40.76031 578 LYS D N 1
ATOM 18723 C CA . LYS D 1 578 ? 18.90189 76.61952 96.47542 1.000 34.58738 578 LYS D CA 1
ATOM 18724 C C . LYS D 1 578 ? 19.62208 77.95456 96.30957 1.000 39.81704 578 LYS D C 1
ATOM 18725 O O . LYS D 1 578 ? 19.00719 78.99269 96.05148 1.000 39.63377 578 LYS D O 1
ATOM 18731 N N . LEU D 1 579 ? 20.94501 77.91479 96.47448 1.000 40.52228 579 LEU D N 1
ATOM 18732 C CA . LEU D 1 579 ? 21.76725 79.09854 96.26205 1.000 35.76375 579 LEU D CA 1
ATOM 18733 C C . LEU D 1 579 ? 21.42007 79.84661 94.97737 1.000 37.56097 579 LEU D C 1
ATOM 18734 O O . LEU D 1 579 ? 21.44360 81.08756 94.95755 1.000 34.60836 579 LEU D O 1
ATOM 18739 N N . GLY D 1 580 ? 21.07565 79.12699 93.90247 1.000 38.29893 580 GLY D N 1
ATOM 18740 C CA . GLY D 1 580 ? 20.56766 79.79080 92.70787 1.000 41.20928 580 GLY D CA 1
ATOM 18741 C C . GLY D 1 580 ? 19.34612 80.67982 92.93543 1.000 39.36727 580 GLY D C 1
ATOM 18742 O O . GLY D 1 580 ? 19.10457 81.62677 92.16671 1.000 33.71511 580 GLY D O 1
ATOM 18743 N N . MET D 1 581 ? 18.55307 80.39974 93.98141 1.000 35.63650 581 MET D N 1
ATOM 18744 C CA . MET D 1 581 ? 17.34060 81.18697 94.17996 1.000 33.34564 581 MET D CA 1
ATOM 18745 C C . MET D 1 581 ? 17.63454 82.54210 94.80036 1.000 36.32321 581 MET D C 1
ATOM 18746 O O . MET D 1 581 ? 17.02658 83.54693 94.41130 1.000 35.58943 581 MET D O 1
ATOM 18751 N N . HIS D 1 582 ? 18.54352 82.60011 95.77542 1.000 33.45769 582 HIS D N 1
ATOM 18752 C CA . HIS D 1 582 ? 18.78104 83.87612 96.43563 1.000 31.79987 582 HIS D CA 1
ATOM 18753 C C . HIS D 1 582 ? 19.33148 84.87963 95.44459 1.000 34.29380 582 HIS D C 1
ATOM 18754 O O . HIS D 1 582 ? 19.01317 86.07500 95.51473 1.000 32.92441 582 HIS D O 1
ATOM 18761 N N . PHE D 1 583 ? 20.12831 84.40427 94.47883 1.000 36.57126 583 PHE D N 1
ATOM 18762 C CA . PHE D 1 583 ? 20.59973 85.29052 93.42113 1.000 40.77908 583 PHE D CA 1
ATOM 18763 C C . PHE D 1 583 ? 19.42416 85.92732 92.66489 1.000 43.21491 583 PHE D C 1
ATOM 18764 O O . PHE D 1 583 ? 19.27329 87.15811 92.65538 1.000 44.50102 583 PHE D O 1
ATOM 18772 N N . LEU D 1 584 ? 18.57654 85.09932 92.03052 1.000 38.24617 584 LEU D N 1
ATOM 18773 C CA . LEU D 1 584 ? 17.41542 85.61076 91.30847 1.000 38.53524 584 LEU D CA 1
ATOM 18774 C C . LEU D 1 584 ? 16.52850 86.51490 92.17843 1.000 38.81874 584 LEU D C 1
ATOM 18775 O O . LEU D 1 584 ? 15.96640 87.49126 91.68800 1.000 43.14872 584 LEU D O 1
ATOM 18780 N N . ARG D 1 585 ? 16.36586 86.17300 93.45721 1.000 39.10885 585 ARG D N 1
ATOM 18781 C CA . ARG D 1 585 ? 15.58493 87.04411 94.34982 1.000 39.82808 585 ARG D CA 1
ATOM 18782 C C . ARG D 1 585 ? 16.18557 88.44142 94.44505 1.000 37.28398 585 ARG D C 1
ATOM 18783 O O . ARG D 1 585 ? 15.45186 89.42183 94.55711 1.000 39.55304 585 ARG D O 1
ATOM 18791 N N . GLN D 1 586 ? 17.51479 88.55434 94.40014 1.000 44.56282 586 GLN D N 1
ATOM 18792 C CA . GLN D 1 586 ? 18.12973 89.87967 94.40575 1.000 46.07914 586 GLN D CA 1
ATOM 18793 C C . GLN D 1 586 ? 17.98381 90.56556 93.05437 1.000 46.87347 586 GLN D C 1
ATOM 18794 O O . GLN D 1 586 ? 17.74375 91.77960 92.99547 1.000 46.68253 586 GLN D O 1
ATOM 18800 N N . ARG D 1 587 ? 18.15337 89.81316 91.95647 1.000 49.99230 587 ARG D N 1
ATOM 18801 C CA . ARG D 1 587 ? 18.03960 90.39722 90.61979 1.000 45.96620 587 ARG D CA 1
ATOM 18802 C C . ARG D 1 587 ? 16.65095 90.97274 90.39746 1.000 45.32842 587 ARG D C 1
ATOM 18803 O O . ARG D 1 587 ? 16.49958 92.10230 89.92325 1.000 50.07729 587 ARG D O 1
ATOM 18811 N N . TRP D 1 588 ? 15.62095 90.21656 90.75632 1.000 44.29724 588 TRP D N 1
ATOM 18812 C CA . TRP D 1 588 ? 14.26546 90.71658 90.60286 1.000 45.01014 588 TRP D CA 1
ATOM 18813 C C . TRP D 1 588 ? 13.93810 91.81893 91.60479 1.000 44.21591 588 TRP D C 1
ATOM 18814 O O . TRP D 1 588 ? 13.03888 92.61521 91.34166 1.000 53.32076 588 TRP D O 1
ATOM 18825 N N . ALA D 1 589 ? 14.65172 91.89197 92.73232 1.000 48.31442 589 ALA D N 1
ATOM 18826 C CA . ALA D 1 589 ? 14.51542 93.02579 93.64810 1.000 48.60258 589 ALA D CA 1
ATOM 18827 C C . ALA D 1 589 ? 14.63126 94.35842 92.90887 1.000 48.87510 589 ALA D C 1
ATOM 18828 O O . ALA D 1 589 ? 13.88848 95.30279 93.19907 1.000 48.71007 589 ALA D O 1
ATOM 18830 N N . GLU D 1 590 ? 15.55481 94.44947 91.94399 1.000 46.80655 590 GLU D N 1
ATOM 18831 C CA . GLU D 1 590 ? 15.95214 95.71246 91.32561 1.000 51.81988 590 GLU D CA 1
ATOM 18832 C C . GLU D 1 590 ? 15.37376 95.89567 89.91878 1.000 57.23700 590 GLU D C 1
ATOM 18833 O O . GLU D 1 590 ? 15.86520 96.72747 89.14030 1.000 50.68414 590 GLU D O 1
ATOM 18839 N N . ILE D 1 591 ? 14.36352 95.11992 89.55969 1.000 51.55085 591 ILE D N 1
ATOM 18840 C CA . ILE D 1 591 ? 13.82675 95.23151 88.21766 1.000 44.93982 591 ILE D CA 1
ATOM 18841 C C . ILE D 1 591 ? 12.33028 95.41893 88.36894 1.000 45.53211 591 ILE D C 1
ATOM 18842 O O . ILE D 1 591 ? 11.62861 94.48664 88.78038 1.000 42.33540 591 ILE D O 1
ATOM 18847 N N . PRO D 1 592 ? 11.82583 96.61318 88.06963 1.000 49.37034 592 PRO D N 1
ATOM 18848 C CA . PRO D 1 592 ? 10.39260 96.87991 88.19854 1.000 48.79222 592 PRO D CA 1
ATOM 18849 C C . PRO D 1 592 ? 9.56451 96.02495 87.25481 1.000 47.74335 592 PRO D C 1
ATOM 18850 O O . PRO D 1 592 ? 10.00280 95.68678 86.15207 1.000 50.11762 592 PRO D O 1
ATOM 18854 N N . THR D 1 593 ? 8.35420 95.66871 87.71666 1.000 48.87107 593 THR D N 1
ATOM 18855 C CA . THR D 1 593 ? 7.34471 95.09398 86.82774 1.000 45.68159 593 THR D CA 1
ATOM 18856 C C . THR D 1 593 ? 7.10375 96.00698 85.62945 1.000 45.69687 593 THR D C 1
ATOM 18857 O O . THR D 1 593 ? 7.06250 95.55654 84.48284 1.000 47.83239 593 THR D O 1
ATOM 18861 N N . PHE D 1 594 ? 6.95672 97.30044 85.87907 1.000 48.44432 594 PHE D N 1
ATOM 18862 C CA . PHE D 1 594 ? 6.56034 98.25752 84.85987 1.000 46.58174 594 PHE D CA 1
ATOM 18863 C C . PHE D 1 594 ? 7.73674 99.15574 84.51088 1.000 45.90609 594 PHE D C 1
ATOM 18864 O O . PHE D 1 594 ? 8.36882 99.72693 85.39865 1.000 47.81275 594 PHE D O 1
ATOM 18872 N N . GLY D 1 595 ? 8.02224 99.29076 83.22215 1.000 45.40063 595 GLY D N 1
ATOM 18873 C CA . GLY D 1 595 ? 8.93489 100.33127 82.78910 1.000 46.82599 595 GLY D CA 1
ATOM 18874 C C . GLY D 1 595 ? 10.40397 100.00829 82.92877 1.000 55.77375 595 GLY D C 1
ATOM 18875 O O . GLY D 1 595 ? 11.22423 100.92279 83.08012 1.000 53.38403 595 GLY D O 1
ATOM 18876 N N . PHE D 1 596 ? 10.76022 98.72290 82.89031 1.000 58.75290 596 PHE D N 1
ATOM 18877 C CA . PHE D 1 596 ? 12.16188 98.32336 82.82937 1.000 52.80659 596 PHE D CA 1
ATOM 18878 C C . PHE D 1 596 ? 12.78575 98.66141 81.47676 1.000 53.54174 596 PHE D C 1
ATOM 18879 O O . PHE D 1 596 ? 13.97460 99.01530 81.42154 1.000 52.56264 596 PHE D O 1
ATOM 18887 N N . LYS D 1 597 ? 12.00055 98.55913 80.39003 1.000 48.85815 597 LYS D N 1
ATOM 18888 C CA . LYS D 1 597 ? 12.43771 98.83893 79.00809 1.000 45.85934 597 LYS D CA 1
ATOM 18889 C C . LYS D 1 597 ? 11.40940 99.64960 78.20636 1.000 46.13387 597 LYS D C 1
ATOM 18890 O O . LYS D 1 597 ? 11.55574 100.86148 78.02655 1.000 41.30074 597 LYS D O 1
#